Protein AF-0000000074727028 (afdb_homodimer)

Nearest PDB structures (foldseek):
  4xsu-assembly1_A  TM=8.018E-01  e=2.082E-17  Nostoc sp. PCC 7120 = FACHB-418
  4xsp-assembly1_B  TM=7.516E-01  e=6.976E-18  Nostoc sp. PCC 7120 = FACHB-418
  4xsu-assembly1_B  TM=7.691E-01  e=1.420E-17  Nostoc sp. PCC 7120 = FACHB-418
  4xsr-assembly1_B  TM=7.686E-01  e=2.070E-16  Nostoc sp. PCC 7120 = FACHB-418
  7mi0-assembly1_A  TM=7.156E-01  e=3.941E-14  Rickettsia africae ESF-5

InterPro domains:
  IPR001296 Glycosyl transferase, family 1 [PF00534] (333-490)
  IPR007197 Radical SAM [PF04055] (553-712)
  IPR007197 Radical SAM [SFLDS00029] (539-887)
  IPR013785 Aldolase-type TIM barrel [G3DSA:3.20.20.70] (544-890)
  IPR023885 4Fe4S-binding SPASM domain [PF13186] (820-885)
  IPR028098 Glycosyltransferase subfamily 4-like, N-terminal domain [PF13439] (111-325)
  IPR034391 AdoMet-like SPASM domain containing protein [SFLDG01387] (539-887)
  IPR050194 Glycosyltransferase group 1 [PTHR45947] (92-530)
  IPR058240 Radical SAM superfamily [SSF102114] (552-887)

Structure (mmCIF, N/CA/C/O backbone):
data_AF-0000000074727028-model_v1
#
loop_
_entity.id
_entity.type
_entity.pdbx_description
1 polymer Glycosyltransferase
#
loop_
_atom_site.group_PDB
_atom_site.id
_atom_site.type_symbol
_atom_site.label_atom_id
_atom_site.label_alt_id
_atom_site.label_comp_id
_atom_site.label_asym_id
_atom_site.label_entity_id
_atom_site.label_seq_id
_atom_site.pdbx_PDB_ins_code
_atom_site.Cartn_x
_atom_site.Cartn_y
_atom_site.Cartn_z
_atom_site.occupancy
_atom_site.B_iso_or_equiv
_atom_site.auth_seq_id
_atom_site.auth_comp_id
_atom_site.auth_asym_id
_atom_site.auth_atom_id
_atom_site.pdbx_PDB_model_num
ATOM 1 N N . MET A 1 1 ? -62.912 -13.661 -15.812 1 15.82 1 MET A N 1
ATOM 2 C CA . MET A 1 1 ? -63.123 -13.829 -14.377 1 15.82 1 MET A CA 1
ATOM 3 C C . MET A 1 1 ? -61.821 -13.633 -13.608 1 15.82 1 MET A C 1
ATOM 5 O O . MET A 1 1 ? -61.766 -13.87 -12.4 1 15.82 1 MET A O 1
ATOM 9 N N . TRP A 1 2 ? -60.757 -13.494 -14.139 1 19.52 2 TRP A N 1
ATOM 10 C CA . TRP A 1 2 ? -59.613 -13.597 -13.239 1 19.52 2 TRP A CA 1
ATOM 11 C C . TRP A 1 2 ? -59.599 -12.444 -12.242 1 19.52 2 TRP A C 1
ATOM 13 O O . TRP A 1 2 ? -59.597 -11.275 -12.635 1 19.52 2 TRP A O 1
ATOM 23 N N . GLU A 1 3 ? -60.095 -12.54 -11.059 1 18.56 3 GLU A N 1
ATOM 24 C CA . GLU A 1 3 ? -60.388 -11.83 -9.818 1 18.56 3 GLU A CA 1
ATOM 25 C C . GLU A 1 3 ? -59.11 -11.31 -9.165 1 18.56 3 GLU A C 1
ATOM 27 O O . GLU A 1 3 ? -58.066 -11.963 -9.225 1 18.56 3 GLU A O 1
ATOM 32 N N . ILE A 1 4 ? -58.964 -10.017 -8.845 1 20.36 4 ILE A N 1
ATOM 33 C CA . ILE A 1 4 ? -58.274 -8.873 -8.257 1 20.36 4 ILE A CA 1
ATOM 34 C C . ILE A 1 4 ? -58.058 -9.112 -6.765 1 20.36 4 ILE A C 1
ATOM 36 O O . ILE A 1 4 ? -57.828 -8.168 -6.005 1 20.36 4 ILE A O 1
ATOM 40 N N . ARG A 1 5 ? -57.936 -10.388 -6.387 1 16.67 5 ARG A N 1
ATOM 41 C CA . ARG A 1 5 ? -58.237 -10.595 -4.974 1 16.67 5 ARG A CA 1
ATOM 42 C C . ARG A 1 5 ? -57.328 -9.747 -4.091 1 16.67 5 ARG A C 1
ATOM 44 O O . ARG A 1 5 ? -56.245 -9.34 -4.516 1 16.67 5 ARG A O 1
ATOM 51 N N . ASN A 1 6 ? -57.709 -9.53 -2.784 1 17.81 6 ASN A N 1
ATOM 52 C CA . ASN A 1 6 ? -57.915 -8.859 -1.505 1 17.81 6 ASN A CA 1
ATOM 53 C C . ASN A 1 6 ? -56.723 -9.055 -0.571 1 17.81 6 ASN A C 1
ATOM 55 O O . ASN A 1 6 ? -56.825 -8.806 0.632 1 17.81 6 ASN A O 1
ATOM 59 N N . PHE A 1 7 ? -55.547 -9.366 -1.101 1 18.5 7 PHE A N 1
ATOM 60 C CA . PHE A 1 7 ? -54.692 -10.012 -0.113 1 18.5 7 PHE A CA 1
ATOM 61 C C . PHE A 1 7 ? -54.382 -9.062 1.038 1 18.5 7 PHE A C 1
ATOM 63 O O . PHE A 1 7 ? -53.968 -7.922 0.815 1 18.5 7 PHE A O 1
ATOM 70 N N . SER A 1 8 ? -54.956 -9.279 2.214 1 17.26 8 SER A N 1
ATOM 71 C CA . SER A 1 8 ? -55.139 -8.782 3.574 1 17.26 8 SER A CA 1
ATOM 72 C C . SER A 1 8 ? -53.813 -8.726 4.325 1 17.26 8 SER A C 1
ATOM 74 O O . SER A 1 8 ? -53.202 -9.762 4.595 1 17.26 8 SER A O 1
ATOM 76 N N . CYS A 1 9 ? -52.891 -8.035 3.96 1 16.97 9 CYS A N 1
ATOM 77 C CA . CYS A 1 9 ? -51.609 -7.997 4.654 1 16.97 9 CYS A CA 1
ATOM 78 C C . CYS A 1 9 ? -51.782 -7.52 6.092 1 16.97 9 CYS A C 1
ATOM 80 O O . CYS A 1 9 ? -52.1 -6.354 6.33 1 16.97 9 CYS A O 1
ATOM 82 N N . SER A 1 10 ? -52.307 -8.239 7.031 1 15.77 10 SER A N 1
ATOM 83 C CA . SER A 1 10 ? -52.697 -7.993 8.416 1 15.77 10 SER A CA 1
ATOM 84 C C . SER A 1 10 ? -51.499 -7.579 9.263 1 15.77 10 SER A C 1
ATOM 86 O O . SER A 1 10 ? -51.612 -6.7 10.12 1 15.77 10 SER A O 1
ATOM 88 N N . THR A 1 11 ? -50.38 -8.282 9.294 1 16.68 11 THR A N 1
ATOM 89 C CA . THR A 1 11 ? -50.094 -8.605 10.687 1 16.68 11 THR A CA 1
ATOM 90 C C . THR A 1 11 ? -49.73 -7.346 11.47 1 16.68 11 THR A C 1
ATOM 92 O O . THR A 1 11 ? -49.366 -6.326 10.881 1 16.68 11 THR A O 1
ATOM 95 N N . LYS A 1 12 ? -49.388 -7.438 12.832 1 15.83 12 LYS A N 1
ATOM 96 C CA . LYS A 1 12 ? -49.583 -7.054 14.227 1 15.83 12 LYS A CA 1
ATOM 97 C C . LYS A 1 12 ? -48.4 -6.24 14.744 1 15.83 12 LYS A C 1
ATOM 99 O O . LYS A 1 12 ? -47.282 -6.751 14.838 1 15.83 12 LYS A O 1
ATOM 104 N N . CYS A 1 13 ? -48.152 -5.095 14.319 1 16.68 13 CYS A N 1
ATOM 105 C CA . CYS A 1 13 ? -47.064 -4.345 14.938 1 16.68 13 CYS A CA 1
ATOM 106 C C . CYS A 1 13 ? -47.333 -4.118 16.421 1 16.68 13 CYS A C 1
ATOM 108 O O . CYS A 1 13 ? -48.247 -3.376 16.784 1 16.68 13 CYS A O 1
ATOM 110 N N . PRO A 1 14 ? -47.126 -5.123 17.25 1 15.5 14 PRO A N 1
ATOM 111 C CA . PRO A 1 14 ? -47.49 -4.935 18.656 1 15.5 14 PRO A CA 1
ATOM 112 C C . PRO A 1 14 ? -46.758 -3.76 19.302 1 15.5 14 PRO A C 1
ATOM 114 O O . PRO A 1 14 ? -45.755 -3.282 18.766 1 15.5 14 PRO A O 1
ATOM 117 N N . SER A 1 15 ? -47.139 -3.422 20.598 1 15.56 15 SER A N 1
ATOM 118 C CA . SER A 1 15 ? -47.377 -2.469 21.677 1 15.56 15 SER A CA 1
ATOM 119 C C . SER A 1 15 ? -46.127 -2.273 22.527 1 15.56 15 SER A C 1
ATOM 121 O O . SER A 1 15 ? -46.086 -1.389 23.386 1 15.56 15 SER A O 1
ATOM 123 N N . LEU A 1 16 ? -44.981 -3.005 22.398 1 15.47 16 LEU A N 1
ATOM 124 C CA . LEU A 1 16 ? -44.577 -3.176 23.789 1 15.47 16 LEU A CA 1
ATOM 125 C C . LEU A 1 16 ? -44.193 -1.839 24.413 1 15.47 16 LEU A C 1
ATOM 127 O O . LEU A 1 16 ? -43.618 -0.979 23.742 1 15.47 16 LEU A O 1
ATOM 131 N N . ALA A 1 17 ? -44.461 -1.626 25.796 1 15.49 17 ALA A N 1
ATOM 132 C CA . ALA A 1 17 ? -44.608 -0.72 26.933 1 15.49 17 ALA A CA 1
ATOM 133 C C . ALA A 1 17 ? -43.253 -0.393 27.553 1 15.49 17 ALA A C 1
ATOM 135 O O . ALA A 1 17 ? -43.183 0.24 28.609 1 15.49 17 ALA A O 1
ATOM 136 N N . VAL A 1 18 ? -42.205 -0.385 26.902 1 15.31 18 VAL A N 1
ATOM 137 C CA . VAL A 1 18 ? -41.204 -0.455 27.962 1 15.31 18 VAL A CA 1
ATOM 138 C C . VAL A 1 18 ? -41.326 0.768 28.868 1 15.31 18 VAL A C 1
ATOM 140 O O . VAL A 1 18 ? -41.299 1.906 28.394 1 15.31 18 VAL A O 1
ATOM 143 N N . SER A 1 19 ? -41.373 0.529 30.233 1 14.59 19 SER A N 1
ATOM 144 C CA . SER A 1 19 ? -41.636 1.17 31.518 1 14.59 19 SER A CA 1
ATOM 145 C C . SER A 1 19 ? -40.499 2.109 31.909 1 14.59 19 SER A C 1
ATOM 147 O O . SER A 1 19 ? -39.694 2.504 31.063 1 14.59 19 SER A O 1
ATOM 149 N N . MET A 1 20 ? -39.75 1.765 33.083 1 15.05 20 MET A N 1
ATOM 150 C CA . MET A 1 20 ? -39.908 2.44 34.368 1 15.05 20 MET A CA 1
ATOM 151 C C . MET A 1 20 ? -38.855 3.529 34.545 1 15.05 20 MET A C 1
ATOM 153 O O . MET A 1 20 ? -37.914 3.623 33.755 1 15.05 20 MET A O 1
ATOM 157 N N . MET A 1 21 ? -38.065 3.445 35.852 1 14.9 21 MET A N 1
ATOM 158 C CA . MET A 1 21 ? -38.084 4.269 37.058 1 14.9 21 MET A CA 1
ATOM 159 C C . MET A 1 21 ? -36.833 5.137 37.144 1 14.9 21 MET A C 1
ATOM 161 O O . MET A 1 21 ? -36.917 6.364 37.072 1 14.9 21 MET A O 1
ATOM 165 N N . LEU A 1 22 ? -35.787 4.759 38.197 1 15.04 22 LEU A N 1
ATOM 166 C CA . LEU A 1 22 ? -35.64 5.503 39.444 1 15.04 22 LEU A CA 1
ATOM 167 C C . LEU A 1 22 ? -34.506 6.517 39.341 1 15.04 22 LEU A C 1
ATOM 169 O O . LEU A 1 22 ? -33.708 6.469 38.403 1 15.04 22 LEU A O 1
ATOM 173 N N . SER A 1 23 ? -33.388 6.352 40.424 1 14.54 23 SER A N 1
ATOM 174 C CA . SER A 1 23 ? -33.11 7.219 41.564 1 14.54 23 SER A CA 1
ATOM 175 C C . SER A 1 23 ? -31.876 8.081 41.314 1 14.54 23 SER A C 1
ATOM 177 O O . SER A 1 23 ? -31.08 7.789 40.42 1 14.54 23 SER A O 1
ATOM 179 N N . PRO A 1 24 ? -30.948 8.211 42.52 1 15.12 24 PRO A N 1
ATOM 180 C CA . PRO A 1 24 ? -30.57 9.413 43.265 1 15.12 24 PRO A CA 1
ATOM 181 C C . PRO A 1 24 ? -29.175 9.919 42.901 1 15.12 24 PRO A C 1
ATOM 183 O O . PRO A 1 24 ? -29.014 11.085 42.532 1 15.12 24 PRO A O 1
ATOM 186 N N . HIS A 1 25 ? -28.069 9.425 43.729 1 14.76 25 HIS A N 1
ATOM 187 C CA . HIS A 1 25 ? -27.462 10.27 44.751 1 14.76 25 HIS A CA 1
ATOM 188 C C . HIS A 1 25 ? -26.173 10.908 44.245 1 14.76 25 HIS A C 1
ATOM 190 O O . HIS A 1 25 ? -25.643 10.506 43.206 1 14.76 25 HIS A O 1
ATOM 196 N N . LEU A 1 26 ? -24.977 10.8 45.199 1 14.4 26 LEU A N 1
ATOM 197 C CA . LEU A 1 26 ? -24.322 11.756 46.085 1 14.4 26 LEU A CA 1
ATOM 198 C C . LEU A 1 26 ? -22.951 12.148 45.543 1 14.4 26 LEU A C 1
ATOM 200 O O . LEU A 1 26 ? -22.415 11.48 44.656 1 14.4 26 LEU A O 1
ATOM 204 N N . LEU A 1 27 ? -21.859 11.941 46.455 1 14.38 27 LEU A N 1
ATOM 205 C CA . LEU A 1 27 ? -21.082 12.917 47.211 1 14.38 27 LEU A CA 1
ATOM 206 C C . LEU A 1 27 ? -19.688 13.082 46.615 1 14.38 27 LEU A C 1
ATOM 208 O O . LEU A 1 27 ? -19.334 12.394 45.655 1 14.38 27 LEU A O 1
ATOM 212 N N . THR A 1 28 ? -18.568 12.699 47.43 1 14.31 28 THR A N 1
ATOM 213 C CA . THR A 1 28 ? -17.699 13.576 48.207 1 14.31 28 THR A CA 1
ATOM 214 C C . THR A 1 28 ? -16.312 13.661 47.576 1 14.31 28 THR A C 1
ATOM 216 O O . THR A 1 28 ? -15.82 14.756 47.293 1 14.31 28 THR A O 1
ATOM 219 N N . SER A 1 29 ? -15.199 13.092 48.256 1 14.27 29 SER A N 1
ATOM 220 C CA . SER A 1 29 ? -14.173 13.769 49.042 1 14.27 29 SER A CA 1
ATOM 221 C C . SER A 1 29 ? -12.857 13.854 48.278 1 14.27 29 SER A C 1
ATOM 223 O O . SER A 1 29 ? -12.676 13.175 47.265 1 14.27 29 SER A O 1
ATOM 225 N N . SER A 1 30 ? -11.66 13.488 48.962 1 14.64 30 SER A N 1
ATOM 226 C CA . SER A 1 30 ? -10.558 14.204 49.596 1 14.64 30 SER A CA 1
ATOM 227 C C . SER A 1 30 ? -9.271 14.063 48.791 1 14.64 30 SER A C 1
ATOM 229 O O . SER A 1 30 ? -8.65 15.062 48.423 1 14.64 30 SER A O 1
ATOM 231 N N . ARG A 1 31 ? -8.168 13.454 49.409 1 15.06 31 ARG A N 1
ATOM 232 C CA . ARG A 1 31 ? -6.918 13.927 49.995 1 15.06 31 ARG A CA 1
ATOM 233 C C . ARG A 1 31 ? -5.74 13.652 49.067 1 15.06 31 ARG A C 1
ATOM 235 O O . ARG A 1 31 ? -5.813 12.773 48.206 1 15.06 31 ARG A O 1
ATOM 242 N N . ILE A 1 32 ? -4.578 14.142 49.404 1 15.51 32 ILE A N 1
ATOM 243 C CA . ILE A 1 32 ? -3.37 14.906 49.114 1 15.51 32 ILE A CA 1
ATOM 244 C C . ILE A 1 32 ? -2.238 13.956 48.73 1 15.51 32 ILE A C 1
ATOM 246 O O . ILE A 1 32 ? -1.588 14.139 47.698 1 15.51 32 ILE A O 1
ATOM 250 N N . TRP A 1 33 ? -1.443 13.366 49.63 1 13.97 33 TRP A N 1
ATOM 251 C CA . TRP A 1 33 ? -0.083 13.804 49.922 1 13.97 33 TRP A CA 1
ATOM 252 C C . TRP A 1 33 ? 0.939 12.884 49.263 1 13.97 33 TRP A C 1
ATOM 254 O O . TRP A 1 33 ? 1.983 13.341 48.792 1 13.97 33 TRP A O 1
ATOM 264 N N . PRO A 1 34 ? 0.952 11.424 49.299 1 14 34 PRO A N 1
ATOM 265 C CA . PRO A 1 34 ? 2.158 10.958 49.989 1 14 34 PRO A CA 1
ATOM 266 C C . PRO A 1 34 ? 3.347 10.786 49.047 1 14 34 PRO A C 1
ATOM 268 O O . PRO A 1 34 ? 4.481 11.102 49.414 1 14 34 PRO A O 1
ATOM 271 N N . TRP A 1 35 ? 3.356 10.24 47.762 1 12.56 35 TRP A N 1
ATOM 272 C CA . TRP A 1 35 ? 4.188 9.042 47.739 1 12.56 35 TRP A CA 1
ATOM 273 C C . TRP A 1 35 ? 5.662 9.406 47.594 1 12.56 35 TRP A C 1
ATOM 275 O O . TRP A 1 35 ? 5.995 10.514 47.168 1 12.56 35 TRP A O 1
ATOM 285 N N . CYS A 1 36 ? 6.38 8.382 46.779 1 13.27 36 CYS A N 1
ATOM 286 C CA . CYS A 1 36 ? 7.344 7.341 47.12 1 13.27 36 CYS A CA 1
ATOM 287 C C . CYS A 1 36 ? 8.757 7.759 46.732 1 13.27 36 CYS A C 1
ATOM 289 O O . CYS A 1 36 ? 8.94 8.705 45.964 1 13.27 36 CYS A O 1
ATOM 291 N N . GLY A 1 37 ? 9.476 6.809 46.237 1 13.84 37 GLY A N 1
ATOM 292 C CA . GLY A 1 37 ? 10.567 6.003 46.762 1 13.84 37 GLY A CA 1
ATOM 293 C C . GLY A 1 37 ? 11.9 6.305 46.105 1 13.84 37 GLY A C 1
ATOM 294 O O . GLY A 1 37 ? 12.905 6.506 46.791 1 13.84 37 GLY A O 1
ATOM 295 N N . VAL A 1 38 ? 12.226 6.146 44.76 1 13.75 38 VAL A N 1
ATOM 296 C CA . VAL A 1 38 ? 13.179 5.063 44.542 1 13.75 38 VAL A CA 1
ATOM 297 C C . VAL A 1 38 ? 14.591 5.633 44.426 1 13.75 38 VAL A C 1
ATOM 299 O O . VAL A 1 38 ? 14.842 6.524 43.611 1 13.75 38 VAL A O 1
ATOM 302 N N . ARG A 1 39 ? 15.478 5.201 45.31 1 14.21 39 ARG A N 1
ATOM 303 C CA . ARG A 1 39 ? 16.831 5.591 45.694 1 14.21 39 ARG A CA 1
ATOM 304 C C . ARG A 1 39 ? 17.862 4.995 44.742 1 14.21 39 ARG A C 1
ATOM 306 O O . ARG A 1 39 ? 18.878 5.627 44.445 1 14.21 39 ARG A O 1
ATOM 313 N N . GLY A 1 40 ? 17.704 3.827 44.165 1 13.45 40 GLY A N 1
ATOM 314 C CA . GLY A 1 40 ? 18.855 3.026 44.549 1 13.45 40 GLY A CA 1
ATOM 315 C C . GLY A 1 40 ? 20.132 3.438 43.842 1 13.45 40 GLY A C 1
ATOM 316 O O . GLY A 1 40 ? 20.086 4.073 42.786 1 13.45 40 GLY A O 1
ATOM 317 N N . ALA A 1 41 ? 21.345 2.996 44.449 1 14.12 41 ALA A N 1
ATOM 318 C CA . ALA A 1 41 ? 22.738 3.406 44.611 1 14.12 41 ALA A CA 1
ATOM 319 C C . ALA A 1 41 ? 23.629 2.742 43.565 1 14.12 41 ALA A C 1
ATOM 321 O O . ALA A 1 41 ? 24.41 3.416 42.888 1 14.12 41 ALA A O 1
ATOM 322 N N . PRO A 1 42 ? 23.699 1.324 43.522 1 13.52 42 PRO A N 1
ATOM 323 C CA . PRO A 1 42 ? 24.998 0.87 44.025 1 13.52 42 PRO A CA 1
ATOM 324 C C . PRO A 1 42 ? 26.103 0.964 42.975 1 13.52 42 PRO A C 1
ATOM 326 O O . PRO A 1 42 ? 25.819 1.148 41.789 1 13.52 42 PRO A O 1
ATOM 329 N N . ASP A 1 43 ? 27.141 -0.052 43.128 1 13.59 43 ASP A N 1
ATOM 330 C CA . ASP A 1 43 ? 28.547 -0.203 43.489 1 13.59 43 ASP A CA 1
ATOM 331 C C . ASP A 1 43 ? 29.393 -0.554 42.268 1 13.59 43 ASP A C 1
ATOM 333 O O . ASP A 1 43 ? 28.858 -0.928 41.222 1 13.59 43 ASP A O 1
ATOM 337 N N . ARG A 1 44 ? 30.534 -1.524 42.475 1 13.83 44 ARG A N 1
ATOM 338 C CA . ARG A 1 44 ? 31.988 -1.441 42.563 1 13.83 44 ARG A CA 1
ATOM 339 C C . ARG A 1 44 ? 32.651 -2.241 41.447 1 13.83 44 ARG A C 1
ATOM 341 O O . ARG A 1 44 ? 33.52 -1.728 40.739 1 13.83 44 ARG A O 1
ATOM 348 N N . PRO A 1 45 ? 32.725 -3.672 41.551 1 13.53 45 PRO A N 1
ATOM 349 C CA . PRO A 1 45 ? 34.019 -4.218 41.966 1 13.53 45 PRO A CA 1
ATOM 350 C C . PRO A 1 45 ? 34.964 -4.455 40.79 1 13.53 45 PRO A C 1
ATOM 352 O O . PRO A 1 45 ? 34.535 -4.428 39.633 1 13.53 45 PRO A O 1
ATOM 355 N N . ASN A 1 46 ? 36.066 -5.536 40.97 1 13.26 46 ASN A N 1
ATOM 356 C CA . ASN A 1 46 ? 37.481 -5.826 41.174 1 13.26 46 ASN A CA 1
ATOM 357 C C . ASN A 1 46 ? 38.082 -6.558 39.977 1 13.26 46 ASN A C 1
ATOM 359 O O . ASN A 1 46 ? 37.356 -6.994 39.083 1 13.26 46 ASN A O 1
ATOM 363 N N . ALA A 1 47 ? 38.906 -7.937 40.2 1 13.23 47 ALA A N 1
ATOM 364 C CA . ALA A 1 47 ? 40.3 -8.342 40.352 1 13.23 47 ALA A CA 1
ATOM 365 C C . ALA A 1 47 ? 40.762 -9.176 39.16 1 13.23 47 ALA A C 1
ATOM 367 O O . ALA A 1 47 ? 40.005 -9.384 38.209 1 13.23 47 ALA A O 1
ATOM 368 N N . SER A 1 48 ? 41.223 -10.552 39.365 1 13.3 48 SER A N 1
ATOM 369 C CA . SER A 1 48 ? 42.531 -11.173 39.549 1 13.3 48 SER A CA 1
ATOM 370 C C . SER A 1 48 ? 42.948 -11.96 38.312 1 13.3 48 SER A C 1
ATOM 372 O O . SER A 1 48 ? 42.12 -12.249 37.445 1 13.3 48 SER A O 1
ATOM 374 N N . ALA A 1 49 ? 43.918 -13.195 38.466 1 13.51 49 ALA A N 1
ATOM 375 C CA . ALA A 1 49 ? 45.305 -13.626 38.307 1 13.51 49 ALA A CA 1
ATOM 376 C C . ALA A 1 49 ? 45.418 -14.74 37.271 1 13.51 49 ALA A C 1
ATOM 378 O O . ALA A 1 49 ? 46.205 -14.641 36.326 1 13.51 49 ALA A O 1
ATOM 379 N N . CYS A 1 50 ? 45.479 -16.214 37.578 1 13.05 50 CYS A N 1
ATOM 380 C CA . CYS A 1 50 ? 46.647 -17.08 37.691 1 13.05 50 CYS A CA 1
ATOM 381 C C . CYS A 1 50 ? 46.836 -17.907 36.424 1 13.05 50 CYS A C 1
ATOM 383 O O . CYS A 1 50 ? 45.904 -18.062 35.634 1 13.05 50 CYS A O 1
ATOM 385 N N . PRO A 1 51 ? 47.567 -19.266 36.516 1 14.47 51 PRO A N 1
ATOM 386 C CA . PRO A 1 51 ? 48.871 -19.848 36.189 1 14.47 51 PRO A CA 1
ATOM 387 C C . PRO A 1 51 ? 48.794 -20.864 35.051 1 14.47 51 PRO A C 1
ATOM 389 O O . PRO A 1 51 ? 47.699 -21.22 34.609 1 14.47 51 PRO A O 1
ATOM 392 N N . PRO A 1 52 ? 49.435 -22.257 35.235 1 14.22 52 PRO A N 1
ATOM 393 C CA . PRO A 1 52 ? 50.605 -22.995 34.756 1 14.22 52 PRO A CA 1
ATOM 394 C C . PRO A 1 52 ? 50.242 -24.103 33.77 1 14.22 52 PRO A C 1
ATOM 396 O O . PRO A 1 52 ? 50.754 -24.129 32.649 1 14.22 52 PRO A O 1
ATOM 399 N N . VAL A 1 53 ? 50.134 -25.508 34.167 1 13.42 53 VAL A N 1
ATOM 400 C CA . VAL A 1 53 ? 51.111 -26.591 34.13 1 13.42 53 VAL A CA 1
ATOM 401 C C . VAL A 1 53 ? 50.764 -27.563 33.005 1 13.42 53 VAL A C 1
ATOM 403 O O . VAL A 1 53 ? 49.638 -27.562 32.5 1 13.42 53 VAL A O 1
ATOM 406 N N . ARG A 1 54 ? 51.117 -29.058 33.144 1 13.58 54 ARG A N 1
ATOM 407 C CA . ARG A 1 54 ? 52.086 -30.063 32.718 1 13.58 54 ARG A CA 1
ATOM 408 C C . ARG A 1 54 ? 51.42 -31.144 31.874 1 13.58 54 ARG A C 1
ATOM 410 O O . ARG A 1 54 ? 51.874 -31.443 30.767 1 13.58 54 ARG A O 1
ATOM 417 N N . PHE A 1 55 ? 50.941 -32.35 32.387 1 13.02 55 PHE A N 1
ATOM 418 C CA . PHE A 1 55 ? 51.626 -33.638 32.379 1 13.02 55 PHE A CA 1
ATOM 419 C C . PHE A 1 55 ? 51.112 -34.518 31.246 1 13.02 55 PHE A C 1
ATOM 421 O O . PHE A 1 55 ? 50.042 -34.261 30.69 1 13.02 55 PHE A O 1
ATOM 428 N N . ARG A 1 56 ? 51.156 -36.031 31.384 1 13.61 56 ARG A N 1
ATOM 429 C CA . ARG A 1 56 ? 51.913 -37.245 31.094 1 13.61 56 ARG A CA 1
ATOM 430 C C . ARG A 1 56 ? 51.116 -38.186 30.197 1 13.61 56 ARG A C 1
ATOM 432 O O . ARG A 1 56 ? 51.535 -38.488 29.077 1 13.61 56 ARG A O 1
ATOM 439 N N . GLY A 1 57 ? 50.722 -39.38 30.685 1 13.22 57 GLY A N 1
ATOM 440 C CA . GLY A 1 57 ? 51.247 -40.728 30.531 1 13.22 57 GLY A CA 1
ATOM 441 C C . GLY A 1 57 ? 50.476 -41.557 29.521 1 13.22 57 GLY A C 1
ATOM 442 O O . GLY A 1 57 ? 49.447 -41.117 29.005 1 13.22 57 GLY A O 1
ATOM 443 N N . CYS A 1 58 ? 50.008 -42.803 29.88 1 13.41 58 CYS A N 1
ATOM 444 C CA . CYS A 1 58 ? 50.423 -44.189 29.695 1 13.41 58 CYS A CA 1
ATOM 445 C C . CYS A 1 58 ? 49.49 -44.914 28.733 1 13.41 58 CYS A C 1
ATOM 447 O O . CYS A 1 58 ? 49.923 -45.391 27.682 1 13.41 58 CYS A O 1
ATOM 449 N N . LEU A 1 59 ? 48.75 -45.94 29.201 1 13.59 59 LEU A N 1
ATOM 450 C CA . LEU A 1 59 ? 49.007 -47.373 29.109 1 13.59 59 LEU A CA 1
ATOM 451 C C . LEU A 1 59 ? 48.158 -48.008 28.013 1 13.59 59 LEU A C 1
ATOM 453 O O . LEU A 1 59 ? 47.195 -47.401 27.538 1 13.59 59 LEU A O 1
ATOM 457 N N . LEU A 1 60 ? 47.458 -49.114 28.328 1 13.43 60 LEU A N 1
ATOM 458 C CA . LEU A 1 60 ? 47.657 -50.546 28.135 1 13.43 60 LEU A CA 1
ATOM 459 C C . LEU A 1 60 ? 46.701 -51.09 27.078 1 13.43 60 LEU A C 1
ATOM 461 O O . LEU A 1 60 ? 47.13 -51.738 26.121 1 13.43 60 LEU A O 1
ATOM 465 N N . LEU A 1 61 ? 45.725 -51.919 27.456 1 13.58 61 LEU A N 1
ATOM 466 C CA . LEU A 1 61 ? 45.726 -53.371 27.315 1 13.58 61 LEU A CA 1
ATOM 467 C C . LEU A 1 61 ? 44.898 -53.8 26.108 1 13.58 61 LEU A C 1
ATOM 469 O O . LEU A 1 61 ? 44.136 -53.002 25.557 1 13.58 61 LEU A O 1
ATOM 473 N N . GLY A 1 62 ? 43.912 -54.697 26.277 1 13.19 62 GLY A N 1
ATOM 474 C CA . GLY A 1 62 ? 43.849 -56.128 26.027 1 13.19 62 GLY A CA 1
ATOM 475 C C . GLY A 1 62 ? 43.083 -56.481 24.766 1 13.19 62 GLY A C 1
ATOM 476 O O . GLY A 1 62 ? 42.406 -55.629 24.186 1 13.19 62 GLY A O 1
ATOM 477 N N . ALA A 1 63 ? 42.267 -57.563 24.78 1 13.99 63 ALA A N 1
ATOM 478 C CA . ALA A 1 63 ? 42.339 -58.938 24.292 1 13.99 63 ALA A CA 1
ATOM 479 C C . ALA A 1 63 ? 41.458 -59.129 23.061 1 13.99 63 ALA A C 1
ATOM 481 O O . ALA A 1 63 ? 40.641 -58.265 22.734 1 13.99 63 ALA A O 1
ATOM 482 N N . LEU A 1 64 ? 40.507 -60.08 23.03 1 13.97 64 LEU A N 1
ATOM 483 C CA . LEU A 1 64 ? 40.579 -61.41 22.435 1 13.97 64 LEU A CA 1
ATOM 484 C C . LEU A 1 64 ? 39.725 -61.488 21.174 1 13.97 64 LEU A C 1
ATOM 486 O O . LEU A 1 64 ? 40.206 -61.909 20.119 1 13.97 64 LEU A O 1
ATOM 490 N N . TRP A 1 65 ? 38.419 -61.942 21.182 1 14.1 65 TRP A N 1
ATOM 491 C CA . TRP A 1 65 ? 38.169 -63.281 20.659 1 14.1 65 TRP A CA 1
ATOM 492 C C . TRP A 1 65 ? 37.737 -63.223 19.198 1 14.1 65 TRP A C 1
ATOM 494 O O . TRP A 1 65 ? 37.318 -62.171 18.709 1 14.1 65 TRP A O 1
ATOM 504 N N . SER A 1 66 ? 36.95 -64.216 18.645 1 14.1 66 SER A N 1
ATOM 505 C CA . SER A 1 66 ? 37.103 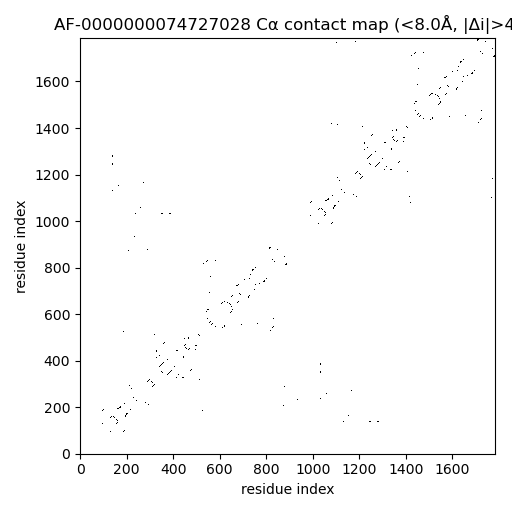-65.39 17.792 1 14.1 66 SER A CA 1
ATOM 506 C C . SER A 1 66 ? 36.49 -65.158 16.416 1 14.1 66 SER A C 1
ATOM 508 O O . SER A 1 66 ? 35.779 -64.173 16.205 1 14.1 66 SER A O 1
ATOM 510 N N . SER A 1 67 ? 35.599 -66.036 15.899 1 14.5 67 SER A N 1
ATOM 511 C CA . SER A 1 67 ? 35.797 -67.069 14.888 1 14.5 67 SER A CA 1
ATOM 512 C C . SER A 1 67 ? 35.209 -66.648 13.545 1 14.5 67 SER A C 1
ATOM 514 O O . SER A 1 67 ? 34.513 -65.634 13.457 1 14.5 67 SER A O 1
ATOM 516 N N . SER A 1 68 ? 34.43 -67.48 12.84 1 14.67 68 SER A N 1
ATOM 517 C CA . SER A 1 68 ? 34.744 -68.334 11.699 1 14.67 68 SER A CA 1
ATOM 518 C C . SER A 1 68 ? 34.109 -67.803 10.419 1 14.67 68 SER A C 1
ATOM 520 O O . SER A 1 68 ? 34.798 -67.592 9.418 1 14.67 68 SER A O 1
ATOM 522 N N . LEU A 1 69 ? 32.901 -68.318 9.89 1 14.81 69 LEU A N 1
ATOM 523 C CA . LEU A 1 69 ? 32.922 -69.203 8.731 1 14.81 69 LEU A CA 1
ATOM 524 C C . LEU A 1 69 ? 32.522 -68.452 7.466 1 14.81 69 LEU A C 1
ATOM 526 O O . LEU A 1 69 ? 33.201 -68.546 6.441 1 14.81 69 LEU A O 1
ATOM 530 N N . ARG A 1 70 ? 31.208 -67.935 7.197 1 17.79 70 ARG A N 1
ATOM 531 C CA . ARG A 1 70 ? 30.601 -68.782 6.176 1 17.79 70 ARG A CA 1
ATOM 532 C C . ARG A 1 70 ? 30.983 -68.313 4.777 1 17.79 70 ARG A C 1
ATOM 534 O O . ARG A 1 70 ? 31.372 -67.159 4.588 1 17.79 70 ARG A O 1
ATOM 541 N N . PRO A 1 71 ? 30.259 -68.729 3.707 1 17.37 71 PRO A N 1
ATOM 542 C CA . PRO A 1 71 ? 30.571 -69.407 2.447 1 17.37 71 PRO A CA 1
ATOM 543 C C . PRO A 1 71 ? 30.813 -68.433 1.297 1 17.37 71 PRO A C 1
ATOM 545 O O . PRO A 1 71 ? 30.431 -67.263 1.383 1 17.37 71 PRO A O 1
ATOM 548 N N . ARG A 1 72 ? 31.186 -68.942 0.165 1 16.53 72 ARG A N 1
ATOM 549 C CA . ARG A 1 72 ? 32.071 -68.908 -0.995 1 16.53 72 ARG A CA 1
ATOM 550 C C . ARG A 1 72 ? 31.528 -67.972 -2.07 1 16.53 72 ARG A C 1
ATOM 552 O O . ARG A 1 72 ? 32.251 -67.106 -2.569 1 16.53 72 ARG A O 1
ATOM 559 N N . GLY A 1 73 ? 30.467 -68.34 -2.841 1 17.24 73 GLY A N 1
ATOM 560 C CA . GLY A 1 73 ? 30.764 -68.587 -4.243 1 17.24 73 GLY A CA 1
ATOM 561 C C . GLY A 1 73 ? 30.583 -67.361 -5.117 1 17.24 73 GLY A C 1
ATOM 562 O O . GLY A 1 73 ? 29.563 -66.675 -5.03 1 17.24 73 GLY A O 1
ATOM 563 N N . ARG A 1 74 ? 31.604 -66.689 -5.566 1 18.93 74 ARG A N 1
ATOM 564 C CA . ARG A 1 74 ? 31.741 -65.437 -6.304 1 18.93 74 ARG A CA 1
ATOM 565 C C . ARG A 1 74 ? 31.432 -65.636 -7.784 1 18.93 74 ARG A C 1
ATOM 567 O O . ARG A 1 74 ? 32.274 -66.127 -8.538 1 18.93 74 ARG A O 1
ATOM 574 N N . SER A 1 75 ? 30.225 -66.145 -8.015 1 19.6 75 SER A N 1
ATOM 575 C CA . SER A 1 75 ? 30.23 -66.457 -9.441 1 19.6 75 SER A CA 1
ATOM 576 C C . SER A 1 75 ? 30.59 -65.231 -10.273 1 19.6 75 SER A C 1
ATOM 578 O O . SER A 1 75 ? 30.263 -64.103 -9.9 1 19.6 75 SER A O 1
ATOM 580 N N . ARG A 1 76 ? 31.547 -65.347 -11.218 1 20.04 76 ARG A N 1
ATOM 581 C CA . ARG A 1 76 ? 32.394 -64.535 -12.086 1 20.04 76 ARG A CA 1
ATOM 582 C C . ARG A 1 76 ? 31.56 -63.788 -13.122 1 20.04 76 ARG A C 1
ATOM 584 O O . ARG A 1 76 ? 31.174 -64.36 -14.144 1 20.04 76 ARG A O 1
ATOM 591 N N . CYS A 1 77 ? 30.512 -63.058 -12.756 1 20.21 77 CYS A N 1
ATOM 592 C CA . CYS A 1 77 ? 29.805 -62.588 -13.942 1 20.21 77 CYS A CA 1
ATOM 593 C C . CYS A 1 77 ? 30.707 -61.712 -14.803 1 20.21 77 CYS A C 1
ATOM 595 O O . CYS A 1 77 ? 31.344 -60.785 -14.299 1 20.21 77 CYS A O 1
ATOM 597 N N . ALA A 1 78 ? 31.233 -62.196 -15.98 1 17.79 78 ALA A N 1
ATOM 598 C CA . ALA A 1 78 ? 32.137 -61.72 -17.023 1 17.79 78 ALA A CA 1
ATOM 599 C C . ALA A 1 78 ? 31.751 -60.318 -17.486 1 17.79 78 ALA A C 1
ATOM 601 O O . ALA A 1 78 ? 30.57 -60.031 -17.699 1 17.79 78 ALA A O 1
ATOM 602 N N . LYS A 1 79 ? 32.744 -59.423 -17.41 1 23.42 79 LYS A N 1
ATOM 603 C CA . LYS A 1 79 ? 32.877 -57.994 -17.676 1 23.42 79 LYS A CA 1
ATOM 604 C C . LYS A 1 79 ? 32.807 -57.704 -19.172 1 23.42 79 LYS A C 1
ATOM 606 O O . LYS A 1 79 ? 33.819 -57.779 -19.872 1 23.42 79 LYS A O 1
ATOM 611 N N . SER A 1 80 ? 31.901 -58.466 -19.943 1 20.23 80 SER A N 1
ATOM 612 C CA . SER A 1 80 ? 32.163 -58.191 -21.352 1 20.23 80 SER A CA 1
ATOM 613 C C . SER A 1 80 ? 32.238 -56.691 -21.618 1 20.23 80 SER A C 1
ATOM 615 O O . SER A 1 80 ? 31.518 -55.908 -20.995 1 20.23 80 SER A O 1
ATOM 617 N N . SER A 1 81 ? 33.389 -56.24 -22.107 1 23.75 81 SER A N 1
ATOM 618 C CA . SER A 1 81 ? 33.935 -54.934 -22.463 1 23.75 81 SER A CA 1
ATOM 619 C C . SER A 1 81 ? 33.089 -54.255 -23.534 1 23.75 81 SER A C 1
ATOM 621 O O . SER A 1 81 ? 33.476 -54.213 -24.704 1 23.75 81 SER A O 1
ATOM 623 N N . PHE A 1 82 ? 31.743 -54.269 -23.518 1 22.8 82 PHE A N 1
ATOM 624 C CA . PHE A 1 82 ? 31.054 -53.617 -24.625 1 22.8 82 PHE A CA 1
ATOM 625 C C . PHE A 1 82 ? 31.556 -52.19 -24.81 1 22.8 82 PHE A C 1
ATOM 627 O O . PHE A 1 82 ? 31.673 -51.437 -23.841 1 22.8 82 PHE A O 1
ATOM 634 N N . SER A 1 83 ? 32.501 -52.073 -25.748 1 26.25 83 SER A N 1
ATOM 635 C CA . SER A 1 83 ? 33.037 -50.833 -26.298 1 26.25 83 SER A CA 1
ATOM 636 C C . SER A 1 83 ? 31.939 -49.792 -26.488 1 26.25 83 SER A C 1
ATOM 638 O O . SER A 1 83 ? 30.954 -50.041 -27.187 1 26.25 83 SER A O 1
ATOM 640 N N . GLN A 1 84 ? 31.611 -49.169 -25.479 1 24.75 84 GLN A N 1
ATOM 641 C CA . GLN A 1 84 ? 30.551 -48.172 -25.37 1 24.75 84 GLN A CA 1
ATOM 642 C C . GLN A 1 84 ? 30.707 -47.086 -26.431 1 24.75 84 GLN A C 1
ATOM 644 O O . GLN A 1 84 ? 31.676 -46.324 -26.409 1 24.75 84 GLN A O 1
ATOM 649 N N . GLY A 1 85 ? 30.536 -47.503 -27.744 1 25.4 85 GLY A N 1
ATOM 650 C CA . GLY A 1 85 ? 30.452 -46.496 -28.789 1 25.4 85 GLY A CA 1
ATOM 651 C C . GLY A 1 85 ? 29.829 -45.196 -28.317 1 25.4 85 GLY A C 1
ATOM 652 O O . GLY A 1 85 ? 29.032 -45.189 -27.376 1 25.4 85 GLY A O 1
ATOM 653 N N . LYS A 1 86 ? 30.629 -44.171 -28.51 1 32.92 86 LYS A N 1
ATOM 654 C CA . LYS A 1 86 ? 30.226 -42.8 -28.21 1 32.92 86 LYS A CA 1
ATOM 655 C C . LYS A 1 86 ? 28.79 -42.538 -28.656 1 32.92 86 LYS A C 1
ATOM 657 O O . LYS A 1 86 ? 28.517 -42.423 -29.852 1 32.92 86 LYS A O 1
ATOM 662 N N . LEU A 1 87 ? 27.786 -43.233 -28.17 1 28.53 87 LEU A N 1
ATOM 663 C CA . LEU A 1 87 ? 26.39 -42.965 -28.498 1 28.53 87 LEU A CA 1
ATOM 664 C C . LEU A 1 87 ? 26.151 -41.468 -28.671 1 28.53 87 LEU A C 1
ATOM 666 O O . LEU A 1 87 ? 26.367 -40.689 -27.74 1 28.53 87 LEU A O 1
ATOM 670 N N . GLU A 1 88 ? 26.412 -40.981 -29.829 1 34.51 88 GLU A N 1
ATOM 671 C CA . GLU A 1 88 ? 25.98 -39.628 -30.165 1 34.51 88 GLU A CA 1
ATOM 672 C C . GLU A 1 88 ? 24.619 -39.315 -29.549 1 34.51 88 GLU A C 1
ATOM 674 O O . GLU A 1 88 ? 23.687 -40.116 -29.649 1 34.51 88 GLU A O 1
ATOM 679 N N . ARG A 1 89 ? 24.591 -38.706 -28.401 1 43.03 89 ARG A N 1
ATOM 680 C CA . ARG A 1 89 ? 23.358 -38.309 -27.731 1 43.03 89 ARG A CA 1
ATOM 681 C C . ARG A 1 89 ? 22.276 -37.947 -28.743 1 43.03 89 ARG A C 1
ATOM 683 O O . ARG A 1 89 ? 22.547 -37.261 -29.731 1 43.03 89 ARG A O 1
ATOM 690 N N . PRO A 1 90 ? 21.325 -38.792 -29.057 1 40.72 90 PRO A N 1
ATOM 691 C CA . PRO A 1 90 ? 20.261 -38.453 -30.006 1 40.72 90 PRO A CA 1
ATOM 692 C C . PRO A 1 90 ? 19.965 -36.956 -30.05 1 40.72 90 PRO A C 1
ATOM 694 O O . PRO A 1 90 ? 19.95 -36.295 -29.009 1 40.72 90 PRO A O 1
ATOM 697 N N . LYS A 1 91 ? 20.259 -36.205 -31.047 1 46.1 91 LYS A N 1
ATOM 698 C CA . LYS A 1 91 ? 20.076 -34.78 -31.31 1 46.1 91 LYS A CA 1
ATOM 699 C C . LYS A 1 91 ? 18.671 -34.326 -30.922 1 46.1 91 LYS A C 1
ATOM 701 O O . LYS A 1 91 ? 17.694 -34.683 -31.583 1 46.1 91 LYS A O 1
ATOM 706 N N . ALA A 1 92 ? 18.278 -34.189 -29.692 1 56.41 92 ALA A N 1
ATOM 707 C CA . ALA A 1 92 ? 16.991 -33.664 -29.242 1 56.41 92 ALA A CA 1
ATOM 708 C C . ALA A 1 92 ? 16.533 -32.505 -30.123 1 56.41 92 ALA A C 1
ATOM 710 O O . ALA A 1 92 ? 17.353 -31.715 -30.597 1 56.41 92 ALA A O 1
ATOM 711 N N . LYS A 1 93 ? 15.325 -32.659 -30.691 1 74.1 93 LYS A N 1
ATOM 712 C CA . LYS A 1 93 ? 14.717 -31.649 -31.552 1 74.1 93 LYS A CA 1
ATOM 713 C C . LYS A 1 93 ? 14.789 -30.266 -30.913 1 74.1 93 LYS A C 1
ATOM 715 O O . LYS A 1 93 ? 14.547 -30.117 -29.713 1 74.1 93 LYS A O 1
ATOM 720 N N . ALA A 1 94 ? 15.436 -29.334 -31.556 1 90.81 94 ALA A N 1
ATOM 721 C CA . ALA A 1 94 ? 15.564 -27.94 -31.14 1 90.81 94 ALA A CA 1
ATOM 722 C C . ALA A 1 94 ? 14.21 -27.36 -30.742 1 90.81 94 ALA A C 1
ATOM 724 O O . ALA A 1 94 ? 13.227 -27.504 -31.472 1 90.81 94 ALA A O 1
ATOM 725 N N . LEU A 1 95 ? 14.091 -26.954 -29.449 1 96.69 95 LEU A N 1
ATOM 726 C CA . LEU A 1 95 ? 12.862 -26.371 -28.922 1 96.69 95 LEU A CA 1
ATOM 727 C C . LEU A 1 95 ? 12.942 -24.848 -28.916 1 96.69 95 LEU A C 1
ATOM 729 O O . LEU A 1 95 ? 14.036 -24.279 -28.899 1 96.69 95 LEU A O 1
ATOM 733 N N . ARG A 1 96 ? 11.848 -24.193 -29.05 1 97.83 96 ARG A N 1
ATOM 734 C CA . ARG A 1 96 ? 11.705 -22.77 -28.759 1 97.83 96 ARG A CA 1
ATOM 735 C C . ARG A 1 96 ? 11.22 -22.549 -27.33 1 97.83 96 ARG A C 1
ATOM 737 O O . ARG A 1 96 ? 10.06 -22.818 -27.014 1 97.83 96 ARG A O 1
ATOM 744 N N . VAL A 1 97 ? 12.09 -21.995 -26.518 1 98.47 97 VAL A N 1
ATOM 745 C CA . VAL A 1 97 ? 11.815 -21.887 -25.089 1 98.47 97 VAL A CA 1
ATOM 746 C C . VAL A 1 97 ? 11.645 -20.419 -24.705 1 98.47 97 VAL A C 1
ATOM 748 O O . VAL A 1 97 ? 12.531 -19.598 -24.958 1 98.47 97 VAL A O 1
ATOM 751 N N . LEU A 1 98 ? 10.526 -20.077 -24.153 1 98.55 98 LEU A N 1
ATOM 752 C CA . LEU A 1 98 ? 10.304 -18.748 -23.595 1 98.55 98 LEU A CA 1
ATOM 753 C C . LEU A 1 98 ? 10.467 -18.761 -22.079 1 98.55 98 LEU A C 1
ATOM 755 O O . LEU A 1 98 ? 9.709 -19.431 -21.375 1 98.55 98 LEU A O 1
ATOM 759 N N . LEU A 1 99 ? 11.44 -18.06 -21.586 1 98.68 99 LEU A N 1
ATOM 760 C CA . LEU A 1 99 ? 11.661 -17.924 -20.151 1 98.68 99 LEU A CA 1
ATOM 761 C C . LEU A 1 99 ? 11.056 -16.625 -19.628 1 98.68 99 LEU A C 1
ATOM 763 O O . LEU A 1 99 ? 11.238 -15.564 -20.23 1 98.68 99 LEU A O 1
ATOM 767 N N . VAL A 1 100 ? 10.277 -16.693 -18.552 1 98.33 100 VAL A N 1
ATOM 768 C CA . VAL A 1 100 ? 9.662 -15.529 -17.922 1 98.33 100 VAL A CA 1
ATOM 769 C C . VAL A 1 100 ? 10.251 -15.324 -16.528 1 98.33 100 VAL A C 1
ATOM 771 O O . VAL A 1 100 ? 10.222 -16.234 -15.695 1 98.33 100 VAL A O 1
ATOM 774 N N . ILE A 1 101 ? 10.815 -14.166 -16.274 1 97.93 101 ILE A N 1
ATOM 775 C CA . ILE A 1 101 ? 11.424 -13.885 -14.979 1 97.93 101 ILE A CA 1
ATOM 776 C C . ILE A 1 101 ? 11.234 -12.411 -14.627 1 97.93 101 ILE A C 1
ATOM 778 O O . ILE A 1 101 ? 11.201 -11.555 -15.514 1 97.93 101 ILE A O 1
ATOM 782 N N . HIS A 1 102 ? 11.086 -12.086 -13.356 1 94.76 102 HIS A N 1
ATOM 783 C CA . HIS A 1 102 ? 10.776 -10.725 -12.933 1 94.76 102 HIS A CA 1
ATOM 784 C C . HIS A 1 102 ? 12.001 -9.822 -13.041 1 94.76 102 HIS A C 1
ATOM 786 O O . HIS A 1 102 ? 11.886 -8.599 -12.942 1 94.76 102 HIS A O 1
ATOM 792 N N . GLY A 1 103 ? 13.18 -10.398 -13.207 1 93.85 103 GLY A N 1
ATOM 793 C CA . GLY A 1 103 ? 14.426 -9.66 -13.339 1 93.85 103 GLY A CA 1
ATOM 794 C C . GLY A 1 103 ? 15.521 -10.455 -14.025 1 93.85 103 GLY A C 1
ATOM 795 O O . GLY A 1 103 ? 15.484 -11.687 -14.039 1 93.85 103 GLY A O 1
ATOM 796 N N . TYR A 1 104 ? 16.491 -9.727 -14.476 1 93.99 104 TYR A N 1
ATOM 797 C CA . TYR A 1 104 ? 17.582 -10.346 -15.221 1 93.99 104 TYR A CA 1
ATOM 798 C C . TYR A 1 104 ? 18.878 -9.565 -15.04 1 93.99 104 TYR A C 1
ATOM 800 O O . TYR A 1 104 ? 18.876 -8.332 -15.066 1 93.99 104 TYR A O 1
ATOM 808 N N . PRO A 1 105 ? 20.032 -10.276 -14.73 1 87.68 105 PRO A N 1
ATOM 809 C CA . PRO A 1 105 ? 21.31 -9.572 -14.594 1 87.68 105 PRO A CA 1
ATOM 810 C C . PRO A 1 105 ? 21.675 -8.767 -15.839 1 87.68 105 PRO A C 1
ATOM 812 O O . PRO A 1 105 ? 21.335 -9.163 -16.957 1 87.68 105 PRO A O 1
ATOM 815 N N . PRO A 1 106 ? 22.234 -7.696 -15.642 1 83.11 106 PRO A N 1
ATOM 816 C CA . PRO A 1 106 ? 22.833 -7.177 -14.411 1 83.11 106 PRO A CA 1
ATOM 817 C C . PRO A 1 106 ? 21.882 -6.278 -13.624 1 83.11 106 PRO A C 1
ATOM 819 O O . PRO A 1 106 ? 22.211 -5.842 -12.518 1 83.11 106 PRO A O 1
ATOM 822 N N . LEU A 1 107 ? 20.747 -6.024 -14.155 1 83.62 107 LEU A N 1
ATOM 823 C CA . LEU A 1 107 ? 19.815 -5.141 -13.462 1 83.62 107 LEU A CA 1
ATOM 824 C C . LEU A 1 107 ? 19.385 -5.742 -12.128 1 83.62 107 LEU A C 1
ATOM 826 O O . LEU A 1 107 ? 19.154 -5.014 -11.16 1 83.62 107 LEU A O 1
ATOM 830 N N . TYR A 1 108 ? 19.221 -7.031 -12.193 1 86.66 108 TYR A N 1
ATOM 831 C CA . TYR A 1 108 ? 18.893 -7.814 -11.007 1 86.66 108 TYR A CA 1
ATOM 832 C C . TYR A 1 108 ? 19.838 -9 -10.858 1 86.66 108 TYR A C 1
ATOM 834 O O . TYR A 1 108 ? 20.055 -9.753 -11.81 1 86.66 108 TYR A O 1
ATOM 842 N N . ASN A 1 109 ? 20.443 -9.147 -9.684 1 82.85 109 ASN A N 1
ATOM 843 C CA . ASN A 1 109 ? 21.497 -10.146 -9.546 1 82.85 109 ASN A CA 1
ATOM 844 C C . ASN A 1 109 ? 21.264 -11.044 -8.334 1 82.85 109 ASN A C 1
ATOM 846 O O . ASN A 1 109 ? 22.198 -11.34 -7.587 1 82.85 109 ASN A O 1
ATOM 850 N N . ALA A 1 110 ? 20.088 -11.497 -8.149 1 83.92 110 ALA A N 1
ATOM 851 C CA . ALA A 1 110 ? 19.782 -12.431 -7.069 1 83.92 110 ALA A CA 1
ATOM 852 C C . ALA A 1 110 ? 19.72 -13.866 -7.586 1 83.92 110 ALA A C 1
ATOM 854 O O . ALA A 1 110 ? 20.014 -14.124 -8.755 1 83.92 110 ALA A O 1
ATOM 855 N N . GLY A 1 111 ? 19.5 -14.791 -6.796 1 86.06 111 GLY A N 1
ATOM 856 C CA . GLY A 1 111 ? 19.589 -16.209 -7.102 1 86.06 111 GLY A CA 1
ATOM 857 C C . GLY A 1 111 ? 18.706 -16.626 -8.263 1 86.06 111 GLY A C 1
ATOM 858 O O . GLY A 1 111 ? 19.155 -17.329 -9.171 1 86.06 111 GLY A O 1
ATOM 859 N N . SER A 1 112 ? 17.393 -16.218 -8.275 1 90.46 112 SER A N 1
ATOM 860 C CA . SER A 1 112 ? 16.461 -16.628 -9.32 1 90.46 112 SER A CA 1
ATOM 861 C C . SER A 1 112 ? 16.86 -16.052 -10.674 1 90.46 112 SER A C 1
ATOM 863 O O . SER A 1 112 ? 16.731 -16.721 -11.701 1 90.46 112 SER A O 1
ATOM 865 N N . GLU A 1 113 ? 17.373 -14.815 -10.643 1 92.6 113 GLU A N 1
ATOM 866 C CA . GLU A 1 113 ? 17.786 -14.142 -11.87 1 92.6 113 GLU A CA 1
ATOM 867 C C . GLU A 1 113 ? 19.052 -14.77 -12.445 1 92.6 113 GLU A C 1
ATOM 869 O O . GLU A 1 113 ? 19.138 -15.014 -13.651 1 92.6 113 GLU A O 1
ATOM 874 N N . VAL A 1 114 ? 19.973 -15.073 -11.561 1 87.96 114 VAL A N 1
ATOM 875 C CA . VAL A 1 114 ? 21.226 -15.686 -11.989 1 87.96 114 VAL A CA 1
ATOM 876 C C . VAL A 1 114 ? 20.957 -17.088 -12.531 1 87.96 114 VAL A C 1
ATOM 878 O O . VAL A 1 114 ? 21.527 -17.487 -13.549 1 87.96 114 VAL A O 1
ATOM 881 N N . TYR A 1 115 ? 20.159 -17.816 -11.87 1 92.04 115 TYR A N 1
ATOM 882 C CA . TYR A 1 115 ? 19.778 -19.145 -12.335 1 92.04 115 TYR A CA 1
ATOM 883 C C . TYR A 1 115 ? 19.153 -19.079 -13.723 1 92.04 115 TYR A C 1
ATOM 885 O O . TYR A 1 115 ? 19.515 -19.855 -14.611 1 92.04 115 TYR A O 1
ATOM 893 N N . THR A 1 116 ? 18.199 -18.176 -13.909 1 95.24 116 THR A N 1
ATOM 894 C CA . THR A 1 116 ? 17.509 -18.049 -15.188 1 95.24 116 THR A CA 1
ATOM 895 C C . THR A 1 116 ? 18.491 -17.688 -16.299 1 95.24 116 THR A C 1
ATOM 897 O O . THR A 1 116 ? 18.386 -18.196 -17.417 1 95.24 116 THR A O 1
ATOM 900 N N . GLN A 1 117 ? 19.409 -16.807 -15.974 1 94.03 117 GLN A N 1
ATOM 901 C CA . GLN A 1 117 ? 20.423 -16.431 -16.954 1 94.03 117 GLN A CA 1
ATOM 902 C C . GLN A 1 117 ? 21.28 -17.631 -17.348 1 94.03 117 GLN A C 1
ATOM 904 O O . GLN A 1 117 ? 21.549 -17.847 -18.531 1 94.03 117 GLN A O 1
ATOM 909 N N . THR A 1 118 ? 21.654 -18.396 -16.363 1 92.33 118 THR A N 1
ATOM 910 C CA . THR A 1 118 ? 22.465 -19.583 -16.614 1 92.33 118 THR A CA 1
ATOM 911 C C . THR A 1 118 ? 21.697 -20.593 -17.461 1 92.33 118 THR A C 1
ATOM 913 O O . THR A 1 118 ? 22.243 -21.156 -18.412 1 92.33 118 THR A O 1
ATOM 916 N N . LEU A 1 119 ? 20.504 -20.828 -17.091 1 95.71 119 LEU A N 1
ATOM 917 C CA . LEU A 1 119 ? 19.651 -21.753 -17.83 1 95.71 119 LEU A CA 1
ATOM 918 C C . LEU A 1 119 ? 19.497 -21.309 -19.281 1 95.71 119 LEU A C 1
ATOM 920 O O . LEU A 1 119 ? 19.634 -22.118 -20.2 1 95.71 119 LEU A O 1
ATOM 924 N N . ALA A 1 120 ? 19.245 -20.03 -19.491 1 97.34 120 ALA A N 1
ATOM 925 C CA . ALA A 1 120 ? 19.053 -19.472 -20.827 1 97.34 120 ALA A CA 1
ATOM 926 C C . ALA A 1 120 ? 20.292 -19.68 -21.692 1 97.34 120 ALA A C 1
ATOM 928 O O . ALA A 1 120 ? 20.19 -20.128 -22.837 1 97.34 120 ALA A O 1
ATOM 929 N N . ARG A 1 121 ? 21.417 -19.435 -21.177 1 95.32 121 ARG A N 1
ATOM 930 C CA . ARG A 1 121 ? 22.674 -19.547 -21.91 1 95.32 121 ARG A CA 1
ATOM 931 C C . ARG A 1 121 ? 22.97 -20.999 -22.271 1 95.32 121 ARG A C 1
ATOM 933 O O . ARG A 1 121 ? 23.395 -21.291 -23.391 1 95.32 121 ARG A O 1
ATOM 940 N N . LYS A 1 122 ? 22.746 -21.869 -21.343 1 95.4 122 LYS A N 1
ATOM 941 C CA . LYS A 1 122 ? 23.041 -23.282 -21.564 1 95.4 122 LYS A CA 1
ATOM 942 C C . LYS A 1 122 ? 22.069 -23.894 -22.569 1 95.4 122 LYS A C 1
ATOM 944 O O . LYS A 1 122 ? 22.456 -24.74 -23.379 1 95.4 122 LYS A O 1
ATOM 949 N N . LEU A 1 123 ? 20.806 -23.511 -22.488 1 96.9 123 LEU A N 1
ATOM 950 C CA . LEU A 1 123 ? 19.827 -23.973 -23.466 1 96.9 123 LEU A CA 1
ATOM 951 C C . LEU A 1 123 ? 20.206 -23.515 -24.871 1 96.9 123 LEU A C 1
ATOM 953 O O . LEU A 1 123 ? 20.142 -24.298 -25.821 1 96.9 123 LEU A O 1
ATOM 957 N N . GLN A 1 124 ? 20.619 -22.257 -24.942 1 96.18 124 GLN A N 1
ATOM 958 C CA . GLN A 1 124 ? 21.022 -21.701 -26.229 1 96.18 124 GLN A CA 1
ATOM 959 C C . GLN A 1 124 ? 22.224 -22.449 -26.799 1 96.18 124 GLN A C 1
ATOM 961 O O . GLN A 1 124 ? 22.277 -22.727 -27.999 1 96.18 124 GLN A O 1
ATOM 966 N N . ARG A 1 125 ? 23.132 -22.776 -26.034 1 93.56 125 ARG A N 1
ATOM 967 C CA . ARG A 1 125 ? 24.343 -23.476 -26.451 1 93.56 125 ARG A CA 1
ATOM 968 C C . ARG A 1 125 ? 24.02 -24.88 -26.951 1 93.56 125 ARG A C 1
ATOM 970 O O . ARG A 1 125 ? 24.761 -25.442 -27.76 1 93.56 125 ARG A O 1
ATOM 977 N N . ARG A 1 126 ? 22.916 -25.398 -26.521 1 94.12 126 ARG A N 1
ATOM 978 C CA . ARG A 1 126 ? 22.507 -26.745 -26.908 1 94.12 126 ARG A CA 1
ATOM 979 C C . ARG A 1 126 ? 21.65 -26.715 -28.169 1 94.12 126 ARG A C 1
ATOM 981 O O . ARG A 1 126 ? 21.095 -27.74 -28.573 1 94.12 126 ARG A O 1
ATOM 988 N N . GLY A 1 127 ? 21.502 -25.558 -28.691 1 94.39 127 GLY A N 1
ATOM 989 C CA . GLY A 1 127 ? 20.85 -25.448 -29.986 1 94.39 127 GLY A CA 1
ATOM 990 C C . GLY A 1 127 ? 19.392 -25.04 -29.887 1 94.39 127 GLY A C 1
ATOM 991 O O . GLY A 1 127 ? 18.705 -24.921 -30.904 1 94.39 127 GLY A O 1
ATOM 992 N N . HIS A 1 128 ? 18.865 -24.811 -28.687 1 97.05 128 HIS A N 1
ATOM 993 C CA . HIS A 1 128 ? 17.497 -24.33 -28.533 1 97.05 128 HIS A CA 1
ATOM 994 C C . HIS A 1 128 ? 17.406 -22.832 -28.805 1 97.05 128 HIS A C 1
ATOM 996 O O . HIS A 1 128 ? 18.397 -22.111 -28.67 1 97.05 128 HIS A O 1
ATOM 1002 N N . GLU A 1 129 ? 16.306 -22.402 -29.327 1 97.07 129 GLU A N 1
ATOM 1003 C CA . GLU A 1 129 ? 16.048 -20.969 -29.429 1 97.07 129 GLU A CA 1
ATOM 1004 C C . GLU A 1 129 ? 15.418 -20.429 -28.149 1 97.07 129 GLU A C 1
ATOM 1006 O O . GLU A 1 129 ? 14.331 -20.858 -27.757 1 97.07 129 GLU A O 1
ATOM 1011 N N . VAL A 1 130 ? 16.127 -19.497 -27.523 1 98.14 130 VAL A N 1
ATOM 1012 C CA . VAL A 1 130 ? 15.676 -19.047 -26.21 1 98.14 130 VAL A CA 1
ATOM 1013 C C . VAL A 1 130 ? 15.33 -17.561 -26.264 1 98.14 130 VAL A C 1
ATOM 1015 O O . VAL A 1 130 ? 16.075 -16.764 -26.841 1 98.14 130 VAL A O 1
ATOM 1018 N N . LEU A 1 131 ? 14.216 -17.186 -25.775 1 98.3 131 LEU A N 1
ATOM 1019 C CA . LEU A 1 131 ? 13.794 -15.812 -25.53 1 98.3 131 LEU A CA 1
ATOM 1020 C C . LEU A 1 131 ? 13.452 -15.602 -24.058 1 98.3 131 LEU A C 1
ATOM 1022 O O . LEU A 1 131 ? 12.796 -16.445 -23.443 1 98.3 131 LEU A O 1
ATOM 1026 N N . VAL A 1 132 ? 13.974 -14.512 -23.486 1 98.61 132 VAL A N 1
ATOM 1027 C CA . VAL A 1 132 ? 13.69 -14.211 -22.086 1 98.61 132 VAL A CA 1
ATOM 1028 C C . VAL A 1 132 ? 12.803 -12.972 -21.993 1 98.61 132 VAL A C 1
ATOM 1030 O O . VAL A 1 132 ? 13.101 -11.941 -22.601 1 98.61 132 VAL A O 1
ATOM 1033 N N . PHE A 1 133 ? 11.708 -13.103 -21.324 1 98.15 133 PHE A N 1
ATOM 1034 C CA . PHE A 1 133 ? 10.838 -11.981 -20.995 1 98.15 133 PHE A CA 1
ATOM 1035 C C . PHE A 1 133 ? 11.05 -11.535 -19.553 1 98.15 133 PHE A C 1
ATOM 1037 O O . PHE A 1 133 ? 10.813 -12.304 -18.619 1 98.15 133 PHE A O 1
ATOM 1044 N N . CYS A 1 134 ? 11.488 -10.313 -19.338 1 97.57 134 CYS A N 1
ATOM 1045 C CA . CYS A 1 134 ? 11.791 -9.8 -18.007 1 97.57 134 CYS A CA 1
ATOM 1046 C C . CYS A 1 134 ? 11.397 -8.332 -17.886 1 97.57 134 CYS A C 1
ATOM 1048 O O . CYS A 1 134 ? 10.774 -7.776 -18.791 1 97.57 134 CYS A O 1
ATOM 1050 N N . ARG A 1 135 ? 11.659 -7.763 -16.672 1 95.94 135 ARG A N 1
ATOM 1051 C CA . ARG A 1 135 ? 11.189 -6.397 -16.466 1 95.94 135 ARG A CA 1
ATOM 1052 C C . ARG A 1 135 ? 12.341 -5.474 -16.083 1 95.94 135 ARG A C 1
ATOM 1054 O O . ARG A 1 135 ? 13.428 -5.94 -15.735 1 95.94 135 ARG A O 1
ATOM 1061 N N . GLU A 1 136 ? 12.12 -4.235 -16.221 1 94.64 136 GLU A N 1
ATOM 1062 C CA . GLU A 1 136 ? 12.937 -3.172 -15.641 1 94.64 136 GLU A CA 1
ATOM 1063 C C . GLU A 1 136 ? 12.067 -2.104 -14.983 1 94.64 136 GLU A C 1
ATOM 1065 O O . GLU A 1 136 ? 10.842 -2.124 -15.119 1 94.64 136 GLU A O 1
ATOM 1070 N N . GLU A 1 137 ? 12.689 -1.227 -14.211 1 92.44 137 GLU A N 1
ATOM 1071 C CA . GLU A 1 137 ? 12.032 -0.076 -13.6 1 92.44 137 GLU A CA 1
ATOM 1072 C C . GLU A 1 137 ? 12.687 1.231 -14.04 1 92.44 137 GLU A C 1
ATOM 1074 O O . GLU A 1 137 ? 13.402 1.865 -13.261 1 92.44 137 GLU A O 1
ATOM 1079 N N . ASP A 1 138 ? 12.4 1.542 -15.213 1 91.84 138 ASP A N 1
ATOM 1080 C CA . ASP A 1 138 ? 12.897 2.777 -15.813 1 91.84 138 ASP A CA 1
ATOM 1081 C C . ASP A 1 138 ? 11.886 3.91 -15.653 1 91.84 138 ASP A C 1
ATOM 1083 O O . ASP A 1 138 ? 10.892 3.97 -16.38 1 91.84 138 ASP A O 1
ATOM 1087 N N . THR A 1 139 ? 12.206 4.878 -14.818 1 89.05 139 THR A N 1
ATOM 1088 C CA . THR A 1 139 ? 11.243 5.918 -14.472 1 89.05 139 THR A CA 1
ATOM 1089 C C . THR A 1 139 ? 11.197 6.993 -15.554 1 89.05 139 THR A C 1
ATOM 1091 O O . THR A 1 139 ? 10.335 7.875 -15.523 1 89.05 139 THR A O 1
ATOM 1094 N N . ILE A 1 140 ? 12.072 6.98 -16.529 1 89.9 140 ILE A N 1
ATOM 1095 C CA . ILE A 1 140 ? 12.083 8.021 -17.551 1 89.9 140 ILE A CA 1
ATOM 1096 C C . ILE A 1 140 ? 11.617 7.441 -18.884 1 89.9 140 ILE A C 1
ATOM 1098 O O . ILE A 1 140 ? 11.849 8.033 -19.941 1 89.9 140 ILE A O 1
ATOM 1102 N N . ALA A 1 141 ? 11.078 6.244 -18.824 1 90.57 141 ALA A N 1
ATOM 1103 C CA . ALA A 1 141 ? 10.481 5.617 -20 1 90.57 141 ALA A CA 1
ATOM 1104 C C . ALA A 1 141 ? 9.01 5.29 -19.761 1 90.57 141 ALA A C 1
ATOM 1106 O O . ALA A 1 141 ? 8.579 5.142 -18.615 1 90.57 141 ALA A O 1
ATOM 1107 N N . PRO A 1 142 ? 8.217 5.158 -20.844 1 89.69 142 PRO A N 1
ATOM 1108 C CA . PRO A 1 142 ? 6.791 4.862 -20.682 1 89.69 142 PRO A CA 1
ATOM 1109 C C . PRO A 1 142 ? 6.541 3.505 -20.027 1 89.69 142 PRO A C 1
ATOM 1111 O O . PRO A 1 142 ? 7.296 2.557 -20.256 1 89.69 142 PRO A O 1
ATOM 1114 N N . TYR A 1 143 ? 5.446 3.463 -19.364 1 88.73 143 TYR A N 1
ATOM 1115 C CA . TYR A 1 143 ? 4.991 2.193 -18.81 1 88.73 143 TYR A CA 1
ATOM 1116 C C . TYR A 1 143 ? 4.734 1.176 -19.916 1 88.73 143 TYR A C 1
ATOM 1118 O O . TYR A 1 143 ? 4.219 1.525 -20.981 1 88.73 143 TYR A O 1
ATOM 1126 N N . PHE A 1 144 ? 5.191 -0.082 -19.717 1 91.78 144 PHE A N 1
ATOM 1127 C CA . PHE A 1 144 ? 4.866 -1.266 -20.503 1 91.78 144 PHE A CA 1
ATOM 1128 C C . PHE A 1 144 ? 5.583 -1.236 -21.848 1 91.78 144 PHE A C 1
ATOM 1130 O O . PHE A 1 144 ? 5.287 -2.04 -22.734 1 91.78 144 PHE A O 1
ATOM 1137 N N . ARG A 1 145 ? 6.462 -0.197 -22.02 1 92.66 145 ARG A N 1
ATOM 1138 C CA . ARG A 1 145 ? 7.326 -0.245 -23.195 1 92.66 145 ARG A CA 1
ATOM 1139 C C . ARG A 1 145 ? 8.192 -1.501 -23.186 1 92.66 145 ARG A C 1
ATOM 1141 O O . ARG A 1 145 ? 8.786 -1.844 -22.163 1 92.66 145 ARG A O 1
ATOM 1148 N N . VAL A 1 146 ? 8.201 -2.206 -24.305 1 96.17 146 VAL A N 1
ATOM 1149 C CA . VAL A 1 146 ? 9.042 -3.391 -24.432 1 96.17 146 VAL A CA 1
ATOM 1150 C C . VAL A 1 146 ? 10.263 -3.07 -25.29 1 96.17 146 VAL A C 1
ATOM 1152 O O . VAL A 1 146 ? 10.128 -2.583 -26.415 1 96.17 146 VAL A O 1
ATOM 1155 N N . ARG A 1 147 ? 11.389 -3.315 -24.802 1 94.48 147 ARG A N 1
ATOM 1156 C CA . ARG A 1 147 ? 12.585 -3.1 -25.611 1 94.48 147 ARG A CA 1
ATOM 1157 C C . ARG A 1 147 ? 13.342 -4.407 -25.826 1 94.48 147 ARG A C 1
ATOM 1159 O O . ARG A 1 147 ? 13.24 -5.33 -25.016 1 94.48 147 ARG A O 1
ATOM 1166 N N . ASP A 1 148 ? 14.118 -4.465 -26.895 1 95.73 148 ASP A N 1
ATOM 1167 C CA . ASP A 1 148 ? 14.952 -5.617 -27.226 1 95.73 148 ASP A CA 1
ATOM 1168 C C . ASP A 1 148 ? 16.354 -5.466 -26.638 1 95.73 148 ASP A C 1
ATOM 1170 O O . ASP A 1 148 ? 16.916 -4.37 -26.634 1 95.73 148 ASP A O 1
ATOM 1174 N N . GLU A 1 149 ? 16.743 -6.495 -26.054 1 94.33 149 GLU A N 1
ATOM 1175 C CA . GLU A 1 149 ? 18.109 -6.593 -25.549 1 94.33 149 GLU A CA 1
ATOM 1176 C C . GLU A 1 149 ? 18.703 -7.971 -25.824 1 94.33 149 GLU A C 1
ATOM 1178 O O . GLU A 1 149 ? 18.001 -8.875 -26.283 1 94.33 149 GLU A O 1
ATOM 1183 N N . VAL A 1 150 ? 19.999 -8.075 -25.624 1 94.56 150 VAL A N 1
ATOM 1184 C CA . VAL A 1 150 ? 20.641 -9.363 -25.866 1 94.56 150 VAL A CA 1
ATOM 1185 C C . VAL A 1 150 ? 21.668 -9.642 -24.771 1 94.56 150 VAL A C 1
ATOM 1187 O O . VAL A 1 150 ? 22.265 -8.715 -24.22 1 94.56 150 VAL A O 1
ATOM 1190 N N . ASP A 1 151 ? 21.758 -10.763 -24.382 1 93.93 151 ASP A N 1
ATOM 1191 C CA . ASP A 1 151 ? 22.814 -11.331 -23.551 1 93.93 151 ASP A CA 1
ATOM 1192 C C . ASP A 1 151 ? 23.547 -12.453 -24.284 1 93.93 151 ASP A C 1
ATOM 1194 O O . ASP A 1 151 ? 23.175 -13.623 -24.17 1 93.93 151 ASP A O 1
ATOM 1198 N N . GLY A 1 152 ? 24.635 -12.045 -24.952 1 91.06 152 GLY A N 1
ATOM 1199 C CA . GLY A 1 152 ? 25.233 -13.006 -25.865 1 91.06 152 GLY A CA 1
ATOM 1200 C C . GLY A 1 152 ? 24.311 -13.401 -27.003 1 91.06 152 GLY A C 1
ATOM 1201 O O . GLY A 1 152 ? 23.876 -12.55 -27.781 1 91.06 152 GLY A O 1
ATOM 1202 N N . ALA A 1 153 ? 24.006 -14.623 -27.003 1 92.05 153 ALA A N 1
ATOM 1203 C CA . ALA A 1 153 ? 23.132 -15.121 -28.062 1 92.05 153 ALA A CA 1
ATOM 1204 C C . ALA A 1 153 ? 21.682 -15.185 -27.592 1 92.05 153 ALA A C 1
ATOM 1206 O O . ALA A 1 153 ? 20.773 -15.422 -28.392 1 92.05 153 ALA A O 1
ATOM 1207 N N . VAL A 1 154 ? 21.469 -14.889 -26.326 1 95.9 154 VAL A N 1
ATOM 1208 C CA . VAL A 1 154 ? 20.129 -14.966 -25.753 1 95.9 154 VAL A CA 1
ATOM 1209 C C . VAL A 1 154 ? 19.383 -13.657 -26.004 1 95.9 154 VAL A C 1
ATOM 1211 O O . VAL A 1 154 ? 19.878 -12.579 -25.666 1 95.9 154 VAL A O 1
ATOM 1214 N N . LYS A 1 155 ? 18.236 -13.738 -26.601 1 97.15 155 LYS A N 1
ATOM 1215 C CA . LYS A 1 155 ? 17.396 -12.566 -26.834 1 97.15 155 LYS A CA 1
ATOM 1216 C C . LYS A 1 155 ? 16.544 -12.248 -25.609 1 97.15 155 LYS A C 1
ATOM 1218 O O . LYS A 1 155 ? 16.052 -13.155 -24.935 1 97.15 155 LYS A O 1
ATOM 1223 N N . LEU A 1 156 ? 16.45 -10.996 -25.327 1 97.88 156 LEU A N 1
ATOM 1224 C CA . LEU A 1 156 ? 15.65 -10.539 -24.197 1 97.88 156 LEU A CA 1
ATOM 1225 C C . LEU A 1 156 ? 14.571 -9.563 -24.654 1 97.88 156 LEU A C 1
ATOM 1227 O O . LEU A 1 156 ? 14.804 -8.747 -25.548 1 97.88 156 LEU A O 1
ATOM 1231 N N . LYS A 1 157 ? 13.401 -9.699 -24.16 1 98.31 157 LYS A N 1
ATOM 1232 C CA . LYS A 1 157 ? 12.338 -8.698 -24.186 1 98.31 157 LYS A CA 1
ATOM 1233 C C . LYS A 1 157 ? 12.112 -8.101 -22.8 1 98.31 157 LYS A C 1
ATOM 1235 O O . LYS A 1 157 ? 11.654 -8.792 -21.888 1 98.31 157 LYS A O 1
ATOM 1240 N N . VAL A 1 158 ? 12.427 -6.816 -22.63 1 97.16 158 VAL A N 1
ATOM 1241 C CA . VAL A 1 158 ? 12.385 -6.177 -21.319 1 97.16 158 VAL A CA 1
ATOM 1242 C C . VAL A 1 158 ? 11.204 -5.21 -21.254 1 97.16 158 VAL A C 1
ATOM 1244 O O . VAL A 1 158 ? 11.181 -4.2 -21.961 1 97.16 158 VAL A O 1
ATOM 1247 N N . ILE A 1 159 ? 10.264 -5.492 -20.408 1 96.75 159 ILE A N 1
ATOM 1248 C CA . ILE A 1 159 ? 9.106 -4.617 -20.257 1 96.75 159 ILE A CA 1
ATOM 1249 C C . ILE A 1 159 ? 9.345 -3.638 -19.109 1 96.75 159 ILE A C 1
ATOM 1251 O O . ILE A 1 159 ? 9.912 -4.008 -18.078 1 96.75 159 ILE A O 1
ATOM 1255 N N . ASN A 1 160 ? 8.891 -2.454 -19.24 1 94.04 160 ASN A N 1
ATOM 1256 C CA . ASN A 1 160 ? 9.121 -1.419 -18.237 1 94.04 160 ASN A CA 1
ATOM 1257 C C . ASN A 1 160 ? 7.953 -1.316 -17.26 1 94.04 160 ASN A C 1
ATOM 1259 O O . ASN A 1 160 ? 6.822 -1.042 -17.665 1 94.04 160 ASN A O 1
ATOM 1263 N N . LEU A 1 161 ? 8.189 -1.53 -15.979 1 91.95 161 LEU A N 1
ATOM 1264 C CA . LEU A 1 161 ? 7.192 -1.438 -14.918 1 91.95 161 LEU A CA 1
ATOM 1265 C C . LEU A 1 161 ? 7.719 -0.614 -13.747 1 91.95 161 LEU A C 1
ATOM 1267 O O . LEU A 1 161 ? 7.956 -1.151 -12.662 1 91.95 161 LEU A O 1
ATOM 1271 N N . PRO A 1 162 ? 7.767 0.686 -13.963 1 88.37 162 PRO A N 1
ATOM 1272 C CA . PRO A 1 162 ? 8.265 1.515 -12.863 1 88.37 162 PRO A CA 1
ATOM 1273 C C . PRO A 1 162 ? 7.228 1.717 -11.76 1 88.37 162 PRO A C 1
ATOM 1275 O O . PRO A 1 162 ? 6.027 1.766 -12.038 1 88.37 162 PRO A O 1
ATOM 1278 N N . ASN A 1 163 ? 7.566 1.734 -10.486 1 78.88 163 ASN A N 1
ATOM 1279 C CA . ASN A 1 163 ? 6.801 2.17 -9.323 1 78.88 163 ASN A CA 1
ATOM 1280 C C . ASN A 1 163 ? 5.72 1.159 -8.953 1 78.88 163 ASN A C 1
ATOM 1282 O O . ASN A 1 163 ? 4.735 1.508 -8.3 1 78.88 163 ASN A O 1
ATOM 1286 N N . PHE A 1 164 ? 5.77 -0.036 -9.535 1 83.2 164 PHE A N 1
ATOM 1287 C CA . PHE A 1 164 ? 4.826 -1.067 -9.121 1 83.2 164 PHE A CA 1
ATOM 1288 C C . PHE A 1 164 ? 5.203 -1.63 -7.756 1 83.2 164 PHE A C 1
ATOM 1290 O O . PHE A 1 164 ? 6.386 -1.809 -7.459 1 83.2 164 PHE A O 1
ATOM 1297 N N . ARG A 1 165 ? 4.232 -1.823 -6.956 1 79.1 165 ARG A N 1
ATOM 1298 C CA . ARG A 1 165 ? 4.528 -2.313 -5.613 1 79.1 165 ARG A CA 1
ATOM 1299 C C . ARG A 1 165 ? 3.878 -3.672 -5.371 1 79.1 165 ARG A C 1
ATOM 1301 O O . ARG A 1 165 ? 4.424 -4.705 -5.763 1 79.1 165 ARG A O 1
ATOM 1308 N N . ASP A 1 166 ? 2.556 -3.759 -4.943 1 81.05 166 ASP A N 1
ATOM 1309 C CA . ASP A 1 166 ? 1.929 -5.008 -4.523 1 81.05 166 ASP A CA 1
ATOM 1310 C C . ASP A 1 166 ? 0.861 -5.45 -5.522 1 81.05 166 ASP A C 1
ATOM 1312 O O . ASP A 1 166 ? 0.091 -6.373 -5.248 1 81.05 166 ASP A O 1
ATOM 1316 N N . ARG A 1 167 ? 0.941 -4.974 -6.77 1 87.69 167 ARG A N 1
ATOM 1317 C CA . ARG A 1 167 ? -0.011 -5.363 -7.806 1 87.69 167 ARG A CA 1
ATOM 1318 C C . ARG A 1 167 ? 0.352 -6.718 -8.403 1 87.69 167 ARG A C 1
ATOM 1320 O O . ARG A 1 167 ? 1.512 -6.962 -8.743 1 87.69 167 ARG A O 1
ATOM 1327 N N . TYR A 1 168 ? -0.663 -7.645 -8.476 1 92.81 168 TYR A N 1
ATOM 1328 C CA . TYR A 1 168 ? -0.303 -8.994 -8.897 1 92.81 168 TYR A CA 1
ATOM 1329 C C . TYR A 1 168 ? -0.992 -9.36 -10.206 1 92.81 168 TYR A C 1
ATOM 1331 O O . TYR A 1 168 ? -0.765 -10.442 -10.754 1 92.81 168 TYR A O 1
ATOM 1339 N N . ARG A 1 169 ? -1.882 -8.546 -10.823 1 93.42 169 ARG A N 1
ATOM 1340 C CA . ARG A 1 169 ? -2.468 -8.68 -12.152 1 93.42 169 ARG A CA 1
ATOM 1341 C C . ARG A 1 169 ? -2.227 -7.425 -12.985 1 93.42 169 ARG A C 1
ATOM 1343 O O . ARG A 1 169 ? -2.565 -6.318 -12.562 1 93.42 169 ARG A O 1
ATOM 1350 N N . VAL A 1 170 ? -1.648 -7.589 -14.052 1 92.9 170 VAL A N 1
ATOM 1351 C CA . VAL A 1 170 ? -1.34 -6.458 -14.919 1 92.9 170 VAL A CA 1
ATOM 1352 C C . VAL A 1 170 ? -1.691 -6.803 -16.365 1 92.9 170 VAL A C 1
ATOM 1354 O O . VAL A 1 170 ? -0.886 -7.405 -17.079 1 92.9 170 VAL A O 1
ATOM 1357 N N . ALA A 1 171 ? -2.815 -6.358 -16.85 1 91.83 171 ALA A N 1
ATOM 1358 C CA . ALA A 1 171 ? -3.357 -6.718 -18.158 1 91.83 171 ALA A CA 1
ATOM 1359 C C . ALA A 1 171 ? -2.391 -6.336 -19.275 1 91.83 171 ALA A C 1
ATOM 1361 O O . ALA A 1 171 ? -2.264 -7.056 -20.269 1 91.83 171 ALA A O 1
ATOM 1362 N N . GLU A 1 172 ? -1.731 -5.217 -19.095 1 91.66 172 GLU A N 1
ATOM 1363 C CA . GLU A 1 172 ? -0.822 -4.723 -20.125 1 91.66 172 GLU A CA 1
ATOM 1364 C C . GLU A 1 172 ? 0.381 -5.647 -20.289 1 91.66 172 GLU A C 1
ATOM 1366 O O . GLU A 1 172 ? 0.915 -5.79 -21.391 1 91.66 172 GLU A O 1
ATOM 1371 N N . VAL A 1 173 ? 0.805 -6.26 -19.186 1 95.16 173 VAL A N 1
ATOM 1372 C CA . VAL A 1 173 ? 1.903 -7.219 -19.239 1 95.16 173 VAL A CA 1
ATOM 1373 C C . VAL A 1 173 ? 1.459 -8.472 -19.989 1 95.16 173 VAL A C 1
ATOM 1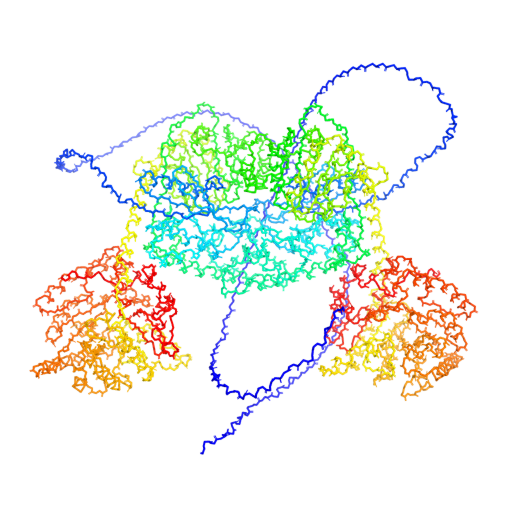375 O O . VAL A 1 173 ? 2.21 -9.014 -20.804 1 95.16 173 VAL A O 1
ATOM 1378 N N . ASP A 1 174 ? 0.216 -8.945 -19.743 1 95.33 174 ASP A N 1
ATOM 1379 C CA . ASP A 1 174 ? -0.347 -10.09 -20.451 1 95.33 174 ASP A CA 1
ATOM 1380 C C . ASP A 1 174 ? -0.402 -9.833 -21.956 1 95.33 174 ASP A C 1
ATOM 1382 O O . ASP A 1 174 ? -0.03 -10.697 -22.752 1 95.33 174 ASP A O 1
ATOM 1386 N N . GLU A 1 175 ? -0.811 -8.67 -22.277 1 95.09 175 GLU A N 1
ATOM 1387 C CA . GLU A 1 175 ? -0.936 -8.301 -23.684 1 95.09 175 GLU A CA 1
ATOM 1388 C C . GLU A 1 175 ? 0.427 -8.266 -24.369 1 95.09 175 GLU A C 1
ATOM 1390 O O . GLU A 1 175 ? 0.567 -8.717 -25.508 1 95.09 175 GLU A O 1
ATOM 1395 N N . ALA A 1 176 ? 1.351 -7.679 -23.706 1 96.59 176 ALA A N 1
ATOM 1396 C CA . ALA A 1 176 ? 2.698 -7.6 -24.266 1 96.59 176 ALA A CA 1
ATOM 1397 C C . ALA A 1 176 ? 3.266 -8.993 -24.525 1 96.59 176 ALA A C 1
ATOM 1399 O O . ALA A 1 176 ? 3.856 -9.243 -25.578 1 96.59 176 ALA A O 1
ATOM 1400 N N . LEU A 1 177 ? 3.085 -9.855 -23.577 1 97.11 177 LEU A N 1
ATOM 1401 C CA . LEU A 1 177 ? 3.598 -11.21 -23.746 1 97.11 177 LEU A CA 1
ATOM 1402 C C . LEU A 1 177 ? 2.84 -11.946 -24.846 1 97.11 177 LEU A C 1
ATOM 1404 O O . LEU A 1 177 ? 3.428 -12.728 -25.595 1 97.11 177 LEU A O 1
ATOM 1408 N N . ALA A 1 178 ? 1.536 -11.777 -24.92 1 95.9 178 ALA A N 1
ATOM 1409 C CA . ALA A 1 178 ? 0.739 -12.396 -25.975 1 95.9 178 ALA A CA 1
ATOM 1410 C C . ALA A 1 178 ? 1.27 -12.021 -27.356 1 95.9 178 ALA A C 1
ATOM 1412 O O . ALA A 1 178 ? 1.383 -12.876 -28.238 1 95.9 178 ALA A O 1
ATOM 1413 N N . LYS A 1 179 ? 1.619 -10.776 -27.515 1 96.63 179 LYS A N 1
ATOM 1414 C CA . LYS A 1 179 ? 2.164 -10.303 -28.785 1 96.63 179 LYS A CA 1
ATOM 1415 C C . LYS A 1 179 ? 3.512 -10.955 -29.081 1 96.63 179 LYS A C 1
ATOM 1417 O O . LYS A 1 179 ? 3.792 -11.32 -30.225 1 96.63 179 LYS A O 1
ATOM 1422 N N . ILE A 1 180 ? 4.29 -11.058 -28.111 1 97.35 180 ILE A N 1
ATOM 1423 C CA . ILE A 1 180 ? 5.603 -11.677 -28.251 1 97.35 180 ILE A CA 1
ATOM 1424 C C . ILE A 1 180 ? 5.443 -13.144 -28.645 1 97.35 180 ILE A C 1
ATOM 1426 O O . ILE A 1 180 ? 6.181 -13.649 -29.494 1 97.35 180 ILE A O 1
ATOM 1430 N N . MET A 1 181 ? 4.481 -13.827 -28.077 1 96.61 181 MET A N 1
ATOM 1431 C CA . MET A 1 181 ? 4.277 -15.252 -28.322 1 96.61 181 MET A CA 1
ATOM 1432 C C . MET A 1 181 ? 3.713 -15.489 -29.719 1 96.61 181 MET A C 1
ATOM 1434 O O . MET A 1 181 ? 3.893 -16.565 -30.292 1 96.61 181 MET A O 1
ATOM 1438 N N . GLU A 1 182 ? 3.037 -14.529 -30.264 1 95.09 182 GLU A N 1
ATOM 1439 C CA . GLU A 1 182 ? 2.546 -14.642 -31.634 1 95.09 182 GLU A CA 1
ATOM 1440 C C . GLU A 1 182 ? 3.7 -14.718 -32.63 1 95.09 182 GLU A C 1
ATOM 1442 O O . GLU A 1 182 ? 3.622 -15.443 -33.624 1 95.09 182 GLU A O 1
ATOM 1447 N N . THR A 1 183 ? 4.719 -14.055 -32.298 1 95.23 183 THR A N 1
ATOM 1448 C CA . THR A 1 183 ? 5.872 -14.01 -33.191 1 95.23 183 THR A CA 1
ATOM 1449 C C . THR A 1 183 ? 6.848 -15.139 -32.872 1 95.23 183 THR A C 1
ATOM 1451 O O . THR A 1 183 ? 7.335 -15.82 -33.777 1 95.23 183 THR A O 1
ATOM 1454 N N . PHE A 1 184 ? 7.083 -15.412 -31.678 1 96.4 184 PHE A N 1
ATOM 1455 C CA . PHE A 1 184 ? 8.094 -16.375 -31.258 1 96.4 184 PHE A CA 1
ATOM 1456 C C . PHE A 1 184 ? 7.55 -17.797 -31.326 1 96.4 184 PHE A C 1
ATOM 1458 O O . PHE A 1 184 ? 8.299 -18.741 -31.585 1 96.4 184 PHE A O 1
ATOM 1465 N N . GLU A 1 185 ? 6.242 -17.998 -30.949 1 96.08 185 GLU A N 1
ATOM 1466 C CA . GLU A 1 185 ? 5.567 -19.291 -30.973 1 96.08 185 GLU A CA 1
ATOM 1467 C C . GLU A 1 185 ? 6.337 -20.332 -30.165 1 96.08 185 GLU A C 1
ATOM 1469 O O . GLU A 1 185 ? 6.781 -21.344 -30.709 1 96.08 185 GLU A O 1
ATOM 1474 N N . PRO A 1 186 ? 6.423 -20.181 -28.924 1 97.85 186 PRO A N 1
ATOM 1475 C CA . PRO A 1 186 ? 7.198 -21.104 -28.092 1 97.85 186 PRO A CA 1
ATOM 1476 C C . PRO A 1 186 ? 6.574 -22.496 -28.017 1 97.85 186 PRO A C 1
ATOM 1478 O O . PRO A 1 186 ? 5.348 -22.63 -28.058 1 97.85 186 PRO A O 1
ATOM 1481 N N . ASP A 1 187 ? 7.462 -23.492 -27.872 1 96.8 187 ASP A N 1
ATOM 1482 C CA . ASP A 1 187 ? 7.013 -24.855 -27.605 1 96.8 187 ASP A CA 1
ATOM 1483 C C . ASP A 1 187 ? 6.688 -25.047 -26.126 1 96.8 187 ASP A C 1
ATOM 1485 O O . ASP A 1 187 ? 5.88 -25.906 -25.768 1 96.8 187 ASP A O 1
ATOM 1489 N N . VAL A 1 188 ? 7.345 -24.208 -25.327 1 97.56 188 VAL A N 1
ATOM 1490 C CA . VAL A 1 188 ? 7.192 -24.3 -23.879 1 97.56 188 VAL A CA 1
ATOM 1491 C C . VAL A 1 188 ? 7.48 -22.942 -23.241 1 97.56 188 VAL A C 1
ATOM 1493 O O . VAL A 1 188 ? 8.309 -22.179 -23.741 1 97.56 188 VAL A O 1
ATOM 1496 N N . VAL A 1 189 ? 6.742 -22.572 -22.232 1 98.23 189 VAL A N 1
ATOM 1497 C CA . VAL A 1 189 ? 6.991 -21.389 -21.414 1 98.23 189 VAL A CA 1
ATOM 1498 C C . VAL A 1 189 ? 7.446 -21.812 -20.019 1 98.23 189 VAL A C 1
ATOM 1500 O O . VAL A 1 189 ? 6.768 -22.594 -19.348 1 98.23 189 VAL A O 1
ATOM 1503 N N . HIS A 1 190 ? 8.57 -21.38 -19.633 1 98.66 190 HIS A N 1
ATOM 1504 C CA . HIS A 1 190 ? 9.131 -21.682 -18.322 1 98.66 190 HIS A CA 1
ATOM 1505 C C . HIS A 1 190 ? 9.273 -20.419 -17.479 1 98.66 190 HIS A C 1
ATOM 1507 O O . HIS A 1 190 ? 10.106 -19.559 -17.776 1 98.66 190 HIS A O 1
ATOM 1513 N N . CYS A 1 191 ? 8.53 -20.341 -16.418 1 97.88 191 CYS A N 1
ATOM 1514 C CA . CYS A 1 191 ? 8.487 -19.156 -15.568 1 97.88 191 CYS A CA 1
ATOM 1515 C C . CYS A 1 191 ? 9.382 -19.33 -14.346 1 97.88 191 CYS A C 1
ATOM 1517 O O . CYS A 1 191 ? 9.269 -20.323 -13.625 1 97.88 191 CYS A O 1
ATOM 1519 N N . GLY A 1 192 ? 10.203 -18.32 -14.158 1 96.78 192 GLY A N 1
ATOM 1520 C CA . GLY A 1 192 ? 11.023 -18.309 -12.957 1 96.78 192 GLY A CA 1
ATOM 1521 C C . GLY A 1 192 ? 10.364 -17.594 -11.792 1 96.78 192 GLY A C 1
ATOM 1522 O O . GLY A 1 192 ? 10.59 -17.946 -10.633 1 96.78 192 GLY A O 1
ATOM 1523 N N . HIS A 1 193 ? 9.679 -16.527 -12.088 1 96.03 193 HIS A N 1
ATOM 1524 C CA . HIS A 1 193 ? 9.022 -15.756 -11.039 1 96.03 193 HIS A CA 1
ATOM 1525 C C . HIS A 1 193 ? 8.05 -14.74 -11.629 1 96.03 193 HIS A C 1
ATOM 1527 O O . HIS A 1 193 ? 8.35 -14.101 -12.64 1 96.03 193 HIS A O 1
ATOM 1533 N N . LEU A 1 194 ? 6.918 -14.559 -10.955 1 95.63 194 LEU A N 1
ATOM 1534 C CA . LEU A 1 194 ? 5.897 -13.692 -11.531 1 95.63 194 LEU A CA 1
ATOM 1535 C C . LEU A 1 194 ? 5.716 -12.432 -10.691 1 95.63 194 LEU A C 1
ATOM 1537 O O . LEU A 1 194 ? 4.969 -11.528 -11.072 1 95.63 194 LEU A O 1
ATOM 1541 N N . ASN A 1 195 ? 6.422 -12.343 -9.508 1 92.88 195 ASN A N 1
ATOM 1542 C CA . ASN A 1 195 ? 6.333 -11.131 -8.7 1 92.88 195 ASN A CA 1
ATOM 1543 C C . ASN A 1 195 ? 6.714 -9.892 -9.504 1 92.88 195 ASN A C 1
ATOM 1545 O O . ASN A 1 195 ? 7.703 -9.903 -10.239 1 92.88 195 ASN A O 1
ATOM 1549 N N . HIS A 1 196 ? 5.953 -8.854 -9.515 1 91.27 196 HIS A N 1
ATOM 1550 C CA . HIS A 1 196 ? 6.14 -7.583 -10.204 1 91.27 196 HIS A CA 1
ATOM 1551 C C . HIS A 1 196 ? 5.795 -7.702 -11.684 1 91.27 196 HIS A C 1
ATOM 1553 O O . HIS A 1 196 ? 6.048 -6.779 -12.462 1 91.27 196 HIS A O 1
ATOM 1559 N N . LEU A 1 197 ? 5.352 -8.83 -12.057 1 94.89 197 LEU A N 1
ATOM 1560 C CA . LEU A 1 197 ? 4.776 -9.027 -13.383 1 94.89 197 LEU A CA 1
ATOM 1561 C C . LEU A 1 197 ? 3.268 -9.237 -13.294 1 94.89 197 LEU A C 1
ATOM 1563 O O . LEU A 1 197 ? 2.555 -8.416 -12.712 1 94.89 197 LEU A O 1
ATOM 1567 N N . SER A 1 198 ? 2.781 -10.272 -13.901 1 95.38 198 SER A N 1
ATOM 1568 C CA . SER A 1 198 ? 1.353 -10.56 -13.83 1 95.38 198 SER A CA 1
ATOM 1569 C C . SER A 1 198 ? 1.099 -12.047 -13.606 1 95.38 198 SER A C 1
ATOM 1571 O O . SER A 1 198 ? 1.57 -12.886 -14.377 1 95.38 198 SER A O 1
ATOM 1573 N N . THR A 1 199 ? 0.363 -12.317 -12.579 1 95.62 199 THR A N 1
ATOM 1574 C CA . THR A 1 199 ? 0.028 -13.71 -12.303 1 95.62 199 THR A CA 1
ATOM 1575 C C . THR A 1 199 ? -0.952 -14.247 -13.343 1 95.62 199 THR A C 1
ATOM 1577 O O . THR A 1 199 ? -0.997 -15.452 -13.597 1 95.62 199 THR A O 1
ATOM 1580 N N . SER A 1 200 ? -1.68 -13.395 -14.013 1 93.82 200 SER A N 1
ATOM 1581 C CA . SER A 1 200 ? -2.676 -13.788 -15.005 1 93.82 200 SER A CA 1
ATOM 1582 C C . SER A 1 200 ? -2.014 -14.271 -16.291 1 93.82 200 SER A C 1
ATOM 1584 O O . SER A 1 200 ? -2.685 -14.793 -17.183 1 93.82 200 SER A O 1
ATOM 1586 N N . LEU A 1 201 ? -0.689 -14.176 -16.324 1 95.13 201 LEU A N 1
ATOM 1587 C CA . LEU A 1 201 ? 0.062 -14.676 -17.471 1 95.13 201 LEU A CA 1
ATOM 1588 C C . LEU A 1 201 ? -0.16 -16.173 -17.655 1 95.13 201 LEU A C 1
ATOM 1590 O O . LEU A 1 201 ? -0.147 -16.673 -18.783 1 95.13 201 LEU A O 1
ATOM 1594 N N . VAL A 1 202 ? -0.346 -16.822 -16.602 1 94.65 202 VAL A N 1
ATOM 1595 C CA . VAL A 1 202 ? -0.51 -18.272 -16.631 1 94.65 202 VAL A CA 1
ATOM 1596 C C . VAL A 1 202 ? -1.736 -18.636 -17.465 1 94.65 202 VAL A C 1
ATOM 1598 O O . VAL A 1 202 ? -1.657 -19.484 -18.357 1 94.65 202 VAL A O 1
ATOM 1601 N N . ALA A 1 203 ? -2.837 -17.968 -17.163 1 90.09 203 ALA A N 1
ATOM 1602 C CA . ALA A 1 203 ? -4.075 -18.233 -17.892 1 90.09 203 ALA A CA 1
ATOM 1603 C C . ALA A 1 203 ? -3.932 -17.87 -19.367 1 90.09 203 ALA A C 1
ATOM 1605 O O . ALA A 1 203 ? -4.429 -18.586 -20.24 1 90.09 203 ALA A O 1
ATOM 1606 N N . MET A 1 204 ? -3.308 -16.795 -19.612 1 89.87 204 MET A N 1
ATOM 1607 C CA . MET A 1 204 ? -3.13 -16.325 -20.982 1 89.87 204 MET A CA 1
ATOM 1608 C C . MET A 1 204 ? -2.319 -17.324 -21.8 1 89.87 204 MET A C 1
ATOM 1610 O O . MET A 1 204 ? -2.681 -17.645 -22.933 1 89.87 204 MET A O 1
ATOM 1614 N N . VAL A 1 205 ? -1.268 -17.897 -21.267 1 93.37 205 VAL A N 1
ATOM 1615 C CA . VAL A 1 205 ? -0.409 -18.853 -21.958 1 93.37 205 VAL A CA 1
ATOM 1616 C C . VAL A 1 205 ? -1.158 -20.168 -22.161 1 93.37 205 VAL A C 1
ATOM 1618 O O . VAL A 1 205 ? -1.1 -20.762 -23.24 1 93.37 205 VAL A O 1
ATOM 1621 N N . CYS A 1 206 ? -1.804 -20.619 -21.175 1 86.64 206 CYS A N 1
ATOM 1622 C CA . CYS A 1 206 ? -2.489 -21.907 -21.206 1 86.64 206 CYS A CA 1
ATOM 1623 C C . CYS A 1 206 ? -3.59 -21.914 -22.259 1 86.64 206 CYS A C 1
ATOM 1625 O O . CYS A 1 206 ? -3.884 -22.955 -22.849 1 86.64 206 CYS A O 1
ATOM 1627 N N . ARG A 1 207 ? -4.154 -20.779 -22.483 1 83.26 207 ARG A N 1
ATOM 1628 C CA . ARG A 1 207 ? -5.198 -20.671 -23.497 1 83.26 207 ARG A CA 1
ATOM 1629 C C . ARG A 1 207 ? -4.648 -20.99 -24.884 1 83.26 207 ARG A C 1
ATOM 1631 O O . ARG A 1 207 ? -5.398 -21.391 -25.777 1 83.26 207 ARG A O 1
ATOM 1638 N N . LYS A 1 208 ? -3.404 -20.939 -24.99 1 85.52 208 LYS A N 1
ATOM 1639 C CA . LYS A 1 208 ? -2.775 -21.215 -26.278 1 85.52 208 LYS A CA 1
ATOM 1640 C C . LYS A 1 208 ? -2.286 -22.659 -26.354 1 85.52 208 LYS A C 1
ATOM 1642 O O . LYS A 1 208 ? -1.575 -23.031 -27.29 1 85.52 208 LYS A O 1
ATOM 1647 N N . ASN A 1 209 ? -2.616 -23.471 -25.381 1 84.22 209 ASN A N 1
ATOM 1648 C CA . ASN A 1 209 ? -2.268 -24.886 -25.302 1 84.22 209 ASN A CA 1
ATOM 1649 C C . ASN A 1 209 ? -0.756 -25.092 -25.285 1 84.22 209 ASN A C 1
ATOM 1651 O O . ASN A 1 209 ? -0.242 -26.002 -25.937 1 84.22 209 ASN A O 1
ATOM 1655 N N . ILE A 1 210 ? -0.075 -24.189 -24.735 1 92.08 210 ILE A N 1
ATOM 1656 C CA . ILE A 1 210 ? 1.368 -24.279 -24.538 1 92.08 210 ILE A CA 1
ATOM 1657 C C . ILE A 1 210 ? 1.667 -24.688 -23.097 1 92.08 210 ILE A C 1
ATOM 1659 O O . ILE A 1 210 ? 1.102 -24.127 -22.156 1 92.08 210 ILE A O 1
ATOM 1663 N N . PRO A 1 211 ? 2.516 -25.694 -22.919 1 94.07 211 PRO A N 1
ATOM 1664 C CA . PRO A 1 211 ? 2.846 -26.084 -21.546 1 94.07 211 PRO A CA 1
ATOM 1665 C C . PRO A 1 211 ? 3.49 -24.951 -20.75 1 94.07 211 PRO A C 1
ATOM 1667 O O . PRO A 1 211 ? 4.335 -24.223 -21.278 1 94.07 211 PRO A O 1
ATOM 1670 N N . PHE A 1 212 ? 3.044 -24.806 -19.564 1 96.11 212 PHE A N 1
ATOM 1671 C CA . PHE A 1 212 ? 3.568 -23.806 -18.641 1 96.11 212 PHE A CA 1
ATOM 1672 C C . PHE A 1 212 ? 4.277 -24.471 -17.467 1 96.11 212 PHE A C 1
ATOM 1674 O O . PHE A 1 212 ? 3.644 -25.153 -16.658 1 96.11 212 PHE A O 1
ATOM 1681 N N . ILE A 1 213 ? 5.566 -24.237 -17.395 1 97.6 213 ILE A N 1
ATOM 1682 C CA . ILE A 1 213 ? 6.384 -24.783 -16.318 1 97.6 213 ILE A CA 1
ATOM 1683 C C . ILE A 1 213 ? 6.821 -23.66 -15.381 1 97.6 213 ILE A C 1
ATOM 1685 O O . ILE A 1 213 ? 7.127 -22.552 -15.83 1 97.6 213 ILE A O 1
ATOM 1689 N N . TYR A 1 214 ? 6.843 -23.894 -14.057 1 97.64 214 TYR A N 1
ATOM 1690 C CA . TYR A 1 214 ? 7.186 -22.889 -13.057 1 97.64 214 TYR A CA 1
ATOM 1691 C C . TYR A 1 214 ? 8.269 -23.404 -12.116 1 97.64 214 TYR A C 1
ATOM 1693 O O . TYR A 1 214 ? 8.076 -24.41 -11.429 1 97.64 214 TYR A O 1
ATOM 1701 N N . THR A 1 215 ? 9.403 -22.753 -12.099 1 97.73 215 THR A N 1
ATOM 1702 C CA . THR A 1 215 ? 10.388 -23.061 -11.067 1 97.73 215 THR A CA 1
ATOM 1703 C C . THR A 1 215 ? 10.111 -22.259 -9.799 1 97.73 215 THR A C 1
ATOM 1705 O O . THR A 1 215 ? 10.057 -21.028 -9.836 1 97.73 215 THR A O 1
ATOM 1708 N N . LEU A 1 216 ? 10.01 -22.95 -8.723 1 95.68 216 LEU A N 1
ATOM 1709 C CA . LEU A 1 216 ? 9.753 -22.316 -7.434 1 95.68 216 LEU A CA 1
ATOM 1710 C C . LEU A 1 216 ? 11.05 -21.815 -6.807 1 95.68 216 LEU A C 1
ATOM 1712 O O . LEU A 1 216 ? 11.947 -22.607 -6.509 1 95.68 216 LEU A O 1
ATOM 1716 N N . HIS A 1 217 ? 11.128 -20.494 -6.641 1 94.19 217 HIS A N 1
ATOM 1717 C CA . HIS A 1 217 ? 12.341 -19.937 -6.053 1 94.19 217 HIS A CA 1
ATOM 1718 C C . HIS A 1 217 ? 12.092 -19.46 -4.626 1 94.19 217 HIS A C 1
ATOM 1720 O O . HIS A 1 217 ? 13.039 -19.213 -3.876 1 94.19 217 HIS A O 1
ATOM 1726 N N . ASP A 1 218 ? 10.9 -19.272 -4.278 1 93.59 218 ASP A N 1
ATOM 1727 C CA . ASP A 1 218 ? 10.504 -18.848 -2.939 1 93.59 218 ASP A CA 1
ATOM 1728 C C . ASP A 1 218 ? 9.052 -19.221 -2.652 1 93.59 218 ASP A C 1
ATOM 1730 O O . ASP A 1 218 ? 8.505 -20.133 -3.275 1 93.59 218 ASP A O 1
ATOM 1734 N N . PHE A 1 219 ? 8.436 -18.507 -1.654 1 94.72 219 PHE A N 1
ATOM 1735 C CA . PHE A 1 219 ? 7.103 -18.899 -1.212 1 94.72 219 PHE A CA 1
ATOM 1736 C C . PHE A 1 219 ? 6.061 -17.886 -1.672 1 94.72 219 PHE A C 1
ATOM 1738 O O . PHE A 1 219 ? 4.967 -17.812 -1.107 1 94.72 219 PHE A O 1
ATOM 1745 N N . TRP A 1 220 ? 6.366 -17.08 -2.664 1 94.75 220 TRP A N 1
ATOM 1746 C CA . TRP A 1 220 ? 5.531 -15.941 -3.031 1 94.75 220 TRP A CA 1
ATOM 1747 C C . TRP A 1 220 ? 4.135 -16.398 -3.439 1 94.75 220 TRP A C 1
ATOM 1749 O O . TRP A 1 220 ? 3.15 -15.694 -3.2 1 94.75 220 TRP A O 1
ATOM 1759 N N . LEU A 1 221 ? 3.991 -17.574 -3.997 1 95.28 221 LEU A N 1
ATOM 1760 C CA . LEU A 1 221 ? 2.693 -18.083 -4.424 1 95.28 221 LEU A CA 1
ATOM 1761 C C . LEU A 1 221 ? 1.835 -18.462 -3.221 1 95.28 221 LEU A C 1
ATOM 1763 O O . LEU A 1 221 ? 0.608 -18.353 -3.269 1 95.28 221 LEU A O 1
ATOM 1767 N N . ASN A 1 222 ? 2.485 -18.872 -2.079 1 93.48 222 ASN A N 1
ATOM 1768 C CA . ASN A 1 222 ? 1.765 -19.283 -0.879 1 93.48 222 ASN A CA 1
ATOM 1769 C C . ASN A 1 222 ? 1.732 -18.169 0.164 1 93.48 222 ASN A C 1
ATOM 1771 O O . ASN A 1 222 ? 0.948 -18.225 1.113 1 93.48 222 ASN A O 1
ATOM 1775 N N . CYS A 1 223 ? 2.585 -17.232 0.015 1 94.47 223 CYS A N 1
ATOM 1776 C CA . CYS A 1 223 ? 2.743 -16.113 0.937 1 94.47 223 CYS A CA 1
ATOM 1777 C C . CYS A 1 223 ? 2.899 -14.8 0.179 1 94.47 223 CYS A C 1
ATOM 1779 O O . CYS A 1 223 ? 3.875 -14.611 -0.549 1 94.47 223 CYS A O 1
ATOM 1781 N N . PRO A 1 224 ? 2.008 -13.846 0.425 1 91.33 224 PRO A N 1
ATOM 1782 C CA . PRO A 1 224 ? 2.131 -12.59 -0.32 1 91.33 224 PRO A CA 1
ATOM 1783 C C . PRO A 1 224 ? 3.467 -11.89 -0.08 1 91.33 224 PRO A C 1
ATOM 1785 O O . PRO A 1 224 ? 3.939 -11.142 -0.94 1 91.33 224 PRO A O 1
ATOM 1788 N N . ARG A 1 225 ? 4.122 -12.158 1.025 1 90.5 225 ARG A N 1
ATOM 1789 C CA . ARG A 1 225 ? 5.436 -11.589 1.304 1 90.5 225 ARG A CA 1
ATOM 1790 C C . ARG A 1 225 ? 6.544 -12.447 0.701 1 90.5 225 ARG A C 1
ATOM 1792 O O . ARG A 1 225 ? 7.676 -11.985 0.541 1 90.5 225 ARG A O 1
ATOM 1799 N N . GLY A 1 226 ? 6.297 -13.724 0.528 1 92.64 226 GLY A N 1
ATOM 1800 C CA . GLY A 1 226 ? 7.194 -14.623 -0.18 1 92.64 226 GLY A CA 1
ATOM 1801 C C . GLY A 1 226 ? 8.232 -15.263 0.723 1 92.64 226 GLY A C 1
ATOM 1802 O O . GLY A 1 226 ? 9.057 -16.055 0.264 1 92.64 226 GLY A O 1
ATOM 1803 N N . GLN A 1 227 ? 8.243 -15.013 2.151 1 93.07 227 GLN A N 1
ATOM 1804 C CA . GLN A 1 227 ? 9.365 -15.475 2.961 1 93.07 227 GLN A CA 1
ATOM 1805 C C . GLN A 1 227 ? 8.88 -16.122 4.256 1 93.07 227 GLN A C 1
ATOM 1807 O O . GLN A 1 227 ? 9.685 -16.599 5.058 1 93.07 227 GLN A O 1
ATOM 1812 N N . TYR A 1 228 ? 7.544 -16.141 4.574 1 93.5 228 TYR A N 1
ATOM 1813 C CA . TYR A 1 228 ? 6.939 -16.681 5.786 1 93.5 228 TYR A CA 1
ATOM 1814 C C . TYR A 1 228 ? 7.581 -16.079 7.03 1 93.5 228 TYR A C 1
ATOM 1816 O O . TYR A 1 228 ? 7.912 -16.798 7.976 1 93.5 228 TYR A O 1
ATOM 1824 N N . ILE A 1 229 ? 7.934 -14.81 6.941 1 93.43 229 ILE A N 1
ATOM 1825 C CA . ILE A 1 229 ? 8.275 -13.991 8.1 1 93.43 229 ILE A CA 1
ATOM 1826 C C . ILE A 1 229 ? 7.398 -12.742 8.125 1 93.43 229 ILE A C 1
ATOM 1828 O O . ILE A 1 229 ? 7.099 -12.164 7.077 1 93.43 229 ILE A O 1
ATOM 1832 N N . GLN A 1 230 ? 6.989 -12.415 9.275 1 91.54 230 GLN A N 1
ATOM 1833 C CA . GLN A 1 230 ? 6.077 -11.287 9.429 1 91.54 230 GLN A CA 1
ATOM 1834 C C . GLN A 1 230 ? 6.841 -9.97 9.526 1 91.54 230 GLN A C 1
ATOM 1836 O O . GLN A 1 230 ? 8.01 -9.953 9.919 1 91.54 230 GLN A O 1
ATOM 1841 N N . PHE A 1 231 ? 6.234 -8.879 9.189 1 87.23 231 PHE A N 1
ATOM 1842 C CA . PHE A 1 231 ? 6.864 -7.569 9.303 1 87.23 231 PHE A CA 1
ATOM 1843 C C . PHE A 1 231 ? 6.817 -7.069 10.742 1 87.23 231 PHE A C 1
ATOM 1845 O O . PHE A 1 231 ? 7.693 -6.315 11.172 1 87.23 231 PHE A O 1
ATOM 1852 N N . THR A 1 232 ? 5.709 -7.402 11.378 1 82.34 232 THR A N 1
ATOM 1853 C CA . THR A 1 232 ? 5.562 -6.934 12.752 1 82.34 232 THR A CA 1
ATOM 1854 C C . THR A 1 232 ? 5.27 -8.1 13.692 1 82.34 232 THR A C 1
ATOM 1856 O O . THR A 1 232 ? 4.647 -9.085 13.292 1 82.34 232 THR A O 1
ATOM 1859 N N . GLY A 1 233 ? 5.878 -8.04 14.847 1 77.14 233 GLY A N 1
ATOM 1860 C CA . GLY A 1 233 ? 5.642 -9.049 15.867 1 77.14 233 GLY A CA 1
ATOM 1861 C C . GLY A 1 233 ? 5.048 -8.48 17.142 1 77.14 233 GLY A C 1
ATOM 1862 O O . GLY A 1 233 ? 4.88 -7.265 17.267 1 77.14 233 GLY A O 1
ATOM 1863 N N . ASP A 1 234 ? 4.572 -9.319 17.964 1 73.79 234 ASP A N 1
ATOM 1864 C CA . ASP A 1 234 ? 3.936 -8.937 19.221 1 73.79 234 ASP A CA 1
ATOM 1865 C C . ASP A 1 234 ? 4.976 -8.521 20.258 1 73.79 234 ASP A C 1
ATOM 1867 O O . ASP A 1 234 ? 4.653 -7.825 21.223 1 73.79 234 ASP A O 1
ATOM 1871 N N . ASN A 1 235 ? 6.205 -9.004 19.961 1 74.43 235 ASN A N 1
ATOM 1872 C CA . ASN A 1 235 ? 7.294 -8.744 20.897 1 74.43 235 ASN A CA 1
ATOM 1873 C C . ASN A 1 235 ? 8.367 -7.855 20.275 1 74.43 235 ASN A C 1
ATOM 1875 O O . ASN A 1 235 ? 8.698 -8.006 19.097 1 74.43 235 ASN A O 1
ATOM 1879 N N . ALA A 1 236 ? 8.803 -6.862 21.075 1 71.46 236 ALA A N 1
ATOM 1880 C CA . ALA A 1 236 ? 9.821 -5.924 20.609 1 71.46 236 ALA A CA 1
ATOM 1881 C C . ALA A 1 236 ? 11.136 -6.641 20.317 1 71.46 236 ALA A C 1
ATOM 1883 O O . ALA A 1 236 ? 11.95 -6.161 19.525 1 71.46 236 ALA A O 1
ATOM 1884 N N . GLU A 1 237 ? 11.271 -7.803 20.885 1 74.19 237 GLU A N 1
ATOM 1885 C CA . GLU A 1 237 ? 12.537 -8.512 20.728 1 74.19 237 GLU A CA 1
ATOM 1886 C C . GLU A 1 237 ? 12.527 -9.39 19.48 1 74.19 237 GLU A C 1
ATOM 1888 O O . GLU A 1 237 ? 13.584 -9.779 18.979 1 74.19 237 GLU A O 1
ATOM 1893 N N . ASP A 1 238 ? 11.372 -9.722 19.047 1 81.02 238 ASP A N 1
ATOM 1894 C CA . ASP A 1 238 ? 11.277 -10.536 17.839 1 81.02 238 ASP A CA 1
ATOM 1895 C C . ASP A 1 238 ? 10.867 -9.689 16.637 1 81.02 238 ASP A C 1
ATOM 1897 O O . ASP A 1 238 ? 9.69 -9.643 16.275 1 81.02 238 ASP A O 1
ATOM 1901 N N . LEU A 1 239 ? 11.839 -9.13 16.006 1 83.04 239 LEU A N 1
ATOM 1902 C CA . LEU A 1 239 ? 11.611 -8.136 14.962 1 83.04 239 LEU A CA 1
ATOM 1903 C C . LEU A 1 239 ? 10.967 -8.773 13.736 1 83.04 239 LEU A C 1
ATOM 1905 O O . LEU A 1 239 ? 10.167 -8.136 13.048 1 83.04 239 LEU A O 1
ATOM 1909 N N . TRP A 1 240 ? 11.32 -10.126 13.447 1 88.85 240 TRP A N 1
ATOM 1910 C CA . TRP A 1 240 ? 10.891 -10.82 12.237 1 88.85 240 TRP A CA 1
ATOM 1911 C C . TRP A 1 240 ? 10.372 -12.216 12.565 1 88.85 240 TRP A C 1
ATOM 1913 O O . TRP A 1 240 ? 10.962 -13.217 12.151 1 88.85 240 TRP A O 1
ATOM 1923 N N . PRO A 1 241 ? 9.164 -12.176 13.147 1 91.87 241 PRO A N 1
ATOM 1924 C CA . PRO A 1 241 ? 8.673 -13.489 13.572 1 91.87 241 PRO A CA 1
ATOM 1925 C C . PRO A 1 241 ? 8.413 -14.429 12.397 1 91.87 241 PRO A C 1
ATOM 1927 O O . PRO A 1 241 ? 7.919 -13.997 11.353 1 91.87 241 PRO A O 1
ATOM 1930 N N . LEU A 1 242 ? 8.773 -15.681 12.605 1 92.8 242 LEU A N 1
ATOM 1931 C CA . LEU A 1 242 ? 8.436 -16.697 11.614 1 92.8 242 LEU A CA 1
ATOM 1932 C C . LEU A 1 242 ? 6.925 -16.885 11.52 1 92.8 242 LEU A C 1
ATOM 1934 O O . LEU A 1 242 ? 6.222 -16.808 12.53 1 92.8 242 LEU A O 1
ATOM 1938 N N . CYS A 1 243 ? 6.482 -17.121 10.342 1 92.96 243 CYS A N 1
ATOM 1939 C CA . CYS A 1 243 ? 5.058 -17.301 10.084 1 92.96 243 CYS A CA 1
ATOM 1940 C C . CYS A 1 243 ? 4.722 -18.773 9.879 1 92.96 243 CYS A C 1
ATOM 1942 O O . CYS A 1 243 ? 5.427 -19.48 9.157 1 92.96 243 CYS A O 1
ATOM 1944 N N . ASP A 1 244 ? 3.69 -19.249 10.413 1 89.47 244 ASP A N 1
ATOM 1945 C CA . ASP A 1 244 ? 3.322 -20.661 10.372 1 89.47 244 ASP A CA 1
ATOM 1946 C C . ASP A 1 244 ? 2.458 -20.967 9.15 1 89.47 244 ASP A C 1
ATOM 1948 O O . ASP A 1 244 ? 2.142 -22.129 8.883 1 89.47 244 ASP A O 1
ATOM 1952 N N . GLY A 1 245 ? 2.04 -19.953 8.478 1 91.63 245 GLY A N 1
ATOM 1953 C CA . GLY A 1 245 ? 1.214 -20.17 7.3 1 91.63 245 GLY A CA 1
ATOM 1954 C C . GLY A 1 245 ? 0.391 -18.956 6.916 1 91.63 245 GLY A C 1
ATOM 1955 O O . GLY A 1 245 ? 0.303 -17.992 7.68 1 91.63 245 GLY A O 1
ATOM 1956 N N . GLN A 1 246 ? -0.243 -19.065 5.858 1 92.68 246 GLN A N 1
ATOM 1957 C CA . GLN A 1 246 ? -1.017 -17.957 5.307 1 92.68 246 GLN A CA 1
ATOM 1958 C C . GLN A 1 246 ? -2.43 -17.933 5.883 1 92.68 246 GLN A C 1
ATOM 1960 O O . GLN A 1 246 ? -3.129 -18.947 5.868 1 92.68 246 GLN A O 1
ATOM 1965 N N . GLU A 1 247 ? -2.853 -16.888 6.458 1 95.15 247 GLU A N 1
ATOM 1966 C CA . GLU A 1 247 ? -4.193 -16.551 6.932 1 95.15 247 GLU A CA 1
ATOM 1967 C C . GLU A 1 247 ? -4.531 -15.092 6.641 1 95.15 247 GLU A C 1
ATOM 1969 O O . GLU A 1 247 ? -3.791 -14.187 7.034 1 95.15 247 GLU A O 1
ATOM 1974 N N . HIS A 1 248 ? -5.711 -14.885 6.046 1 95.64 248 HIS A N 1
ATOM 1975 C CA . HIS A 1 248 ? -5.999 -13.585 5.452 1 95.64 248 HIS A CA 1
ATOM 1976 C C . HIS A 1 248 ? -5.952 -12.478 6.499 1 95.64 248 HIS A C 1
ATOM 1978 O O . HIS A 1 248 ? -5.306 -11.448 6.292 1 95.64 248 HIS A O 1
ATOM 1984 N N . GLN A 1 249 ? -6.582 -12.689 7.651 1 94.83 249 GLN A N 1
ATOM 1985 C CA . GLN A 1 249 ? -6.652 -11.672 8.694 1 94.83 249 GLN A CA 1
ATOM 1986 C C . GLN A 1 249 ? -5.285 -11.442 9.332 1 94.83 249 GLN A C 1
ATOM 1988 O O . GLN A 1 249 ? -4.923 -10.306 9.643 1 94.83 249 GLN A O 1
ATOM 1993 N N . LYS A 1 250 ? -4.584 -12.479 9.481 1 94.65 250 LYS A N 1
ATOM 1994 C CA . LYS A 1 250 ? -3.243 -12.382 10.049 1 94.65 250 LYS A CA 1
ATOM 1995 C C . LYS A 1 250 ? -2.31 -11.604 9.125 1 94.65 250 LYS A C 1
ATOM 1997 O O . LYS A 1 250 ? -1.57 -10.727 9.577 1 94.65 250 LYS A O 1
ATOM 2002 N N . CYS A 1 251 ? -2.342 -11.932 7.85 1 96.17 251 CYS A N 1
ATOM 2003 C CA . CYS A 1 251 ? -1.514 -11.233 6.873 1 96.17 251 CYS A CA 1
ATOM 2004 C C . CYS A 1 251 ? -1.848 -9.746 6.839 1 96.17 251 CYS A C 1
ATOM 2006 O O . CYS A 1 251 ? -0.952 -8.906 6.747 1 96.17 251 CYS A O 1
ATOM 2008 N N . ALA A 1 252 ? -3.144 -9.42 6.921 1 94.69 252 ALA A N 1
ATOM 2009 C CA . ALA A 1 252 ? -3.598 -8.032 6.924 1 94.69 252 ALA A CA 1
ATOM 2010 C C . ALA A 1 252 ? -3.066 -7.284 8.143 1 94.69 252 ALA A C 1
ATOM 2012 O O . ALA A 1 252 ? -2.537 -6.177 8.018 1 94.69 252 ALA A O 1
ATOM 2013 N N . ALA A 1 253 ? -3.132 -7.89 9.306 1 92.44 253 ALA A N 1
ATOM 2014 C CA . ALA A 1 253 ? -2.83 -7.235 10.576 1 92.44 253 ALA A CA 1
ATOM 2015 C C . ALA A 1 253 ? -1.323 -7.151 10.805 1 92.44 253 ALA A C 1
ATOM 2017 O O . ALA A 1 253 ? -0.835 -6.201 11.422 1 92.44 253 ALA A O 1
ATOM 2018 N N . LYS A 1 254 ? -0.554 -8.129 10.288 1 92.22 254 LYS A N 1
ATOM 2019 C CA . LYS A 1 254 ? 0.85 -8.244 10.673 1 92.22 254 LYS A CA 1
ATOM 2020 C C . LYS A 1 254 ? 1.769 -7.81 9.535 1 92.22 254 LYS A C 1
ATOM 2022 O O . LYS A 1 254 ? 2.93 -7.465 9.765 1 92.22 254 LYS A O 1
ATOM 2027 N N . CYS A 1 255 ? 1.281 -7.762 8.326 1 92.43 255 CYS A N 1
ATOM 2028 C CA . CYS A 1 255 ? 2.21 -7.553 7.221 1 92.43 255 CYS A CA 1
ATOM 2029 C C . CYS A 1 255 ? 1.776 -6.374 6.359 1 92.43 255 CYS A C 1
ATOM 2031 O O . CYS A 1 255 ? 2.613 -5.7 5.755 1 92.43 255 CYS A O 1
ATOM 2033 N N . TYR A 1 256 ? 0.468 -5.988 6.289 1 91.13 256 TYR A N 1
ATOM 2034 C CA . TYR A 1 256 ? 0.072 -5 5.291 1 91.13 256 TYR A CA 1
ATOM 2035 C C . TYR A 1 256 ? -0.476 -3.743 5.955 1 91.13 256 TYR A C 1
ATOM 2037 O O . TYR A 1 256 ? 0.076 -2.653 5.787 1 91.13 256 TYR A O 1
ATOM 2045 N N . ALA A 1 257 ? -1.513 -3.828 6.814 1 89.22 257 ALA A N 1
ATOM 2046 C CA . ALA A 1 257 ? -2.207 -2.674 7.378 1 89.22 257 ALA A CA 1
ATOM 2047 C C . ALA A 1 257 ? -1.25 -1.795 8.178 1 89.22 257 ALA A C 1
ATOM 2049 O O . ALA A 1 257 ? -1.321 -0.566 8.11 1 89.22 257 ALA A O 1
ATOM 2050 N N . PRO A 1 258 ? -0.359 -2.377 8.931 1 85.83 258 PRO A N 1
ATOM 2051 C CA . PRO A 1 258 ? 0.529 -1.53 9.73 1 85.83 258 PRO A CA 1
ATOM 2052 C C . PRO A 1 258 ? 1.464 -0.68 8.872 1 85.83 258 PRO A C 1
ATOM 2054 O O . PRO A 1 258 ? 1.986 0.335 9.34 1 85.83 258 PRO A O 1
ATOM 2057 N N . ARG A 1 259 ? 1.68 -1.047 7.656 1 84.52 259 ARG A N 1
ATOM 2058 C CA . ARG A 1 259 ? 2.638 -0.359 6.797 1 84.52 259 ARG A CA 1
ATOM 2059 C C . ARG A 1 259 ? 1.929 0.596 5.842 1 84.52 259 ARG A C 1
ATOM 2061 O O . ARG A 1 259 ? 2.495 1.616 5.442 1 84.52 259 ARG A O 1
ATOM 2068 N N . MET A 1 260 ? 0.73 0.246 5.428 1 83.31 260 MET A N 1
ATOM 2069 C CA . MET A 1 260 ? 0.088 0.957 4.327 1 83.31 260 MET A CA 1
ATOM 2070 C C . MET A 1 260 ? -1.24 1.561 4.771 1 83.31 260 MET A C 1
ATOM 2072 O O . MET A 1 260 ? -1.904 2.25 3.994 1 83.31 260 MET A O 1
ATOM 2076 N N . GLY A 1 261 ? -1.713 1.387 5.918 1 84.21 261 GLY A N 1
ATOM 2077 C CA . GLY A 1 261 ? -2.982 1.908 6.398 1 84.21 261 GLY A CA 1
ATOM 2078 C C . GLY A 1 261 ? -2.879 3.32 6.944 1 84.21 261 GLY A C 1
ATOM 2079 O O . GLY A 1 261 ? -1.822 3.949 6.858 1 84.21 261 GLY A O 1
ATOM 2080 N N . SER A 1 262 ? -3.957 3.877 7.362 1 86.89 262 SER A N 1
ATOM 2081 C CA . SER A 1 262 ? -4.046 5.24 7.878 1 86.89 262 SER A CA 1
ATOM 2082 C C . SER A 1 262 ? -3.467 5.337 9.285 1 86.89 262 SER A C 1
ATOM 2084 O O . SER A 1 262 ? -3.029 6.408 9.709 1 86.89 262 SER A O 1
ATOM 2086 N N . GLY A 1 263 ? -3.54 4.267 10.069 1 83.48 263 GLY A N 1
ATOM 2087 C CA . GLY A 1 263 ? -3.184 4.266 11.479 1 83.48 263 GLY A CA 1
ATOM 2088 C C . GLY A 1 263 ? -4.284 4.809 12.372 1 83.48 263 GLY A C 1
ATOM 2089 O O . GLY A 1 263 ? -4.07 5.024 13.567 1 83.48 263 GLY A O 1
ATOM 2090 N N . ASP A 1 264 ? -5.454 5.053 11.762 1 82.84 264 ASP A N 1
ATOM 2091 C CA . ASP A 1 264 ? -6.6 5.511 12.542 1 82.84 264 ASP A CA 1
ATOM 2092 C C . ASP A 1 264 ? -7.039 4.449 13.548 1 82.84 264 ASP A C 1
ATOM 2094 O O . ASP A 1 264 ? -7.541 3.391 13.162 1 82.84 264 ASP A O 1
ATOM 2098 N N . PRO A 1 265 ? -6.788 4.725 14.71 1 77.71 265 PRO A N 1
ATOM 2099 C CA . PRO A 1 265 ? -7.134 3.709 15.707 1 77.71 265 PRO A CA 1
ATOM 2100 C C . PRO A 1 265 ? -8.635 3.431 15.769 1 77.71 265 PRO A C 1
ATOM 2102 O O . PRO A 1 265 ? -9.052 2.393 16.29 1 77.71 265 PRO A O 1
ATOM 2105 N N . ASN A 1 266 ? -9.45 4.393 15.251 1 74.93 266 ASN A N 1
ATOM 2106 C CA . ASN A 1 266 ? -10.899 4.271 15.364 1 74.93 266 ASN A CA 1
ATOM 2107 C C . ASN A 1 266 ? -11.507 3.633 14.118 1 74.93 266 ASN A C 1
ATOM 2109 O O . ASN A 1 266 ? -12.728 3.631 13.95 1 74.93 266 ASN A O 1
ATOM 2113 N N . SER A 1 267 ? -10.604 3.16 13.294 1 78.55 267 SER A N 1
ATOM 2114 C CA . SER A 1 267 ? -11.147 2.638 12.045 1 78.55 267 SER A CA 1
ATOM 2115 C C . SER A 1 267 ? -10.582 1.256 11.732 1 78.55 267 SER A C 1
ATOM 2117 O O . SER A 1 267 ? -9.378 1.027 11.865 1 78.55 267 SER A O 1
ATOM 2119 N N . ALA A 1 268 ? -11.432 0.336 11.406 1 83.82 268 ALA A N 1
ATOM 2120 C CA . ALA A 1 268 ? -11.045 -1.016 11.01 1 83.82 268 ALA A CA 1
ATOM 2121 C C . ALA A 1 268 ? -10.955 -1.138 9.492 1 83.82 268 ALA A C 1
ATOM 2123 O O . ALA A 1 268 ? -10.654 -2.213 8.966 1 83.82 268 ALA A O 1
ATOM 2124 N N . ILE A 1 269 ? -11.139 -0.125 8.836 1 86.46 269 ILE A N 1
ATOM 2125 C CA . ILE A 1 269 ? -11.298 -0.142 7.386 1 86.46 269 ILE A CA 1
ATOM 2126 C C . ILE A 1 269 ? -10.008 -0.631 6.73 1 86.46 269 ILE A C 1
ATOM 2128 O O . ILE A 1 269 ? -10.048 -1.346 5.726 1 86.46 269 ILE A O 1
ATOM 2132 N N . ASP A 1 270 ? -8.883 -0.251 7.281 1 90.35 270 ASP A N 1
ATOM 2133 C CA . ASP A 1 270 ? -7.61 -0.646 6.685 1 90.35 270 ASP A CA 1
ATOM 2134 C C . ASP A 1 270 ? -7.417 -2.159 6.757 1 90.35 270 ASP A C 1
ATOM 2136 O O . ASP A 1 270 ? -7.098 -2.798 5.751 1 90.35 270 ASP A O 1
ATOM 2140 N N . GLU A 1 271 ? -7.637 -2.729 7.912 1 90.96 271 GLU A N 1
ATOM 2141 C CA . GLU A 1 271 ? -7.462 -4.168 8.084 1 90.96 271 GLU A CA 1
ATOM 2142 C C . GLU A 1 271 ? -8.472 -4.95 7.249 1 90.96 271 GLU A C 1
ATOM 2144 O O . GLU A 1 271 ? -8.143 -5.999 6.69 1 90.96 271 GLU A O 1
ATOM 2149 N N . GLU A 1 272 ? -9.647 -4.427 7.16 1 92.02 272 GLU A N 1
ATOM 2150 C CA . GLU A 1 272 ? -10.682 -5.083 6.367 1 92.02 272 GLU A CA 1
ATOM 2151 C C . GLU A 1 272 ? -10.319 -5.092 4.885 1 92.02 272 GLU A C 1
ATOM 2153 O O . GLU A 1 272 ? -10.485 -6.107 4.206 1 92.02 272 GLU A O 1
ATOM 2158 N N . TYR A 1 273 ? -9.932 -4.067 4.43 1 91.4 273 TYR A N 1
ATOM 2159 C CA . TYR A 1 273 ? -9.54 -3.977 3.028 1 91.4 273 TYR A CA 1
ATOM 2160 C C . TYR A 1 273 ? -8.403 -4.942 2.717 1 91.4 273 TYR A C 1
ATOM 2162 O O . TYR A 1 273 ? -8.469 -5.697 1.744 1 91.4 273 TYR A O 1
ATOM 2170 N N . TRP A 1 274 ? -7.366 -4.905 3.525 1 92.36 274 TRP A N 1
ATOM 2171 C CA . TRP A 1 274 ? -6.197 -5.728 3.229 1 92.36 274 TRP A CA 1
ATOM 2172 C C . TRP A 1 274 ? -6.514 -7.209 3.408 1 92.36 274 TRP A C 1
ATOM 2174 O O . TRP A 1 274 ? -5.965 -8.057 2.702 1 92.36 274 TRP A O 1
ATOM 2184 N N . ALA A 1 275 ? -7.353 -7.522 4.382 1 94.9 275 ALA A N 1
ATOM 2185 C CA . ALA A 1 275 ? -7.799 -8.908 4.496 1 94.9 275 ALA A CA 1
ATOM 2186 C C . ALA A 1 275 ? -8.493 -9.368 3.217 1 94.9 275 ALA A C 1
ATOM 2188 O O . ALA A 1 275 ? -8.249 -10.476 2.734 1 94.9 275 ALA A O 1
ATOM 2189 N N . SER A 1 276 ? -9.32 -8.517 2.674 1 92.58 276 SER A N 1
ATOM 2190 C CA . SER A 1 276 ? -10.008 -8.818 1.423 1 92.58 276 SER A CA 1
ATOM 2191 C C . SER A 1 276 ? -9.026 -8.914 0.261 1 92.58 276 SER A C 1
ATOM 2193 O O . SER A 1 276 ? -9.16 -9.784 -0.602 1 92.58 276 SER A O 1
ATOM 2195 N N . TRP A 1 277 ? -8.139 -8.011 0.253 1 92.42 277 TRP A N 1
ATOM 2196 C CA . TRP A 1 277 ? -7.117 -8.006 -0.788 1 92.42 277 TRP A CA 1
ATOM 2197 C C . TRP A 1 277 ? -6.325 -9.308 -0.78 1 92.42 277 TRP A C 1
ATOM 2199 O O . TRP A 1 277 ? -6.139 -9.936 -1.825 1 92.42 277 TRP A O 1
ATOM 2209 N N . VAL A 1 278 ? -5.904 -9.81 0.396 1 94.76 278 VAL A N 1
ATOM 2210 C CA . VAL A 1 278 ? -5.135 -11.045 0.519 1 94.76 278 VAL A CA 1
ATOM 2211 C C . VAL A 1 278 ? -5.995 -12.233 0.095 1 94.76 278 VAL A C 1
ATOM 2213 O O . VAL A 1 278 ? -5.531 -13.115 -0.632 1 94.76 278 VAL A O 1
ATOM 2216 N N . ALA A 1 279 ? -7.221 -12.21 0.522 1 94.55 279 ALA A N 1
ATOM 2217 C CA . ALA A 1 279 ? -8.132 -13.299 0.179 1 94.55 279 ALA A CA 1
ATOM 2218 C C . ALA A 1 279 ? -8.293 -13.424 -1.333 1 94.55 279 ALA A C 1
ATOM 2220 O O . ALA A 1 279 ? -8.206 -14.523 -1.884 1 94.55 279 ALA A O 1
ATOM 2221 N N . LYS A 1 280 ? -8.529 -12.384 -1.978 1 92.17 280 LYS A N 1
ATOM 2222 C CA . LYS A 1 280 ? -8.712 -12.373 -3.426 1 92.17 280 LYS A CA 1
ATOM 2223 C C . LYS A 1 280 ? -7.431 -12.787 -4.146 1 92.17 280 LYS A C 1
ATOM 2225 O O . LYS A 1 280 ? -7.477 -13.535 -5.125 1 92.17 280 LYS A O 1
ATOM 2230 N N . ARG A 1 281 ? -6.325 -12.275 -3.658 1 94.44 281 ARG A N 1
ATOM 2231 C CA . ARG A 1 281 ? -5.045 -12.641 -4.256 1 94.44 281 ARG A CA 1
ATOM 2232 C C . ARG A 1 281 ? -4.81 -14.145 -4.17 1 94.44 281 ARG A C 1
ATOM 2234 O O . ARG A 1 281 ? -4.442 -14.779 -5.162 1 94.44 281 ARG A O 1
ATOM 2241 N N . MET A 1 282 ? -5.021 -14.678 -2.985 1 94.97 282 MET A N 1
ATOM 2242 C CA . MET A 1 282 ? -4.731 -16.092 -2.769 1 94.97 282 MET A CA 1
ATOM 2243 C C . MET A 1 282 ? -5.673 -16.972 -3.583 1 94.97 282 MET A C 1
ATOM 2245 O O . MET A 1 282 ? -5.254 -17.988 -4.141 1 94.97 282 MET A O 1
ATOM 2249 N N . ALA A 1 283 ? -6.922 -16.579 -3.666 1 92.32 283 ALA A N 1
ATOM 2250 C CA . ALA A 1 283 ? -7.873 -17.318 -4.492 1 92.32 283 ALA A CA 1
ATOM 2251 C C . ALA A 1 283 ? -7.454 -17.303 -5.959 1 92.32 283 ALA A C 1
ATOM 2253 O O . ALA A 1 283 ? -7.51 -18.331 -6.637 1 92.32 283 ALA A O 1
ATOM 2254 N N . PHE A 1 284 ? -7.072 -16.231 -6.404 1 92.85 284 PHE A N 1
ATOM 2255 C CA . PHE A 1 284 ? -6.656 -16.069 -7.792 1 92.85 284 PHE A CA 1
ATOM 2256 C C . PHE A 1 284 ? -5.389 -16.868 -8.075 1 92.85 284 PHE A C 1
ATOM 2258 O O . PHE A 1 284 ? -5.299 -17.559 -9.092 1 92.85 284 PHE A O 1
ATOM 2265 N N . VAL A 1 285 ? -4.387 -16.773 -7.189 1 94.55 285 VAL A N 1
ATOM 2266 C CA . VAL A 1 285 ? -3.119 -17.475 -7.358 1 94.55 285 VAL A CA 1
ATOM 2267 C C . VAL A 1 285 ? -3.362 -18.983 -7.382 1 94.55 285 VAL A C 1
ATOM 2269 O O . VAL A 1 285 ? -2.758 -19.703 -8.18 1 94.55 285 VAL A O 1
ATOM 2272 N N . ARG A 1 286 ? -4.232 -19.464 -6.562 1 91.9 286 ARG A N 1
ATOM 2273 C CA . ARG A 1 286 ? -4.566 -20.885 -6.553 1 91.9 286 ARG A CA 1
ATOM 2274 C C . ARG A 1 286 ? -5.197 -21.307 -7.876 1 91.9 286 ARG A C 1
ATOM 2276 O O . ARG A 1 286 ? -4.892 -22.381 -8.4 1 91.9 286 ARG A O 1
ATOM 2283 N N . ALA A 1 287 ? -6.062 -20.451 -8.379 1 89.73 287 ALA A N 1
ATOM 2284 C CA . ALA A 1 287 ? -6.68 -20.732 -9.673 1 89.73 287 ALA A CA 1
ATOM 2285 C C . ALA A 1 287 ? -5.631 -20.789 -10.78 1 89.73 287 ALA A C 1
ATOM 2287 O O . ALA A 1 287 ? -5.74 -21.595 -11.706 1 89.73 287 ALA A O 1
ATOM 2288 N N . MET A 1 288 ? -4.654 -19.961 -10.706 1 92.44 288 MET A N 1
ATOM 2289 C CA . MET A 1 288 ? -3.581 -19.951 -11.697 1 92.44 288 MET A CA 1
ATOM 2290 C C . MET A 1 288 ? -2.672 -21.163 -11.527 1 92.44 288 MET A C 1
ATOM 2292 O O . MET A 1 288 ? -2.236 -21.76 -12.512 1 92.44 288 MET A O 1
ATOM 2296 N N . ALA A 1 289 ? -2.373 -21.504 -10.283 1 92.6 289 ALA A N 1
ATOM 2297 C CA . ALA A 1 289 ? -1.525 -22.659 -9.996 1 92.6 289 ALA A CA 1
ATOM 2298 C C . ALA A 1 289 ? -2.122 -23.936 -10.581 1 92.6 289 ALA A C 1
ATOM 2300 O O . ALA A 1 289 ? -1.391 -24.823 -11.026 1 92.6 289 ALA A O 1
ATOM 2301 N N . GLU A 1 290 ? -3.435 -24.018 -10.661 1 88.72 290 GLU A N 1
ATOM 2302 C CA . GLU A 1 290 ? -4.129 -25.166 -11.238 1 88.72 290 GLU A CA 1
ATOM 2303 C C . GLU A 1 290 ? -3.833 -25.298 -12.729 1 88.72 290 GLU A C 1
ATOM 2305 O O . GLU A 1 290 ? -3.854 -26.402 -13.277 1 88.72 290 GLU A O 1
ATOM 2310 N N . LYS A 1 291 ? -3.485 -24.244 -13.292 1 90.85 291 LYS A N 1
ATOM 2311 C CA . LYS A 1 291 ? -3.282 -24.233 -14.738 1 90.85 291 LYS A CA 1
ATOM 2312 C C . LYS A 1 291 ? -1.828 -24.531 -15.092 1 90.85 291 LYS A C 1
ATOM 2314 O O . LYS A 1 291 ? -1.516 -24.849 -16.242 1 90.85 291 LYS A O 1
ATOM 2319 N N . VAL A 1 292 ? -0.948 -24.509 -14.132 1 94 292 VAL A N 1
ATOM 2320 C CA . VAL A 1 292 ? 0.463 -24.811 -14.349 1 94 292 VAL A CA 1
ATOM 2321 C C . VAL A 1 292 ? 0.638 -26.307 -14.604 1 94 292 VAL A C 1
ATOM 2323 O O . VAL A 1 292 ? 0.034 -27.135 -13.918 1 94 292 VAL A O 1
ATOM 2326 N N . ASP A 1 293 ? 1.47 -26.648 -15.591 1 92.33 293 ASP A N 1
ATOM 2327 C CA . ASP A 1 293 ? 1.668 -28.05 -15.947 1 92.33 293 ASP A CA 1
ATOM 2328 C C . ASP A 1 293 ? 2.597 -28.743 -14.953 1 92.33 293 ASP A C 1
ATOM 2330 O O . ASP A 1 293 ? 2.382 -29.905 -14.601 1 92.33 293 ASP A O 1
ATOM 2334 N N . LEU A 1 294 ? 3.57 -28.009 -14.573 1 93.81 294 LEU A N 1
ATOM 2335 C CA . LEU A 1 294 ? 4.583 -28.625 -13.723 1 93.81 294 LEU A CA 1
ATOM 2336 C C . LEU A 1 294 ? 5.318 -27.571 -12.902 1 93.81 294 LEU A C 1
ATOM 2338 O O . LEU A 1 294 ? 5.677 -26.512 -13.423 1 93.81 294 LEU A O 1
ATOM 2342 N N . PHE A 1 295 ? 5.481 -27.901 -11.61 1 96.47 295 PHE A N 1
ATOM 2343 C CA . PHE A 1 295 ? 6.334 -27.102 -10.738 1 96.47 295 PHE A CA 1
ATOM 2344 C C . PHE A 1 295 ? 7.668 -27.798 -10.499 1 96.47 295 PHE A C 1
ATOM 2346 O O . PHE A 1 295 ? 7.705 -28.987 -10.176 1 96.47 295 PHE A O 1
ATOM 2353 N N . ILE A 1 296 ? 8.747 -27.049 -10.7 1 97.51 296 ILE A N 1
ATOM 2354 C CA . ILE A 1 296 ? 10.076 -27.546 -10.362 1 97.51 296 ILE A CA 1
ATOM 2355 C C . ILE A 1 296 ? 10.547 -26.914 -9.055 1 97.51 296 ILE A C 1
ATOM 2357 O O . ILE A 1 296 ? 10.629 -25.688 -8.945 1 97.51 296 ILE A O 1
ATOM 2361 N N . SER A 1 297 ? 10.831 -27.693 -8.051 1 96.42 297 SER A N 1
ATOM 2362 C CA . SER A 1 297 ? 11.32 -27.211 -6.763 1 96.42 297 SER A CA 1
ATOM 2363 C C . SER A 1 297 ? 12.804 -27.516 -6.587 1 96.42 297 SER A C 1
ATOM 2365 O O . SER A 1 297 ? 13.213 -28.678 -6.627 1 96.42 297 SER A O 1
ATOM 2367 N N . PRO A 1 298 ? 13.593 -26.541 -6.3 1 95.2 298 PRO A N 1
ATOM 2368 C CA . PRO A 1 298 ? 15.031 -26.766 -6.139 1 95.2 298 PRO A CA 1
ATOM 2369 C C . PRO A 1 298 ? 15.39 -27.335 -4.768 1 95.2 298 PRO A C 1
ATOM 2371 O O . PRO A 1 298 ? 16.552 -27.665 -4.518 1 95.2 298 PRO A O 1
ATOM 2374 N N . ALA A 1 299 ? 14.431 -27.463 -3.895 1 94.24 299 ALA A N 1
ATOM 2375 C CA . ALA A 1 299 ? 14.635 -28.026 -2.563 1 94.24 299 ALA A CA 1
ATOM 2376 C C . ALA A 1 299 ? 13.451 -28.894 -2.147 1 94.24 299 ALA A C 1
ATOM 2378 O O . ALA A 1 299 ? 12.306 -28.602 -2.498 1 94.24 299 ALA A O 1
ATOM 2379 N N . LYS A 1 300 ? 13.713 -29.91 -1.412 1 93.1 300 LYS A N 1
ATOM 2380 C CA . LYS A 1 300 ? 12.656 -30.79 -0.922 1 93.1 300 LYS A CA 1
ATOM 2381 C C . LYS A 1 300 ? 11.761 -30.068 0.081 1 93.1 300 LYS A C 1
ATOM 2383 O O . LYS A 1 300 ? 10.543 -30.258 0.083 1 93.1 300 LYS A O 1
ATOM 2388 N N . HIS A 1 301 ? 12.414 -29.298 0.851 1 92.13 301 HIS A N 1
ATOM 2389 C CA . HIS A 1 301 ? 11.666 -28.511 1.826 1 92.13 301 HIS A CA 1
ATOM 2390 C C . HIS A 1 301 ? 10.61 -27.648 1.143 1 92.13 301 HIS A C 1
ATOM 2392 O O . HIS A 1 301 ? 9.482 -27.539 1.628 1 92.13 301 HIS A O 1
ATOM 2398 N N . LEU A 1 302 ? 10.973 -27.04 0.14 1 93.36 302 LEU A N 1
ATOM 2399 C CA . LEU A 1 302 ? 10.071 -26.185 -0.624 1 93.36 302 LEU A CA 1
ATOM 2400 C C . LEU A 1 302 ? 8.939 -27.001 -1.239 1 93.36 302 LEU A C 1
ATOM 2402 O O . LEU A 1 302 ? 7.772 -26.614 -1.154 1 93.36 302 LEU A O 1
ATOM 2406 N N . LYS A 1 303 ? 9.27 -28.107 -1.86 1 94.59 303 LYS A N 1
ATOM 2407 C CA . LYS A 1 303 ? 8.279 -29.02 -2.424 1 94.59 303 LYS A CA 1
ATOM 2408 C C . LYS A 1 303 ? 7.248 -29.429 -1.376 1 94.59 303 LYS A C 1
ATOM 2410 O O . LYS A 1 303 ? 6.043 -29.308 -1.603 1 94.59 303 LYS A O 1
ATOM 2415 N N . ASP A 1 304 ? 7.717 -29.82 -0.263 1 92.34 304 ASP A N 1
ATOM 2416 C CA . ASP A 1 304 ? 6.848 -30.307 0.803 1 92.34 304 ASP A CA 1
ATOM 2417 C C . ASP A 1 304 ? 5.901 -29.209 1.284 1 92.34 304 ASP A C 1
ATOM 2419 O O . ASP A 1 304 ? 4.728 -29.47 1.556 1 92.34 304 ASP A O 1
ATOM 2423 N N . ARG A 1 305 ? 6.444 -28.09 1.353 1 91.88 305 ARG A N 1
ATOM 2424 C CA . ARG A 1 305 ? 5.63 -26.981 1.839 1 91.88 305 ARG A CA 1
ATOM 2425 C C . ARG A 1 305 ? 4.516 -26.645 0.853 1 91.88 305 ARG A C 1
ATOM 2427 O O . ARG A 1 305 ? 3.383 -26.375 1.256 1 91.88 305 ARG A O 1
ATOM 2434 N N . PHE A 1 306 ? 4.764 -26.615 -0.4 1 93.12 306 PHE A N 1
ATOM 2435 C CA . PHE A 1 306 ? 3.779 -26.286 -1.423 1 93.12 306 PHE A CA 1
ATOM 2436 C C . PHE A 1 306 ? 2.678 -27.339 -1.473 1 93.12 306 PHE A C 1
ATOM 2438 O O . PHE A 1 306 ? 1.505 -27.01 -1.661 1 93.12 306 PHE A O 1
ATOM 2445 N N . ILE A 1 307 ? 3.05 -28.564 -1.273 1 90.14 307 ILE A N 1
ATOM 2446 C CA . ILE A 1 307 ? 2.085 -29.658 -1.264 1 90.14 307 ILE A CA 1
ATOM 2447 C C . ILE A 1 307 ? 1.229 -29.581 -0.002 1 90.14 307 ILE A C 1
ATOM 2449 O O . ILE A 1 307 ? -0.002 -29.62 -0.076 1 90.14 307 ILE A O 1
ATOM 2453 N N . ARG A 1 308 ? 1.891 -29.355 1.072 1 89.09 308 ARG A N 1
ATOM 2454 C CA . ARG A 1 308 ? 1.212 -29.32 2.364 1 89.09 308 ARG A CA 1
ATOM 2455 C C . ARG A 1 308 ? 0.233 -28.153 2.436 1 89.09 308 ARG A C 1
ATOM 2457 O O . ARG A 1 308 ? -0.862 -28.287 2.987 1 89.09 308 ARG A O 1
ATOM 2464 N N . ASP A 1 309 ? 0.629 -27.073 1.843 1 88.3 309 ASP A N 1
ATOM 2465 C CA . ASP A 1 309 ? -0.2 -25.874 1.923 1 88.3 309 ASP A CA 1
ATOM 2466 C C . ASP A 1 309 ? -1.299 -25.894 0.863 1 88.3 309 ASP A C 1
ATOM 2468 O O . ASP A 1 309 ? -2.128 -24.984 0.804 1 88.3 309 ASP A O 1
ATOM 2472 N N . GLY A 1 310 ? -1.316 -26.829 0.023 1 81.8 310 GLY A N 1
ATOM 2473 C CA . GLY A 1 310 ? -2.435 -27.07 -0.875 1 81.8 310 GLY A CA 1
ATOM 2474 C C . GLY A 1 310 ? -2.356 -26.262 -2.156 1 81.8 310 GLY A C 1
ATOM 2475 O O . GLY A 1 310 ? -3.373 -26.025 -2.81 1 81.8 310 GLY A O 1
ATOM 2476 N N . LEU A 1 311 ? -1.223 -25.765 -2.457 1 85.75 311 LEU A N 1
ATOM 2477 C CA . LEU A 1 311 ? -1.128 -24.988 -3.689 1 85.75 311 LEU A CA 1
ATOM 2478 C C . LEU A 1 311 ? -1.071 -25.905 -4.906 1 85.75 311 LEU A C 1
ATOM 2480 O O . LEU A 1 311 ? -1.632 -25.584 -5.956 1 85.75 311 LEU A O 1
ATOM 2484 N N . ALA A 1 312 ? -0.364 -27.002 -4.752 1 85.15 312 ALA A N 1
ATOM 2485 C CA . ALA A 1 312 ? -0.219 -27.948 -5.856 1 85.15 312 ALA A CA 1
ATOM 2486 C C . ALA A 1 312 ? -0.244 -29.388 -5.351 1 85.15 312 ALA A C 1
ATOM 2488 O O . ALA A 1 312 ? 0.301 -29.689 -4.287 1 85.15 312 ALA A O 1
ATOM 2489 N N . PRO A 1 313 ? -0.831 -30.249 -6.086 1 83.23 313 PRO A N 1
ATOM 2490 C CA . PRO A 1 313 ? -0.747 -31.665 -5.72 1 83.23 313 PRO A CA 1
ATOM 2491 C C . PRO A 1 313 ? 0.64 -32.255 -5.964 1 83.23 313 PRO A C 1
ATOM 2493 O O . PRO A 1 313 ? 1.441 -31.675 -6.702 1 83.23 313 PRO A O 1
ATOM 2496 N N . GLU A 1 314 ? 0.935 -33.263 -5.377 1 83.8 314 GLU A N 1
ATOM 2497 C CA . GLU A 1 314 ? 2.247 -33.898 -5.457 1 83.8 314 GLU A CA 1
ATOM 2498 C C . GLU A 1 314 ? 2.587 -34.284 -6.894 1 83.8 314 GLU A C 1
ATOM 2500 O O . GLU A 1 314 ? 3.749 -34.224 -7.299 1 83.8 314 GLU A O 1
ATOM 2505 N N . SER A 1 315 ? 1.647 -34.63 -7.677 1 80.33 315 SER A N 1
ATOM 2506 C CA . SER A 1 315 ? 1.857 -35.087 -9.047 1 80.33 315 SER A CA 1
ATOM 2507 C C . SER A 1 315 ? 2.351 -33.953 -9.939 1 80.33 315 SER A C 1
ATOM 2509 O O . SER A 1 315 ? 2.891 -34.196 -11.02 1 80.33 315 SER A O 1
ATOM 2511 N N . LYS A 1 316 ? 2.265 -32.735 -9.45 1 88.38 316 LYS A N 1
ATOM 2512 C CA . LYS A 1 316 ? 2.615 -31.585 -10.279 1 88.38 316 LYS A CA 1
ATOM 2513 C C . LYS A 1 316 ? 3.923 -30.95 -9.815 1 88.38 316 LYS A C 1
ATOM 2515 O O . LYS A 1 316 ? 4.329 -29.906 -10.329 1 88.38 316 LYS A O 1
ATOM 2520 N N . VAL A 1 317 ? 4.547 -31.522 -8.82 1 92.82 317 VAL A N 1
ATOM 2521 C CA . VAL A 1 317 ? 5.769 -30.923 -8.293 1 92.82 317 VAL A CA 1
ATOM 2522 C C . VAL A 1 317 ? 6.912 -31.933 -8.364 1 92.82 317 VAL A C 1
ATOM 2524 O O . VAL A 1 317 ? 6.783 -33.06 -7.88 1 92.82 317 VAL A O 1
ATOM 2527 N N . VAL A 1 318 ? 7.944 -31.53 -8.972 1 94.66 318 VAL A N 1
ATOM 2528 C CA . VAL A 1 318 ? 9.124 -32.386 -9.043 1 94.66 318 VAL A CA 1
ATOM 2529 C C . VAL A 1 318 ? 10.304 -31.698 -8.359 1 94.66 318 VAL A C 1
ATOM 2531 O O . VAL A 1 318 ? 10.445 -30.475 -8.433 1 94.66 318 VAL A O 1
ATOM 2534 N N . TYR A 1 319 ? 11.051 -32.442 -7.654 1 94.84 319 TYR A N 1
ATOM 2535 C CA . TYR A 1 319 ? 12.292 -31.932 -7.083 1 94.84 319 TYR A CA 1
ATOM 2536 C C . TYR A 1 319 ? 13.427 -31.998 -8.098 1 94.84 319 TYR A C 1
ATOM 2538 O O . TYR A 1 319 ? 13.658 -33.042 -8.713 1 94.84 319 TYR A O 1
ATOM 2546 N N . LEU A 1 320 ? 14.07 -30.947 -8.381 1 95.58 320 LEU A N 1
ATOM 2547 C CA . LEU A 1 320 ? 15.272 -30.859 -9.203 1 95.58 320 LEU A CA 1
ATOM 2548 C C . LEU A 1 320 ? 16.233 -29.812 -8.65 1 95.58 320 LEU A C 1
ATOM 2550 O O . LEU A 1 320 ? 15.991 -28.61 -8.783 1 95.58 320 LEU A O 1
ATOM 2554 N N . ASP A 1 321 ? 17.252 -30.245 -8.104 1 93.37 321 ASP A N 1
ATOM 2555 C CA . ASP A 1 321 ? 18.239 -29.338 -7.525 1 93.37 321 ASP A CA 1
ATOM 2556 C C . ASP A 1 321 ? 18.852 -28.437 -8.595 1 93.37 321 ASP A C 1
ATOM 2558 O O . ASP A 1 321 ? 18.868 -28.79 -9.776 1 93.37 321 ASP A O 1
ATOM 2562 N N . TYR A 1 322 ? 19.409 -27.289 -8.151 1 93.14 322 TYR A N 1
ATOM 2563 C CA . TYR A 1 322 ? 20.06 -26.398 -9.105 1 93.14 322 TYR A CA 1
ATOM 2564 C C . TYR A 1 322 ? 21.314 -27.041 -9.685 1 93.14 322 TYR A C 1
ATOM 2566 O O . TYR A 1 322 ? 21.973 -27.843 -9.018 1 93.14 322 TYR A O 1
ATOM 2574 N N . GLY A 1 323 ? 21.557 -26.692 -10.909 1 92.71 323 GLY A N 1
ATOM 2575 C CA . GLY A 1 323 ? 22.825 -27.065 -11.514 1 92.71 323 GLY A CA 1
ATOM 2576 C C . GLY A 1 323 ? 23.866 -25.963 -11.446 1 92.71 323 GLY A C 1
ATOM 2577 O O . GLY A 1 323 ? 23.526 -24.778 -11.479 1 92.71 323 GLY A O 1
ATOM 2578 N N . PHE A 1 324 ? 25.079 -26.369 -11.335 1 91.49 324 PHE A N 1
ATOM 2579 C CA . PHE A 1 324 ? 26.166 -25.407 -11.194 1 91.49 324 PHE A CA 1
ATOM 2580 C C . PHE A 1 324 ? 27.287 -25.708 -12.181 1 91.49 324 PHE A C 1
ATOM 2582 O O . PHE A 1 324 ? 27.455 -26.852 -12.608 1 91.49 324 PHE A O 1
ATOM 2589 N N . ASP A 1 325 ? 27.921 -24.605 -12.551 1 88.66 325 ASP A N 1
ATOM 2590 C CA . ASP A 1 325 ? 29.185 -24.796 -13.257 1 88.66 325 ASP A CA 1
ATOM 2591 C C . ASP A 1 325 ? 30.294 -25.214 -12.294 1 88.66 325 ASP A C 1
ATOM 2593 O O . ASP A 1 325 ? 30.924 -24.366 -11.659 1 88.66 325 ASP A O 1
ATOM 2597 N N . ARG A 1 326 ? 30.637 -26.438 -12.322 1 89.97 326 ARG A N 1
ATOM 2598 C CA . ARG A 1 326 ? 31.577 -26.999 -11.357 1 89.97 326 ARG A CA 1
ATOM 2599 C C . ARG A 1 326 ? 32.977 -26.429 -11.562 1 89.97 326 ARG A C 1
ATOM 2601 O O . ARG A 1 326 ? 33.719 -26.23 -10.598 1 89.97 326 ARG A O 1
ATOM 2608 N N . GLN A 1 327 ? 33.305 -26.129 -12.765 1 86.85 327 GLN A N 1
ATOM 2609 C CA . GLN A 1 327 ? 34.646 -25.66 -13.097 1 86.85 327 GLN A CA 1
ATOM 2610 C C . GLN A 1 327 ? 34.912 -24.285 -12.492 1 86.85 327 GLN A C 1
ATOM 2612 O O . GLN A 1 327 ? 36.049 -23.967 -12.134 1 86.85 327 GLN A O 1
ATOM 2617 N N . ARG A 1 328 ? 33.877 -23.591 -12.332 1 86.48 328 ARG A N 1
ATOM 2618 C CA . ARG A 1 328 ? 33.991 -22.243 -11.785 1 86.48 328 ARG A CA 1
ATOM 2619 C C . ARG A 1 328 ? 34.419 -22.28 -10.322 1 86.48 328 ARG A C 1
ATOM 2621 O O . ARG A 1 328 ? 34.998 -21.318 -9.815 1 86.48 328 ARG A O 1
ATOM 2628 N N . CYS A 1 329 ? 34.148 -23.404 -9.702 1 87.93 329 CYS A N 1
ATOM 2629 C CA . CYS A 1 329 ? 34.388 -23.478 -8.265 1 87.93 329 CYS A CA 1
ATOM 2630 C C . CYS A 1 329 ? 35.623 -24.317 -7.96 1 87.93 329 CYS A C 1
ATOM 2632 O O . CYS A 1 329 ? 35.903 -24.618 -6.798 1 87.93 329 CYS A O 1
ATOM 2634 N N . GLU A 1 330 ? 36.385 -24.676 -8.936 1 86.29 330 GLU A N 1
ATOM 2635 C CA . GLU A 1 330 ? 37.564 -25.515 -8.749 1 86.29 330 GLU A CA 1
ATOM 2636 C C . GLU A 1 330 ? 38.824 -24.669 -8.587 1 86.29 330 GLU A C 1
ATOM 2638 O O . GLU A 1 330 ? 38.829 -23.483 -8.923 1 86.29 330 GLU A O 1
ATOM 2643 N N . GLY A 1 331 ? 39.828 -25.272 -8.019 1 86.48 331 GLY A N 1
ATOM 2644 C CA . GLY A 1 331 ? 41.154 -24.675 -7.973 1 86.48 331 GLY A CA 1
ATOM 2645 C C . GLY A 1 331 ? 41.355 -23.76 -6.78 1 86.48 331 GLY A C 1
ATOM 2646 O O . GLY A 1 331 ? 42.08 -22.766 -6.868 1 86.48 331 GLY A O 1
ATOM 2647 N N . ARG A 1 332 ? 40.688 -24.049 -5.711 1 92.69 332 ARG A N 1
ATOM 2648 C CA . ARG A 1 332 ? 40.848 -23.232 -4.513 1 92.69 332 ARG A CA 1
ATOM 2649 C C . ARG A 1 332 ? 42.244 -23.397 -3.92 1 92.69 332 ARG A C 1
ATOM 2651 O O . ARG A 1 332 ? 42.73 -24.519 -3.767 1 92.69 332 ARG A O 1
ATOM 2658 N N . ILE A 1 333 ? 42.883 -22.186 -3.681 1 91.45 333 ILE A N 1
ATOM 2659 C CA . ILE A 1 333 ? 44.183 -22.171 -3.02 1 91.45 333 ILE A CA 1
ATOM 2660 C C . ILE A 1 333 ? 44.135 -21.243 -1.808 1 91.45 333 ILE A C 1
ATOM 2662 O O . ILE A 1 333 ? 43.938 -20.034 -1.951 1 91.45 333 ILE A O 1
ATOM 2666 N N . ARG A 1 334 ? 44.241 -21.879 -0.652 1 91.17 334 ARG A N 1
ATOM 2667 C CA . ARG A 1 334 ? 44.264 -21.085 0.572 1 91.17 334 ARG A CA 1
ATOM 2668 C C . ARG A 1 334 ? 45.687 -20.933 1.1 1 91.17 334 ARG A C 1
ATOM 2670 O O . ARG A 1 334 ? 46.402 -21.923 1.265 1 91.17 334 ARG A O 1
ATOM 2677 N N . SER A 1 335 ? 46.163 -19.646 1.339 1 86.3 335 SER A N 1
ATOM 2678 C CA . SER A 1 335 ? 47.514 -19.392 1.829 1 86.3 335 SER A CA 1
ATOM 2679 C C . SER A 1 335 ? 47.684 -19.883 3.263 1 86.3 335 SER A C 1
ATOM 2681 O O . SER A 1 335 ? 46.86 -19.582 4.129 1 86.3 335 SER A O 1
ATOM 2683 N N . PRO A 1 336 ? 48.779 -20.58 3.441 1 81.93 336 PRO A N 1
ATOM 2684 C CA . PRO A 1 336 ? 49.04 -21.039 4.807 1 81.93 336 PRO A CA 1
ATOM 2685 C C . PRO A 1 336 ? 49.399 -19.897 5.755 1 81.93 336 PRO A C 1
ATOM 2687 O O . PRO A 1 336 ? 49.954 -18.883 5.323 1 81.93 336 PRO A O 1
ATOM 2690 N N . GLY A 1 337 ? 49.127 -19.881 6.973 1 81.25 337 GLY A N 1
ATOM 2691 C CA . GLY A 1 337 ? 49.556 -18.932 7.988 1 81.25 337 GLY A CA 1
ATOM 2692 C C . GLY A 1 337 ? 48.573 -17.796 8.196 1 81.25 337 GLY A C 1
ATOM 2693 O O . GLY A 1 337 ? 48.7 -17.026 9.15 1 81.25 337 GLY A O 1
ATOM 2694 N N . GLU A 1 338 ? 47.624 -17.589 7.315 1 88.01 338 GLU A N 1
ATOM 2695 C CA . GLU A 1 338 ? 46.605 -16.561 7.509 1 88.01 338 GLU A CA 1
ATOM 2696 C C . GLU A 1 338 ? 45.625 -16.957 8.61 1 88.01 338 GLU A C 1
ATOM 2698 O O . GLU A 1 338 ? 45.363 -18.143 8.818 1 88.01 338 GLU A O 1
ATOM 2703 N N . PRO A 1 339 ? 45.183 -15.939 9.29 1 92.07 339 PRO A N 1
ATOM 2704 C CA . PRO A 1 339 ? 44.19 -16.254 10.319 1 92.07 339 PRO A CA 1
ATOM 2705 C C . PRO A 1 339 ? 42.946 -16.932 9.75 1 92.07 339 PRO A C 1
ATOM 2707 O O . PRO A 1 339 ? 42.562 -16.667 8.608 1 92.07 339 PRO A O 1
ATOM 2710 N N . PHE A 1 340 ? 42.411 -17.846 10.59 1 94.05 340 PHE A N 1
ATOM 2711 C CA . PHE A 1 340 ? 41.153 -18.472 10.2 1 94.05 340 PHE A CA 1
ATOM 2712 C C . PHE A 1 340 ? 40.095 -17.418 9.896 1 94.05 340 PHE A C 1
ATOM 2714 O O . PHE A 1 340 ? 39.821 -16.549 10.726 1 94.05 340 PHE A O 1
ATOM 2721 N N . THR A 1 341 ? 39.526 -17.411 8.731 1 96.51 341 THR A N 1
ATOM 2722 C CA . THR A 1 341 ? 38.649 -16.34 8.27 1 96.51 341 THR A CA 1
ATOM 2723 C C . THR A 1 341 ? 37.252 -16.875 7.971 1 96.51 341 THR A C 1
ATOM 2725 O O . THR A 1 341 ? 37.09 -17.782 7.152 1 96.51 341 THR A O 1
ATOM 2728 N N . PHE A 1 342 ? 36.286 -16.352 8.683 1 97.79 342 PHE A N 1
ATOM 2729 C CA . PHE A 1 342 ? 34.88 -16.583 8.372 1 97.79 342 PHE A CA 1
ATOM 2730 C C . PHE A 1 342 ? 34.381 -15.577 7.342 1 97.79 342 PHE A C 1
ATOM 2732 O O . PHE A 1 342 ? 34.884 -14.454 7.269 1 97.79 342 PHE A O 1
ATOM 2739 N N . ALA A 1 343 ? 33.34 -16.022 6.573 1 98.03 343 ALA A N 1
ATOM 2740 C CA . ALA A 1 343 ? 32.827 -15.07 5.592 1 98.03 343 ALA A CA 1
ATOM 2741 C C . ALA A 1 343 ? 31.332 -15.272 5.361 1 98.03 343 ALA A C 1
ATOM 2743 O O . ALA A 1 343 ? 30.819 -16.383 5.514 1 98.03 343 ALA A O 1
ATOM 2744 N N . TYR A 1 344 ? 30.694 -14.208 5.035 1 97.06 344 TYR A N 1
ATOM 2745 C CA . TYR A 1 344 ? 29.312 -14.15 4.573 1 97.06 344 TYR A CA 1
ATOM 2746 C C . TYR A 1 344 ? 29.239 -13.665 3.13 1 97.06 344 TYR A C 1
ATOM 2748 O O . TYR A 1 344 ? 29.982 -12.765 2.733 1 97.06 344 TYR A O 1
ATOM 2756 N N . ILE A 1 345 ? 28.294 -14.232 2.383 1 94.92 345 ILE A N 1
ATOM 2757 C CA . ILE A 1 345 ? 28.022 -13.802 1.015 1 94.92 345 ILE A CA 1
ATOM 2758 C C . ILE A 1 345 ? 26.521 -13.583 0.833 1 94.92 345 ILE A C 1
ATOM 2760 O O . ILE A 1 345 ? 25.729 -14.518 0.976 1 94.92 345 ILE A O 1
ATOM 2764 N N . GLY A 1 346 ? 26.154 -12.373 0.458 1 92.06 346 GLY A N 1
ATOM 2765 C CA . GLY A 1 346 ? 24.756 -12.102 0.16 1 92.06 346 GLY A CA 1
ATOM 2766 C C . GLY A 1 346 ? 24.38 -10.643 0.338 1 92.06 346 GLY A C 1
ATOM 2767 O O . GLY A 1 346 ? 25.234 -9.81 0.648 1 92.06 346 GLY A O 1
ATOM 2768 N N . THR A 1 347 ? 23.189 -10.329 0.105 1 90.92 347 THR A N 1
ATOM 2769 C CA . THR A 1 347 ? 22.671 -8.978 0.288 1 90.92 347 THR A CA 1
ATOM 2770 C C . THR A 1 347 ? 22.569 -8.634 1.771 1 90.92 347 THR A C 1
ATOM 2772 O O . THR A 1 347 ? 22.327 -9.513 2.602 1 90.92 347 THR A O 1
ATOM 2775 N N . HIS A 1 348 ? 22.745 -7.371 2.075 1 93.51 348 HIS A N 1
ATOM 2776 C CA . HIS A 1 348 ? 22.695 -6.92 3.461 1 93.51 348 HIS A CA 1
ATOM 2777 C C . HIS A 1 348 ? 21.255 -6.735 3.928 1 93.51 348 HIS A C 1
ATOM 2779 O O . HIS A 1 348 ? 20.917 -5.705 4.516 1 93.51 348 HIS A O 1
ATOM 2785 N N . LYS A 1 349 ? 20.445 -7.699 3.661 1 91.04 349 LYS A N 1
ATOM 2786 C CA . LYS A 1 349 ? 19.049 -7.679 4.089 1 91.04 349 LYS A CA 1
ATOM 2787 C C . LYS A 1 349 ? 18.877 -8.377 5.435 1 91.04 349 LYS A C 1
ATOM 2789 O O . LYS A 1 349 ? 19.598 -9.328 5.744 1 91.04 349 LYS A O 1
ATOM 2794 N N . GLU A 1 350 ? 17.937 -7.979 6.193 1 90.43 350 GLU A N 1
ATOM 2795 C CA . GLU A 1 350 ? 17.68 -8.538 7.517 1 90.43 350 GLU A CA 1
ATOM 2796 C C . GLU A 1 350 ? 17.42 -10.039 7.441 1 90.43 350 GLU A C 1
ATOM 2798 O O . GLU A 1 350 ? 17.863 -10.796 8.308 1 90.43 350 GLU A O 1
ATOM 2803 N N . ALA A 1 351 ? 16.731 -10.404 6.418 1 92.79 351 ALA A N 1
ATOM 2804 C CA . ALA A 1 351 ? 16.34 -11.805 6.278 1 92.79 351 ALA A CA 1
ATOM 2805 C C . ALA A 1 351 ? 17.564 -12.704 6.134 1 92.79 351 ALA A C 1
ATOM 2807 O O . ALA A 1 351 ? 17.504 -13.897 6.441 1 92.79 351 ALA A O 1
ATOM 2808 N N . LYS A 1 352 ? 18.689 -12.116 5.738 1 95.02 352 LYS A N 1
ATOM 2809 C CA . LYS A 1 352 ? 19.895 -12.902 5.495 1 95.02 352 LYS A CA 1
ATOM 2810 C C . LYS A 1 352 ? 20.7 -13.084 6.778 1 95.02 352 LYS A C 1
ATOM 2812 O O . LYS A 1 352 ? 21.667 -13.849 6.807 1 95.02 352 LYS A O 1
ATOM 2817 N N . GLY A 1 353 ? 20.424 -12.43 7.847 1 95.95 353 GLY A N 1
ATOM 2818 C CA . GLY A 1 353 ? 20.884 -12.726 9.194 1 95.95 353 GLY A CA 1
ATOM 2819 C C . GLY A 1 353 ? 22.294 -12.237 9.465 1 95.95 353 GLY A C 1
ATOM 2820 O O . GLY A 1 353 ? 22.983 -12.765 10.34 1 95.95 353 GLY A O 1
ATOM 2821 N N . VAL A 1 354 ? 22.734 -11.227 8.757 1 96.91 354 VAL A N 1
ATOM 2822 C CA . VAL A 1 354 ? 24.082 -10.695 8.927 1 96.91 354 VAL A CA 1
ATOM 2823 C C . VAL A 1 354 ? 24.254 -10.169 10.35 1 96.91 354 VAL A C 1
ATOM 2825 O O . VAL A 1 354 ? 25.337 -10.276 10.931 1 96.91 354 VAL A O 1
ATOM 2828 N N . HIS A 1 355 ? 23.201 -9.597 10.919 1 95.81 355 HIS A N 1
ATOM 2829 C CA . HIS A 1 355 ? 23.27 -9.067 12.276 1 95.81 355 HIS A CA 1
ATOM 2830 C C . HIS A 1 355 ? 23.507 -10.179 13.291 1 95.81 355 HIS A C 1
ATOM 2832 O O . HIS A 1 355 ? 24.211 -9.98 14.284 1 95.81 355 HIS A O 1
ATOM 2838 N N . HIS A 1 356 ? 22.988 -11.358 13.071 1 96.19 356 HIS A N 1
ATOM 2839 C CA . HIS A 1 356 ? 23.263 -12.509 13.924 1 96.19 356 HIS A CA 1
ATOM 2840 C C . HIS A 1 356 ? 24.717 -12.951 13.8 1 96.19 356 HIS A C 1
ATOM 2842 O O . HIS A 1 356 ? 25.344 -13.325 14.794 1 96.19 356 HIS A O 1
ATOM 2848 N N . LEU A 1 357 ? 25.206 -12.919 12.61 1 98.07 357 LEU A N 1
ATOM 2849 C CA . LEU A 1 357 ? 26.593 -13.298 12.366 1 98.07 357 LEU A CA 1
ATOM 2850 C C . LEU A 1 357 ? 27.55 -12.349 13.081 1 98.07 357 LEU A C 1
ATOM 2852 O O . LEU A 1 357 ? 28.526 -12.789 13.692 1 98.07 357 LEU A O 1
ATOM 2856 N N . ILE A 1 358 ? 27.263 -11.07 12.944 1 97.32 358 ILE A N 1
ATOM 2857 C CA . ILE A 1 358 ? 28.103 -10.069 13.593 1 97.32 358 ILE A CA 1
ATOM 2858 C C . ILE A 1 358 ? 28.082 -10.279 15.105 1 97.32 358 ILE A C 1
ATOM 2860 O O . ILE A 1 358 ? 29.127 -10.241 15.758 1 97.32 358 ILE A O 1
ATOM 2864 N N . SER A 1 359 ? 26.931 -10.521 15.647 1 96.65 359 SER A N 1
ATOM 2865 C CA . SER A 1 359 ? 26.794 -10.774 17.078 1 96.65 359 SER A CA 1
ATOM 2866 C C . SER A 1 359 ? 27.562 -12.025 17.494 1 96.65 359 SER A C 1
ATOM 2868 O O . SER A 1 359 ? 28.246 -12.027 18.519 1 96.65 359 SER A O 1
ATOM 2870 N N . ALA A 1 360 ? 27.454 -13.05 16.762 1 97.88 360 ALA A N 1
ATOM 2871 C CA . ALA A 1 360 ? 28.158 -14.298 17.045 1 97.88 360 ALA A CA 1
ATOM 2872 C C . ALA A 1 360 ? 29.67 -14.101 16.977 1 97.88 360 ALA A C 1
ATOM 2874 O O . ALA A 1 360 ? 30.404 -14.58 17.844 1 97.88 360 ALA A O 1
ATOM 2875 N N . PHE A 1 361 ? 30.132 -13.447 15.993 1 97.68 361 PHE A N 1
ATOM 2876 C CA . PHE A 1 361 ? 31.56 -13.217 15.807 1 97.68 361 PHE A CA 1
ATOM 2877 C C . PHE A 1 361 ? 32.127 -12.381 16.949 1 97.68 361 PHE A C 1
ATOM 2879 O O . PHE A 1 361 ? 33.268 -12.587 17.368 1 97.68 361 PHE A O 1
ATOM 2886 N N . ALA A 1 362 ? 31.328 -11.407 17.313 1 96.34 362 ALA A N 1
ATOM 2887 C CA . ALA A 1 362 ? 31.752 -10.589 18.446 1 96.34 362 ALA A CA 1
ATOM 2888 C C . ALA A 1 362 ? 32.002 -11.45 19.681 1 96.34 362 ALA A C 1
ATOM 2890 O O . ALA A 1 362 ? 32.963 -11.223 20.42 1 96.34 362 ALA A O 1
ATOM 2891 N N . GLU A 1 363 ? 31.101 -12.353 19.904 1 94.89 363 GLU A N 1
ATOM 2892 C CA . GLU A 1 363 ? 31.268 -13.283 21.017 1 94.89 363 GLU A CA 1
ATOM 2893 C C . GLU A 1 363 ? 32.544 -14.105 20.862 1 94.89 363 GLU A C 1
ATOM 2895 O O . GLU A 1 363 ? 33.274 -14.315 21.833 1 94.89 363 GLU A O 1
ATOM 2900 N N . VAL A 1 364 ? 32.87 -14.527 19.739 1 95.42 364 VAL A N 1
ATOM 2901 C CA . VAL A 1 364 ? 34.036 -15.348 19.43 1 95.42 364 VAL A CA 1
ATOM 2902 C C . VAL A 1 364 ? 35.308 -14.514 19.572 1 95.42 364 VAL A C 1
ATOM 2904 O O . VAL A 1 364 ? 36.281 -14.953 20.189 1 95.42 364 VAL A O 1
ATOM 2907 N N . ALA A 1 365 ? 35.264 -13.345 18.96 1 91.99 365 ALA A N 1
ATOM 2908 C CA . ALA A 1 365 ? 36.426 -12.459 18.976 1 91.99 365 ALA A CA 1
ATOM 2909 C C . ALA A 1 365 ? 36.776 -12.039 20.401 1 91.99 365 ALA A C 1
ATOM 2911 O O . ALA A 1 365 ? 37.937 -11.759 20.705 1 91.99 365 ALA A O 1
ATOM 2912 N N . GLY A 1 366 ? 35.792 -11.95 21.199 1 87.99 366 GLY A N 1
ATOM 2913 C CA . GLY A 1 366 ? 36.005 -11.551 22.581 1 87.99 366 GLY A CA 1
ATOM 2914 C C . GLY A 1 366 ? 36.402 -12.706 23.481 1 87.99 366 GLY A C 1
ATOM 2915 O O . GLY A 1 366 ? 36.769 -12.499 24.639 1 87.99 366 GLY A O 1
ATOM 2916 N N . SER A 1 367 ? 36.353 -13.856 22.922 1 89.68 367 SER A N 1
ATOM 2917 C CA . SER A 1 367 ? 36.68 -15.033 23.72 1 89.68 367 SER A CA 1
ATOM 2918 C C . SER A 1 367 ? 38.188 -15.188 23.885 1 89.68 367 SER A C 1
ATOM 2920 O O . SER A 1 367 ? 38.938 -15.084 22.912 1 89.68 367 SER A O 1
ATOM 2922 N N . PRO A 1 368 ? 38.653 -15.509 25.078 1 85.74 368 PRO A N 1
ATOM 2923 C CA . PRO A 1 368 ? 40.084 -15.722 25.303 1 85.74 368 PRO A CA 1
ATOM 2924 C C . PRO A 1 368 ? 40.607 -16.984 24.621 1 85.74 368 PRO A C 1
ATOM 2926 O O . PRO A 1 368 ? 41.806 -17.095 24.354 1 85.74 368 PRO A O 1
ATOM 2929 N N . ALA A 1 369 ? 39.736 -17.819 24.39 1 80.82 369 ALA A N 1
ATOM 2930 C CA . ALA A 1 369 ? 40.113 -19.103 23.805 1 80.82 369 ALA A CA 1
ATOM 2931 C C . ALA A 1 369 ? 40.264 -18.993 22.291 1 80.82 369 ALA A C 1
ATOM 2933 O O . ALA A 1 369 ? 40.723 -19.932 21.636 1 80.82 369 ALA A O 1
ATOM 2934 N N . ALA A 1 370 ? 39.981 -17.814 21.761 1 81.56 370 ALA A N 1
ATOM 2935 C CA . ALA A 1 370 ? 39.921 -17.728 20.305 1 81.56 370 ALA A CA 1
ATOM 2936 C C . ALA A 1 370 ? 41.248 -17.24 19.729 1 81.56 370 ALA A C 1
ATOM 2938 O O . ALA A 1 370 ? 41.777 -16.212 20.158 1 81.56 370 ALA A O 1
ATOM 2939 N N . PRO A 1 371 ? 41.827 -18.018 18.916 1 88.5 371 PRO A N 1
ATOM 2940 C CA . PRO A 1 371 ? 42.981 -17.509 18.172 1 88.5 371 PRO A CA 1
ATOM 2941 C C . PRO A 1 371 ? 42.626 -16.335 17.263 1 88.5 371 PRO A C 1
ATOM 2943 O O . PRO A 1 371 ? 41.451 -15.976 17.142 1 88.5 371 PRO A O 1
ATOM 2946 N N . PRO A 1 372 ? 43.657 -15.743 16.713 1 88.19 372 PRO A N 1
ATOM 2947 C CA . PRO A 1 372 ? 43.374 -14.662 15.767 1 88.19 372 PRO A CA 1
ATOM 2948 C C . PRO A 1 372 ? 42.438 -15.094 14.64 1 88.19 372 PRO A C 1
ATOM 2950 O O . PRO A 1 372 ? 42.631 -16.158 14.046 1 88.19 372 PRO A O 1
ATOM 2953 N N . THR A 1 373 ? 41.421 -14.367 14.42 1 93.51 373 THR A N 1
ATOM 2954 C CA . THR A 1 373 ? 40.399 -14.69 13.43 1 93.51 373 THR A CA 1
ATOM 2955 C C . THR A 1 373 ? 39.895 -13.425 12.741 1 93.51 373 THR A C 1
ATOM 2957 O O . THR A 1 373 ? 40.224 -12.312 13.157 1 93.51 373 THR A O 1
ATOM 2960 N N . ARG A 1 374 ? 39.232 -13.557 11.613 1 95.64 374 ARG A N 1
ATOM 2961 C CA . ARG A 1 374 ? 38.674 -12.45 10.844 1 95.64 374 ARG A CA 1
ATOM 2962 C C . ARG A 1 374 ? 37.295 -12.804 10.296 1 95.64 374 ARG A C 1
ATOM 2964 O O . ARG A 1 374 ? 36.962 -13.982 10.153 1 95.64 374 ARG A O 1
ATOM 2971 N N . LEU A 1 375 ? 36.51 -11.78 10.079 1 97.61 375 LEU A N 1
ATOM 2972 C CA . LEU A 1 375 ? 35.214 -11.897 9.419 1 97.61 375 LEU A CA 1
ATOM 2973 C C . LEU A 1 375 ? 35.158 -11.018 8.174 1 97.61 375 LEU A C 1
ATOM 2975 O O . LEU A 1 375 ? 35.508 -9.837 8.226 1 97.61 375 LEU A O 1
ATOM 2979 N N . LYS A 1 376 ? 34.809 -11.592 7.06 1 97.86 376 LYS A N 1
ATOM 2980 C CA . LYS A 1 376 ? 34.62 -10.851 5.816 1 97.86 376 LYS A CA 1
ATOM 2981 C C . LYS A 1 376 ? 33.159 -10.874 5.378 1 97.86 376 LYS A C 1
ATOM 2983 O O . LYS A 1 376 ? 32.518 -11.927 5.392 1 97.86 376 LYS A O 1
ATOM 2988 N N . ILE A 1 377 ? 32.599 -9.743 5.027 1 97.25 377 ILE A N 1
ATOM 2989 C CA . ILE A 1 377 ? 31.217 -9.641 4.57 1 97.25 377 ILE A CA 1
ATOM 2990 C C . ILE A 1 377 ? 31.188 -9.196 3.109 1 97.25 377 ILE A C 1
ATOM 2992 O O . ILE A 1 377 ? 31.549 -8.06 2.793 1 97.25 377 ILE A O 1
ATOM 2996 N N . TYR A 1 378 ? 30.733 -10.089 2.26 1 95 378 TYR A N 1
ATOM 2997 C CA . TYR A 1 378 ? 30.59 -9.815 0.835 1 95 378 TYR A CA 1
ATOM 2998 C C . TYR A 1 378 ? 29.131 -9.561 0.472 1 95 378 TYR A C 1
ATOM 3000 O O . TYR A 1 378 ? 28.225 -10.133 1.082 1 95 378 TYR A O 1
ATOM 3008 N N . GLY A 1 379 ? 28.973 -8.775 -0.566 1 89.84 379 GLY A N 1
ATOM 3009 C CA . GLY A 1 379 ? 27.631 -8.708 -1.122 1 89.84 379 GLY A CA 1
ATOM 3010 C C . GLY A 1 379 ? 27.116 -7.288 -1.267 1 89.84 379 GLY A C 1
ATOM 3011 O O . GLY A 1 379 ? 27.841 -6.328 -0.998 1 89.84 379 GLY A O 1
ATOM 3012 N N . ARG A 1 380 ? 25.875 -7.167 -1.698 1 86.51 380 ARG A N 1
ATOM 3013 C CA . ARG A 1 380 ? 25.27 -5.894 -2.073 1 86.51 380 ARG A CA 1
ATOM 3014 C C . ARG A 1 380 ? 24.832 -5.111 -0.84 1 86.51 380 ARG A C 1
ATOM 3016 O O . ARG A 1 380 ? 24.182 -5.66 0.052 1 86.51 380 ARG A O 1
ATOM 3023 N N . THR A 1 381 ? 25.184 -3.847 -0.853 1 87.49 381 THR A N 1
ATOM 3024 C CA . THR A 1 381 ? 24.786 -2.944 0.221 1 87.49 381 THR A CA 1
ATOM 3025 C C . THR A 1 381 ? 23.336 -2.502 0.047 1 87.49 381 THR A C 1
ATOM 3027 O O . THR A 1 381 ? 22.812 -2.498 -1.069 1 87.49 381 THR A O 1
ATOM 3030 N N . LEU A 1 382 ? 22.706 -2.247 1.132 1 85.54 382 LEU A N 1
ATOM 3031 C CA . LEU A 1 382 ? 21.324 -1.782 1.125 1 85.54 382 LEU A CA 1
ATOM 3032 C C . LEU A 1 382 ? 21.152 -0.574 2.04 1 85.54 382 LEU A C 1
ATOM 3034 O O . LEU A 1 382 ? 20.586 -0.692 3.13 1 85.54 382 LEU A O 1
ATOM 3038 N N . GLY A 1 383 ? 21.504 0.521 1.681 1 80.83 383 GLY A N 1
ATOM 3039 C CA . GLY A 1 383 ? 21.291 1.821 2.296 1 80.83 383 GLY A CA 1
ATOM 3040 C C . GLY A 1 383 ? 21.411 1.792 3.808 1 80.83 383 GLY A C 1
ATOM 3041 O O . GLY A 1 383 ? 22.484 1.509 4.346 1 80.83 383 GLY A O 1
ATOM 3042 N N . GLN A 1 384 ? 20.274 1.99 4.467 1 85.23 384 GLN A N 1
ATOM 3043 C CA . GLN A 1 384 ? 20.257 2.154 5.917 1 85.23 384 GLN A CA 1
ATOM 3044 C C . GLN A 1 384 ? 20.452 0.815 6.624 1 85.23 384 GLN A C 1
ATOM 3046 O O . GLN A 1 384 ? 20.901 0.773 7.771 1 85.23 384 GLN A O 1
ATOM 3051 N N . SER A 1 385 ? 20.127 -0.281 5.896 1 89.77 385 SER A N 1
ATOM 3052 C CA . SER A 1 385 ? 20.385 -1.592 6.483 1 89.77 385 SER A CA 1
ATOM 3053 C C . SER A 1 385 ? 21.879 -1.829 6.671 1 89.77 385 SER A C 1
ATOM 3055 O O . SER A 1 385 ? 22.311 -2.304 7.723 1 89.77 385 SER A O 1
ATOM 3057 N N . THR A 1 386 ? 22.652 -1.456 5.665 1 93.25 386 THR A N 1
ATOM 3058 C CA . THR A 1 386 ? 24.1 -1.608 5.753 1 93.25 386 THR A CA 1
ATOM 3059 C C . THR A 1 386 ? 24.676 -0.691 6.828 1 93.25 386 THR A C 1
ATOM 3061 O O . THR A 1 386 ? 25.56 -1.094 7.588 1 93.25 386 THR A O 1
ATOM 3064 N N . ALA A 1 387 ? 24.159 0.46 6.874 1 89.66 387 ALA A N 1
ATOM 3065 C CA . ALA A 1 387 ? 24.62 1.409 7.883 1 89.66 387 ALA A CA 1
ATOM 3066 C C . ALA A 1 387 ? 24.357 0.883 9.292 1 89.66 387 ALA A C 1
ATOM 3068 O O . ALA A 1 387 ? 25.189 1.045 10.187 1 89.66 387 ALA A O 1
ATOM 3069 N N . ALA A 1 388 ? 23.232 0.326 9.429 1 92.1 388 ALA A N 1
ATOM 3070 C CA . ALA A 1 388 ? 22.872 -0.239 10.727 1 92.1 388 ALA A CA 1
ATOM 3071 C C . ALA A 1 388 ? 23.803 -1.388 11.102 1 92.1 388 ALA A C 1
ATOM 3073 O O . ALA A 1 388 ? 24.194 -1.524 12.264 1 92.1 388 ALA A O 1
ATOM 3074 N N . LEU A 1 389 ? 24.103 -2.186 10.171 1 95.41 389 LEU A N 1
ATOM 3075 C CA . LEU A 1 389 ? 25.01 -3.305 10.4 1 95.41 389 LEU A CA 1
ATOM 3076 C C . LEU A 1 389 ? 26.401 -2.808 10.781 1 95.41 389 LEU A C 1
ATOM 3078 O O . LEU A 1 389 ? 27.046 -3.373 11.667 1 95.41 389 LEU A O 1
ATOM 3082 N N . LYS A 1 390 ? 26.841 -1.814 10.117 1 94.27 390 LYS A N 1
ATOM 3083 C CA . LYS A 1 390 ? 28.146 -1.238 10.428 1 94.27 390 LYS A CA 1
ATOM 3084 C C . LYS A 1 390 ? 28.172 -0.67 11.844 1 94.27 390 LYS A C 1
ATOM 3086 O O . LYS A 1 390 ? 29.146 -0.858 12.576 1 94.27 390 LYS A O 1
ATOM 3091 N N . ARG A 1 391 ? 27.147 -0.021 12.202 1 91.34 391 ARG A N 1
ATOM 3092 C CA . ARG A 1 391 ? 27.048 0.505 13.56 1 91.34 391 ARG A CA 1
ATOM 3093 C C . ARG A 1 391 ? 27.064 -0.622 14.587 1 91.34 391 ARG A C 1
ATOM 3095 O O . ARG A 1 391 ? 27.674 -0.492 15.65 1 91.34 391 ARG A O 1
ATOM 3102 N N . LEU A 1 392 ? 26.338 -1.645 14.272 1 93.76 392 LEU A N 1
ATOM 3103 C CA . LEU A 1 392 ? 26.301 -2.801 15.161 1 93.76 392 LEU A CA 1
ATOM 3104 C C . LEU A 1 392 ? 27.698 -3.383 15.353 1 93.76 392 LEU A C 1
ATOM 3106 O O . LEU A 1 392 ? 28.091 -3.706 16.476 1 93.76 392 LEU A O 1
ATOM 3110 N N . ALA A 1 393 ? 28.423 -3.55 14.289 1 95.81 393 ALA A N 1
ATOM 3111 C CA . ALA A 1 393 ? 29.783 -4.079 14.345 1 95.81 393 ALA A CA 1
ATOM 3112 C C . ALA A 1 393 ? 30.684 -3.188 15.194 1 95.81 393 ALA A C 1
ATOM 3114 O O . ALA A 1 393 ? 31.473 -3.684 16.003 1 95.81 393 ALA A O 1
ATOM 3115 N N . GLU A 1 394 ? 30.576 -1.927 14.986 1 93.47 394 GLU A N 1
ATOM 3116 C CA . GLU A 1 394 ? 31.383 -0.972 15.74 1 93.47 394 GLU A CA 1
ATOM 3117 C C . GLU A 1 394 ? 31.081 -1.053 17.234 1 93.47 394 GLU A C 1
ATOM 3119 O O . GLU A 1 394 ? 31.976 -0.88 18.064 1 93.47 394 GLU A O 1
ATOM 3124 N N . GLN A 1 395 ? 29.906 -1.304 17.526 1 92.1 395 GLN A N 1
ATOM 3125 C CA . GLN A 1 395 ? 29.473 -1.348 18.919 1 92.1 395 GLN A CA 1
ATOM 3126 C C . GLN A 1 395 ? 29.934 -2.636 19.597 1 92.1 395 GLN A C 1
ATOM 3128 O O . GLN A 1 395 ? 30.294 -2.628 20.776 1 92.1 395 GLN A O 1
ATOM 3133 N N . LEU A 1 396 ? 29.872 -3.704 18.865 1 94.51 396 LEU A N 1
ATOM 3134 C CA . LEU A 1 396 ? 30.022 -5.005 19.509 1 94.51 396 LEU A CA 1
ATOM 3135 C C . LEU A 1 396 ? 31.471 -5.478 19.446 1 94.51 396 LEU A C 1
ATOM 3137 O O . LEU A 1 396 ? 31.926 -6.216 20.323 1 94.51 396 LEU A O 1
ATOM 3141 N N . LEU A 1 397 ? 32.185 -5.158 18.401 1 94.41 397 LEU A N 1
ATOM 3142 C CA . LEU A 1 397 ? 33.519 -5.716 18.206 1 94.41 397 LEU A CA 1
ATOM 3143 C C . LEU A 1 397 ? 34.56 -4.919 18.983 1 94.41 397 LEU A C 1
ATOM 3145 O O . LEU A 1 397 ? 34.515 -3.687 19.006 1 94.41 397 LEU A O 1
ATOM 3149 N N . PRO A 1 398 ? 35.522 -5.594 19.656 1 85.86 398 PRO A N 1
ATOM 3150 C CA . PRO A 1 398 ? 36.613 -4.919 20.363 1 85.86 398 PRO A CA 1
ATOM 3151 C C . PRO A 1 398 ? 37.548 -4.162 19.423 1 85.86 398 PRO A C 1
ATOM 3153 O O . PRO A 1 398 ? 38.174 -3.18 19.828 1 85.86 398 PRO A O 1
ATOM 3156 N N . ASP A 1 399 ? 37.683 -4.653 18.139 1 88.36 399 ASP A N 1
ATOM 3157 C CA . ASP A 1 399 ? 38.528 -4.084 17.093 1 88.36 399 ASP A CA 1
ATOM 3158 C C . ASP A 1 399 ? 37.848 -4.171 15.729 1 88.36 399 ASP A C 1
ATOM 3160 O O . ASP A 1 399 ? 37.623 -5.267 15.211 1 88.36 399 ASP A O 1
ATOM 3164 N N . SER A 1 400 ? 37.593 -3.047 15.147 1 84.97 400 SER A N 1
ATOM 3165 C CA . SER A 1 400 ? 36.874 -2.977 13.88 1 84.97 400 SER A CA 1
ATOM 3166 C C . SER A 1 400 ? 37.68 -3.609 12.751 1 84.97 400 SER A C 1
ATOM 3168 O O . SER A 1 400 ? 37.128 -3.955 11.704 1 84.97 400 SER A O 1
ATOM 3170 N N . SER A 1 401 ? 38.972 -3.735 12.943 1 88.74 401 SER A N 1
ATOM 3171 C CA . SER A 1 401 ? 39.828 -4.302 11.906 1 88.74 401 SER A CA 1
ATOM 3172 C C . SER A 1 401 ? 39.571 -5.795 11.733 1 88.74 401 SER A C 1
ATOM 3174 O O . SER A 1 401 ? 39.982 -6.39 10.735 1 88.74 401 SER A O 1
ATOM 3176 N N . LEU A 1 402 ? 38.9 -6.385 12.662 1 94.08 402 LEU A N 1
ATOM 3177 C CA . LEU A 1 402 ? 38.598 -7.812 12.616 1 94.08 402 LEU A CA 1
ATOM 3178 C C . LEU A 1 402 ? 37.53 -8.108 11.569 1 94.08 402 LEU A C 1
ATOM 3180 O O . LEU A 1 402 ? 37.347 -9.261 11.171 1 94.08 402 LEU A O 1
ATOM 3184 N N . LEU A 1 403 ? 36.751 -7.103 11.187 1 96.16 403 LEU A N 1
ATOM 3185 C CA . LEU A 1 403 ? 35.683 -7.243 10.204 1 96.16 403 LEU A CA 1
ATOM 3186 C C . LEU A 1 403 ? 35.971 -6.404 8.963 1 96.16 403 LEU A C 1
ATOM 3188 O O . LEU A 1 403 ? 36.298 -5.22 9.072 1 96.16 403 LEU A O 1
ATOM 3192 N N . GLU A 1 404 ? 35.922 -6.966 7.819 1 96.46 404 GLU A N 1
ATOM 3193 C CA . GLU A 1 404 ? 36.147 -6.282 6.549 1 96.46 404 GLU A CA 1
ATOM 3194 C C . GLU A 1 404 ? 34.893 -6.306 5.679 1 96.46 404 GLU A C 1
ATOM 3196 O O . GLU A 1 404 ? 34.329 -7.371 5.423 1 96.46 404 GLU A O 1
ATOM 3201 N N . TRP A 1 405 ? 34.517 -5.197 5.214 1 95.74 405 TRP A N 1
ATOM 3202 C CA . TRP A 1 405 ? 33.424 -5.08 4.254 1 95.74 405 TRP A CA 1
ATOM 3203 C C . TRP A 1 405 ? 33.945 -5.155 2.823 1 95.74 405 TRP A C 1
ATOM 3205 O O . TRP A 1 405 ? 34.571 -4.211 2.334 1 95.74 405 TRP A O 1
ATOM 3215 N N . CYS A 1 406 ? 33.742 -6.15 2.045 1 93.2 406 CYS A N 1
ATOM 3216 C CA . CYS A 1 406 ? 34.386 -6.443 0.769 1 93.2 406 CYS A CA 1
ATOM 3217 C C . CYS A 1 406 ? 33.498 -6.026 -0.397 1 93.2 406 CYS A C 1
ATOM 3219 O O . CYS A 1 406 ? 33.963 -5.937 -1.535 1 93.2 406 CYS A O 1
ATOM 3221 N N . GLY A 1 407 ? 32.181 -5.757 -0.302 1 87.87 407 GLY A N 1
ATOM 3222 C CA . GLY A 1 407 ? 31.282 -5.384 -1.382 1 87.87 407 GLY A CA 1
ATOM 3223 C C . GLY A 1 407 ? 30.882 -6.557 -2.257 1 87.87 407 GLY A C 1
ATOM 3224 O O . GLY A 1 407 ? 30.975 -7.712 -1.837 1 87.87 407 GLY A O 1
ATOM 3225 N N . GLU A 1 408 ? 30.502 -6.301 -3.586 1 85.69 408 GLU A N 1
ATOM 3226 C CA . GLU A 1 408 ? 30.076 -7.316 -4.545 1 85.69 408 GLU A CA 1
ATOM 3227 C C . GLU A 1 408 ? 31.258 -7.84 -5.356 1 85.69 408 GLU A C 1
ATOM 3229 O O . GLU A 1 408 ? 32.302 -7.189 -5.433 1 85.69 408 GLU A O 1
ATOM 3234 N N . TYR A 1 409 ? 31.148 -9.025 -5.89 1 83.97 409 TYR A N 1
ATOM 3235 C CA . TYR A 1 409 ? 32.146 -9.666 -6.739 1 83.97 409 TYR A CA 1
ATOM 3236 C C . TYR A 1 409 ? 31.507 -10.23 -8.002 1 83.97 409 TYR A C 1
ATOM 3238 O O . TYR A 1 409 ? 30.284 -10.374 -8.075 1 83.97 409 TYR A O 1
ATOM 3246 N N . ASP A 1 410 ? 32.3 -10.456 -8.931 1 80.59 410 ASP A N 1
ATOM 3247 C CA . ASP A 1 410 ? 31.827 -11.152 -10.124 1 80.59 410 ASP A CA 1
ATOM 3248 C C . ASP A 1 410 ? 31.706 -12.653 -9.872 1 80.59 410 ASP A C 1
ATOM 3250 O O . ASP A 1 410 ? 32.662 -13.292 -9.428 1 80.59 410 ASP A O 1
ATOM 3254 N N . ASN A 1 411 ? 30.603 -13.198 -10.187 1 78.4 411 ASN A N 1
ATOM 3255 C CA . ASN A 1 411 ? 30.325 -14.606 -9.92 1 78.4 411 ASN A CA 1
ATOM 3256 C C . ASN A 1 411 ? 31.359 -15.516 -10.576 1 78.4 411 ASN A C 1
ATOM 3258 O O . ASN A 1 411 ? 31.683 -16.579 -10.044 1 78.4 411 ASN A O 1
ATOM 3262 N N . GLU A 1 412 ? 31.872 -15.108 -11.659 1 79.23 412 GLU A N 1
ATOM 3263 C CA . GLU A 1 412 ? 32.867 -15.896 -12.381 1 79.23 412 GLU A CA 1
ATOM 3264 C C . GLU A 1 412 ? 34.18 -15.971 -11.607 1 79.23 412 GLU A C 1
ATOM 3266 O O . GLU A 1 412 ? 34.954 -16.915 -11.777 1 79.23 412 GLU A O 1
ATOM 3271 N N . ASP A 1 413 ? 34.369 -15.052 -10.693 1 88.1 413 ASP A N 1
ATOM 3272 C CA . ASP A 1 413 ? 35.637 -14.972 -9.975 1 88.1 413 ASP A CA 1
ATOM 3273 C C . ASP A 1 413 ? 35.461 -15.345 -8.505 1 88.1 413 ASP A C 1
ATOM 3275 O O . ASP A 1 413 ? 36.238 -14.912 -7.651 1 88.1 413 ASP A O 1
ATOM 3279 N N . ILE A 1 414 ? 34.468 -16.107 -8.224 1 89.99 414 ILE A N 1
ATOM 3280 C CA . ILE A 1 414 ? 34.114 -16.349 -6.829 1 89.99 414 ILE A CA 1
ATOM 3281 C C . ILE A 1 414 ? 35.269 -17.051 -6.118 1 89.99 414 ILE A C 1
ATOM 3283 O O . ILE A 1 414 ? 35.519 -16.805 -4.936 1 89.99 414 ILE A O 1
ATOM 3287 N N . VAL A 1 415 ? 36.023 -17.954 -6.746 1 93.62 415 VAL A N 1
ATOM 3288 C CA . VAL A 1 415 ? 37.117 -18.684 -6.114 1 93.62 415 VAL A CA 1
ATOM 3289 C C . VAL A 1 415 ? 38.262 -17.725 -5.796 1 93.62 415 VAL A C 1
ATOM 3291 O O . VAL A 1 415 ? 38.694 -17.625 -4.645 1 93.62 415 VAL A O 1
ATOM 3294 N N . SER A 1 416 ? 38.653 -16.933 -6.79 1 92.47 416 SER A N 1
ATOM 3295 C CA . SER A 1 416 ? 39.772 -16.016 -6.6 1 92.47 416 SER A CA 1
ATOM 3296 C C . SER A 1 416 ? 39.387 -14.855 -5.689 1 92.47 416 SER A C 1
ATOM 3298 O O . SER A 1 416 ? 40.187 -14.419 -4.859 1 92.47 416 SER A O 1
ATOM 3300 N N . SER A 1 417 ? 38.199 -14.397 -5.829 1 93.25 417 SER A N 1
ATOM 3301 C CA . SER A 1 417 ? 37.769 -13.188 -5.135 1 93.25 417 SER A CA 1
ATOM 3302 C C . SER A 1 417 ? 37.323 -13.497 -3.71 1 93.25 417 SER A C 1
ATOM 3304 O O . SER A 1 417 ? 37.39 -12.634 -2.832 1 93.25 417 SER A O 1
ATOM 3306 N N . VAL A 1 418 ? 36.882 -14.741 -3.466 1 95.32 418 VAL A N 1
ATOM 3307 C CA . VAL A 1 418 ? 36.275 -15.012 -2.167 1 95.32 418 VAL A CA 1
ATOM 3308 C C . VAL A 1 418 ? 36.902 -16.263 -1.555 1 95.32 418 VAL A C 1
ATOM 3310 O O . VAL A 1 418 ? 37.654 -16.175 -0.581 1 95.32 418 VAL A O 1
ATOM 3313 N N . PHE A 1 419 ? 36.823 -17.461 -2.182 1 95.78 419 PHE A N 1
ATOM 3314 C CA . PHE A 1 419 ? 37.09 -18.747 -1.549 1 95.78 419 PHE A CA 1
ATOM 3315 C C . PHE A 1 419 ? 38.576 -18.904 -1.249 1 95.78 419 PHE A C 1
ATOM 3317 O O . PHE A 1 419 ? 38.954 -19.604 -0.307 1 95.78 419 PHE A O 1
ATOM 3324 N N . ASN A 1 420 ? 39.437 -18.236 -1.989 1 95.72 420 ASN A N 1
ATOM 3325 C CA . ASN A 1 420 ? 40.867 -18.253 -1.698 1 95.72 420 ASN A CA 1
ATOM 3326 C C . ASN A 1 420 ? 41.19 -17.472 -0.427 1 95.72 420 ASN A C 1
ATOM 3328 O O . ASN A 1 420 ? 42.283 -17.602 0.125 1 95.72 420 ASN A O 1
ATOM 3332 N N . GLN A 1 421 ? 40.244 -16.721 0.037 1 94.95 421 GLN A N 1
ATOM 3333 C CA . GLN A 1 421 ? 40.535 -15.807 1.137 1 94.95 421 GLN A CA 1
ATOM 3334 C C . GLN A 1 421 ? 39.831 -16.247 2.417 1 94.95 421 GLN A C 1
ATOM 3336 O O . GLN A 1 421 ? 39.988 -15.617 3.466 1 94.95 421 GLN A O 1
ATOM 3341 N N . VAL A 1 422 ? 39.109 -17.34 2.352 1 95.97 422 VAL A N 1
ATOM 3342 C CA . VAL A 1 422 ? 38.27 -17.665 3.501 1 95.97 422 VAL A CA 1
ATOM 3343 C C . VAL A 1 422 ? 38.426 -19.143 3.854 1 95.97 422 VAL A C 1
ATOM 3345 O O . VAL A 1 422 ? 38.868 -19.942 3.025 1 95.97 422 VAL A O 1
ATOM 3348 N N . ASP A 1 423 ? 38.132 -19.483 5.072 1 96.12 423 ASP A N 1
ATOM 3349 C CA . ASP A 1 423 ? 38.18 -20.863 5.545 1 96.12 423 ASP A CA 1
ATOM 3350 C C . ASP A 1 423 ? 36.774 -21.423 5.75 1 96.12 423 ASP A C 1
ATOM 3352 O O . ASP A 1 423 ? 36.578 -22.64 5.745 1 96.12 423 ASP A O 1
ATOM 3356 N N . CYS A 1 424 ? 35.831 -20.507 5.927 1 97.38 424 CYS A N 1
ATOM 3357 C CA . CYS A 1 424 ? 34.48 -20.936 6.269 1 97.38 424 CYS A CA 1
ATOM 3358 C C . CYS A 1 424 ? 33.446 -19.94 5.758 1 97.38 424 CYS A C 1
ATOM 3360 O O . CYS A 1 424 ? 33.606 -18.73 5.928 1 97.38 424 CYS A O 1
ATOM 3362 N N . ILE A 1 425 ? 32.461 -20.46 5.138 1 97.9 425 ILE A N 1
ATOM 3363 C CA . ILE A 1 425 ? 31.307 -19.66 4.741 1 97.9 425 ILE A CA 1
ATOM 3364 C C . ILE A 1 425 ? 30.172 -19.859 5.744 1 97.9 425 ILE A C 1
ATOM 3366 O O . ILE A 1 425 ? 29.821 -20.994 6.076 1 97.9 425 ILE A O 1
ATOM 3370 N N . VAL A 1 426 ? 29.62 -18.735 6.172 1 98.52 426 VAL A N 1
ATOM 3371 C CA . VAL A 1 426 ? 28.508 -18.784 7.114 1 98.52 426 VAL A CA 1
ATOM 3372 C C . VAL A 1 426 ? 27.23 -18.303 6.431 1 98.52 426 VAL A C 1
ATOM 3374 O O . VAL A 1 426 ? 27.206 -17.223 5.836 1 98.52 426 VAL A O 1
ATOM 3377 N N . VAL A 1 427 ? 26.166 -19.101 6.473 1 97.93 427 VAL A N 1
ATOM 3378 C CA . VAL A 1 427 ? 24.851 -18.75 5.947 1 97.93 427 VAL A CA 1
ATOM 3379 C C . VAL A 1 427 ? 23.849 -18.636 7.094 1 97.93 427 VAL A C 1
ATOM 3381 O O . VAL A 1 427 ? 23.134 -19.593 7.399 1 97.93 427 VAL A O 1
ATOM 3384 N N . PRO A 1 428 ? 23.676 -17.476 7.629 1 97.3 428 PRO A N 1
ATOM 3385 C CA . PRO A 1 428 ? 22.926 -17.293 8.874 1 97.3 428 PRO A CA 1
ATOM 3386 C C . PRO A 1 428 ? 21.507 -16.781 8.637 1 97.3 428 PRO A C 1
ATOM 3388 O O . PRO A 1 428 ? 20.974 -16.027 9.456 1 97.3 428 PRO A O 1
ATOM 3391 N N . SER A 1 429 ? 20.875 -17.093 7.525 1 96.63 429 SER A N 1
ATOM 3392 C CA . SER A 1 429 ? 19.557 -16.569 7.179 1 96.63 429 SER A CA 1
ATOM 3393 C C . SER A 1 429 ? 18.551 -16.825 8.296 1 96.63 429 SER A C 1
ATOM 3395 O O . SER A 1 429 ? 18.559 -17.891 8.914 1 96.63 429 SER A O 1
ATOM 3397 N N . ILE A 1 430 ? 17.681 -15.85 8.515 1 94.77 430 ILE A N 1
ATOM 3398 C CA . ILE A 1 430 ? 16.722 -15.984 9.606 1 94.77 430 ILE A CA 1
ATOM 3399 C C . ILE A 1 430 ? 15.374 -16.444 9.056 1 94.77 430 ILE A C 1
ATOM 3401 O O . ILE A 1 430 ? 14.464 -16.773 9.82 1 94.77 430 ILE A O 1
ATOM 3405 N N . TRP A 1 431 ? 15.154 -16.39 7.779 1 93.77 431 TRP A N 1
ATOM 3406 C CA . TRP A 1 431 ? 13.987 -17.024 7.175 1 93.77 431 TRP A CA 1
ATOM 3407 C C . TRP A 1 431 ? 14.328 -18.422 6.669 1 93.77 431 TRP A C 1
ATOM 3409 O O . TRP A 1 431 ? 15.484 -18.846 6.729 1 93.77 431 TRP A O 1
ATOM 3419 N N . LEU A 1 432 ? 13.425 -19.104 6.19 1 91.53 432 LEU A N 1
ATOM 3420 C CA . LEU A 1 432 ? 13.642 -20.48 5.757 1 91.53 432 LEU A CA 1
ATOM 3421 C C . LEU A 1 432 ? 14.052 -20.53 4.289 1 91.53 432 LEU A C 1
ATOM 3423 O O . LEU A 1 432 ? 13.226 -20.818 3.42 1 91.53 432 LEU A O 1
ATOM 3427 N N . GLU A 1 433 ? 15.323 -20.402 4.134 1 92.04 433 GLU A N 1
ATOM 3428 C CA . GLU A 1 433 ? 15.833 -20.414 2.766 1 92.04 433 GLU A CA 1
ATOM 3429 C C . GLU A 1 433 ? 15.468 -21.712 2.052 1 92.04 433 GLU A C 1
ATOM 3431 O O . GLU A 1 433 ? 15.243 -22.739 2.696 1 92.04 433 GLU A O 1
ATOM 3436 N N . ASN A 1 434 ? 15.401 -21.642 0.786 1 88.96 434 ASN A N 1
ATOM 3437 C CA . ASN A 1 434 ? 15.119 -22.834 -0.006 1 88.96 434 ASN A CA 1
ATOM 3438 C C . ASN A 1 434 ? 16.403 -23.531 -0.448 1 88.96 434 ASN A C 1
ATOM 3440 O O . ASN A 1 434 ? 16.799 -24.541 0.137 1 88.96 434 ASN A O 1
ATOM 3444 N N . SER A 1 435 ? 17.157 -22.995 -1.375 1 91.42 435 SER A N 1
ATOM 3445 C CA . SER A 1 435 ? 18.394 -23.566 -1.899 1 91.42 435 SER A CA 1
ATOM 3446 C C . SER A 1 435 ? 19.444 -22.486 -2.137 1 91.42 435 SER A C 1
ATOM 3448 O O . SER A 1 435 ? 19.721 -22.124 -3.282 1 91.42 435 SER A O 1
ATOM 3450 N N . PRO A 1 436 ? 20.039 -22.064 -1.077 1 91.41 436 PRO A N 1
ATOM 3451 C CA . PRO A 1 436 ? 21.045 -21.016 -1.27 1 91.41 436 PRO A CA 1
ATOM 3452 C C . PRO A 1 436 ? 22.205 -21.467 -2.154 1 91.41 436 PRO A C 1
ATOM 3454 O O . PRO A 1 436 ? 22.927 -22.404 -1.802 1 91.41 436 PRO A O 1
ATOM 3457 N N . LEU A 1 437 ? 22.51 -20.776 -3.129 1 90.6 437 LEU A N 1
ATOM 3458 C CA . LEU A 1 437 ? 23.515 -21.146 -4.119 1 90.6 437 LEU A CA 1
ATOM 3459 C C . LEU A 1 437 ? 24.906 -21.18 -3.495 1 90.6 437 LEU A C 1
ATOM 3461 O O . LEU A 1 437 ? 25.744 -21.998 -3.881 1 90.6 437 LEU A O 1
ATOM 3465 N N . VAL A 1 438 ? 25.099 -20.399 -2.498 1 92.22 438 VAL A N 1
ATOM 3466 C CA . VAL A 1 438 ? 26.421 -20.225 -1.904 1 92.22 438 VAL A CA 1
ATOM 3467 C C . VAL A 1 438 ? 26.836 -21.505 -1.183 1 92.22 438 VAL A C 1
ATOM 3469 O O . VAL A 1 438 ? 28.02 -21.847 -1.145 1 92.22 438 VAL A O 1
ATOM 3472 N N . ILE A 1 439 ? 25.937 -22.236 -0.651 1 94.8 439 ILE A N 1
ATOM 3473 C CA . ILE A 1 439 ? 26.256 -23.484 0.033 1 94.8 439 ILE A CA 1
ATOM 3474 C C . ILE A 1 439 ? 26.817 -24.492 -0.968 1 94.8 439 ILE A C 1
ATOM 3476 O O . ILE A 1 439 ? 27.838 -25.132 -0.708 1 94.8 439 ILE A O 1
ATOM 3480 N N . HIS A 1 440 ? 26.176 -24.611 -2.127 1 93.71 440 HIS A N 1
ATOM 3481 C CA . HIS A 1 440 ? 26.644 -25.508 -3.177 1 93.71 440 HIS A CA 1
ATOM 3482 C C . HIS A 1 440 ? 28.033 -25.109 -3.664 1 93.71 440 HIS A C 1
ATOM 3484 O O . HIS A 1 440 ? 28.913 -25.96 -3.808 1 93.71 440 HIS A O 1
ATOM 3490 N N . GLU A 1 441 ? 28.192 -23.854 -3.82 1 93.2 441 GLU A N 1
ATOM 3491 C CA . GLU A 1 441 ? 29.465 -23.349 -4.325 1 93.2 441 GLU A CA 1
ATOM 3492 C C . GLU A 1 441 ? 30.591 -23.594 -3.325 1 93.2 441 GLU A C 1
ATOM 3494 O O . GLU A 1 441 ? 31.692 -23.996 -3.708 1 93.2 441 GLU A O 1
ATOM 3499 N N . ALA A 1 442 ? 30.355 -23.376 -2.153 1 95.01 442 ALA A N 1
ATOM 3500 C CA . ALA A 1 442 ? 31.34 -23.587 -1.096 1 95.01 442 ALA A CA 1
ATOM 3501 C C . ALA A 1 442 ? 31.714 -25.062 -0.981 1 95.01 442 ALA A C 1
ATOM 3503 O O . ALA A 1 442 ? 32.895 -25.404 -0.881 1 95.01 442 ALA A O 1
ATOM 3504 N N . LEU A 1 443 ? 30.724 -25.924 -0.99 1 94.33 443 LEU A N 1
ATOM 3505 C CA . LEU A 1 443 ? 30.959 -27.361 -0.902 1 94.33 443 LEU A CA 1
ATOM 3506 C C . LEU A 1 443 ? 31.808 -27.845 -2.073 1 94.33 443 LEU A C 1
ATOM 3508 O O . LEU A 1 443 ? 32.719 -28.656 -1.891 1 94.33 443 LEU A O 1
ATOM 3512 N N . GLN A 1 444 ? 31.491 -27.327 -3.223 1 93.6 444 GLN A N 1
ATOM 3513 C CA . GLN A 1 444 ? 32.247 -27.703 -4.413 1 93.6 444 GLN A CA 1
ATOM 3514 C C . GLN A 1 444 ? 33.701 -27.254 -4.307 1 93.6 444 GLN A C 1
ATOM 3516 O O . GLN A 1 444 ? 34.606 -27.947 -4.776 1 93.6 444 GLN A O 1
ATOM 3521 N N . ALA A 1 445 ? 33.889 -26.138 -3.701 1 93.72 445 ALA A N 1
ATOM 3522 C CA . ALA A 1 445 ? 35.223 -25.552 -3.597 1 93.72 445 ALA A CA 1
ATOM 3523 C C . ALA A 1 445 ? 35.979 -26.121 -2.4 1 93.72 445 ALA A C 1
ATOM 3525 O O . ALA A 1 445 ? 37.149 -25.792 -2.184 1 93.72 445 ALA A O 1
ATOM 3526 N N . GLY A 1 446 ? 35.346 -26.877 -1.606 1 93.4 446 GLY A N 1
ATOM 3527 C CA . GLY A 1 446 ? 35.979 -27.449 -0.428 1 93.4 446 GLY A CA 1
ATOM 3528 C C . GLY A 1 446 ? 36.097 -26.466 0.722 1 93.4 446 GLY A C 1
ATOM 3529 O O . GLY A 1 446 ? 37.069 -26.502 1.478 1 93.4 446 GLY A O 1
ATOM 3530 N N . VAL A 1 447 ? 35.234 -25.559 0.816 1 95.85 447 VAL A N 1
ATOM 3531 C CA . VAL A 1 447 ? 35.185 -24.594 1.909 1 95.85 447 VAL A CA 1
ATOM 3532 C C . VAL A 1 447 ? 34.154 -25.037 2.944 1 95.85 447 VAL A C 1
ATOM 3534 O O . VAL A 1 447 ? 33.068 -25.502 2.588 1 95.85 447 VAL A O 1
ATOM 3537 N N . LEU A 1 448 ? 34.474 -24.911 4.174 1 96.9 448 LEU A N 1
ATOM 3538 C CA . LEU A 1 448 ? 33.569 -25.294 5.252 1 96.9 448 LEU A CA 1
ATOM 3539 C C . LEU A 1 448 ? 32.328 -24.409 5.261 1 96.9 448 LEU A C 1
ATOM 3541 O O . LEU A 1 448 ? 32.418 -23.203 5.017 1 96.9 448 LEU A O 1
ATOM 3545 N N . VAL A 1 449 ? 31.169 -25.043 5.616 1 98 449 VAL A N 1
ATOM 3546 C CA . VAL A 1 449 ? 29.923 -24.289 5.704 1 98 449 VAL A CA 1
ATOM 3547 C C . VAL A 1 449 ? 29.327 -24.437 7.102 1 98 449 VAL A C 1
ATOM 3549 O O . VAL A 1 449 ? 29.228 -25.548 7.628 1 98 449 VAL A O 1
ATOM 3552 N N . ILE A 1 450 ? 29.027 -23.344 7.697 1 98.42 450 ILE A N 1
ATOM 3553 C CA . ILE A 1 450 ? 28.183 -23.31 8.887 1 98.42 450 ILE A CA 1
ATOM 3554 C C . ILE A 1 450 ? 26.827 -22.7 8.54 1 98.42 450 ILE A C 1
ATOM 3556 O O . ILE A 1 450 ? 26.756 -21.591 8.005 1 98.42 450 ILE A O 1
ATOM 3560 N N . THR A 1 451 ? 25.745 -23.383 8.78 1 98.14 451 THR A N 1
ATOM 3561 C CA . THR A 1 451 ? 24.422 -22.839 8.494 1 98.14 451 THR A CA 1
ATOM 3562 C C . THR A 1 451 ? 23.408 -23.311 9.532 1 98.14 451 THR A C 1
ATOM 3564 O O . THR A 1 451 ? 23.753 -24.055 10.452 1 98.14 451 THR A O 1
ATOM 3567 N N . ALA A 1 452 ? 22.221 -22.78 9.442 1 97.27 452 ALA A N 1
ATOM 3568 C CA . ALA A 1 452 ? 21.178 -23.062 10.424 1 97.27 452 ALA A CA 1
ATOM 3569 C C . ALA A 1 452 ? 20.556 -24.435 10.186 1 97.27 452 ALA A C 1
ATOM 3571 O O . ALA A 1 452 ? 20.558 -24.937 9.059 1 97.27 452 ALA A O 1
ATOM 3572 N N . ASP A 1 453 ? 19.97 -25.024 11.224 1 97.33 453 ASP A N 1
ATOM 3573 C CA . ASP A 1 453 ? 19.337 -26.338 11.152 1 97.33 453 ASP A CA 1
ATOM 3574 C C . ASP A 1 453 ? 17.866 -26.219 10.763 1 97.33 453 ASP A C 1
ATOM 3576 O O . ASP A 1 453 ? 17.002 -26.843 11.383 1 97.33 453 ASP A O 1
ATOM 3580 N N . ALA A 1 454 ? 17.613 -25.441 9.771 1 94.18 454 ALA A N 1
ATOM 3581 C CA . ALA A 1 454 ? 16.226 -25.189 9.388 1 94.18 454 ALA A CA 1
ATOM 3582 C C . ALA A 1 454 ? 16.109 -24.935 7.888 1 94.18 454 ALA A C 1
ATOM 3584 O O . ALA A 1 454 ? 17.03 -24.394 7.27 1 94.18 454 ALA A O 1
ATOM 3585 N N . GLY A 1 455 ? 14.914 -25.288 7.339 1 91.13 455 GLY A N 1
ATOM 3586 C CA . GLY A 1 455 ? 14.61 -24.978 5.951 1 91.13 455 GLY A CA 1
ATOM 3587 C C . GLY A 1 455 ? 15.498 -25.716 4.967 1 91.13 455 GLY A C 1
ATOM 3588 O O . GLY A 1 455 ? 15.946 -26.831 5.243 1 91.13 455 GLY A O 1
ATOM 3589 N N . GLY A 1 456 ? 15.656 -25.114 3.785 1 90.45 456 GLY A N 1
ATOM 3590 C CA . GLY A 1 456 ? 16.47 -25.715 2.741 1 90.45 456 GLY A CA 1
ATOM 3591 C C . GLY A 1 456 ? 17.953 -25.709 3.062 1 90.45 456 GLY A C 1
ATOM 3592 O O . GLY A 1 456 ? 18.714 -26.513 2.519 1 90.45 456 GLY A O 1
ATOM 3593 N N . MET A 1 457 ? 18.347 -24.873 4.004 1 92.73 457 MET A N 1
ATOM 3594 C CA . MET A 1 457 ? 19.743 -24.823 4.428 1 92.73 457 MET A CA 1
ATOM 3595 C C . MET A 1 457 ? 20.165 -26.142 5.066 1 92.73 457 MET A C 1
ATOM 3597 O O . MET A 1 457 ? 21.249 -26.655 4.782 1 92.73 457 MET A O 1
ATOM 3601 N N . ALA A 1 458 ? 19.296 -26.713 5.824 1 93.79 458 ALA A N 1
ATOM 3602 C CA . ALA A 1 458 ? 19.589 -27.937 6.564 1 93.79 458 ALA A CA 1
ATOM 3603 C C . ALA A 1 458 ? 19.549 -29.156 5.647 1 93.79 458 ALA A C 1
ATOM 3605 O O . ALA A 1 458 ? 20.013 -30.237 6.019 1 93.79 458 ALA A O 1
ATOM 3606 N N . GLU A 1 459 ? 19.074 -28.982 4.499 1 92.61 459 GLU A N 1
ATOM 3607 C CA . GLU A 1 459 ? 18.971 -30.079 3.542 1 92.61 459 GLU A CA 1
ATOM 3608 C C . GLU A 1 459 ? 20.343 -30.465 2.995 1 92.61 459 GLU A C 1
ATOM 3610 O O . GLU A 1 459 ? 20.574 -31.625 2.646 1 92.61 459 GLU A O 1
ATOM 3615 N N . TYR A 1 460 ? 21.307 -29.541 3.027 1 92.99 460 TYR A N 1
ATOM 3616 C CA . TYR A 1 460 ? 22.553 -29.752 2.298 1 92.99 460 TYR A CA 1
ATOM 3617 C C . TYR A 1 460 ? 23.702 -30.047 3.254 1 92.99 460 TYR A C 1
ATOM 3619 O O . TYR A 1 460 ? 24.779 -30.47 2.829 1 92.99 460 TYR A O 1
ATOM 3627 N N . ILE A 1 461 ? 23.411 -29.791 4.514 1 95.81 461 ILE A N 1
ATOM 3628 C CA . ILE A 1 461 ? 24.463 -29.973 5.508 1 95.81 461 ILE A CA 1
ATOM 3629 C C . ILE A 1 461 ? 24.022 -31.005 6.544 1 95.81 461 ILE A C 1
ATOM 3631 O O . ILE A 1 461 ? 22.934 -30.895 7.115 1 95.81 461 ILE A O 1
ATOM 3635 N N . LYS A 1 462 ? 24.773 -32.01 6.672 1 95.48 462 LYS A N 1
ATOM 3636 C CA . LYS A 1 462 ? 24.657 -32.908 7.818 1 95.48 462 LYS A CA 1
ATOM 3637 C C . LYS A 1 462 ? 25.678 -32.558 8.896 1 95.48 462 LYS A C 1
ATOM 3639 O O . LYS A 1 462 ? 26.883 -32.543 8.636 1 95.48 462 LYS A O 1
ATOM 3644 N N . HIS A 1 463 ? 25.207 -32.342 10.009 1 97.19 463 HIS A N 1
ATOM 3645 C CA . HIS A 1 463 ? 26.03 -31.828 11.099 1 97.19 463 HIS A CA 1
ATOM 3646 C C . HIS A 1 463 ? 27.228 -32.736 11.36 1 97.19 463 HIS A C 1
ATOM 3648 O O . HIS A 1 463 ? 27.066 -33.941 11.565 1 97.19 463 HIS A O 1
ATOM 3654 N N . GLU A 1 464 ? 28.461 -32.196 11.244 1 96.86 464 GLU A N 1
ATOM 3655 C CA . GLU A 1 464 ? 29.749 -32.813 11.545 1 96.86 464 GLU A CA 1
ATOM 3656 C C . GLU A 1 464 ? 30.1 -33.888 10.521 1 96.86 464 GLU A C 1
ATOM 3658 O O . GLU A 1 464 ? 30.929 -34.76 10.788 1 96.86 464 GLU A O 1
ATOM 3663 N N . VAL A 1 465 ? 29.458 -33.854 9.462 1 95.95 465 VAL A N 1
ATOM 3664 C CA . VAL A 1 465 ? 29.783 -34.763 8.368 1 95.95 465 VAL A CA 1
ATOM 3665 C C . VAL A 1 465 ? 30.369 -33.975 7.199 1 95.95 465 VAL A C 1
ATOM 3667 O O . VAL A 1 465 ? 31.502 -34.225 6.78 1 95.95 465 VAL A O 1
ATOM 3670 N N . ASN A 1 466 ? 29.7 -33.008 6.728 1 96.39 466 ASN A N 1
ATOM 3671 C CA . ASN A 1 466 ? 30.221 -32.19 5.638 1 96.39 466 ASN A CA 1
ATOM 3672 C C . ASN A 1 466 ? 30.124 -30.701 5.959 1 96.39 466 ASN A C 1
ATOM 3674 O O . ASN A 1 466 ? 30.31 -29.859 5.08 1 96.39 466 ASN A O 1
ATOM 3678 N N . GLY A 1 467 ? 29.755 -30.376 7.169 1 97.24 467 GLY A N 1
ATOM 3679 C CA . GLY A 1 467 ? 29.612 -29.018 7.67 1 97.24 467 GLY A CA 1
ATOM 3680 C C . GLY A 1 467 ? 29.056 -28.958 9.08 1 97.24 467 GLY A C 1
ATOM 3681 O O . GLY A 1 467 ? 29.076 -29.955 9.804 1 97.24 467 GLY A O 1
ATOM 3682 N N . LEU A 1 468 ? 28.651 -27.771 9.459 1 98.26 468 LEU A N 1
ATOM 3683 C CA . LEU A 1 468 ? 28.143 -27.6 10.816 1 98.26 468 LEU A CA 1
ATOM 3684 C C . LEU A 1 468 ? 26.771 -26.935 10.803 1 98.26 468 LEU A C 1
ATOM 3686 O O . LEU A 1 468 ? 26.528 -26.017 10.016 1 98.26 468 LEU A O 1
ATOM 3690 N N . LEU A 1 469 ? 25.881 -27.451 11.606 1 98.22 469 LEU A N 1
ATOM 3691 C CA . LEU A 1 469 ? 24.571 -26.852 11.838 1 98.22 469 LEU A CA 1
ATOM 3692 C C . LEU A 1 469 ? 24.51 -26.191 13.211 1 98.22 469 LEU A C 1
ATOM 3694 O O . LEU A 1 469 ? 25.142 -26.661 14.159 1 98.22 469 LEU A O 1
ATOM 3698 N N . TYR A 1 470 ? 23.891 -25.101 13.291 1 98.35 470 TYR A N 1
ATOM 3699 C CA . TYR A 1 470 ? 23.589 -24.464 14.567 1 98.35 470 TYR A CA 1
ATOM 3700 C C . TYR A 1 470 ? 22.089 -24.24 14.723 1 98.35 470 TYR A C 1
ATOM 3702 O O . TYR A 1 470 ? 21.337 -24.329 13.75 1 98.35 470 TYR A O 1
ATOM 3710 N N . THR A 1 471 ? 21.65 -23.978 15.96 1 97.96 471 THR A N 1
ATOM 3711 C CA . THR A 1 471 ? 20.238 -23.718 16.215 1 97.96 471 THR A CA 1
ATOM 3712 C C . THR A 1 471 ? 19.78 -22.458 15.485 1 97.96 471 THR A C 1
ATOM 3714 O O . THR A 1 471 ? 20.346 -21.381 15.681 1 97.96 471 THR A O 1
ATOM 3717 N N . HIS A 1 472 ? 18.736 -22.611 14.678 1 96.61 472 HIS A N 1
ATOM 3718 C CA . HIS A 1 472 ? 18.219 -21.527 13.85 1 96.61 472 HIS A CA 1
ATOM 3719 C C . HIS A 1 472 ? 17.863 -20.309 14.697 1 96.61 472 HIS A C 1
ATOM 3721 O O . HIS A 1 472 ? 17.173 -20.433 15.711 1 96.61 472 HIS A O 1
ATOM 3727 N N . ARG A 1 473 ? 18.454 -19.11 14.269 1 95.08 473 ARG A N 1
ATOM 3728 C CA . ARG A 1 473 ? 18.169 -17.803 14.852 1 95.08 473 ARG A CA 1
ATOM 3729 C C . ARG A 1 473 ? 18.785 -17.677 16.242 1 95.08 473 ARG A C 1
ATOM 3731 O O . ARG A 1 473 ? 18.236 -16.997 17.111 1 95.08 473 ARG A O 1
ATOM 3738 N N . SER A 1 474 ? 19.86 -18.388 16.508 1 96.63 474 SER A N 1
ATOM 3739 C CA . SER A 1 474 ? 20.598 -18.298 17.764 1 96.63 474 SER A CA 1
ATOM 3740 C C . SER A 1 474 ? 22.034 -17.842 17.53 1 96.63 474 SER A C 1
ATOM 3742 O O . SER A 1 474 ? 22.911 -18.659 17.242 1 96.63 474 SER A O 1
ATOM 3744 N N . PRO A 1 475 ? 22.28 -16.6 17.754 1 96.72 475 PRO A N 1
ATOM 3745 C CA . PRO A 1 475 ? 23.657 -16.127 17.598 1 96.72 475 PRO A CA 1
ATOM 3746 C C . PRO A 1 475 ? 24.64 -16.861 18.508 1 96.72 475 PRO A C 1
ATOM 3748 O O . PRO A 1 475 ? 25.774 -17.132 18.106 1 96.72 475 PRO A O 1
ATOM 3751 N N . SER A 1 476 ? 24.198 -17.239 19.663 1 97.21 476 SER A N 1
ATOM 3752 C CA . SER A 1 476 ? 25.07 -17.937 20.602 1 97.21 476 SER A CA 1
ATOM 3753 C C . SER A 1 476 ? 25.42 -19.334 20.098 1 97.21 476 SER A C 1
ATOM 3755 O O . SER A 1 476 ? 26.56 -19.782 20.239 1 97.21 476 SER A O 1
ATOM 3757 N N . ALA A 1 477 ? 24.427 -19.993 19.56 1 98.37 477 ALA A N 1
ATOM 3758 C CA . ALA A 1 477 ? 24.694 -21.306 18.98 1 98.37 477 ALA A CA 1
ATOM 3759 C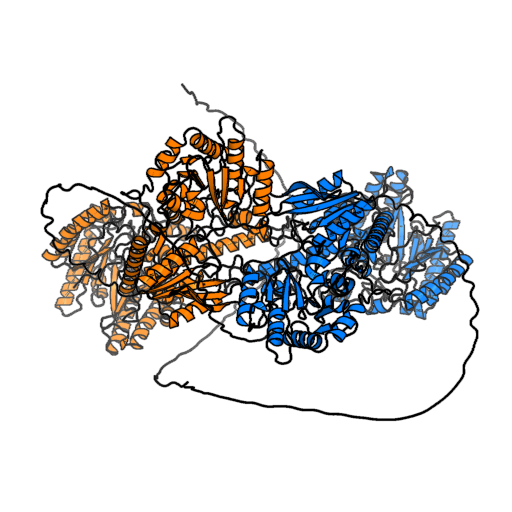 C . ALA A 1 477 ? 25.652 -21.2 17.797 1 98.37 477 ALA A C 1
ATOM 3761 O O . ALA A 1 477 ? 26.511 -22.064 17.605 1 98.37 477 ALA A O 1
ATOM 3762 N N . LEU A 1 478 ? 25.488 -20.181 16.997 1 98.47 478 LEU A N 1
ATOM 3763 C CA . LEU A 1 478 ? 26.398 -19.932 15.884 1 98.47 478 LEU A CA 1
ATOM 3764 C C . LEU A 1 478 ? 27.816 -19.684 16.387 1 98.47 478 LEU A C 1
ATOM 3766 O O . LEU A 1 478 ? 28.778 -20.226 15.838 1 98.47 478 LEU A O 1
ATOM 3770 N N . ALA A 1 479 ? 27.947 -18.908 17.429 1 97.91 479 ALA A N 1
ATOM 3771 C CA . ALA A 1 479 ? 29.245 -18.623 18.035 1 97.91 479 ALA A CA 1
ATOM 3772 C C . ALA A 1 479 ? 29.917 -19.905 18.518 1 97.91 479 ALA A C 1
ATOM 3774 O O . ALA A 1 479 ? 31.134 -20.062 18.389 1 97.91 479 ALA A O 1
ATOM 3775 N N . GLY A 1 480 ? 29.131 -20.711 19.106 1 97.2 480 GLY A N 1
ATOM 3776 C CA . GLY A 1 480 ? 29.662 -21.986 19.561 1 97.2 480 GLY A CA 1
ATOM 3777 C C . GLY A 1 480 ? 30.307 -22.794 18.451 1 97.2 480 GLY A C 1
ATOM 3778 O O . GLY A 1 480 ? 31.388 -23.358 18.633 1 97.2 480 GLY A O 1
ATOM 3779 N N . GLN A 1 481 ? 29.667 -22.87 17.329 1 97.98 481 GLN A N 1
ATOM 3780 C CA . GLN A 1 481 ? 30.214 -23.616 16.201 1 97.98 481 GLN A CA 1
ATO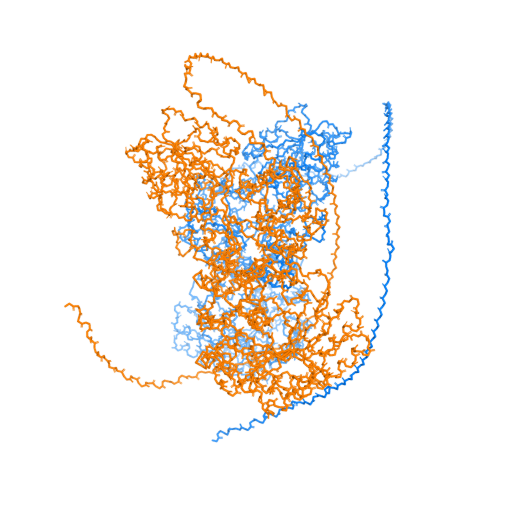M 3781 C C . GLN A 1 481 ? 31.46 -22.934 15.644 1 97.98 481 GLN A C 1
ATOM 3783 O O . GLN A 1 481 ? 32.411 -23.604 15.236 1 97.98 481 GLN A O 1
ATOM 3788 N N . MET A 1 482 ? 31.42 -21.626 15.57 1 97.85 482 MET A N 1
ATOM 3789 C CA . MET A 1 482 ? 32.583 -20.879 15.099 1 97.85 482 MET A CA 1
ATOM 3790 C C . MET A 1 482 ? 33.789 -21.126 15.998 1 97.85 482 MET A C 1
ATOM 3792 O O . MET A 1 482 ? 34.901 -21.335 15.509 1 97.85 482 MET A O 1
ATOM 3796 N N . LEU A 1 483 ? 33.584 -21.115 17.252 1 96.37 483 LEU A N 1
ATOM 3797 C CA . LEU A 1 483 ? 34.658 -21.345 18.212 1 96.37 483 LEU A CA 1
ATOM 3798 C C . LEU A 1 483 ? 35.243 -22.744 18.048 1 96.37 483 LEU A C 1
ATOM 3800 O O . LEU A 1 483 ? 36.457 -22.93 18.155 1 96.37 483 LEU A O 1
ATOM 3804 N N . ARG A 1 484 ? 34.366 -23.678 17.813 1 95.38 484 ARG A N 1
ATOM 3805 C CA . ARG A 1 484 ? 34.833 -25.044 17.598 1 95.38 484 ARG A CA 1
ATOM 3806 C C . ARG A 1 484 ? 35.781 -25.117 16.406 1 95.38 484 ARG A C 1
ATOM 3808 O O . ARG A 1 484 ? 36.79 -25.825 16.451 1 95.38 484 ARG A O 1
ATOM 3815 N N . CYS A 1 485 ? 35.465 -24.447 15.34 1 95.8 485 CYS A N 1
ATOM 3816 C CA . CYS A 1 485 ? 36.309 -24.414 14.151 1 95.8 485 CYS A CA 1
ATOM 3817 C C . CYS A 1 485 ? 37.682 -23.835 14.472 1 95.8 485 CYS A C 1
ATOM 3819 O O . CYS A 1 485 ? 38.697 -24.319 13.968 1 95.8 485 CYS A O 1
ATOM 3821 N N . LEU A 1 486 ? 37.682 -22.849 15.313 1 94.79 486 LEU A N 1
ATOM 3822 C CA . LEU A 1 486 ? 38.923 -22.16 15.651 1 94.79 486 LEU A CA 1
ATOM 3823 C C . LEU A 1 486 ? 39.797 -23.024 16.554 1 94.79 486 LEU A C 1
ATOM 3825 O O . LEU A 1 486 ? 41.026 -22.942 16.499 1 94.79 486 LEU A O 1
ATOM 3829 N N . GLN A 1 487 ? 39.19 -23.795 17.335 1 92.54 487 GLN A N 1
ATOM 3830 C CA . GLN A 1 487 ? 39.914 -24.642 18.277 1 92.54 487 GLN A CA 1
ATOM 3831 C C . GLN A 1 487 ? 40.574 -25.818 17.564 1 92.54 487 GLN A C 1
ATOM 3833 O O . GLN A 1 487 ? 41.602 -26.327 18.015 1 92.54 487 GLN A O 1
ATOM 3838 N N . ASP A 1 488 ? 39.968 -26.258 16.449 1 92.59 488 ASP A N 1
ATOM 3839 C CA . ASP A 1 488 ? 40.539 -27.335 15.647 1 92.59 488 ASP A CA 1
ATOM 3840 C C . ASP A 1 488 ? 40.327 -27.081 14.156 1 92.59 488 ASP A C 1
ATOM 3842 O O . ASP A 1 488 ? 39.486 -27.723 13.524 1 92.59 488 ASP A O 1
ATOM 3846 N N . PRO A 1 489 ? 41.147 -26.257 13.6 1 91.8 489 PRO A N 1
ATOM 3847 C CA . PRO A 1 489 ? 40.988 -25.909 12.186 1 91.8 489 PRO A CA 1
ATOM 3848 C C . PRO A 1 489 ? 41.174 -27.108 11.259 1 91.8 489 PRO A C 1
ATOM 3850 O O . PRO A 1 489 ? 40.56 -27.168 10.191 1 91.8 489 PRO A O 1
ATOM 3853 N N . HIS A 1 490 ? 41.991 -28.262 11.556 1 90.75 490 HIS A N 1
ATOM 3854 C CA . HIS A 1 490 ? 42.201 -29.447 10.732 1 90.75 490 HIS A CA 1
ATOM 3855 C C . HIS A 1 490 ? 40.94 -30.302 10.663 1 90.75 490 HIS A C 1
ATOM 3857 O O . HIS A 1 490 ? 40.564 -30.775 9.588 1 90.75 490 HIS A O 1
ATOM 3863 N N . TRP A 1 491 ? 40.378 -30.262 11.902 1 93.68 491 TRP A N 1
ATOM 3864 C CA . TRP A 1 491 ? 39.097 -30.959 11.95 1 93.68 491 TRP A CA 1
ATOM 3865 C C . TRP A 1 491 ? 38.054 -30.243 11.098 1 93.68 491 TRP A C 1
ATOM 3867 O O . TRP A 1 491 ? 37.347 -30.874 10.309 1 93.68 491 TRP A O 1
ATOM 3877 N N . ALA A 1 492 ? 38.007 -28.977 11.252 1 92.72 492 ALA A N 1
ATOM 3878 C CA . ALA A 1 492 ? 37.032 -28.162 10.53 1 92.72 492 ALA A CA 1
ATOM 3879 C C . ALA A 1 492 ? 37.237 -28.27 9.022 1 92.72 492 ALA A C 1
ATOM 3881 O O . ALA A 1 492 ? 36.274 -28.434 8.268 1 92.72 492 ALA A O 1
ATOM 3882 N N . ASN A 1 493 ? 38.418 -28.195 8.632 1 87.89 493 ASN A N 1
ATOM 3883 C CA . ASN A 1 493 ? 38.739 -28.289 7.212 1 87.89 493 ASN A CA 1
ATOM 3884 C C . ASN A 1 493 ? 38.445 -29.682 6.662 1 87.89 493 ASN A C 1
ATOM 3886 O O . ASN A 1 493 ? 38.12 -29.832 5.483 1 87.89 493 ASN A O 1
ATOM 3890 N N . GLY A 1 494 ? 38.603 -30.684 7.496 1 91.08 494 GLY A N 1
ATOM 3891 C CA . GLY A 1 494 ? 38.292 -32.049 7.102 1 91.08 494 GLY A CA 1
ATOM 3892 C C . GLY A 1 494 ? 36.825 -32.256 6.776 1 91.08 494 GLY A C 1
ATOM 3893 O O . GLY A 1 494 ? 36.485 -33.058 5.904 1 91.08 494 GLY A O 1
ATOM 3894 N N . LEU A 1 495 ? 35.966 -31.581 7.436 1 93.79 495 LEU A N 1
ATOM 3895 C CA . LEU A 1 495 ? 34.535 -31.68 7.169 1 93.79 495 LEU A CA 1
ATOM 3896 C C . LEU A 1 495 ? 34.214 -31.219 5.751 1 93.79 495 LEU A C 1
ATOM 3898 O O . LEU A 1 495 ? 33.353 -31.799 5.085 1 93.79 495 LEU A O 1
ATOM 3902 N N . ALA A 1 496 ? 34.946 -30.258 5.262 1 88.07 496 ALA A N 1
ATOM 3903 C CA . ALA A 1 496 ? 34.695 -29.63 3.968 1 88.07 496 ALA A CA 1
ATOM 3904 C C . ALA A 1 496 ? 35.042 -30.575 2.822 1 88.07 496 ALA A C 1
ATOM 3906 O O . ALA A 1 496 ? 34.495 -30.456 1.723 1 88.07 496 ALA A O 1
ATOM 3907 N N . SER A 1 497 ? 35.851 -31.485 3.074 1 87.64 497 SER A N 1
ATOM 3908 C CA . SER A 1 497 ? 36.352 -32.385 2.039 1 87.64 497 SER A CA 1
ATOM 3909 C C . SER A 1 497 ? 35.295 -33.408 1.638 1 87.64 497 SER A C 1
ATOM 3911 O O . SER A 1 497 ? 35.365 -33.988 0.552 1 87.64 497 SER A O 1
ATOM 3913 N N . THR A 1 498 ? 34.283 -33.607 2.488 1 89.39 498 THR A N 1
ATOM 3914 C CA . THR A 1 498 ? 33.215 -34.552 2.183 1 89.39 498 THR A CA 1
ATOM 3915 C C . THR A 1 498 ? 32.384 -34.065 1 1 89.39 498 THR A C 1
ATOM 3917 O O . THR A 1 498 ? 31.858 -34.871 0.229 1 89.39 498 THR A O 1
ATOM 3920 N N . GLY A 1 499 ? 32.282 -32.736 0.907 1 90.69 499 GLY A N 1
ATOM 3921 C CA . GLY A 1 499 ? 31.588 -32.153 -0.23 1 90.69 499 GLY A CA 1
ATOM 3922 C C . GLY A 1 499 ? 30.082 -32.324 -0.162 1 90.69 499 GLY A C 1
ATOM 3923 O O . GLY A 1 499 ? 29.496 -32.283 0.921 1 90.69 499 GLY A O 1
ATOM 3924 N N . TYR A 1 500 ? 29.44 -32.506 -1.277 1 92.64 500 TYR A N 1
ATOM 3925 C CA . TYR A 1 500 ? 27.993 -32.573 -1.451 1 92.64 500 TYR A CA 1
ATOM 3926 C C . TYR A 1 500 ? 27.472 -33.972 -1.148 1 92.64 500 TYR A C 1
ATOM 3928 O O . TYR A 1 500 ? 27.946 -34.956 -1.722 1 92.64 500 TYR A O 1
ATOM 3936 N N . LEU A 1 501 ? 26.454 -34.143 -0.329 1 89.65 501 LEU A N 1
ATOM 3937 C CA . LEU A 1 501 ? 26.053 -35.441 0.201 1 89.65 501 LEU A CA 1
ATOM 3938 C C . LEU A 1 501 ? 24.985 -36.082 -0.679 1 89.65 501 LEU A C 1
ATOM 3940 O O . LEU A 1 501 ? 24.753 -37.29 -0.6 1 89.65 501 LEU A O 1
ATOM 3944 N N . LEU A 1 502 ? 24.288 -35.373 -1.46 1 85.89 502 LEU A N 1
ATOM 3945 C CA . LEU A 1 502 ? 23.142 -35.897 -2.195 1 85.89 502 LEU A CA 1
ATOM 3946 C C . LEU A 1 502 ? 23.584 -36.537 -3.507 1 85.89 502 LEU A C 1
ATOM 3948 O O . LEU A 1 502 ? 22.752 -37.019 -4.278 1 85.89 502 LEU A O 1
ATOM 3952 N N . SER A 1 503 ? 24.899 -36.452 -3.672 1 85.69 503 SER A N 1
ATOM 3953 C CA . SER A 1 503 ? 25.452 -37.169 -4.817 1 85.69 503 SER A CA 1
ATOM 3954 C C . SER A 1 503 ? 26.417 -38.262 -4.37 1 85.69 503 SER A C 1
ATOM 3956 O O . SER A 1 503 ? 26.997 -38.181 -3.285 1 85.69 503 SER A O 1
ATOM 3958 N N . GLY A 1 504 ? 26.6 -39.293 -5.099 1 81.63 504 GLY A N 1
ATOM 3959 C CA . GLY A 1 504 ? 27.495 -40.391 -4.771 1 81.63 504 GLY A CA 1
ATOM 3960 C C . GLY A 1 504 ? 28.961 -40.011 -4.853 1 81.63 504 GLY A C 1
ATOM 3961 O O . GLY A 1 504 ? 29.796 -40.578 -4.145 1 81.63 504 GLY A O 1
ATOM 3962 N N . ASP A 1 505 ? 29.322 -39.009 -5.65 1 84.82 505 ASP A N 1
ATOM 3963 C CA . ASP A 1 505 ? 30.723 -38.669 -5.875 1 84.82 505 ASP A CA 1
ATOM 3964 C C . ASP A 1 505 ? 31.116 -37.416 -5.096 1 84.82 505 ASP A C 1
ATOM 3966 O O . ASP A 1 505 ? 32.215 -36.885 -5.276 1 84.82 505 ASP A O 1
ATOM 3970 N N . GLY A 1 506 ? 30.237 -36.909 -4.324 1 88.32 506 GLY A N 1
ATOM 3971 C CA . GLY A 1 506 ? 30.531 -35.746 -3.501 1 88.32 506 GLY A CA 1
ATOM 3972 C C . GLY A 1 506 ? 30.48 -34.441 -4.272 1 88.32 506 GLY A C 1
ATOM 3973 O O . GLY A 1 506 ? 30.748 -33.374 -3.715 1 88.32 506 GLY A O 1
ATOM 3974 N N . GLN A 1 507 ? 30.101 -34.537 -5.53 1 91.87 507 GLN A N 1
ATOM 3975 C CA . GLN A 1 507 ? 30.037 -33.348 -6.373 1 91.87 507 GLN A CA 1
ATOM 3976 C C . GLN A 1 507 ? 28.625 -32.77 -6.403 1 91.87 507 GLN A C 1
ATOM 3978 O O . GLN A 1 507 ? 27.644 -33.508 -6.297 1 91.87 507 GLN A O 1
ATOM 3983 N N . ILE A 1 508 ? 28.565 -31.463 -6.535 1 93.24 508 ILE A N 1
ATOM 3984 C CA . ILE A 1 508 ? 27.262 -30.822 -6.677 1 93.24 508 ILE A CA 1
ATOM 3985 C C . ILE A 1 508 ? 26.7 -31.098 -8.069 1 93.24 508 ILE A C 1
ATOM 3987 O O . ILE A 1 508 ? 27.431 -31.522 -8.968 1 93.24 508 ILE A O 1
ATOM 3991 N N . PRO A 1 509 ? 25.411 -30.898 -8.234 1 92.77 509 PRO A N 1
ATOM 3992 C CA . PRO A 1 509 ? 24.824 -31.133 -9.555 1 92.77 509 PRO A CA 1
ATOM 3993 C C . PRO A 1 509 ? 25.446 -30.258 -10.641 1 92.77 509 PRO A C 1
ATOM 3995 O O . PRO A 1 509 ? 25.705 -29.074 -10.412 1 92.77 509 PRO A O 1
ATOM 3998 N N . SER A 1 510 ? 25.737 -30.903 -11.729 1 94.06 510 SER A N 1
ATOM 3999 C CA . SER A 1 510 ? 26.306 -30.165 -12.852 1 94.06 510 SER A CA 1
ATOM 4000 C C . SER A 1 510 ? 25.229 -29.393 -13.608 1 94.06 510 SER A C 1
ATOM 4002 O O . SER A 1 510 ? 24.114 -29.887 -13.787 1 94.06 510 SER A O 1
ATOM 4004 N N . ILE A 1 511 ? 25.584 -28.231 -14.082 1 94.48 511 ILE A N 1
ATOM 4005 C CA . ILE A 1 511 ? 24.643 -27.406 -14.833 1 94.48 511 ILE A CA 1
ATOM 4006 C C . ILE A 1 511 ? 24.243 -28.122 -16.121 1 94.48 511 ILE A C 1
ATOM 4008 O O . ILE A 1 511 ? 23.104 -28.003 -16.577 1 94.48 511 ILE A O 1
ATOM 4012 N N . ASP A 1 512 ? 25.097 -28.87 -16.676 1 94.23 512 ASP A N 1
ATOM 4013 C CA . ASP A 1 512 ? 24.803 -29.58 -17.917 1 94.23 512 ASP A CA 1
ATOM 4014 C C . ASP A 1 512 ? 23.775 -30.686 -17.687 1 94.23 512 ASP A C 1
ATOM 4016 O O . ASP A 1 512 ? 22.81 -30.811 -18.443 1 94.23 512 ASP A O 1
ATOM 4020 N N . ASP A 1 513 ? 23.993 -31.461 -16.643 1 93.59 513 ASP A N 1
ATOM 4021 C CA . ASP A 1 513 ? 23.025 -32.497 -16.293 1 93.59 513 ASP A CA 1
ATOM 4022 C C . ASP A 1 513 ? 21.675 -31.885 -15.927 1 93.59 513 ASP A C 1
ATOM 4024 O O . ASP A 1 513 ? 20.626 -32.431 -16.273 1 93.59 513 ASP A O 1
ATOM 4028 N N . HIS A 1 514 ? 21.793 -30.851 -15.24 1 95.83 514 HIS A N 1
ATOM 4029 C CA . HIS A 1 514 ? 20.581 -30.148 -14.833 1 95.83 514 HIS A CA 1
ATOM 4030 C C . HIS A 1 514 ? 19.765 -29.711 -16.044 1 95.83 514 HIS A C 1
ATOM 4032 O O . HIS A 1 514 ? 18.55 -29.92 -16.088 1 95.83 514 HIS A O 1
ATOM 4038 N N . VAL A 1 515 ? 20.39 -29.13 -16.977 1 96.71 515 VAL A N 1
ATOM 4039 C CA . VAL A 1 515 ? 19.709 -28.621 -18.163 1 96.71 515 VAL A CA 1
ATOM 4040 C C . VAL A 1 515 ? 19.122 -29.783 -18.961 1 96.71 515 VAL A C 1
ATOM 4042 O O . VAL A 1 515 ? 18.03 -29.67 -19.522 1 96.71 515 VAL A O 1
ATOM 4045 N N . ASP A 1 516 ? 19.823 -30.874 -19.014 1 95.96 516 ASP A N 1
ATOM 4046 C CA . ASP A 1 516 ? 19.297 -32.059 -19.683 1 95.96 516 ASP A CA 1
ATOM 4047 C C . ASP A 1 516 ? 18 -32.53 -19.028 1 95.96 516 ASP A C 1
ATOM 4049 O O . ASP A 1 516 ? 17.05 -32.904 -19.719 1 95.96 516 ASP A O 1
ATOM 4053 N N . GLU A 1 517 ? 18.045 -32.504 -17.755 1 96.62 517 GLU A N 1
ATOM 4054 C CA . GLU A 1 517 ? 16.843 -32.904 -17.028 1 96.62 517 GLU A CA 1
ATOM 4055 C C . GLU A 1 517 ? 15.694 -31.933 -17.285 1 96.62 517 GLU A C 1
ATOM 4057 O O . GLU A 1 517 ? 14.54 -32.348 -17.411 1 96.62 517 GLU A O 1
ATOM 4062 N N . VAL A 1 518 ? 15.972 -30.693 -17.328 1 97.71 518 VAL A N 1
ATOM 4063 C CA . VAL A 1 518 ? 14.952 -29.683 -17.591 1 97.71 518 VAL A CA 1
ATOM 4064 C C . VAL A 1 518 ? 14.367 -29.889 -18.986 1 97.71 518 VAL A C 1
ATOM 4066 O O . VAL A 1 518 ? 13.151 -29.809 -19.175 1 97.71 518 VAL A O 1
ATOM 4069 N N . VAL A 1 519 ? 15.214 -30.162 -19.935 1 97.62 519 VAL A N 1
ATOM 4070 C CA . VAL A 1 519 ? 14.765 -30.376 -21.307 1 97.62 519 VAL A CA 1
ATOM 4071 C C . VAL A 1 519 ? 13.873 -31.613 -21.372 1 97.62 519 VAL A C 1
ATOM 4073 O O . VAL A 1 519 ? 12.872 -31.627 -22.092 1 97.62 519 VAL A O 1
ATOM 4076 N N . LYS A 1 520 ? 14.263 -32.648 -20.625 1 96.33 520 LYS A N 1
ATOM 4077 C CA . LYS A 1 520 ? 13.419 -33.837 -20.548 1 96.33 520 LYS A CA 1
ATOM 4078 C C . LYS A 1 520 ? 12.029 -33.492 -20.021 1 96.33 520 LYS A C 1
ATOM 4080 O O . LYS A 1 520 ? 11.024 -33.989 -20.533 1 96.33 520 LYS A O 1
ATOM 4085 N N . LEU A 1 521 ? 11.975 -32.698 -19.047 1 96.36 521 LEU A N 1
ATOM 4086 C CA . LEU A 1 521 ? 10.701 -32.274 -18.476 1 96.36 521 LEU A CA 1
ATOM 4087 C C . LEU A 1 521 ? 9.895 -31.465 -19.486 1 96.36 521 LEU A C 1
ATOM 4089 O O . LEU A 1 521 ? 8.669 -31.587 -19.549 1 96.36 521 LEU A O 1
ATOM 4093 N N . TYR A 1 522 ? 10.62 -30.626 -20.279 1 97.38 522 TYR A N 1
ATOM 4094 C CA . TYR A 1 522 ? 9.95 -29.899 -21.35 1 97.38 522 TYR A CA 1
ATOM 4095 C C . TYR A 1 522 ? 9.281 -30.859 -22.326 1 97.38 522 TYR A C 1
ATOM 4097 O O . TYR A 1 522 ? 8.088 -30.732 -22.614 1 97.38 522 TYR A O 1
ATOM 4105 N N . GLN A 1 523 ? 9.974 -31.817 -22.735 1 95.45 523 GLN A N 1
ATOM 4106 C CA . GLN A 1 523 ? 9.498 -32.762 -23.74 1 95.45 523 GLN A CA 1
ATOM 4107 C C . GLN A 1 523 ? 8.322 -33.581 -23.213 1 95.45 523 GLN A C 1
ATOM 4109 O O . GLN A 1 523 ? 7.347 -33.811 -23.931 1 95.45 523 GLN A O 1
ATOM 4114 N N . GLN A 1 524 ? 8.463 -33.94 -21.99 1 91.9 524 GLN A N 1
ATOM 4115 C CA . GLN A 1 524 ? 7.38 -34.691 -21.364 1 91.9 524 GLN A CA 1
ATOM 4116 C C . GLN A 1 524 ? 6.106 -33.854 -21.282 1 91.9 524 GLN A C 1
ATOM 4118 O O . GLN A 1 524 ? 5.011 -34.355 -21.545 1 91.9 524 GLN A O 1
ATOM 4123 N N . SER A 1 525 ? 6.244 -32.654 -20.915 1 92.87 525 SER A N 1
ATOM 4124 C CA . SER A 1 525 ? 5.09 -31.772 -20.786 1 92.87 525 SER A CA 1
ATOM 4125 C C . SER A 1 525 ? 4.465 -31.476 -22.146 1 92.87 525 SER A C 1
ATOM 4127 O O . SER A 1 525 ? 3.241 -31.387 -22.266 1 92.87 525 SER A O 1
ATOM 4129 N N . ILE A 1 526 ? 5.287 -31.263 -23.127 1 92.91 526 ILE A N 1
ATOM 4130 C CA . ILE A 1 526 ? 4.812 -31.029 -24.486 1 92.91 526 ILE A CA 1
ATOM 4131 C C . ILE A 1 526 ? 4.036 -32.248 -24.979 1 92.91 526 ILE A C 1
ATOM 4133 O O . ILE A 1 526 ? 2.945 -32.112 -25.538 1 92.91 526 ILE A O 1
ATOM 4137 N N . GLN A 1 527 ? 4.574 -33.373 -24.696 1 89.27 527 GLN A N 1
ATOM 4138 C CA . GLN A 1 527 ? 3.922 -34.606 -25.122 1 89.27 527 GLN A CA 1
ATOM 4139 C C . GLN A 1 527 ? 2.587 -34.798 -24.407 1 89.27 527 GLN A C 1
ATOM 4141 O O . GLN A 1 527 ? 1.601 -35.211 -25.022 1 89.27 527 GLN A O 1
ATOM 4146 N N . ARG A 1 528 ? 2.582 -34.488 -23.203 1 85.54 528 ARG A N 1
ATOM 4147 C CA . ARG A 1 528 ? 1.354 -34.622 -22.426 1 85.54 528 ARG A CA 1
ATOM 4148 C C . ARG A 1 528 ? 0.266 -33.695 -22.957 1 85.54 528 ARG A C 1
ATOM 4150 O O . ARG A 1 528 ? -0.906 -34.074 -23.015 1 85.54 528 ARG A O 1
ATOM 4157 N N . ARG A 1 529 ? 0.595 -32.519 -23.251 1 86.38 529 ARG A N 1
ATOM 4158 C CA . ARG A 1 529 ? -0.371 -31.571 -23.796 1 86.38 529 ARG A CA 1
ATOM 4159 C C . ARG A 1 529 ? -0.894 -32.038 -25.151 1 86.38 529 ARG A C 1
ATOM 4161 O O . ARG A 1 529 ? -2.072 -31.857 -25.464 1 86.38 529 ARG A O 1
ATOM 4168 N N . LYS A 1 530 ? -0.026 -32.571 -25.857 1 85.27 530 LYS A N 1
ATOM 4169 C CA . LYS A 1 530 ? -0.423 -33.044 -27.18 1 85.27 530 LYS A CA 1
ATOM 4170 C C . LYS A 1 530 ? -1.398 -34.213 -27.077 1 85.27 530 LYS A C 1
ATOM 4172 O O . LYS A 1 530 ? -2.405 -34.254 -27.786 1 85.27 530 LYS A O 1
ATOM 4177 N N . THR A 1 531 ? -1.128 -35.041 -26.192 1 84.96 531 THR A N 1
ATOM 4178 C CA . THR A 1 531 ? -1.945 -36.245 -26.09 1 84.96 531 THR A CA 1
ATOM 4179 C C . THR A 1 531 ? -3.268 -35.942 -25.392 1 84.96 531 THR A C 1
ATOM 4181 O O . THR A 1 531 ? -4.263 -36.637 -25.608 1 84.96 531 THR A O 1
ATOM 4184 N N . SER A 1 532 ? -3.269 -34.939 -24.625 1 84.62 532 SER A N 1
ATOM 4185 C CA . SER A 1 532 ? -4.48 -34.611 -23.879 1 84.62 532 SER A CA 1
ATOM 4186 C C . SER A 1 532 ? -5.34 -33.605 -24.637 1 84.62 532 SER A C 1
ATOM 4188 O O . SER A 1 532 ? -6.416 -33.225 -24.171 1 84.62 532 SER A O 1
ATOM 4190 N N . ASP A 1 533 ? -4.917 -33.159 -25.721 1 84.26 533 ASP A N 1
ATOM 4191 C CA . ASP A 1 533 ? -5.622 -32.12 -26.465 1 84.26 533 ASP A CA 1
ATOM 4192 C C . ASP A 1 533 ? -6.952 -32.64 -27.006 1 84.26 533 ASP A C 1
ATOM 4194 O O . ASP A 1 533 ? -6.99 -33.652 -27.708 1 84.26 533 ASP A O 1
ATOM 4198 N N . VAL A 1 534 ? -7.999 -31.981 -26.596 1 81.16 534 VAL A N 1
ATOM 4199 C CA . VAL A 1 534 ? -9.325 -32.392 -27.045 1 81.16 534 VAL A CA 1
ATOM 4200 C C . VAL A 1 534 ? -9.848 -31.404 -28.086 1 81.16 534 VAL A C 1
ATOM 4202 O O . VAL A 1 534 ? -10.974 -31.54 -28.57 1 81.16 534 VAL A O 1
ATOM 4205 N N . THR A 1 535 ? -9.032 -30.4 -28.369 1 75.22 535 THR A N 1
ATOM 4206 C CA . THR A 1 535 ? -9.532 -29.31 -29.2 1 75.22 535 THR A CA 1
ATOM 4207 C C . THR A 1 535 ? -9.473 -29.685 -30.678 1 75.22 535 THR A C 1
ATOM 4209 O O . THR A 1 535 ? -10.098 -29.031 -31.515 1 75.22 535 THR A O 1
ATOM 4212 N N . HIS A 1 536 ? -8.606 -30.647 -31.034 1 65.32 536 HIS A N 1
ATOM 4213 C CA . HIS A 1 536 ? -8.493 -31.012 -32.441 1 65.32 536 HIS A CA 1
ATOM 4214 C C . HIS A 1 536 ? -9.688 -31.847 -32.891 1 65.32 536 HIS A C 1
ATOM 4216 O O . HIS A 1 536 ? -10.163 -32.71 -32.149 1 65.32 536 HIS A O 1
ATOM 4222 N N . GLY A 1 537 ? -10.33 -31.459 -34.065 1 55.72 537 GLY A N 1
ATOM 4223 C CA . GLY A 1 537 ? -11.388 -32.206 -34.726 1 55.72 537 GLY A CA 1
ATOM 4224 C C . GLY A 1 537 ? -12.739 -31.521 -34.651 1 55.72 537 GLY A C 1
ATOM 4225 O O . GLY A 1 537 ? -12.846 -30.402 -34.145 1 55.72 537 GLY A O 1
ATOM 4226 N N . ASN A 1 538 ? -13.815 -31.687 -35.334 1 54.2 538 ASN A N 1
ATOM 4227 C CA . ASN A 1 538 ? -15.177 -31.218 -35.564 1 54.2 538 ASN A CA 1
ATOM 4228 C C . ASN A 1 538 ? -16.017 -31.287 -34.292 1 54.2 538 ASN A C 1
ATOM 4230 O O . ASN A 1 538 ? -17.094 -30.694 -34.221 1 54.2 538 ASN A O 1
ATOM 4234 N N . LEU A 1 539 ? -16.048 -31.604 -33.023 1 65.22 539 LEU A N 1
ATOM 4235 C CA . LEU A 1 539 ? -17.087 -32.552 -32.638 1 65.22 539 LEU A CA 1
ATOM 4236 C C . LEU A 1 539 ? -18.012 -31.947 -31.587 1 65.22 539 LEU A C 1
ATOM 4238 O O . LEU A 1 539 ? -17.551 -31.284 -30.655 1 65.22 539 LEU A O 1
ATOM 4242 N N . LEU A 1 540 ? -19.129 -31.414 -31.871 1 84.92 540 LEU A N 1
ATOM 4243 C CA . LEU A 1 540 ? -20.287 -31.255 -30.998 1 84.92 540 LEU A CA 1
ATOM 4244 C C . LEU A 1 540 ? -20.445 -32.461 -30.079 1 84.92 540 LEU A C 1
ATOM 4246 O O . LEU A 1 540 ? -20.132 -33.589 -30.468 1 84.92 540 LEU A O 1
ATOM 4250 N N . PRO A 1 541 ? -20.754 -32.175 -28.904 1 91.89 541 PRO A N 1
ATOM 4251 C CA . PRO A 1 541 ? -21.048 -33.325 -28.045 1 91.89 541 PRO A CA 1
ATOM 4252 C C . PRO A 1 541 ? -22.092 -34.261 -28.65 1 91.89 541 PRO A C 1
ATOM 4254 O O . PRO A 1 541 ? -23.039 -33.801 -29.293 1 91.89 541 PRO A O 1
ATOM 4257 N N . TRP A 1 542 ? -21.833 -35.509 -28.598 1 92.82 542 TRP A N 1
ATOM 4258 C CA . TRP A 1 542 ? -22.772 -36.45 -29.2 1 92.82 542 TRP A CA 1
ATOM 4259 C C . TRP A 1 542 ? -23.657 -37.092 -28.137 1 92.82 542 TRP A C 1
ATOM 4261 O O . TRP A 1 542 ? -24.557 -37.872 -28.457 1 92.82 542 TRP A O 1
ATOM 4271 N N . ARG A 1 543 ? -23.421 -36.662 -26.875 1 95.1 543 ARG A N 1
ATOM 4272 C CA . ARG A 1 543 ? -24.187 -37.23 -25.771 1 95.1 543 ARG A CA 1
ATOM 4273 C C . ARG A 1 543 ? -24.621 -36.145 -24.791 1 95.1 543 ARG A C 1
ATOM 4275 O O . ARG A 1 543 ? -23.852 -35.231 -24.488 1 95.1 543 ARG A O 1
ATOM 4282 N N . VAL A 1 544 ? -25.864 -36.259 -24.295 1 96.08 544 VAL A N 1
ATOM 4283 C CA . VAL A 1 544 ? -26.374 -35.368 -23.259 1 96.08 544 VAL A CA 1
ATOM 4284 C C . VAL A 1 544 ? -26.889 -36.189 -22.079 1 96.08 544 VAL A C 1
ATOM 4286 O O . VAL A 1 544 ? -27.601 -37.178 -22.266 1 96.08 544 VAL A O 1
ATOM 4289 N N . THR A 1 545 ? -26.442 -35.809 -20.96 1 95.95 545 THR A N 1
ATOM 4290 C CA . THR A 1 545 ? -26.896 -36.464 -19.738 1 95.95 545 THR A CA 1
ATOM 4291 C C . THR A 1 545 ? -27.73 -35.508 -18.89 1 95.95 545 THR A C 1
ATOM 4293 O O . THR A 1 545 ? -27.298 -34.392 -18.597 1 95.95 545 THR A O 1
ATOM 4296 N N . PHE A 1 546 ? -28.925 -35.967 -18.457 1 95.78 546 PHE A N 1
ATOM 4297 C CA . PHE A 1 546 ? -29.814 -35.172 -17.617 1 95.78 546 PHE A CA 1
ATOM 4298 C C . PHE A 1 546 ? -29.841 -35.714 -16.193 1 95.78 546 PHE A C 1
ATOM 4300 O O . PHE A 1 546 ? -30.13 -36.894 -15.978 1 95.78 546 PHE A O 1
ATOM 4307 N N . ASP A 1 547 ? -29.516 -34.869 -15.305 1 93.47 547 ASP A N 1
ATOM 4308 C CA . ASP A 1 547 ? -29.784 -35.206 -13.91 1 93.47 547 ASP A CA 1
ATOM 4309 C C . ASP A 1 547 ? -31.242 -34.93 -13.549 1 93.47 547 ASP A C 1
ATOM 4311 O O . ASP A 1 547 ? -31.534 -34.003 -12.791 1 93.47 547 ASP A O 1
ATOM 4315 N N . THR A 1 548 ? -32.104 -35.794 -13.94 1 93.97 548 THR A N 1
ATOM 4316 C CA . THR A 1 548 ? -33.538 -35.524 -13.946 1 93.97 548 THR A CA 1
ATOM 4317 C C . THR A 1 548 ? -34.092 -35.513 -12.525 1 93.97 548 THR A C 1
ATOM 4319 O O . THR A 1 548 ? -34.922 -34.668 -12.182 1 93.97 548 THR A O 1
ATOM 4322 N N . ASN A 1 549 ? -33.636 -36.491 -11.701 1 92.64 549 ASN A N 1
ATOM 4323 C CA . ASN A 1 549 ? -34.21 -36.648 -10.369 1 92.64 549 ASN A CA 1
ATOM 4324 C C . ASN A 1 549 ? -33.179 -37.168 -9.371 1 92.64 549 ASN A C 1
ATOM 4326 O O . ASN A 1 549 ? -33.379 -38.215 -8.753 1 92.64 549 ASN A O 1
ATOM 4330 N N . PRO A 1 550 ? -32.186 -36.368 -9.11 1 90.71 550 PRO A N 1
ATOM 4331 C CA . PRO A 1 550 ? -31.103 -36.841 -8.245 1 90.71 550 PRO A CA 1
ATOM 4332 C C . PRO A 1 550 ? -31.566 -37.115 -6.815 1 90.71 550 PRO A C 1
ATOM 4334 O O . PRO A 1 550 ? -30.864 -37.784 -6.053 1 90.71 550 PRO A O 1
ATOM 4337 N N . ASP A 1 551 ? -32.786 -36.732 -6.458 1 91.39 551 ASP A N 1
ATOM 4338 C CA . ASP A 1 551 ? -33.248 -36.907 -5.084 1 91.39 551 ASP A CA 1
ATOM 4339 C C . ASP A 1 551 ? -34.244 -38.06 -4.983 1 91.39 551 ASP A C 1
ATOM 4341 O O . ASP A 1 551 ? -34.888 -38.242 -3.948 1 91.39 551 ASP A O 1
ATOM 4345 N N . ASP A 1 552 ? -34.364 -38.858 -6.11 1 92.02 552 ASP A N 1
ATOM 4346 C CA . ASP A 1 552 ? -35.279 -39.995 -6.106 1 92.02 552 ASP A CA 1
ATOM 4347 C C . ASP A 1 552 ? -34.533 -41.302 -6.36 1 92.02 552 ASP A C 1
ATOM 4349 O O . ASP A 1 552 ? -34.047 -41.541 -7.468 1 92.02 552 ASP A O 1
ATOM 4353 N N . CYS A 1 553 ? -34.443 -42.11 -5.374 1 92.71 553 CYS A N 1
ATOM 4354 C CA . CYS A 1 553 ? -33.873 -43.445 -5.52 1 92.71 553 CYS A CA 1
ATOM 4355 C C . CYS A 1 553 ? -34.454 -44.402 -4.485 1 92.71 553 CYS A C 1
ATOM 4357 O O . CYS A 1 553 ? -34.826 -43.984 -3.387 1 92.71 553 CYS A O 1
ATOM 4359 N N . ASN A 1 554 ? -34.553 -45.614 -4.849 1 93.33 554 ASN A N 1
ATOM 4360 C CA . ASN A 1 554 ? -35.114 -46.602 -3.933 1 93.33 554 ASN A CA 1
ATOM 4361 C C . ASN A 1 554 ? -34.023 -47.457 -3.295 1 93.33 554 ASN A C 1
ATOM 4363 O O . ASN A 1 554 ? -34.319 -48.43 -2.599 1 93.33 554 ASN A O 1
ATOM 4367 N N . LEU A 1 555 ? -32.753 -47.086 -3.637 1 94.48 555 LEU A N 1
ATOM 4368 C CA . LEU A 1 555 ? -31.63 -47.791 -3.029 1 94.48 555 LEU A CA 1
ATOM 4369 C C . LEU A 1 555 ? -30.761 -46.834 -2.219 1 94.48 555 LEU A C 1
ATOM 4371 O O . LEU A 1 555 ? -30.919 -45.615 -2.314 1 94.48 555 LEU A O 1
ATOM 4375 N N . HIS A 1 556 ? -29.914 -47.364 -1.36 1 93.55 556 HIS A N 1
ATOM 4376 C CA . HIS A 1 556 ? -28.987 -46.609 -0.525 1 93.55 556 HIS A CA 1
ATOM 4377 C C . HIS A 1 556 ? -27.565 -47.146 -0.655 1 93.55 556 HIS A C 1
ATOM 4379 O O . HIS A 1 556 ? -26.951 -47.536 0.341 1 93.55 556 HIS A O 1
ATOM 4385 N N . CYS A 1 557 ? -27.101 -47.039 -1.871 1 93.04 557 CYS A N 1
ATOM 4386 C CA . CYS A 1 557 ? -25.798 -47.614 -2.187 1 93.04 557 CYS A CA 1
ATOM 4387 C C . CYS A 1 557 ? -24.687 -46.897 -1.429 1 93.04 557 CYS A C 1
ATOM 4389 O O . CYS A 1 557 ? -24.739 -45.679 -1.25 1 93.04 557 CYS A O 1
ATOM 4391 N N . ASP A 1 558 ? -23.586 -47.477 -1.124 1 91.22 558 ASP A N 1
ATOM 4392 C CA . ASP A 1 558 ? -22.49 -46.956 -0.313 1 91.22 558 ASP A CA 1
ATOM 4393 C C . ASP A 1 558 ? -21.784 -45.801 -1.021 1 91.22 558 ASP A C 1
ATOM 4395 O O . ASP A 1 558 ? -21.398 -44.819 -0.385 1 91.22 558 ASP A O 1
ATOM 4399 N N . MET A 1 559 ? -21.612 -45.954 -2.299 1 89.11 559 MET A N 1
ATOM 4400 C CA . MET A 1 559 ? -20.772 -45.003 -3.02 1 89.11 559 MET A CA 1
ATOM 4401 C C . MET A 1 559 ? -21.595 -43.823 -3.526 1 89.11 559 MET A C 1
ATOM 4403 O O . MET A 1 559 ? -21.053 -42.896 -4.131 1 89.11 559 MET A O 1
ATOM 4407 N N . CYS A 1 560 ? -22.894 -43.841 -3.305 1 89.49 560 CYS A N 1
ATOM 4408 C CA . CYS A 1 560 ? -23.783 -42.841 -3.885 1 89.49 560 CYS A CA 1
ATOM 4409 C C . CYS A 1 560 ? -23.678 -41.517 -3.136 1 89.49 560 CYS A C 1
ATOM 4411 O O . CYS A 1 560 ? -23.737 -41.489 -1.905 1 89.49 560 CYS A O 1
ATOM 4413 N N . GLU A 1 561 ? -23.594 -40.447 -3.832 1 85.71 561 GLU A N 1
ATOM 4414 C CA . GLU A 1 561 ? -23.441 -39.111 -3.262 1 85.71 561 GLU A CA 1
ATOM 4415 C C . GLU A 1 561 ? -24.698 -38.686 -2.508 1 85.71 561 GLU A C 1
ATOM 4417 O O . GLU A 1 561 ? -24.613 -38.005 -1.484 1 85.71 561 GLU A O 1
ATOM 4422 N N . GLY A 1 562 ? -25.832 -39.113 -2.913 1 85.4 562 GLY A N 1
ATOM 4423 C CA . GLY A 1 562 ? -27.09 -38.613 -2.38 1 85.4 562 GLY A CA 1
ATOM 4424 C C . GLY A 1 562 ? -27.686 -39.513 -1.315 1 85.4 562 GLY A C 1
ATOM 4425 O O . GLY A 1 562 ? -28.257 -39.03 -0.335 1 85.4 562 GLY A O 1
ATOM 4426 N N . PHE A 1 563 ? -27.43 -40.845 -1.415 1 89.1 563 PHE A N 1
ATOM 4427 C CA . PHE A 1 563 ? -28.258 -41.733 -0.606 1 89.1 563 PHE A CA 1
ATOM 4428 C C . PHE A 1 563 ? -27.392 -42.652 0.247 1 89.1 563 PHE A C 1
ATOM 4430 O O . PHE A 1 563 ? -27.91 -43.506 0.969 1 89.1 563 PHE A O 1
ATOM 4437 N N . SER A 1 564 ? -26.11 -42.467 0.088 1 89.92 564 SER A N 1
ATOM 4438 C CA . SER A 1 564 ? -25.203 -43.26 0.911 1 89.92 564 SER A CA 1
ATOM 4439 C C . SER A 1 564 ? -25.417 -42.982 2.395 1 89.92 564 SER A C 1
ATOM 4441 O O . SER A 1 564 ? -25.804 -41.875 2.775 1 89.92 564 SER A O 1
ATOM 4443 N N . GLN A 1 565 ? -25.112 -43.966 3.146 1 88.92 565 GLN A N 1
ATOM 4444 C CA . GLN A 1 565 ? -25.195 -43.804 4.594 1 88.92 565 GLN A CA 1
ATOM 4445 C C . GLN A 1 565 ? -24.177 -42.783 5.093 1 88.92 565 GLN A C 1
ATOM 4447 O O . GLN A 1 565 ? -24.333 -42.224 6.181 1 88.92 565 GLN A O 1
ATOM 4452 N N . TYR A 1 566 ? -23.195 -42.505 4.292 1 89.14 566 TYR A N 1
ATOM 4453 C CA . TYR A 1 566 ? -22.133 -41.581 4.674 1 89.14 566 TYR A CA 1
ATOM 4454 C C . TYR A 1 566 ? -22.442 -40.167 4.196 1 89.14 566 TYR A C 1
ATOM 4456 O O . TYR A 1 566 ? -21.75 -39.216 4.564 1 89.14 566 TYR A O 1
ATOM 4464 N N . SER A 1 567 ? -23.479 -40.016 3.374 1 87.98 567 SER A N 1
ATOM 4465 C CA . SER A 1 567 ? -23.802 -38.724 2.778 1 87.98 567 SER A CA 1
ATOM 4466 C C . SER A 1 567 ? -24.717 -37.909 3.686 1 87.98 567 SER A C 1
ATOM 4468 O O . SER A 1 567 ? -25.643 -38.452 4.292 1 87.98 567 SER A O 1
ATOM 4470 N N . SER A 1 568 ? -24.416 -36.618 3.816 1 86.69 568 SER A N 1
ATOM 4471 C CA . SER A 1 568 ? -25.281 -35.716 4.568 1 86.69 568 SER A CA 1
ATOM 4472 C C . SER A 1 568 ? -26.132 -34.86 3.636 1 86.69 568 SER A C 1
ATOM 4474 O O . SER A 1 568 ? -26.847 -33.963 4.088 1 86.69 568 SER A O 1
ATOM 4476 N N . VAL A 1 569 ? -26.023 -35.086 2.333 1 85.09 569 VAL A N 1
ATOM 4477 C CA . VAL A 1 569 ? -26.618 -34.216 1.324 1 85.09 569 VAL A CA 1
ATOM 4478 C C . VAL A 1 569 ? -28.129 -34.142 1.531 1 85.09 569 VAL A C 1
ATOM 4480 O O . VAL A 1 569 ? -28.699 -33.051 1.606 1 85.09 569 VAL A O 1
ATOM 4483 N N . GLN A 1 570 ? -28.847 -35.282 1.631 1 84.15 570 GLN A N 1
ATOM 4484 C CA . GLN A 1 570 ? -30.3 -35.304 1.769 1 84.15 570 GLN A CA 1
ATOM 4485 C C . GLN A 1 570 ? -30.736 -34.681 3.092 1 84.15 570 GLN A C 1
ATOM 4487 O O . GLN A 1 570 ? -31.721 -33.942 3.141 1 84.15 570 GLN A O 1
ATOM 4492 N N . LYS A 1 571 ? -29.938 -34.975 4.123 1 85.89 571 LYS A N 1
ATOM 4493 C CA . LYS A 1 571 ? -30.239 -34.413 5.436 1 85.89 571 LYS A CA 1
ATOM 4494 C C . LYS A 1 571 ? -30.107 -32.893 5.428 1 85.89 571 LYS A C 1
ATOM 4496 O O . LYS A 1 571 ? -30.97 -32.186 5.952 1 85.89 571 LYS A O 1
ATOM 4501 N N . GLU A 1 572 ? -29.035 -32.468 4.874 1 88.03 572 GLU A N 1
ATOM 4502 C CA . GLU A 1 572 ? -28.767 -31.034 4.822 1 88.03 572 GLU A CA 1
ATOM 4503 C C . GLU A 1 572 ? -29.827 -30.304 4.002 1 88.03 572 GLU A C 1
ATOM 4505 O O . GLU A 1 572 ? -30.265 -29.214 4.374 1 88.03 572 GLU A O 1
ATOM 4510 N N . ARG A 1 573 ? -30.186 -30.786 2.907 1 85.49 573 ARG A N 1
ATOM 4511 C CA . ARG A 1 573 ? -31.2 -30.172 2.056 1 85.49 573 ARG A CA 1
ATOM 4512 C C . ARG A 1 573 ? -32.547 -30.107 2.768 1 85.49 573 ARG A C 1
ATOM 4514 O O . ARG A 1 573 ? -33.261 -29.107 2.667 1 85.49 573 ARG A O 1
ATOM 4521 N N . LYS A 1 574 ? -32.846 -31.121 3.431 1 83.56 574 LYS A N 1
ATOM 4522 C CA . LYS A 1 574 ? -34.088 -31.141 4.198 1 83.56 574 LYS A CA 1
ATOM 4523 C C . LYS A 1 574 ? -34.074 -30.081 5.296 1 83.56 574 LYS A C 1
ATOM 4525 O O . LYS A 1 574 ? -35.073 -29.393 5.516 1 83.56 574 LYS A O 1
ATOM 4530 N N . GLU A 1 575 ? -32.973 -30.005 5.943 1 86.52 575 GLU A N 1
ATOM 4531 C CA . GLU A 1 575 ? -32.83 -29.019 7.01 1 86.52 575 GLU A CA 1
ATOM 4532 C C . GLU A 1 575 ? -32.971 -27.598 6.471 1 86.52 575 GLU A C 1
ATOM 4534 O O . GLU A 1 575 ? -33.466 -26.71 7.168 1 86.52 575 GLU A O 1
ATOM 4539 N N . GLN A 1 576 ? -32.601 -27.457 5.259 1 87.28 576 GLN A N 1
ATOM 4540 C CA . GLN A 1 576 ? -32.671 -26.135 4.647 1 87.28 576 GLN A CA 1
ATOM 4541 C C . GLN A 1 576 ? -33.998 -25.934 3.921 1 87.28 576 GLN A C 1
ATOM 4543 O O . GLN A 1 576 ? -34.219 -24.894 3.298 1 87.28 576 GLN A O 1
ATOM 4548 N N . ASN A 1 577 ? -34.855 -26.856 4.044 1 84.24 577 ASN A N 1
ATOM 4549 C CA . ASN A 1 577 ? -36.18 -26.841 3.433 1 84.24 577 ASN A CA 1
ATOM 4550 C C . ASN A 1 577 ? -36.103 -26.572 1.933 1 84.24 577 ASN A C 1
ATOM 4552 O O . ASN A 1 577 ? -36.865 -25.76 1.404 1 84.24 577 ASN A O 1
ATOM 4556 N N . LEU A 1 578 ? -35.119 -27.193 1.322 1 86.67 578 LEU A N 1
ATOM 4557 C CA . LEU A 1 578 ? -34.981 -27.061 -0.125 1 86.67 578 LEU A CA 1
ATOM 4558 C C . LEU A 1 578 ? -35.883 -28.054 -0.85 1 86.67 578 LEU A C 1
ATOM 4560 O O . LEU A 1 578 ? -36.042 -29.193 -0.407 1 86.67 578 LEU A O 1
ATOM 4564 N N . ALA A 1 579 ? -36.515 -27.572 -1.887 1 88.06 579 ALA A N 1
ATOM 4565 C CA . ALA A 1 579 ? -37.353 -28.446 -2.703 1 88.06 579 ALA A CA 1
ATOM 4566 C C . ALA A 1 579 ? -36.525 -29.552 -3.351 1 88.06 579 ALA A C 1
ATOM 4568 O O . ALA A 1 579 ? -35.351 -29.352 -3.669 1 88.06 579 ALA A O 1
ATOM 4569 N N . PRO A 1 580 ? -37.145 -30.834 -3.534 1 89.12 580 PRO A N 1
ATOM 4570 C CA . PRO A 1 580 ? -36.41 -31.882 -4.247 1 89.12 580 PRO A CA 1
ATOM 4571 C C . PRO A 1 580 ? -36.013 -31.466 -5.661 1 89.12 580 PRO A C 1
ATOM 4573 O O . PRO A 1 580 ? -36.788 -30.802 -6.354 1 89.12 580 PRO A O 1
ATOM 4576 N N . ARG A 1 581 ? -34.895 -31.812 -6.023 1 89.29 581 ARG A N 1
ATOM 4577 C CA . ARG A 1 581 ? -34.372 -31.495 -7.348 1 89.29 581 ARG A CA 1
ATOM 4578 C C . ARG A 1 581 ? -34.985 -32.401 -8.41 1 89.29 581 ARG A C 1
ATOM 4580 O O . ARG A 1 581 ? -34.576 -33.554 -8.562 1 89.29 581 ARG A O 1
ATOM 4587 N N . ARG A 1 582 ? -35.823 -31.872 -9.183 1 93.75 582 ARG A N 1
ATOM 4588 C CA . ARG A 1 582 ? -36.514 -32.545 -10.278 1 93.75 582 ARG A CA 1
ATOM 4589 C C . ARG A 1 582 ? -36.59 -31.649 -11.51 1 93.75 582 ARG A C 1
ATOM 4591 O O . ARG A 1 582 ? -37.115 -30.536 -11.442 1 93.75 582 ARG A O 1
ATOM 4598 N N . MET A 1 583 ? -36.089 -32.153 -12.477 1 94.49 583 MET A N 1
ATOM 4599 C CA . MET A 1 583 ? -36.028 -31.373 -13.71 1 94.49 583 MET A CA 1
ATOM 4600 C C . MET A 1 583 ? -37.408 -31.258 -14.349 1 94.49 583 MET A C 1
ATOM 4602 O O . MET A 1 583 ? -38.157 -32.236 -14.4 1 94.49 583 MET A O 1
ATOM 4606 N N . SER A 1 584 ? -37.737 -30.03 -14.776 1 94.93 584 SER A N 1
ATOM 4607 C CA . SER A 1 584 ? -38.995 -29.856 -15.495 1 94.93 584 SER A CA 1
ATOM 4608 C C . SER A 1 584 ? -38.928 -30.478 -16.885 1 94.93 584 SER A C 1
ATOM 4610 O O . SER A 1 584 ? -37.866 -30.5 -17.511 1 94.93 584 SER A O 1
ATOM 4612 N N . PHE A 1 585 ? -40.049 -31.02 -17.323 1 95.34 585 PHE A N 1
ATOM 4613 C CA . PHE A 1 585 ? -40.091 -31.601 -18.659 1 95.34 585 PHE A CA 1
ATOM 4614 C C . PHE A 1 585 ? -39.819 -30.54 -19.719 1 95.34 585 PHE A C 1
ATOM 4616 O O . PHE A 1 585 ? -39.199 -30.826 -20.746 1 95.34 585 PHE A O 1
ATOM 4623 N N . GLN A 1 586 ? -40.16 -29.309 -19.385 1 96.05 586 GLN A N 1
ATOM 4624 C CA . GLN A 1 586 ? -39.925 -28.212 -20.318 1 96.05 586 GLN A CA 1
ATOM 4625 C C . GLN A 1 586 ? -38.433 -28.007 -20.562 1 96.05 586 GLN A C 1
ATOM 4627 O O . GLN A 1 586 ? -38.017 -27.707 -21.683 1 96.05 586 GLN A O 1
ATOM 4632 N N . LEU A 1 587 ? -37.729 -28.121 -19.547 1 96.07 587 LEU A N 1
ATOM 4633 C CA . LEU A 1 587 ? -36.285 -27.956 -19.677 1 96.07 587 LEU A CA 1
ATOM 4634 C C . LEU A 1 587 ? -35.683 -29.077 -20.518 1 96.07 587 LEU A C 1
ATOM 4636 O O . LEU A 1 587 ? -34.814 -28.831 -21.357 1 96.07 587 LEU A O 1
ATOM 4640 N N . VAL A 1 588 ? -36.111 -30.317 -20.331 1 96.23 588 VAL A N 1
ATOM 4641 C CA . VAL A 1 588 ? -35.638 -31.45 -21.118 1 96.23 588 VAL A CA 1
ATOM 4642 C C . VAL A 1 588 ? -35.955 -31.223 -22.595 1 96.23 588 VAL A C 1
ATOM 4644 O O . VAL A 1 588 ? -35.101 -31.435 -23.459 1 96.23 588 VAL A O 1
ATOM 4647 N N . GLU A 1 589 ? -37.151 -30.812 -22.8 1 96.8 589 GLU A N 1
ATOM 4648 C CA . GLU A 1 589 ? -37.596 -30.574 -24.17 1 96.8 589 GLU A CA 1
ATOM 4649 C C . GLU A 1 589 ? -36.75 -29.5 -24.847 1 96.8 589 GLU A C 1
ATOM 4651 O O . GLU A 1 589 ? -36.3 -29.679 -25.981 1 96.8 589 GLU A O 1
ATOM 4656 N N . LYS A 1 590 ? -36.553 -28.479 -24.099 1 97.17 590 LYS A N 1
ATOM 4657 C CA . LYS A 1 590 ? -35.768 -27.381 -24.655 1 97.17 590 LYS A CA 1
ATOM 4658 C C . LYS A 1 590 ? -34.351 -27.834 -24.994 1 97.17 590 LYS A C 1
ATOM 4660 O O . LYS A 1 590 ? -33.874 -27.615 -26.11 1 97.17 590 LYS A O 1
ATOM 4665 N N . VAL A 1 591 ? -33.734 -28.456 -24.078 1 97.09 591 VAL A N 1
ATOM 4666 C CA . VAL A 1 591 ? -32.326 -28.812 -24.223 1 97.09 591 VAL A CA 1
ATOM 4667 C C . VAL A 1 591 ? -32.167 -29.857 -25.324 1 97.09 591 VAL A C 1
ATOM 4669 O O . VAL A 1 591 ? -31.247 -29.772 -26.141 1 97.09 591 VAL A O 1
ATOM 4672 N N . LEU A 1 592 ? -33.01 -30.823 -25.352 1 96.5 592 LEU A N 1
ATOM 4673 C CA . LEU A 1 592 ? -32.922 -31.868 -26.367 1 96.5 592 LEU A CA 1
ATOM 4674 C C . LEU A 1 592 ? -33.152 -31.292 -27.761 1 96.5 592 LEU A C 1
ATOM 4676 O O . LEU A 1 592 ? -32.497 -31.702 -28.722 1 96.5 592 LEU A O 1
ATOM 4680 N N . SER A 1 593 ? -34.094 -30.356 -27.788 1 96.28 593 SER A N 1
ATOM 4681 C CA . SER A 1 593 ? -34.341 -29.704 -29.069 1 96.28 593 SER A CA 1
ATOM 4682 C C . SER A 1 593 ? -33.113 -28.935 -29.545 1 96.28 593 SER A C 1
ATOM 4684 O O . SER A 1 593 ? -32.74 -29.014 -30.717 1 96.28 593 SER A O 1
ATOM 4686 N N . GLU A 1 594 ? -32.573 -28.246 -28.666 1 96.35 594 GLU A N 1
ATOM 4687 C CA . GLU A 1 594 ? -31.377 -27.482 -29.008 1 96.35 594 GLU A CA 1
ATOM 4688 C C . GLU A 1 594 ? -30.224 -28.404 -29.392 1 96.35 594 GLU A C 1
ATOM 4690 O O . GLU A 1 594 ? -29.441 -28.087 -30.29 1 96.35 594 GLU A O 1
ATOM 4695 N N . PHE A 1 595 ? -30.14 -29.474 -28.717 1 95.91 595 PHE A N 1
ATOM 4696 C CA . PHE A 1 595 ? -29.117 -30.481 -28.972 1 95.91 595 PHE A CA 1
ATOM 4697 C C . PHE A 1 595 ? -29.253 -31.046 -30.381 1 95.91 595 PHE A C 1
ATOM 4699 O O . PHE A 1 595 ? -28.274 -31.109 -31.128 1 95.91 595 PHE A O 1
ATOM 4706 N N . VAL A 1 596 ? -30.397 -31.334 -30.7 1 95.63 596 VAL A N 1
ATOM 4707 C CA . VAL A 1 596 ? -30.672 -31.892 -32.02 1 95.63 596 VAL A CA 1
ATOM 4708 C C . VAL A 1 596 ? -30.477 -30.817 -33.087 1 95.63 596 VAL A C 1
ATOM 4710 O O . VAL A 1 596 ? -29.877 -31.074 -34.134 1 95.63 596 VAL A O 1
ATOM 4713 N N . ASP A 1 597 ? -30.944 -29.622 -32.791 1 95.26 597 ASP A N 1
ATOM 4714 C CA . ASP A 1 597 ? -30.819 -28.514 -33.733 1 95.26 597 ASP A CA 1
ATOM 4715 C C . ASP A 1 597 ? -29.353 -28.222 -34.046 1 95.26 597 ASP A C 1
ATOM 4717 O O . ASP A 1 597 ? -29.006 -27.914 -35.188 1 95.26 597 ASP A O 1
ATOM 4721 N N . LEU A 1 598 ? -28.612 -28.272 -33.04 1 92.65 598 LEU A N 1
ATOM 4722 C CA . LEU A 1 598 ? -27.19 -27.995 -33.21 1 92.65 598 LEU A CA 1
ATOM 4723 C C . LEU A 1 598 ? -26.566 -28.953 -34.219 1 92.65 598 LEU A C 1
ATOM 4725 O O . LEU A 1 598 ? -25.728 -28.548 -35.029 1 92.65 598 LEU A O 1
ATOM 4729 N N . HIS A 1 599 ? -26.942 -30.235 -34.173 1 92.26 599 HIS A N 1
ATOM 4730 C CA . HIS A 1 599 ? -26.393 -31.249 -35.066 1 92.26 599 HIS A CA 1
ATOM 4731 C C . HIS A 1 599 ? -26.981 -31.125 -36.468 1 92.26 599 HIS A C 1
ATOM 4733 O O . HIS A 1 599 ? -26.311 -31.432 -37.456 1 92.26 599 HIS A O 1
ATOM 4739 N N . LEU A 1 600 ? -28.207 -30.679 -36.527 1 93.15 600 LEU A N 1
ATOM 4740 C CA . LEU A 1 600 ? -28.846 -30.494 -37.825 1 93.15 600 LEU A CA 1
ATOM 4741 C C . LEU A 1 600 ? -28.302 -29.255 -38.527 1 93.15 600 LEU A C 1
ATOM 4743 O O . LEU A 1 600 ? -28.235 -29.213 -39.758 1 93.15 600 LEU A O 1
ATOM 4747 N N . GLN A 1 601 ? -27.914 -28.324 -37.767 1 90.69 601 GLN A N 1
ATOM 4748 C CA . GLN A 1 601 ? -27.421 -27.071 -38.329 1 90.69 601 GLN A CA 1
ATOM 4749 C C . GLN A 1 601 ? -25.952 -27.187 -38.727 1 90.69 601 GLN A C 1
ATOM 4751 O O . GLN A 1 601 ? -25.474 -26.436 -39.58 1 90.69 601 GLN A O 1
ATOM 4756 N N . THR A 1 602 ? -25.266 -28.165 -38.109 1 86.35 602 THR A N 1
ATOM 4757 C CA . THR A 1 602 ? -23.844 -28.318 -38.395 1 86.35 602 THR A CA 1
ATOM 4758 C C . THR A 1 602 ? -23.498 -29.783 -38.649 1 86.35 602 THR A C 1
ATOM 4760 O O . THR A 1 602 ? -22.689 -30.369 -37.928 1 86.35 602 THR A O 1
ATOM 4763 N N . PRO A 1 603 ? -23.81 -30.392 -39.757 1 81.28 603 PRO A N 1
ATOM 4764 C CA . PRO A 1 603 ? -23.642 -31.828 -39.994 1 81.28 603 PRO A CA 1
ATOM 4765 C C . PRO A 1 603 ? -22.177 -32.239 -40.113 1 81.28 603 PRO A C 1
ATOM 4767 O O . PRO A 1 603 ? -21.813 -33.358 -39.743 1 81.28 603 PRO A O 1
ATOM 4770 N N . SER A 1 604 ? -21.198 -31.813 -41.11 1 79.34 604 SER A N 1
ATOM 4771 C CA . SER A 1 604 ? -19.779 -32.11 -41.27 1 79.34 604 SER A CA 1
ATOM 4772 C C . SER A 1 604 ? -19.092 -32.27 -39.918 1 79.34 604 SER A C 1
ATOM 4774 O O . SER A 1 604 ? -18.048 -32.919 -39.819 1 79.34 604 SER A O 1
ATOM 4776 N N . MET A 1 605 ? -19.914 -31.374 -38.377 1 80.83 605 MET A N 1
ATOM 4777 C CA . MET A 1 605 ? -19.348 -31.446 -37.033 1 80.83 605 MET A CA 1
ATOM 4778 C C . MET A 1 605 ? -20.025 -32.54 -36.215 1 80.83 605 MET A C 1
ATOM 4780 O O . MET A 1 605 ? -19.685 -32.75 -35.049 1 80.83 605 MET A O 1
ATOM 4784 N N . SER A 1 606 ? -21.012 -33.108 -36.737 1 80.25 606 SER A N 1
ATOM 4785 C CA . SER A 1 606 ? -21.758 -34.151 -36.04 1 80.25 606 SER A CA 1
ATOM 4786 C C . SER A 1 606 ? -21.128 -35.522 -36.261 1 80.25 606 SER A C 1
ATOM 4788 O O . SER A 1 606 ? -20.672 -35.831 -37.363 1 80.25 606 SER A O 1
ATOM 4790 N N . PRO A 1 607 ? -21.137 -36.281 -35.268 1 81.54 607 PRO A N 1
ATOM 4791 C CA . PRO A 1 607 ? -20.576 -37.623 -35.443 1 81.54 607 PRO A CA 1
ATOM 4792 C C . PRO A 1 607 ? -21.421 -38.501 -36.363 1 81.54 607 PRO A C 1
ATOM 4794 O O . PRO A 1 607 ? -22.624 -38.268 -36.511 1 81.54 607 PRO A O 1
ATOM 4797 N N . GLN A 1 608 ? -20.776 -39.515 -36.91 1 80.19 608 GLN A N 1
ATOM 4798 C CA . GLN A 1 608 ? -21.449 -40.422 -37.834 1 80.19 608 GLN A CA 1
ATOM 4799 C C . GLN A 1 608 ? -22.226 -41.497 -37.08 1 80.19 608 GLN A C 1
ATOM 4801 O O . GLN A 1 608 ? -22.993 -42.252 -37.681 1 80.19 608 GLN A O 1
ATOM 4806 N N . LYS A 1 609 ? -22.224 -41.378 -35.783 1 85.73 609 LYS A N 1
ATOM 4807 C CA . LYS A 1 609 ? -22.96 -42.345 -34.974 1 85.73 609 LYS A CA 1
ATOM 4808 C C . LYS A 1 609 ? -24.217 -41.72 -34.378 1 85.73 609 LYS A C 1
ATOM 4810 O O . LYS A 1 609 ? -24.405 -40.503 -34.448 1 85.73 609 LYS A O 1
ATOM 4815 N N . ALA A 1 610 ? -25.002 -42.631 -33.916 1 92.33 610 ALA A N 1
ATOM 4816 C CA . ALA A 1 610 ? -26.233 -42.15 -33.293 1 92.33 610 ALA A CA 1
ATOM 4817 C C . ALA A 1 610 ? -25.93 -41.321 -32.049 1 92.33 610 ALA A C 1
ATOM 4819 O O . ALA A 1 610 ? -25.02 -41.648 -31.283 1 92.33 610 ALA A O 1
ATOM 4820 N N . LEU A 1 611 ? -26.641 -40.255 -31.865 1 94.54 611 LEU A N 1
ATOM 4821 C CA . LEU A 1 611 ? -26.568 -39.468 -30.639 1 94.54 611 LEU A CA 1
ATOM 4822 C C . LEU A 1 611 ? -27.202 -40.219 -29.473 1 94.54 611 LEU A C 1
ATOM 4824 O O . LEU A 1 611 ? -27.971 -41.16 -29.679 1 94.54 611 LEU A O 1
ATOM 4828 N N . GLU A 1 612 ? -26.79 -39.729 -28.291 1 95.85 612 GLU A N 1
ATOM 4829 C CA . GLU A 1 612 ? -27.332 -40.438 -27.135 1 95.85 612 GLU A CA 1
ATOM 4830 C C . GLU A 1 612 ? -27.856 -39.462 -26.085 1 95.85 612 GLU A C 1
ATOM 4832 O O . GLU A 1 612 ? -27.316 -38.366 -25.923 1 95.85 612 GLU A O 1
ATOM 4837 N N . VAL A 1 613 ? -28.892 -39.918 -25.43 1 96.47 613 VAL A N 1
ATOM 4838 C CA . VAL A 1 613 ? -29.478 -39.212 -24.296 1 96.47 613 VAL A CA 1
ATOM 4839 C C . VAL A 1 613 ? -29.454 -40.108 -23.06 1 96.47 613 VAL A C 1
ATOM 4841 O O . VAL A 1 613 ? -29.888 -41.261 -23.114 1 96.47 613 VAL A O 1
ATOM 4844 N N . ILE A 1 614 ? -28.966 -39.469 -22.014 1 95.18 614 ILE A N 1
ATOM 4845 C CA . ILE A 1 614 ? -28.907 -40.207 -20.757 1 95.18 614 ILE A CA 1
ATOM 4846 C C . ILE A 1 614 ? -29.727 -39.479 -19.694 1 95.18 614 ILE A C 1
ATOM 4848 O O . ILE A 1 614 ? -29.325 -38.419 -19.208 1 95.18 614 ILE A O 1
ATOM 4852 N N . PRO A 1 615 ? -30.898 -39.759 -19.206 1 87.81 615 PRO A N 1
ATOM 4853 C CA . PRO A 1 615 ? -31.711 -39.03 -18.23 1 87.81 615 PRO A CA 1
ATOM 4854 C C . PRO A 1 615 ? -31.104 -39.041 -16.829 1 87.81 615 PRO A C 1
ATOM 4856 O O . PRO A 1 615 ? -31.192 -38.045 -16.107 1 87.81 615 PRO A O 1
ATOM 4859 N N . SER A 1 616 ? -30.684 -39.901 -16.157 1 73.15 616 SER A N 1
ATOM 4860 C CA . SER A 1 616 ? -30.135 -39.758 -14.813 1 73.15 616 SER A CA 1
ATOM 4861 C C . SER A 1 616 ? -28.959 -40.705 -14.593 1 73.15 616 SER A C 1
ATOM 4863 O O . SER A 1 616 ? -29.048 -41.895 -14.899 1 73.15 616 SER A O 1
ATOM 4865 N N . THR A 1 617 ? -27.884 -39.979 -13.933 1 64.07 617 THR A N 1
ATOM 4866 C CA . THR A 1 617 ? -26.84 -40.886 -13.466 1 64.07 617 THR A CA 1
ATOM 4867 C C . THR A 1 617 ? -26.744 -40.862 -11.944 1 64.07 617 THR A C 1
ATOM 4869 O O . THR A 1 617 ? -26.059 -41.695 -11.347 1 64.07 617 THR A O 1
ATOM 4872 N N . MET A 1 618 ? -27.529 -40.032 -11.114 1 73.26 618 MET A N 1
ATOM 4873 C CA . MET A 1 618 ? -27.371 -39.878 -9.671 1 73.26 618 MET A CA 1
ATOM 4874 C C . MET A 1 618 ? -28.651 -40.267 -8.939 1 73.26 618 MET A C 1
ATOM 4876 O O . MET A 1 618 ? -28.617 -40.593 -7.751 1 73.26 618 MET A O 1
ATOM 4880 N N . GLY A 1 619 ? -29.551 -40.982 -9.449 1 83.94 619 GLY A N 1
ATOM 4881 C CA . GLY A 1 619 ? -30.833 -41.514 -9.014 1 83.94 619 GLY A CA 1
ATOM 4882 C C . GLY A 1 619 ? -31.328 -42.658 -9.879 1 83.94 619 GLY A C 1
ATOM 4883 O O . GLY A 1 619 ? -30.557 -43.249 -10.637 1 83.94 619 GLY A O 1
ATOM 4884 N N . GLU A 1 620 ? -32.61 -43.052 -9.476 1 93.4 620 GLU A N 1
ATOM 4885 C CA . GLU A 1 620 ? -33.239 -44.036 -10.352 1 93.4 620 GLU A CA 1
ATOM 4886 C C . GLU A 1 620 ? -34.14 -43.361 -11.382 1 93.4 620 GLU A C 1
ATOM 4888 O O . GLU A 1 620 ? -35.238 -42.907 -11.051 1 93.4 620 GLU A O 1
ATOM 4893 N N . PRO A 1 621 ? -33.561 -43.248 -12.595 1 94.59 621 PRO A N 1
ATOM 4894 C CA . PRO A 1 621 ? -34.276 -42.483 -13.62 1 94.59 621 PRO A CA 1
ATOM 4895 C C . PRO A 1 621 ? -35.707 -42.971 -13.83 1 94.59 621 PRO A C 1
ATOM 4897 O O . PRO A 1 621 ? -36.593 -42.176 -14.153 1 94.59 621 PRO A O 1
ATOM 4900 N N . LEU A 1 622 ? -35.983 -44.229 -13.612 1 95.34 622 LEU A N 1
ATOM 4901 C CA . LEU A 1 622 ? -37.289 -44.813 -13.897 1 95.34 622 LEU A CA 1
ATOM 4902 C C . LEU A 1 622 ? -38.319 -44.372 -12.861 1 95.34 622 LEU A C 1
ATOM 4904 O O . LEU A 1 622 ? -39.513 -44.641 -13.014 1 95.34 622 LEU A O 1
ATOM 4908 N N . LEU A 1 623 ? -37.826 -43.626 -11.85 1 94.89 623 LEU A N 1
ATOM 4909 C CA . LEU A 1 623 ? -38.726 -43.04 -10.862 1 94.89 623 LEU A CA 1
ATOM 4910 C C . LEU A 1 623 ? -39.098 -41.612 -11.245 1 94.89 623 LEU A C 1
ATOM 4912 O O . LEU A 1 623 ? -39.953 -40.995 -10.605 1 94.89 623 LEU A O 1
ATOM 4916 N N . TYR A 1 624 ? -38.492 -41.074 -12.253 1 94.7 624 TYR A N 1
ATOM 4917 C CA . TYR A 1 624 ? -38.809 -39.737 -12.744 1 94.7 624 TYR A CA 1
ATOM 4918 C C . TYR A 1 624 ? -40.218 -39.688 -13.322 1 94.7 624 TYR A C 1
ATOM 4920 O O . TYR A 1 624 ? -40.567 -40.488 -14.193 1 94.7 624 TYR A O 1
ATOM 4928 N N . GLN A 1 625 ? -40.936 -38.784 -12.859 1 91.78 625 GLN A N 1
ATOM 4929 C CA . GLN A 1 625 ? -42.364 -38.744 -13.157 1 91.78 625 GLN A CA 1
ATOM 4930 C C . GLN A 1 625 ? -42.609 -38.551 -14.651 1 91.78 625 GLN A C 1
ATOM 4932 O O . GLN A 1 625 ? -43.622 -39.009 -15.184 1 91.78 625 GLN A O 1
ATOM 4937 N N . HIS A 1 626 ? -41.739 -37.914 -15.365 1 93.76 626 HIS A N 1
ATOM 4938 C CA . HIS A 1 626 ? -41.953 -37.597 -16.773 1 93.76 626 HIS A CA 1
ATOM 4939 C C . HIS A 1 626 ? -41.13 -38.51 -17.674 1 93.76 626 HIS A C 1
ATOM 4941 O O . HIS A 1 626 ? -40.847 -38.164 -18.824 1 93.76 626 HIS A O 1
ATOM 4947 N N . PHE A 1 627 ? -40.745 -39.664 -17.183 1 95.25 627 PHE A N 1
ATOM 4948 C CA . PHE A 1 627 ? -39.824 -40.518 -17.923 1 95.25 627 PHE A CA 1
ATOM 4949 C C . PHE A 1 627 ? -40.457 -40.997 -19.224 1 95.25 627 PHE A C 1
ATOM 4951 O O . PHE A 1 627 ? -39.801 -41.023 -20.268 1 95.25 627 PHE A O 1
ATOM 4958 N N . GLU A 1 628 ? -41.694 -41.365 -19.196 1 94.63 628 GLU A N 1
ATOM 4959 C CA . GLU A 1 628 ? -42.372 -41.838 -20.4 1 94.63 628 GLU A CA 1
ATOM 4960 C C . GLU A 1 628 ? -42.497 -40.725 -21.436 1 94.63 628 GLU A C 1
ATOM 4962 O O . GLU A 1 628 ? -42.385 -40.973 -22.638 1 94.63 628 GLU A O 1
ATOM 4967 N N . GLU A 1 629 ? -42.718 -39.53 -20.883 1 95.31 629 GLU A N 1
ATOM 4968 C CA . GLU A 1 629 ? -42.757 -38.384 -21.787 1 95.31 629 GLU A CA 1
ATOM 4969 C C . GLU A 1 629 ? -41.404 -38.163 -22.457 1 95.31 629 GLU A C 1
ATOM 4971 O O . GLU A 1 629 ? -41.34 -37.778 -23.626 1 95.31 629 GLU A O 1
ATOM 4976 N N . VAL A 1 630 ? -40.413 -38.405 -21.725 1 95.26 630 VAL A N 1
ATOM 4977 C CA . VAL A 1 630 ? -39.061 -38.26 -22.255 1 95.26 630 VAL A CA 1
ATOM 4978 C C . VAL A 1 630 ? -38.83 -39.282 -23.367 1 95.26 630 VAL A C 1
ATOM 4980 O O . VAL A 1 630 ? -38.221 -38.966 -24.392 1 95.26 630 VAL A O 1
ATOM 4983 N N . LEU A 1 631 ? -39.327 -40.533 -23.181 1 96.13 631 LEU A N 1
ATOM 4984 C CA . LEU A 1 631 ? -39.208 -41.557 -24.212 1 96.13 631 LEU A CA 1
ATOM 4985 C C . LEU A 1 631 ? -39.889 -41.113 -25.502 1 96.13 631 LEU A C 1
ATOM 4987 O O . LEU A 1 631 ? -39.343 -41.294 -26.593 1 96.13 631 LEU A O 1
ATOM 4991 N N . GLY A 1 632 ? -41.063 -40.526 -25.286 1 96.02 632 GLY A N 1
ATOM 4992 C CA . GLY A 1 632 ? -41.769 -39.994 -26.44 1 96.02 632 GLY A CA 1
ATOM 4993 C C . GLY A 1 632 ? -40.995 -38.909 -27.164 1 96.02 632 GLY A C 1
ATOM 4994 O O . GLY A 1 632 ? -40.977 -38.869 -28.396 1 96.02 632 GLY A O 1
ATOM 4995 N N . LEU A 1 633 ? -40.456 -38.078 -26.402 1 96.15 633 LEU A N 1
ATOM 4996 C CA . LEU A 1 633 ? -39.666 -36.992 -26.971 1 96.15 633 LEU A CA 1
ATOM 4997 C C . LEU A 1 633 ? -38.461 -37.537 -27.73 1 96.15 633 LEU A C 1
ATOM 4999 O O . LEU A 1 633 ? -38.112 -37.028 -28.797 1 96.15 633 LEU A O 1
ATOM 5003 N N . ILE A 1 634 ? -37.747 -38.577 -27.213 1 96.45 634 ILE A N 1
ATOM 5004 C CA . ILE A 1 634 ? -36.586 -39.189 -27.85 1 96.45 634 ILE A CA 1
ATOM 5005 C C . ILE A 1 634 ? -36.996 -39.806 -29.186 1 96.45 634 ILE A C 1
ATOM 5007 O O . ILE A 1 634 ? -36.297 -39.65 -30.19 1 96.45 634 ILE A O 1
ATOM 5011 N N . GLN A 1 635 ? -38.139 -40.439 -29.173 1 95.84 635 GLN A N 1
ATOM 5012 C CA . GLN A 1 635 ? -38.648 -41.04 -30.401 1 95.84 635 GLN A CA 1
ATOM 5013 C C . GLN A 1 635 ? -38.917 -39.978 -31.464 1 95.84 635 GLN A C 1
ATOM 5015 O O . GLN A 1 635 ? -38.588 -40.168 -32.636 1 95.84 635 GLN A O 1
ATOM 5020 N N . GLN A 1 636 ? -39.488 -38.936 -30.956 1 96.37 636 GLN A N 1
ATOM 5021 C CA . GLN A 1 636 ? -39.794 -37.834 -31.862 1 96.37 636 GLN A CA 1
ATOM 5022 C C . GLN A 1 636 ? -38.519 -37.241 -32.456 1 96.37 636 GLN A C 1
ATOM 5024 O O . GLN A 1 636 ? -38.434 -37.028 -33.667 1 96.37 636 GLN A O 1
ATOM 5029 N N . GLN A 1 637 ? -37.614 -36.987 -31.648 1 96.08 637 GLN A N 1
ATOM 5030 C CA . GLN A 1 637 ? -36.369 -36.368 -32.092 1 96.08 637 GLN A CA 1
ATOM 5031 C C . GLN A 1 637 ? -35.544 -37.335 -32.936 1 96.08 637 GLN A C 1
ATOM 5033 O O . GLN A 1 637 ? -34.816 -36.915 -33.838 1 96.08 637 GLN A O 1
ATOM 5038 N N . ASP A 1 638 ? -35.613 -38.651 -32.614 1 95.53 638 ASP A N 1
ATOM 5039 C CA . ASP A 1 638 ? -34.97 -39.674 -33.434 1 95.53 638 ASP A CA 1
ATOM 5040 C C . ASP A 1 638 ? -35.499 -39.642 -34.866 1 95.53 638 ASP A C 1
ATOM 5042 O O . ASP A 1 638 ? -34.721 -39.678 -35.822 1 95.53 638 ASP A O 1
ATOM 5046 N N . ARG A 1 639 ? -36.782 -39.515 -35.013 1 95.03 639 ARG A N 1
ATOM 5047 C CA . ARG A 1 639 ? -37.404 -39.433 -36.331 1 95.03 639 ARG A CA 1
ATOM 5048 C C . ARG A 1 639 ? -36.94 -38.187 -37.078 1 95.03 639 ARG A C 1
ATOM 5050 O O . ARG A 1 639 ? -36.626 -38.252 -38.269 1 95.03 639 ARG A O 1
ATOM 5057 N N . ARG A 1 640 ? -36.899 -37.154 -36.31 1 95.24 640 ARG A N 1
ATOM 5058 C CA . ARG A 1 640 ? -36.479 -35.889 -36.905 1 95.24 640 ARG A CA 1
ATOM 5059 C C . ARG A 1 640 ? -35.048 -35.977 -37.426 1 95.24 640 ARG A C 1
ATOM 5061 O O . ARG A 1 640 ? -34.76 -35.538 -38.541 1 95.24 640 ARG A O 1
ATOM 5068 N N . LEU A 1 641 ? -34.153 -36.536 -36.739 1 95.1 641 LEU A N 1
ATOM 5069 C CA . LEU A 1 641 ? -32.756 -36.69 -37.128 1 95.1 641 LEU A CA 1
ATOM 5070 C C . LEU A 1 641 ? -32.628 -37.596 -38.348 1 95.1 641 LEU A C 1
ATOM 5072 O O . LEU A 1 641 ? -31.923 -37.263 -39.303 1 95.1 641 LEU A O 1
ATOM 5076 N N . LYS A 1 642 ? -33.341 -38.711 -38.306 1 93.85 642 LYS A N 1
ATOM 5077 C CA . LYS A 1 642 ? -33.255 -39.688 -39.388 1 93.85 642 LYS A CA 1
ATOM 5078 C C . LYS A 1 642 ? -33.84 -39.129 -40.682 1 93.85 642 LYS A C 1
ATOM 5080 O O . LYS A 1 642 ? -33.351 -39.432 -41.772 1 93.85 642 LYS A O 1
ATOM 5085 N N . GLU A 1 643 ? -34.794 -38.323 -40.521 1 94.49 643 GLU A N 1
ATOM 5086 C CA . GLU A 1 643 ? -35.383 -37.661 -41.681 1 94.49 643 GLU A CA 1
ATOM 5087 C C . GLU A 1 643 ? -34.37 -36.752 -42.372 1 94.49 643 GLU A C 1
ATOM 5089 O O . GLU A 1 643 ? -34.473 -36.501 -43.574 1 94.49 643 GLU A O 1
ATOM 5094 N N . HIS A 1 644 ? -33.451 -36.338 -41.686 1 92.88 644 HIS A N 1
ATOM 5095 C CA . HIS A 1 644 ? -32.44 -35.445 -42.241 1 92.88 644 HIS A CA 1
ATOM 5096 C C . HIS A 1 644 ? -31.141 -36.191 -42.523 1 92.88 644 HIS A C 1
ATOM 5098 O O . HIS A 1 644 ? -30.071 -35.581 -42.59 1 92.88 644 HIS A O 1
ATOM 5104 N N . GLY A 1 645 ? -31.169 -37.476 -42.465 1 89.44 645 GLY A N 1
ATOM 5105 C CA . GLY A 1 645 ? -30.037 -38.287 -42.886 1 89.44 645 GLY A CA 1
ATOM 5106 C C . GLY A 1 645 ? -29.063 -38.582 -41.761 1 89.44 645 GLY A C 1
ATOM 5107 O O . GLY A 1 645 ? -27.956 -39.067 -42.003 1 89.44 645 GLY A O 1
ATOM 5108 N N . HIS A 1 646 ? -29.437 -38.263 -40.511 1 91.08 646 HIS A N 1
ATOM 5109 C CA . HIS A 1 646 ? -28.585 -38.553 -39.363 1 91.08 646 HIS A CA 1
ATOM 5110 C C . HIS A 1 646 ? -28.811 -39.973 -38.855 1 91.08 646 HIS A C 1
ATOM 5112 O O . HIS A 1 646 ? -29.819 -40.602 -39.184 1 91.08 646 HIS A O 1
ATOM 5118 N N . ALA A 1 647 ? -27.853 -40.471 -38.067 1 91.56 647 ALA A N 1
ATOM 5119 C CA . ALA A 1 647 ? -27.902 -41.838 -37.555 1 91.56 647 ALA A CA 1
ATOM 5120 C C . ALA A 1 647 ? -28.979 -41.984 -36.483 1 91.56 647 ALA A C 1
ATOM 5122 O O . ALA A 1 647 ? -29.388 -43.1 -36.154 1 91.56 647 ALA A O 1
ATOM 5123 N N . GLY A 1 648 ? -29.452 -40.884 -36.003 1 94.16 648 GLY A N 1
ATOM 5124 C CA . GLY A 1 648 ? -30.593 -40.936 -35.102 1 94.16 648 GLY A CA 1
ATOM 5125 C C . GLY A 1 648 ? -30.235 -40.603 -33.666 1 94.16 648 GLY A C 1
ATOM 5126 O O . GLY A 1 648 ? -29.187 -40.009 -33.404 1 94.16 648 GLY A O 1
ATOM 5127 N N . LEU A 1 649 ? -31.201 -40.812 -32.796 1 95.54 649 LEU A N 1
ATOM 5128 C CA . LEU A 1 649 ? -31.094 -40.563 -31.362 1 95.54 649 LEU A CA 1
ATOM 5129 C C . LEU A 1 649 ? -31.529 -41.787 -30.564 1 95.54 649 LEU A C 1
ATOM 5131 O O . LEU A 1 649 ? -32.586 -42.364 -30.831 1 95.54 649 LEU A O 1
ATOM 5135 N N . GLN A 1 650 ? -30.674 -42.184 -29.639 1 96.35 650 GLN A N 1
ATOM 5136 C CA . GLN A 1 650 ? -30.979 -43.359 -28.83 1 96.35 650 GLN A CA 1
ATOM 5137 C C . GLN A 1 650 ? -30.885 -43.041 -27.341 1 96.35 650 GLN A C 1
ATOM 5139 O O . GLN A 1 650 ? -30.196 -42.098 -26.944 1 96.35 650 GLN A O 1
ATOM 5144 N N . LEU A 1 651 ? -31.592 -43.818 -26.613 1 96.29 651 LEU A N 1
ATOM 5145 C CA . LEU A 1 651 ? -31.522 -43.774 -25.156 1 96.29 651 LEU A CA 1
ATOM 5146 C C . LEU A 1 651 ? -30.364 -44.622 -24.642 1 96.29 651 LEU A C 1
ATOM 5148 O O . LEU A 1 651 ? -30.09 -45.698 -25.178 1 96.29 651 LEU A O 1
ATOM 5152 N N . ASN A 1 652 ? -29.606 -44.095 -23.782 1 95.94 652 ASN A N 1
ATOM 5153 C CA . ASN A 1 652 ? -28.648 -44.819 -22.954 1 95.94 652 ASN A CA 1
ATOM 5154 C C . ASN A 1 652 ? -29.025 -44.759 -21.476 1 95.94 652 ASN A C 1
ATOM 5156 O O . ASN A 1 652 ? -28.936 -43.702 -20.851 1 95.94 652 ASN A O 1
ATOM 5160 N N . LEU A 1 653 ? -29.404 -45.874 -20.926 1 95.75 653 LEU A N 1
ATOM 5161 C CA . LEU A 1 653 ? -30.026 -45.865 -19.607 1 95.75 653 LEU A CA 1
ATOM 5162 C C . LEU A 1 653 ? -29.105 -46.495 -18.567 1 95.75 653 LEU A C 1
ATOM 5164 O O . LEU A 1 653 ? -28.533 -47.562 -18.803 1 95.75 653 LEU A O 1
ATOM 5168 N N . THR A 1 654 ? -28.938 -45.796 -17.534 1 94.05 654 THR A N 1
ATOM 5169 C CA . THR A 1 654 ? -28.346 -46.378 -16.334 1 94.05 654 THR A CA 1
ATOM 5170 C C . THR A 1 654 ? -29.401 -46.571 -15.25 1 94.05 654 THR A C 1
ATOM 5172 O O . THR A 1 654 ? -30.068 -45.615 -14.847 1 94.05 654 THR A O 1
ATOM 5175 N N . THR A 1 655 ? -29.61 -47.806 -14.799 1 95.04 655 THR A N 1
ATOM 5176 C CA . THR A 1 655 ? -30.64 -48.125 -13.816 1 95.04 655 THR A CA 1
ATOM 5177 C C . THR A 1 655 ? -30.089 -49.056 -12.739 1 95.04 655 THR A C 1
ATOM 5179 O O . THR A 1 655 ? -29.025 -49.653 -12.912 1 95.04 655 THR A O 1
ATOM 5182 N N . ASN A 1 656 ? -30.751 -49.089 -11.629 1 94.49 656 ASN A N 1
ATOM 5183 C CA . ASN A 1 656 ? -30.291 -49.944 -10.541 1 94.49 656 ASN A CA 1
ATOM 5184 C C . ASN A 1 656 ? -30.848 -51.36 -10.667 1 94.49 656 ASN A C 1
ATOM 5186 O O . ASN A 1 656 ? -30.61 -52.204 -9.802 1 94.49 656 ASN A O 1
ATOM 5190 N N . GLY A 1 657 ? -31.648 -51.616 -11.714 1 94.57 657 GLY A N 1
ATOM 5191 C CA . GLY A 1 657 ? -32.074 -52.965 -12.05 1 94.57 657 GLY A CA 1
ATOM 5192 C C . GLY A 1 657 ? -33.369 -53.368 -11.371 1 94.57 657 GLY A C 1
ATOM 5193 O O . GLY A 1 657 ? -33.883 -54.464 -11.604 1 94.57 657 GLY A O 1
ATOM 5194 N N . THR A 1 658 ? -33.964 -52.477 -10.572 1 95.74 658 THR A N 1
ATOM 5195 C CA . THR A 1 658 ? -35.191 -52.808 -9.856 1 95.74 658 THR A CA 1
ATOM 5196 C C . THR A 1 658 ? -36.413 -52.58 -10.742 1 95.74 658 THR A C 1
ATOM 5198 O O . THR A 1 658 ? -37.5 -53.084 -10.451 1 95.74 658 THR A O 1
ATOM 5201 N N . PHE A 1 659 ? -36.33 -51.812 -11.728 1 96.17 659 PHE A N 1
ATOM 5202 C CA . PHE A 1 659 ? -37.395 -51.466 -12.661 1 96.17 659 PHE A CA 1
ATOM 5203 C C . PHE A 1 659 ? -38.677 -51.116 -11.915 1 96.17 659 PHE A C 1
ATOM 5205 O O . PHE A 1 659 ? -39.707 -51.767 -12.102 1 96.17 659 PHE A O 1
ATOM 5212 N N . PRO A 1 660 ? -38.611 -50.051 -11.218 1 94.86 660 PRO A N 1
ATOM 5213 C CA . PRO A 1 660 ? -39.742 -49.68 -10.363 1 94.86 660 PRO A CA 1
ATOM 5214 C C . PRO A 1 660 ? -40.954 -49.205 -11.161 1 94.86 660 PRO A C 1
ATOM 5216 O O . PRO A 1 660 ? -40.837 -48.917 -12.355 1 94.86 660 PRO A O 1
ATOM 5219 N N . ARG A 1 661 ? -42.117 -49.198 -10.633 1 92.17 661 ARG A N 1
ATOM 5220 C CA . ARG A 1 661 ? -43.383 -48.638 -11.095 1 92.17 661 ARG A CA 1
ATOM 5221 C C . ARG A 1 661 ? -44.076 -49.581 -12.072 1 92.17 661 ARG A C 1
ATOM 5223 O O . ARG A 1 661 ? -45.215 -49.992 -11.844 1 92.17 661 ARG A O 1
ATOM 5230 N N . LEU A 1 662 ? -43.304 -50.087 -13.169 1 94.65 662 LEU A N 1
ATOM 5231 C CA . LEU A 1 662 ? -43.99 -50.813 -14.232 1 94.65 662 LEU A CA 1
ATOM 5232 C C . LEU A 1 662 ? -43.548 -52.272 -14.268 1 94.65 662 LEU A C 1
ATOM 5234 O O . LEU A 1 662 ? -44.193 -53.105 -14.909 1 94.65 662 LEU A O 1
ATOM 5238 N N . GLY A 1 663 ? -42.449 -52.55 -13.595 1 94.73 663 GLY A N 1
ATOM 5239 C CA . GLY A 1 663 ? -41.885 -53.888 -13.672 1 94.73 663 GLY A CA 1
ATOM 5240 C C . GLY A 1 663 ? -41.005 -54.097 -14.89 1 94.73 663 GLY A C 1
ATOM 5241 O O . GLY A 1 663 ? -41.09 -53.34 -15.86 1 94.73 663 GLY A O 1
ATOM 5242 N N . VAL A 1 664 ? -40.252 -55.122 -14.956 1 96.79 664 VAL A N 1
ATOM 5243 C CA . VAL A 1 664 ? -39.192 -55.301 -15.943 1 96.79 664 VAL A CA 1
ATOM 5244 C C . VAL A 1 664 ? -39.803 -55.59 -17.312 1 96.79 664 VAL A C 1
ATOM 5246 O O . VAL A 1 664 ? -39.295 -55.126 -18.336 1 96.79 664 VAL A O 1
ATOM 5249 N N . LYS A 1 665 ? -40.891 -56.318 -17.464 1 96.23 665 LYS A N 1
ATOM 5250 C CA . LYS A 1 665 ? -41.478 -56.69 -18.748 1 96.23 665 LYS A CA 1
ATOM 5251 C C . LYS A 1 665 ? -42.023 -55.465 -19.478 1 96.23 665 LYS A C 1
ATOM 5253 O O . LYS A 1 665 ? -41.734 -55.26 -20.658 1 96.23 665 LYS A O 1
ATOM 5258 N N . ARG A 1 666 ? -42.795 -54.721 -18.667 1 96.41 666 ARG A N 1
ATOM 5259 C CA . ARG A 1 666 ? -43.379 -53.529 -19.274 1 96.41 666 ARG A CA 1
ATOM 5260 C C . ARG A 1 666 ? -42.299 -52.514 -19.634 1 96.41 666 ARG A C 1
ATOM 5262 O O . ARG A 1 666 ? -42.363 -51.879 -20.689 1 96.41 666 ARG A O 1
ATOM 5269 N N . TRP A 1 667 ? -41.411 -52.324 -18.778 1 96.74 667 TRP A N 1
ATOM 5270 C CA . TRP A 1 667 ? -40.31 -51.416 -19.083 1 96.74 667 TRP A CA 1
ATOM 5271 C C . TRP A 1 667 ? -39.522 -51.904 -20.294 1 96.74 667 TRP A C 1
ATOM 5273 O O . TRP A 1 667 ? -39.099 -51.103 -21.131 1 96.74 667 TRP A O 1
ATOM 5283 N N . ALA A 1 668 ? -39.245 -53.228 -20.367 1 96.68 668 ALA A N 1
ATOM 5284 C CA . ALA A 1 668 ? -38.524 -53.785 -21.509 1 96.68 668 ALA A CA 1
ATOM 5285 C C . ALA A 1 668 ? -39.212 -53.423 -22.822 1 96.68 668 ALA A C 1
ATOM 5287 O O . ALA A 1 668 ? -38.549 -53.075 -23.802 1 96.68 668 ALA A O 1
ATOM 5288 N N . GLU A 1 669 ? -40.478 -53.474 -22.843 1 95.63 669 GLU A N 1
ATOM 5289 C CA . GLU A 1 669 ? -41.263 -53.148 -24.03 1 95.63 669 GLU A CA 1
ATOM 5290 C C . GLU A 1 669 ? -41.075 -51.687 -24.431 1 95.63 669 GLU A C 1
ATOM 5292 O O . GLU A 1 669 ? -41.045 -51.364 -25.62 1 95.63 669 GLU A O 1
ATOM 5297 N N . LEU A 1 670 ? -40.952 -50.903 -23.461 1 95.27 670 LEU A N 1
ATOM 5298 C CA . LEU A 1 670 ? -40.88 -49.467 -23.711 1 95.27 670 LEU A CA 1
ATOM 5299 C C . LEU A 1 670 ? -39.45 -49.042 -24.026 1 95.27 670 LEU A C 1
ATOM 5301 O O . LEU A 1 670 ? -39.229 -48.156 -24.854 1 95.27 670 LEU A O 1
ATOM 5305 N N . LEU A 1 671 ? -38.443 -49.616 -23.396 1 96.07 671 LEU A N 1
ATOM 5306 C CA . LEU A 1 671 ? -37.063 -49.143 -23.418 1 96.07 671 LEU A CA 1
ATOM 5307 C C . LEU A 1 671 ? -36.291 -49.774 -24.573 1 96.07 671 LEU A C 1
ATOM 5309 O O . LEU A 1 671 ? -35.599 -49.076 -25.317 1 96.07 671 LEU A O 1
ATOM 5313 N N . LEU A 1 672 ? -36.374 -51.073 -24.772 1 96.13 672 LEU A N 1
ATOM 5314 C CA . LEU A 1 672 ? -35.465 -51.856 -25.602 1 96.13 672 LEU A CA 1
ATOM 5315 C C . LEU A 1 672 ? -35.519 -51.392 -27.053 1 96.13 672 LEU A C 1
ATOM 5317 O O . LEU A 1 672 ? -34.491 -51.344 -27.733 1 96.13 672 LEU A O 1
ATOM 5321 N N . PRO A 1 673 ? -36.665 -50.981 -27.532 1 94.03 673 PRO A N 1
ATOM 5322 C CA . PRO A 1 673 ? -36.699 -50.54 -28.929 1 94.03 673 PRO A CA 1
ATOM 5323 C C . PRO A 1 673 ? -35.921 -49.246 -29.159 1 94.03 673 PRO A C 1
ATOM 5325 O O . PRO A 1 673 ? -35.523 -48.953 -30.289 1 94.03 673 PRO A O 1
ATOM 5328 N N . LEU A 1 674 ? -35.662 -48.471 -28.104 1 94.48 674 LEU A N 1
ATOM 5329 C CA . LEU A 1 674 ? -35.111 -47.128 -28.257 1 94.48 674 LEU A CA 1
ATOM 5330 C C . LEU A 1 674 ? -33.724 -47.035 -27.631 1 94.48 674 LEU A C 1
ATOM 5332 O O . LEU A 1 674 ? -33.071 -45.992 -27.711 1 94.48 674 LEU A O 1
ATOM 5336 N N . THR A 1 675 ? -33.287 -48.047 -27.032 1 95.28 675 THR A N 1
ATOM 5337 C CA . THR A 1 675 ? -32.133 -47.93 -26.147 1 95.28 675 THR A CA 1
ATOM 5338 C C . THR A 1 675 ? -30.906 -48.592 -26.768 1 95.28 675 THR A C 1
ATOM 5340 O O . THR A 1 675 ? -30.999 -49.692 -27.318 1 95.28 675 THR A O 1
ATOM 5343 N N . SER A 1 676 ? -29.833 -47.904 -26.748 1 95.17 676 SER A N 1
ATOM 5344 C CA . SER A 1 676 ? -28.564 -48.436 -27.233 1 95.17 676 SER A CA 1
ATOM 5345 C C . SER A 1 676 ? -27.904 -49.33 -26.189 1 95.17 676 SER A C 1
ATOM 5347 O O . SER A 1 676 ? -27.345 -50.376 -26.523 1 95.17 676 SER A O 1
ATOM 5349 N N . ASP A 1 677 ? -28.058 -48.867 -24.987 1 95.19 677 ASP A N 1
ATOM 5350 C CA . ASP A 1 677 ? -27.381 -49.542 -23.884 1 95.19 677 ASP A CA 1
ATOM 5351 C C . ASP A 1 677 ? -28.174 -49.402 -22.586 1 95.19 677 ASP A C 1
ATOM 5353 O O . ASP A 1 677 ? -28.617 -48.306 -22.238 1 95.19 677 ASP A O 1
ATOM 5357 N N . VAL A 1 678 ? -28.398 -50.502 -21.949 1 96.58 678 VAL A N 1
ATOM 5358 C CA . VAL A 1 678 ? -28.925 -50.471 -20.589 1 96.58 678 VAL A CA 1
ATOM 5359 C C . VAL A 1 678 ? -27.841 -50.902 -19.604 1 96.58 678 VAL A C 1
ATOM 5361 O O . VAL A 1 678 ? -27.456 -52.073 -19.569 1 96.58 678 VAL A O 1
ATOM 5364 N N . LYS A 1 679 ? -27.43 -49.961 -18.903 1 96.93 679 LYS A N 1
ATOM 5365 C CA . LYS A 1 679 ? -26.427 -50.218 -17.874 1 96.93 679 LYS A CA 1
ATOM 5366 C C . LYS A 1 679 ? -27.082 -50.47 -16.519 1 96.93 679 LYS A C 1
ATOM 5368 O O . LYS A 1 679 ? -27.744 -49.588 -15.969 1 96.93 679 LYS A O 1
ATOM 5373 N N . ILE A 1 680 ? -26.815 -51.599 -16.047 1 96.04 680 ILE A N 1
ATOM 5374 C CA . ILE A 1 680 ? -27.37 -51.985 -14.754 1 96.04 680 ILE A CA 1
ATOM 5375 C C . ILE A 1 680 ? -26.279 -51.933 -13.688 1 96.04 680 ILE A C 1
ATOM 5377 O O . ILE A 1 680 ? -25.236 -52.576 -13.826 1 96.04 680 ILE A O 1
ATOM 5381 N N . SER A 1 681 ? -26.523 -51.195 -12.689 1 95.29 681 SER A N 1
ATOM 5382 C CA . SER A 1 681 ? -25.57 -51.12 -11.586 1 95.29 681 SER A CA 1
ATOM 5383 C C . SER A 1 681 ? -25.423 -52.468 -10.889 1 95.29 681 SER A C 1
ATOM 5385 O O . SER A 1 681 ? -26.393 -53.003 -10.349 1 95.29 681 SER A O 1
ATOM 5387 N N . TRP A 1 682 ? -24.298 -53.011 -10.934 1 96.06 682 TRP A N 1
ATOM 5388 C CA . TRP A 1 682 ? -24.028 -54.341 -10.398 1 96.06 682 TRP A CA 1
ATOM 5389 C C . TRP A 1 682 ? -22.639 -54.404 -9.772 1 96.06 682 TRP A C 1
ATOM 5391 O O . TRP A 1 682 ? -21.635 -54.175 -10.449 1 96.06 682 TRP A O 1
ATOM 5401 N N . ASN A 1 683 ? -22.573 -54.766 -8.487 1 96.37 683 ASN A N 1
ATOM 5402 C CA . ASN A 1 683 ? -21.291 -54.607 -7.808 1 96.37 683 ASN A CA 1
ATOM 5403 C C . ASN A 1 683 ? -20.868 -55.892 -7.101 1 96.37 683 ASN A C 1
ATOM 5405 O O . ASN A 1 683 ? -19.881 -55.904 -6.363 1 96.37 683 ASN A O 1
ATOM 5409 N N . GLY A 1 684 ? -21.581 -57 -7.265 1 96.57 684 GLY A N 1
ATOM 5410 C CA . GLY A 1 684 ? -21.21 -58.247 -6.615 1 96.57 684 GLY A CA 1
ATOM 5411 C C . GLY A 1 684 ? -21.624 -59.476 -7.401 1 96.57 684 GLY A C 1
ATOM 5412 O O . GLY A 1 684 ? -22.688 -59.491 -8.024 1 96.57 684 GLY A O 1
ATOM 5413 N N . ALA A 1 685 ? -20.752 -60.439 -7.361 1 96.49 685 ALA A N 1
ATOM 5414 C CA . ALA A 1 685 ? -21.126 -61.72 -7.954 1 96.49 685 ALA A CA 1
ATOM 5415 C C . ALA A 1 685 ? -21.978 -62.542 -6.992 1 96.49 685 ALA A C 1
ATOM 5417 O O . ALA A 1 685 ? -22.702 -63.448 -7.413 1 96.49 685 ALA A O 1
ATOM 5418 N N . SER A 1 686 ? -21.861 -62.16 -5.739 1 95.99 686 SER A N 1
ATOM 5419 C CA . SER A 1 686 ? -22.612 -62.848 -4.694 1 95.99 686 SER A CA 1
ATOM 5420 C C . SER A 1 686 ? -23.653 -61.928 -4.064 1 95.99 686 SER A C 1
ATOM 5422 O O . SER A 1 686 ? -23.518 -60.704 -4.115 1 95.99 686 SER A O 1
ATOM 5424 N N . LYS A 1 687 ? -24.674 -62.591 -3.502 1 96.2 687 LYS A N 1
ATOM 5425 C CA . LYS A 1 687 ? -25.716 -61.868 -2.779 1 96.2 687 LYS A CA 1
ATOM 5426 C C . LYS A 1 687 ? -25.121 -61.028 -1.652 1 96.2 687 LYS A C 1
ATOM 5428 O O . LYS A 1 687 ? -25.503 -59.871 -1.464 1 96.2 687 LYS A O 1
ATOM 5433 N N . GLU A 1 688 ? -24.189 -61.552 -0.937 1 96.04 688 GLU A N 1
ATOM 5434 C CA . GLU A 1 688 ? -23.577 -60.886 0.209 1 96.04 688 GLU A CA 1
ATOM 5435 C C . GLU A 1 688 ? -22.891 -59.588 -0.21 1 96.04 688 GLU A C 1
ATOM 5437 O O . GLU A 1 688 ? -23.124 -58.536 0.39 1 96.04 688 GLU A O 1
ATOM 5442 N N . THR A 1 689 ? -22.1 -59.643 -1.257 1 96.62 689 THR A N 1
ATOM 5443 C CA . THR A 1 689 ? -21.338 -58.48 -1.697 1 96.62 689 THR A CA 1
ATOM 5444 C C . THR A 1 689 ? -22.254 -57.445 -2.342 1 96.62 689 THR A C 1
ATOM 5446 O O . THR A 1 689 ? -22.152 -56.251 -2.053 1 96.62 689 THR A O 1
ATOM 5449 N N . GLN A 1 690 ? -23.157 -57.889 -3.17 1 96.55 690 GLN A N 1
ATOM 5450 C CA . GLN A 1 690 ? -24.053 -56.998 -3.899 1 96.55 690 GLN A CA 1
ATOM 5451 C C . GLN A 1 690 ? -24.957 -56.224 -2.944 1 96.55 690 GLN A C 1
ATOM 5453 O O . GLN A 1 690 ? -25.067 -55 -3.041 1 96.55 690 GLN A O 1
ATOM 5458 N N . GLU A 1 691 ? -25.547 -56.879 -2.026 1 96.12 691 GLU A N 1
ATOM 5459 C CA . GLU A 1 691 ? -26.502 -56.241 -1.125 1 96.12 691 GLU A CA 1
ATOM 5460 C C . GLU A 1 691 ? -25.788 -55.412 -0.061 1 96.12 691 GLU A C 1
ATOM 5462 O O . GLU A 1 691 ? -26.377 -54.501 0.523 1 96.12 691 GLU A O 1
ATOM 5467 N N . MET A 1 692 ? -24.566 -55.787 0.176 1 95.47 692 MET A N 1
ATOM 5468 C CA . MET A 1 692 ? -23.772 -54.972 1.091 1 95.47 692 MET A CA 1
ATOM 5469 C C . MET A 1 692 ? -23.466 -53.608 0.479 1 95.47 692 MET A C 1
ATOM 5471 O O . MET A 1 692 ? -23.535 -52.587 1.165 1 95.47 692 MET A O 1
ATOM 5475 N N . ILE A 1 693 ? -23.151 -53.585 -0.812 1 95.04 693 ILE A N 1
ATOM 5476 C CA . ILE A 1 693 ? -22.754 -52.358 -1.494 1 95.04 693 ILE A CA 1
ATOM 5477 C C . ILE A 1 693 ? -23.997 -51.583 -1.927 1 95.04 693 ILE A C 1
ATOM 5479 O O . ILE A 1 693 ? -24.07 -50.365 -1.747 1 95.04 693 ILE A O 1
ATOM 5483 N N . MET A 1 694 ? -24.923 -52.27 -2.519 1 95.29 694 MET A N 1
ATOM 5484 C CA . MET A 1 694 ? -26.164 -51.666 -2.993 1 95.29 694 MET A CA 1
ATOM 5485 C C . MET A 1 694 ? -27.31 -51.947 -2.027 1 95.29 694 MET A C 1
ATOM 5487 O O . MET A 1 694 ? -28.226 -52.707 -2.347 1 95.29 694 MET A O 1
ATOM 5491 N N . LYS A 1 695 ? -27.313 -51.219 -0.98 1 94.63 695 LYS A N 1
ATOM 5492 C CA . LYS A 1 695 ? -28.253 -51.446 0.113 1 94.63 695 LYS A CA 1
ATOM 5493 C C . LYS A 1 695 ? -29.689 -51.186 -0.334 1 94.63 695 LYS A C 1
ATOM 5495 O O . LYS A 1 695 ? -29.982 -50.142 -0.921 1 94.63 695 LYS A O 1
ATOM 5500 N N . GLY A 1 696 ? -30.531 -52.121 -0.07 1 93.26 696 GLY A N 1
ATOM 5501 C CA . GLY A 1 696 ? -31.928 -52.039 -0.464 1 93.26 696 GLY A CA 1
ATOM 5502 C C . GLY A 1 696 ? -32.259 -52.895 -1.672 1 93.26 696 GLY A C 1
ATOM 5503 O O . GLY A 1 696 ? -33.432 -53.103 -1.99 1 93.26 696 GLY A O 1
ATOM 5504 N N . GLN A 1 697 ? -31.235 -53.403 -2.212 1 94.15 697 GLN A N 1
ATOM 5505 C CA . GLN A 1 697 ? -31.447 -54.23 -3.396 1 94.15 697 GLN A CA 1
ATOM 5506 C C . GLN A 1 697 ? -31.64 -55.696 -3.015 1 94.15 697 GLN A C 1
ATOM 5508 O O . GLN A 1 697 ? -31.015 -56.185 -2.072 1 94.15 697 GLN A O 1
ATOM 5513 N N . ASN A 1 698 ? -32.536 -56.378 -3.702 1 95.69 698 ASN A N 1
ATOM 5514 C CA . ASN A 1 698 ? -32.694 -57.825 -3.611 1 95.69 698 ASN A CA 1
ATOM 5515 C C . ASN A 1 698 ? -31.985 -58.541 -4.757 1 95.69 698 ASN A C 1
ATOM 5517 O O . ASN A 1 698 ? -32.456 -58.518 -5.895 1 95.69 698 ASN A O 1
ATOM 5521 N N . PHE A 1 699 ? -30.982 -59.298 -4.465 1 96 699 PHE A N 1
ATOM 5522 C CA . PHE A 1 699 ? -30.087 -59.88 -5.458 1 96 699 PHE A CA 1
ATOM 5523 C C . PHE A 1 699 ? -30.847 -60.815 -6.391 1 96 699 PHE A C 1
ATOM 5525 O O . PHE A 1 699 ? -30.729 -60.711 -7.613 1 96 699 PHE A O 1
ATOM 5532 N N . GLU A 1 700 ? -31.673 -61.691 -5.868 1 96.49 700 GLU A N 1
ATOM 5533 C CA . GLU A 1 700 ? -32.389 -62.684 -6.663 1 96.49 700 GLU A CA 1
ATOM 5534 C C . GLU A 1 700 ? -33.416 -62.023 -7.578 1 96.49 700 GLU A C 1
ATOM 5536 O O . GLU A 1 700 ? -33.537 -62.388 -8.749 1 96.49 700 GLU A O 1
ATOM 5541 N N . GLN A 1 701 ? -34.03 -61.066 -6.985 1 95.97 701 GLN A N 1
ATOM 5542 C CA . GLN A 1 701 ? -35.054 -60.371 -7.757 1 95.97 701 GLN A CA 1
ATOM 5543 C C . GLN A 1 701 ? -34.437 -59.603 -8.923 1 95.97 701 GLN A C 1
ATOM 5545 O O . GLN A 1 701 ? -34.966 -59.625 -10.036 1 95.97 701 GLN A O 1
ATOM 5550 N N . VAL A 1 702 ? -33.403 -58.922 -8.651 1 96.88 702 VAL A N 1
ATOM 5551 C CA . VAL A 1 702 ? -32.78 -58.113 -9.694 1 96.88 702 VAL A CA 1
ATOM 5552 C C . VAL A 1 702 ? -32.149 -59.023 -10.746 1 96.88 702 VAL A C 1
ATOM 5554 O O . VAL A 1 702 ? -32.169 -58.71 -11.939 1 96.88 702 VAL A O 1
ATOM 5557 N N . LEU A 1 703 ? -31.592 -60.148 -10.298 1 96.74 703 LEU A N 1
ATOM 5558 C CA . LEU A 1 703 ? -31.041 -61.108 -11.249 1 96.74 703 LEU A CA 1
ATOM 5559 C C . LEU A 1 703 ? -32.126 -61.631 -12.184 1 96.74 703 LEU A C 1
ATOM 5561 O O . LEU A 1 703 ? -31.896 -61.781 -13.386 1 96.74 703 LEU A O 1
ATOM 5565 N N . GLU A 1 704 ? -33.275 -61.902 -11.623 1 96.92 704 GLU A N 1
ATOM 5566 C CA . GLU A 1 704 ? -34.407 -62.338 -12.436 1 96.92 704 GLU A CA 1
ATOM 5567 C C . GLU A 1 704 ? -34.847 -61.242 -13.402 1 96.92 704 GLU A C 1
ATOM 5569 O O . GLU A 1 704 ? -35.247 -61.527 -14.533 1 96.92 704 GLU A O 1
ATOM 5574 N N . ASN A 1 705 ? -34.839 -60.048 -12.917 1 97.63 705 ASN A N 1
ATOM 5575 C CA . ASN A 1 705 ? -35.154 -58.919 -13.786 1 97.63 705 ASN A CA 1
ATOM 5576 C C . ASN A 1 705 ? -34.21 -58.854 -14.983 1 97.63 705 ASN A C 1
ATOM 5578 O O . ASN A 1 705 ? -34.647 -58.625 -16.112 1 97.63 705 ASN A O 1
ATOM 5582 N N . VAL A 1 706 ? -32.907 -59.128 -14.756 1 97.71 706 VAL A N 1
ATOM 5583 C CA . VAL A 1 706 ? -31.903 -59.054 -15.812 1 97.71 706 VAL A CA 1
ATOM 5584 C C . VAL A 1 706 ? -32.139 -60.169 -16.829 1 97.71 706 VAL A C 1
ATOM 5586 O O . VAL A 1 706 ? -32.082 -59.936 -18.038 1 97.71 706 VAL A O 1
ATOM 5589 N N . LYS A 1 707 ? -32.479 -61.357 -16.356 1 97.49 707 LYS A N 1
ATOM 5590 C CA . LYS A 1 707 ? -32.767 -62.481 -17.243 1 97.49 707 LYS A CA 1
ATOM 5591 C C . LYS A 1 707 ? -33.969 -62.184 -18.135 1 97.49 707 LYS A C 1
ATOM 5593 O O . LYS A 1 707 ? -33.941 -62.461 -19.336 1 97.49 707 LYS A O 1
ATOM 5598 N N . THR A 1 708 ? -34.927 -61.619 -17.462 1 97.64 708 THR A N 1
ATOM 5599 C CA . THR A 1 708 ? -36.145 -61.275 -18.188 1 97.64 708 THR A CA 1
ATOM 5600 C C . THR A 1 708 ? -35.864 -60.204 -19.238 1 97.64 708 THR A C 1
ATOM 5602 O O . THR A 1 708 ? -36.337 -60.301 -20.372 1 97.64 708 THR A O 1
ATOM 5605 N N . LEU A 1 709 ? -35.144 -59.249 -18.86 1 97.42 709 LEU A N 1
ATOM 5606 C CA . LEU A 1 709 ? -34.786 -58.177 -19.782 1 97.42 709 LEU A CA 1
ATOM 5607 C C . LEU A 1 709 ? -33.991 -58.72 -20.965 1 97.42 709 LEU A C 1
ATOM 5609 O O . LEU A 1 709 ? -34.241 -58.342 -22.112 1 97.42 709 LEU A O 1
ATOM 5613 N N . ALA A 1 710 ? -32.993 -59.623 -20.738 1 97.46 710 ALA A N 1
ATOM 5614 C CA . ALA A 1 710 ? -32.167 -60.22 -21.784 1 97.46 710 ALA A CA 1
ATOM 5615 C C . ALA A 1 710 ? -33.014 -61.049 -22.746 1 97.46 710 ALA A C 1
ATOM 5617 O O . ALA A 1 710 ? -32.827 -60.983 -23.963 1 97.46 710 ALA A O 1
ATOM 5618 N N . ALA A 1 711 ? -33.961 -61.762 -22.192 1 96.97 711 ALA A N 1
ATOM 5619 C CA . ALA A 1 711 ? -34.848 -62.578 -23.016 1 96.97 711 ALA A CA 1
ATOM 5620 C C . ALA A 1 711 ? -35.708 -61.705 -23.926 1 96.97 711 ALA A C 1
ATOM 5622 O O . ALA A 1 711 ? -35.898 -62.023 -25.102 1 96.97 711 ALA A O 1
ATOM 5623 N N . GLN A 1 712 ? -36.189 -60.664 -23.295 1 96.64 712 GLN A N 1
ATOM 5624 C CA . GLN A 1 712 ? -37.006 -59.74 -24.074 1 96.64 712 GLN A CA 1
ATOM 5625 C C . GLN A 1 712 ? -36.182 -59.064 -25.167 1 96.64 712 GLN A C 1
ATOM 5627 O O . GLN A 1 712 ? -36.663 -58.874 -26.286 1 96.64 712 GLN A O 1
ATOM 5632 N N . ARG A 1 713 ? -35.004 -58.701 -24.901 1 96.81 713 ARG A N 1
ATOM 5633 C CA . ARG A 1 713 ? -34.096 -58.1 -25.872 1 96.81 713 ARG A CA 1
ATOM 5634 C C . ARG A 1 713 ? -33.812 -59.058 -27.024 1 96.81 713 ARG A C 1
ATOM 5636 O O . ARG A 1 713 ? -33.873 -58.669 -28.192 1 96.81 713 ARG A O 1
ATOM 5643 N N . ASP A 1 714 ? -33.53 -60.344 -26.694 1 96.18 714 ASP A N 1
ATOM 5644 C CA . ASP A 1 714 ? -33.216 -61.341 -27.713 1 96.18 714 ASP A CA 1
ATOM 5645 C C . ASP A 1 714 ? -34.427 -61.621 -28.6 1 96.18 714 ASP A C 1
ATOM 5647 O O . ASP A 1 714 ? -34.288 -61.788 -29.813 1 96.18 714 ASP A O 1
ATOM 5651 N N . ALA A 1 715 ? -35.559 -61.642 -27.939 1 96.43 715 ALA A N 1
ATOM 5652 C CA . ALA A 1 715 ? -36.79 -61.855 -28.695 1 96.43 715 ALA A CA 1
ATOM 5653 C C . ALA A 1 715 ? -37.047 -60.703 -29.662 1 96.43 715 ALA A C 1
ATOM 5655 O O . ALA A 1 715 ? -37.428 -60.924 -30.814 1 96.43 715 ALA A O 1
ATOM 5656 N N . LEU A 1 716 ? -36.819 -59.55 -29.154 1 95.15 716 LEU A N 1
ATOM 5657 C CA . LEU A 1 716 ? -37.003 -58.373 -29.997 1 95.15 716 LEU A CA 1
ATOM 5658 C C . LEU A 1 716 ? -36.017 -58.379 -31.16 1 95.15 716 LEU A C 1
ATOM 5660 O O . LEU A 1 716 ? -36.394 -58.097 -32.3 1 95.15 716 LEU A O 1
ATOM 5664 N N . ALA A 1 717 ? -34.809 -58.719 -30.909 1 94.52 717 ALA A N 1
ATOM 5665 C CA . ALA A 1 717 ? -33.776 -58.762 -31.941 1 94.52 717 ALA A CA 1
ATOM 5666 C C . ALA A 1 717 ? -34.081 -59.84 -32.977 1 94.52 717 ALA A C 1
ATOM 5668 O O . ALA A 1 717 ? -33.861 -59.639 -34.174 1 94.52 717 ALA A O 1
ATOM 5669 N N . ALA A 1 718 ? -34.536 -60.952 -32.556 1 95.14 718 ALA A N 1
ATOM 5670 C CA . ALA A 1 718 ? -34.879 -62.061 -33.442 1 95.14 718 ALA A CA 1
ATOM 5671 C C . ALA A 1 718 ? -36.016 -61.679 -34.385 1 95.14 718 ALA A C 1
ATOM 5673 O O . ALA A 1 718 ? -36.101 -62.19 -35.504 1 95.14 718 ALA A O 1
ATOM 5674 N N . SER A 1 719 ? -36.775 -60.822 -33.894 1 94.41 719 SER A N 1
ATOM 5675 C CA . SER A 1 719 ? -37.902 -60.386 -34.712 1 94.41 719 SER A CA 1
ATOM 5676 C C . SER A 1 719 ? -37.513 -59.216 -35.61 1 94.41 719 SER A C 1
ATOM 5678 O O . SER A 1 719 ? -38.374 -58.597 -36.238 1 94.41 719 SER A O 1
ATOM 5680 N N . GLY A 1 720 ? -36.199 -58.883 -35.587 1 91.95 720 GLY A N 1
ATOM 5681 C CA . GLY A 1 720 ? -35.698 -57.84 -36.468 1 91.95 720 GLY A CA 1
ATOM 5682 C C . GLY A 1 720 ? -35.666 -56.472 -35.815 1 91.95 720 GLY A C 1
ATOM 5683 O O . GLY A 1 720 ? -35.445 -55.462 -36.487 1 91.95 720 GLY A O 1
ATOM 5684 N N . GLY A 1 721 ? -35.976 -56.466 -34.561 1 90.9 721 GLY A N 1
ATOM 5685 C CA . GLY A 1 721 ? -35.966 -55.204 -33.839 1 90.9 721 GLY A CA 1
ATOM 5686 C C . GLY A 1 721 ? -34.583 -54.8 -33.363 1 90.9 721 GLY A C 1
ATOM 5687 O O . GLY A 1 721 ? -33.578 -55.347 -33.821 1 90.9 721 GLY A O 1
ATOM 5688 N N . ASN A 1 722 ? -34.594 -53.802 -32.527 1 91.04 722 ASN A N 1
ATOM 5689 C CA . ASN A 1 722 ? -33.371 -53.211 -31.994 1 91.04 722 ASN A CA 1
ATOM 5690 C C . ASN A 1 722 ? -32.641 -54.177 -31.065 1 91.04 722 ASN A C 1
ATOM 5692 O O . ASN A 1 722 ? -33.271 -54.874 -30.268 1 91.04 722 ASN A O 1
ATOM 5696 N N . PHE A 1 723 ? -31.358 -54.303 -31.176 1 93.59 723 PHE A N 1
ATOM 5697 C CA . PHE A 1 723 ? -30.541 -55.035 -30.215 1 93.59 723 PHE A CA 1
ATOM 5698 C C . PHE A 1 723 ? -29.894 -54.082 -29.217 1 93.59 723 PHE A C 1
ATOM 5700 O O . PHE A 1 723 ? -28.925 -53.395 -29.546 1 93.59 723 PHE A O 1
ATOM 5707 N N . CYS A 1 724 ? -30.399 -54.096 -28.142 1 94.94 724 CYS A N 1
ATOM 5708 C CA . CYS A 1 724 ? -29.905 -53.271 -27.044 1 94.94 724 CYS A CA 1
ATOM 5709 C C . CYS A 1 724 ? -28.787 -53.979 -26.29 1 94.94 724 CYS A C 1
ATOM 5711 O O . CYS A 1 724 ? -28.956 -55.116 -25.844 1 94.94 724 CYS A O 1
ATOM 5713 N N . ARG A 1 725 ? -27.682 -53.272 -26.153 1 96.25 725 ARG A N 1
ATOM 5714 C CA . ARG A 1 725 ? -26.611 -53.817 -25.325 1 96.25 725 ARG A CA 1
ATOM 5715 C C . ARG A 1 725 ? -26.985 -53.773 -23.848 1 96.25 725 ARG A C 1
ATOM 5717 O O . ARG A 1 725 ? -27.538 -52.779 -23.372 1 96.25 725 ARG A O 1
ATOM 5724 N N . LEU A 1 726 ? -26.728 -54.838 -23.173 1 97.34 726 LEU A N 1
ATOM 5725 C CA . LEU A 1 726 ? -26.885 -54.881 -21.724 1 97.34 726 LEU A CA 1
ATOM 5726 C C . LEU A 1 726 ? -25.527 -54.874 -21.029 1 97.34 726 LEU A C 1
ATOM 5728 O O . LEU A 1 726 ? -24.618 -55.606 -21.426 1 97.34 726 LEU A O 1
ATOM 5732 N N . THR A 1 727 ? -25.403 -53.983 -20.05 1 97.49 727 THR A N 1
ATOM 5733 C CA . THR A 1 727 ? -24.113 -53.781 -19.4 1 97.49 727 THR A CA 1
ATOM 5734 C C . THR A 1 727 ? -24.255 -53.847 -17.882 1 97.49 727 THR A C 1
ATOM 5736 O O . THR A 1 727 ? -25.154 -53.228 -17.31 1 97.49 727 THR A O 1
ATOM 5739 N N . PHE A 1 728 ? -23.354 -54.673 -17.233 1 97.61 728 PHE A N 1
ATOM 5740 C CA . PHE A 1 728 ? -23.154 -54.505 -15.799 1 97.61 728 PHE A CA 1
ATOM 5741 C C . PHE A 1 728 ? -22.167 -53.377 -15.518 1 97.61 728 PHE A C 1
ATOM 5743 O O . PHE A 1 728 ? -21.034 -53.402 -16.003 1 97.61 728 PHE A O 1
ATOM 5750 N N . GLN A 1 729 ? -22.592 -52.422 -14.849 1 95.57 729 GLN A N 1
ATOM 5751 C CA . GLN A 1 729 ? -21.733 -51.293 -14.509 1 95.57 729 GLN A CA 1
ATOM 5752 C C . GLN A 1 729 ? -21.296 -51.354 -13.048 1 95.57 729 GLN A C 1
ATOM 5754 O O . GLN A 1 729 ? -22.133 -51.328 -12.143 1 95.57 729 GLN A O 1
ATOM 5759 N N . LEU A 1 730 ? -19.964 -51.293 -12.868 1 94.74 730 LEU A N 1
ATOM 5760 C CA . LEU A 1 730 ? -19.376 -51.524 -11.553 1 94.74 730 LEU A CA 1
ATOM 5761 C C . LEU A 1 730 ? -18.644 -50.28 -11.058 1 94.74 730 LEU A C 1
ATOM 5763 O O . LEU A 1 730 ? -18.156 -49.482 -11.861 1 94.74 730 LEU A O 1
ATOM 5767 N N . THR A 1 731 ? -18.655 -50.113 -9.79 1 94.09 731 THR A N 1
ATOM 5768 C CA . THR A 1 731 ? -17.681 -49.271 -9.104 1 94.09 731 THR A CA 1
ATOM 5769 C C . THR A 1 731 ? -16.65 -50.124 -8.37 1 94.09 731 THR A C 1
ATOM 5771 O O . THR A 1 731 ? -17.01 -51.018 -7.602 1 94.09 731 THR A O 1
ATOM 5774 N N . PHE A 1 732 ? -15.423 -49.943 -8.612 1 94.28 732 PHE A N 1
ATOM 5775 C CA . PHE A 1 732 ? -14.374 -50.783 -8.046 1 94.28 732 PHE A CA 1
ATOM 5776 C C . PHE A 1 732 ? -14.106 -50.409 -6.593 1 94.28 732 PHE A C 1
ATOM 5778 O O . PHE A 1 732 ? -13.72 -49.276 -6.299 1 94.28 732 PHE A O 1
ATOM 5785 N N . LEU A 1 733 ? -14.346 -51.306 -5.754 1 94.57 733 LEU A N 1
ATOM 5786 C CA . LEU A 1 733 ? -14.171 -51.141 -4.315 1 94.57 733 LEU A CA 1
ATOM 5787 C C . LEU A 1 733 ? -13.337 -52.278 -3.734 1 94.57 733 LEU A C 1
ATOM 5789 O O . LEU A 1 733 ? -13.215 -53.341 -4.348 1 94.57 733 LEU A O 1
ATOM 5793 N N . GLN A 1 734 ? -12.881 -52.007 -2.59 1 93.49 734 GLN A N 1
ATOM 5794 C CA . GLN A 1 734 ? -12.122 -53.027 -1.874 1 93.49 734 GLN A CA 1
ATOM 5795 C C . GLN A 1 734 ? -12.951 -54.293 -1.678 1 93.49 734 GLN A C 1
ATOM 5797 O O . GLN A 1 734 ? -12.416 -55.403 -1.707 1 93.49 734 GLN A O 1
ATOM 5802 N N . GLU A 1 735 ? -14.201 -54.173 -1.625 1 93.61 735 GLU A N 1
ATOM 5803 C CA . GLU A 1 735 ? -15.095 -55.273 -1.276 1 93.61 735 GLU A CA 1
ATOM 5804 C C . GLU A 1 735 ? -15.418 -56.13 -2.496 1 93.61 735 GLU A C 1
ATOM 5806 O O . GLU A 1 735 ? -15.802 -57.294 -2.36 1 93.61 735 GLU A O 1
ATOM 5811 N N . ASN A 1 736 ? -15.284 -55.574 -3.65 1 95.59 736 ASN A N 1
ATOM 5812 C CA . ASN A 1 736 ? -15.833 -56.332 -4.769 1 95.59 736 ASN A CA 1
ATOM 5813 C C . ASN A 1 736 ? -14.764 -56.644 -5.813 1 95.59 736 ASN A C 1
ATOM 5815 O O . ASN A 1 736 ? -14.994 -57.44 -6.725 1 95.59 736 ASN A O 1
ATOM 5819 N N . TYR A 1 737 ? -13.58 -56.089 -5.713 1 95.3 737 TYR A N 1
ATOM 5820 C CA . TYR A 1 737 ? -12.628 -56.205 -6.812 1 95.3 737 TYR A CA 1
ATOM 5821 C C . TYR A 1 737 ? -12.269 -57.663 -7.071 1 95.3 737 TYR A C 1
ATOM 5823 O O . TYR A 1 737 ? -12.114 -58.076 -8.223 1 95.3 737 TYR A O 1
ATOM 5831 N N . GLN A 1 738 ? -12.273 -58.49 -6.05 1 94.66 738 GLN A N 1
ATOM 5832 C CA . GLN A 1 738 ? -11.892 -59.892 -6.186 1 94.66 738 GLN A CA 1
ATOM 5833 C C . GLN A 1 738 ? -12.979 -60.693 -6.896 1 94.66 738 GLN A C 1
ATOM 5835 O O . GLN A 1 738 ? -12.716 -61.774 -7.425 1 94.66 738 GLN A O 1
ATOM 5840 N N . GLU A 1 739 ? -14.166 -60.183 -6.879 1 96.81 739 GLU A N 1
ATOM 5841 C CA . GLU A 1 739 ? -15.294 -60.9 -7.467 1 96.81 739 GLU A CA 1
ATOM 5842 C C . GLU A 1 739 ? -15.5 -60.503 -8.926 1 96.81 739 GLU A C 1
ATOM 5844 O O . GLU A 1 739 ? -16.393 -61.025 -9.597 1 96.81 739 GLU A O 1
ATOM 5849 N N . ILE A 1 740 ? -14.698 -59.655 -9.452 1 97.21 740 ILE A N 1
ATOM 5850 C CA . ILE A 1 740 ? -14.926 -59.114 -10.787 1 97.21 740 ILE A CA 1
ATOM 5851 C C . ILE A 1 740 ? -14.901 -60.244 -11.813 1 97.21 740 ILE A C 1
ATOM 5853 O O . ILE A 1 740 ? -15.784 -60.334 -12.669 1 97.21 740 ILE A O 1
ATOM 5857 N N . PRO A 1 741 ? -13.911 -61.265 -11.747 1 97.24 741 PRO A N 1
ATOM 5858 C CA . PRO A 1 741 ? -13.984 -62.384 -12.689 1 97.24 741 PRO A CA 1
ATOM 5859 C C . PRO A 1 741 ? -15.297 -63.158 -12.585 1 97.24 741 PRO A C 1
ATOM 5861 O O . PRO A 1 741 ? -15.858 -63.569 -13.604 1 97.24 741 PRO A O 1
ATOM 5864 N N . GLN A 1 742 ? -15.805 -63.284 -11.38 1 97.45 742 GLN A N 1
ATOM 5865 C CA . GLN A 1 742 ? -17.067 -63.986 -11.167 1 97.45 742 GLN A CA 1
ATOM 5866 C C . GLN A 1 742 ? -18.248 -63.159 -11.668 1 97.45 742 GLN A C 1
ATOM 5868 O O . GLN A 1 742 ? -19.249 -63.713 -12.128 1 97.45 742 GLN A O 1
ATOM 5873 N N . ILE A 1 743 ? -18.157 -61.861 -11.542 1 97.71 743 ILE A N 1
ATOM 5874 C CA . ILE A 1 743 ? -19.201 -60.98 -12.056 1 97.71 743 ILE A CA 1
ATOM 5875 C C . ILE A 1 743 ? -19.274 -61.098 -13.576 1 97.71 743 ILE A C 1
ATOM 5877 O O . ILE A 1 743 ? -20.365 -61.133 -14.151 1 97.71 743 ILE A O 1
ATOM 5881 N N . ILE A 1 744 ? -18.138 -61.189 -14.217 1 97.6 744 ILE A N 1
ATOM 5882 C CA . ILE A 1 744 ? -18.072 -61.337 -15.667 1 97.6 744 ILE A CA 1
ATOM 5883 C C . ILE A 1 744 ? -18.72 -62.656 -16.081 1 97.6 744 ILE A C 1
ATOM 5885 O O . ILE A 1 744 ? -19.497 -62.699 -17.038 1 97.6 744 ILE A O 1
ATOM 5889 N N . GLN A 1 745 ? -18.442 -63.733 -15.329 1 97.21 745 GLN A N 1
ATOM 5890 C CA . GLN A 1 745 ? -19.079 -65.019 -15.593 1 97.21 745 GLN A CA 1
ATOM 5891 C C . GLN A 1 745 ? -20.592 -64.931 -15.412 1 97.21 745 GLN A C 1
ATOM 5893 O O . GLN A 1 745 ? -21.352 -65.453 -16.229 1 97.21 745 GLN A O 1
ATOM 5898 N N . LEU A 1 746 ? -20.955 -64.283 -14.345 1 97.09 746 LEU A N 1
ATOM 5899 C CA . LEU A 1 746 ? -22.376 -64.093 -14.072 1 97.09 746 LEU A CA 1
ATOM 5900 C C . LEU A 1 746 ? -23.052 -63.337 -15.21 1 97.09 746 LEU A C 1
ATOM 5902 O O . LEU A 1 746 ? -24.166 -63.68 -15.613 1 97.09 746 LEU A O 1
ATOM 5906 N N . ALA A 1 747 ? -22.427 -62.289 -15.678 1 97.69 747 ALA A N 1
ATOM 5907 C CA . ALA A 1 747 ? -22.951 -61.511 -16.797 1 97.69 747 ALA A CA 1
ATOM 5908 C C . ALA A 1 747 ? -23.2 -62.397 -18.014 1 97.69 747 ALA A C 1
ATOM 5910 O O . ALA A 1 747 ? -24.262 -62.325 -18.635 1 97.69 747 ALA A O 1
ATOM 5911 N N . ALA A 1 748 ? -22.246 -63.247 -18.319 1 96.68 748 ALA A N 1
ATOM 5912 C CA . ALA A 1 748 ? -22.385 -64.164 -19.447 1 96.68 748 ALA A CA 1
ATOM 5913 C C . ALA A 1 748 ? -23.56 -65.116 -19.238 1 96.68 748 ALA A C 1
ATOM 5915 O O . ALA A 1 748 ? -24.319 -65.388 -20.171 1 96.68 748 ALA A O 1
ATOM 5916 N N . ASP A 1 749 ? -23.739 -65.559 -18.07 1 96.35 749 ASP A N 1
ATOM 5917 C CA . ASP A 1 749 ? -24.758 -66.549 -17.735 1 96.35 749 ASP A CA 1
ATOM 5918 C C . ASP A 1 749 ? -26.161 -65.965 -17.886 1 96.35 749 ASP A C 1
ATOM 5920 O O . ASP A 1 749 ? -27.116 -66.695 -18.161 1 96.35 749 ASP A O 1
ATOM 5924 N N . VAL A 1 750 ? -26.254 -64.647 -17.711 1 96.28 750 VAL A N 1
ATOM 5925 C CA . VAL A 1 750 ? -27.6 -64.085 -17.685 1 96.28 750 VAL A CA 1
ATOM 5926 C C . VAL A 1 750 ? -27.854 -63.292 -18.965 1 96.28 750 VAL A C 1
ATOM 5928 O O . VAL A 1 750 ? -28.85 -62.571 -19.069 1 96.28 750 VAL A O 1
ATOM 5931 N N . GLY A 1 751 ? -26.94 -63.269 -19.865 1 95 751 GLY A N 1
ATOM 5932 C CA . GLY A 1 751 ? -27.171 -62.706 -21.186 1 95 751 GLY A CA 1
ATOM 5933 C C . GLY A 1 751 ? -26.705 -61.268 -21.311 1 95 751 GLY A C 1
ATOM 5934 O O . GLY A 1 751 ? -27.094 -60.563 -22.245 1 95 751 GLY A O 1
ATOM 5935 N N . VAL A 1 752 ? -25.916 -60.75 -20.403 1 96.58 752 VAL A N 1
ATOM 5936 C CA . VAL A 1 752 ? -25.318 -59.419 -20.443 1 96.58 752 VAL A CA 1
ATOM 5937 C C . VAL A 1 752 ? -24.091 -59.431 -21.351 1 96.58 752 VAL A C 1
ATOM 5939 O O . VAL A 1 752 ? -23.306 -60.382 -21.331 1 96.58 752 VAL A O 1
ATOM 5942 N N . ASN A 1 753 ? -23.877 -58.281 -22.078 1 94.78 753 ASN A N 1
ATOM 5943 C CA . ASN A 1 753 ? -22.88 -58.248 -23.143 1 94.78 753 ASN A CA 1
ATOM 5944 C C . ASN A 1 753 ? -21.607 -57.535 -22.698 1 94.78 753 ASN A C 1
ATOM 5946 O O . ASN A 1 753 ? -20.552 -57.697 -23.314 1 94.78 753 ASN A O 1
ATOM 5950 N N . ARG A 1 754 ? -21.739 -56.827 -21.732 1 96.94 754 ARG A N 1
ATOM 5951 C CA . ARG A 1 754 ? -20.623 -55.958 -21.372 1 96.94 754 ARG A CA 1
ATOM 5952 C C . ARG A 1 754 ? -20.548 -55.761 -19.862 1 96.94 754 ARG A C 1
ATOM 5954 O O . ARG A 1 754 ? -21.577 -55.675 -19.19 1 96.94 754 ARG A O 1
ATOM 5961 N N . VAL A 1 755 ? -19.312 -55.754 -19.364 1 96.99 755 VAL A N 1
ATOM 5962 C CA . VAL A 1 755 ? -19.034 -55.349 -17.99 1 96.99 755 VAL A CA 1
ATOM 5963 C C . VAL A 1 755 ? -18.123 -54.124 -17.986 1 96.99 755 VAL A C 1
ATOM 5965 O O . VAL A 1 755 ? -17.007 -54.171 -18.51 1 96.99 755 VAL A O 1
ATOM 5968 N N . LYS A 1 756 ? -18.642 -53.09 -17.469 1 94.94 756 LYS A N 1
ATOM 5969 C CA . LYS A 1 756 ? -17.918 -51.823 -17.413 1 94.94 756 LYS A CA 1
ATOM 5970 C C . LYS A 1 756 ? -17.782 -51.33 -15.975 1 94.94 756 LYS A C 1
ATOM 5972 O O . LYS A 1 756 ? -18.685 -51.524 -15.159 1 94.94 756 LYS A O 1
ATOM 5977 N N . GLY A 1 757 ? -16.583 -50.805 -15.728 1 91.89 757 GLY A N 1
ATOM 5978 C CA . GLY A 1 757 ? -16.416 -50.281 -14.382 1 91.89 757 GLY A CA 1
ATOM 5979 C C . GLY A 1 757 ? -15.582 -49.016 -14.333 1 91.89 757 GLY A C 1
ATOM 5980 O O . GLY A 1 757 ? -15.072 -48.562 -15.359 1 91.89 757 GLY A O 1
ATOM 5981 N N . HIS A 1 758 ? -15.624 -48.347 -13.214 1 90.53 758 HIS A N 1
ATOM 5982 C CA . HIS A 1 758 ? -14.771 -47.193 -12.954 1 90.53 758 HIS A CA 1
ATOM 5983 C C . HIS A 1 758 ? -14.283 -47.182 -11.51 1 90.53 758 HIS A C 1
ATOM 5985 O O . HIS A 1 758 ? -14.893 -47.807 -10.639 1 90.53 758 HIS A O 1
ATOM 5991 N N . HIS A 1 759 ? -13.217 -46.529 -11.339 1 89.99 759 HIS A N 1
ATOM 5992 C CA . HIS A 1 759 ? -12.68 -46.36 -9.993 1 89.99 759 HIS A CA 1
ATOM 5993 C C . HIS A 1 759 ? -13.544 -45.41 -9.17 1 89.99 759 HIS A C 1
ATOM 5995 O O . HIS A 1 759 ? -14.196 -44.521 -9.723 1 89.99 759 HIS A O 1
ATOM 6001 N N . LEU A 1 760 ? -13.42 -45.588 -7.925 1 89.42 760 LEU A N 1
ATOM 6002 C CA . LEU A 1 760 ? -14.299 -44.924 -6.968 1 89.42 760 LEU A CA 1
ATOM 6003 C C . LEU A 1 760 ? -13.965 -43.44 -6.863 1 89.42 760 LEU A C 1
ATOM 6005 O O . LEU A 1 760 ? -12.793 -43.068 -6.761 1 89.42 760 LEU A O 1
ATOM 6009 N N . TRP A 1 761 ? -14.981 -42.587 -7.003 1 85.85 761 TRP A N 1
ATOM 6010 C CA . TRP A 1 761 ? -14.87 -41.209 -6.536 1 85.85 761 TRP A CA 1
ATOM 6011 C C . TRP A 1 761 ? -15.036 -41.133 -5.022 1 85.85 761 TRP A C 1
ATOM 6013 O O . TRP A 1 761 ? -16.137 -41.33 -4.501 1 85.85 761 TRP A O 1
ATOM 6023 N N . ALA A 1 762 ? -13.971 -40.847 -4.299 1 82.04 762 ALA A N 1
ATOM 6024 C CA . ALA A 1 762 ? -14.037 -40.834 -2.84 1 82.04 762 ALA A CA 1
ATOM 6025 C C . ALA A 1 762 ? -14.626 -39.522 -2.33 1 82.04 762 ALA A C 1
ATOM 6027 O O . ALA A 1 762 ? -13.915 -38.522 -2.203 1 82.04 762 ALA A O 1
ATOM 6028 N N . HIS A 1 763 ? -15.906 -39.543 -1.968 1 76.87 763 HIS A N 1
ATOM 6029 C CA . HIS A 1 763 ? -16.595 -38.357 -1.472 1 76.87 763 HIS A CA 1
ATOM 6030 C C . HIS A 1 763 ? -16.233 -38.076 -0.018 1 76.87 763 HIS A C 1
ATOM 6032 O O . HIS A 1 763 ? -16.318 -36.934 0.438 1 76.87 763 HIS A O 1
ATOM 6038 N N . TRP A 1 764 ? -15.991 -39.188 0.684 1 83.08 764 TRP A N 1
ATOM 6039 C CA . TRP A 1 764 ? -15.74 -39.137 2.12 1 83.08 764 TRP A CA 1
ATOM 6040 C C . TRP A 1 764 ? -14.529 -39.987 2.492 1 83.08 764 TRP A C 1
ATOM 6042 O O . TRP A 1 764 ? -14.123 -40.867 1.729 1 83.08 764 TRP A O 1
ATOM 6052 N N . ASP A 1 765 ? -14.068 -39.77 3.641 1 83.99 765 ASP A N 1
ATOM 6053 C CA . ASP A 1 765 ? -12.898 -40.502 4.117 1 83.99 765 ASP A CA 1
ATOM 6054 C C . ASP A 1 765 ? -13.173 -42.003 4.168 1 83.99 765 ASP A C 1
ATOM 6056 O O . ASP A 1 765 ? -12.294 -42.811 3.864 1 83.99 765 ASP A O 1
ATOM 6060 N N . GLU A 1 766 ? -14.382 -42.273 4.509 1 85.98 766 GLU A N 1
ATOM 6061 C CA . GLU A 1 766 ? -14.769 -43.677 4.61 1 85.98 766 GLU A CA 1
ATOM 6062 C C . GLU A 1 766 ? -14.675 -44.374 3.255 1 85.98 766 GLU A C 1
ATOM 6064 O O . GLU A 1 766 ? -14.255 -45.53 3.173 1 85.98 766 GLU A O 1
ATOM 6069 N N . MET A 1 767 ? -15.036 -43.665 2.245 1 88.12 767 MET A N 1
ATOM 6070 C CA . MET A 1 767 ? -15.001 -44.241 0.904 1 88.12 767 MET A CA 1
ATOM 6071 C C . MET A 1 767 ? -13.583 -44.227 0.343 1 88.12 767 MET A C 1
ATOM 6073 O O . MET A 1 767 ? -13.199 -45.127 -0.407 1 88.12 767 MET A O 1
ATOM 6077 N N . ALA A 1 768 ? -12.835 -43.228 0.789 1 87.61 768 ALA A N 1
ATOM 6078 C CA . ALA A 1 768 ? -11.451 -43.143 0.33 1 87.61 768 ALA A CA 1
ATOM 6079 C C . ALA A 1 768 ? -10.663 -44.388 0.728 1 87.61 768 ALA A C 1
ATOM 6081 O O . ALA A 1 768 ? -9.821 -44.867 -0.035 1 87.61 768 ALA A O 1
ATOM 6082 N N . ALA A 1 769 ? -10.979 -44.901 1.882 1 89.08 769 ALA A N 1
ATOM 6083 C CA . ALA A 1 769 ? -10.3 -46.086 2.4 1 89.08 769 ALA A CA 1
ATOM 6084 C C . ALA A 1 769 ? -10.649 -47.322 1.576 1 89.08 769 ALA A C 1
ATOM 6086 O O . ALA A 1 769 ? -9.925 -48.321 1.607 1 89.08 769 ALA A O 1
ATOM 6087 N N . ARG A 1 770 ? -11.694 -47.204 0.761 1 91.82 770 ARG A N 1
ATOM 6088 C CA . ARG A 1 770 ? -12.194 -48.359 0.021 1 91.82 770 ARG A CA 1
ATOM 6089 C C . ARG A 1 770 ? -11.776 -48.294 -1.444 1 91.82 770 ARG A C 1
ATOM 6091 O O . ARG A 1 770 ? -12.081 -49.199 -2.223 1 91.82 770 ARG A O 1
ATOM 6098 N N . ALA A 1 771 ? -11.051 -47.28 -1.823 1 89.98 771 ALA A N 1
ATOM 6099 C CA . ALA A 1 771 ? -10.638 -47.091 -3.211 1 89.98 771 ALA A CA 1
ATOM 6100 C C . ALA A 1 771 ? -9.485 -48.022 -3.572 1 89.98 771 ALA A C 1
ATOM 6102 O O . ALA A 1 771 ? -8.589 -48.256 -2.758 1 89.98 771 ALA A O 1
ATOM 6103 N N . MET A 1 772 ? -9.449 -48.475 -4.786 1 88.5 772 MET A N 1
ATOM 6104 C CA . MET A 1 772 ? -8.409 -49.402 -5.224 1 88.5 772 MET A CA 1
ATOM 6105 C C . MET A 1 772 ? -7.14 -48.652 -5.614 1 88.5 772 MET A C 1
ATOM 6107 O O . MET A 1 772 ? -6.1 -49.268 -5.857 1 88.5 772 MET A O 1
ATOM 6111 N N . LYS A 1 773 ? -7.238 -47.377 -5.676 1 84.72 773 LYS A N 1
ATOM 6112 C CA . LYS A 1 773 ? -6.064 -46.568 -5.991 1 84.72 773 LYS A CA 1
ATOM 6113 C C . LYS A 1 773 ? -5.537 -45.857 -4.748 1 84.72 773 LYS A C 1
ATOM 6115 O O . LYS A 1 773 ? -4.787 -44.885 -4.853 1 84.72 773 LYS A O 1
ATOM 6120 N N . ARG A 1 774 ? -5.977 -46.218 -3.623 1 84.39 774 ARG A N 1
ATOM 6121 C CA . ARG A 1 774 ? -5.694 -45.516 -2.375 1 84.39 774 ARG A CA 1
ATOM 6122 C C . ARG A 1 774 ? -4.214 -45.606 -2.02 1 84.39 774 ARG A C 1
ATOM 6124 O O . ARG A 1 774 ? -3.667 -44.703 -1.383 1 84.39 774 ARG A O 1
ATOM 6131 N N . ASP A 1 775 ? -3.556 -46.767 -2.398 1 83.25 775 ASP A N 1
ATOM 6132 C CA . ASP A 1 775 ? -2.139 -46.962 -2.105 1 83.25 775 ASP A CA 1
ATOM 6133 C C . ASP A 1 775 ? -1.52 -47.993 -3.045 1 83.25 775 ASP A C 1
ATOM 6135 O O . ASP A 1 775 ? -2.217 -48.583 -3.873 1 83.25 775 ASP A O 1
ATOM 6139 N N . SER A 1 776 ? -0.248 -48.217 -2.918 1 84.71 776 SER A N 1
ATOM 6140 C CA . SER A 1 776 ? 0.488 -49.094 -3.823 1 84.71 776 SER A CA 1
ATOM 6141 C C . SER A 1 776 ? 0.054 -50.547 -3.66 1 84.71 776 SER A C 1
ATOM 6143 O O . SER A 1 776 ? 0.03 -51.306 -4.631 1 84.71 776 SER A O 1
ATOM 6145 N N . ALA A 1 777 ? -0.27 -50.856 -2.426 1 87.55 777 ALA A N 1
ATOM 6146 C CA . ALA A 1 777 ? -0.695 -52.23 -2.17 1 87.55 777 ALA A CA 1
ATOM 6147 C C . ALA A 1 777 ? -2.023 -52.53 -2.859 1 87.55 777 ALA A C 1
ATOM 6149 O O . ALA A 1 777 ? -2.196 -53.599 -3.449 1 87.55 777 ALA A O 1
ATOM 6150 N N . ALA A 1 778 ? -2.899 -51.655 -2.771 1 89.97 778 ALA A N 1
ATOM 6151 C CA . ALA A 1 778 ? -4.202 -51.811 -3.412 1 89.97 778 ALA A CA 1
ATOM 6152 C C . ALA A 1 778 ? -4.063 -51.86 -4.931 1 89.97 778 ALA A C 1
ATOM 6154 O O . ALA A 1 778 ? -4.731 -52.655 -5.596 1 89.97 778 ALA A O 1
ATOM 6155 N N . VAL A 1 779 ? -3.194 -51.087 -5.461 1 89.16 779 VAL A N 1
ATOM 6156 C CA . VAL A 1 779 ? -2.969 -51.047 -6.902 1 89.16 779 VAL A CA 1
ATOM 6157 C C . VAL A 1 779 ? -2.38 -52.376 -7.371 1 89.16 779 VAL A C 1
ATOM 6159 O O . VAL A 1 779 ? -2.783 -52.91 -8.407 1 89.16 779 VAL A O 1
ATOM 6162 N N . ARG A 1 780 ? -1.502 -52.891 -6.562 1 89.54 780 ARG A N 1
ATOM 6163 C CA . ARG A 1 780 ? -0.917 -54.183 -6.904 1 89.54 780 ARG A CA 1
ATOM 6164 C C . ARG A 1 780 ? -1.978 -55.279 -6.915 1 89.54 780 ARG A C 1
ATOM 6166 O O . ARG A 1 780 ? -1.995 -56.124 -7.813 1 89.54 780 ARG A O 1
ATOM 6173 N N . ALA A 1 781 ? -2.751 -55.226 -5.919 1 92.61 781 ALA A N 1
ATOM 6174 C CA . ALA A 1 781 ? -3.829 -56.209 -5.837 1 92.61 781 ALA A CA 1
ATOM 6175 C C . ALA A 1 781 ? -4.76 -56.104 -7.041 1 92.61 781 ALA A C 1
ATOM 6177 O O . ALA A 1 781 ? -5.153 -57.119 -7.621 1 92.61 781 ALA A O 1
ATOM 6178 N N . TRP A 1 782 ? -5.072 -54.925 -7.415 1 92.53 782 TRP A N 1
ATOM 6179 C CA . TRP A 1 782 ? -5.91 -54.681 -8.585 1 92.53 782 TRP A CA 1
ATOM 6180 C C . TRP A 1 782 ? -5.253 -55.227 -9.849 1 92.53 782 TRP A C 1
ATOM 6182 O O . TRP A 1 782 ? -5.887 -55.948 -10.622 1 92.53 782 TRP A O 1
ATOM 6192 N N . ASN A 1 783 ? -4.061 -54.922 -10.009 1 91.05 783 ASN A N 1
ATOM 6193 C CA . ASN A 1 783 ? -3.335 -55.316 -11.212 1 91.05 783 ASN A CA 1
ATOM 6194 C C . ASN A 1 783 ? -3.211 -56.833 -11.321 1 91.05 783 ASN A C 1
ATOM 6196 O O . ASN A 1 783 ? -3.124 -57.375 -12.424 1 91.05 783 ASN A O 1
ATOM 6200 N N . CYS A 1 784 ? -3.216 -57.478 -10.183 1 94.15 784 CYS A N 1
ATOM 6201 C CA . CYS A 1 784 ? -3.181 -58.937 -10.178 1 94.15 784 CYS A CA 1
ATOM 6202 C C . CYS A 1 784 ? -4.519 -59.516 -10.622 1 94.15 784 CYS A C 1
ATOM 6204 O O . CYS A 1 784 ? -4.566 -60.59 -11.224 1 94.15 784 CYS A O 1
ATOM 6206 N N . MET A 1 785 ? -5.556 -58.835 -10.375 1 94.69 785 MET A N 1
ATOM 6207 C CA . MET A 1 785 ? -6.908 -59.292 -10.685 1 94.69 785 MET A CA 1
ATOM 6208 C C . MET A 1 785 ? -7.234 -59.065 -12.157 1 94.69 785 MET A C 1
ATOM 6210 O O . MET A 1 785 ? -7.964 -59.851 -12.764 1 94.69 785 MET A O 1
ATOM 6214 N N . VAL A 1 786 ? -6.689 -58.108 -12.86 1 94.55 786 VAL A N 1
ATOM 6215 C CA . VAL A 1 786 ? -7.078 -57.641 -14.186 1 94.55 786 VAL A CA 1
ATOM 6216 C C . VAL A 1 786 ? -6.851 -58.749 -15.212 1 94.55 786 VAL A C 1
ATOM 6218 O O . VAL A 1 786 ? -7.74 -59.056 -16.011 1 94.55 786 VAL A O 1
ATOM 6221 N N . PRO A 1 787 ? -5.725 -59.514 -15.111 1 95.02 787 PRO A N 1
ATOM 6222 C CA . PRO A 1 787 ? -5.549 -60.589 -16.092 1 95.02 787 PRO A CA 1
ATOM 6223 C C . PRO A 1 787 ? -6.597 -61.691 -15.953 1 95.02 787 PRO A C 1
ATOM 6225 O O . PRO A 1 787 ? -7.04 -62.256 -16.957 1 95.02 787 PRO A O 1
ATOM 6228 N N . LYS A 1 788 ? -6.974 -61.988 -14.798 1 96.05 788 LYS A N 1
ATOM 6229 C CA . LYS A 1 788 ? -8.012 -62.988 -14.562 1 96.05 788 LYS A CA 1
ATOM 6230 C C . LYS A 1 788 ? -9.347 -62.544 -15.152 1 96.05 788 LYS A C 1
ATOM 6232 O O . LYS A 1 788 ? -10.07 -63.35 -15.742 1 96.05 788 LYS A O 1
ATOM 6237 N N . ALA A 1 789 ? -9.653 -61.342 -14.939 1 96.24 789 ALA A N 1
ATOM 6238 C CA . ALA A 1 789 ? -10.885 -60.782 -15.49 1 96.24 789 ALA A CA 1
ATOM 6239 C C . ALA A 1 789 ? -10.873 -60.826 -17.016 1 96.24 789 ALA A C 1
ATOM 6241 O O . ALA A 1 789 ? -11.872 -61.191 -17.64 1 96.24 789 ALA A O 1
ATOM 6242 N N . GLU A 1 790 ? -9.787 -60.528 -17.583 1 95.74 790 GLU A N 1
ATOM 6243 C CA . GLU A 1 790 ? -9.654 -60.529 -19.036 1 95.74 790 GLU A CA 1
ATOM 6244 C C . GLU A 1 790 ? -9.814 -61.937 -19.604 1 95.74 790 GLU A C 1
ATOM 6246 O O . GLU A 1 790 ? -10.434 -62.122 -20.653 1 95.74 790 GLU A O 1
ATOM 6251 N N . GLU A 1 791 ? -9.278 -62.876 -18.936 1 96.18 791 GLU A N 1
ATOM 6252 C CA . GLU A 1 791 ? -9.381 -64.266 -19.369 1 96.18 791 GLU A CA 1
ATOM 6253 C C . GLU A 1 791 ? -10.833 -64.736 -19.374 1 96.18 791 GLU A C 1
ATOM 6255 O O . GLU A 1 791 ? -11.288 -65.353 -20.34 1 96.18 791 GLU A O 1
ATOM 6260 N N . VAL A 1 792 ? -11.477 -64.42 -18.295 1 96.73 792 VAL A N 1
ATOM 6261 C CA . VAL A 1 792 ? -12.873 -64.83 -18.188 1 96.73 792 VAL A CA 1
ATOM 6262 C C . VAL A 1 792 ? -13.706 -64.108 -19.245 1 96.73 792 VAL A C 1
ATOM 6264 O O . VAL A 1 792 ? -14.612 -64.698 -19.839 1 96.73 792 VAL A O 1
ATOM 6267 N N . ALA A 1 793 ? -13.465 -62.847 -19.52 1 96.59 793 ALA A N 1
ATOM 6268 C CA . ALA A 1 793 ? -14.193 -62.065 -20.515 1 96.59 793 ALA A CA 1
ATOM 6269 C C . ALA A 1 793 ? -13.994 -62.637 -21.916 1 96.59 793 ALA A C 1
ATOM 6271 O O . ALA A 1 793 ? -14.951 -62.766 -22.683 1 96.59 793 ALA A O 1
ATOM 6272 N N . LYS A 1 794 ? -12.764 -63.019 -22.236 1 94.99 794 LYS A N 1
ATOM 6273 C CA . LYS A 1 794 ? -12.456 -63.597 -23.541 1 94.99 794 LYS A CA 1
ATOM 6274 C C . LYS A 1 794 ? -13.16 -64.938 -23.729 1 94.99 794 LYS A C 1
ATOM 6276 O O . LYS A 1 794 ? -13.739 -65.198 -24.785 1 94.99 794 LYS A O 1
ATOM 6281 N N . ARG A 1 795 ? -13.11 -65.687 -22.733 1 95.78 795 ARG A N 1
ATOM 6282 C CA . ARG A 1 795 ? -13.716 -67.014 -22.773 1 95.78 795 ARG A CA 1
ATOM 6283 C C . ARG A 1 795 ? -15.221 -66.922 -23.001 1 95.78 795 ARG A C 1
ATOM 6285 O O . ARG A 1 795 ? -15.802 -67.762 -23.691 1 95.78 795 ARG A O 1
ATOM 6292 N N . ASN A 1 796 ? -15.829 -65.882 -22.485 1 95.54 796 ASN A N 1
ATOM 6293 C CA . ASN A 1 796 ? -17.284 -65.773 -22.528 1 95.54 796 ASN A CA 1
ATOM 6294 C C . ASN A 1 796 ? -17.739 -64.726 -23.54 1 95.54 796 ASN A C 1
ATOM 6296 O O . ASN A 1 796 ? -18.923 -64.392 -23.605 1 95.54 796 ASN A O 1
ATOM 6300 N N . ARG A 1 797 ? -16.829 -64.062 -24.228 1 93.97 797 ARG A N 1
ATOM 6301 C CA . ARG A 1 797 ? -17.103 -63.055 -25.248 1 93.97 797 ARG A CA 1
ATOM 6302 C C . ARG A 1 797 ? -17.842 -61.861 -24.653 1 93.97 797 ARG A C 1
ATOM 6304 O O . ARG A 1 797 ? -18.87 -61.434 -25.183 1 93.97 797 ARG A O 1
ATOM 6311 N N . ILE A 1 798 ? -17.44 -61.488 -23.481 1 95.49 798 ILE A N 1
ATOM 6312 C CA . ILE A 1 798 ? -17.954 -60.299 -22.809 1 95.49 798 ILE A CA 1
ATOM 6313 C C . ILE A 1 798 ? -17.012 -59.122 -23.051 1 95.49 798 ILE A C 1
ATOM 6315 O O . ILE A 1 798 ? -15.795 -59.251 -22.9 1 95.49 798 ILE A O 1
ATOM 6319 N N . LYS A 1 799 ? -17.517 -58.037 -23.402 1 95.24 799 LYS A N 1
ATOM 6320 C CA . LYS A 1 799 ? -16.715 -56.827 -23.561 1 95.24 799 LYS A CA 1
ATOM 6321 C C . LYS A 1 799 ? -16.403 -56.193 -22.208 1 95.24 799 LYS A C 1
ATOM 6323 O O . LYS A 1 799 ? -17.303 -55.984 -21.392 1 95.24 799 LYS A O 1
ATOM 6328 N N . LEU A 1 800 ? -15.084 -55.938 -21.988 1 94.08 800 LEU A N 1
ATOM 6329 C CA . LEU A 1 800 ? -14.654 -55.289 -20.754 1 94.08 800 LEU A CA 1
ATOM 6330 C C . LEU A 1 800 ? -14.321 -53.822 -20.999 1 94.08 800 LEU A C 1
ATOM 6332 O O . LEU A 1 800 ? -13.686 -53.484 -22 1 94.08 800 LEU A O 1
ATOM 6336 N N . GLU A 1 801 ? -14.747 -52.997 -20.144 1 91.64 801 GLU A N 1
ATOM 6337 C CA . GLU A 1 801 ? -14.426 -51.575 -20.218 1 91.64 801 GLU A CA 1
ATOM 6338 C C . GLU A 1 801 ? -14.098 -51.01 -18.839 1 91.64 801 GLU A C 1
ATOM 6340 O O . GLU A 1 801 ? -14.874 -51.173 -17.895 1 91.64 801 GLU A O 1
ATOM 6345 N N . GLY A 1 802 ? -13.001 -50.346 -18.748 1 89.62 802 GLY A N 1
ATOM 6346 C CA . GLY A 1 802 ? -12.614 -49.685 -17.512 1 89.62 802 GLY A CA 1
ATOM 6347 C C . GLY A 1 802 ? -11.803 -50.575 -16.589 1 89.62 802 GLY A C 1
ATOM 6348 O O . GLY A 1 802 ? -11.378 -50.143 -15.516 1 89.62 802 GLY A O 1
ATOM 6349 N N . ILE A 1 803 ? -11.653 -51.777 -17 1 91.37 803 ILE A N 1
ATOM 6350 C CA . ILE A 1 803 ? -10.89 -52.731 -16.203 1 91.37 803 ILE A CA 1
ATOM 6351 C C . ILE A 1 803 ? -9.517 -52.95 -16.836 1 91.37 803 ILE A C 1
ATOM 6353 O O . ILE A 1 803 ? -9.363 -53.791 -17.725 1 91.37 803 ILE A O 1
ATOM 6357 N N . HIS A 1 804 ? -8.61 -52.138 -16.389 1 86.77 804 HIS A N 1
ATOM 6358 C CA . HIS A 1 804 ? -7.256 -52.164 -16.931 1 86.77 804 HIS A CA 1
ATOM 6359 C C . HIS A 1 804 ? -6.216 -52.029 -15.824 1 86.77 804 HIS A C 1
ATOM 6361 O O . HIS A 1 804 ? -6.53 -51.564 -14.725 1 86.77 804 HIS A O 1
ATOM 6367 N N . VAL A 1 805 ? -5.033 -52.314 -16.183 1 87.1 805 VAL A N 1
ATOM 6368 C CA . VAL A 1 805 ? -3.92 -52.165 -15.251 1 87.1 805 VAL A CA 1
ATOM 6369 C C . VAL A 1 805 ? -3.628 -50.683 -15.028 1 87.1 805 VAL A C 1
ATOM 6371 O O . VAL A 1 805 ? -3.741 -49.875 -15.954 1 87.1 805 VAL A O 1
ATOM 6374 N N . ILE A 1 806 ? -3.35 -50.375 -13.852 1 82.82 806 ILE A N 1
ATOM 6375 C CA . ILE A 1 806 ? -3.011 -48.994 -13.526 1 82.82 806 ILE A CA 1
ATOM 6376 C C . ILE A 1 806 ? -1.526 -48.895 -13.182 1 82.82 806 ILE A C 1
ATOM 6378 O O . ILE A 1 806 ? -0.945 -49.836 -12.637 1 82.82 806 ILE A O 1
ATOM 6382 N N . PRO A 1 807 ? -0.902 -47.744 -13.64 1 74.17 807 PRO A N 1
ATOM 6383 C CA . PRO A 1 807 ? 0.511 -47.556 -13.302 1 74.17 807 PRO A CA 1
ATOM 6384 C C . PRO A 1 807 ? 0.755 -47.506 -11.796 1 74.17 807 PRO A C 1
ATOM 6386 O O . PRO A 1 807 ? -0.115 -47.066 -11.039 1 74.17 807 PRO A O 1
ATOM 6389 N N . GLU A 1 808 ? 1.911 -48.008 -11.382 1 68.27 808 GLU A N 1
ATOM 6390 C CA . GLU A 1 808 ? 2.244 -48.099 -9.963 1 68.27 808 GLU A CA 1
ATOM 6391 C C . GLU A 1 808 ? 2.276 -46.718 -9.314 1 68.27 808 GLU A C 1
ATOM 6393 O O . GLU A 1 808 ? 1.935 -46.571 -8.139 1 68.27 808 GLU A O 1
ATOM 6398 N N . ASP A 1 809 ? 2.845 -45.533 -9.996 1 60.04 809 ASP A N 1
ATOM 6399 C CA . ASP A 1 809 ? 2.887 -44.191 -9.424 1 60.04 809 ASP A CA 1
ATOM 6400 C C . ASP A 1 809 ? 1.579 -43.445 -9.678 1 60.04 809 ASP A C 1
ATOM 6402 O O . ASP A 1 809 ? 1.545 -42.213 -9.646 1 60.04 809 ASP A O 1
ATOM 6406 N N . ALA A 1 810 ? 0.449 -44.436 -9.898 1 61.83 810 ALA A N 1
ATOM 6407 C CA . ALA A 1 810 ? -0.83 -43.932 -10.39 1 61.83 810 ALA A CA 1
ATOM 6408 C C . ALA A 1 810 ? -1.686 -43.399 -9.244 1 61.83 810 ALA A C 1
ATOM 6410 O O . ALA A 1 810 ? -2.846 -43.032 -9.446 1 61.83 810 ALA A O 1
ATOM 6411 N N . GLN A 1 811 ? -1.217 -43.297 -8.168 1 60.19 811 GLN A N 1
ATOM 6412 C CA . GLN A 1 811 ? -2.052 -42.879 -7.047 1 60.19 811 GLN A CA 1
ATOM 6413 C C . GLN A 1 811 ? -2.744 -41.551 -7.341 1 60.19 811 GLN A C 1
ATOM 6415 O O . GLN A 1 811 ? -3.886 -41.335 -6.93 1 60.19 811 GLN A O 1
ATOM 6420 N N . GLN A 1 812 ? -2.125 -40.843 -8.236 1 65.17 812 GLN A N 1
ATOM 6421 C CA . GLN A 1 812 ? -2.707 -39.514 -8.388 1 65.17 812 GLN A CA 1
ATOM 6422 C C . GLN A 1 812 ? -3.247 -39.308 -9.8 1 65.17 812 GLN A C 1
ATOM 6424 O O . GLN A 1 812 ? -4.165 -38.512 -10.009 1 65.17 812 GLN A O 1
ATOM 6429 N N . ASN A 1 813 ? -2.704 -39.956 -10.73 1 72.26 813 ASN A N 1
ATOM 6430 C CA . ASN A 1 813 ? -3.098 -39.809 -12.127 1 72.26 813 ASN A CA 1
ATOM 6431 C C . ASN A 1 813 ? -3.168 -41.159 -12.835 1 72.26 813 ASN A C 1
ATOM 6433 O O . ASN A 1 813 ? -2.138 -41.783 -13.095 1 72.26 813 ASN A O 1
ATOM 6437 N N . LEU A 1 814 ? -4.4 -41.615 -13.097 1 76.15 814 LEU A N 1
ATOM 6438 C CA . LEU A 1 814 ? -4.637 -42.941 -13.658 1 76.15 814 LEU A CA 1
ATOM 6439 C C . LEU A 1 814 ? -4.113 -43.029 -15.087 1 76.15 814 LEU A C 1
ATOM 6441 O O . LEU A 1 814 ? -3.694 -44.099 -15.535 1 76.15 814 LEU A O 1
ATOM 6445 N N . ALA A 1 815 ? -4.124 -41.931 -15.778 1 78.22 815 ALA A N 1
ATOM 6446 C CA . ALA A 1 815 ? -3.697 -41.919 -17.175 1 78.22 815 ALA A CA 1
ATOM 6447 C C . ALA A 1 815 ? -3.153 -40.549 -17.571 1 78.22 815 ALA A C 1
ATOM 6449 O O . ALA A 1 815 ? -3.823 -39.788 -18.272 1 78.22 815 ALA A O 1
ATOM 6450 N N . PRO A 1 816 ? -1.9 -40.335 -17.164 1 75.99 816 PRO A N 1
ATOM 6451 C CA . PRO A 1 816 ? -1.326 -39.021 -17.462 1 75.99 816 PRO A CA 1
ATOM 6452 C C . PRO A 1 816 ? -1.283 -38.722 -18.959 1 75.99 816 PRO A C 1
ATOM 6454 O O . PRO A 1 816 ? -0.724 -39.504 -19.733 1 75.99 816 PRO A O 1
ATOM 6457 N N . GLY A 1 817 ? -1.947 -37.691 -19.298 1 78.87 817 GLY A N 1
ATOM 6458 C CA . GLY A 1 817 ? -1.904 -37.243 -20.681 1 78.87 817 GLY A CA 1
ATOM 6459 C C . GLY A 1 817 ? -3.047 -37.782 -21.519 1 78.87 817 GLY A C 1
ATOM 6460 O O . GLY A 1 817 ? -3.216 -37.387 -22.675 1 78.87 817 GLY A O 1
ATOM 6461 N N . ALA A 1 818 ? -3.731 -38.729 -20.96 1 85.64 818 ALA A N 1
ATOM 6462 C CA . ALA A 1 818 ? -4.868 -39.253 -21.713 1 85.64 818 ALA A CA 1
ATOM 6463 C C . ALA A 1 818 ? -5.945 -38.187 -21.892 1 85.64 818 ALA A C 1
ATOM 6465 O O . ALA A 1 818 ? -6.135 -37.335 -21.021 1 85.64 818 ALA A O 1
ATOM 6466 N N . PRO A 1 819 ? -6.616 -38.215 -22.972 1 88.66 819 PRO A N 1
ATOM 6467 C CA . PRO A 1 819 ? -7.652 -37.208 -23.211 1 88.66 819 PRO A CA 1
ATOM 6468 C C . PRO A 1 819 ? -8.885 -37.409 -22.332 1 88.66 819 PRO A C 1
ATOM 6470 O O . PRO A 1 819 ? -9.187 -38.537 -21.936 1 88.66 819 PRO A O 1
ATOM 6473 N N . CYS A 1 820 ? -9.534 -36.387 -22.092 1 90.82 820 CYS A N 1
ATOM 6474 C CA . CYS A 1 820 ? -10.782 -36.429 -21.339 1 90.82 820 CYS A CA 1
ATOM 6475 C C . CYS A 1 820 ? -11.84 -37.236 -22.081 1 90.82 820 CYS A C 1
ATOM 6477 O O . CYS A 1 820 ? -12.063 -37.026 -23.274 1 90.82 820 CYS A O 1
ATOM 6479 N N . PRO A 1 821 ? -12.46 -38.069 -21.394 1 89.68 821 PRO A N 1
ATOM 6480 C CA . PRO A 1 821 ? -13.489 -38.865 -22.066 1 89.68 821 PRO A CA 1
ATOM 6481 C C . PRO A 1 821 ? -14.805 -38.108 -22.232 1 89.68 821 PRO A C 1
ATOM 6483 O O . PRO A 1 821 ? -15.717 -38.589 -22.91 1 89.68 821 PRO A O 1
ATOM 6486 N N . PHE A 1 822 ? -14.883 -36.924 -21.688 1 91.37 822 PHE A N 1
ATOM 6487 C CA . PHE A 1 822 ? -16.19 -36.277 -21.665 1 91.37 822 PHE A CA 1
ATOM 6488 C C . PHE A 1 822 ? -16.16 -34.97 -22.448 1 91.37 822 PHE A C 1
ATOM 6490 O O . PHE A 1 822 ? -17.051 -34.705 -23.258 1 91.37 822 PHE A O 1
ATOM 6497 N N . LEU A 1 823 ? -15.166 -34.216 -22.261 1 91.49 823 LEU A N 1
ATOM 6498 C CA . LEU A 1 823 ? -15.139 -32.879 -22.845 1 91.49 823 LEU A CA 1
ATOM 6499 C C . LEU A 1 823 ? -15.284 -32.946 -24.362 1 91.49 823 LEU A C 1
ATOM 6501 O O . LEU A 1 823 ? -14.59 -33.723 -25.022 1 91.49 823 LEU A O 1
ATOM 6505 N N . ARG A 1 824 ? -16.248 -32.216 -24.854 1 89.76 824 ARG A N 1
ATOM 6506 C CA . ARG A 1 824 ? -16.615 -32.104 -26.262 1 89.76 824 ARG A CA 1
ATOM 6507 C C . ARG A 1 824 ? -17.311 -33.371 -26.748 1 89.76 824 ARG A C 1
ATOM 6509 O O . ARG A 1 824 ? -17.55 -33.532 -27.947 1 89.76 824 ARG A O 1
ATOM 6516 N N . LYS A 1 825 ? -17.531 -34.211 -25.884 1 90.24 825 LYS A N 1
ATOM 6517 C CA . LYS A 1 825 ? -18.197 -35.461 -26.241 1 90.24 825 LYS A CA 1
ATOM 6518 C C . LYS A 1 825 ? -19.55 -35.58 -25.545 1 90.24 825 LYS A C 1
ATOM 6520 O O . LYS A 1 825 ? -20.518 -36.062 -26.138 1 90.24 825 LYS A O 1
ATOM 6525 N N . GLU A 1 826 ? -19.515 -35.171 -24.369 1 92.95 826 GLU A N 1
ATOM 6526 C CA . GLU A 1 826 ? -20.706 -35.281 -23.533 1 92.95 826 GLU A CA 1
ATOM 6527 C C . GLU A 1 826 ? -20.868 -34.054 -22.639 1 92.95 826 GLU A C 1
ATOM 6529 O O . GLU A 1 826 ? -19.882 -33.411 -22.275 1 92.95 826 GLU A O 1
ATOM 6534 N N . PHE A 1 827 ? -22.112 -33.61 -22.425 1 94.6 827 PHE A N 1
ATOM 6535 C CA . PHE A 1 827 ? -22.371 -32.586 -21.419 1 94.6 827 PHE A CA 1
ATOM 6536 C C . PHE A 1 827 ? -23.52 -33.001 -20.508 1 94.6 827 PHE A C 1
ATOM 6538 O O . PHE A 1 827 ? -24.312 -33.878 -20.859 1 94.6 827 PHE A O 1
ATOM 6545 N N . TRP A 1 828 ? -23.532 -32.4 -19.405 1 94.77 828 TRP A N 1
ATOM 6546 C CA . TRP A 1 828 ? -24.498 -32.723 -18.36 1 94.77 828 TRP A CA 1
ATOM 6547 C C . TRP A 1 828 ? -25.369 -31.515 -18.032 1 94.77 828 TRP A C 1
ATOM 6549 O O . TRP A 1 828 ? -24.903 -30.374 -18.081 1 94.77 828 TRP A O 1
ATOM 6559 N N . VAL A 1 829 ? -26.612 -31.822 -17.72 1 95.8 829 VAL A N 1
ATOM 6560 C CA . VAL A 1 829 ? -27.546 -30.773 -17.325 1 95.8 829 VAL A CA 1
ATOM 6561 C C . VAL A 1 829 ? -28.122 -31.086 -15.946 1 95.8 829 VAL A C 1
ATOM 6563 O O . VAL A 1 829 ? -28.788 -32.108 -15.762 1 95.8 829 VAL A O 1
ATOM 6566 N N . ALA A 1 830 ? -27.871 -30.225 -15.033 1 93.62 830 ALA A N 1
ATOM 6567 C CA . ALA A 1 830 ? -28.418 -30.384 -13.688 1 93.62 830 ALA A CA 1
ATOM 6568 C C . ALA A 1 830 ? -29.921 -30.122 -13.673 1 93.62 830 ALA A C 1
ATOM 6570 O O . ALA A 1 830 ? -30.465 -29.535 -14.611 1 93.62 830 ALA A O 1
ATOM 6571 N N . ALA A 1 831 ? -30.543 -30.491 -12.648 1 92.55 831 ALA A N 1
ATOM 6572 C CA . ALA A 1 831 ? -31.994 -30.375 -12.525 1 92.55 831 ALA A CA 1
ATOM 6573 C C . ALA A 1 831 ? -32.439 -28.919 -12.631 1 92.55 831 ALA A C 1
ATOM 6575 O O . ALA A 1 831 ? -33.545 -28.634 -13.095 1 92.55 831 ALA A O 1
ATOM 6576 N N . ASP A 1 832 ? -31.538 -28.012 -12.257 1 91.88 832 ASP A N 1
ATOM 6577 C CA . ASP A 1 832 ? -31.891 -26.596 -12.267 1 91.88 832 ASP A CA 1
ATOM 6578 C C . ASP A 1 832 ? -31.457 -25.931 -13.572 1 91.88 832 ASP A C 1
ATOM 6580 O O . ASP A 1 832 ? -31.57 -24.712 -13.721 1 91.88 832 ASP A O 1
ATOM 6584 N N . GLY A 1 833 ? -30.921 -26.737 -14.488 1 94.73 833 GLY A N 1
ATOM 6585 C CA . GLY A 1 833 ? -30.568 -26.206 -15.795 1 94.73 833 GLY A CA 1
ATOM 6586 C C . GLY A 1 833 ? -29.092 -25.882 -15.928 1 94.73 833 GLY A C 1
ATOM 6587 O O . GLY A 1 833 ? -28.621 -25.549 -17.017 1 94.73 833 GLY A O 1
ATOM 6588 N N . ARG A 1 834 ? -28.365 -25.919 -14.868 1 94.68 834 ARG A N 1
ATOM 6589 C CA . ARG A 1 834 ? -26.938 -25.614 -14.886 1 94.68 834 ARG A CA 1
ATOM 6590 C C . ARG A 1 834 ? -26.187 -26.56 -15.817 1 94.68 834 ARG A C 1
ATOM 6592 O O . ARG A 1 834 ? -26.367 -27.777 -15.75 1 94.68 834 ARG A O 1
ATOM 6599 N N . PHE A 1 835 ? -25.33 -26.07 -16.675 1 96.05 835 PHE A N 1
ATOM 6600 C CA . PHE A 1 835 ? -24.481 -26.829 -17.585 1 96.05 835 PHE A CA 1
ATOM 6601 C C . PHE A 1 835 ? -23.261 -27.379 -16.856 1 96.05 835 PHE A C 1
ATOM 6603 O O . PHE A 1 835 ? -22.535 -26.631 -16.199 1 96.05 835 PHE A O 1
ATOM 6610 N N . ASN A 1 836 ? -23.052 -28.726 -16.953 1 94.36 836 ASN A N 1
ATOM 6611 C CA . ASN A 1 836 ? -21.891 -29.384 -16.364 1 94.36 836 ASN A CA 1
ATOM 6612 C C . ASN A 1 836 ? -21.071 -30.124 -17.417 1 94.36 836 ASN A C 1
ATOM 6614 O O . ASN A 1 836 ? -21.575 -30.429 -18.5 1 94.36 836 ASN A O 1
ATOM 6618 N N . VAL A 1 837 ? -19.803 -30.486 -17.022 1 93.59 837 VAL A N 1
ATOM 6619 C CA . VAL A 1 837 ? -18.891 -30.926 -18.071 1 93.59 837 VAL A CA 1
ATOM 6620 C C . VAL A 1 837 ? -18.52 -32.391 -17.853 1 93.59 837 VAL A C 1
ATOM 6622 O O . VAL A 1 837 ? -17.956 -33.034 -18.742 1 93.59 837 VAL A O 1
ATOM 6625 N N . CYS A 1 838 ? -18.853 -32.898 -16.69 1 92.1 838 CYS A N 1
ATOM 6626 C CA . CYS A 1 838 ? -18.443 -34.276 -16.442 1 92.1 838 CYS A CA 1
ATOM 6627 C C . CYS A 1 838 ? -19.257 -34.892 -15.31 1 92.1 838 CYS A C 1
ATOM 6629 O O . CYS A 1 838 ? -20.195 -34.272 -14.806 1 92.1 838 CYS A O 1
ATOM 6631 N N . CYS A 1 839 ? -18.905 -36.126 -14.958 1 89.56 839 CYS A N 1
ATOM 6632 C CA . CYS A 1 839 ? -19.695 -36.894 -14.003 1 89.56 839 CYS A CA 1
ATOM 6633 C C . CYS A 1 839 ? -19.109 -36.788 -12.6 1 89.56 839 CYS A C 1
ATOM 6635 O O . CYS A 1 839 ? -19.532 -37.503 -11.69 1 89.56 839 CYS A O 1
ATOM 6637 N N . ALA A 1 840 ? -18.157 -35.961 -12.42 1 89 840 ALA A N 1
ATOM 6638 C CA . ALA A 1 840 ? -17.584 -35.812 -11.084 1 89 840 ALA A CA 1
ATOM 6639 C C . ALA A 1 840 ? -18.638 -35.346 -10.084 1 89 840 ALA A C 1
ATOM 6641 O O . ALA A 1 840 ? -19.657 -34.77 -10.471 1 89 840 ALA A O 1
ATOM 6642 N N . PRO A 1 841 ? -18.367 -35.627 -8.804 1 84.41 841 PRO A N 1
ATOM 6643 C CA . PRO A 1 841 ? -19.3 -35.112 -7.799 1 84.41 841 PRO A CA 1
ATOM 6644 C C . PRO A 1 841 ? -19.556 -33.614 -7.946 1 84.41 841 PRO A C 1
ATOM 6646 O O . PRO A 1 841 ? -18.667 -32.87 -8.366 1 84.41 841 PRO A O 1
ATOM 6649 N N . ASP A 1 842 ? -20.689 -33.251 -7.561 1 82.68 842 ASP A N 1
ATOM 6650 C CA . ASP A 1 842 ? -21.179 -31.906 -7.845 1 82.68 842 ASP A CA 1
ATOM 6651 C C . ASP A 1 842 ? -20.238 -30.847 -7.276 1 82.68 842 ASP A C 1
ATOM 6653 O O . ASP A 1 842 ? -19.868 -29.899 -7.971 1 82.68 842 ASP A O 1
ATOM 6657 N N . GLU A 1 843 ? -19.861 -31.062 -6.089 1 81.06 843 GLU A N 1
ATOM 6658 C CA . GLU A 1 843 ? -18.977 -30.09 -5.452 1 81.06 843 GLU A CA 1
ATOM 6659 C C . GLU A 1 843 ? -17.645 -29.989 -6.189 1 81.06 843 GLU A C 1
ATOM 6661 O O . GLU A 1 843 ? -17.097 -28.896 -6.346 1 81.06 843 GLU A O 1
ATOM 6666 N N . LYS A 1 844 ? -17.141 -31.078 -6.652 1 86.67 844 LYS A N 1
ATOM 6667 C CA . LYS A 1 844 ? -15.848 -31.127 -7.327 1 86.67 844 LYS A CA 1
ATOM 6668 C C . LYS A 1 844 ? -15.937 -30.533 -8.73 1 86.67 844 LYS A C 1
ATOM 6670 O O . LYS A 1 844 ? -15.061 -29.772 -9.145 1 86.67 844 LYS A O 1
ATOM 6675 N N . ARG A 1 845 ? -16.938 -30.929 -9.415 1 87.13 845 ARG A N 1
ATOM 6676 C CA . ARG A 1 845 ? -17.009 -30.454 -10.793 1 87.13 845 ARG A CA 1
ATOM 6677 C C . ARG A 1 845 ? -17.251 -28.949 -10.841 1 87.13 845 ARG A C 1
ATOM 6679 O O . ARG A 1 845 ? -16.906 -28.29 -11.824 1 87.13 845 ARG A O 1
ATOM 6686 N N . GLN A 1 846 ? -17.806 -28.376 -9.788 1 85.51 846 GLN A N 1
ATOM 6687 C CA . GLN A 1 846 ? -18 -26.932 -9.717 1 85.51 846 GLN A CA 1
ATOM 6688 C C . GLN A 1 846 ? -16.664 -26.201 -9.617 1 85.51 846 GLN A C 1
ATOM 6690 O O . GLN A 1 846 ? -16.568 -25.021 -9.961 1 85.51 846 GLN A O 1
ATOM 6695 N N . SER A 1 847 ? -15.705 -26.901 -9.2 1 82.75 847 SER A N 1
ATOM 6696 C CA . SER A 1 847 ? -14.378 -26.301 -9.103 1 82.75 847 SER A CA 1
ATOM 6697 C C . SER A 1 847 ? -13.805 -26 -10.484 1 82.75 847 SER A C 1
ATOM 6699 O O . SER A 1 847 ? -12.848 -25.234 -10.611 1 82.75 847 SER A O 1
ATOM 6701 N N . LEU A 1 848 ? -14.412 -26.619 -11.481 1 89.07 848 LEU A N 1
ATOM 6702 C CA . LEU A 1 848 ? -13.944 -26.399 -12.845 1 89.07 848 LEU A CA 1
ATOM 6703 C C . LEU A 1 848 ? -14.496 -25.092 -13.405 1 89.07 848 LEU A C 1
ATOM 6705 O O . LEU A 1 848 ? -14.047 -24.621 -14.452 1 89.07 848 LEU A O 1
ATOM 6709 N N . GLY A 1 849 ? -15.592 -24.58 -12.695 1 85.83 849 GLY A N 1
ATOM 6710 C CA . GLY A 1 849 ? -16.134 -23.294 -13.103 1 85.83 849 GLY A CA 1
ATOM 6711 C C . GLY A 1 849 ? -17.619 -23.342 -13.407 1 85.83 849 GLY A C 1
ATOM 6712 O O . GLY A 1 849 ? -18.223 -24.417 -13.415 1 85.83 849 GLY A O 1
ATOM 6713 N N . TYR A 1 850 ? -18.162 -22.134 -13.549 1 90.21 850 TYR A N 1
ATOM 6714 C CA . TYR A 1 850 ? -19.543 -21.963 -13.984 1 90.21 850 TYR A CA 1
ATOM 6715 C C . TYR A 1 850 ? -19.611 -21.644 -15.472 1 90.21 850 TYR A C 1
ATOM 6717 O O . TYR A 1 850 ? -19.016 -20.666 -15.931 1 90.21 850 TYR A O 1
ATOM 6725 N N . PHE A 1 851 ? -20.343 -22.317 -16.253 1 93.31 851 PHE A N 1
ATOM 6726 C CA . PHE A 1 851 ? -20.295 -22.218 -17.707 1 93.31 851 PHE A CA 1
ATOM 6727 C C . PHE A 1 851 ? -21.594 -21.64 -18.255 1 93.31 851 PHE A C 1
ATOM 6729 O O . PHE A 1 851 ? -21.672 -21.28 -19.431 1 93.31 851 PHE A O 1
ATOM 6736 N N . GLY A 1 852 ? -22.69 -21.581 -17.597 1 89.89 852 GLY A N 1
ATOM 6737 C CA . GLY A 1 852 ? -23.973 -21.071 -18.053 1 89.89 852 GLY A CA 1
ATOM 6738 C C . GLY A 1 852 ? -25.148 -21.913 -17.591 1 89.89 852 GLY A C 1
ATOM 6739 O O . GLY A 1 852 ? -24.965 -22.914 -16.895 1 89.89 852 GLY A O 1
ATOM 6740 N N . ASN A 1 853 ? -26.333 -21.478 -17.688 1 95.51 853 ASN A N 1
ATOM 6741 C CA . ASN A 1 853 ? -27.581 -22.158 -17.359 1 95.51 853 ASN A CA 1
ATOM 6742 C C . ASN A 1 853 ? -28.497 -22.27 -18.574 1 95.51 853 ASN A C 1
ATOM 6744 O O . ASN A 1 853 ? -28.86 -21.259 -19.178 1 95.51 853 ASN A O 1
ATOM 6748 N N . LEU A 1 854 ? -28.912 -23.466 -18.817 1 96.16 854 LEU A N 1
ATOM 6749 C CA . LEU A 1 854 ? -29.623 -23.754 -20.058 1 96.16 854 LEU A CA 1
ATOM 6750 C C . LEU A 1 854 ? -31.077 -23.303 -19.969 1 96.16 854 LEU A C 1
ATOM 6752 O O . LEU A 1 854 ? -31.798 -23.318 -20.968 1 96.16 854 LEU A O 1
ATOM 6756 N N . LYS A 1 855 ? -31.42 -22.804 -18.779 1 93.51 855 LYS A N 1
ATOM 6757 C CA . LYS A 1 855 ? -32.711 -22.128 -18.679 1 93.51 855 LYS A CA 1
ATOM 6758 C C . LYS A 1 855 ? -32.653 -20.737 -19.305 1 93.51 855 LYS A C 1
ATOM 6760 O O . LYS A 1 855 ? -33.663 -20.228 -19.793 1 93.51 855 LYS A O 1
ATOM 6765 N N . GLU A 1 856 ? -31.505 -20.215 -19.279 1 92.95 856 GLU A N 1
ATOM 6766 C CA . GLU A 1 856 ? -31.353 -18.812 -19.653 1 92.95 856 GLU A CA 1
ATOM 6767 C C . GLU A 1 856 ? -30.543 -18.669 -20.939 1 92.95 856 GLU A C 1
ATOM 6769 O O . GLU A 1 856 ? -30.71 -17.697 -21.678 1 92.95 856 GLU A O 1
ATOM 6774 N N . GLU A 1 857 ? -29.652 -19.546 -21.174 1 94.52 857 GLU A N 1
ATOM 6775 C CA . GLU A 1 857 ? -28.755 -19.498 -22.325 1 94.52 857 GLU A CA 1
ATOM 6776 C C . GLU A 1 857 ? -28.965 -20.7 -23.24 1 94.52 857 GLU A C 1
ATOM 6778 O O . GLU A 1 857 ? -29.501 -21.726 -22.813 1 94.52 857 GLU A O 1
ATOM 6783 N N . THR A 1 858 ? -28.56 -20.538 -24.418 1 95.2 858 THR A N 1
ATOM 6784 C CA . THR A 1 858 ? -28.643 -21.655 -25.353 1 95.2 858 THR A CA 1
ATOM 6785 C C . THR A 1 858 ? -27.417 -22.554 -25.231 1 95.2 858 THR A C 1
ATOM 6787 O O . THR A 1 858 ? -26.373 -22.125 -24.736 1 95.2 858 THR A O 1
ATOM 6790 N N . LEU A 1 859 ? -27.625 -23.754 -25.642 1 95.51 859 LEU A N 1
ATOM 6791 C CA . LEU A 1 859 ? -26.521 -24.708 -25.646 1 95.51 859 LEU A CA 1
ATOM 6792 C C . LEU A 1 859 ? -25.363 -24.195 -26.495 1 95.51 859 LEU A C 1
ATOM 6794 O O . LEU A 1 859 ? -24.201 -24.294 -26.093 1 95.51 859 LEU A O 1
ATOM 6798 N N . GLU A 1 860 ? -25.667 -23.628 -27.583 1 93.34 860 GLU A N 1
ATOM 6799 C CA . GLU A 1 860 ? -24.638 -23.11 -28.479 1 93.34 860 GLU A CA 1
ATOM 6800 C C . GLU A 1 860 ? -23.855 -21.975 -27.825 1 93.34 860 GLU A C 1
ATOM 6802 O O . GLU A 1 860 ? -22.629 -21.914 -27.938 1 93.34 860 GLU A O 1
ATOM 6807 N N . GLU A 1 861 ? -24.582 -21.135 -27.156 1 93.87 861 GLU A N 1
ATOM 6808 C CA . GLU A 1 861 ? -23.949 -20.01 -26.476 1 93.87 861 GLU A CA 1
ATOM 6809 C C . GLU A 1 861 ? -22.977 -20.49 -25.402 1 93.87 861 GLU A C 1
ATOM 6811 O O . GLU A 1 861 ? -21.892 -19.927 -25.243 1 93.87 861 GLU A O 1
ATOM 6816 N N . ILE A 1 862 ? -23.305 -21.521 -24.72 1 94.43 862 ILE A N 1
ATOM 6817 C CA . ILE A 1 862 ? -22.466 -22.039 -23.645 1 94.43 862 ILE A CA 1
ATOM 6818 C C . ILE A 1 862 ? -21.234 -22.722 -24.236 1 94.43 862 ILE A C 1
ATOM 6820 O O . ILE A 1 862 ? -20.112 -22.5 -23.774 1 94.43 862 ILE A O 1
ATOM 6824 N N . LEU A 1 863 ? -21.4 -23.479 -25.285 1 92.38 863 LEU A N 1
ATOM 6825 C CA . LEU A 1 863 ? -20.305 -24.222 -25.899 1 92.38 863 LEU A CA 1
ATOM 6826 C C . LEU A 1 863 ? -19.302 -23.274 -26.549 1 92.38 863 LEU A C 1
ATOM 6828 O O . LEU A 1 863 ? -18.107 -23.575 -26.609 1 92.38 863 LEU A O 1
ATOM 6832 N N . ARG A 1 864 ? -19.823 -22.119 -26.931 1 89.29 864 ARG A N 1
ATOM 6833 C CA . ARG A 1 864 ? -18.957 -21.138 -27.577 1 89.29 864 ARG A CA 1
ATOM 6834 C C . ARG A 1 864 ? -18.482 -20.086 -26.58 1 89.29 864 ARG A C 1
ATOM 6836 O O . ARG A 1 864 ? -17.654 -19.236 -26.914 1 89.29 864 ARG A O 1
ATOM 6843 N N . GLY A 1 865 ? -19.059 -20.187 -25.409 1 89.06 865 GLY A N 1
ATOM 6844 C CA . GLY A 1 865 ? -18.735 -19.192 -24.399 1 89.06 865 GLY A CA 1
ATOM 6845 C C . GLY A 1 865 ? -17.31 -19.3 -23.891 1 89.06 865 GLY A C 1
ATOM 6846 O O . GLY A 1 865 ? -16.686 -20.358 -23.996 1 89.06 865 GLY A O 1
ATOM 6847 N N . GLU A 1 866 ? -16.795 -18.258 -23.281 1 86.67 866 GLU A N 1
ATOM 6848 C CA . GLU A 1 866 ? -15.409 -18.149 -22.837 1 86.67 866 GLU A CA 1
ATOM 6849 C C . GLU A 1 866 ? -15.107 -19.144 -21.72 1 86.67 866 GLU A C 1
ATOM 6851 O O . GLU A 1 866 ? -14.062 -19.798 -21.728 1 86.67 866 GLU A O 1
ATOM 6856 N N . PRO A 1 867 ? -16.018 -19.314 -20.81 1 87.92 867 PRO A N 1
ATOM 6857 C CA . PRO A 1 867 ? -15.702 -20.237 -19.718 1 87.92 867 PRO A CA 1
ATOM 6858 C C . PRO A 1 867 ? -15.466 -21.666 -20.202 1 87.92 867 PRO A C 1
ATOM 6860 O O . PRO A 1 867 ? -14.523 -22.325 -19.758 1 87.92 867 PRO A O 1
ATOM 6863 N N . TYR A 1 868 ? -16.287 -22.128 -21.144 1 91.2 868 TYR A N 1
ATOM 6864 C CA . TYR A 1 868 ? -16.141 -23.483 -21.662 1 91.2 868 TYR A CA 1
ATOM 6865 C C . TYR A 1 868 ? -14.879 -23.611 -22.507 1 91.2 868 TYR A C 1
ATOM 6867 O O . TYR A 1 868 ? -14.139 -24.59 -22.385 1 91.2 868 TYR A O 1
ATOM 6875 N N . GLN A 1 869 ? -14.624 -22.636 -23.278 1 86.14 869 GLN A N 1
ATOM 6876 C CA . GLN A 1 869 ? -13.433 -22.657 -24.122 1 86.14 869 GLN A CA 1
ATOM 6877 C C . GLN A 1 869 ? -12.161 -22.648 -23.278 1 86.14 869 GLN A C 1
ATOM 6879 O O . GLN A 1 869 ? -11.181 -23.315 -23.616 1 86.14 869 GLN A O 1
ATOM 6884 N N . GLN A 1 870 ? -12.217 -21.945 -22.243 1 83.98 870 GLN A N 1
ATOM 6885 C CA . GLN A 1 870 ? -11.076 -21.897 -21.335 1 83.98 870 GLN A CA 1
ATOM 6886 C C . GLN A 1 870 ? -10.825 -23.259 -20.695 1 83.98 870 GLN A C 1
ATOM 6888 O O . GLN A 1 870 ? -9.675 -23.677 -20.543 1 83.98 870 GLN A O 1
ATOM 6893 N N . LEU A 1 871 ? -11.901 -23.878 -20.333 1 89.03 871 LEU A N 1
ATOM 6894 C CA . LEU A 1 871 ? -11.744 -25.202 -19.74 1 89.03 871 LEU A CA 1
ATOM 6895 C C . LEU A 1 871 ? -11.126 -26.175 -20.739 1 89.03 871 LEU A C 1
ATOM 6897 O O . LEU A 1 871 ? -10.263 -26.978 -20.377 1 89.03 871 LEU A O 1
ATOM 6901 N N . LEU A 1 872 ? -11.557 -26.125 -21.985 1 88.42 872 LEU A N 1
ATOM 6902 C CA . LEU A 1 872 ? -11.028 -27.019 -23.01 1 88.42 872 LEU A CA 1
ATOM 6903 C C . LEU A 1 872 ? -9.513 -26.884 -23.12 1 88.42 872 LEU A C 1
ATOM 6905 O O . LEU A 1 872 ? -8.809 -27.88 -23.302 1 88.42 872 LEU A O 1
ATOM 6909 N N . ALA A 1 873 ? -9.096 -25.745 -22.846 1 80.78 873 ALA A N 1
ATOM 6910 C CA . ALA A 1 873 ? -7.675 -25.462 -23.033 1 80.78 873 ALA A CA 1
ATOM 6911 C C . ALA A 1 873 ? -6.876 -25.817 -21.782 1 80.78 873 ALA A C 1
ATOM 6913 O O . ALA A 1 873 ? -5.665 -26.036 -21.854 1 80.78 873 ALA A O 1
ATOM 6914 N N . THR A 1 874 ? -7.575 -25.95 -20.645 1 83.82 874 THR A N 1
ATOM 6915 C CA . THR A 1 874 ? -6.788 -25.971 -19.416 1 83.82 874 THR A CA 1
ATOM 6916 C C . THR A 1 874 ? -7.134 -27.195 -18.574 1 83.82 874 THR A C 1
ATOM 6918 O O . THR A 1 874 ? -6.512 -27.437 -17.537 1 83.82 874 THR A O 1
ATOM 6921 N N . TYR A 1 875 ? -8.06 -28 -18.946 1 89.21 875 TYR A N 1
ATOM 6922 C CA . TYR A 1 875 ? -8.577 -29.054 -18.081 1 89.21 875 TYR A CA 1
ATOM 6923 C C . TYR A 1 875 ? -7.467 -30.012 -17.665 1 89.21 875 TYR A C 1
ATOM 6925 O O . TYR A 1 875 ? -7.499 -30.568 -16.565 1 89.21 875 TYR A O 1
ATOM 6933 N N . SER A 1 876 ? -6.518 -30.205 -18.541 1 85.53 876 SER A N 1
ATOM 6934 C CA . SER A 1 876 ? -5.507 -31.236 -18.329 1 85.53 876 SER A CA 1
ATOM 6935 C C . SER A 1 876 ? -4.618 -30.901 -17.136 1 85.53 876 SER A C 1
ATOM 6937 O O . SER A 1 876 ? -3.904 -31.767 -16.625 1 85.53 876 SER A O 1
ATOM 6939 N N . THR A 1 877 ? -4.701 -29.681 -16.743 1 84.49 877 THR A N 1
ATOM 6940 C CA . THR A 1 877 ? -3.854 -29.269 -15.63 1 84.49 877 THR A CA 1
ATOM 6941 C C . THR A 1 877 ? -4.672 -29.135 -14.349 1 84.49 877 THR A C 1
ATOM 6943 O O . THR A 1 877 ? -4.113 -28.968 -13.263 1 84.49 877 THR A O 1
ATOM 6946 N N . CYS A 1 878 ? -5.943 -29.165 -14.463 1 85.94 878 CYS A N 1
ATOM 6947 C CA . CYS A 1 878 ? -6.804 -29.051 -13.29 1 85.94 878 CYS A CA 1
ATOM 6948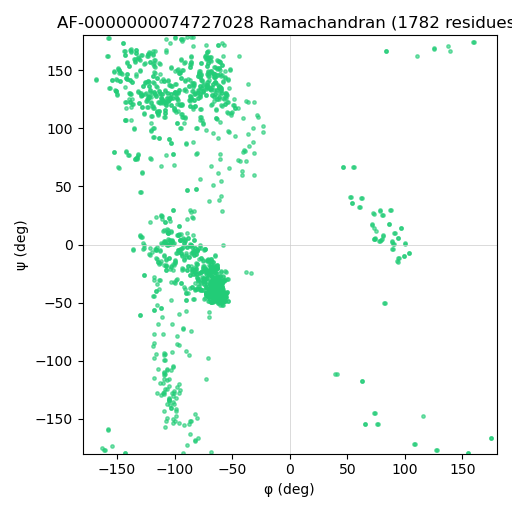 C C . CYS A 1 878 ? -6.649 -30.265 -12.381 1 85.94 878 CYS A C 1
ATOM 6950 O O . CYS A 1 878 ? -6.588 -31.399 -12.857 1 85.94 878 CYS A O 1
ATOM 6952 N N . SER A 1 879 ? -6.609 -30.015 -11.146 1 82.98 879 SER A N 1
ATOM 6953 C CA . SER A 1 879 ? -6.392 -31.074 -10.166 1 82.98 879 SER A CA 1
ATOM 6954 C C . SER A 1 879 ? -7.463 -32.154 -10.272 1 82.98 879 SER A C 1
ATOM 6956 O O . SER A 1 879 ? -7.158 -33.346 -10.21 1 82.98 879 SER A O 1
ATOM 6958 N N . LEU A 1 880 ? -8.65 -31.721 -10.423 1 85.76 880 LEU A N 1
ATOM 6959 C CA . LEU A 1 880 ? -9.741 -32.681 -10.557 1 85.76 880 LEU A CA 1
ATOM 6960 C C . LEU A 1 880 ? -9.535 -33.57 -11.778 1 85.76 880 LEU A C 1
ATOM 6962 O O . LEU A 1 880 ? -9.715 -34.788 -11.702 1 85.76 880 LEU A O 1
ATOM 6966 N N . CYS A 1 881 ? -9.151 -33.043 -12.852 1 88.3 881 CYS A N 1
ATOM 6967 C CA . CYS A 1 881 ? -9.004 -33.761 -14.113 1 88.3 881 CYS A CA 1
ATOM 6968 C C . CYS A 1 881 ? -7.769 -34.654 -14.091 1 88.3 881 CYS A C 1
ATOM 6970 O O . CYS A 1 881 ? -7.771 -35.738 -14.677 1 88.3 881 CYS A O 1
ATOM 6972 N N . GLN A 1 882 ? -6.826 -34.217 -13.463 1 82.54 882 GLN A N 1
ATOM 6973 C CA . GLN A 1 882 ? -5.629 -35.042 -13.336 1 82.54 882 GLN A CA 1
ATOM 6974 C C . GLN A 1 882 ? -5.913 -36.302 -12.523 1 82.54 882 GLN A C 1
ATOM 6976 O O . GLN A 1 882 ? -5.361 -37.367 -12.806 1 82.54 882 GLN A O 1
ATOM 6981 N N . GLY A 1 883 ? -6.763 -36.104 -11.582 1 80.61 883 GLY A N 1
ATOM 6982 C CA . GLY A 1 883 ? -7.124 -37.232 -10.738 1 80.61 883 GLY A CA 1
ATOM 6983 C C . GLY A 1 883 ? -8.4 -37.923 -11.179 1 80.61 883 GLY A C 1
ATOM 6984 O O . GLY A 1 883 ? -8.975 -38.714 -10.429 1 80.61 883 GLY A O 1
ATOM 6985 N N . CYS A 1 884 ? -8.783 -37.654 -12.322 1 87.53 884 CYS A N 1
ATOM 6986 C CA . CYS A 1 884 ? -10.06 -38.169 -12.804 1 87.53 884 CYS A CA 1
ATOM 6987 C C . CYS A 1 884 ? -10.062 -39.692 -12.822 1 87.53 884 CYS A C 1
ATOM 6989 O O . CYS A 1 884 ? -9.154 -40.312 -13.378 1 87.53 884 CYS A O 1
ATOM 6991 N N . ASN A 1 885 ? -11.114 -40.21 -12.342 1 86.54 885 ASN A N 1
ATOM 6992 C CA . ASN A 1 885 ? -11.258 -41.657 -12.228 1 86.54 885 ASN A CA 1
ATOM 6993 C C . ASN A 1 885 ? -11.772 -42.273 -13.526 1 86.54 885 ASN A C 1
ATOM 6995 O O . ASN A 1 885 ? -11.877 -43.495 -13.64 1 86.54 885 ASN A O 1
ATOM 6999 N N . MET A 1 886 ? -12.047 -41.449 -14.531 1 86.75 886 MET A N 1
ATOM 7000 C CA . MET A 1 886 ? -12.64 -41.942 -15.771 1 86.75 886 MET A CA 1
ATOM 7001 C C . MET A 1 886 ? -11.627 -41.905 -16.911 1 86.75 886 MET A C 1
ATOM 7003 O O . MET A 1 886 ? -11.903 -42.394 -18.008 1 86.75 886 MET A O 1
ATOM 7007 N N . ARG A 1 887 ? -10.564 -41.297 -16.656 1 84.39 887 ARG A N 1
ATOM 7008 C CA . ARG A 1 887 ? -9.582 -41.137 -17.723 1 84.39 887 ARG A CA 1
ATOM 7009 C C . ARG A 1 887 ? -8.84 -42.443 -17.985 1 84.39 887 ARG A C 1
ATOM 7011 O O . ARG A 1 887 ? -8.485 -43.161 -17.048 1 84.39 887 ARG A O 1
ATOM 7018 N N . ARG A 1 888 ? -8.764 -42.778 -19.229 1 81.32 888 ARG A N 1
ATOM 7019 C CA . ARG A 1 888 ? -8.049 -43.977 -19.654 1 81.32 888 ARG A CA 1
ATOM 7020 C C . ARG A 1 888 ? -7.419 -43.78 -21.028 1 81.32 888 ARG A C 1
ATOM 7022 O O . ARG A 1 888 ? -7.88 -42.951 -21.816 1 81.32 888 ARG A O 1
ATOM 7029 N N . TRP A 1 889 ? -6.294 -44.447 -21.2 1 76.94 889 TRP A N 1
ATOM 7030 C CA . TRP A 1 889 ? -5.714 -44.449 -22.539 1 76.94 889 TRP A CA 1
ATOM 7031 C C . TRP A 1 889 ? -6.575 -45.257 -23.504 1 76.94 889 TRP A C 1
ATOM 7033 O O . TRP A 1 889 ? -7.119 -46.301 -23.136 1 76.94 889 TRP A O 1
ATOM 7043 N N . PRO A 1 890 ? -6.818 -44.647 -24.742 1 61.55 890 PRO A N 1
ATOM 7044 C CA . PRO A 1 890 ? -7.609 -45.407 -25.713 1 61.55 890 PRO A CA 1
ATOM 7045 C C . PRO A 1 890 ? -7.045 -46.803 -25.969 1 61.55 890 PRO A C 1
ATOM 7047 O O . PRO A 1 890 ? -5.826 -46.988 -25.98 1 61.55 890 PRO A O 1
ATOM 7050 N N . GLN A 1 891 ? -7.728 -47.938 -25.587 1 54.57 891 GLN A N 1
ATOM 7051 C CA . GLN A 1 891 ? -7.311 -49.3 -25.902 1 54.57 891 GLN A CA 1
ATOM 7052 C C . GLN A 1 891 ? -7.006 -49.452 -27.39 1 54.57 891 GLN A C 1
ATOM 7054 O O . GLN A 1 891 ? -7.638 -48.805 -28.227 1 54.57 891 GLN A O 1
ATOM 7059 N N . SER A 1 892 ? -5.767 -49.708 -27.835 1 40.32 892 SER A N 1
ATOM 7060 C CA . SER A 1 892 ? -5.498 -50.101 -29.214 1 40.32 892 SER A CA 1
ATOM 7061 C C . SER A 1 892 ? -6.549 -51.081 -29.725 1 40.32 892 SER A C 1
ATOM 7063 O O . SER A 1 892 ? -6.777 -52.128 -29.116 1 40.32 892 SER A O 1
ATOM 7065 N N . ASN A 1 893 ? -7.731 -50.698 -30.147 1 35.33 893 ASN A N 1
ATOM 7066 C CA . ASN A 1 893 ? -8.449 -51.685 -30.946 1 35.33 893 ASN A CA 1
ATOM 7067 C C . ASN A 1 893 ? -7.556 -52.287 -32.027 1 35.33 893 ASN A C 1
ATOM 7069 O O . ASN A 1 893 ? -6.831 -51.565 -32.714 1 35.33 893 ASN A O 1
ATOM 7073 N N . MET B 1 1 ? -21.151 43.175 -42.142 1 17.86 1 MET B N 1
ATOM 7074 C CA . MET B 1 1 ? -20.249 42.582 -41.158 1 17.86 1 MET B CA 1
ATOM 7075 C C . MET B 1 1 ? -21.003 41.638 -40.228 1 17.86 1 MET B C 1
ATOM 7077 O O . MET B 1 1 ? -22.18 41.856 -39.936 1 17.86 1 MET B O 1
ATOM 7081 N N . TRP B 1 2 ? -20.827 40.505 -39.259 1 18.3 2 TRP B N 1
ATOM 7082 C CA . TRP B 1 2 ? -21.563 39.26 -39.45 1 18.3 2 TRP B CA 1
ATOM 7083 C C . TRP B 1 2 ? -23.001 39.397 -38.962 1 18.3 2 TRP B C 1
ATOM 7085 O O . TRP B 1 2 ? -23.267 40.097 -37.982 1 18.3 2 TRP B O 1
ATOM 7095 N N . GLU B 1 3 ? -24.109 38.671 -39.635 1 17.18 3 GLU B N 1
ATOM 7096 C CA . GLU B 1 3 ? -25.475 38.436 -40.094 1 17.18 3 GLU B CA 1
ATOM 7097 C C . GLU B 1 3 ? -26.172 37.383 -39.237 1 17.18 3 GLU B C 1
ATOM 7099 O O . GLU B 1 3 ? -27.235 36.879 -39.606 1 17.18 3 GLU B O 1
ATOM 7104 N N . ILE B 1 4 ? -25.746 37.097 -38.044 1 18.09 4 ILE B N 1
ATOM 7105 C CA . ILE B 1 4 ? -26.132 35.783 -37.541 1 18.09 4 ILE B CA 1
ATOM 7106 C C . ILE B 1 4 ? -27.637 35.751 -37.286 1 18.09 4 ILE B C 1
ATOM 7108 O O . ILE B 1 4 ? -28.107 36.207 -36.241 1 18.09 4 ILE B O 1
ATOM 7112 N N . ARG B 1 5 ? -28.543 35.808 -38.128 1 17.43 5 ARG B N 1
ATOM 7113 C CA . ARG B 1 5 ? -29.963 36.078 -37.929 1 17.43 5 ARG B CA 1
ATOM 7114 C C . ARG B 1 5 ? -30.72 34.801 -37.579 1 17.43 5 ARG B C 1
ATOM 7116 O O . ARG B 1 5 ? -31.863 34.856 -37.121 1 17.43 5 ARG B O 1
ATOM 7123 N N . ASN B 1 6 ? -30.179 33.505 -37.845 1 16.74 6 ASN B N 1
ATOM 7124 C CA . ASN B 1 6 ? -31.061 32.52 -38.461 1 16.74 6 ASN B CA 1
ATOM 7125 C C . ASN B 1 6 ? -32 31.89 -37.436 1 16.74 6 ASN B C 1
ATOM 7127 O O . ASN B 1 6 ? -31.565 31.482 -36.358 1 16.74 6 ASN B O 1
ATOM 7131 N N . PHE B 1 7 ? -33.439 31.706 -37.513 1 19.23 7 PHE B N 1
ATOM 7132 C CA . PHE B 1 7 ? -34.795 31.611 -36.986 1 19.23 7 PHE B CA 1
ATOM 7133 C C . PHE B 1 7 ? -35.234 30.155 -36.88 1 19.23 7 PHE B C 1
ATOM 7135 O O . PHE B 1 7 ? -36.137 29.828 -36.106 1 19.23 7 PHE B O 1
ATOM 7142 N N . SER B 1 8 ? -34.781 28.995 -37.541 1 15.84 8 SER B N 1
ATOM 7143 C CA . SER B 1 8 ? -35.795 28.193 -38.218 1 15.84 8 SER B CA 1
ATOM 7144 C C . SER B 1 8 ? -36.424 27.179 -37.267 1 15.84 8 SER B C 1
ATOM 7146 O O . SER B 1 8 ? -37.649 27.079 -37.18 1 15.84 8 SER B O 1
ATOM 7148 N N . CYS B 1 9 ? -35.969 25.794 -37.151 1 16.66 9 CYS B N 1
ATOM 7149 C CA . CYS B 1 9 ? -36.619 24.596 -37.672 1 16.66 9 CYS B CA 1
ATOM 7150 C C . CYS B 1 9 ? -37.599 24.022 -36.657 1 16.66 9 CYS B C 1
ATOM 7152 O O . CYS B 1 9 ? -37.477 24.276 -35.457 1 16.66 9 CYS B O 1
ATOM 7154 N N . SER B 1 10 ? -38.306 22.664 -36.87 1 16.77 10 SER B N 1
ATOM 7155 C CA . SER B 1 10 ? -39.536 21.92 -37.118 1 16.77 10 SER B CA 1
ATOM 7156 C C . SER B 1 10 ? -39.893 21.03 -35.933 1 16.77 10 SER B C 1
ATOM 7158 O O . SER B 1 10 ? -41.007 21.1 -35.41 1 16.77 10 SER B O 1
ATOM 7160 N N . THR B 1 11 ? -39.74 19.518 -35.974 1 16.62 11 THR B N 1
ATOM 7161 C CA . THR B 1 11 ? -40.701 18.426 -36.07 1 16.62 11 THR B CA 1
ATOM 7162 C C . THR B 1 11 ? -40.967 17.816 -34.696 1 16.62 11 THR B C 1
ATOM 7164 O O . THR B 1 11 ? -40.072 17.768 -33.849 1 16.62 11 THR B O 1
ATOM 7167 N N . LYS B 1 12 ? -42.259 17.174 -34.242 1 17.9 12 LYS B N 1
ATOM 7168 C CA . LYS B 1 12 ? -43.302 16.848 -33.274 1 17.9 12 LYS B CA 1
ATOM 7169 C C . LYS B 1 12 ? -43.197 15.394 -32.822 1 17.9 12 LYS B C 1
ATOM 7171 O O . LYS B 1 12 ? -44.052 14.906 -32.08 1 17.9 12 LYS B O 1
ATOM 7176 N N . CYS B 1 13 ? -42.3 14.443 -33.08 1 16.57 13 CYS B N 1
ATOM 7177 C CA . CYS B 1 13 ? -42.796 13.076 -33.199 1 16.57 13 CYS B CA 1
ATOM 7178 C C . CYS B 1 13 ? -43.251 12.541 -31.846 1 16.57 13 CYS B C 1
ATOM 7180 O O . CYS B 1 13 ? -42.568 12.731 -30.838 1 16.57 13 CYS B O 1
ATOM 7182 N N . PRO B 1 14 ? -44.445 11.685 -31.626 1 18.06 14 PRO B N 1
ATOM 7183 C CA . PRO B 1 14 ? -45.46 11.226 -30.674 1 18.06 14 PRO B CA 1
ATOM 7184 C C . PRO B 1 14 ? -44.998 10.025 -29.853 1 18.06 14 PRO B C 1
ATOM 7186 O O . PRO B 1 14 ? -45.399 9.873 -28.696 1 18.06 14 PRO B O 1
ATOM 7189 N N . SER B 1 15 ? -44.253 9.045 -30.357 1 15.85 15 SER B N 1
ATOM 7190 C CA . SER B 1 15 ? -44.576 7.627 -30.239 1 15.85 15 SER B CA 1
ATOM 7191 C C . SER B 1 15 ? -44.369 7.13 -28.812 1 15.85 15 SER B C 1
ATOM 7193 O O . SER B 1 15 ? -43.402 7.514 -28.149 1 15.85 15 SER B O 1
ATOM 7195 N N . LEU B 1 16 ? -45.33 6.265 -28.208 1 17.77 16 LEU B N 1
ATOM 7196 C CA . LEU B 1 16 ? -45.952 5.642 -27.045 1 17.77 16 LEU B CA 1
ATOM 7197 C C . LEU B 1 16 ? -45.204 4.376 -26.641 1 17.77 16 LEU B C 1
ATOM 7199 O O . LEU B 1 16 ? -45.804 3.436 -26.116 1 17.77 16 LEU B O 1
ATOM 7203 N N . ALA B 1 17 ? -43.952 4.149 -26.839 1 15.57 17 ALA B N 1
ATOM 7204 C CA . ALA B 1 17 ? -43.554 2.744 -26.827 1 15.57 17 ALA B CA 1
ATOM 7205 C C . ALA B 1 17 ? -43.793 2.118 -25.456 1 15.57 17 ALA B C 1
ATOM 7207 O O . ALA B 1 17 ? -43.672 2.791 -24.43 1 15.57 17 ALA B O 1
ATOM 7208 N N . VAL B 1 18 ? -43.923 0.688 -25.306 1 16.18 18 VAL B N 1
ATOM 7209 C CA . VAL B 1 18 ? -44.563 -0.53 -24.821 1 16.18 18 VAL B CA 1
ATOM 7210 C C . VAL B 1 18 ? -43.763 -1.104 -23.653 1 16.18 18 VAL B C 1
ATOM 7212 O O . VAL B 1 18 ? -44.326 -1.746 -22.763 1 16.18 18 VAL B O 1
ATOM 7215 N N . SER B 1 19 ? -42.451 -0.845 -23.368 1 15.51 19 SER B N 1
ATOM 7216 C CA . SER B 1 19 ? -41.765 -2.095 -23.061 1 15.51 19 SER B CA 1
ATOM 7217 C C . SER B 1 19 ? -42.218 -2.658 -21.718 1 15.51 19 SER B C 1
ATOM 7219 O O . SER B 1 19 ? -42.652 -1.91 -20.839 1 15.51 19 SER B O 1
ATOM 7221 N N . MET B 1 20 ? -41.871 -4.049 -21.385 1 16.03 20 MET B N 1
ATOM 7222 C CA . MET B 1 20 ? -42.293 -5.356 -20.89 1 16.03 20 MET B CA 1
ATOM 7223 C C . MET B 1 20 ? -41.947 -5.517 -19.414 1 16.03 20 MET B C 1
ATOM 7225 O O . MET B 1 20 ? -42.798 -5.903 -18.611 1 16.03 20 MET B O 1
ATOM 7229 N N . MET B 1 21 ? -40.596 -5.845 -19.013 1 16.08 21 MET B N 1
ATOM 7230 C CA . MET B 1 21 ? -40.285 -7.162 -18.465 1 16.08 21 MET B CA 1
ATOM 7231 C C . MET B 1 21 ? -40.468 -7.178 -16.951 1 16.08 21 MET B C 1
ATOM 7233 O O . MET B 1 21 ? -40.453 -6.127 -16.308 1 16.08 21 MET B O 1
ATOM 7237 N N . LEU B 1 22 ? -40.208 -8.502 -16.292 1 16.34 22 LEU B N 1
ATOM 7238 C CA . LEU B 1 22 ? -40.618 -9.488 -15.298 1 16.34 22 LEU B CA 1
ATOM 7239 C C . LEU B 1 22 ? -39.769 -9.373 -14.036 1 16.34 22 LEU B C 1
ATOM 7241 O O . LEU B 1 22 ? -38.554 -9.576 -14.08 1 16.34 22 LEU B O 1
ATOM 7245 N N . SER B 1 23 ? -39.801 -8.461 -13.283 1 15.41 23 SER B N 1
ATOM 7246 C CA . SER B 1 23 ? -38.95 -8.395 -12.1 1 15.41 23 SER B CA 1
ATOM 7247 C C . SER B 1 23 ? -39.249 -9.54 -11.139 1 15.41 23 SER B C 1
ATOM 7249 O O . SER B 1 23 ? -40.266 -9.524 -10.442 1 15.41 23 SER B O 1
ATOM 7251 N N . PRO B 1 24 ? -38.462 -10.658 -11.35 1 15.29 24 PRO B N 1
ATOM 7252 C CA . PRO B 1 24 ? -38.831 -11.826 -10.546 1 15.29 24 PRO B CA 1
ATOM 7253 C C . PRO B 1 24 ? -38.489 -11.656 -9.068 1 15.29 24 PRO B C 1
ATOM 7255 O O . PRO B 1 24 ? -39.359 -11.811 -8.207 1 15.29 24 PRO B O 1
ATOM 7258 N N . HIS B 1 25 ? -37.228 -12.269 -8.661 1 15.71 25 HIS B N 1
ATOM 7259 C CA . HIS B 1 25 ? -37.143 -13.474 -7.843 1 15.71 25 HIS B CA 1
ATOM 7260 C C . HIS B 1 25 ? -37.046 -13.128 -6.361 1 15.71 25 HIS B C 1
ATOM 7262 O O . HIS B 1 25 ? -36.73 -11.991 -6.005 1 15.71 25 HIS B O 1
ATOM 7268 N N . LEU B 1 26 ? -36.371 -14.248 -5.546 1 15.29 26 LEU B N 1
ATOM 7269 C CA . LEU B 1 26 ? -36.708 -15.1 -4.411 1 15.29 26 LEU B CA 1
ATOM 7270 C C . LEU B 1 26 ? -36.049 -14.589 -3.134 1 15.29 26 LEU B C 1
ATOM 7272 O O . LEU B 1 26 ? -35.107 -13.796 -3.191 1 15.29 26 LEU B O 1
ATOM 7276 N N . LEU B 1 27 ? -35.417 -15.559 -2.256 1 15.14 27 LEU B N 1
ATOM 7277 C CA . LEU B 1 27 ? -35.715 -16.078 -0.926 1 15.14 27 LEU B CA 1
ATOM 7278 C C . LEU B 1 27 ? -34.622 -15.694 0.066 1 15.14 27 LEU B C 1
ATOM 7280 O O . LEU B 1 27 ? -34.915 -15.29 1.193 1 15.14 27 LEU B O 1
ATOM 7284 N N . THR B 1 28 ? -33.246 -15.931 -0.15 1 14.85 28 THR B N 1
ATOM 7285 C CA . THR B 1 28 ? -32.79 -16.891 0.85 1 14.85 28 THR B CA 1
ATOM 7286 C C . THR B 1 28 ? -32.404 -16.181 2.144 1 14.85 28 THR B C 1
ATOM 7288 O O . THR B 1 28 ? -32.194 -14.966 2.153 1 14.85 28 THR B O 1
ATOM 7291 N N . SER B 1 29 ? -31.358 -16.893 2.959 1 14.88 29 SER B N 1
ATOM 7292 C CA . SER B 1 29 ? -31.286 -17.503 4.282 1 14.88 29 SER B CA 1
ATOM 7293 C C . SER B 1 29 ? -30.515 -16.62 5.257 1 14.88 29 SER B C 1
ATOM 7295 O O . SER B 1 29 ? -29.853 -15.664 4.847 1 14.88 29 SER B O 1
ATOM 7297 N N . SER B 1 30 ? -29.523 -17.294 6.07 1 14.77 30 SER B N 1
ATOM 7298 C CA . SER B 1 30 ? -29.38 -17.603 7.489 1 14.77 30 SER B CA 1
ATOM 7299 C C . SER B 1 30 ? -28.311 -16.731 8.14 1 14.77 30 SER B C 1
ATOM 7301 O O . SER B 1 30 ? -27.45 -16.178 7.451 1 14.77 30 SER B O 1
ATOM 7303 N N . ARG B 1 31 ? -28.093 -16.84 9.459 1 15.58 31 ARG B N 1
ATOM 7304 C CA . ARG B 1 31 ? -27.887 -16.21 10.76 1 15.58 31 ARG B CA 1
ATOM 7305 C C . ARG B 1 31 ? -26.417 -16.252 11.162 1 15.58 31 ARG B C 1
ATOM 7307 O O . ARG B 1 31 ? -25.958 -15.418 11.944 1 15.58 31 ARG B O 1
ATOM 7314 N N . ILE B 1 32 ? -25.4 -17.207 10.89 1 14.26 32 ILE B N 1
ATOM 7315 C CA . ILE B 1 32 ? -24.909 -17.752 12.151 1 14.26 32 ILE B CA 1
ATOM 7316 C C . ILE B 1 32 ? -23.741 -16.909 12.658 1 14.26 32 ILE B C 1
ATOM 7318 O O . ILE B 1 32 ? -23.725 -16.492 13.818 1 14.26 32 ILE B O 1
ATOM 7322 N N . TRP B 1 33 ? -22.417 -17.196 12.348 1 13.94 33 TRP B N 1
ATOM 7323 C CA . TRP B 1 33 ? -21.57 -17.777 13.384 1 13.94 33 TRP B CA 1
ATOM 7324 C C . TRP B 1 33 ? -20.82 -16.69 14.146 1 13.94 33 TRP B C 1
ATOM 7326 O O . TRP B 1 33 ? -20.597 -15.596 13.622 1 13.94 33 TRP B O 1
ATOM 7336 N N . PRO B 1 34 ? -20.029 -17.195 15.212 1 14.75 34 PRO B N 1
ATOM 7337 C CA . PRO B 1 34 ? -19.7 -16.909 16.61 1 14.75 34 PRO B CA 1
ATOM 7338 C C . PRO B 1 34 ? -18.403 -16.117 16.761 1 14.75 34 PRO B C 1
ATOM 7340 O O . PRO B 1 34 ? -18.388 -15.068 17.41 1 14.75 34 PRO B O 1
ATOM 7343 N N . TRP B 1 35 ? -17.218 -16.864 16.806 1 13.4 35 TRP B N 1
ATOM 7344 C CA . TRP B 1 35 ? -16.481 -16.985 18.06 1 13.4 35 TRP B CA 1
ATOM 7345 C C . TRP B 1 35 ? -15.374 -15.941 18.144 1 13.4 35 TRP B C 1
ATOM 7347 O O . TRP B 1 35 ? -15.013 -15.326 17.138 1 13.4 35 TRP B O 1
ATOM 7357 N N . CYS B 1 36 ? -14.015 -16.456 18.399 1 13.91 36 CYS B N 1
ATOM 7358 C CA . CYS B 1 36 ? -13.253 -16.471 19.643 1 13.91 36 CYS B CA 1
ATOM 7359 C C . CYS B 1 36 ? -12.159 -15.411 19.626 1 13.91 36 CYS B C 1
ATOM 7361 O O . CYS B 1 36 ? -11.822 -14.878 18.567 1 13.91 36 CYS B O 1
ATOM 7363 N N . GLY B 1 37 ? -10.958 -15.824 20.052 1 13.89 37 GLY B N 1
ATOM 7364 C CA . GLY B 1 37 ? -10.225 -15.599 21.287 1 13.89 37 GLY B CA 1
ATOM 7365 C C . GLY B 1 37 ? -9.057 -14.644 21.123 1 13.89 37 GLY B C 1
ATOM 7366 O O . GLY B 1 37 ? -9.131 -13.487 21.542 1 13.89 37 GLY B O 1
ATOM 7367 N N . VAL B 1 38 ? -7.741 -15.175 21.145 1 13.93 38 VAL B N 1
ATOM 7368 C CA . VAL B 1 38 ? -6.845 -15.005 22.283 1 13.93 38 VAL B CA 1
ATOM 7369 C C . VAL B 1 38 ? -5.836 -13.898 21.986 1 13.93 38 VAL B C 1
ATOM 7371 O O . VAL B 1 38 ? -5.63 -13.532 20.827 1 13.93 38 VAL B O 1
ATOM 7374 N N . ARG B 1 39 ? -4.552 -14.042 22.635 1 13.9 39 ARG B N 1
ATOM 7375 C CA . ARG B 1 39 ? -3.853 -13.394 23.74 1 13.9 39 ARG B CA 1
ATOM 7376 C C . ARG B 1 39 ? -2.616 -12.65 23.246 1 13.9 39 ARG B C 1
ATOM 7378 O O . ARG B 1 39 ? -2.409 -11.484 23.588 1 13.9 39 ARG B O 1
ATOM 7385 N N . GLY B 1 40 ? -1.544 -13.339 22.76 1 13.39 40 GLY B N 1
ATOM 7386 C CA . GLY B 1 40 ? -0.399 -13.301 23.656 1 13.39 40 GLY B CA 1
ATOM 7387 C C . GLY B 1 40 ? 0.479 -12.08 23.45 1 13.39 40 GLY B C 1
ATOM 7388 O O . GLY B 1 40 ? 0.347 -11.377 22.447 1 13.39 40 GLY B O 1
ATOM 7389 N N . ALA B 1 41 ? 1.851 -12.325 23.806 1 13.77 41 ALA B N 1
ATOM 7390 C CA . ALA B 1 41 ? 2.713 -11.747 24.833 1 13.77 41 ALA B CA 1
ATOM 7391 C C . ALA B 1 41 ? 3.651 -10.701 24.237 1 13.77 41 ALA B C 1
ATOM 7393 O O . ALA B 1 41 ? 3.717 -9.569 24.722 1 13.77 41 ALA B O 1
ATOM 7394 N N . PRO B 1 42 ? 4.978 -11.077 24.087 1 13.87 42 PRO B N 1
ATOM 7395 C CA . PRO B 1 42 ? 5.985 -10.613 25.045 1 13.87 42 PRO B CA 1
ATOM 7396 C C . PRO B 1 42 ? 6.778 -9.414 24.532 1 13.87 42 PRO B C 1
ATOM 7398 O O . PRO B 1 42 ? 6.744 -9.112 23.336 1 13.87 42 PRO B O 1
ATOM 7401 N N . ASP B 1 43 ? 8.081 -9.425 24.878 1 13.52 43 ASP B N 1
ATOM 7402 C CA . ASP B 1 43 ? 8.962 -8.669 25.762 1 13.52 43 ASP B CA 1
ATOM 7403 C C . ASP B 1 43 ? 9.932 -7.803 24.961 1 13.52 43 ASP B C 1
ATOM 7405 O O . ASP B 1 43 ? 9.938 -6.578 25.099 1 13.52 43 ASP B O 1
ATOM 7409 N N . ARG B 1 44 ? 11.297 -8.15 24.93 1 13.92 44 ARG B N 1
ATOM 7410 C CA . ARG B 1 44 ? 12.266 -7.411 25.733 1 13.92 44 ARG B CA 1
ATOM 7411 C C . ARG B 1 44 ? 13.043 -6.417 24.876 1 13.92 44 ARG B C 1
ATOM 7413 O O . ARG B 1 44 ? 13.138 -5.237 25.218 1 13.92 44 ARG B O 1
ATOM 7420 N N . PRO B 1 45 ? 14.415 -6.74 24.515 1 13.68 45 PRO B N 1
ATOM 7421 C CA . PRO B 1 45 ? 15.499 -6.16 25.311 1 13.68 45 PRO B CA 1
ATOM 7422 C C . PRO B 1 45 ? 16.139 -4.946 24.641 1 13.68 45 PRO B C 1
ATOM 7424 O O . PRO B 1 45 ? 15.922 -4.708 23.45 1 13.68 45 PRO B O 1
ATOM 7427 N N . ASN B 1 46 ? 17.526 -4.874 24.682 1 13.18 46 ASN B N 1
ATOM 7428 C CA . ASN B 1 46 ? 18.556 -4.108 25.375 1 13.18 46 ASN B CA 1
ATOM 7429 C C . ASN B 1 46 ? 19.253 -3.127 24.435 1 13.18 46 ASN B C 1
ATOM 7431 O O . ASN B 1 46 ? 19.198 -3.286 23.214 1 13.18 46 ASN B O 1
ATOM 7435 N N . ALA B 1 47 ? 20.562 -2.696 24.794 1 13.46 47 ALA B N 1
ATOM 7436 C CA . ALA B 1 47 ? 21.274 -1.511 25.267 1 13.46 47 ALA B CA 1
ATOM 7437 C C . ALA B 1 47 ? 22.194 -0.954 24.184 1 13.46 47 ALA B C 1
ATOM 7439 O O . ALA B 1 47 ? 22.172 0.245 23.899 1 13.46 47 ALA B O 1
ATOM 7440 N N . SER B 1 48 ? 23.393 -1.511 23.869 1 13.18 48 SER B N 1
ATOM 7441 C CA . SER B 1 48 ? 24.587 -0.836 24.367 1 13.18 48 SER B CA 1
ATOM 7442 C C . SER B 1 48 ? 25.135 0.149 23.34 1 13.18 48 SER B C 1
ATOM 7444 O O . SER B 1 48 ? 24.853 0.03 22.146 1 13.18 48 SER B O 1
ATOM 7446 N N . ALA B 1 49 ? 26.327 0.906 23.656 1 13.59 49 ALA B N 1
ATOM 7447 C CA . ALA B 1 49 ? 26.926 2.219 23.883 1 13.59 49 ALA B CA 1
ATOM 7448 C C . ALA B 1 49 ? 27.931 2.561 22.787 1 13.59 49 ALA B C 1
ATOM 7450 O O . ALA B 1 49 ? 28.127 3.734 22.46 1 13.59 49 ALA B O 1
ATOM 7451 N N . CYS B 1 50 ? 28.829 1.775 22.135 1 13.45 50 CYS B N 1
ATOM 7452 C CA . CYS B 1 50 ? 30.2 2.214 22.371 1 13.45 50 CYS B CA 1
ATOM 7453 C C . CYS B 1 50 ? 30.549 3.41 21.494 1 13.45 50 CYS B C 1
ATOM 7455 O O . CYS B 1 50 ? 29.921 3.629 20.457 1 13.45 50 CYS B O 1
ATOM 7457 N N . PRO B 1 51 ? 31.949 3.787 21.386 1 14.1 51 PRO B N 1
ATOM 7458 C CA . PRO B 1 51 ? 32.857 4.867 21.778 1 14.1 51 PRO B CA 1
ATOM 7459 C C . PRO B 1 51 ? 33.261 5.754 20.603 1 14.1 51 PRO B C 1
ATOM 7461 O O . PRO B 1 51 ? 32.983 5.42 19.448 1 14.1 51 PRO B O 1
ATOM 7464 N N . PRO B 1 52 ? 34.65 6.186 20.445 1 13.96 52 PRO B N 1
ATOM 7465 C CA . PRO B 1 52 ? 35.403 7.43 20.625 1 13.96 52 PRO B CA 1
ATOM 7466 C C . PRO B 1 52 ? 35.982 7.963 19.317 1 13.96 52 PRO B C 1
ATOM 7468 O O . PRO B 1 52 ? 36.002 9.177 19.096 1 13.96 52 PRO B O 1
ATOM 7471 N N . VAL B 1 53 ? 36.453 7.272 18.252 1 13.41 53 VAL B N 1
ATOM 7472 C CA . VAL B 1 53 ? 37.876 7.532 18.062 1 13.41 53 VAL B CA 1
ATOM 7473 C C . VAL B 1 53 ? 38.064 8.812 17.252 1 13.41 53 VAL B C 1
ATOM 7475 O O . VAL B 1 53 ? 37.181 9.205 16.485 1 13.41 53 VAL B O 1
ATOM 7478 N N . ARG B 1 54 ? 39.42 9.401 17.1 1 13.73 54 ARG B N 1
ATOM 7479 C CA . ARG B 1 54 ? 40.335 10.522 17.292 1 13.73 54 ARG B CA 1
ATOM 7480 C C . ARG B 1 54 ? 40.817 11.071 15.954 1 13.73 54 ARG B C 1
ATOM 7482 O O . ARG B 1 54 ? 41.541 12.068 15.91 1 13.73 54 ARG B O 1
ATOM 7489 N N . PHE B 1 55 ? 40.205 10.946 14.851 1 12.82 55 PHE B N 1
ATOM 7490 C CA . PHE B 1 55 ? 41.306 11.022 13.898 1 12.82 55 PHE B CA 1
ATOM 7491 C C . PHE B 1 55 ? 41.773 12.462 13.725 1 12.82 55 PHE B C 1
ATOM 7493 O O . PHE B 1 55 ? 40.956 13.384 13.679 1 12.82 55 PHE B O 1
ATOM 7500 N N . ARG B 1 56 ? 43.15 12.757 13.604 1 13.74 56 ARG B N 1
ATOM 7501 C CA . ARG B 1 56 ? 44.244 13.693 13.841 1 13.74 56 ARG B CA 1
ATOM 7502 C C . ARG B 1 56 ? 44.473 14.586 12.626 1 13.74 56 ARG B C 1
ATOM 7504 O O . ARG B 1 56 ? 44.977 15.704 12.756 1 13.74 56 ARG B O 1
ATOM 7511 N N . GLY B 1 57 ? 44.137 14.354 11.459 1 12.61 57 GLY B N 1
ATOM 7512 C CA . GLY B 1 57 ? 45.305 14.656 10.647 1 12.61 57 GLY B CA 1
ATOM 7513 C C . GLY B 1 57 ? 45.576 16.144 10.522 1 12.61 57 GLY B C 1
ATOM 7514 O O . GLY B 1 57 ? 44.671 16.962 10.701 1 12.61 57 GLY B O 1
ATOM 7515 N N . CYS B 1 58 ? 46.733 16.493 9.939 1 13.46 58 CYS B N 1
ATOM 7516 C CA . CYS B 1 58 ? 47.959 17.28 9.987 1 13.46 58 CYS B CA 1
ATOM 7517 C C . CYS B 1 58 ? 47.807 18.577 9.201 1 13.46 58 CYS B C 1
ATOM 7519 O O . CYS B 1 58 ? 46.86 18.731 8.428 1 13.46 58 CYS B O 1
ATOM 7521 N N . LEU B 1 59 ? 48.631 18.799 8.164 1 13.25 59 LEU B N 1
ATOM 7522 C CA . LEU B 1 59 ? 49.812 19.654 8.21 1 13.25 59 LEU B CA 1
ATOM 7523 C C . LEU B 1 59 ? 49.544 20.99 7.527 1 13.25 59 LEU B C 1
ATOM 7525 O O . LEU B 1 59 ? 49.78 22.05 8.112 1 13.25 59 LEU B O 1
ATOM 7529 N N . LEU B 1 60 ? 50.132 21.261 6.305 1 13.1 60 LEU B N 1
ATOM 7530 C CA . LEU B 1 60 ? 51.338 22.078 6.228 1 13.1 60 LEU B CA 1
ATOM 7531 C C . LEU B 1 60 ? 51.014 23.479 5.719 1 13.1 60 LEU B C 1
ATOM 7533 O O . LEU B 1 60 ? 49.928 23.714 5.187 1 13.1 60 LEU B O 1
ATOM 7537 N N . LEU B 1 61 ? 51.523 23.911 4.508 1 13.47 61 LEU B N 1
ATOM 7538 C CA . LEU B 1 61 ? 52.677 24.798 4.4 1 13.47 61 LEU B CA 1
ATOM 7539 C C . LEU B 1 61 ? 52.242 26.213 4.034 1 13.47 61 LEU B C 1
ATOM 7541 O O . LEU B 1 61 ? 51.121 26.421 3.565 1 13.47 61 LEU B O 1
ATOM 7545 N N . GLY B 1 62 ? 52.908 26.895 3.044 1 13.11 62 GLY B N 1
ATOM 7546 C CA . GLY B 1 62 ? 53.903 27.949 3.161 1 13.11 62 GLY B CA 1
ATOM 7547 C C . GLY B 1 62 ? 53.387 29.308 2.728 1 13.11 62 GLY B C 1
ATOM 7548 O O . GLY B 1 62 ? 53.485 30.282 3.476 1 13.11 62 GLY B O 1
ATOM 7549 N N . ALA B 1 63 ? 53.596 29.793 1.404 1 14 63 ALA B N 1
ATOM 7550 C CA . ALA B 1 63 ? 54.638 30.796 1.203 1 14 63 ALA B CA 1
ATOM 7551 C C . ALA B 1 63 ? 54.044 32.2 1.136 1 14 63 ALA B C 1
ATOM 7553 O O . ALA B 1 63 ? 52.844 32.362 0.905 1 14 63 ALA B O 1
ATOM 7554 N N . LEU B 1 64 ? 54.56 33.11 0.243 1 13.86 64 LEU B N 1
ATOM 7555 C CA . LEU B 1 64 ? 55.433 34.261 0.449 1 13.86 64 LEU B CA 1
ATOM 7556 C C . LEU B 1 64 ? 54.673 35.565 0.236 1 13.86 64 LEU B C 1
ATOM 7558 O O . LEU B 1 64 ? 54.705 36.454 1.09 1 13.86 64 LEU B O 1
ATOM 7562 N N . TRP B 1 65 ? 54.648 36.221 -0.98 1 13.84 65 TRP B N 1
ATOM 7563 C CA . TRP B 1 65 ? 55.477 37.416 -1.104 1 13.84 65 TRP B CA 1
ATOM 7564 C C . TRP B 1 65 ? 54.644 38.679 -0.912 1 13.84 65 TRP B C 1
ATOM 7566 O O . TRP B 1 65 ? 53.416 38.642 -1.021 1 13.84 65 TRP B O 1
ATOM 7576 N N . SER B 1 66 ? 54.966 39.873 -1.606 1 13.91 66 SER B N 1
ATOM 7577 C CA . SER B 1 66 ? 55.581 41.135 -1.208 1 13.91 66 SER B CA 1
ATOM 7578 C C . SER B 1 66 ? 54.562 42.269 -1.202 1 13.91 66 SER B C 1
ATOM 7580 O O . SER B 1 66 ? 54.388 42.95 -0.189 1 13.91 66 SER B O 1
ATOM 7582 N N . SER B 1 67 ? 54.628 43.293 -2.147 1 14.33 67 SER B N 1
ATOM 7583 C CA . SER B 1 67 ? 55.135 44.622 -1.821 1 14.33 67 SER B CA 1
ATOM 7584 C C . SER B 1 67 ? 53.995 45.616 -1.63 1 14.33 67 SER B C 1
ATOM 7586 O O . SER B 1 67 ? 52.838 45.306 -1.921 1 14.33 67 SER B O 1
ATOM 7588 N N . SER B 1 68 ? 54.016 46.804 -2.334 1 14.74 68 SER B N 1
ATOM 7589 C CA . SER B 1 68 ? 54.346 48.138 -1.842 1 14.74 68 SER B CA 1
ATOM 7590 C C . SER B 1 68 ? 53.093 48.99 -1.671 1 14.74 68 SER B C 1
ATOM 7592 O O . SER B 1 68 ? 52.821 49.492 -0.579 1 14.74 68 SER B O 1
ATOM 7594 N N . LEU B 1 69 ? 52.988 50.256 -2.4 1 15.72 69 LEU B N 1
ATOM 7595 C CA . LEU B 1 69 ? 53.084 51.636 -1.936 1 15.72 69 LEU B CA 1
ATOM 7596 C C . LEU B 1 69 ? 51.714 52.307 -1.942 1 15.72 69 LEU B C 1
ATOM 7598 O O . LEU B 1 69 ? 51.137 52.54 -3.007 1 15.72 69 LEU B O 1
ATOM 7602 N N . ARG B 1 70 ? 50.916 52.103 -1.115 1 17.29 70 ARG B N 1
ATOM 7603 C CA . ARG B 1 70 ? 49.542 52.577 -1.251 1 17.29 70 ARG B CA 1
ATOM 7604 C C . ARG B 1 70 ? 49.416 54.028 -0.801 1 17.29 70 ARG B C 1
ATOM 7606 O O . ARG B 1 70 ? 49.629 54.341 0.372 1 17.29 70 ARG B O 1
ATOM 7613 N N . PRO B 1 71 ? 49.615 54.789 -1.625 1 16.73 71 PRO B N 1
ATOM 7614 C CA . PRO B 1 71 ? 49.738 56.144 -1.082 1 16.73 71 PRO B CA 1
ATOM 7615 C C . PRO B 1 71 ? 48.508 56.576 -0.288 1 16.73 71 PRO B C 1
ATOM 7617 O O . PRO B 1 71 ? 47.43 55.998 -0.451 1 16.73 71 PRO B O 1
ATOM 7620 N N . ARG B 1 72 ? 48.605 57.776 0.419 1 16.28 72 ARG B N 1
ATOM 7621 C CA . ARG B 1 72 ? 48.322 58.407 1.704 1 16.28 72 ARG B CA 1
ATOM 7622 C C . ARG B 1 72 ? 46.926 59.021 1.717 1 16.28 72 ARG B C 1
ATOM 7624 O O . ARG B 1 72 ? 46.183 58.866 2.688 1 16.28 72 ARG B O 1
ATOM 7631 N N . GLY B 1 73 ? 46.627 59.932 0.787 1 16.46 73 GLY B N 1
ATOM 7632 C CA . GLY B 1 73 ? 46.409 61.213 1.44 1 16.46 73 GLY B CA 1
ATOM 7633 C C . GLY B 1 73 ? 45.011 61.364 2.008 1 16.46 73 GLY B C 1
ATOM 7634 O O . GLY B 1 73 ? 44.708 62.358 2.671 1 16.46 73 GLY B O 1
ATOM 7635 N N . ARG B 1 74 ? 44.108 60.621 1.588 1 18.89 74 ARG B N 1
ATOM 7636 C CA . ARG B 1 74 ? 42.813 61.281 1.463 1 18.89 74 ARG B CA 1
ATOM 7637 C C . ARG B 1 74 ? 42.277 61.697 2.829 1 18.89 74 ARG B C 1
ATOM 7639 O O . ARG B 1 74 ? 42.483 60.997 3.822 1 18.89 74 ARG B O 1
ATOM 7646 N N . SER B 1 75 ? 41.84 62.852 2.891 1 19.01 75 SER B N 1
ATOM 7647 C CA . SER B 1 75 ? 41.507 63.828 3.923 1 19.01 75 SER B CA 1
ATOM 7648 C C . SER B 1 75 ? 40.486 63.267 4.907 1 19.01 75 SER B C 1
ATOM 7650 O O . SER B 1 75 ? 39.697 62.387 4.556 1 19.01 75 SER B O 1
ATOM 7652 N N . ARG B 1 76 ? 40.523 63.71 6.195 1 18.48 76 ARG B N 1
ATOM 7653 C CA . ARG B 1 76 ? 40.257 63.334 7.58 1 18.48 76 ARG B CA 1
ATOM 7654 C C . ARG B 1 76 ? 38.784 63.527 7.926 1 18.48 76 ARG B C 1
ATOM 7656 O O . ARG B 1 76 ? 38.388 64.591 8.407 1 18.48 76 ARG B O 1
ATOM 7663 N N . CYS B 1 77 ? 37.873 63.541 6.957 1 20.65 77 CYS B N 1
ATOM 7664 C CA . CYS B 1 77 ? 36.659 64.081 7.557 1 20.65 77 CYS B CA 1
ATOM 7665 C C . CYS B 1 77 ? 36.312 63.343 8.845 1 20.65 77 CYS B C 1
ATOM 7667 O O . CYS B 1 77 ? 36.34 62.112 8.886 1 20.65 77 CYS B O 1
ATOM 7669 N N . ALA B 1 78 ? 36.401 63.952 9.976 1 17.27 78 ALA B N 1
ATOM 7670 C CA . ALA B 1 78 ? 36.409 63.539 11.377 1 17.27 78 ALA B CA 1
ATOM 7671 C C . ALA B 1 78 ? 35.19 62.681 11.702 1 17.27 78 ALA B C 1
ATOM 7673 O O . ALA B 1 78 ? 34.051 63.102 11.487 1 17.27 78 ALA B O 1
ATOM 7674 N N . LYS B 1 79 ? 35.443 61.409 11.674 1 21.84 79 LYS B N 1
ATOM 7675 C CA . LYS B 1 79 ? 34.576 60.288 12.023 1 21.84 79 LYS B CA 1
ATOM 7676 C C . LYS B 1 79 ? 34.114 60.381 13.475 1 21.84 79 LYS B C 1
ATOM 7678 O O . LYS B 1 79 ? 34.896 60.139 14.397 1 21.84 79 LYS B O 1
ATOM 7683 N N . SER B 1 80 ? 33.51 61.534 13.811 1 19.71 80 SER B N 1
ATOM 7684 C CA . SER B 1 80 ? 33.229 61.474 15.242 1 19.71 80 SER B CA 1
ATOM 7685 C C . SER B 1 80 ? 32.75 60.086 15.654 1 19.71 80 SER B C 1
ATOM 7687 O O . SER B 1 80 ? 31.943 59.47 14.955 1 19.71 80 SER B O 1
ATOM 7689 N N . SER B 1 81 ? 33.59 59.398 16.361 1 22.03 81 SER B N 1
ATOM 7690 C CA . SER B 1 81 ? 33.538 58.013 16.817 1 22.03 81 SER B CA 1
ATOM 7691 C C . SER B 1 81 ? 32.337 57.775 17.725 1 22.03 81 SER B C 1
ATOM 7693 O O . SER B 1 81 ? 32.482 57.691 18.947 1 22.03 81 SER B O 1
ATOM 7695 N N . PHE B 1 82 ? 31.178 58.359 17.474 1 22.31 82 PHE B N 1
ATOM 7696 C CA . PHE B 1 82 ? 30.236 58.007 18.529 1 22.31 82 PHE B CA 1
ATOM 7697 C C . PHE B 1 82 ? 30.263 56.508 18.801 1 22.31 82 PHE B C 1
ATOM 7699 O O . PHE B 1 82 ? 30.208 55.702 17.87 1 22.31 82 PHE B O 1
ATOM 7706 N N . SER B 1 83 ? 31.062 56.188 19.732 1 23.92 83 SER B N 1
ATOM 7707 C CA . SER B 1 83 ? 31.306 54.831 20.211 1 23.92 83 SER B CA 1
ATOM 7708 C C . SER B 1 83 ? 30.008 54.036 20.301 1 23.92 83 SER B C 1
ATOM 7710 O O . SER B 1 83 ? 29.115 54.381 21.078 1 23.92 83 SER B O 1
ATOM 7712 N N . GLN B 1 84 ? 29.418 53.846 19.196 1 23.99 84 GLN B N 1
ATOM 7713 C CA . GLN B 1 84 ? 28.184 53.068 19.176 1 23.99 84 GLN B CA 1
ATOM 7714 C C . GLN B 1 84 ? 28.303 51.824 20.052 1 23.99 84 GLN B C 1
ATOM 7716 O O . GLN B 1 84 ? 29.115 50.939 19.776 1 23.99 84 GLN B O 1
ATOM 7721 N N . GLY B 1 85 ? 28.306 52.083 21.366 1 23.7 85 GLY B N 1
ATOM 7722 C CA . GLY B 1 85 ? 28.331 50.955 22.284 1 23.7 85 GLY B CA 1
ATOM 7723 C C . GLY B 1 85 ? 27.68 49.708 21.714 1 23.7 85 GLY B C 1
ATOM 7724 O O . GLY B 1 85 ? 26.763 49.799 20.896 1 23.7 85 GLY B O 1
ATOM 7725 N N . LYS B 1 86 ? 28.532 48.774 21.472 1 31.65 86 LYS B N 1
ATOM 7726 C CA . LYS B 1 86 ? 28.088 47.438 21.082 1 31.65 86 LYS B CA 1
ATOM 7727 C C . LYS B 1 86 ? 26.739 47.102 21.711 1 31.65 86 LYS B C 1
ATOM 7729 O O . LYS B 1 86 ? 26.653 46.861 22.917 1 31.65 86 LYS B O 1
ATOM 7734 N N . LEU B 1 87 ? 25.735 47.905 21.397 1 26.36 87 LEU B N 1
ATOM 7735 C CA . LEU B 1 87 ? 24.448 47.472 21.929 1 26.36 87 LEU B CA 1
ATOM 7736 C C . LEU B 1 87 ? 24.384 45.952 22.028 1 26.36 87 LEU B C 1
ATOM 7738 O O . LEU B 1 87 ? 24.505 45.254 21.018 1 26.36 87 LEU B O 1
ATOM 7742 N N . GLU B 1 88 ? 24.963 45.473 22.988 1 32.79 88 GLU B N 1
ATOM 7743 C CA . GLU B 1 88 ? 24.765 44.056 23.277 1 32.79 88 GLU B CA 1
ATOM 7744 C C . GLU B 1 88 ? 23.364 43.602 22.879 1 32.79 88 GLU B C 1
ATOM 7746 O O . GLU B 1 88 ? 22.374 44.249 23.227 1 32.79 88 GLU B O 1
ATOM 7751 N N . ARG B 1 89 ? 23.211 43.174 21.621 1 41.76 89 ARG B N 1
ATOM 7752 C CA . ARG B 1 89 ? 21.93 42.595 21.227 1 41.76 89 ARG B CA 1
ATOM 7753 C C . ARG B 1 89 ? 21.172 42.067 22.44 1 41.76 89 ARG B C 1
ATOM 7755 O O . ARG B 1 89 ? 21.758 41.421 23.312 1 41.76 89 ARG B O 1
ATOM 7762 N N . PRO B 1 90 ? 20.29 42.818 22.955 1 39.16 90 PRO B N 1
ATOM 7763 C CA . PRO B 1 90 ? 19.575 42.287 24.118 1 39.16 90 PRO B CA 1
ATOM 7764 C C . PRO B 1 90 ? 19.589 40.761 24.175 1 39.16 90 PRO B C 1
ATOM 7766 O O . PRO B 1 90 ? 19.42 40.1 23.147 1 39.16 90 PRO B O 1
ATOM 7769 N N . LYS B 1 91 ? 20.358 40.137 24.944 1 44.8 91 LYS B N 1
ATOM 7770 C CA . LYS B 1 91 ? 20.509 38.703 25.172 1 44.8 91 LYS B CA 1
ATOM 7771 C C . LYS B 1 91 ? 19.158 37.994 25.13 1 44.8 91 LYS B C 1
ATOM 7773 O O . LYS B 1 91 ? 18.342 38.149 26.041 1 44.8 91 LYS B O 1
ATOM 7778 N N . ALA B 1 92 ? 18.558 37.85 24.005 1 56.23 92 ALA B N 1
ATOM 7779 C CA . ALA B 1 92 ? 17.326 37.074 23.888 1 56.23 92 ALA B CA 1
ATOM 7780 C C . ALA B 1 92 ? 17.35 35.863 24.816 1 56.23 92 ALA B C 1
ATOM 7782 O O . ALA B 1 92 ? 18.406 35.263 25.037 1 56.23 92 ALA B O 1
ATOM 7783 N N . LYS B 1 93 ? 16.389 35.816 25.654 1 73.84 93 LYS B N 1
ATOM 7784 C CA . LYS B 1 93 ? 16.239 34.724 26.612 1 73.84 93 LYS B CA 1
ATOM 7785 C C . LYS B 1 93 ? 16.397 33.368 25.93 1 73.84 93 LYS B C 1
ATOM 7787 O O . LYS B 1 93 ? 15.861 33.149 24.841 1 73.84 93 LYS B O 1
ATOM 7792 N N . ALA B 1 94 ? 17.38 32.615 26.299 1 90.63 94 ALA B N 1
ATOM 7793 C CA . ALA B 1 94 ? 17.65 31.26 25.824 1 90.63 94 ALA B CA 1
ATOM 7794 C C . ALA B 1 94 ? 16.372 30.426 25.791 1 90.63 94 ALA B C 1
ATOM 7796 O O . ALA B 1 94 ? 15.613 30.403 26.762 1 90.63 94 ALA B O 1
ATOM 7797 N N . LEU B 1 95 ? 15.999 29.988 24.559 1 96.75 95 LEU B N 1
ATOM 7798 C CA . LEU B 1 95 ? 14.809 29.165 24.37 1 96.75 95 LEU B CA 1
ATOM 7799 C C . LEU B 1 95 ? 15.177 27.687 24.302 1 96.75 95 LEU B C 1
ATOM 7801 O O . LEU B 1 95 ? 16.314 27.34 23.975 1 96.75 95 LEU B O 1
ATOM 7805 N N . ARG B 1 96 ? 14.299 26.843 24.697 1 97.84 96 ARG B N 1
ATOM 7806 C CA . ARG B 1 96 ? 14.359 25.413 24.415 1 97.84 96 ARG B CA 1
ATOM 7807 C C . ARG B 1 96 ? 13.556 25.067 23.166 1 97.84 96 ARG B C 1
ATOM 7809 O O . ARG B 1 96 ? 12.324 25.104 23.183 1 97.84 96 ARG B O 1
ATOM 7816 N N . VAL B 1 97 ? 14.274 24.67 22.141 1 98.5 97 VAL B N 1
ATOM 7817 C CA . VAL B 1 97 ? 13.647 24.475 20.837 1 98.5 97 VAL B CA 1
ATOM 7818 C C . VAL B 1 97 ? 13.664 22.993 20.471 1 98.5 97 VAL B C 1
ATOM 7820 O O . VAL B 1 97 ? 14.724 22.364 20.453 1 98.5 97 VAL B O 1
ATOM 7823 N N . LEU B 1 98 ? 12.522 22.431 20.225 1 98.57 98 LEU B N 1
ATOM 7824 C CA . LEU B 1 98 ? 12.415 21.07 19.711 1 98.57 98 LEU B CA 1
ATOM 7825 C C . LEU B 1 98 ? 12.155 21.076 18.208 1 98.57 98 LEU B C 1
ATOM 7827 O O . LEU B 1 98 ? 11.121 21.571 17.754 1 98.57 98 LEU B O 1
ATOM 7831 N N . LEU B 1 99 ? 13.073 20.562 17.453 1 98.69 99 LEU B N 1
ATOM 7832 C CA . LEU B 1 99 ? 12.918 20.436 16.008 1 98.69 99 LEU B CA 1
ATOM 7833 C C . LEU B 1 99 ? 12.455 19.032 15.632 1 98.69 99 LEU B C 1
ATOM 7835 O O . LEU B 1 99 ? 12.991 18.042 16.134 1 98.69 99 LEU B O 1
ATOM 7839 N N . VAL B 1 100 ? 11.417 18.927 14.8 1 98.35 100 VAL B N 1
ATOM 7840 C CA . VAL B 1 100 ? 10.887 17.651 14.332 1 98.35 100 VAL B CA 1
ATOM 7841 C C . VAL B 1 100 ? 11.102 17.524 12.825 1 98.35 100 VAL B C 1
ATOM 7843 O O . VAL B 1 100 ? 10.67 18.385 12.055 1 98.35 100 VAL B O 1
ATOM 7846 N N . ILE B 1 101 ? 11.786 16.486 12.398 1 97.97 101 ILE B N 1
ATOM 7847 C CA . ILE B 1 101 ? 12.063 16.288 10.979 1 97.97 101 ILE B CA 1
ATOM 7848 C C . ILE B 1 101 ? 12.078 14.795 10.659 1 97.97 101 ILE B C 1
ATOM 7850 O O . ILE B 1 101 ? 12.447 13.976 11.505 1 97.97 101 ILE B O 1
ATOM 7854 N N . HIS B 1 102 ? 11.659 14.413 9.453 1 94.77 102 HIS B N 1
ATOM 7855 C CA . HIS B 1 102 ? 11.519 13.005 9.099 1 94.77 102 HIS B CA 1
ATOM 7856 C C . HIS B 1 102 ? 12.879 12.363 8.844 1 94.77 102 HIS B C 1
ATOM 7858 O O . HIS B 1 102 ? 12.983 11.138 8.745 1 94.77 102 HIS B O 1
ATOM 7864 N N . GLY B 1 103 ? 13.919 13.155 8.705 1 93.88 103 GLY B N 1
ATOM 7865 C CA . GLY B 1 103 ? 15.273 12.677 8.474 1 93.88 103 GLY B CA 1
ATOM 7866 C C . GLY B 1 103 ? 16.336 13.688 8.861 1 93.88 103 GLY B C 1
ATOM 7867 O O . GLY B 1 103 ? 16.067 14.89 8.917 1 93.88 103 GLY B O 1
ATOM 7868 N N . TYR B 1 104 ? 17.517 13.175 9.009 1 94 104 TYR B N 1
ATOM 7869 C CA . TYR B 1 104 ? 18.626 14.014 9.447 1 94 104 TYR B CA 1
ATOM 7870 C C . TYR B 1 104 ? 19.951 13.495 8.903 1 94 104 TYR B C 1
ATOM 7872 O O . TYR B 1 104 ? 20.199 12.287 8.903 1 94 104 TYR B O 1
ATOM 7880 N N . PRO B 1 105 ? 20.805 14.407 8.307 1 87.73 105 PRO B N 1
ATOM 7881 C CA . PRO B 1 105 ? 22.109 13.96 7.811 1 87.73 105 PRO B CA 1
ATOM 7882 C C . PRO B 1 105 ? 22.949 13.281 8.891 1 87.73 105 PRO B C 1
ATOM 7884 O O . PRO B 1 105 ? 22.854 13.638 10.068 1 87.73 105 PRO B O 1
ATOM 7887 N N . PRO B 1 106 ? 23.65 12.327 8.519 1 83.08 106 PRO B N 1
ATOM 7888 C CA . PRO B 1 106 ? 23.981 11.895 7.16 1 83.08 106 PRO B CA 1
ATOM 7889 C C . PRO B 1 106 ? 23.043 10.806 6.642 1 83.08 106 PRO B C 1
ATOM 7891 O O . PRO B 1 106 ? 23.137 10.408 5.478 1 83.08 106 PRO B O 1
ATOM 7894 N N . LEU B 1 107 ? 22.158 10.362 7.441 1 83.55 107 LEU B N 1
ATOM 7895 C CA . LEU B 1 107 ? 21.261 9.296 7.007 1 83.55 107 LEU B CA 1
ATOM 7896 C C . LEU B 1 107 ? 20.378 9.764 5.855 1 83.55 107 LEU B C 1
ATOM 7898 O O . LEU B 1 107 ? 20.04 8.977 4.968 1 83.55 107 LEU B O 1
ATOM 7902 N N . TYR B 1 108 ? 19.989 10.997 5.995 1 86.63 108 TYR B N 1
ATOM 7903 C CA . TYR B 1 108 ? 19.205 11.666 4.963 1 86.63 108 TYR B CA 1
ATOM 7904 C C . TYR B 1 108 ? 19.826 13.007 4.591 1 86.63 108 TYR B C 1
ATOM 7906 O O . TYR B 1 108 ? 20.147 13.814 5.467 1 86.63 108 TYR B O 1
ATOM 7914 N N . ASN B 1 109 ? 20.041 13.23 3.304 1 82.76 109 ASN B N 1
ATOM 7915 C CA . ASN B 1 109 ? 20.801 14.411 2.906 1 82.76 109 ASN B CA 1
ATOM 7916 C C . ASN B 1 109 ? 20.073 15.209 1.828 1 82.76 109 ASN B C 1
ATOM 7918 O O . ASN B 1 109 ? 20.689 15.659 0.86 1 82.76 109 ASN B O 1
ATOM 7922 N N . ALA B 1 110 ? 18.827 15.422 1.991 1 84.05 110 ALA B N 1
ATOM 7923 C CA . ALA B 1 110 ? 18.06 16.248 1.061 1 84.05 110 ALA B CA 1
ATOM 7924 C C . ALA B 1 110 ? 17.862 17.656 1.614 1 84.05 110 ALA B C 1
ATOM 7926 O O . ALA B 1 110 ? 18.406 17.999 2.667 1 84.05 110 ALA B O 1
ATOM 7927 N N . GLY B 1 111 ? 17.263 18.505 0.943 1 86.23 111 GLY B N 1
ATOM 7928 C CA . GLY B 1 111 ? 17.155 19.923 1.251 1 86.23 111 GLY B CA 1
ATOM 7929 C C . GLY B 1 111 ? 16.559 20.192 2.62 1 86.23 111 GLY B C 1
ATOM 7930 O O . GLY B 1 111 ? 17.091 20.998 3.386 1 86.23 111 GLY B O 1
ATOM 7931 N N . SER B 1 112 ? 15.401 19.537 2.98 1 90.57 112 SER B N 1
ATOM 7932 C CA . SER B 1 112 ? 14.73 19.786 4.252 1 90.57 112 SER B CA 1
ATOM 7933 C C . SER B 1 112 ? 15.588 19.334 5.428 1 90.57 112 SER B C 1
ATOM 7935 O O . SER B 1 112 ? 15.62 19.993 6.47 1 90.57 112 SER B O 1
ATOM 7937 N N . GLU B 1 113 ? 16.303 18.228 5.221 1 92.58 113 GLU B N 1
ATOM 7938 C CA . GLU B 1 113 ? 17.159 17.678 6.268 1 92.58 113 GLU B CA 1
ATOM 7939 C C . GLU B 1 113 ? 18.388 18.555 6.493 1 92.58 113 GLU B C 1
ATOM 7941 O O . GLU B 1 113 ? 18.75 18.843 7.636 1 92.58 113 GLU B O 1
ATOM 7946 N N . VAL B 1 114 ? 18.961 19.003 5.41 1 87.93 114 VAL B N 1
ATOM 7947 C CA . VAL B 1 114 ? 20.14 19.857 5.496 1 87.93 114 VAL B CA 1
ATOM 7948 C C . VAL B 1 114 ? 19.765 21.196 6.128 1 87.93 114 VAL B C 1
ATOM 7950 O O . VAL B 1 114 ? 20.504 21.725 6.961 1 87.93 114 VAL B O 1
ATOM 7953 N N . TYR B 1 115 ? 18.692 21.748 5.729 1 92.09 115 TYR B N 1
ATOM 7954 C CA . TYR B 1 115 ? 18.203 22.99 6.316 1 92.09 115 TYR B CA 1
ATOM 7955 C C . TYR B 1 115 ? 18.007 22.843 7.82 1 92.09 115 TYR B C 1
ATOM 7957 O O . TYR B 1 115 ? 18.441 23.698 8.596 1 92.09 115 TYR B O 1
ATOM 7965 N N . THR B 1 116 ? 17.329 21.77 8.228 1 95.33 116 THR B N 1
ATOM 7966 C CA . THR B 1 116 ? 17.053 21.547 9.643 1 95.33 116 THR B CA 1
ATOM 7967 C C . THR B 1 116 ? 18.351 21.412 10.433 1 95.33 116 THR B C 1
ATOM 7969 O O . THR B 1 116 ? 18.459 21.919 11.551 1 95.33 116 THR B O 1
ATOM 7972 N N . GLN B 1 117 ? 19.298 20.727 9.85 1 94 117 GLN B N 1
ATOM 7973 C CA . GLN B 1 117 ? 20.593 20.578 10.505 1 94 117 GLN B CA 1
ATOM 7974 C C . GLN B 1 117 ? 21.278 21.93 10.683 1 94 117 GLN B C 1
ATOM 7976 O O . GLN B 1 117 ? 21.816 22.223 11.753 1 94 117 GLN B O 1
ATOM 7981 N N . THR B 1 118 ? 21.221 22.718 9.659 1 92.38 118 THR B N 1
ATOM 7982 C CA . THR B 1 118 ? 21.825 24.045 9.712 1 92.38 118 THR B CA 1
ATOM 7983 C C . THR B 1 118 ? 21.137 24.91 10.764 1 92.38 118 THR B C 1
ATOM 7985 O O . THR B 1 118 ? 21.803 25.593 11.545 1 92.38 118 THR B O 1
ATOM 7988 N N . LEU B 1 119 ? 19.863 24.903 10.742 1 95.78 119 LEU B N 1
ATOM 7989 C CA . LEU B 1 119 ? 19.083 25.665 11.711 1 95.78 119 LEU B CA 1
ATOM 7990 C C . LEU B 1 119 ? 19.419 25.238 13.135 1 95.78 119 LEU B C 1
ATOM 7992 O O . LEU B 1 119 ? 19.64 26.083 14.006 1 95.78 119 LEU B O 1
ATOM 7996 N N . ALA B 1 120 ? 19.486 23.943 13.364 1 97.41 120 ALA B N 1
ATOM 7997 C CA . ALA B 1 120 ? 19.778 23.394 14.686 1 97.41 120 ALA B CA 1
ATOM 7998 C C . ALA B 1 120 ? 21.141 23.863 15.186 1 97.41 120 ALA B C 1
ATOM 8000 O O . ALA B 1 120 ? 21.271 24.312 16.327 1 97.41 120 ALA B O 1
ATOM 8001 N N . ARG B 1 121 ? 22.11 23.82 14.388 1 95.4 121 ARG B N 1
ATOM 8002 C CA . ARG B 1 121 ? 23.474 24.192 14.752 1 95.4 121 ARG B CA 1
ATOM 8003 C C . ARG B 1 121 ? 23.571 25.683 15.059 1 95.4 121 ARG B C 1
ATOM 8005 O O . ARG B 1 121 ? 24.219 26.082 16.028 1 95.4 121 ARG B O 1
ATOM 8012 N N . LYS B 1 122 ? 22.936 26.468 14.251 1 95.49 122 LYS B N 1
ATOM 8013 C CA . LYS B 1 122 ? 23 27.916 14.422 1 95.49 122 LYS B CA 1
ATOM 8014 C C . LYS B 1 122 ? 22.24 28.357 15.671 1 95.49 122 LYS B C 1
ATOM 8016 O O . LYS B 1 122 ? 22.661 29.285 16.365 1 95.49 122 LYS B O 1
ATOM 8021 N N . LEU B 1 123 ? 21.103 27.734 15.929 1 96.96 123 LEU B N 1
ATOM 8022 C CA . LEU B 1 123 ? 20.358 28.022 17.149 1 96.96 123 LEU B CA 1
ATOM 8023 C C . LEU B 1 123 ? 21.185 27.681 18.384 1 96.96 123 LEU B C 1
ATOM 8025 O O . LEU B 1 123 ? 21.233 28.46 19.339 1 96.96 123 LEU B O 1
ATOM 8029 N N . GLN B 1 124 ? 21.829 26.533 18.3 1 96.18 124 GLN B N 1
ATOM 8030 C CA . GLN B 1 124 ? 22.667 26.097 19.412 1 96.18 124 GLN B CA 1
ATOM 8031 C C . GLN B 1 124 ? 23.812 27.077 19.654 1 96.18 124 GLN B C 1
ATOM 8033 O O . GLN B 1 124 ? 24.142 27.384 20.802 1 96.18 124 GLN B O 1
ATOM 8038 N N . ARG B 1 125 ? 24.401 27.542 18.682 1 93.59 125 ARG B N 1
ATOM 8039 C CA . ARG B 1 125 ? 25.522 28.471 18.772 1 93.59 125 ARG B CA 1
ATOM 8040 C C . ARG B 1 125 ? 25.085 29.799 19.383 1 93.59 125 ARG B C 1
ATOM 8042 O O . ARG B 1 125 ? 25.896 30.511 19.978 1 93.59 125 ARG B O 1
ATOM 8049 N N . ARG B 1 126 ? 23.825 30.096 19.287 1 94.1 126 ARG B N 1
ATOM 8050 C CA . ARG B 1 126 ? 23.287 31.348 19.808 1 94.1 126 ARG B CA 1
ATOM 8051 C C . ARG B 1 126 ? 22.828 31.189 21.253 1 94.1 126 ARG B C 1
ATOM 8053 O O . ARG B 1 126 ? 22.221 32.099 21.821 1 94.1 126 ARG B O 1
ATOM 8060 N N . GLY B 1 127 ? 23.053 30.051 21.765 1 94.37 127 GLY B N 1
ATOM 8061 C CA . GLY B 1 127 ? 22.808 29.855 23.185 1 94.37 127 GLY B CA 1
ATOM 8062 C C . GLY B 1 127 ? 21.486 29.17 23.474 1 94.37 127 GLY B C 1
ATOM 8063 O O . GLY B 1 127 ? 21.138 28.944 24.635 1 94.37 127 GLY B O 1
ATOM 8064 N N . HIS B 1 128 ? 20.712 28.8 22.459 1 97.11 128 HIS B N 1
ATOM 8065 C CA . HIS B 1 128 ? 19.474 28.056 22.668 1 97.11 128 HIS B CA 1
ATOM 8066 C C . HIS B 1 128 ? 19.754 26.577 22.912 1 97.11 128 HIS B C 1
ATOM 8068 O O . HIS B 1 128 ? 20.795 26.062 22.499 1 97.11 128 HIS B O 1
ATOM 8074 N N . GLU B 1 129 ? 18.936 25.962 23.695 1 97.08 129 GLU B N 1
ATOM 8075 C CA . GLU B 1 129 ? 18.999 24.509 23.822 1 97.08 129 GLU B CA 1
ATOM 8076 C C . GLU B 1 129 ? 18.161 23.824 22.747 1 97.08 129 GLU B C 1
ATOM 8078 O O . GLU B 1 129 ? 16.945 24.02 22.681 1 97.08 129 GLU B O 1
ATOM 8083 N N . VAL B 1 130 ? 18.834 23.025 21.926 1 98.19 130 VAL B N 1
ATOM 8084 C CA . VAL B 1 130 ? 18.136 22.461 20.775 1 98.19 130 VAL B CA 1
ATOM 8085 C C . VAL B 1 130 ? 18.112 20.938 20.88 1 98.19 130 VAL B C 1
ATOM 8087 O O . VAL B 1 130 ? 19.123 20.316 21.212 1 98.19 130 VAL B O 1
ATOM 8090 N N . LEU B 1 131 ? 16.988 20.353 20.7 1 98.31 131 LEU B N 1
ATOM 8091 C CA . LEU B 1 131 ? 16.789 18.917 20.54 1 98.31 131 LEU B CA 1
ATOM 8092 C C . LEU B 1 131 ? 16.107 18.608 19.211 1 98.31 131 LEU B C 1
ATOM 8094 O O . LEU B 1 131 ? 15.157 19.292 18.822 1 98.31 131 LEU B O 1
ATOM 8098 N N . VAL B 1 132 ? 16.656 17.616 18.485 1 98.63 132 VAL B N 1
ATOM 8099 C CA . VAL B 1 132 ? 16.063 17.231 17.209 1 98.63 132 VAL B CA 1
ATOM 8100 C C . VAL B 1 132 ? 15.439 15.842 17.327 1 98.63 132 VAL B C 1
ATOM 8102 O O . VAL B 1 132 ? 16.083 14.903 17.801 1 98.63 132 VAL B O 1
ATOM 8105 N N . PHE B 1 133 ? 14.2 15.749 16.987 1 98.12 133 PHE B N 1
ATOM 8106 C CA . PHE B 1 133 ? 13.506 14.472 16.877 1 98.12 133 PHE B CA 1
ATOM 8107 C C . PHE B 1 133 ? 13.402 14.036 15.42 1 98.12 133 PHE B C 1
ATOM 8109 O O . PHE B 1 133 ? 12.776 14.717 14.606 1 98.12 133 PHE B O 1
ATOM 8116 N N . CYS B 1 134 ? 13.993 12.914 15.06 1 97.6 134 CYS B N 1
ATOM 8117 C CA . CYS B 1 134 ? 14.019 12.432 13.684 1 97.6 134 CYS B CA 1
ATOM 8118 C C . CYS B 1 134 ? 13.896 10.914 13.636 1 97.6 134 CYS B C 1
ATOM 8120 O O . CYS B 1 134 ? 13.657 10.273 14.661 1 97.6 134 CYS B O 1
ATOM 8122 N N . ARG B 1 135 ? 13.924 10.381 12.378 1 95.94 135 ARG B N 1
ATOM 8123 C CA . ARG B 1 135 ? 13.687 8.945 12.271 1 95.94 135 ARG B CA 1
ATOM 8124 C C . ARG B 1 135 ? 14.843 8.251 11.558 1 95.94 135 ARG B C 1
ATOM 8126 O O . ARG B 1 135 ? 15.68 8.909 10.937 1 95.94 135 ARG B O 1
ATOM 8133 N N . GLU B 1 136 ? 14.914 6.997 11.723 1 94.55 136 GLU B N 1
ATOM 8134 C CA . GLU B 1 136 ? 15.73 6.098 10.913 1 94.55 136 GLU B CA 1
ATOM 8135 C C . GLU B 1 136 ? 14.938 4.864 10.49 1 94.55 136 GLU B C 1
ATOM 8137 O O . GLU B 1 136 ? 13.819 4.648 10.958 1 94.55 136 GLU B O 1
ATOM 8142 N N . GLU B 1 137 ? 15.475 4.097 9.542 1 92.33 137 GLU B N 1
ATOM 8143 C CA . GLU B 1 137 ? 14.909 2.826 9.101 1 92.33 137 GLU B CA 1
ATOM 8144 C C . GLU B 1 137 ? 15.898 1.681 9.306 1 92.33 137 GLU B C 1
ATOM 8146 O O . GLU B 1 137 ? 16.466 1.165 8.341 1 92.33 137 GLU B O 1
ATOM 8151 N N . ASP B 1 138 ? 16.01 1.367 10.514 1 91.72 138 ASP B N 1
ATOM 8152 C CA . ASP B 1 138 ? 16.879 0.268 10.921 1 91.72 138 ASP B CA 1
ATOM 8153 C C . ASP B 1 138 ? 16.102 -1.043 11.012 1 91.72 138 ASP B C 1
ATOM 8155 O O . ASP B 1 138 ? 15.382 -1.278 11.984 1 91.72 138 ASP B O 1
ATOM 8159 N N . THR B 1 139 ? 16.365 -1.954 10.094 1 88.96 139 THR B N 1
ATOM 8160 C CA . THR B 1 139 ? 15.564 -3.169 9.995 1 88.96 139 THR B CA 1
ATOM 8161 C C . THR B 1 139 ? 16.021 -4.204 11.018 1 88.96 139 THR B C 1
ATOM 8163 O O . THR B 1 139 ? 15.37 -5.235 11.2 1 88.96 139 THR B O 1
ATOM 8166 N N . ILE B 1 140 ? 17.107 -4.001 11.71 1 89.6 140 ILE B N 1
ATOM 8167 C CA . ILE B 1 140 ? 17.597 -4.993 12.66 1 89.6 140 ILE B CA 1
ATOM 8168 C C . ILE B 1 140 ? 17.408 -4.481 14.086 1 89.6 140 ILE B C 1
ATOM 8170 O O . ILE B 1 140 ? 18.037 -4.982 15.021 1 89.6 140 ILE B O 1
ATOM 8174 N N . ALA B 1 141 ? 16.648 -3.422 14.214 1 90.36 141 ALA B N 1
ATOM 8175 C CA . ALA B 1 141 ? 16.281 -2.892 15.525 1 90.36 141 ALA B CA 1
ATOM 8176 C C . ALA B 1 141 ? 14.765 -2.856 15.697 1 90.36 141 ALA B C 1
ATOM 8178 O O . ALA B 1 141 ? 14.023 -2.824 14.713 1 90.36 141 ALA B O 1
ATOM 8179 N N . PRO B 1 142 ? 14.281 -2.855 16.951 1 89.48 142 PRO B N 1
ATOM 8180 C CA . PRO B 1 142 ? 12.835 -2.84 17.185 1 89.48 142 PRO B CA 1
ATOM 8181 C C . PRO B 1 142 ? 12.165 -1.571 16.662 1 89.48 142 PRO B C 1
ATOM 8183 O O . PRO B 1 142 ? 12.761 -0.492 16.706 1 89.48 142 PRO B O 1
ATOM 8186 N N . TYR B 1 143 ? 10.947 -1.752 16.322 1 88.57 143 TYR B N 1
ATOM 8187 C CA . TYR B 1 143 ? 10.126 -0.605 15.95 1 88.57 143 TYR B CA 1
ATOM 8188 C C . TYR B 1 143 ? 9.99 0.369 17.115 1 88.57 143 TYR B C 1
ATOM 8190 O O . TYR B 1 143 ? 9.861 -0.048 18.268 1 88.57 143 TYR B O 1
ATOM 8198 N N . PHE B 1 144 ? 10.126 1.685 16.833 1 91.69 144 PHE B N 1
ATOM 8199 C CA . PHE B 1 144 ? 9.805 2.803 17.712 1 91.69 144 PHE B CA 1
ATOM 8200 C C . PHE B 1 144 ? 10.851 2.944 18.812 1 91.69 144 PHE B C 1
ATOM 8202 O O . PHE B 1 144 ? 10.661 3.706 19.763 1 91.69 144 PHE B O 1
ATOM 8209 N N . ARG B 1 145 ? 11.919 2.101 18.714 1 92.47 145 ARG B N 1
ATOM 8210 C CA . ARG B 1 145 ? 13.045 2.342 19.612 1 92.47 145 ARG B CA 1
ATOM 8211 C C . ARG B 1 145 ? 13.621 3.739 19.405 1 92.47 145 ARG B C 1
ATOM 8213 O O . ARG B 1 145 ? 13.837 4.165 18.269 1 92.47 145 ARG B O 1
ATOM 8220 N N . VAL B 1 146 ? 13.796 4.447 20.494 1 96.17 146 VAL B N 1
ATOM 8221 C CA . VAL B 1 146 ? 14.396 5.775 20.422 1 96.17 146 VAL B CA 1
ATOM 8222 C C . VAL B 1 146 ? 15.842 5.716 20.91 1 96.17 146 VAL B C 1
ATOM 8224 O O . VAL B 1 146 ? 16.112 5.237 22.013 1 96.17 146 VAL B O 1
ATOM 8227 N N . ARG B 1 147 ? 16.725 6.167 20.14 1 94.37 147 ARG B N 1
ATOM 8228 C CA . ARG B 1 147 ? 18.112 6.209 20.59 1 94.37 147 ARG B CA 1
ATOM 8229 C C . ARG B 1 147 ? 18.634 7.641 20.623 1 94.37 147 ARG B C 1
ATOM 8231 O O . ARG B 1 147 ? 18.137 8.506 19.898 1 94.37 147 ARG B O 1
ATOM 8238 N N . ASP B 1 148 ? 19.638 7.879 21.442 1 95.62 148 ASP B N 1
ATOM 8239 C CA . ASP B 1 148 ? 20.294 9.178 21.56 1 95.62 148 ASP B CA 1
ATOM 8240 C C . ASP B 1 148 ? 21.483 9.282 20.607 1 95.62 148 ASP B C 1
ATOM 8242 O O . ASP B 1 148 ? 22.222 8.313 20.421 1 95.62 148 ASP B O 1
ATOM 8246 N N . GLU B 1 149 ? 21.501 10.354 19.976 1 94.22 149 GLU B N 1
ATOM 8247 C CA . GLU B 1 149 ? 22.632 10.698 19.12 1 94.22 149 GLU B CA 1
ATOM 8248 C C . GLU B 1 149 ? 23.004 12.171 19.262 1 94.22 149 GLU B C 1
ATOM 8250 O O . GLU B 1 149 ? 22.299 12.934 19.926 1 94.22 149 GLU B O 1
ATOM 8255 N N . VAL B 1 150 ? 24.154 12.525 18.731 1 94.43 150 VAL B N 1
ATOM 8256 C CA . VAL B 1 150 ? 24.576 13.919 18.825 1 94.43 150 VAL B CA 1
ATOM 8257 C C . VAL B 1 150 ? 25.195 14.361 17.501 1 94.43 150 VAL B C 1
ATOM 8259 O O . VAL B 1 150 ? 25.787 13.551 16.783 1 94.43 150 VAL B O 1
ATOM 8262 N N . ASP B 1 151 ? 24.966 15.466 17.127 1 93.94 151 ASP B N 1
ATOM 8263 C CA . ASP B 1 151 ? 25.631 16.206 16.058 1 93.94 151 ASP B CA 1
ATOM 8264 C C . ASP B 1 151 ? 26.308 17.463 16.6 1 93.94 151 ASP B C 1
ATOM 8266 O O . ASP B 1 151 ? 25.702 18.536 16.632 1 93.94 151 ASP B O 1
ATOM 8270 N N . GLY B 1 152 ? 27.586 17.293 16.94 1 91.29 152 GLY B N 1
ATOM 8271 C CA . GLY B 1 152 ? 28.215 18.371 17.687 1 91.29 152 GLY B CA 1
ATOM 8272 C C . GLY B 1 152 ? 27.578 18.608 19.043 1 91.29 152 GLY B C 1
ATOM 8273 O O . GLY B 1 152 ? 27.532 17.704 19.88 1 91.29 152 GLY B O 1
ATOM 8274 N N . ALA B 1 153 ? 27.067 19.754 19.161 1 92.18 153 ALA B N 1
ATOM 8275 C CA . ALA B 1 153 ? 26.433 20.103 20.43 1 92.18 153 ALA B CA 1
ATOM 8276 C C . ALA B 1 153 ? 24.925 19.873 20.371 1 92.18 153 ALA B C 1
ATOM 8278 O O . ALA B 1 153 ? 24.239 19.95 21.393 1 92.18 153 ALA B O 1
ATOM 8279 N N . VAL B 1 154 ? 24.433 19.504 19.21 1 96.1 154 VAL B N 1
ATOM 8280 C CA . VAL B 1 154 ? 22.999 19.309 19.023 1 96.1 154 VAL B CA 1
ATOM 8281 C C . VAL B 1 154 ? 22.614 17.887 19.425 1 96.1 154 VAL B C 1
ATOM 8283 O O . VAL B 1 154 ? 23.194 16.917 18.931 1 96.1 154 VAL B O 1
ATOM 8286 N N . LYS B 1 155 ? 21.678 17.758 20.306 1 97.18 155 LYS B N 1
ATOM 8287 C CA . LYS B 1 155 ? 21.175 16.453 20.724 1 97.18 155 LYS B CA 1
ATOM 8288 C C . LYS B 1 155 ? 20.098 15.947 19.768 1 97.18 155 LYS B C 1
ATOM 8290 O O . LYS B 1 155 ? 19.278 16.727 19.28 1 97.18 155 LYS B O 1
ATOM 8295 N N . LEU B 1 156 ? 20.168 14.685 19.492 1 97.92 156 LEU B N 1
ATOM 8296 C CA . LEU B 1 156 ? 19.192 14.056 18.61 1 97.92 156 LEU B CA 1
ATOM 8297 C C . LEU B 1 156 ? 18.485 12.904 19.316 1 97.92 156 LEU B C 1
ATOM 8299 O O . LEU B 1 156 ? 19.104 12.17 20.09 1 97.92 156 LEU B O 1
ATOM 8303 N N . LYS B 1 157 ? 17.22 12.81 19.158 1 98.32 157 LYS B N 1
ATOM 8304 C CA . LYS B 1 157 ? 16.416 11.625 19.443 1 98.32 157 LYS B CA 1
ATOM 8305 C C . LYS B 1 157 ? 15.942 10.959 18.154 1 98.32 157 LYS B C 1
ATOM 8307 O O . LYS B 1 157 ? 15.137 11.529 17.414 1 98.32 157 LYS B O 1
ATOM 8312 N N . VAL B 1 158 ? 16.445 9.753 17.88 1 97.17 158 VAL B N 1
ATOM 8313 C CA . VAL B 1 158 ? 16.174 9.082 16.613 1 97.17 158 VAL B CA 1
ATOM 8314 C C . VAL B 1 158 ? 15.229 7.905 16.841 1 97.17 158 VAL B C 1
ATOM 8316 O O . VAL B 1 158 ? 15.593 6.927 17.499 1 97.17 158 VAL B O 1
ATOM 8319 N N . ILE B 1 159 ? 14.061 7.985 16.284 1 96.75 159 ILE B N 1
ATOM 8320 C CA . ILE B 1 159 ? 13.096 6.9 16.429 1 96.75 159 ILE B CA 1
ATOM 8321 C C . ILE B 1 159 ? 13.199 5.956 15.234 1 96.75 159 ILE B C 1
ATOM 8323 O O . ILE B 1 159 ? 13.383 6.399 14.098 1 96.75 159 ILE B O 1
ATOM 8327 N N . ASN B 1 160 ? 13.041 4.706 15.456 1 93.96 160 ASN B N 1
ATOM 8328 C CA . ASN B 1 160 ? 13.184 3.709 14.4 1 93.96 160 ASN B CA 1
ATOM 8329 C C . ASN B 1 160 ? 11.838 3.359 13.773 1 93.96 160 ASN B C 1
ATOM 8331 O O . ASN B 1 160 ? 10.932 2.885 14.461 1 93.96 160 ASN B O 1
ATOM 8335 N N . LEU B 1 161 ? 11.677 3.58 12.468 1 91.9 161 LEU B N 1
ATOM 8336 C CA . LEU B 1 161 ? 10.465 3.271 11.717 1 91.9 161 LEU B CA 1
ATOM 8337 C C . LEU B 1 161 ? 10.799 2.531 10.426 1 91.9 161 LEU B C 1
ATOM 8339 O O . LEU B 1 161 ? 10.619 3.07 9.332 1 91.9 161 LEU B O 1
ATOM 8343 N N . PRO B 1 162 ? 11.154 1.283 10.571 1 88.44 162 PRO B N 1
ATOM 8344 C CA . PRO B 1 162 ? 11.483 0.534 9.356 1 88.44 162 PRO B CA 1
ATOM 8345 C C . PRO B 1 162 ? 10.245 0.113 8.568 1 88.44 162 PRO B C 1
ATOM 8347 O O . PRO B 1 162 ? 9.201 -0.174 9.159 1 88.44 162 PRO B O 1
ATOM 8350 N N . ASN B 1 163 ? 10.238 0.142 7.254 1 78.81 163 ASN B N 1
ATOM 8351 C CA . ASN B 1 163 ? 9.282 -0.447 6.322 1 78.81 163 ASN B CA 1
ATOM 8352 C C . ASN B 1 163 ? 7.962 0.319 6.314 1 78.81 163 ASN B C 1
ATOM 8354 O O . ASN B 1 163 ? 6.92 -0.235 5.959 1 78.81 163 ASN B O 1
ATOM 8358 N N . PHE B 1 164 ? 7.957 1.521 6.881 1 82.61 164 PHE B N 1
ATOM 8359 C CA . PHE B 1 164 ? 6.754 2.34 6.786 1 82.61 164 PHE B CA 1
ATOM 8360 C C . PHE B 1 164 ? 6.612 2.934 5.39 1 82.61 164 PHE B C 1
ATOM 8362 O O . PHE B 1 164 ? 7.603 3.335 4.776 1 82.61 164 PHE B O 1
ATOM 8369 N N . ARG B 1 165 ? 5.449 2.909 4.902 1 78.6 165 ARG B N 1
ATOM 8370 C CA . ARG B 1 165 ? 5.255 3.416 3.547 1 78.6 165 ARG B CA 1
ATOM 8371 C C . ARG B 1 165 ? 4.305 4.609 3.54 1 78.6 165 ARG B C 1
ATOM 8373 O O . ARG B 1 165 ? 4.701 5.726 3.881 1 78.6 165 ARG B O 1
ATOM 8380 N N . ASP B 1 166 ? 2.925 4.432 3.456 1 80.53 166 ASP B N 1
ATOM 8381 C CA . ASP B 1 166 ? 1.976 5.523 3.259 1 80.53 166 ASP B CA 1
ATOM 8382 C C . ASP B 1 166 ? 1.141 5.757 4.516 1 80.53 166 ASP B C 1
ATOM 8384 O O . ASP B 1 166 ? 0.135 6.469 4.475 1 80.53 166 ASP B O 1
ATOM 8388 N N . ARG B 1 167 ? 1.673 5.366 5.691 1 87.55 167 ARG B N 1
ATOM 8389 C CA . ARG B 1 167 ? 0.974 5.582 6.954 1 87.55 167 ARG B CA 1
ATOM 8390 C C . ARG B 1 167 ? 1.204 6.998 7.472 1 87.55 167 ARG B C 1
ATOM 8392 O O . ARG B 1 167 ? 2.34 7.476 7.503 1 87.55 167 ARG B O 1
ATOM 8399 N N . TYR B 1 168 ? 0.082 7.715 7.839 1 92.77 168 TYR B N 1
ATOM 8400 C CA . TYR B 1 168 ? 0.27 9.119 8.187 1 92.77 168 TYR B CA 1
ATOM 8401 C C . TYR B 1 168 ? -0.095 9.373 9.644 1 92.77 168 TYR B C 1
ATOM 8403 O O . TYR B 1 168 ? 0.062 10.49 10.145 1 92.77 168 TYR B O 1
ATOM 8411 N N . ARG B 1 169 ? -0.62 8.417 10.458 1 93.33 169 ARG B N 1
ATOM 8412 C CA . ARG B 1 169 ? -0.833 8.467 11.901 1 93.33 169 ARG B CA 1
ATOM 8413 C C . ARG B 1 169 ? -0.133 7.306 12.599 1 93.33 169 ARG B C 1
ATOM 8415 O O . ARG B 1 169 ? -0.35 6.144 12.25 1 93.33 169 ARG B O 1
ATOM 8422 N N . VAL B 1 170 ? 0.671 7.602 13.473 1 92.88 170 VAL B N 1
ATOM 8423 C CA . VAL B 1 170 ? 1.421 6.576 14.189 1 92.88 170 VAL B CA 1
ATOM 8424 C C . VAL B 1 170 ? 1.418 6.882 15.685 1 92.88 170 VAL B C 1
ATOM 8426 O O . VAL B 1 170 ? 2.259 7.642 16.171 1 92.88 170 VAL B O 1
ATOM 8429 N N . ALA B 1 171 ? 0.574 6.234 16.436 1 91.84 171 ALA B N 1
ATOM 8430 C CA . ALA B 1 171 ? 0.349 6.514 17.852 1 91.84 171 ALA B CA 1
ATOM 8431 C C . ALA B 1 171 ? 1.638 6.353 18.654 1 91.84 171 ALA B C 1
ATOM 8433 O O . ALA B 1 171 ? 1.888 7.107 19.597 1 91.84 171 ALA B O 1
ATOM 8434 N N . GLU B 1 172 ? 2.43 5.372 18.274 1 91.53 172 GLU B N 1
ATOM 8435 C CA . GLU B 1 172 ? 3.662 5.088 19.004 1 91.53 172 GLU B CA 1
ATOM 8436 C C . GLU B 1 172 ? 4.664 6.23 18.86 1 91.53 172 GLU B C 1
ATOM 8438 O O . GLU B 1 172 ? 5.437 6.503 19.78 1 91.53 172 GLU B O 1
ATOM 8443 N N . VAL B 1 173 ? 4.652 6.879 17.703 1 95.18 173 VAL B N 1
ATOM 8444 C CA . VAL B 1 173 ? 5.518 8.032 17.482 1 95.18 173 VAL B CA 1
ATOM 8445 C C . VAL B 1 173 ? 5.061 9.197 18.357 1 95.18 173 VAL B C 1
ATOM 8447 O O . VAL B 1 173 ? 5.885 9.895 18.953 1 95.18 173 VAL B O 1
ATOM 8450 N N . ASP B 1 174 ? 3.733 9.426 18.458 1 95.37 174 ASP B N 1
ATOM 8451 C CA . ASP B 1 174 ? 3.174 10.461 19.322 1 95.37 174 ASP B CA 1
ATOM 8452 C C . ASP B 1 174 ? 3.577 10.239 20.777 1 95.37 174 ASP B C 1
ATOM 8454 O O . ASP B 1 174 ? 3.974 11.18 21.467 1 95.37 174 ASP B O 1
ATOM 8458 N N . GLU B 1 175 ? 3.5 9.022 21.172 1 95.14 175 GLU B N 1
ATOM 8459 C CA . GLU B 1 175 ? 3.833 8.675 22.551 1 95.14 175 GLU B CA 1
ATOM 8460 C C . GLU B 1 175 ? 5.311 8.921 22.84 1 95.14 175 GLU B C 1
ATOM 8462 O O . GLU B 1 175 ? 5.664 9.417 23.911 1 95.14 175 GLU B O 1
ATOM 8467 N N . ALA B 1 176 ? 6.124 8.509 21.938 1 96.59 176 ALA B N 1
ATOM 8468 C CA . ALA B 1 176 ? 7.561 8.705 22.11 1 96.59 176 ALA B CA 1
ATOM 8469 C C . ALA B 1 176 ? 7.9 10.187 22.243 1 96.59 176 ALA B C 1
ATOM 8471 O O . ALA B 1 176 ? 8.693 10.574 23.104 1 96.59 176 ALA B O 1
ATOM 8472 N N . LEU B 1 177 ? 7.304 10.967 21.401 1 97.14 177 LEU B N 1
ATOM 8473 C CA . LEU B 1 177 ? 7.573 12.399 21.461 1 97.14 177 LEU B CA 1
ATOM 8474 C C . LEU B 1 177 ? 7.015 13.004 22.745 1 97.14 177 LEU B C 1
ATOM 8476 O O . LEU B 1 177 ? 7.623 13.906 23.326 1 97.14 177 LEU B O 1
ATOM 8480 N N . ALA B 1 178 ? 5.837 12.588 23.166 1 95.93 178 ALA B N 1
ATOM 8481 C CA . ALA B 1 178 ? 5.253 13.071 24.415 1 95.93 178 ALA B CA 1
ATOM 8482 C C . ALA B 1 178 ? 6.2 12.842 25.589 1 95.93 178 ALA B C 1
ATOM 8484 O O . ALA B 1 178 ? 6.38 13.724 26.431 1 95.93 178 ALA B O 1
ATOM 8485 N N . LYS B 1 179 ? 6.816 11.691 25.61 1 96.59 179 LYS B N 1
ATOM 8486 C CA . LYS B 1 179 ? 7.765 11.364 26.67 1 96.59 179 LYS B CA 1
ATOM 8487 C C . LYS B 1 179 ? 8.993 12.268 26.607 1 96.59 179 LYS B C 1
ATOM 8489 O O . LYS B 1 179 ? 9.5 12.707 27.641 1 96.59 179 LYS B O 1
ATOM 8494 N N . ILE B 1 180 ? 9.446 12.492 25.47 1 97.36 180 ILE B N 1
ATOM 8495 C CA . ILE B 1 180 ? 10.605 13.354 25.264 1 97.36 180 ILE B CA 1
ATOM 8496 C C . ILE B 1 180 ? 10.281 14.772 25.727 1 97.36 180 ILE B C 1
ATOM 8498 O O . ILE B 1 180 ? 11.113 15.431 26.356 1 97.36 180 ILE B O 1
ATOM 8502 N N . MET B 1 181 ? 9.09 15.242 25.455 1 96.63 181 MET B N 1
ATOM 8503 C CA . MET B 1 181 ? 8.692 16.607 25.785 1 96.63 181 MET B CA 1
ATOM 8504 C C . MET B 1 181 ? 8.497 16.768 27.289 1 96.63 181 MET B C 1
ATOM 8506 O O . MET B 1 181 ? 8.618 17.874 27.82 1 96.63 181 MET B O 1
ATOM 8510 N N . GLU B 1 182 ? 8.181 15.713 27.97 1 95.1 182 GLU B N 1
ATOM 8511 C CA . GLU B 1 182 ? 8.069 15.765 29.424 1 95.1 182 GLU B CA 1
ATOM 8512 C C . GLU B 1 182 ? 9.415 16.084 30.07 1 95.1 182 GLU B C 1
ATOM 8514 O O . GLU B 1 182 ? 9.475 16.806 31.067 1 95.1 182 GLU B O 1
ATOM 8519 N N . THR B 1 183 ? 10.41 15.614 29.458 1 95.06 183 THR B N 1
ATOM 8520 C CA . THR B 1 183 ? 11.75 15.81 30.001 1 95.06 183 THR B CA 1
ATOM 8521 C C . THR B 1 183 ? 12.367 17.099 29.467 1 95.06 183 THR B C 1
ATOM 8523 O O . THR B 1 183 ? 12.945 17.878 30.227 1 95.06 183 THR B O 1
ATOM 8526 N N . PHE B 1 184 ? 12.222 17.397 28.27 1 96.37 184 PHE B N 1
ATOM 8527 C CA . PHE B 1 184 ? 12.876 18.527 27.62 1 96.37 184 PHE B CA 1
ATOM 8528 C C . PHE B 1 184 ? 12.109 19.818 27.878 1 96.37 184 PHE B C 1
ATOM 8530 O O . PHE B 1 184 ? 12.705 20.895 27.957 1 96.37 184 PHE B O 1
ATOM 8537 N N . GLU B 1 185 ? 10.738 19.738 27.868 1 96.07 185 GLU B N 1
ATOM 8538 C CA . GLU B 1 185 ? 9.859 20.876 28.115 1 96.07 185 GLU B CA 1
ATOM 8539 C C . GLU B 1 185 ? 10.164 22.026 27.158 1 96.07 185 GLU B C 1
ATOM 8541 O O . GLU B 1 185 ? 10.54 23.117 27.591 1 96.07 185 GLU B O 1
ATOM 8546 N N . PRO B 1 186 ? 9.925 21.865 25.943 1 97.88 186 PRO B N 1
ATOM 8547 C CA . PRO B 1 186 ? 10.251 22.901 24.96 1 97.88 186 PRO B CA 1
ATOM 8548 C C . PRO B 1 186 ? 9.375 24.144 25.1 1 97.88 186 PRO B C 1
ATOM 8550 O O . PRO B 1 186 ? 8.203 24.039 25.47 1 97.88 186 PRO B O 1
ATOM 8553 N N . ASP B 1 187 ? 9.988 25.288 24.742 1 96.78 187 ASP B N 1
ATOM 8554 C CA . ASP B 1 187 ? 9.229 26.531 24.647 1 96.78 187 ASP B CA 1
ATOM 8555 C C . ASP B 1 187 ? 8.48 26.617 23.319 1 96.78 187 ASP B C 1
ATOM 8557 O O . ASP B 1 187 ? 7.454 27.294 23.221 1 96.78 187 ASP B O 1
ATOM 8561 N N . VAL B 1 188 ? 9.048 25.896 22.347 1 97.58 188 VAL B N 1
ATOM 8562 C CA . VAL B 1 188 ? 8.49 25.919 20.999 1 97.58 188 VAL B CA 1
ATOM 8563 C C . VAL B 1 188 ? 8.85 24.628 20.268 1 97.58 188 VAL B C 1
ATOM 8565 O O . VAL B 1 188 ? 9.917 24.053 20.499 1 97.58 188 VAL B O 1
ATOM 8568 N N . VAL B 1 189 ? 7.946 24.099 19.48 1 98.24 189 VAL B N 1
ATOM 8569 C CA . VAL B 1 189 ? 8.186 22.968 18.59 1 98.24 189 VAL B CA 1
ATOM 8570 C C . VAL B 1 189 ? 8.154 23.436 17.137 1 98.24 189 VAL B C 1
ATOM 8572 O O . VAL B 1 189 ? 7.18 24.052 16.699 1 98.24 189 VAL B O 1
ATOM 8575 N N . HIS B 1 190 ? 9.195 23.215 16.451 1 98.68 190 HIS B N 1
ATOM 8576 C CA . HIS B 1 190 ? 9.309 23.586 15.045 1 98.68 190 HIS B CA 1
ATOM 8577 C C . HIS B 1 190 ? 9.457 22.352 14.16 1 98.68 190 HIS B C 1
ATOM 8579 O O . HIS B 1 190 ? 10.489 21.677 14.197 1 98.68 190 HIS B O 1
ATOM 8585 N N . CYS B 1 191 ? 8.481 22.112 13.334 1 97.91 191 CYS B N 1
ATOM 8586 C CA . CYS B 1 191 ? 8.439 20.92 12.495 1 97.91 191 CYS B CA 1
ATOM 8587 C C . CYS B 1 191 ? 8.917 21.23 11.081 1 97.91 191 CYS B C 1
ATOM 8589 O O . CYS B 1 191 ? 8.424 22.165 10.446 1 97.91 191 CYS B O 1
ATOM 8591 N N . GLY B 1 192 ? 9.836 20.38 10.643 1 96.87 192 GLY B N 1
ATOM 8592 C CA . GLY B 1 192 ? 10.285 20.495 9.265 1 96.87 192 GLY B CA 1
ATOM 8593 C C . GLY B 1 192 ? 9.487 19.635 8.303 1 96.87 192 GLY B C 1
ATOM 8594 O O . GLY B 1 192 ? 9.338 19.981 7.129 1 96.87 192 GLY B O 1
ATOM 8595 N N . HIS B 1 193 ? 9.113 18.482 8.748 1 96.11 193 HIS B N 1
ATOM 8596 C CA . HIS B 1 193 ? 8.354 17.571 7.898 1 96.11 193 HIS B CA 1
ATOM 8597 C C . HIS B 1 193 ? 7.787 16.408 8.705 1 96.11 193 HIS B C 1
ATOM 8599 O O . HIS B 1 193 ? 8.461 15.873 9.589 1 96.11 193 HIS B O 1
ATOM 8605 N N . LEU B 1 194 ? 6.565 16.009 8.354 1 95.64 194 LEU B N 1
ATOM 8606 C CA . LEU B 1 194 ? 5.921 14.979 9.162 1 95.64 194 LEU B CA 1
ATOM 8607 C C . LEU B 1 194 ? 5.764 13.685 8.37 1 95.64 194 LEU B C 1
ATOM 8609 O O . LEU B 1 194 ? 5.343 12.664 8.918 1 95.64 194 LEU B O 1
ATOM 8613 N N . ASN B 1 195 ? 6.12 13.692 7.03 1 92.85 195 ASN B N 1
ATOM 8614 C CA . ASN B 1 195 ? 6.05 12.462 6.248 1 92.85 195 ASN B CA 1
ATOM 8615 C C . ASN B 1 195 ? 6.879 11.347 6.88 1 92.85 195 ASN B C 1
ATOM 8617 O O . ASN B 1 195 ? 8.009 11.578 7.314 1 92.85 195 ASN B O 1
ATOM 8621 N N . HIS B 1 196 ? 6.377 10.181 7.065 1 91.22 196 HIS B N 1
ATOM 8622 C CA . HIS B 1 196 ? 6.995 8.992 7.641 1 91.22 196 HIS B CA 1
ATOM 8623 C C . HIS B 1 196 ? 7.049 9.081 9.163 1 91.22 196 HIS B C 1
ATOM 8625 O O . HIS B 1 196 ? 7.674 8.243 9.816 1 91.22 196 HIS B O 1
ATOM 8631 N N . LEU B 1 197 ? 6.51 10.107 9.69 1 94.82 197 LEU B N 1
ATOM 8632 C CA . LEU B 1 197 ? 6.295 10.223 11.128 1 94.82 197 LEU B CA 1
ATOM 8633 C C . LEU B 1 197 ? 4.81 10.128 11.465 1 94.82 197 LEU B C 1
ATOM 8635 O O . LEU B 1 197 ? 4.148 9.153 11.102 1 94.82 197 LEU B O 1
ATOM 8639 N N . SER B 1 198 ? 4.314 11.09 12.175 1 95.36 198 SER B N 1
ATOM 8640 C CA . SER B 1 198 ? 2.893 11.093 12.506 1 95.36 198 SER B CA 1
ATOM 8641 C C . SER B 1 198 ? 2.305 12.497 12.404 1 95.36 198 SER B C 1
ATOM 8643 O O . SER B 1 198 ? 2.798 13.43 13.041 1 95.36 198 SER B O 1
ATOM 8645 N N . THR B 1 199 ? 1.276 12.588 11.619 1 95.69 199 THR B N 1
ATOM 8646 C CA . THR B 1 199 ? 0.614 13.881 11.486 1 95.69 199 THR B CA 1
ATOM 8647 C C . THR B 1 199 ? -0.128 14.243 12.769 1 95.69 199 THR B C 1
ATOM 8649 O O . THR B 1 199 ? -0.336 15.423 13.06 1 95.69 199 THR B O 1
ATOM 8652 N N . SER B 1 200 ? -0.463 13.281 13.589 1 93.82 200 SER B N 1
ATOM 8653 C CA . SER B 1 200 ? -1.207 13.497 14.826 1 93.82 200 SER B CA 1
ATOM 8654 C C . SER B 1 200 ? -0.326 14.131 15.897 1 93.82 200 SER B C 1
ATOM 8656 O O . SER B 1 200 ? -0.817 14.539 16.951 1 93.82 200 SER B O 1
ATOM 8658 N N . LEU B 1 201 ? 0.951 14.297 15.574 1 95.16 201 LEU B N 1
ATOM 8659 C CA . LEU B 1 201 ? 1.873 14.962 16.488 1 95.16 201 LEU B CA 1
ATOM 8660 C C . LEU B 1 201 ? 1.422 16.392 16.77 1 95.16 201 LEU B C 1
ATOM 8662 O O . LEU B 1 201 ? 1.644 16.913 17.865 1 95.16 201 LEU B O 1
ATOM 8666 N N . VAL B 1 202 ? 0.833 16.963 15.825 1 94.74 202 VAL B N 1
ATOM 8667 C CA . VAL B 1 202 ? 0.404 18.353 15.939 1 94.74 202 VAL B CA 1
ATOM 8668 C C . VAL B 1 202 ? -0.595 18.493 17.085 1 94.74 202 VAL B C 1
ATOM 8670 O O . VAL B 1 202 ? -0.445 19.363 17.946 1 94.74 202 VAL B O 1
ATOM 8673 N N . ALA B 1 203 ? -1.578 17.618 17.076 1 90.21 203 ALA B N 1
ATOM 8674 C CA . ALA B 1 203 ? -2.597 17.653 18.121 1 90.21 203 ALA B CA 1
ATOM 8675 C C . ALA B 1 203 ? -1.989 17.364 19.49 1 90.21 203 ALA B C 1
ATOM 8677 O O . ALA B 1 203 ? -2.361 17.988 20.486 1 90.21 203 ALA B O 1
ATOM 8678 N N . MET B 1 204 ? -1.129 16.436 19.53 1 89.89 204 MET B N 1
ATOM 8679 C CA . MET B 1 204 ? -0.494 16.044 20.785 1 89.89 204 MET B CA 1
ATOM 8680 C C . MET B 1 204 ? 0.296 17.204 21.381 1 89.89 204 MET B C 1
ATOM 8682 O O . MET B 1 204 ? 0.205 17.473 22.58 1 89.89 204 MET B O 1
ATOM 8686 N N . VAL B 1 205 ? 1.037 17.956 20.601 1 93.39 205 VAL B N 1
ATOM 8687 C CA . VAL B 1 205 ? 1.848 19.08 21.059 1 93.39 205 VAL B CA 1
ATOM 8688 C C . VAL B 1 205 ? 0.94 20.227 21.497 1 93.39 205 VAL B C 1
ATOM 8690 O O . VAL B 1 205 ? 1.173 20.849 22.536 1 93.39 205 VAL B O 1
ATOM 8693 N N . CYS B 1 206 ? -0.022 20.511 20.736 1 86.54 206 CYS B N 1
ATOM 8694 C CA . CYS B 1 206 ? -0.91 21.64 20.99 1 86.54 206 CYS B CA 1
ATOM 8695 C C . CYS B 1 206 ? -1.663 21.457 22.303 1 86.54 206 CYS B C 1
ATOM 8697 O O . CYS B 1 206 ? -1.981 22.435 22.982 1 86.54 206 CYS B O 1
ATOM 8699 N N . ARG B 1 207 ? -1.916 20.243 22.637 1 83.21 207 ARG B N 1
ATOM 8700 C CA . ARG B 1 207 ? -2.602 19.958 23.893 1 83.21 207 ARG B CA 1
ATOM 8701 C C . ARG B 1 207 ? -1.771 20.413 25.087 1 83.21 207 ARG B C 1
ATOM 8703 O O . ARG B 1 207 ? -2.312 20.68 26.162 1 83.21 207 ARG B O 1
ATOM 8710 N N . LYS B 1 208 ? -0.557 20.61 24.849 1 85.37 208 LYS B N 1
ATOM 8711 C CA . LYS B 1 208 ? 0.334 21.035 25.926 1 85.37 208 LYS B CA 1
ATOM 8712 C C . LYS B 1 208 ? 0.535 22.548 25.907 1 85.37 208 LYS B C 1
ATOM 8714 O O . LYS B 1 208 ? 1.389 23.074 26.624 1 85.37 208 LYS B O 1
ATOM 8719 N N . ASN B 1 209 ? -0.197 23.261 25.091 1 84.17 209 ASN B N 1
ATOM 8720 C CA . ASN B 1 209 ? -0.165 24.713 24.959 1 84.17 209 ASN B CA 1
ATOM 8721 C C . ASN B 1 209 ? 1.215 25.208 24.537 1 84.17 209 ASN B C 1
ATOM 8723 O O . ASN B 1 209 ? 1.699 26.22 25.047 1 84.17 209 ASN B O 1
ATOM 8727 N N . ILE B 1 210 ? 1.884 24.43 23.793 1 91.98 210 ILE B N 1
ATOM 8728 C CA . ILE B 1 210 ? 3.173 24.792 23.215 1 91.98 210 ILE B CA 1
ATOM 8729 C C . ILE B 1 210 ? 2.984 25.219 21.761 1 91.98 210 ILE B C 1
ATOM 8731 O O . ILE B 1 210 ? 2.304 24.536 20.991 1 91.98 210 ILE B O 1
ATOM 8735 N N . PRO B 1 211 ? 3.548 26.356 21.39 1 94.06 211 PRO B N 1
ATOM 8736 C CA . PRO B 1 211 ? 3.411 26.771 19.992 1 94.06 211 PRO B CA 1
ATOM 8737 C C . PRO B 1 211 ? 4.02 25.768 19.016 1 94.06 211 PRO B C 1
ATOM 8739 O O . PRO B 1 211 ? 5.103 25.234 19.269 1 94.06 211 PRO B O 1
ATOM 8742 N N . PHE B 1 212 ? 3.3 25.516 17.988 1 96.09 212 PHE B N 1
ATOM 8743 C CA . PHE B 1 212 ? 3.734 24.613 16.928 1 96.09 212 PHE B CA 1
ATOM 8744 C C . PHE B 1 212 ? 3.956 25.374 15.626 1 96.09 212 PHE B C 1
ATOM 8746 O O . PHE B 1 212 ? 3.008 25.902 15.04 1 96.09 212 PHE B O 1
ATOM 8753 N N . ILE B 1 213 ? 5.204 25.391 15.195 1 97.62 213 ILE B N 1
ATOM 8754 C CA . ILE B 1 213 ? 5.577 26.057 13.952 1 97.62 213 ILE B CA 1
ATOM 8755 C C . ILE B 1 213 ? 5.948 25.015 12.9 1 97.62 213 ILE B C 1
ATOM 8757 O O . ILE B 1 213 ? 6.565 23.995 13.218 1 97.62 213 ILE B O 1
ATOM 8761 N N . TYR B 1 214 ? 5.561 25.214 11.621 1 97.68 214 TYR B N 1
ATOM 8762 C CA . TYR B 1 214 ? 5.805 24.27 10.537 1 97.68 214 TYR B CA 1
ATOM 8763 C C . TYR B 1 214 ? 6.474 24.96 9.354 1 97.68 214 TYR B C 1
ATOM 8765 O O . TYR B 1 214 ? 5.914 25.893 8.774 1 97.68 214 TYR B O 1
ATOM 8773 N N . THR B 1 215 ? 7.666 24.536 9.012 1 97.77 215 THR B N 1
ATOM 8774 C CA . THR B 1 215 ? 8.252 25.002 7.76 1 97.77 215 THR B CA 1
ATOM 8775 C C . THR B 1 215 ? 7.804 24.127 6.594 1 97.77 215 THR B C 1
ATOM 8777 O O . THR B 1 215 ? 8.004 22.91 6.611 1 97.77 215 THR B O 1
ATOM 8780 N N . LEU B 1 216 ? 7.286 24.753 5.596 1 95.78 216 LEU B N 1
ATOM 8781 C CA . LEU B 1 216 ? 6.822 24.046 4.407 1 95.78 216 LEU B CA 1
ATOM 8782 C C . LEU B 1 216 ? 7.976 23.786 3.445 1 95.78 216 LEU B C 1
ATOM 8784 O O . LEU B 1 216 ? 8.61 24.726 2.961 1 95.78 216 LEU B O 1
ATOM 8788 N N . HIS B 1 217 ? 8.232 22.5 3.207 1 94.3 217 HIS B N 1
ATOM 8789 C CA . HIS B 1 217 ? 9.324 22.169 2.299 1 94.3 217 HIS B CA 1
ATOM 8790 C C . HIS B 1 217 ? 8.796 21.612 0.981 1 94.3 217 HIS B C 1
ATOM 8792 O O . HIS B 1 217 ? 9.533 21.533 -0.004 1 94.3 217 HIS B O 1
ATOM 8798 N N . ASP B 1 218 ? 7.61 21.191 0.964 1 93.76 218 ASP B N 1
ATOM 8799 C CA . ASP B 1 218 ? 6.953 20.661 -0.227 1 93.76 218 ASP B CA 1
ATOM 8800 C C . ASP B 1 218 ? 5.434 20.74 -0.099 1 93.76 218 ASP B C 1
ATOM 8802 O O . ASP B 1 218 ? 4.912 21.548 0.673 1 93.76 218 ASP B O 1
ATOM 8806 N N . PHE B 1 219 ? 4.718 19.902 -0.912 1 94.82 219 PHE B N 1
ATOM 8807 C CA . PHE B 1 219 ? 3.266 20.018 -0.963 1 94.82 219 PHE B CA 1
ATOM 8808 C C . PHE B 1 219 ? 2.604 18.836 -0.264 1 94.82 219 PHE B C 1
ATOM 8810 O O . PHE B 1 219 ? 1.434 18.537 -0.513 1 94.82 219 PHE B O 1
ATOM 8817 N N . TRP B 1 220 ? 3.319 18.132 0.59 1 94.82 220 TRP B N 1
ATOM 8818 C CA . TRP B 1 220 ? 2.848 16.864 1.139 1 94.82 220 TRP B CA 1
ATOM 8819 C C . TRP B 1 220 ? 1.553 17.057 1.922 1 94.82 220 TRP B C 1
ATOM 8821 O O . TRP B 1 220 ? 0.692 16.174 1.938 1 94.82 220 TRP B O 1
ATOM 8831 N N . LEU B 1 221 ? 1.346 18.205 2.536 1 95.35 221 LEU B N 1
ATOM 8832 C CA . LEU B 1 221 ? 0.14 18.469 3.314 1 95.35 221 LEU B CA 1
ATOM 8833 C C . LEU B 1 221 ? -1.069 18.641 2.4 1 95.35 221 LEU B C 1
ATOM 8835 O O . LEU B 1 221 ? -2.193 18.304 2.781 1 95.35 221 LEU B O 1
ATOM 8839 N N . ASN B 1 222 ? -0.843 19.128 1.128 1 93.53 222 ASN B N 1
ATOM 8840 C CA . ASN B 1 222 ? -1.929 19.361 0.181 1 93.53 222 ASN B CA 1
ATOM 8841 C C . ASN B 1 222 ? -2.028 18.237 -0.846 1 93.53 222 ASN B C 1
ATOM 8843 O O . ASN B 1 222 ? -3.031 18.123 -1.553 1 93.53 222 ASN B O 1
ATOM 8847 N N . CYS B 1 223 ? -1.01 17.481 -0.955 1 94.55 223 CYS B N 1
ATOM 8848 C CA . CYS B 1 223 ? -0.895 16.39 -1.917 1 94.55 223 CYS B CA 1
ATOM 8849 C C . CYS B 1 223 ? -0.287 15.152 -1.267 1 94.55 223 CYS B C 1
ATOM 8851 O O . CYS B 1 223 ? 0.866 15.176 -0.834 1 94.55 223 CYS B O 1
ATOM 8853 N N . PRO B 1 224 ? -1.019 14.04 -1.29 1 91.4 224 PRO B N 1
ATOM 8854 C CA . PRO B 1 224 ? -0.457 12.852 -0.643 1 91.4 224 PRO B CA 1
ATOM 8855 C C . PRO B 1 224 ? 0.874 12.42 -1.254 1 91.4 224 PRO B C 1
ATOM 8857 O O . PRO B 1 224 ? 1.699 11.805 -0.575 1 91.4 224 PRO B O 1
ATOM 8860 N N . ARG B 1 225 ? 1.156 12.781 -2.485 1 90.56 225 ARG B N 1
ATOM 8861 C CA . ARG B 1 225 ? 2.429 12.471 -3.126 1 90.56 225 ARG B CA 1
ATOM 8862 C C . ARG B 1 225 ? 3.471 13.543 -2.822 1 90.56 225 ARG B C 1
ATOM 8864 O O . ARG B 1 225 ? 4.671 13.313 -2.984 1 90.56 225 ARG B O 1
ATOM 8871 N N . GLY B 1 226 ? 3.041 14.751 -2.553 1 92.65 226 GLY B N 1
ATOM 8872 C CA . GLY B 1 226 ? 3.904 15.827 -2.093 1 92.65 226 GLY B CA 1
ATOM 8873 C C . GLY B 1 226 ? 4.516 16.627 -3.227 1 92.65 226 GLY B C 1
ATOM 8874 O O . GLY B 1 226 ? 5.265 17.578 -2.99 1 92.65 226 GLY B O 1
ATOM 8875 N N . GLN B 1 227 ? 4.185 16.343 -4.62 1 93.13 227 GLN B N 1
ATOM 8876 C CA . GLN B 1 227 ? 4.933 16.987 -5.694 1 93.13 227 GLN B CA 1
ATOM 8877 C C . GLN B 1 227 ? 3.999 17.492 -6.79 1 93.13 227 GLN B C 1
ATOM 8879 O O . GLN B 1 227 ? 4.448 18.097 -7.765 1 93.13 227 GLN B O 1
ATOM 8884 N N . TYR B 1 228 ? 2.645 17.236 -6.732 1 93.52 228 TYR B N 1
ATOM 8885 C CA . TYR B 1 228 ? 1.639 17.614 -7.718 1 93.52 228 TYR B CA 1
ATOM 8886 C C . TYR B 1 228 ? 2.022 17.116 -9.106 1 93.52 228 TYR B C 1
ATOM 8888 O O . TYR B 1 228 ? 1.934 17.86 -10.086 1 93.52 228 TYR B O 1
ATOM 8896 N N . ILE B 1 229 ? 2.636 15.945 -9.168 1 93.53 229 ILE B N 1
ATOM 8897 C CA . ILE B 1 229 ? 2.787 15.172 -10.396 1 93.53 229 ILE B CA 1
ATOM 8898 C C . ILE B 1 229 ? 2.189 13.78 -10.207 1 93.53 229 ILE B C 1
ATOM 8900 O O . ILE B 1 229 ? 2.301 13.191 -9.129 1 93.53 229 ILE B O 1
ATOM 8904 N N . GLN B 1 230 ? 1.565 13.341 -11.222 1 91.62 230 GLN B N 1
ATOM 8905 C CA . GLN B 1 230 ? 0.881 12.055 -11.149 1 91.62 230 GLN B CA 1
ATOM 8906 C C . GLN B 1 230 ? 1.828 10.907 -11.488 1 91.62 230 GLN B C 1
ATOM 8908 O O . GLN B 1 230 ? 2.831 11.106 -12.177 1 91.62 230 GLN B O 1
ATOM 8913 N N . PHE B 1 231 ? 1.562 9.714 -11.021 1 87.26 231 PHE B N 1
ATOM 8914 C CA . PHE B 1 231 ? 2.377 8.548 -11.341 1 87.26 231 PHE B CA 1
ATOM 8915 C C . PHE B 1 231 ? 2.034 8.012 -12.726 1 87.26 231 PHE B C 1
ATOM 8917 O O . PHE B 1 231 ? 2.887 7.431 -13.4 1 87.26 231 PHE B O 1
ATOM 8924 N N . THR B 1 232 ? 0.753 8.113 -13.022 1 82.3 232 THR B N 1
ATOM 8925 C CA . THR B 1 232 ? 0.33 7.591 -14.317 1 82.3 232 THR B CA 1
ATOM 8926 C C . THR B 1 232 ? -0.426 8.655 -15.108 1 82.3 232 THR B C 1
ATOM 8928 O O . THR B 1 232 ? -1.103 9.505 -14.525 1 82.3 232 THR B O 1
ATOM 8931 N N . GLY B 1 233 ? -0.141 8.693 -16.391 1 77.04 233 GLY B N 1
ATOM 8932 C CA . GLY B 1 233 ? -0.836 9.611 -17.279 1 77.04 233 GLY B CA 1
ATOM 8933 C C . GLY B 1 233 ? -1.642 8.907 -18.354 1 77.04 233 GLY B C 1
ATOM 8934 O O . GLY B 1 233 ? -1.611 7.679 -18.456 1 77.04 233 GLY B O 1
ATOM 8935 N N . ASP B 1 234 ? -2.465 9.612 -18.99 1 73.64 234 ASP B N 1
ATOM 8936 C CA . ASP B 1 234 ? -3.34 9.083 -20.031 1 73.64 234 ASP B CA 1
ATOM 8937 C C . ASP B 1 234 ? -2.567 8.83 -21.323 1 73.64 234 ASP B C 1
ATOM 8939 O O . ASP B 1 234 ? -3.009 8.06 -22.178 1 73.64 234 ASP B O 1
ATOM 8943 N N . ASN B 1 235 ? -1.421 9.531 -21.344 1 74.93 235 ASN B N 1
ATOM 8944 C CA . ASN B 1 235 ? -0.601 9.44 -22.547 1 74.93 235 ASN B CA 1
ATOM 8945 C C . ASN B 1 235 ? 0.749 8.79 -22.256 1 74.93 235 ASN B C 1
ATOM 8947 O O . ASN B 1 235 ? 1.349 9.037 -21.209 1 74.93 235 ASN B O 1
ATOM 8951 N N . ALA B 1 236 ? 1.138 7.882 -23.16 1 71.62 236 ALA B N 1
ATOM 8952 C CA . ALA B 1 236 ? 2.403 7.166 -23.008 1 71.62 236 ALA B CA 1
ATOM 8953 C C . ALA B 1 236 ? 3.587 8.127 -23.067 1 71.62 236 ALA B C 1
ATOM 8955 O O . ALA B 1 236 ? 4.661 7.831 -22.538 1 71.62 236 ALA B O 1
ATOM 8956 N N . GLU B 1 237 ? 3.348 9.278 -23.624 1 74.71 237 GLU B N 1
ATOM 8957 C CA . GLU B 1 237 ? 4.453 10.215 -23.8 1 74.71 237 GLU B CA 1
ATOM 8958 C C . GLU B 1 237 ? 4.612 11.117 -22.579 1 74.71 237 GLU B C 1
ATOM 8960 O O . GLU B 1 237 ? 5.67 11.716 -22.376 1 74.71 237 GLU B O 1
ATOM 8965 N N . ASP B 1 238 ? 3.57 11.239 -21.825 1 81.14 238 ASP B N 1
ATOM 8966 C CA . ASP B 1 238 ? 3.652 12.063 -20.623 1 81.14 238 ASP B CA 1
ATOM 8967 C C . ASP B 1 238 ? 3.763 11.196 -19.371 1 81.14 238 ASP B C 1
ATOM 8969 O O . ASP B 1 238 ? 2.763 10.936 -18.699 1 81.14 238 ASP B O 1
ATOM 8973 N N . LEU B 1 239 ? 4.963 10.858 -19.047 1 83.19 239 LEU B N 1
ATOM 8974 C CA . LEU B 1 239 ? 5.229 9.878 -17.999 1 83.19 239 LEU B CA 1
ATOM 8975 C C . LEU B 1 239 ? 4.841 10.428 -16.631 1 83.19 239 LEU B C 1
ATOM 8977 O O . LEU B 1 239 ? 4.401 9.676 -15.757 1 83.19 239 LEU B O 1
ATOM 8981 N N . TRP B 1 240 ? 4.979 11.817 -16.408 1 88.9 240 TRP B N 1
ATOM 8982 C CA . TRP B 1 240 ? 4.771 12.463 -15.116 1 88.9 240 TRP B CA 1
ATOM 8983 C C . TRP B 1 240 ? 3.919 13.719 -15.267 1 88.9 240 TRP B C 1
ATOM 8985 O O . TRP B 1 240 ? 4.389 14.83 -15.012 1 88.9 240 TRP B O 1
ATOM 8995 N N . PRO B 1 241 ? 2.633 13.422 -15.497 1 91.95 241 PRO B N 1
ATOM 8996 C CA . PRO B 1 241 ? 1.795 14.598 -15.748 1 91.95 241 PRO B CA 1
ATOM 8997 C C . PRO B 1 241 ? 1.683 15.512 -14.53 1 91.95 241 PRO B C 1
ATOM 8999 O O . PRO B 1 241 ? 1.584 15.03 -13.399 1 91.95 241 PRO B O 1
ATOM 9002 N N . LEU B 1 242 ? 1.716 16.804 -14.798 1 92.78 242 LEU B N 1
ATOM 9003 C CA . LEU B 1 242 ? 1.467 17.77 -13.734 1 92.78 242 LEU B CA 1
ATOM 9004 C C . LEU B 1 242 ? 0.032 17.664 -13.229 1 92.78 242 LEU B C 1
ATOM 9006 O O . LEU B 1 242 ? -0.888 17.408 -14.008 1 92.78 242 LEU B O 1
ATOM 9010 N N . CYS B 1 243 ? -0.113 17.859 -11.965 1 92.88 243 CYS B N 1
ATOM 9011 C CA . CYS B 1 243 ? -1.42 17.767 -11.325 1 92.88 243 CYS B CA 1
ATOM 9012 C C . CYS B 1 243 ? -1.964 19.151 -10.994 1 92.88 243 CYS B C 1
ATOM 9014 O O . CYS B 1 243 ? -1.24 19.997 -10.465 1 92.88 243 CYS B O 1
ATOM 9016 N N . ASP B 1 244 ? -3.173 19.411 -11.211 1 89.52 244 ASP B N 1
ATOM 9017 C CA . ASP B 1 244 ? -3.778 20.727 -11.029 1 89.52 244 ASP B CA 1
ATOM 9018 C C . ASP B 1 244 ? -4.313 20.895 -9.608 1 89.52 244 ASP B C 1
ATOM 9020 O O . ASP B 1 244 ? -4.739 21.986 -9.224 1 89.52 244 ASP B O 1
ATOM 9024 N N . GLY B 1 245 ? -4.344 19.826 -8.883 1 91.68 245 GLY B N 1
ATOM 9025 C CA . GLY B 1 245 ? -4.837 19.909 -7.518 1 91.68 245 GLY B CA 1
ATOM 9026 C C . GLY B 1 245 ? -5.27 18.567 -6.957 1 91.68 245 GLY B C 1
ATOM 9027 O O . GLY B 1 245 ? -5.374 17.585 -7.695 1 91.68 245 GLY B O 1
ATOM 9028 N N . GLN B 1 246 ? -5.593 18.573 -5.765 1 92.85 246 GLN B N 1
ATOM 9029 C CA . GLN B 1 246 ? -5.959 17.35 -5.058 1 92.85 246 GLN B CA 1
ATOM 9030 C C . GLN B 1 246 ? -7.444 17.04 -5.228 1 92.85 246 GLN B C 1
ATOM 9032 O O . GLN B 1 246 ? -8.294 17.9 -4.991 1 92.85 246 GLN B O 1
ATOM 9037 N N . GLU B 1 247 ? -7.799 15.923 -5.7 1 95.13 247 GLU B N 1
ATOM 9038 C CA . GLU B 1 247 ? -9.126 15.324 -5.804 1 95.13 247 GLU B CA 1
ATOM 9039 C C . GLU B 1 247 ? -9.087 13.836 -5.467 1 95.13 247 GLU B C 1
ATOM 9041 O O . GLU B 1 247 ? -8.319 13.079 -6.064 1 95.13 247 GLU B O 1
ATOM 9046 N N . HIS B 1 248 ? -10.007 13.422 -4.577 1 95.63 248 HIS B N 1
ATOM 9047 C CA . HIS B 1 248 ? -9.871 12.108 -3.96 1 95.63 248 HIS B CA 1
ATOM 9048 C C . HIS B 1 248 ? -9.894 11.001 -5.009 1 95.63 248 HIS B C 1
ATOM 9050 O O . HIS B 1 248 ? -9.03 10.122 -5.008 1 95.63 248 HIS B O 1
ATOM 9056 N N . GLN B 1 249 ? -10.838 11.065 -5.95 1 94.9 249 GLN B N 1
ATOM 9057 C CA . GLN B 1 249 ? -10.992 10.022 -6.958 1 94.9 249 GLN B CA 1
ATOM 9058 C C . GLN B 1 249 ? -9.831 10.038 -7.948 1 94.9 249 GLN B C 1
ATOM 9060 O O . GLN B 1 249 ? -9.353 8.983 -8.37 1 94.9 249 GLN B O 1
ATOM 9065 N N . LYS B 1 250 ? -9.416 11.179 -8.266 1 94.69 250 LYS B N 1
ATOM 9066 C CA . LYS B 1 250 ? -8.285 11.323 -9.178 1 94.69 250 LYS B CA 1
ATOM 9067 C C . LYS B 1 250 ? -7.006 10.766 -8.559 1 94.69 250 LYS B C 1
ATOM 9069 O O . LYS B 1 250 ? -6.261 10.034 -9.213 1 94.69 250 LYS B O 1
ATOM 9074 N N . CYS B 1 251 ? -6.762 11.128 -7.31 1 96.13 251 CYS B N 1
ATOM 9075 C CA . CYS B 1 251 ? -5.582 10.631 -6.61 1 96.13 251 CYS B CA 1
ATOM 9076 C C . CYS B 1 251 ? -5.603 9.11 -6.519 1 96.13 251 CYS B C 1
ATOM 9078 O O . CYS B 1 251 ? -4.57 8.46 -6.687 1 96.13 251 CYS B O 1
ATOM 9080 N N . ALA B 1 252 ? -6.777 8.535 -6.261 1 94.68 252 ALA B N 1
ATOM 9081 C CA . ALA B 1 252 ? -6.939 7.086 -6.174 1 94.68 252 ALA B CA 1
ATOM 9082 C C . ALA B 1 252 ? -6.619 6.417 -7.508 1 94.68 252 ALA B C 1
ATOM 9084 O O . ALA B 1 252 ? -5.872 5.437 -7.555 1 94.68 252 ALA B O 1
ATOM 9085 N N . ALA B 1 253 ? -7.113 6.961 -8.599 1 92.51 253 ALA B N 1
ATOM 9086 C CA . ALA B 1 253 ? -7.045 6.337 -9.918 1 92.51 253 ALA B CA 1
ATOM 9087 C C . ALA B 1 253 ? -5.67 6.537 -10.548 1 92.51 253 ALA B C 1
ATOM 9089 O O . ALA B 1 253 ? -5.192 5.679 -11.295 1 92.51 253 ALA B O 1
ATOM 9090 N N . LYS B 1 254 ? -4.992 7.664 -10.24 1 92.37 254 LYS B N 1
ATOM 9091 C CA . LYS B 1 254 ? -3.795 8.036 -10.988 1 92.37 254 LYS B CA 1
ATOM 9092 C C . LYS B 1 254 ? -2.536 7.825 -10.152 1 92.37 254 LYS B C 1
ATOM 9094 O O . LYS B 1 254 ? -1.435 7.712 -10.695 1 92.37 254 LYS B O 1
ATOM 9099 N N . CYS B 1 255 ? -2.667 7.71 -8.85 1 92.45 255 CYS B N 1
ATOM 9100 C CA . CYS B 1 255 ? -1.453 7.719 -8.041 1 92.45 255 CYS B CA 1
ATOM 9101 C C . CYS B 1 255 ? -1.4 6.505 -7.122 1 92.45 255 CYS B C 1
ATOM 9103 O O . CYS B 1 255 ? -0.317 6.021 -6.787 1 92.45 255 CYS B O 1
ATOM 9105 N N . TYR B 1 256 ? -2.542 5.878 -6.711 1 91.15 256 TYR B N 1
ATOM 9106 C CA . TYR B 1 256 ? -2.455 4.865 -5.664 1 91.15 256 TYR B CA 1
ATOM 9107 C C . TYR B 1 256 ? -2.909 3.506 -6.182 1 91.15 256 TYR B C 1
ATOM 9109 O O . TYR B 1 256 ? -2.133 2.547 -6.191 1 91.15 256 TYR B O 1
ATOM 9117 N N . ALA B 1 257 ? -4.125 3.365 -6.725 1 89.41 257 ALA B N 1
ATOM 9118 C CA . ALA B 1 257 ? -4.709 2.081 -7.106 1 89.41 257 ALA B CA 1
ATOM 9119 C C . ALA B 1 257 ? -3.851 1.378 -8.154 1 89.41 257 ALA B C 1
ATOM 9121 O O . ALA B 1 257 ? -3.658 0.162 -8.093 1 89.41 257 ALA B O 1
ATOM 9122 N N . PRO B 1 258 ? -3.338 2.094 -9.114 1 86.22 258 PRO B N 1
ATOM 9123 C CA . PRO B 1 258 ? -2.552 1.409 -10.143 1 86.22 258 PRO B CA 1
ATOM 9124 C C . PRO B 1 258 ? -1.274 0.782 -9.59 1 86.22 258 PRO B C 1
ATOM 9126 O O . PRO B 1 258 ? -0.708 -0.122 -10.208 1 86.22 258 PRO B O 1
ATOM 9129 N N . ARG B 1 259 ? -0.813 1.221 -8.475 1 84.97 259 ARG B N 1
ATOM 9130 C CA . ARG B 1 259 ? 0.456 0.758 -7.923 1 84.97 259 ARG B CA 1
ATOM 9131 C C . ARG B 1 259 ? 0.231 -0.292 -6.84 1 84.97 259 ARG B C 1
ATOM 9133 O O . ARG B 1 259 ? 1.068 -1.176 -6.642 1 84.97 259 ARG B O 1
ATOM 9140 N N . MET B 1 260 ? -0.86 -0.154 -6.112 1 83.6 260 MET B N 1
ATOM 9141 C CA . MET B 1 260 ? -1.026 -0.941 -4.894 1 83.6 260 MET B CA 1
ATOM 9142 C C . MET B 1 260 ? -2.266 -1.825 -4.983 1 83.6 260 MET B C 1
ATOM 9144 O O . MET B 1 260 ? -2.513 -2.645 -4.097 1 83.6 260 MET B O 1
ATOM 9148 N N . GLY B 1 261 ? -3.075 -1.744 -5.94 1 84.68 261 GLY B N 1
ATOM 9149 C CA . GLY B 1 261 ? -4.296 -2.524 -6.067 1 84.68 261 GLY B CA 1
ATOM 9150 C C . GLY B 1 261 ? -4.065 -3.899 -6.664 1 84.68 261 GLY B C 1
ATOM 9151 O O . GLY B 1 261 ? -2.922 -4.296 -6.9 1 84.68 261 GLY B O 1
ATOM 9152 N N . SER B 1 262 ? -5.079 -4.666 -6.79 1 87.1 262 SER B N 1
ATOM 9153 C CA . SER B 1 262 ? -5.032 -6.033 -7.299 1 87.1 262 SER B CA 1
ATOM 9154 C C . SER B 1 262 ? -4.848 -6.054 -8.812 1 87.1 262 SER B C 1
ATOM 9156 O O . SER B 1 262 ? -4.339 -7.03 -9.368 1 87.1 262 SER B O 1
ATOM 9158 N N . GLY B 1 263 ? -5.343 -5.048 -9.525 1 83.81 263 GLY B N 1
ATOM 9159 C CA . GLY B 1 263 ? -5.391 -5.016 -10.978 1 83.81 263 GLY B CA 1
ATOM 9160 C C . GLY B 1 263 ? -6.565 -5.786 -11.553 1 83.81 263 GLY B C 1
ATOM 9161 O O . GLY B 1 263 ? -6.644 -5.994 -12.765 1 83.81 263 GLY B O 1
ATOM 9162 N N . ASP B 1 264 ? -7.458 -6.226 -10.65 1 82.9 264 ASP B N 1
ATOM 9163 C CA . ASP B 1 264 ? -8.661 -6.919 -11.098 1 82.9 264 ASP B CA 1
ATOM 9164 C C . ASP B 1 264 ? -9.553 -5.993 -11.923 1 82.9 264 ASP B C 1
ATOM 9166 O O . ASP B 1 264 ? -10.129 -5.042 -11.391 1 82.9 264 ASP B O 1
ATOM 9170 N N . PRO B 1 265 ? -9.585 -6.251 -13.121 1 77.85 265 PRO B N 1
ATOM 9171 C CA . PRO B 1 265 ? -10.375 -5.351 -13.964 1 77.85 265 PRO B CA 1
ATOM 9172 C C . PRO B 1 265 ? -11.862 -5.371 -13.618 1 77.85 265 PRO B C 1
ATOM 9174 O O . PRO B 1 265 ? -12.598 -4.452 -13.986 1 77.85 265 PRO B O 1
ATOM 9177 N N . ASN B 1 266 ? -12.299 -6.449 -12.909 1 74.74 266 ASN B N 1
ATOM 9178 C CA . ASN B 1 266 ? -13.721 -6.618 -12.628 1 74.74 266 ASN B CA 1
ATOM 9179 C C . ASN B 1 266 ? -14.088 -6.078 -11.249 1 74.74 266 ASN B C 1
ATOM 9181 O O . ASN B 1 266 ? -15.191 -6.321 -10.756 1 74.74 266 ASN B O 1
ATOM 9185 N N . SER B 1 267 ? -13.119 -5.415 -10.678 1 78.32 267 SER B N 1
ATOM 9186 C CA . SER B 1 267 ? -13.4 -4.97 -9.317 1 78.32 267 SER B CA 1
ATOM 9187 C C . SER B 1 267 ? -13.044 -3.499 -9.131 1 78.32 267 SER B C 1
ATOM 9189 O O . SER B 1 267 ? -11.984 -3.051 -9.574 1 78.32 267 SER B O 1
ATOM 9191 N N . ALA B 1 268 ? -13.937 -2.748 -8.563 1 83.76 268 ALA B N 1
ATOM 9192 C CA . ALA B 1 268 ? -13.722 -1.338 -8.252 1 83.76 268 ALA B CA 1
ATOM 9193 C C . ALA B 1 268 ? -13.248 -1.159 -6.812 1 83.76 268 ALA B C 1
ATOM 9195 O O . ALA B 1 268 ? -13.021 -0.034 -6.362 1 83.76 268 ALA B O 1
ATOM 9196 N N . ILE B 1 269 ? -13.052 -2.173 -6.164 1 86.45 269 ILE B N 1
ATOM 9197 C CA . ILE B 1 269 ? -12.812 -2.145 -4.725 1 86.45 269 ILE B CA 1
ATOM 9198 C C . ILE B 1 269 ? -11.513 -1.398 -4.433 1 86.45 269 ILE B C 1
ATOM 9200 O O . ILE B 1 269 ? -11.415 -0.674 -3.439 1 86.45 269 ILE B O 1
ATOM 9204 N N . ASP B 1 270 ? -10.535 -1.564 -5.278 1 90.42 270 ASP B N 1
ATOM 9205 C CA . ASP B 1 270 ? -9.247 -0.917 -5.042 1 90.42 270 ASP B CA 1
ATOM 9206 C C . ASP B 1 270 ? -9.372 0.602 -5.124 1 90.42 270 ASP B C 1
ATOM 9208 O O . ASP B 1 270 ? -8.923 1.317 -4.226 1 90.42 270 ASP B O 1
ATOM 9212 N N . GLU B 1 271 ? -10.003 1.094 -6.171 1 91.04 271 GLU B N 1
ATOM 9213 C CA . GLU B 1 271 ? -10.161 2.534 -6.346 1 91.04 271 GLU B CA 1
ATOM 9214 C C . GLU B 1 271 ? -11.037 3.131 -5.248 1 91.04 271 GLU B C 1
ATOM 9216 O O . GLU B 1 271 ? -10.775 4.238 -4.772 1 91.04 271 GLU B O 1
ATOM 9221 N N . GLU B 1 272 ? -12.019 2.4 -4.843 1 91.98 272 GLU B N 1
ATOM 9222 C CA . GLU B 1 272 ? -12.906 2.867 -3.782 1 91.98 272 GLU B CA 1
ATOM 9223 C C . GLU B 1 272 ? -12.163 2.984 -2.454 1 91.98 272 GLU B C 1
ATOM 9225 O O . GLU B 1 272 ? -12.33 3.967 -1.728 1 91.98 272 GLU B O 1
ATOM 9230 N N . TYR B 1 273 ? -11.484 2.049 -2.155 1 91.16 273 TYR B N 1
ATOM 9231 C CA . TYR B 1 273 ? -10.716 2.074 -0.915 1 91.16 273 TYR B CA 1
ATOM 9232 C C . TYR B 1 273 ? -9.743 3.247 -0.9 1 91.16 273 TYR B C 1
ATOM 9234 O O . TYR B 1 273 ? -9.683 4 0.074 1 91.16 273 TYR B O 1
ATOM 9242 N N . TRP B 1 274 ? -8.974 3.393 -1.961 1 92.32 274 TRP B N 1
ATOM 9243 C CA . TRP B 1 274 ? -7.947 4.43 -1.974 1 92.32 274 TRP B CA 1
ATOM 9244 C C . TRP B 1 274 ? -8.575 5.818 -2.021 1 92.32 274 TRP B C 1
ATOM 9246 O O . TRP B 1 274 ? -8.026 6.774 -1.468 1 92.32 274 TRP B O 1
ATOM 9256 N N . ALA B 1 275 ? -9.698 5.937 -2.711 1 94.96 275 ALA B N 1
ATOM 9257 C CA . ALA B 1 275 ? -10.415 7.209 -2.663 1 94.96 275 ALA B CA 1
ATOM 9258 C C . ALA B 1 275 ? -10.812 7.561 -1.232 1 94.96 275 ALA B C 1
ATOM 9260 O O . ALA B 1 275 ? -10.666 8.709 -0.806 1 94.96 275 ALA B O 1
ATOM 9261 N N . SER B 1 276 ? -11.278 6.583 -0.511 1 92.68 276 SER B N 1
ATOM 9262 C CA . SER B 1 276 ? -11.647 6.779 0.887 1 92.68 276 SER B CA 1
ATOM 9263 C C . SER B 1 276 ? -10.425 7.097 1.742 1 92.68 276 SER B C 1
ATOM 9265 O O . SER B 1 276 ? -10.486 7.952 2.628 1 92.68 276 SER B O 1
ATOM 9267 N N . TRP B 1 277 ? -9.416 6.381 1.486 1 92.39 277 TRP B N 1
ATOM 9268 C CA . TRP B 1 277 ? -8.169 6.602 2.211 1 92.39 277 TRP B CA 1
ATOM 9269 C C . TRP B 1 277 ? -7.674 8.031 2.02 1 92.39 277 TRP B C 1
ATOM 9271 O O . TRP B 1 277 ? -7.333 8.712 2.99 1 92.39 277 TRP B O 1
ATOM 9281 N N . VAL B 1 278 ? -7.685 8.569 0.783 1 94.85 278 VAL B N 1
ATOM 9282 C CA . VAL B 1 278 ? -7.23 9.924 0.487 1 94.85 278 VAL B CA 1
ATOM 9283 C C . VAL B 1 278 ? -8.153 10.937 1.16 1 94.85 278 VAL B C 1
ATOM 9285 O O . VAL B 1 278 ? -7.687 11.913 1.753 1 94.85 278 VAL B O 1
ATOM 9288 N N . ALA B 1 279 ? -9.428 10.668 1.088 1 94.75 279 ALA B N 1
ATOM 9289 C CA . ALA B 1 279 ? -10.403 11.571 1.694 1 94.75 279 ALA B CA 1
ATOM 9290 C C . ALA B 1 279 ? -10.169 11.703 3.196 1 94.75 279 ALA B C 1
ATOM 9292 O O . ALA B 1 279 ? -10.155 12.813 3.733 1 94.75 279 ALA B O 1
ATOM 9293 N N . LYS B 1 280 ? -10.005 10.654 3.852 1 92.31 280 LYS B N 1
ATOM 9294 C CA . LYS B 1 280 ? -9.783 10.646 5.295 1 92.31 280 LYS B CA 1
ATOM 9295 C C . LYS B 1 280 ? -8.459 11.315 5.652 1 92.31 280 LYS B C 1
ATOM 9297 O O . LYS B 1 280 ? -8.378 12.061 6.63 1 92.31 280 LYS B O 1
ATOM 9302 N N . ARG B 1 281 ? -7.452 11.017 4.874 1 94.44 281 ARG B N 1
ATOM 9303 C CA . ARG B 1 281 ? -6.152 11.636 5.112 1 94.44 281 ARG B CA 1
ATOM 9304 C C . ARG B 1 281 ? -6.241 13.155 5.007 1 94.44 281 ARG B C 1
ATOM 9306 O O . ARG B 1 281 ? -5.743 13.873 5.876 1 94.44 281 ARG B O 1
ATOM 9313 N N . MET B 1 282 ? -6.861 13.609 3.93 1 95.09 282 MET B N 1
ATOM 9314 C CA . MET B 1 282 ? -6.918 15.047 3.681 1 95.09 282 MET B CA 1
ATOM 9315 C C . MET B 1 282 ? -7.755 15.75 4.745 1 95.09 282 MET B C 1
ATOM 9317 O O . MET B 1 282 ? -7.407 16.845 5.191 1 95.09 282 MET B O 1
ATOM 9321 N N . ALA B 1 283 ? -8.835 15.12 5.159 1 92.56 283 ALA B N 1
ATOM 9322 C CA . ALA B 1 283 ? -9.651 15.683 6.232 1 92.56 283 ALA B CA 1
ATOM 9323 C C . ALA B 1 283 ? -8.855 15.787 7.529 1 92.56 283 ALA B C 1
ATOM 9325 O O . ALA B 1 283 ? -8.926 16.8 8.229 1 92.56 283 ALA B O 1
ATOM 9326 N N . PHE B 1 284 ? -8.164 14.823 7.827 1 92.84 284 PHE B N 1
ATOM 9327 C CA . PHE B 1 284 ? -7.362 14.781 9.044 1 92.84 284 PHE B CA 1
ATOM 9328 C C . PHE B 1 284 ? -6.247 15.819 8.993 1 92.84 284 PHE B C 1
ATOM 9330 O O . PHE B 1 284 ? -6.018 16.54 9.966 1 92.84 284 PHE B O 1
ATOM 9337 N N . VAL B 1 285 ? -5.527 15.891 7.867 1 94.58 285 VAL B N 1
ATOM 9338 C CA . VAL B 1 285 ? -4.423 16.831 7.703 1 94.58 285 VAL B CA 1
ATOM 9339 C C . VAL B 1 285 ? -4.938 18.262 7.835 1 94.58 285 VAL B C 1
ATOM 9341 O O . VAL B 1 285 ? -4.288 19.108 8.454 1 94.58 285 VAL B O 1
ATOM 9344 N N . ARG B 1 286 ? -6.077 18.547 7.293 1 92 286 ARG B N 1
ATOM 9345 C CA . ARG B 1 286 ? -6.67 19.874 7.416 1 92 286 ARG B CA 1
ATOM 9346 C C . ARG B 1 286 ? -6.982 20.201 8.873 1 92 286 ARG B C 1
ATOM 9348 O O . ARG B 1 286 ? -6.763 21.328 9.322 1 92 286 ARG B O 1
ATOM 9355 N N . ALA B 1 287 ? -7.492 19.205 9.568 1 89.76 287 ALA B N 1
ATOM 9356 C CA . ALA B 1 287 ? -7.775 19.395 10.988 1 89.76 287 ALA B CA 1
ATOM 9357 C C . ALA B 1 287 ? -6.495 19.683 11.768 1 89.76 287 ALA B C 1
ATOM 9359 O O . ALA B 1 287 ? -6.503 20.476 12.713 1 89.76 287 ALA B O 1
ATOM 9360 N N . MET B 1 288 ? -5.437 19.061 11.41 1 92.42 288 MET B N 1
ATOM 9361 C CA . MET B 1 288 ? -4.154 19.284 12.071 1 92.42 288 MET B CA 1
ATOM 9362 C C . MET B 1 288 ? -3.577 20.645 11.694 1 92.42 288 MET B C 1
ATOM 9364 O O . MET B 1 288 ? -3.013 21.341 12.54 1 92.42 288 MET B O 1
ATOM 9368 N N . ALA B 1 289 ? -3.696 20.995 10.426 1 92.64 289 ALA B N 1
ATOM 9369 C CA . ALA B 1 289 ? -3.199 22.283 9.951 1 92.64 289 ALA B CA 1
ATOM 9370 C C . ALA B 1 289 ? -3.85 23.436 10.711 1 92.64 289 ALA B C 1
ATOM 9372 O O . ALA B 1 289 ? -3.212 24.461 10.962 1 92.64 289 ALA B O 1
ATOM 9373 N N . GLU B 1 290 ? -5.075 23.257 11.153 1 88.62 290 GLU B N 1
ATOM 9374 C CA . GLU B 1 290 ? -5.795 24.264 11.928 1 88.62 290 GLU B CA 1
ATOM 9375 C C . GLU B 1 290 ? -5.136 24.49 13.286 1 88.62 290 GLU B C 1
ATOM 9377 O O . GLU B 1 290 ? -5.221 25.584 13.848 1 88.62 290 GLU B O 1
ATOM 9382 N N . LYS B 1 291 ? -4.455 23.538 13.702 1 90.81 291 LYS B N 1
ATOM 9383 C CA . LYS B 1 291 ? -3.87 23.604 15.038 1 90.81 291 LYS B CA 1
ATOM 9384 C C . LYS B 1 291 ? -2.462 24.191 14.993 1 90.81 291 LYS B C 1
ATOM 9386 O O . LYS B 1 291 ? -1.922 24.603 16.022 1 90.81 291 LYS B O 1
ATOM 9391 N N . VAL B 1 292 ? -1.878 24.305 13.835 1 93.89 292 VAL B N 1
ATOM 9392 C CA . VAL B 1 292 ? -0.547 24.882 13.67 1 93.89 292 VAL B CA 1
ATOM 9393 C C . VAL B 1 292 ? -0.604 26.389 13.909 1 93.89 292 VAL B C 1
ATOM 9395 O O . VAL B 1 292 ? -1.523 27.064 13.44 1 93.89 292 VAL B O 1
ATOM 9398 N N . ASP B 1 293 ? 0.383 26.916 14.651 1 92.24 293 ASP B N 1
ATOM 9399 C CA . ASP B 1 293 ? 0.393 28.339 14.977 1 92.24 293 ASP B CA 1
ATOM 9400 C C . ASP B 1 293 ? 0.861 29.172 13.787 1 92.24 293 ASP B C 1
ATOM 9402 O O . ASP B 1 293 ? 0.337 30.261 13.539 1 92.24 293 ASP B O 1
ATOM 9406 N N . LEU B 1 294 ? 1.819 28.63 13.131 1 93.8 294 LEU B N 1
ATOM 9407 C CA . LEU B 1 294 ? 2.422 29.407 12.054 1 93.8 294 LEU B CA 1
ATOM 9408 C C . LEU B 1 294 ? 3.097 28.494 11.037 1 93.8 294 LEU B C 1
ATOM 9410 O O . LEU B 1 294 ? 3.782 27.54 11.411 1 93.8 294 LEU B O 1
ATOM 9414 N N . PHE B 1 295 ? 2.836 28.813 9.752 1 96.51 295 PHE B N 1
ATOM 9415 C CA . PHE B 1 295 ? 3.557 28.173 8.658 1 96.51 295 PHE B CA 1
ATOM 9416 C C . PHE B 1 295 ? 4.616 29.109 8.087 1 96.51 295 PHE B C 1
ATOM 9418 O O . PHE B 1 295 ? 4.333 30.273 7.799 1 96.51 295 PHE B O 1
ATOM 9425 N N . ILE B 1 296 ? 5.836 28.584 7.969 1 97.53 296 ILE B N 1
ATOM 9426 C CA . ILE B 1 296 ? 6.901 29.32 7.296 1 97.53 296 ILE B CA 1
ATOM 9427 C C . ILE B 1 296 ? 7.113 28.755 5.894 1 97.53 296 ILE B C 1
ATOM 9429 O O . ILE B 1 296 ? 7.403 27.567 5.734 1 97.53 296 ILE B O 1
ATOM 9433 N N . SER B 1 297 ? 6.956 29.546 4.861 1 96.49 297 SER B N 1
ATOM 9434 C CA . SER B 1 297 ? 7.161 29.134 3.477 1 96.49 297 SER B CA 1
ATOM 9435 C C . SER B 1 297 ? 8.45 29.72 2.911 1 96.49 297 SER B C 1
ATOM 9437 O O . SER B 1 297 ? 8.621 30.94 2.877 1 96.49 297 SER B O 1
ATOM 9439 N N . PRO B 1 298 ? 9.301 28.911 2.393 1 95.2 298 PRO B N 1
ATOM 9440 C CA . PRO B 1 298 ? 10.569 29.409 1.855 1 95.2 298 PRO B CA 1
ATOM 9441 C C . PRO B 1 298 ? 10.424 30.004 0.457 1 95.2 298 PRO B C 1
ATOM 9443 O O . PRO B 1 298 ? 11.386 30.555 -0.087 1 95.2 298 PRO B O 1
ATOM 9446 N N . ALA B 1 299 ? 9.256 29.914 -0.115 1 94.2 299 ALA B N 1
ATOM 9447 C CA . ALA B 1 299 ? 8.979 30.47 -1.437 1 94.2 299 ALA B CA 1
ATOM 9448 C C . ALA B 1 299 ? 7.582 31.081 -1.493 1 94.2 299 ALA B C 1
ATOM 9450 O O . ALA B 1 299 ? 6.655 30.587 -0.847 1 94.2 299 ALA B O 1
ATOM 9451 N N . LYS B 1 300 ? 7.442 32.112 -2.244 1 93.03 300 LYS B N 1
ATOM 9452 C CA . LYS B 1 300 ? 6.143 32.759 -2.405 1 93.03 300 LYS B CA 1
ATOM 9453 C C . LYS B 1 300 ? 5.166 31.852 -3.148 1 93.03 300 LYS B C 1
ATOM 9455 O O . LYS B 1 300 ? 3.98 31.805 -2.815 1 93.03 300 LYS B O 1
ATOM 9460 N N . HIS B 1 301 ? 5.719 31.198 -4.091 1 92.16 301 HIS B N 1
ATOM 9461 C CA . HIS B 1 301 ? 4.9 30.258 -4.848 1 92.16 301 HIS B CA 1
ATOM 9462 C C . HIS B 1 301 ? 4.257 29.224 -3.93 1 92.16 301 HIS B C 1
ATOM 9464 O O . HIS B 1 301 ? 3.082 28.888 -4.093 1 92.16 301 HIS B O 1
ATOM 9470 N N . LEU B 1 302 ? 4.98 28.727 -3.071 1 93.46 302 LEU B N 1
ATOM 9471 C CA . LEU B 1 302 ? 4.503 27.734 -2.115 1 93.46 302 LEU B CA 1
ATOM 9472 C C . LEU B 1 302 ? 3.447 28.333 -1.191 1 93.46 302 LEU B C 1
ATOM 9474 O O . LEU B 1 302 ? 2.398 27.725 -0.965 1 93.46 302 LEU B O 1
ATOM 9478 N N . LYS B 1 303 ? 3.718 29.5 -0.654 1 94.62 303 LYS B N 1
ATOM 9479 C CA . LYS B 1 303 ? 2.762 30.219 0.184 1 94.62 303 LYS B CA 1
ATOM 9480 C C . LYS B 1 303 ? 1.426 30.393 -0.532 1 94.62 303 LYS B C 1
ATOM 9482 O O . LYS B 1 303 ? 0.375 30.047 0.011 1 94.62 303 LYS B O 1
ATOM 9487 N N . ASP B 1 304 ? 1.488 30.836 -1.726 1 92.44 304 ASP B N 1
ATOM 9488 C CA . ASP B 1 304 ? 0.284 31.118 -2.501 1 92.44 304 ASP B CA 1
ATOM 9489 C C . ASP B 1 304 ? -0.529 29.846 -2.735 1 92.44 304 ASP B C 1
ATOM 9491 O O . ASP B 1 304 ? -1.76 29.869 -2.67 1 92.44 304 ASP B O 1
ATOM 9495 N N . ARG B 1 305 ? 0.175 28.85 -2.983 1 91.93 305 ARG B N 1
ATOM 9496 C CA . ARG B 1 305 ? -0.512 27.593 -3.257 1 91.93 305 ARG B CA 1
ATOM 9497 C C . ARG B 1 305 ? -1.227 27.076 -2.012 1 91.93 305 ARG B C 1
ATOM 9499 O O . ARG B 1 305 ? -2.351 26.579 -2.097 1 91.93 305 ARG B O 1
ATOM 9506 N N . PHE B 1 306 ? -0.646 27.129 -0.868 1 93.23 306 PHE B N 1
ATOM 9507 C CA . PHE B 1 306 ? -1.232 26.647 0.377 1 93.23 306 PHE B CA 1
ATOM 9508 C C . PHE B 1 306 ? -2.459 27.47 0.752 1 93.23 306 PHE B C 1
ATOM 9510 O O . PHE B 1 306 ? -3.448 26.928 1.25 1 93.23 306 PHE B O 1
ATOM 9517 N N . ILE B 1 307 ? -2.399 28.742 0.488 1 90.11 307 ILE B N 1
ATOM 9518 C CA . ILE B 1 307 ? -3.522 29.629 0.77 1 90.11 307 ILE B CA 1
ATOM 9519 C C . ILE B 1 307 ? -4.658 29.352 -0.213 1 90.11 307 ILE B C 1
ATOM 9521 O O . ILE B 1 307 ? -5.805 29.155 0.195 1 90.11 307 ILE B O 1
ATOM 9525 N N . ARG B 1 308 ? -4.278 29.223 -1.436 1 89.21 308 ARG B N 1
ATOM 9526 C CA . ARG B 1 308 ? -5.263 29.023 -2.494 1 89.21 308 ARG B CA 1
ATOM 9527 C C . ARG B 1 308 ? -5.981 27.688 -2.33 1 89.21 308 ARG B C 1
ATOM 9529 O O . ARG B 1 308 ? -7.188 27.594 -2.561 1 89.21 308 ARG B O 1
ATOM 9536 N N . ASP B 1 309 ? -5.243 26.715 -1.901 1 88.38 309 ASP B N 1
ATOM 9537 C CA . ASP B 1 309 ? -5.815 25.377 -1.781 1 88.38 309 ASP B CA 1
ATOM 9538 C C . ASP B 1 309 ? -6.566 25.218 -0.461 1 88.38 309 ASP B C 1
ATOM 9540 O O . ASP B 1 309 ? -7.159 24.169 -0.201 1 88.38 309 ASP B O 1
ATOM 9544 N N . GLY B 1 310 ? -6.528 26.158 0.382 1 81.92 310 GLY B N 1
ATOM 9545 C CA . GLY B 1 310 ? -7.383 26.206 1.558 1 81.92 310 GLY B CA 1
ATOM 9546 C C . GLY B 1 310 ? -6.807 25.459 2.745 1 81.92 310 GLY B C 1
ATOM 9547 O O . GLY B 1 310 ? -7.544 25.053 3.647 1 81.92 310 GLY B O 1
ATOM 9548 N N . LEU B 1 311 ? -5.563 25.196 2.711 1 86.04 311 LEU B N 1
ATOM 9549 C CA . LEU B 1 311 ? -4.992 24.479 3.845 1 86.04 311 LEU B CA 1
ATOM 9550 C C . LEU B 1 311 ? -4.776 25.416 5.028 1 86.04 311 LEU B C 1
ATOM 9552 O O . LEU B 1 311 ? -4.952 25.018 6.182 1 86.04 311 LEU B O 1
ATOM 9556 N N . ALA B 1 312 ? -4.362 26.63 4.718 1 85.48 312 ALA B N 1
ATOM 9557 C CA . ALA B 1 312 ? -4.103 27.613 5.768 1 85.48 312 ALA B CA 1
ATOM 9558 C C . ALA B 1 312 ? -4.545 29.008 5.334 1 85.48 312 ALA B C 1
ATOM 9560 O O . ALA B 1 312 ? -4.379 29.385 4.172 1 85.48 312 ALA B O 1
ATOM 9561 N N . PRO B 1 313 ? -5.055 29.753 6.229 1 83.61 313 PRO B N 1
ATOM 9562 C CA . PRO B 1 313 ? -5.349 31.149 5.897 1 83.61 313 PRO B CA 1
ATOM 9563 C C . PRO B 1 313 ? -4.09 32.003 5.773 1 83.61 313 PRO B C 1
ATOM 9565 O O . PRO B 1 313 ? -3.022 31.609 6.248 1 83.61 313 PRO B O 1
ATOM 9568 N N . GLU B 1 314 ? -4.171 33.032 5.164 1 84.3 314 GLU B N 1
ATOM 9569 C CA . GLU B 1 314 ? -3.037 33.913 4.902 1 84.3 314 GLU B CA 1
ATOM 9570 C C . GLU B 1 314 ? -2.397 34.391 6.203 1 84.3 314 GLU B C 1
ATOM 9572 O O . GLU B 1 314 ? -1.179 34.566 6.274 1 84.3 314 GLU B O 1
ATOM 9577 N N . SER B 1 315 ? -3.132 34.565 7.225 1 80.33 315 SER B N 1
ATOM 9578 C CA . SER B 1 315 ? -2.648 35.087 8.498 1 80.33 315 SER B CA 1
ATOM 9579 C C . SER B 1 315 ? -1.722 34.09 9.188 1 80.33 315 SER B C 1
ATOM 9581 O O . SER B 1 315 ? -0.96 34.46 10.084 1 80.33 315 SER B O 1
ATOM 9583 N N . LYS B 1 316 ? -1.714 32.872 8.698 1 88.58 316 LYS B N 1
ATOM 9584 C CA . LYS B 1 316 ? -0.936 31.831 9.364 1 88.58 316 LYS B CA 1
ATOM 9585 C C . LYS B 1 316 ? 0.292 31.451 8.542 1 88.58 316 LYS B C 1
ATOM 9587 O O . LYS B 1 316 ? 1.012 30.513 8.889 1 88.58 316 LYS B O 1
ATOM 9592 N N . VAL B 1 317 ? 0.51 32.108 7.427 1 92.9 317 VAL B N 1
ATOM 9593 C CA . VAL B 1 317 ? 1.635 31.746 6.571 1 92.9 317 VAL B CA 1
ATOM 9594 C C . VAL B 1 317 ? 2.536 32.961 6.361 1 92.9 317 VAL B C 1
ATOM 9596 O O . VAL B 1 317 ? 2.067 34.028 5.959 1 92.9 317 VAL B O 1
ATOM 9599 N N . VAL B 1 318 ? 3.749 32.788 6.661 1 94.66 318 VAL B N 1
ATOM 9600 C CA . VAL B 1 318 ? 4.715 33.858 6.437 1 94.66 318 VAL B CA 1
ATOM 9601 C C . VAL B 1 318 ? 5.773 33.397 5.437 1 94.66 318 VAL B C 1
ATOM 9603 O O . VAL B 1 318 ? 6.165 32.228 5.432 1 94.66 318 VAL B O 1
ATOM 9606 N N . TYR B 1 319 ? 6.14 34.25 4.569 1 94.92 319 TYR B N 1
ATOM 9607 C CA . TYR B 1 319 ? 7.253 33.978 3.666 1 94.92 319 TYR B CA 1
ATOM 9608 C C . TYR B 1 319 ? 8.586 34.289 4.335 1 94.92 319 TYR B C 1
ATOM 9610 O O . TYR B 1 319 ? 8.772 35.375 4.889 1 94.92 319 TYR B O 1
ATOM 9618 N N . LEU B 1 320 ? 9.479 33.383 4.401 1 95.6 320 LEU B N 1
ATOM 9619 C CA . LEU B 1 320 ? 10.852 33.549 4.865 1 95.6 320 LEU B CA 1
ATOM 9620 C C . LEU B 1 320 ? 11.811 32.696 4.042 1 95.6 320 LEU B C 1
ATOM 9622 O O . LEU B 1 320 ? 11.858 31.474 4.206 1 95.6 320 LEU B O 1
ATOM 9626 N N . ASP B 1 321 ? 12.535 33.306 3.242 1 93.57 321 ASP B N 1
ATOM 9627 C CA . ASP B 1 321 ? 13.483 32.596 2.389 1 93.57 321 ASP B CA 1
ATOM 9628 C C . ASP B 1 321 ? 14.526 31.857 3.224 1 93.57 321 ASP B C 1
ATOM 9630 O O . ASP B 1 321 ? 14.805 32.241 4.361 1 93.57 321 ASP B O 1
ATOM 9634 N N . TYR B 1 322 ? 15.144 30.82 2.604 1 93.14 322 TYR B N 1
ATOM 9635 C CA . TYR B 1 322 ? 16.19 30.096 3.318 1 93.14 322 TYR B CA 1
ATOM 9636 C C . TYR B 1 322 ? 17.408 30.982 3.547 1 93.14 322 TYR B C 1
ATOM 9638 O O . TYR B 1 322 ? 17.698 31.87 2.742 1 93.14 322 TYR B O 1
ATOM 9646 N N . GLY B 1 323 ? 18.042 30.723 4.665 1 92.78 323 GLY B N 1
ATOM 9647 C CA . GLY B 1 323 ? 19.331 31.349 4.909 1 92.78 323 GLY B CA 1
ATOM 9648 C C . GLY B 1 323 ? 20.505 30.467 4.529 1 92.78 323 GLY B C 1
ATOM 9649 O O . GLY B 1 323 ? 20.423 29.24 4.624 1 92.78 323 GLY B O 1
ATOM 9650 N N . PHE B 1 324 ? 21.543 31.089 4.101 1 91.6 324 PHE B N 1
ATOM 9651 C CA . PHE B 1 324 ? 22.713 30.35 3.643 1 91.6 324 PHE B CA 1
ATOM 9652 C C . PHE B 1 324 ? 23.982 30.887 4.295 1 91.6 324 PHE B C 1
ATOM 9654 O O . PHE B 1 324 ? 24.036 32.053 4.693 1 91.6 324 PHE B O 1
ATOM 9661 N N . ASP B 1 325 ? 24.895 29.953 4.442 1 88.85 325 ASP B N 1
ATOM 9662 C CA . ASP B 1 325 ? 26.241 30.399 4.786 1 88.85 325 ASP B CA 1
ATOM 9663 C C . ASP B 1 325 ? 26.946 31.003 3.573 1 88.85 325 ASP B C 1
ATOM 9665 O O . ASP B 1 325 ? 27.542 30.28 2.772 1 88.85 325 ASP B O 1
ATOM 9669 N N . ARG B 1 326 ? 27.023 32.267 3.548 1 90.24 326 ARG B N 1
ATOM 9670 C CA . ARG B 1 326 ? 27.539 32.978 2.383 1 90.24 326 ARG B CA 1
ATOM 9671 C C . ARG B 1 326 ? 29.025 32.696 2.183 1 90.24 326 ARG B C 1
ATOM 9673 O O . ARG B 1 326 ? 29.5 32.62 1.048 1 90.24 326 ARG B O 1
ATOM 9680 N N . GLN B 1 327 ? 29.712 32.51 3.239 1 87.04 327 GLN B N 1
ATOM 9681 C CA . GLN B 1 327 ? 31.157 32.318 3.181 1 87.04 327 GLN B CA 1
ATOM 9682 C C . GLN B 1 327 ? 31.51 31.001 2.495 1 87.04 327 GLN B C 1
ATOM 9684 O O . GLN B 1 327 ? 32.553 30.892 1.847 1 87.04 327 GLN B O 1
ATOM 9689 N N . ARG B 1 328 ? 30.598 30.133 2.629 1 87.11 328 ARG B N 1
ATOM 9690 C CA . ARG B 1 328 ? 30.817 28.816 2.04 1 87.11 328 ARG B CA 1
ATOM 9691 C C . ARG B 1 328 ? 30.828 28.893 0.517 1 87.11 328 ARG B C 1
ATOM 9693 O O . ARG B 1 328 ? 31.43 28.047 -0.149 1 87.11 328 ARG B O 1
ATOM 9700 N N . CYS B 1 329 ? 30.205 29.92 -0.03 1 88.36 329 CYS B N 1
ATOM 9701 C CA . CYS B 1 329 ? 30.037 30.001 -1.476 1 88.36 329 CYS B CA 1
ATOM 9702 C C . CYS B 1 329 ? 30.963 31.052 -2.076 1 88.36 329 CYS B C 1
ATOM 9704 O O . CYS B 1 329 ? 30.862 31.371 -3.262 1 88.36 329 CYS B O 1
ATOM 9706 N N . GLU B 1 330 ? 31.886 31.558 -1.322 1 86.72 330 GLU B N 1
ATOM 9707 C CA . GLU B 1 330 ? 32.792 32.601 -1.793 1 86.72 330 GLU B CA 1
ATOM 9708 C C . GLU B 1 330 ? 34.093 32.004 -2.324 1 86.72 330 GLU B C 1
ATOM 9710 O O . GLU B 1 330 ? 34.413 30.848 -2.038 1 86.72 330 GLU B O 1
ATOM 9715 N N . GLY B 1 331 ? 34.771 32.763 -3.13 1 86.85 331 GLY B N 1
ATOM 9716 C CA . GLY B 1 331 ? 36.121 32.429 -3.553 1 86.85 331 GLY B CA 1
ATOM 9717 C C . GLY B 1 331 ? 36.16 31.544 -4.784 1 86.85 331 GLY B C 1
ATOM 9718 O O . GLY B 1 331 ? 37.058 30.712 -4.93 1 86.85 331 GLY B O 1
ATOM 9719 N N . ARG B 1 332 ? 35.186 31.668 -5.626 1 92.92 332 ARG B N 1
ATOM 9720 C CA . ARG B 1 332 ? 35.165 30.869 -6.847 1 92.92 332 ARG B CA 1
ATOM 9721 C C . ARG B 1 332 ? 36.288 31.283 -7.792 1 92.92 332 ARG B C 1
ATOM 9723 O O . ARG B 1 332 ? 36.494 32.474 -8.035 1 92.92 332 ARG B O 1
ATOM 9730 N N . ILE B 1 333 ? 37.057 30.214 -8.239 1 91.61 333 ILE B N 1
ATOM 9731 C CA . ILE B 1 333 ? 38.104 30.432 -9.231 1 91.61 333 ILE B CA 1
ATOM 9732 C C . ILE B 1 333 ? 37.905 29.48 -10.408 1 91.61 333 ILE B C 1
ATOM 9734 O O . ILE B 1 333 ? 37.989 28.26 -10.25 1 91.61 333 ILE B O 1
ATOM 9738 N N . ARG B 1 334 ? 37.575 30.091 -11.537 1 91.56 334 ARG B N 1
ATOM 9739 C CA . ARG B 1 334 ? 37.415 29.283 -12.742 1 91.56 334 ARG B CA 1
ATOM 9740 C C . ARG B 1 334 ? 38.639 29.399 -13.644 1 91.56 334 ARG B C 1
ATOM 9742 O O . ARG B 1 334 ? 39.072 30.505 -13.974 1 91.56 334 ARG B O 1
ATOM 9749 N N . SER B 1 335 ? 39.263 28.231 -14.043 1 86.61 335 SER B N 1
ATOM 9750 C CA . SER B 1 335 ? 40.45 28.231 -14.891 1 86.61 335 SER B CA 1
ATOM 9751 C C . SER B 1 335 ? 40.119 28.7 -16.304 1 86.61 335 SER B C 1
ATOM 9753 O O . SER B 1 335 ? 39.167 28.215 -16.918 1 86.61 335 SER B O 1
ATOM 9755 N N . PRO B 1 336 ? 40.968 29.583 -16.758 1 82.78 336 PRO B N 1
ATOM 9756 C CA . PRO B 1 336 ? 40.746 30.037 -18.133 1 82.78 336 PRO B CA 1
ATOM 9757 C C . PRO B 1 336 ? 41.048 28.956 -19.168 1 82.78 336 PRO B C 1
ATOM 9759 O O . PRO B 1 336 ? 41.884 28.082 -18.927 1 82.78 336 PRO B O 1
ATOM 9762 N N . GLY B 1 337 ? 40.444 28.851 -20.256 1 82.68 337 GLY B N 1
ATOM 9763 C CA . GLY B 1 337 ? 40.757 27.976 -21.374 1 82.68 337 GLY B CA 1
ATOM 9764 C C . GLY B 1 337 ? 39.999 26.662 -21.335 1 82.68 337 GLY B C 1
ATOM 9765 O O . GLY B 1 337 ? 40.005 25.907 -22.308 1 82.68 337 GLY B O 1
ATOM 9766 N N . GLU B 1 338 ? 39.416 26.322 -20.236 1 88.29 338 GLU B N 1
ATOM 9767 C CA . GLU B 1 338 ? 38.603 25.111 -20.175 1 88.29 338 GLU B CA 1
ATOM 9768 C C . GLU B 1 338 ? 37.305 25.277 -20.96 1 88.29 338 GLU B C 1
ATOM 9770 O O . GLU B 1 338 ? 36.775 26.385 -21.065 1 88.29 338 GLU B O 1
ATOM 9775 N N . PRO B 1 339 ? 36.911 24.184 -21.504 1 92.28 339 PRO B N 1
ATOM 9776 C CA . PRO B 1 339 ? 35.636 24.274 -22.219 1 92.28 339 PRO B CA 1
ATOM 9777 C C . PRO B 1 339 ? 34.483 24.711 -21.318 1 92.28 339 PRO B C 1
ATOM 9779 O O . PRO B 1 339 ? 34.477 24.403 -20.123 1 92.28 339 PRO B O 1
ATOM 9782 N N . PHE B 1 340 ? 33.574 25.488 -21.952 1 94.23 340 PHE B N 1
ATOM 9783 C CA . PHE B 1 340 ? 32.371 25.868 -21.219 1 94.23 340 PHE B CA 1
ATOM 9784 C C . PHE B 1 340 ? 31.662 24.637 -20.668 1 94.23 340 PHE B C 1
ATOM 9786 O O . PHE B 1 340 ? 31.349 23.708 -21.415 1 94.23 340 PHE B O 1
ATOM 9793 N N . THR B 1 341 ? 31.437 24.547 -19.389 1 96.58 341 THR B N 1
ATOM 9794 C CA . THR B 1 341 ? 30.946 23.34 -18.734 1 96.58 341 THR B CA 1
ATOM 9795 C C . THR B 1 341 ? 29.606 23.601 -18.053 1 96.58 341 THR B C 1
ATOM 9797 O O . THR B 1 341 ? 29.5 24.479 -17.194 1 96.58 341 THR B O 1
ATOM 9800 N N . PHE B 1 342 ? 28.605 22.88 -18.488 1 97.76 342 PHE B N 1
ATOM 9801 C CA . PHE B 1 342 ? 27.319 22.843 -17.801 1 97.76 342 PHE B CA 1
ATOM 9802 C C . PHE B 1 342 ? 27.324 21.789 -16.7 1 97.76 342 PHE B C 1
ATOM 9804 O O . PHE B 1 342 ? 28.041 20.79 -16.792 1 97.76 342 PHE B O 1
ATOM 9811 N N . ALA B 1 343 ? 26.461 22.043 -15.669 1 98.01 343 ALA B N 1
ATOM 9812 C CA . ALA B 1 343 ? 26.427 21.038 -14.609 1 98.01 343 ALA B CA 1
ATOM 9813 C C . ALA B 1 343 ? 25.039 20.953 -13.979 1 98.01 343 ALA B C 1
ATOM 9815 O O . ALA B 1 343 ? 24.298 21.938 -13.959 1 98.01 343 ALA B O 1
ATOM 9816 N N . TYR B 1 344 ? 24.735 19.796 -13.519 1 96.99 344 TYR B N 1
ATOM 9817 C CA . TYR B 1 344 ? 23.569 19.483 -12.699 1 96.99 344 TYR B CA 1
ATOM 9818 C C . TYR B 1 344 ? 23.988 19.034 -11.305 1 96.99 344 TYR B C 1
ATOM 9820 O O . TYR B 1 344 ? 24.968 18.302 -11.15 1 96.99 344 TYR B O 1
ATOM 9828 N N . ILE B 1 345 ? 23.194 19.441 -10.317 1 94.78 345 ILE B N 1
ATOM 9829 C CA . ILE B 1 345 ? 23.392 19.008 -8.938 1 94.78 345 ILE B CA 1
ATOM 9830 C C . ILE B 1 345 ? 22.07 18.51 -8.358 1 94.78 345 ILE B C 1
ATOM 9832 O O . ILE B 1 345 ? 21.105 19.27 -8.255 1 94.78 345 ILE B O 1
ATOM 9836 N N . GLY B 1 346 ? 22.061 17.263 -7.924 1 91.96 346 GLY B N 1
ATOM 9837 C CA . GLY B 1 346 ? 20.878 16.737 -7.263 1 91.96 346 GLY B CA 1
ATOM 9838 C C . GLY B 1 346 ? 20.753 15.229 -7.372 1 91.96 346 GLY B C 1
ATOM 9839 O O . GLY B 1 346 ? 21.624 14.569 -7.944 1 91.96 346 GLY B O 1
ATOM 9840 N N . THR B 1 347 ? 19.753 14.694 -6.834 1 90.92 347 THR B N 1
ATOM 9841 C CA . THR B 1 347 ? 19.474 13.264 -6.907 1 90.92 347 THR B CA 1
ATOM 9842 C C . THR B 1 347 ? 19.041 12.868 -8.315 1 90.92 347 THR B C 1
ATOM 9844 O O . THR B 1 347 ? 18.424 13.663 -9.027 1 90.92 347 THR B O 1
ATOM 9847 N N . HIS B 1 348 ? 19.367 11.647 -8.688 1 93.58 348 HIS B N 1
ATOM 9848 C CA . HIS B 1 348 ? 19.031 11.156 -10.02 1 93.58 348 HIS B CA 1
ATOM 9849 C C . HIS B 1 348 ? 17.582 10.683 -10.083 1 93.58 348 HIS B C 1
ATOM 9851 O O . HIS B 1 348 ? 17.303 9.59 -10.58 1 93.58 348 HIS B O 1
ATOM 9857 N N . LYS B 1 349 ? 16.699 11.488 -9.592 1 91.17 349 LYS B N 1
ATOM 9858 C CA . LYS B 1 349 ? 15.27 11.19 -9.626 1 91.17 349 LYS B CA 1
ATOM 9859 C C . LYS B 1 349 ? 14.61 11.802 -10.858 1 91.17 349 LYS B C 1
ATOM 9861 O O . LYS B 1 349 ? 15.02 12.867 -11.325 1 91.17 349 LYS B O 1
ATOM 9866 N N . GLU B 1 350 ? 13.601 11.215 -11.337 1 90.65 350 GLU B N 1
ATOM 9867 C CA . GLU B 1 350 ? 12.894 11.677 -12.528 1 90.65 350 GLU B CA 1
ATOM 9868 C C . GLU B 1 350 ? 12.373 13.099 -12.344 1 90.65 350 GLU B C 1
ATOM 9870 O O . GLU B 1 350 ? 12.406 13.904 -13.277 1 90.65 350 GLU B O 1
ATOM 9875 N N . ALA B 1 351 ? 11.925 13.347 -11.154 1 92.89 351 ALA B N 1
ATOM 9876 C CA . ALA B 1 351 ? 11.321 14.647 -10.876 1 92.89 351 ALA B CA 1
ATOM 9877 C C . ALA B 1 351 ? 12.338 15.772 -11.04 1 92.89 351 ALA B C 1
ATOM 9879 O O . ALA B 1 351 ? 11.968 16.922 -11.285 1 92.89 351 ALA B O 1
ATOM 9880 N N . LYS B 1 352 ? 13.628 15.421 -10.99 1 94.99 352 LYS B N 1
ATOM 9881 C CA . LYS B 1 352 ? 14.679 16.432 -11.06 1 94.99 352 LYS B CA 1
ATOM 9882 C C . LYS B 1 352 ? 15.057 16.733 -12.508 1 94.99 352 LYS B C 1
ATOM 9884 O O . LYS B 1 352 ? 15.812 17.669 -12.776 1 94.99 352 LYS B O 1
ATOM 9889 N N . GLY B 1 353 ? 14.633 16.006 -13.473 1 95.99 353 GLY B N 1
ATOM 9890 C CA . GLY B 1 353 ? 14.644 16.348 -14.886 1 95.99 353 GLY B CA 1
ATOM 9891 C C . GLY B 1 353 ? 15.994 16.128 -15.543 1 95.99 353 GLY B C 1
ATOM 9892 O O . GLY B 1 353 ? 16.301 16.744 -16.565 1 95.99 353 GLY B O 1
ATOM 9893 N N . VAL B 1 354 ? 16.796 15.241 -15.01 1 96.91 354 VAL B N 1
ATOM 9894 C CA . VAL B 1 354 ? 18.123 14.973 -15.552 1 96.91 354 VAL B CA 1
ATOM 9895 C C . VAL B 1 354 ? 18.002 14.447 -16.981 1 96.91 354 VAL B C 1
ATOM 9897 O O . VAL B 1 354 ? 18.843 14.744 -17.832 1 96.91 354 VAL B O 1
ATOM 9900 N N . HIS B 1 355 ? 16.966 13.678 -17.259 1 95.84 355 HIS B N 1
ATOM 9901 C CA . HIS B 1 355 ? 16.766 13.128 -18.595 1 95.84 355 HIS B CA 1
ATOM 9902 C C . HIS B 1 355 ? 16.497 14.233 -19.611 1 95.84 355 HIS B C 1
ATOM 9904 O O . HIS B 1 355 ? 16.93 14.142 -20.762 1 95.84 355 HIS B O 1
ATOM 9910 N N . HIS B 1 356 ? 15.831 15.292 -19.223 1 96.23 356 HIS B N 1
ATOM 9911 C CA . HIS B 1 356 ? 15.635 16.446 -20.092 1 96.23 356 HIS B CA 1
ATOM 9912 C C . HIS B 1 356 ? 16.954 17.164 -20.36 1 96.23 356 HIS B C 1
ATOM 9914 O O . HIS B 1 356 ? 17.201 17.621 -21.478 1 96.23 356 HIS B O 1
ATOM 9920 N N . LEU B 1 357 ? 17.75 17.265 -19.348 1 98.1 357 LEU B N 1
ATOM 9921 C CA . LEU B 1 357 ? 19.05 17.913 -19.482 1 98.1 357 LEU B CA 1
ATOM 9922 C C . LEU B 1 357 ? 19.942 17.147 -20.453 1 98.1 357 LEU B C 1
ATOM 9924 O O . LEU B 1 357 ? 20.613 17.75 -21.294 1 98.1 357 LEU B O 1
ATOM 9928 N N . ILE B 1 358 ? 19.954 15.841 -20.28 1 97.37 358 ILE B N 1
ATOM 9929 C CA . ILE B 1 358 ? 20.766 15.003 -21.155 1 97.37 358 ILE B CA 1
ATOM 9930 C C . ILE B 1 358 ? 20.295 15.159 -22.6 1 97.37 358 ILE B C 1
ATOM 9932 O O . ILE B 1 358 ? 21.112 15.302 -23.513 1 97.37 358 ILE B O 1
ATOM 9936 N N . SER B 1 359 ? 19.012 15.158 -22.797 1 96.75 359 SER B N 1
ATOM 9937 C CA . SER B 1 359 ? 18.447 15.337 -24.13 1 96.75 359 SER B CA 1
ATOM 9938 C C . SER B 1 359 ? 18.815 16.7 -24.708 1 96.75 359 SER B C 1
ATOM 9940 O O . SER B 1 359 ? 19.18 16.804 -25.881 1 96.75 359 SER B O 1
ATOM 9942 N N . ALA B 1 360 ? 18.714 17.714 -23.949 1 97.91 360 ALA B N 1
ATOM 9943 C CA . ALA B 1 360 ? 19.061 19.065 -24.381 1 97.91 360 ALA B CA 1
ATOM 9944 C C . ALA B 1 360 ? 20.543 19.165 -24.733 1 97.91 360 ALA B C 1
ATOM 9946 O O . ALA B 1 360 ? 20.906 19.755 -25.753 1 97.91 360 ALA B O 1
ATOM 9947 N N . PHE B 1 361 ? 21.376 18.637 -23.934 1 97.67 361 PHE B N 1
ATOM 9948 C CA . PHE B 1 361 ? 22.817 18.693 -24.15 1 97.67 361 PHE B CA 1
ATOM 9949 C C . PHE B 1 361 ? 23.204 17.949 -25.422 1 97.67 361 PHE B C 1
ATOM 9951 O O . PHE B 1 361 ? 24.125 18.359 -26.132 1 97.67 361 PHE B O 1
ATOM 9958 N N . ALA B 1 362 ? 22.53 16.832 -25.582 1 96.43 362 ALA B N 1
ATOM 9959 C CA . ALA B 1 362 ? 22.78 16.076 -26.806 1 96.43 362 ALA B CA 1
ATOM 9960 C C . ALA B 1 362 ? 22.515 16.931 -28.042 1 96.43 362 ALA B C 1
ATOM 9962 O O . ALA B 1 362 ? 23.263 16.868 -29.021 1 96.43 362 ALA B O 1
ATOM 9963 N N . GLU B 1 363 ? 21.437 17.632 -27.984 1 94.94 363 GLU B N 1
ATOM 9964 C CA . GLU B 1 363 ? 21.114 18.543 -29.078 1 94.94 363 GLU B CA 1
ATOM 9965 C C . GLU B 1 363 ? 22.2 19.601 -29.255 1 94.94 363 GLU B C 1
ATOM 9967 O O . GLU B 1 363 ? 22.583 19.923 -30.382 1 94.94 363 GLU B O 1
ATOM 9972 N N . VAL B 1 364 ? 22.737 20.118 -28.246 1 95.46 364 VAL B N 1
ATOM 9973 C CA . VAL B 1 364 ? 23.763 21.156 -28.245 1 95.46 364 VAL B CA 1
ATOM 9974 C C . VAL B 1 364 ? 25.082 20.578 -28.752 1 95.46 364 VAL B C 1
ATOM 9976 O O . VAL B 1 364 ? 25.746 21.18 -29.598 1 95.46 364 VAL B O 1
ATOM 9979 N N . ALA B 1 365 ? 25.433 19.432 -28.191 1 92.14 365 ALA B N 1
ATOM 9980 C CA . ALA B 1 365 ? 26.693 18.786 -28.547 1 92.14 365 ALA B CA 1
ATOM 9981 C C . ALA B 1 365 ? 26.715 18.403 -30.024 1 92.14 365 ALA B C 1
ATOM 9983 O O . ALA B 1 365 ? 27.781 18.347 -30.642 1 92.14 365 ALA B O 1
ATOM 9984 N N . GLY B 1 366 ? 25.585 18.114 -30.52 1 88.35 366 GLY B N 1
ATOM 9985 C CA . GLY B 1 366 ? 25.486 17.727 -31.918 1 88.35 366 GLY B CA 1
ATOM 9986 C C . GLY B 1 366 ? 25.397 18.912 -32.861 1 88.35 366 GLY B C 1
ATOM 9987 O O . GLY B 1 366 ? 25.471 18.749 -34.081 1 88.35 366 GLY B O 1
ATOM 9988 N N . SER B 1 367 ? 25.289 20.052 -32.277 1 89.76 367 SER B N 1
ATOM 9989 C CA . SER B 1 367 ? 25.159 21.249 -33.102 1 89.76 367 SER B CA 1
ATOM 9990 C C . SER B 1 367 ? 26.508 21.679 -33.668 1 89.76 367 SER B C 1
ATOM 9992 O O . SER B 1 367 ? 27.499 21.751 -32.938 1 89.76 367 SER B O 1
ATOM 9994 N N . PRO B 1 368 ? 26.564 22.044 -34.923 1 85.79 368 PRO B N 1
ATOM 9995 C CA . PRO B 1 368 ? 27.813 22.517 -35.526 1 85.79 368 PRO B CA 1
ATOM 9996 C C . PRO B 1 368 ? 28.254 23.874 -34.982 1 85.79 368 PRO B C 1
ATOM 9998 O O . PRO B 1 368 ? 29.438 24.214 -35.047 1 85.79 368 PRO B O 1
ATOM 10001 N N . ALA B 1 369 ? 27.364 24.545 -34.513 1 81.06 369 ALA B N 1
ATOM 10002 C CA . ALA B 1 369 ? 27.639 25.894 -34.024 1 81.06 369 ALA B CA 1
ATOM 10003 C C . ALA B 1 369 ? 28.21 25.859 -32.609 1 81.06 369 ALA B C 1
ATOM 10005 O O . ALA B 1 369 ? 28.664 26.881 -32.091 1 81.06 369 ALA B O 1
ATOM 10006 N N . ALA B 1 370 ? 28.292 24.68 -32.057 1 81.32 370 ALA B N 1
ATOM 10007 C CA . ALA B 1 370 ? 28.643 24.631 -30.64 1 81.32 370 ALA B CA 1
ATOM 10008 C C . ALA B 1 370 ? 30.144 24.428 -30.453 1 81.32 370 ALA B C 1
ATOM 10010 O O . ALA B 1 370 ? 30.731 23.514 -31.038 1 81.32 370 ALA B O 1
ATOM 10011 N N . PRO B 1 371 ? 30.74 25.313 -29.807 1 88.65 371 PRO B N 1
ATOM 10012 C CA . PRO B 1 371 ? 32.128 25.064 -29.411 1 88.65 371 PRO B CA 1
ATOM 10013 C C . PRO B 1 371 ? 32.267 23.869 -28.47 1 88.65 371 PRO B C 1
ATOM 10015 O O . PRO B 1 371 ? 31.263 23.294 -28.044 1 88.65 371 PRO B O 1
ATOM 10018 N N . PRO B 1 372 ? 33.496 23.51 -28.22 1 88.38 372 PRO B N 1
ATOM 10019 C CA . PRO B 1 372 ? 33.697 22.419 -27.263 1 88.38 372 PRO B CA 1
ATOM 10020 C C . PRO B 1 372 ? 33.033 22.688 -25.914 1 88.38 372 PRO B C 1
ATOM 10022 O O . PRO B 1 372 ? 33.166 23.785 -25.365 1 88.38 372 PRO B O 1
ATOM 10025 N N . THR B 1 373 ? 32.274 21.784 -25.452 1 93.64 373 THR B N 1
ATOM 10026 C CA . THR B 1 373 ? 31.514 21.929 -24.215 1 93.64 373 THR B CA 1
ATOM 10027 C C . THR B 1 373 ? 31.469 20.609 -23.451 1 93.64 373 THR B C 1
ATOM 10029 O O . THR B 1 373 ? 31.87 19.568 -23.976 1 93.64 373 THR B O 1
ATOM 10032 N N . ARG B 1 374 ? 31.123 20.636 -22.184 1 95.72 374 ARG B N 1
ATOM 10033 C CA . ARG B 1 374 ? 31.019 19.463 -21.323 1 95.72 374 ARG B CA 1
ATOM 10034 C C . ARG B 1 374 ? 29.799 19.558 -20.412 1 95.72 374 ARG B C 1
ATOM 10036 O O . ARG B 1 374 ? 29.294 20.653 -20.154 1 95.72 374 ARG B O 1
ATOM 10043 N N . LEU B 1 375 ? 29.317 18.404 -20.017 1 97.64 375 LEU B N 1
ATOM 10044 C CA . LEU B 1 375 ? 28.253 18.285 -19.026 1 97.64 375 LEU B CA 1
ATOM 10045 C C . LEU B 1 375 ? 28.709 17.447 -17.836 1 97.64 375 LEU B C 1
ATOM 10047 O O . LEU B 1 375 ? 29.256 16.356 -18.014 1 97.64 375 LEU B O 1
ATOM 10051 N N . LYS B 1 376 ? 28.574 17.976 -16.66 1 97.86 376 LYS B N 1
ATOM 10052 C CA . LYS B 1 376 ? 28.877 17.247 -15.432 1 97.86 376 LYS B CA 1
ATOM 10053 C C . LYS B 1 376 ? 27.613 17 -14.613 1 97.86 376 LYS B C 1
ATOM 10055 O O . LYS B 1 376 ? 26.799 17.908 -14.428 1 97.86 376 LYS B O 1
ATOM 10060 N N . ILE B 1 377 ? 27.4 15.785 -14.147 1 97.27 377 ILE B N 1
ATOM 10061 C CA . ILE B 1 377 ? 26.241 15.431 -13.334 1 97.27 377 ILE B CA 1
ATOM 10062 C C . ILE B 1 377 ? 26.696 15.029 -11.933 1 97.27 377 ILE B C 1
ATOM 10064 O O . ILE B 1 377 ? 27.348 13.997 -11.758 1 97.27 377 ILE B O 1
ATOM 10068 N N . TYR B 1 378 ? 26.32 15.842 -10.973 1 94.93 378 TYR B N 1
ATOM 10069 C CA . TYR B 1 378 ? 26.623 15.583 -9.569 1 94.93 378 TYR B CA 1
ATOM 10070 C C . TYR B 1 378 ? 25.394 15.064 -8.833 1 94.93 378 TYR B C 1
ATOM 10072 O O . TYR B 1 378 ? 24.264 15.429 -9.165 1 94.93 378 TYR B O 1
ATOM 10080 N N . GLY B 1 379 ? 25.677 14.303 -7.801 1 89.92 379 GLY B N 1
ATOM 10081 C CA . GLY B 1 379 ? 24.576 13.989 -6.906 1 89.92 379 GLY B CA 1
ATOM 10082 C C . GLY B 1 379 ? 24.409 12.5 -6.664 1 89.92 379 GLY B C 1
ATOM 10083 O O . GLY B 1 379 ? 25.196 11.693 -7.163 1 89.92 379 GLY B O 1
ATOM 10084 N N . ARG B 1 380 ? 23.379 12.153 -5.911 1 86.48 380 ARG B N 1
ATOM 10085 C CA . ARG B 1 380 ? 23.163 10.795 -5.421 1 86.48 380 ARG B CA 1
ATOM 10086 C C . ARG B 1 380 ? 22.563 9.91 -6.508 1 86.48 380 ARG B C 1
ATOM 10088 O O . ARG B 1 380 ? 21.601 10.301 -7.173 1 86.48 380 ARG B O 1
ATOM 10095 N N . THR B 1 381 ? 23.146 8.735 -6.635 1 87.45 381 THR B N 1
ATOM 10096 C CA . THR B 1 381 ? 22.649 7.745 -7.584 1 87.45 381 THR B CA 1
ATOM 10097 C C . THR B 1 381 ? 21.415 7.038 -7.032 1 87.45 381 THR B C 1
ATOM 10099 O O . THR B 1 381 ? 21.231 6.957 -5.816 1 87.45 381 THR B O 1
ATOM 10102 N N . LEU B 1 382 ? 20.573 6.643 -7.911 1 85.66 382 LEU B N 1
ATOM 10103 C CA . LEU B 1 382 ? 19.362 5.923 -7.535 1 85.66 382 LEU B CA 1
ATOM 10104 C C . LEU B 1 382 ? 19.179 4.679 -8.398 1 85.66 382 LEU B C 1
ATOM 10106 O O . LEU B 1 382 ? 18.311 4.647 -9.273 1 85.66 382 LEU B O 1
ATOM 10110 N N . GLY B 1 383 ? 19.828 3.69 -8.193 1 80.99 383 GLY B N 1
ATOM 10111 C CA . GLY B 1 383 ? 19.71 2.356 -8.759 1 80.99 383 GLY B CA 1
ATOM 10112 C C . GLY B 1 383 ? 19.411 2.363 -10.246 1 80.99 383 GLY B C 1
ATOM 10113 O O . GLY B 1 383 ? 20.227 2.824 -11.046 1 80.99 383 GLY B O 1
ATOM 10114 N N . GLN B 1 384 ? 18.2 1.935 -10.576 1 85.21 384 GLN B N 1
ATOM 10115 C CA . GLN B 1 384 ? 17.827 1.729 -11.971 1 85.21 384 GLN B CA 1
ATOM 10116 C C . GLN B 1 384 ? 17.551 3.057 -12.669 1 85.21 384 GLN B C 1
ATOM 10118 O O . GLN B 1 384 ? 17.653 3.154 -13.894 1 85.21 384 GLN B O 1
ATOM 10123 N N . SER B 1 385 ? 17.223 4.09 -11.842 1 89.87 385 SER B N 1
ATOM 10124 C CA . SER B 1 385 ? 17.049 5.408 -12.443 1 89.87 385 SER B CA 1
ATOM 10125 C C . SER B 1 385 ? 18.36 5.928 -13.023 1 89.87 385 SER B C 1
ATOM 10127 O O . SER B 1 385 ? 18.387 6.454 -14.138 1 89.87 385 SER B O 1
ATOM 10129 N N . THR B 1 386 ? 19.432 5.728 -12.277 1 93.48 386 THR B N 1
ATOM 10130 C CA . THR B 1 386 ? 20.743 6.16 -12.749 1 93.48 386 THR B CA 1
ATOM 10131 C C . THR B 1 386 ? 21.176 5.345 -13.964 1 93.48 386 THR B C 1
ATOM 10133 O O . THR B 1 386 ? 21.723 5.894 -14.924 1 93.48 386 THR B O 1
ATOM 10136 N N . ALA B 1 387 ? 20.904 4.12 -13.899 1 89.9 387 ALA B N 1
ATOM 10137 C CA . ALA B 1 387 ? 21.253 3.251 -15.021 1 89.9 387 ALA B CA 1
ATOM 10138 C C . ALA B 1 387 ? 20.521 3.675 -16.291 1 89.9 387 ALA B C 1
ATOM 10140 O O . ALA B 1 387 ? 21.094 3.652 -17.382 1 89.9 387 ALA B O 1
ATOM 10141 N N . ALA B 1 388 ? 19.317 3.991 -16.106 1 92.27 388 ALA B N 1
ATOM 10142 C CA . ALA B 1 388 ? 18.516 4.439 -17.242 1 92.27 388 ALA B CA 1
ATOM 10143 C C . ALA B 1 388 ? 19.068 5.736 -17.826 1 92.27 388 ALA B C 1
ATOM 10145 O O . ALA B 1 388 ? 19.095 5.913 -19.046 1 92.27 388 ALA B O 1
ATOM 10146 N N . LEU B 1 389 ? 19.452 6.608 -16.978 1 95.55 389 LEU B N 1
ATOM 10147 C CA . LEU B 1 389 ? 20.028 7.875 -17.414 1 95.55 389 LEU B CA 1
ATOM 10148 C C . LEU B 1 389 ? 21.333 7.648 -18.171 1 95.55 389 LEU B C 1
ATOM 10150 O O . LEU B 1 389 ? 21.591 8.302 -19.183 1 95.55 389 LEU B O 1
ATOM 10154 N N . LYS B 1 390 ? 22.113 6.766 -17.687 1 94.47 390 LYS B N 1
ATOM 10155 C CA . LYS B 1 390 ? 23.372 6.447 -18.354 1 94.47 390 LYS B CA 1
ATOM 10156 C C . LYS B 1 390 ? 23.127 5.855 -19.739 1 94.47 390 LYS B C 1
ATOM 10158 O O . LYS B 1 390 ? 23.81 6.21 -20.701 1 94.47 390 LYS B O 1
ATOM 10163 N N . ARG B 1 391 ? 22.197 5.021 -19.825 1 91.6 391 ARG B N 1
ATOM 10164 C CA . ARG B 1 391 ? 21.84 4.445 -21.117 1 91.6 391 ARG B CA 1
ATOM 10165 C C . ARG B 1 391 ? 21.357 5.523 -22.082 1 91.6 391 ARG B C 1
ATOM 10167 O O . ARG B 1 391 ? 21.659 5.476 -23.276 1 91.6 391 ARG B O 1
ATOM 10174 N N . LEU B 1 392 ? 20.55 6.387 -21.547 1 93.95 392 LEU B N 1
ATOM 10175 C CA . LEU B 1 392 ? 20.05 7.489 -22.363 1 93.95 392 LEU B CA 1
ATOM 10176 C C . LEU B 1 392 ? 21.201 8.324 -22.913 1 93.95 392 LEU B C 1
ATOM 10178 O O . LEU B 1 392 ? 21.205 8.684 -24.092 1 93.95 392 LEU B O 1
ATOM 10182 N N . ALA B 1 393 ? 22.147 8.655 -22.082 1 95.91 393 ALA B N 1
ATOM 10183 C CA . ALA B 1 393 ? 23.311 9.438 -22.49 1 95.91 393 ALA B CA 1
ATOM 10184 C C . ALA B 1 393 ? 24.105 8.716 -23.575 1 95.91 393 ALA B C 1
ATOM 10186 O O . ALA B 1 393 ? 24.534 9.332 -24.553 1 95.91 393 ALA B O 1
ATOM 10187 N N . GLU B 1 394 ? 24.298 7.461 -23.38 1 93.7 394 GLU B N 1
ATOM 10188 C CA . GLU B 1 394 ? 25.041 6.66 -24.348 1 93.7 394 GLU B CA 1
ATOM 10189 C C . GLU B 1 394 ? 24.337 6.636 -25.701 1 93.7 394 GLU B C 1
ATOM 10191 O O . GLU B 1 394 ? 24.991 6.619 -26.747 1 93.7 394 GLU B O 1
ATOM 10196 N N . GLN B 1 395 ? 23.109 6.641 -25.645 1 92.39 395 GLN B N 1
ATOM 10197 C CA . GLN B 1 395 ? 22.314 6.56 -26.866 1 92.39 395 GLN B CA 1
ATOM 10198 C C . GLN B 1 395 ? 22.317 7.89 -27.614 1 92.39 395 GLN B C 1
ATOM 10200 O O . GLN B 1 395 ? 22.331 7.915 -28.846 1 92.39 395 GLN B O 1
ATOM 10205 N N . LEU B 1 396 ? 22.251 8.947 -26.865 1 94.59 396 LEU B N 1
ATOM 10206 C CA . LEU B 1 396 ? 21.968 10.232 -27.496 1 94.59 396 LEU B CA 1
ATOM 10207 C C . LEU B 1 396 ? 23.26 10.977 -27.816 1 94.59 396 LEU B C 1
ATOM 10209 O O . LEU B 1 396 ? 23.31 11.764 -28.763 1 94.59 396 LEU B O 1
ATOM 10213 N N . LEU B 1 397 ? 24.28 10.813 -26.995 1 94.51 397 LEU B N 1
ATOM 10214 C CA . LEU B 1 397 ? 25.485 11.62 -27.154 1 94.51 397 LEU B CA 1
ATOM 10215 C C . LEU B 1 397 ? 26.413 11.012 -28.201 1 94.51 397 LEU B C 1
ATOM 10217 O O . LEU B 1 397 ? 26.596 9.793 -28.241 1 94.51 397 LEU B O 1
ATOM 10221 N N . PRO B 1 398 ? 26.959 11.788 -29.074 1 86.14 398 PRO B N 1
ATOM 10222 C CA . PRO B 1 398 ? 27.914 11.296 -30.069 1 86.14 398 PRO B CA 1
ATOM 10223 C C . PRO B 1 398 ? 29.201 10.766 -29.441 1 86.14 398 PRO B C 1
ATOM 10225 O O . PRO B 1 398 ? 29.866 9.905 -30.021 1 86.14 398 PRO B O 1
ATOM 10228 N N . ASP B 1 399 ? 29.599 11.393 -28.261 1 88.61 399 ASP B N 1
ATOM 10229 C CA . ASP B 1 399 ? 30.795 11.032 -27.506 1 88.61 399 ASP B CA 1
ATOM 10230 C C . ASP B 1 399 ? 30.514 11.021 -26.005 1 88.61 399 ASP B C 1
ATOM 10232 O O . ASP B 1 399 ? 30.216 12.062 -25.417 1 88.61 399 ASP B O 1
ATOM 10236 N N . SER B 1 400 ? 30.661 9.898 -25.417 1 85.31 400 SER B N 1
ATOM 10237 C CA . SER B 1 400 ? 30.353 9.721 -24.001 1 85.31 400 SER B CA 1
ATOM 10238 C C . SER B 1 400 ? 31.298 10.535 -23.124 1 85.31 400 SER B C 1
ATOM 10240 O O . SER B 1 400 ? 30.998 10.802 -21.959 1 85.31 400 SER B O 1
ATOM 10242 N N . SER B 1 401 ? 32.415 10.921 -23.67 1 89.28 401 SER B N 1
ATOM 10243 C CA . SER B 1 401 ? 33.396 11.676 -22.897 1 89.28 401 SER B CA 1
ATOM 10244 C C . SER B 1 401 ? 32.908 13.094 -22.619 1 89.28 401 SER B C 1
ATOM 10246 O O . SER B 1 401 ? 33.454 13.786 -21.757 1 89.28 401 SER B O 1
ATOM 10248 N N . LEU B 1 402 ? 31.912 13.515 -23.3 1 94.25 402 LEU B N 1
ATOM 10249 C CA . LEU B 1 402 ? 31.365 14.857 -23.136 1 94.25 402 LEU B CA 1
ATOM 10250 C C . LEU B 1 402 ? 30.583 14.97 -21.832 1 94.25 402 LEU B C 1
ATOM 10252 O O . LEU B 1 402 ? 30.295 16.077 -21.369 1 94.25 402 LEU B O 1
ATOM 10256 N N . LEU B 1 403 ? 30.151 13.841 -21.275 1 96.19 403 LEU B N 1
ATOM 10257 C CA . LEU B 1 403 ? 29.386 13.799 -20.034 1 96.19 403 LEU B CA 1
ATOM 10258 C C . LEU B 1 403 ? 30.158 13.064 -18.943 1 96.19 403 LEU B C 1
ATOM 10260 O O . LEU B 1 403 ? 30.667 11.964 -19.171 1 96.19 403 LEU B O 1
ATOM 10264 N N . GLU B 1 404 ? 30.309 13.637 -17.825 1 96.52 404 GLU B N 1
ATOM 10265 C CA . GLU B 1 404 ? 30.999 13.043 -16.683 1 96.52 404 GLU B CA 1
ATOM 10266 C C . GLU B 1 404 ? 30.049 12.849 -15.505 1 96.52 404 GLU B C 1
ATOM 10268 O O . GLU B 1 404 ? 29.384 13.793 -15.074 1 96.52 404 GLU B O 1
ATOM 10273 N N . TRP B 1 405 ? 30.04 11.697 -14.985 1 95.78 405 TRP B N 1
ATOM 10274 C CA . TRP B 1 405 ? 29.295 11.398 -13.766 1 95.78 405 TRP B CA 1
ATOM 10275 C C . TRP B 1 405 ? 30.163 11.614 -12.531 1 95.78 405 TRP B C 1
ATOM 10277 O O . TRP B 1 405 ? 31.07 10.824 -12.256 1 95.78 405 TRP B O 1
ATOM 10287 N N . CYS B 1 406 ? 29.987 12.582 -11.701 1 93.26 406 CYS B N 1
ATOM 10288 C CA . CYS B 1 406 ? 30.883 13.03 -10.641 1 93.26 406 CYS B CA 1
ATOM 10289 C C . CYS B 1 406 ? 30.444 12.483 -9.288 1 93.26 406 CYS B C 1
ATOM 10291 O O . CYS B 1 406 ? 31.204 12.528 -8.319 1 93.26 406 CYS B O 1
ATOM 10293 N N . GLY B 1 407 ? 29.227 11.943 -9.026 1 87.92 407 GLY B N 1
ATOM 10294 C CA . GLY B 1 407 ? 28.747 11.429 -7.753 1 87.92 407 GLY B CA 1
ATOM 10295 C C . GLY B 1 407 ? 28.376 12.524 -6.77 1 87.92 407 GLY B C 1
ATOM 10296 O O . GLY B 1 407 ? 28.12 13.662 -7.168 1 87.92 407 GLY B O 1
ATOM 10297 N N . GLU B 1 408 ? 28.419 12.235 -5.401 1 85.42 408 GLU B N 1
ATOM 10298 C CA . GLU B 1 408 ? 28.079 13.171 -4.334 1 85.42 408 GLU B CA 1
ATOM 10299 C C . GLU B 1 408 ? 29.309 13.941 -3.862 1 85.42 408 GLU B C 1
ATOM 10301 O O . GLU B 1 408 ? 30.442 13.519 -4.103 1 85.42 408 GLU B O 1
ATOM 10306 N N . TYR B 1 409 ? 29.125 15.099 -3.274 1 83.53 409 TYR B N 1
ATOM 10307 C CA . TYR B 1 409 ? 30.17 15.949 -2.716 1 83.53 409 TYR B CA 1
ATOM 10308 C C . TYR B 1 409 ? 29.805 16.412 -1.31 1 83.53 409 TYR B C 1
ATOM 10310 O O . TYR B 1 409 ? 28.647 16.314 -0.899 1 83.53 409 TYR B O 1
ATOM 10318 N N . ASP B 1 410 ? 30.752 16.806 -0.624 1 79.97 410 ASP B N 1
ATOM 10319 C CA . ASP B 1 410 ? 30.501 17.427 0.673 1 79.97 410 ASP B CA 1
ATOM 10320 C C . ASP B 1 410 ? 30.029 18.87 0.508 1 79.97 410 ASP B C 1
ATOM 10322 O O . ASP B 1 410 ? 30.689 19.672 -0.156 1 79.97 410 ASP B O 1
ATOM 10326 N N . ASN B 1 411 ? 28.976 19.192 1.133 1 78.09 411 ASN B N 1
ATOM 10327 C CA . ASN B 1 411 ? 28.368 20.511 0.994 1 78.09 411 ASN B CA 1
ATOM 10328 C C . ASN B 1 411 ? 29.345 21.622 1.37 1 78.09 411 ASN B C 1
ATOM 10330 O O . ASN B 1 411 ? 29.298 22.714 0.802 1 78.09 411 ASN B O 1
ATOM 10334 N N . GLU B 1 412 ? 30.203 21.363 2.254 1 78.52 412 GLU B N 1
ATOM 10335 C CA . GLU B 1 412 ? 31.181 22.35 2.702 1 78.52 412 GLU B CA 1
ATOM 10336 C C . GLU B 1 412 ? 32.195 22.659 1.605 1 78.52 412 GLU B C 1
ATOM 10338 O O . GLU B 1 412 ? 32.783 23.742 1.582 1 78.52 412 GLU B O 1
ATOM 10343 N N . ASP B 1 413 ? 32.297 21.761 0.645 1 88.02 413 ASP B N 1
ATOM 10344 C CA . ASP B 1 413 ? 33.315 21.91 -0.391 1 88.02 413 ASP B CA 1
ATOM 10345 C C . ASP B 1 413 ? 32.679 22.204 -1.748 1 88.02 413 ASP B C 1
ATOM 10347 O O . ASP B 1 413 ? 33.268 21.913 -2.791 1 88.02 413 ASP B O 1
ATOM 10351 N N . ILE B 1 414 ? 31.528 22.758 -1.728 1 89.97 414 ILE B N 1
ATOM 10352 C CA . ILE B 1 414 ? 30.768 22.888 -2.966 1 89.97 414 ILE B CA 1
ATOM 10353 C C . ILE B 1 414 ? 31.528 23.778 -3.947 1 89.97 414 ILE B C 1
ATOM 10355 O O . ILE B 1 414 ? 31.481 23.557 -5.16 1 89.97 414 ILE B O 1
ATOM 10359 N N . VAL B 1 415 ? 32.241 24.822 -3.522 1 93.62 415 VAL B N 1
ATOM 10360 C CA . VAL B 1 415 ? 32.958 25.73 -4.41 1 93.62 415 VAL B CA 1
ATOM 10361 C C . VAL B 1 415 ? 34.134 25.001 -5.056 1 93.62 415 VAL B C 1
ATOM 10363 O O . VAL B 1 415 ? 34.245 24.955 -6.283 1 93.62 415 VAL B O 1
ATOM 10366 N N . SER B 1 416 ? 34.922 24.321 -4.229 1 92.42 416 SER B N 1
ATOM 10367 C CA . SER B 1 416 ? 36.1 23.631 -4.743 1 92.42 416 SER B CA 1
ATOM 10368 C C . SER B 1 416 ? 35.71 22.393 -5.544 1 92.42 416 SER B C 1
ATOM 10370 O O . SER B 1 416 ? 36.323 22.092 -6.57 1 92.42 416 SER B O 1
ATOM 10372 N N . SER B 1 417 ? 34.717 21.733 -5.101 1 93.18 417 SER B N 1
ATOM 10373 C CA . SER B 1 417 ? 34.352 20.445 -5.681 1 93.18 417 SER B CA 1
ATOM 10374 C C . SER B 1 417 ? 33.484 20.624 -6.922 1 93.18 417 SER B C 1
ATOM 10376 O O . SER B 1 417 ? 33.468 19.763 -7.805 1 93.18 417 SER B O 1
ATOM 10378 N N . VAL B 1 418 ? 32.763 21.76 -7.001 1 95.33 418 VAL B N 1
ATOM 10379 C CA . VAL B 1 418 ? 31.785 21.875 -8.078 1 95.33 418 VAL B CA 1
ATOM 10380 C C . VAL B 1 418 ? 31.971 23.205 -8.805 1 95.33 418 VAL B C 1
ATOM 10382 O O . VAL B 1 418 ? 32.435 23.236 -9.947 1 95.33 418 VAL B O 1
ATOM 10385 N N . PHE B 1 419 ? 31.84 24.389 -8.147 1 95.8 419 PHE B N 1
ATOM 10386 C CA . PHE B 1 419 ? 31.677 25.686 -8.794 1 95.8 419 PHE B CA 1
ATOM 10387 C C . PHE B 1 419 ? 32.968 26.113 -9.483 1 95.8 419 PHE B C 1
ATOM 10389 O O . PHE B 1 419 ? 32.935 26.844 -10.475 1 95.8 419 PHE B O 1
ATOM 10396 N N . ASN B 1 420 ? 34.114 25.63 -9.028 1 95.74 420 ASN B N 1
ATOM 10397 C CA . ASN B 1 420 ? 35.381 25.911 -9.695 1 95.74 420 ASN B CA 1
ATOM 10398 C C . ASN B 1 420 ? 35.489 25.173 -11.027 1 95.74 420 ASN B C 1
ATOM 10400 O O . ASN B 1 420 ? 36.345 25.494 -11.852 1 95.74 420 ASN B O 1
ATOM 10404 N N . GLN B 1 421 ? 34.609 24.245 -11.234 1 95 421 GLN B N 1
ATOM 10405 C CA . GLN B 1 421 ? 34.762 23.37 -12.393 1 95 421 GLN B CA 1
ATOM 10406 C C . GLN B 1 421 ? 33.667 23.628 -13.425 1 95 421 GLN B C 1
ATOM 10408 O O . GLN B 1 421 ? 33.65 23.004 -14.487 1 95 421 GLN B O 1
ATOM 10413 N N . VAL B 1 422 ? 32.8 24.576 -13.141 1 96.04 422 VAL B N 1
ATOM 10414 C CA . VAL B 1 422 ? 31.637 24.701 -14.014 1 96.04 422 VAL B CA 1
ATOM 10415 C C . VAL B 1 422 ? 31.405 26.17 -14.358 1 96.04 422 VAL B C 1
ATOM 10417 O O . VAL B 1 422 ? 31.893 27.062 -13.661 1 96.04 422 VAL B O 1
ATOM 10420 N N . ASP B 1 423 ? 30.724 26.415 -15.443 1 96.19 423 ASP B N 1
ATOM 10421 C CA . ASP B 1 423 ? 30.374 27.765 -15.877 1 96.19 423 ASP B CA 1
ATOM 10422 C C . ASP B 1 423 ? 28.885 28.037 -15.678 1 96.19 423 ASP B C 1
ATOM 10424 O O . ASP B 1 423 ? 28.466 29.193 -15.588 1 96.19 423 ASP B O 1
ATOM 10428 N N . CYS B 1 424 ? 28.122 26.943 -15.602 1 97.36 424 CYS B N 1
ATOM 10429 C CA . CYS B 1 424 ? 26.673 27.095 -15.554 1 97.36 424 CYS B CA 1
ATOM 10430 C C . CYS B 1 424 ? 26.027 25.933 -14.809 1 97.36 424 CYS B C 1
ATOM 10432 O O . CYS B 1 424 ? 26.365 24.772 -15.048 1 97.36 424 CYS B O 1
ATOM 10434 N N . ILE B 1 425 ? 25.16 26.269 -13.937 1 97.88 425 ILE B N 1
ATOM 10435 C CA . ILE B 1 425 ? 24.334 25.274 -13.263 1 97.88 425 ILE B CA 1
ATOM 10436 C C . ILE B 1 425 ? 22.954 25.221 -13.916 1 97.88 425 ILE B C 1
ATOM 10438 O O . ILE B 1 425 ? 22.313 26.256 -14.11 1 97.88 425 ILE B O 1
ATOM 10442 N N . VAL B 1 426 ? 22.53 24.001 -14.209 1 98.52 426 VAL B N 1
ATOM 10443 C CA . VAL B 1 426 ? 21.216 23.807 -14.814 1 98.52 426 VAL B CA 1
ATOM 10444 C C . VAL B 1 426 ? 20.29 23.105 -13.824 1 98.52 426 VAL B C 1
ATOM 10446 O O . VAL B 1 426 ? 20.641 22.06 -13.271 1 98.52 426 VAL B O 1
ATOM 10449 N N . VAL B 1 427 ? 19.125 23.685 -13.552 1 97.93 427 VAL B N 1
ATOM 10450 C CA . VAL B 1 427 ? 18.097 23.1 -12.696 1 97.93 427 VAL B CA 1
ATOM 10451 C C . VAL B 1 427 ? 16.86 22.769 -13.527 1 97.93 427 VAL B C 1
ATOM 10453 O O . VAL B 1 427 ? 15.917 23.562 -13.592 1 97.93 427 VAL B O 1
ATOM 10456 N N . PRO B 1 428 ? 16.778 21.591 -14.028 1 97.43 428 PRO B N 1
ATOM 10457 C CA . PRO B 1 428 ? 15.764 21.236 -15.024 1 97.43 428 PRO B CA 1
ATOM 10458 C C . PRO B 1 428 ? 14.592 20.465 -14.423 1 97.43 428 PRO B C 1
ATOM 10460 O O . PRO B 1 428 ? 14.017 19.594 -15.083 1 97.43 428 PRO B O 1
ATOM 10463 N N . SER B 1 429 ? 14.24 20.669 -13.167 1 96.69 429 SER B N 1
ATOM 10464 C CA . SER B 1 429 ? 13.196 19.908 -12.487 1 96.69 429 SER B CA 1
ATOM 10465 C C . SER B 1 429 ? 11.892 19.932 -13.277 1 96.69 429 SER B C 1
ATOM 10467 O O . SER B 1 429 ? 11.521 20.962 -13.844 1 96.69 429 SER B O 1
ATOM 10469 N N . ILE B 1 430 ? 11.199 18.805 -13.276 1 94.82 430 ILE B N 1
ATOM 10470 C CA . ILE B 1 430 ? 9.971 18.72 -14.059 1 94.82 430 ILE B CA 1
ATOM 10471 C C . ILE B 1 430 ? 8.763 18.918 -13.146 1 94.82 430 ILE B C 1
ATOM 10473 O O . ILE B 1 430 ? 7.631 19.036 -13.621 1 94.82 430 ILE B O 1
ATOM 10477 N N . TRP B 1 431 ? 8.919 18.86 -11.856 1 93.85 431 TRP B N 1
ATOM 10478 C CA . TRP B 1 431 ? 7.863 19.27 -10.936 1 93.85 431 TRP B CA 1
ATOM 10479 C C . TRP B 1 431 ? 8.049 20.721 -10.506 1 93.85 431 TRP B C 1
ATOM 10481 O O . TRP B 1 431 ? 9.04 21.36 -10.867 1 93.85 431 TRP B O 1
ATOM 10491 N N . LEU B 1 432 ? 7.189 21.237 -9.774 1 91.69 432 LEU B N 1
ATOM 10492 C CA . LEU B 1 432 ? 7.244 22.64 -9.379 1 91.69 432 LEU B CA 1
ATOM 10493 C C . LEU B 1 432 ? 8.022 22.808 -8.078 1 91.69 432 LEU B C 1
ATOM 10495 O O . LEU B 1 432 ? 7.426 22.952 -7.008 1 91.69 432 LEU B O 1
ATOM 10499 N N . GLU B 1 433 ? 9.286 22.927 -8.276 1 92.11 433 GLU B N 1
ATOM 10500 C CA . GLU B 1 433 ? 10.135 23.075 -7.098 1 92.11 433 GLU B CA 1
ATOM 10501 C C . GLU B 1 433 ? 9.733 24.297 -6.278 1 92.11 433 GLU B C 1
ATOM 10503 O O . GLU B 1 433 ? 9.145 25.242 -6.809 1 92.11 433 GLU B O 1
ATOM 10508 N N . ASN B 1 434 ? 10.033 24.254 -5.038 1 89.09 434 ASN B N 1
ATOM 10509 C CA . ASN B 1 434 ? 9.753 25.393 -4.17 1 89.09 434 ASN B CA 1
ATOM 10510 C C . ASN B 1 434 ? 10.949 26.336 -4.078 1 89.09 434 ASN B C 1
ATOM 10512 O O . ASN B 1 434 ? 10.972 27.382 -4.729 1 89.09 434 ASN B O 1
ATOM 10516 N N . SER B 1 435 ? 12.016 25.982 -3.396 1 91.44 435 SER B N 1
ATOM 10517 C CA . SER B 1 435 ? 13.213 26.796 -3.215 1 91.44 435 SER B CA 1
ATOM 10518 C C . SER B 1 435 ? 14.477 25.949 -3.307 1 91.44 435 SER B C 1
ATOM 10520 O O . SER B 1 435 ? 15.123 25.676 -2.293 1 91.44 435 SER B O 1
ATOM 10522 N N . PRO B 1 436 ? 14.832 25.613 -4.509 1 91.43 436 PRO B N 1
ATOM 10523 C CA . PRO B 1 436 ? 16.036 24.788 -4.631 1 91.43 436 PRO B CA 1
ATOM 10524 C C . PRO B 1 436 ? 17.283 25.479 -4.085 1 91.43 436 PRO B C 1
ATOM 10526 O O . PRO B 1 436 ? 17.682 26.531 -4.592 1 91.43 436 PRO B O 1
ATOM 10529 N N . LEU B 1 437 ? 17.969 24.887 -3.259 1 90.53 437 LEU B N 1
ATOM 10530 C CA . LEU B 1 437 ? 19.115 25.47 -2.57 1 90.53 437 LEU B CA 1
ATOM 10531 C C . LEU B 1 437 ? 20.251 25.754 -3.548 1 90.53 437 LEU B C 1
ATOM 10533 O O . LEU B 1 437 ? 20.99 26.727 -3.382 1 90.53 437 LEU B O 1
ATOM 10537 N N . VAL B 1 438 ? 20.312 24.995 -4.571 1 92.19 438 VAL B N 1
ATOM 10538 C CA . VAL B 1 438 ? 21.431 25.063 -5.506 1 92.19 438 VAL B CA 1
ATOM 10539 C C . VAL B 1 438 ? 21.378 26.378 -6.281 1 92.19 438 VAL B C 1
ATOM 10541 O O . VAL B 1 438 ? 22.417 26.942 -6.63 1 92.19 438 VAL B O 1
ATOM 10544 N N . ILE B 1 439 ? 20.244 26.906 -6.533 1 94.79 439 ILE B N 1
ATOM 10545 C CA . ILE B 1 439 ? 20.117 28.173 -7.245 1 94.79 439 ILE B CA 1
ATOM 10546 C C . ILE B 1 439 ? 20.722 29.298 -6.407 1 94.79 439 ILE B C 1
ATOM 10548 O O . ILE B 1 439 ? 21.486 30.12 -6.918 1 94.79 439 ILE B O 1
ATOM 10552 N N . HIS B 1 440 ? 20.405 29.322 -5.113 1 93.69 440 HIS B N 1
ATOM 10553 C CA . HIS B 1 440 ? 20.956 30.321 -4.205 1 93.69 440 HIS B CA 1
ATOM 10554 C C . HIS B 1 440 ? 22.475 30.214 -4.124 1 93.69 440 HIS B C 1
ATOM 10556 O O . HIS B 1 440 ? 23.178 31.224 -4.202 1 93.69 440 HIS B O 1
ATOM 10562 N N . GLU B 1 441 ? 22.921 29.02 -4.057 1 93.17 441 GLU B N 1
ATOM 10563 C CA . GLU B 1 441 ? 24.356 28.786 -3.931 1 93.17 441 GLU B CA 1
ATOM 10564 C C . GLU B 1 441 ? 25.098 29.218 -5.192 1 93.17 441 GLU B C 1
ATOM 10566 O O . GLU B 1 441 ? 26.162 29.836 -5.112 1 93.17 441 GLU B O 1
ATOM 10571 N N . ALA B 1 442 ? 24.597 28.93 -6.26 1 95.08 442 ALA B N 1
ATOM 10572 C CA . ALA B 1 442 ? 25.197 29.3 -7.539 1 95.08 442 ALA B CA 1
ATOM 10573 C C . ALA B 1 442 ? 25.231 30.815 -7.712 1 95.08 442 ALA B C 1
ATOM 10575 O O . ALA B 1 442 ? 26.248 31.377 -8.126 1 95.08 442 ALA B O 1
ATOM 10576 N N . LEU B 1 443 ? 24.138 31.467 -7.41 1 94.43 443 LEU B N 1
ATOM 10577 C CA . LEU B 1 443 ? 24.057 32.92 -7.52 1 94.43 443 LEU B CA 1
ATOM 10578 C C . LEU B 1 443 ? 25.082 33.591 -6.611 1 94.43 443 LEU B C 1
ATOM 10580 O O . LEU B 1 443 ? 25.732 34.559 -7.011 1 94.43 443 LEU B O 1
ATOM 10584 N N . GLN B 1 444 ? 25.189 33.053 -5.428 1 93.62 444 GLN B N 1
ATOM 10585 C CA . GLN B 1 444 ? 26.151 33.6 -4.478 1 93.62 444 GLN B CA 1
ATOM 10586 C C . GLN B 1 444 ? 27.58 33.438 -4.987 1 93.62 444 GLN B C 1
ATOM 10588 O O . GLN B 1 444 ? 28.427 34.306 -4.766 1 93.62 444 GLN B O 1
ATOM 10593 N N . ALA B 1 445 ? 27.815 32.361 -5.661 1 93.77 445 ALA B N 1
ATOM 10594 C CA . ALA B 1 445 ? 29.157 32.04 -6.139 1 93.77 445 ALA B CA 1
ATOM 10595 C C . ALA B 1 445 ? 29.435 32.709 -7.482 1 93.77 445 ALA B C 1
ATOM 10597 O O . ALA B 1 445 ? 30.542 32.605 -8.017 1 93.77 445 ALA B O 1
ATOM 10598 N N . GLY B 1 446 ? 28.478 33.305 -8.05 1 93.46 446 GLY B N 1
ATOM 10599 C CA . GLY B 1 446 ? 28.644 33.955 -9.34 1 93.46 446 GLY B CA 1
ATOM 10600 C C . GLY B 1 446 ? 28.637 32.982 -10.504 1 93.46 446 GLY B C 1
ATOM 10601 O O . GLY B 1 446 ? 29.348 33.181 -11.491 1 93.46 446 GLY B O 1
ATOM 10602 N N . VAL B 1 447 ? 27.962 31.929 -10.389 1 95.94 447 VAL B N 1
ATOM 10603 C CA . VAL B 1 447 ? 27.809 30.943 -11.454 1 95.94 447 VAL B CA 1
ATOM 10604 C C . VAL B 1 447 ? 26.47 31.148 -12.159 1 95.94 447 VAL B C 1
ATOM 10606 O O . VAL B 1 447 ? 25.452 31.402 -11.51 1 95.94 447 VAL B O 1
ATOM 10609 N N . LEU B 1 448 ? 26.458 31.058 -13.435 1 96.9 448 LEU B N 1
ATOM 10610 C CA . LEU B 1 448 ? 25.238 31.228 -14.217 1 96.9 448 LEU B CA 1
ATOM 10611 C C . LEU B 1 448 ? 24.238 30.118 -13.912 1 96.9 448 LEU B C 1
ATOM 10613 O O . LEU B 1 448 ? 24.624 28.96 -13.735 1 96.9 448 LEU B O 1
ATOM 10617 N N . VAL B 1 449 ? 22.925 30.5 -13.914 1 97.99 449 VAL B N 1
ATOM 10618 C CA . VAL B 1 449 ? 21.872 29.517 -13.681 1 97.99 449 VAL B CA 1
ATOM 10619 C C . VAL B 1 449 ? 20.903 29.508 -14.86 1 97.99 449 VAL B C 1
ATOM 10621 O O . VAL B 1 449 ? 20.453 30.565 -15.31 1 97.99 449 VAL B O 1
ATOM 10624 N N . ILE B 1 450 ? 20.665 28.362 -15.384 1 98.42 450 ILE B N 1
ATOM 10625 C CA . ILE B 1 450 ? 19.554 28.133 -16.301 1 98.42 450 ILE B CA 1
ATOM 10626 C C . ILE B 1 450 ? 18.487 27.282 -15.616 1 98.42 450 ILE B C 1
ATOM 10628 O O . ILE B 1 450 ? 18.78 26.194 -15.115 1 98.42 450 ILE B O 1
ATOM 10632 N N . THR B 1 451 ? 17.268 27.742 -15.53 1 98.15 451 THR B N 1
ATOM 10633 C CA . THR B 1 451 ? 16.202 26.96 -14.911 1 98.15 451 THR B CA 1
ATOM 10634 C C . THR B 1 451 ? 14.873 27.201 -15.621 1 98.15 451 THR B C 1
ATOM 10636 O O . THR B 1 451 ? 14.807 27.97 -16.581 1 98.15 451 THR B O 1
ATOM 10639 N N . ALA B 1 452 ? 13.881 26.453 -15.226 1 97.29 452 ALA B N 1
ATOM 10640 C CA . ALA B 1 452 ? 12.575 26.503 -15.879 1 97.29 452 ALA B CA 1
ATOM 10641 C C . ALA B 1 452 ? 11.79 27.736 -15.442 1 97.29 452 ALA B C 1
ATOM 10643 O O . ALA B 1 452 ? 11.999 28.256 -14.343 1 97.29 452 ALA B O 1
ATOM 10644 N N . ASP B 1 453 ? 10.844 28.174 -16.262 1 97.38 453 ASP B N 1
ATOM 10645 C CA . ASP B 1 453 ? 10.016 29.343 -15.985 1 97.38 453 ASP B CA 1
ATOM 10646 C C . ASP B 1 453 ? 8.759 28.954 -15.209 1 97.38 453 ASP B C 1
ATOM 10648 O O . ASP B 1 453 ? 7.655 29.382 -15.55 1 97.38 453 ASP B O 1
ATOM 10652 N N . ALA B 1 454 ? 8.942 28.165 -14.201 1 94.22 454 ALA B N 1
ATOM 10653 C CA . ALA B 1 454 ? 7.789 27.662 -13.459 1 94.22 454 ALA B CA 1
ATOM 10654 C C . ALA B 1 454 ? 8.14 27.432 -11.991 1 94.22 454 ALA B C 1
ATOM 10656 O O . ALA B 1 454 ? 9.281 27.1 -11.664 1 94.22 454 ALA B O 1
ATOM 10657 N N . GLY B 1 455 ? 7.091 27.558 -11.117 1 91.14 455 GLY B N 1
ATOM 10658 C CA . GLY B 1 455 ? 7.245 27.235 -9.708 1 91.14 455 GLY B CA 1
ATOM 10659 C C . GLY B 1 455 ? 8.208 28.158 -8.986 1 91.14 455 GLY B C 1
ATOM 10660 O O . GLY B 1 455 ? 8.343 29.329 -9.348 1 91.14 455 GLY B O 1
ATOM 10661 N N . GLY B 1 456 ? 8.795 27.64 -7.911 1 90.42 456 GLY B N 1
ATOM 10662 C CA . GLY B 1 456 ? 9.732 28.415 -7.111 1 90.42 456 GLY B CA 1
ATOM 10663 C C . GLY B 1 456 ? 11.042 28.689 -7.826 1 90.42 456 GLY B C 1
ATOM 10664 O O . GLY B 1 456 ? 11.748 29.642 -7.493 1 90.42 456 GLY B O 1
ATOM 10665 N N . MET B 1 457 ? 11.316 27.918 -8.864 1 92.8 457 MET B N 1
ATOM 10666 C CA . MET B 1 457 ? 12.525 28.128 -9.656 1 92.8 457 MET B CA 1
ATOM 10667 C C . MET B 1 457 ? 12.492 29.485 -10.35 1 92.8 457 MET B C 1
ATOM 10669 O O . MET B 1 457 ? 13.49 30.207 -10.359 1 92.8 457 MET B O 1
ATOM 10673 N N . ALA B 1 458 ? 11.358 29.85 -10.821 1 93.86 458 ALA B N 1
ATOM 10674 C CA . ALA B 1 458 ? 11.193 31.086 -11.582 1 93.86 458 ALA B CA 1
ATOM 10675 C C . ALA B 1 458 ? 11.167 32.3 -10.658 1 93.86 458 ALA B C 1
ATOM 10677 O O . ALA B 1 458 ? 11.293 33.439 -11.115 1 93.86 458 ALA B O 1
ATOM 10678 N N . GLU B 1 459 ? 11.066 32.071 -9.433 1 92.62 459 GLU B N 1
ATOM 10679 C CA . GLU B 1 459 ? 11.023 33.153 -8.454 1 92.62 459 GLU B CA 1
ATOM 10680 C C . GLU B 1 459 ? 12.392 33.807 -8.293 1 92.62 459 GLU B C 1
ATOM 10682 O O . GLU B 1 459 ? 12.485 34.998 -7.989 1 92.62 459 GLU B O 1
ATOM 10687 N N . TYR B 1 460 ? 13.466 33.08 -8.614 1 93.06 460 TYR B N 1
ATOM 10688 C CA . TYR B 1 460 ? 14.802 33.542 -8.251 1 93.06 460 TYR B CA 1
ATOM 10689 C C . TYR B 1 460 ? 15.563 34.027 -9.479 1 93.06 460 TYR B C 1
ATOM 10691 O O . TYR B 1 460 ? 16.61 34.667 -9.355 1 93.06 460 TYR B O 1
ATOM 10699 N N . ILE B 1 461 ? 14.994 33.689 -10.621 1 95.82 461 ILE B N 1
ATOM 10700 C CA . ILE B 1 461 ? 15.679 34.042 -11.86 1 95.82 461 ILE B CA 1
ATOM 10701 C C . ILE B 1 461 ? 14.78 34.938 -12.709 1 95.82 461 ILE B C 1
ATOM 10703 O O . ILE B 1 461 ? 13.624 34.599 -12.971 1 95.82 461 ILE B O 1
ATOM 10707 N N . LYS B 1 462 ? 15.274 36.07 -13.009 1 95.5 462 LYS B N 1
ATOM 10708 C CA . LYS B 1 462 ? 14.678 36.896 -14.055 1 95.5 462 LYS B CA 1
ATOM 10709 C C . LYS B 1 462 ? 15.414 36.721 -15.38 1 95.5 462 LYS B C 1
ATOM 10711 O O . LYS B 1 462 ? 16.623 36.948 -15.459 1 95.5 462 LYS B O 1
ATOM 10716 N N . HIS B 1 463 ? 14.704 36.391 -16.337 1 97.23 463 HIS B N 1
ATOM 10717 C CA . HIS B 1 463 ? 15.281 36.017 -17.623 1 97.23 463 HIS B CA 1
ATOM 10718 C C . HIS B 1 463 ? 16.165 37.13 -18.174 1 97.23 463 HIS B C 1
ATOM 10720 O O . HIS B 1 463 ? 15.725 38.275 -18.298 1 97.23 463 HIS B O 1
ATOM 10726 N N . GLU B 1 464 ? 17.462 36.847 -18.411 1 96.93 464 GLU B N 1
ATOM 10727 C CA . GLU B 1 464 ? 18.477 37.693 -19.033 1 96.93 464 GLU B CA 1
ATOM 10728 C C . GLU B 1 464 ? 18.878 38.841 -18.111 1 96.93 464 GLU B C 1
ATOM 10730 O O . GLU B 1 464 ? 19.421 39.849 -18.568 1 96.93 464 GLU B O 1
ATOM 10735 N N . VAL B 1 465 ? 18.575 38.709 -16.911 1 95.99 465 VAL B N 1
ATOM 10736 C CA . VAL B 1 465 ? 19.005 39.692 -15.922 1 95.99 465 VAL B CA 1
ATOM 10737 C C . VAL B 1 465 ? 20.03 39.063 -14.98 1 95.99 465 VAL B C 1
ATOM 10739 O O . VAL B 1 465 ? 21.166 39.532 -14.888 1 95.99 465 VAL B O 1
ATOM 10742 N N . ASN B 1 466 ? 19.706 37.994 -14.379 1 96.38 466 ASN B N 1
ATOM 10743 C CA . ASN B 1 466 ? 20.652 37.322 -13.494 1 96.38 466 ASN B CA 1
ATOM 10744 C C . ASN B 1 466 ? 20.76 35.834 -13.817 1 96.38 466 ASN B C 1
ATOM 10746 O O . ASN B 1 466 ? 21.339 35.068 -13.045 1 96.38 466 ASN B O 1
ATOM 10750 N N . GLY B 1 467 ? 20.146 35.409 -14.895 1 97.25 467 GLY B N 1
ATOM 10751 C CA . GLY B 1 467 ? 20.137 34.035 -15.372 1 97.25 467 GLY B CA 1
ATOM 10752 C C . GLY B 1 467 ? 19.243 33.829 -16.58 1 97.25 467 GLY B C 1
ATOM 10753 O O . GLY B 1 467 ? 18.878 34.79 -17.26 1 97.25 467 GLY B O 1
ATOM 10754 N N . LEU B 1 468 ? 18.979 32.58 -16.867 1 98.26 468 LEU B N 1
ATOM 10755 C CA . LEU B 1 468 ? 18.166 32.276 -18.04 1 98.26 468 LEU B CA 1
ATOM 10756 C C . LEU B 1 468 ? 17.004 31.359 -17.673 1 98.26 468 LEU B C 1
ATOM 10758 O O . LEU B 1 468 ? 17.165 30.437 -16.87 1 98.26 468 LEU B O 1
ATOM 10762 N N . LEU B 1 469 ? 15.846 31.669 -18.186 1 98.23 469 LEU B N 1
ATOM 10763 C CA . LEU B 1 469 ? 14.663 30.824 -18.066 1 98.23 469 LEU B CA 1
ATOM 10764 C C . LEU B 1 469 ? 14.358 30.126 -19.388 1 98.23 469 LEU B C 1
ATOM 10766 O O . LEU B 1 469 ? 14.611 30.679 -20.46 1 98.23 469 LEU B O 1
ATOM 10770 N N . TYR B 1 470 ? 13.96 28.943 -19.328 1 98.37 470 TYR B N 1
ATOM 10771 C CA . TYR B 1 470 ? 13.449 28.226 -20.49 1 98.37 470 TYR B CA 1
ATOM 10772 C C . TYR B 1 470 ? 12.037 27.711 -20.235 1 98.37 470 TYR B C 1
ATOM 10774 O O . TYR B 1 470 ? 11.578 27.679 -19.09 1 98.37 470 TYR B O 1
ATOM 10782 N N . THR B 1 471 ? 11.333 27.33 -21.308 1 97.96 471 THR B N 1
ATOM 10783 C CA . THR B 1 471 ? 9.982 26.797 -21.173 1 97.96 471 THR B CA 1
ATOM 10784 C C . THR B 1 471 ? 9.992 25.495 -20.376 1 97.96 471 THR B C 1
ATOM 10786 O O . THR B 1 471 ? 10.681 24.541 -20.744 1 97.96 471 THR B O 1
ATOM 10789 N N . HIS B 1 472 ? 9.201 25.467 -19.312 1 96.6 472 HIS B N 1
ATOM 10790 C CA . HIS B 1 472 ? 9.147 24.329 -18.401 1 96.6 472 HIS B CA 1
ATOM 10791 C C . HIS B 1 472 ? 8.818 23.041 -19.148 1 96.6 472 HIS B C 1
ATOM 10793 O O . HIS B 1 472 ? 7.862 22.996 -19.925 1 96.6 472 HIS B O 1
ATOM 10799 N N . ARG B 1 473 ? 9.726 21.992 -18.945 1 95.11 473 ARG B N 1
ATOM 10800 C CA . ARG B 1 473 ? 9.552 20.636 -19.457 1 95.11 473 ARG B CA 1
ATOM 10801 C C . ARG B 1 473 ? 9.781 20.586 -20.964 1 95.11 473 ARG B C 1
ATOM 10803 O O . ARG B 1 473 ? 9.177 19.768 -21.662 1 95.11 473 ARG B O 1
ATOM 10810 N N . SER B 1 474 ? 10.577 21.5 -21.498 1 96.71 474 SER B N 1
ATOM 10811 C CA . SER B 1 474 ? 10.949 21.512 -22.91 1 96.71 474 SER B CA 1
ATOM 10812 C C . SER B 1 474 ? 12.454 21.347 -23.086 1 96.71 474 SER B C 1
ATOM 10814 O O . SER B 1 474 ? 13.203 22.324 -23.02 1 96.71 474 SER B O 1
ATOM 10816 N N . PRO B 1 475 ? 12.873 20.16 -23.402 1 96.75 475 PRO B N 1
ATOM 10817 C CA . PRO B 1 475 ? 14.305 19.966 -23.641 1 96.75 475 PRO B CA 1
ATOM 10818 C C . PRO B 1 475 ? 14.84 20.843 -24.771 1 96.75 475 PRO B C 1
ATOM 10820 O O . PRO B 1 475 ? 15.965 21.342 -24.691 1 96.75 475 PRO B O 1
ATOM 10823 N N . SER B 1 476 ? 14.023 21.084 -25.745 1 97.2 476 SER B N 1
ATOM 10824 C CA . SER B 1 476 ? 14.452 21.905 -26.872 1 97.2 476 SER B CA 1
ATOM 10825 C C . SER B 1 476 ? 14.644 23.359 -26.455 1 97.2 476 SER B C 1
ATOM 10827 O O . SER B 1 476 ? 15.586 24.019 -26.9 1 97.2 476 SER B O 1
ATOM 10829 N N . ALA B 1 477 ? 13.753 23.859 -25.641 1 98.37 477 ALA B N 1
ATOM 10830 C CA . ALA B 1 477 ? 13.907 25.217 -25.125 1 98.37 477 ALA B CA 1
ATOM 10831 C C . ALA B 1 477 ? 15.153 25.333 -24.252 1 98.37 477 ALA B C 1
ATOM 10833 O O . ALA B 1 477 ? 15.849 26.351 -24.284 1 98.37 477 ALA B O 1
ATOM 10834 N N . LEU B 1 478 ? 15.41 24.323 -23.46 1 98.47 478 LEU B N 1
ATOM 10835 C CA . LEU B 1 478 ? 16.618 24.29 -22.643 1 98.47 478 LEU B CA 1
ATOM 10836 C C . LEU B 1 478 ? 17.867 24.306 -23.518 1 98.47 478 LEU B C 1
ATOM 10838 O O . LEU B 1 478 ? 18.816 25.042 -23.239 1 98.47 478 LEU B O 1
ATOM 10842 N N . ALA B 1 479 ? 17.859 23.537 -24.573 1 97.91 479 ALA B N 1
ATOM 10843 C CA . ALA B 1 479 ? 18.974 23.489 -25.515 1 97.91 479 ALA B CA 1
ATOM 10844 C C . ALA B 1 479 ? 19.231 24.861 -26.132 1 97.91 479 ALA B C 1
ATOM 10846 O O . ALA B 1 479 ? 20.383 25.251 -26.336 1 97.91 479 ALA B O 1
ATOM 10847 N N . GLY B 1 480 ? 18.179 25.484 -26.463 1 97.23 480 GLY B N 1
ATOM 10848 C CA . GLY B 1 480 ? 18.313 26.824 -27.013 1 97.23 480 GLY B CA 1
ATOM 10849 C C . GLY B 1 480 ? 19.066 27.772 -26.099 1 97.23 480 GLY B C 1
ATOM 10850 O O . GLY B 1 480 ? 19.92 28.535 -26.555 1 97.23 480 GLY B O 1
ATOM 10851 N N . GLN B 1 481 ? 18.744 27.762 -24.838 1 97.98 481 GLN B N 1
ATOM 10852 C CA . GLN B 1 481 ? 19.422 28.63 -23.882 1 97.98 481 GLN B CA 1
ATOM 10853 C C . GLN B 1 481 ? 20.88 28.218 -23.703 1 97.98 481 GLN B C 1
ATOM 10855 O O . GLN B 1 481 ? 21.758 29.07 -23.551 1 97.98 481 GLN B O 1
ATOM 10860 N N . MET B 1 482 ? 21.127 26.929 -23.662 1 97.83 482 MET B N 1
ATOM 10861 C CA . MET B 1 482 ? 22.496 26.433 -23.545 1 97.83 482 MET B CA 1
ATOM 10862 C C . MET B 1 482 ? 23.341 26.881 -24.732 1 97.83 482 MET B C 1
ATOM 10864 O O . MET B 1 482 ? 24.483 27.312 -24.56 1 97.83 482 MET B O 1
ATOM 10868 N N . LEU B 1 483 ? 22.805 26.806 -25.885 1 96.43 483 LEU B N 1
ATOM 10869 C CA . LEU B 1 483 ? 23.511 27.213 -27.095 1 96.43 483 LEU B CA 1
ATOM 10870 C C . LEU B 1 483 ? 23.836 28.703 -27.059 1 96.43 483 LEU B C 1
ATOM 10872 O O . LEU B 1 483 ? 24.915 29.118 -27.488 1 96.43 483 LEU B O 1
ATOM 10876 N N . ARG B 1 484 ? 22.899 29.455 -26.565 1 95.42 484 ARG B N 1
ATOM 10877 C CA . ARG B 1 484 ? 23.134 30.89 -26.448 1 95.42 484 ARG B CA 1
ATOM 10878 C C . ARG B 1 484 ? 24.338 31.177 -25.556 1 95.42 484 ARG B C 1
ATOM 10880 O O . ARG B 1 484 ? 25.14 32.065 -25.852 1 95.42 484 ARG B O 1
ATOM 10887 N N . CYS B 1 485 ? 24.458 30.492 -24.466 1 95.76 485 CYS B N 1
ATOM 10888 C CA . CYS B 1 485 ? 25.584 30.653 -23.553 1 95.76 485 CYS B CA 1
ATOM 10889 C C . CYS B 1 485 ? 26.902 30.344 -24.253 1 95.76 485 CYS B C 1
ATOM 10891 O O . CYS B 1 485 ? 27.902 31.029 -24.033 1 95.76 485 CYS B O 1
ATOM 10893 N N . LEU B 1 486 ? 26.872 29.357 -25.105 1 94.87 486 LEU B N 1
ATOM 10894 C CA . LEU B 1 486 ? 28.083 28.909 -25.784 1 94.87 486 LEU B CA 1
ATOM 10895 C C . LEU B 1 486 ? 28.494 29.898 -26.87 1 94.87 486 LEU B C 1
ATOM 10897 O O . LEU B 1 486 ? 29.683 30.055 -27.155 1 94.87 486 LEU B O 1
ATOM 10901 N N . GLN B 1 487 ? 27.561 30.512 -27.432 1 92.44 487 GLN B N 1
ATOM 10902 C CA . GLN B 1 487 ? 27.826 31.456 -28.512 1 92.44 487 GLN B CA 1
ATOM 10903 C C . GLN B 1 487 ? 28.418 32.756 -27.973 1 92.44 487 GLN B C 1
ATOM 10905 O O . GLN B 1 487 ? 29.165 33.441 -28.675 1 92.44 487 GLN B O 1
ATOM 10910 N N . ASP B 1 488 ? 28.055 33.102 -26.717 1 92.73 488 ASP B N 1
ATOM 10911 C CA . ASP B 1 488 ? 28.605 34.29 -26.072 1 92.73 488 ASP B CA 1
ATOM 10912 C C . ASP B 1 488 ? 28.859 34.04 -24.587 1 92.73 488 ASP B C 1
ATOM 10914 O O . ASP B 1 488 ? 28.107 34.516 -23.734 1 92.73 488 ASP B O 1
ATOM 10918 N N . PRO B 1 489 ? 29.939 33.385 -24.302 1 91.85 489 PRO B N 1
ATOM 10919 C CA . PRO B 1 489 ? 30.241 33.054 -22.908 1 91.85 489 PRO B CA 1
ATOM 10920 C C . PRO B 1 489 ? 30.441 34.292 -22.037 1 91.85 489 PRO B C 1
ATOM 10922 O O . PRO B 1 489 ? 30.139 34.265 -20.841 1 91.85 489 PRO B O 1
ATOM 10925 N N . HIS B 1 490 ? 30.933 35.411 -22.65 1 90.79 490 HIS B N 1
ATOM 10926 C CA . HIS B 1 490 ? 31.131 36.639 -21.889 1 90.79 490 HIS B CA 1
ATOM 10927 C C . HIS B 1 490 ? 29.799 37.237 -21.451 1 90.79 490 HIS B C 1
ATOM 10929 O O . HIS B 1 490 ? 29.653 37.665 -20.303 1 90.79 490 HIS B O 1
ATOM 10935 N N . TRP B 1 491 ? 28.887 37.207 -22.364 1 93.66 491 TRP B N 1
ATOM 10936 C CA . TRP B 1 491 ? 27.534 37.645 -22.039 1 93.66 491 TRP B CA 1
ATOM 10937 C C . TRP B 1 491 ? 26.924 36.767 -20.951 1 93.66 491 TRP B C 1
ATOM 10939 O O . TRP B 1 491 ? 26.356 37.274 -19.981 1 93.66 491 TRP B O 1
ATOM 10949 N N . ALA B 1 492 ? 27.083 35.531 -21.112 1 92.77 492 ALA B N 1
ATOM 10950 C CA . ALA B 1 492 ? 26.519 34.565 -20.173 1 92.77 492 ALA B CA 1
ATOM 10951 C C . ALA B 1 492 ? 27.102 34.752 -18.776 1 92.77 492 ALA B C 1
ATOM 10953 O O . ALA B 1 492 ? 26.369 34.745 -17.784 1 92.77 492 ALA B O 1
ATOM 10954 N N . ASN B 1 493 ? 28.335 34.913 -18.715 1 87.92 493 ASN B N 1
ATOM 10955 C CA . ASN B 1 493 ? 29.007 35.106 -17.434 1 87.92 493 ASN B CA 1
ATOM 10956 C C . ASN B 1 493 ? 28.612 36.432 -16.789 1 87.92 493 ASN B C 1
ATOM 10958 O O . ASN B 1 493 ? 28.599 36.551 -15.563 1 87.92 493 ASN B O 1
ATOM 10962 N N . GLY B 1 494 ? 28.34 37.423 -17.607 1 91.12 494 GLY B N 1
ATOM 10963 C CA . GLY B 1 494 ? 27.889 38.713 -17.109 1 91.12 494 GLY B CA 1
ATOM 10964 C C . GLY B 1 494 ? 26.557 38.642 -16.388 1 91.12 494 GLY B C 1
ATOM 10965 O O . GLY B 1 494 ? 26.319 39.389 -15.436 1 91.12 494 GLY B O 1
ATOM 10966 N N . LEU B 1 495 ? 25.695 37.794 -16.804 1 93.79 495 LEU B N 1
ATOM 10967 C CA . LEU B 1 495 ? 24.401 37.622 -16.152 1 93.79 495 LEU B CA 1
ATOM 10968 C C . LEU B 1 495 ? 24.577 37.143 -14.715 1 93.79 495 LEU B C 1
ATOM 10970 O O . LEU B 1 495 ? 23.837 37.563 -13.822 1 93.79 495 LEU B O 1
ATOM 10974 N N . ALA B 1 496 ? 25.577 36.349 -14.471 1 88.01 496 ALA B N 1
ATOM 10975 C CA . ALA B 1 496 ? 25.817 35.717 -13.177 1 88.01 496 ALA B CA 1
ATOM 10976 C C . ALA B 1 496 ? 26.276 36.741 -12.143 1 88.01 496 ALA B C 1
ATOM 10978 O O . ALA B 1 496 ? 26.073 36.553 -10.941 1 88.01 496 ALA B O 1
ATOM 10979 N N . SER B 1 497 ? 26.791 37.792 -12.569 1 87.61 497 SER B N 1
ATOM 10980 C CA . SER B 1 497 ? 27.374 38.799 -11.689 1 87.61 497 SER B CA 1
ATOM 10981 C C . SER B 1 497 ? 26.292 39.615 -10.99 1 87.61 497 SER B C 1
ATOM 10983 O O . SER B 1 497 ? 26.543 40.227 -9.95 1 87.61 497 SER B O 1
ATOM 10985 N N . THR B 1 498 ? 25.06 39.595 -11.524 1 89.25 498 THR B N 1
ATOM 10986 C CA . THR B 1 498 ? 23.959 40.329 -10.912 1 89.25 498 THR B CA 1
ATOM 10987 C C . THR B 1 498 ? 23.592 39.726 -9.559 1 89.25 498 THR B C 1
ATOM 10989 O O . THR B 1 498 ? 23.151 40.438 -8.655 1 89.25 498 THR B O 1
ATOM 10992 N N . GLY B 1 499 ? 23.768 38.407 -9.486 1 90.57 499 GLY B N 1
ATOM 10993 C CA . GLY B 1 499 ? 23.542 37.729 -8.22 1 90.57 499 GLY B CA 1
ATOM 10994 C C . GLY B 1 499 ? 22.072 37.6 -7.866 1 90.57 499 GLY B C 1
ATOM 10995 O O . GLY B 1 499 ? 21.23 37.419 -8.747 1 90.57 499 GLY B O 1
ATOM 10996 N N . TYR B 1 500 ? 21.734 37.678 -6.609 1 92.6 500 TYR B N 1
ATOM 10997 C CA . TYR B 1 500 ? 20.406 37.471 -6.044 1 92.6 500 TYR B CA 1
ATOM 10998 C C . TYR B 1 500 ? 19.561 38.735 -6.159 1 92.6 500 TYR B C 1
ATOM 11000 O O . TYR B 1 500 ? 19.977 39.809 -5.719 1 92.6 500 TYR B O 1
ATOM 11008 N N . LEU B 1 501 ? 18.347 38.683 -6.661 1 89.72 501 LEU B N 1
ATOM 11009 C CA . LEU B 1 501 ? 17.575 39.864 -7.029 1 89.72 501 LEU B CA 1
ATOM 11010 C C . LEU B 1 501 ? 16.679 40.309 -5.877 1 89.72 501 LEU B C 1
ATOM 11012 O O . LEU B 1 501 ? 16.204 41.446 -5.859 1 89.72 501 LEU B O 1
ATOM 11016 N N . LEU B 1 502 ? 16.371 39.486 -4.945 1 86.04 502 LEU B N 1
ATOM 11017 C CA . LEU B 1 502 ? 15.387 39.796 -3.913 1 86.04 502 LEU B CA 1
ATOM 11018 C C . LEU B 1 502 ? 16.033 40.548 -2.754 1 86.04 502 LEU B C 1
ATOM 11020 O O . LEU B 1 502 ? 15.365 40.876 -1.772 1 86.04 502 LEU B O 1
ATOM 11024 N N . SER B 1 503 ? 17.334 40.732 -2.958 1 85.79 503 SER B N 1
ATOM 11025 C CA . SER B 1 503 ? 18.026 41.577 -1.991 1 85.79 503 SER B CA 1
ATOM 11026 C C . SER B 1 503 ? 18.598 42.825 -2.656 1 85.79 503 SER B C 1
ATOM 11028 O O . SER B 1 503 ? 18.855 42.829 -3.862 1 85.79 503 SER B O 1
ATOM 11030 N N . GLY B 1 504 ? 18.778 43.896 -1.978 1 81.87 504 GLY B N 1
ATOM 11031 C CA . GLY B 1 504 ? 19.316 45.136 -2.514 1 81.87 504 GLY B CA 1
ATOM 11032 C C . GLY B 1 504 ? 20.793 45.051 -2.848 1 81.87 504 GLY B C 1
ATOM 11033 O O . GLY B 1 504 ? 21.275 45.754 -3.738 1 81.87 504 GLY B O 1
ATOM 11034 N N . ASP B 1 505 ? 21.549 44.151 -2.21 1 84.94 505 ASP B N 1
ATOM 11035 C CA . ASP B 1 505 ? 22.997 44.1 -2.386 1 84.94 505 ASP B CA 1
ATOM 11036 C C . ASP B 1 505 ? 23.401 42.925 -3.273 1 84.94 505 ASP B C 1
ATOM 11038 O O . ASP B 1 505 ? 24.589 42.622 -3.408 1 84.94 505 ASP B O 1
ATOM 11042 N N . GLY B 1 506 ? 22.468 42.221 -3.784 1 88.45 506 GLY B N 1
ATOM 11043 C CA . GLY B 1 506 ? 22.749 41.111 -4.68 1 88.45 506 GLY B CA 1
ATOM 11044 C C . GLY B 1 506 ? 23.162 39.845 -3.952 1 88.45 506 GLY B C 1
ATOM 11045 O O . GLY B 1 506 ? 23.462 38.83 -4.583 1 88.45 506 GLY B O 1
ATOM 11046 N N . GLN B 1 507 ? 23.118 39.908 -2.629 1 92.14 507 GLN B N 1
ATOM 11047 C CA . GLN B 1 507 ? 23.515 38.756 -1.826 1 92.14 507 GLN B CA 1
ATOM 11048 C C . GLN B 1 507 ? 22.303 37.916 -1.433 1 92.14 507 GLN B C 1
ATOM 11050 O O . GLN B 1 507 ? 21.206 38.447 -1.251 1 92.14 507 GLN B O 1
ATOM 11055 N N . ILE B 1 508 ? 22.542 36.629 -1.328 1 93.4 508 ILE B N 1
ATOM 11056 C CA . ILE B 1 508 ? 21.477 35.753 -0.852 1 93.4 508 ILE B CA 1
ATOM 11057 C C . ILE B 1 508 ? 21.273 35.957 0.647 1 93.4 508 ILE B C 1
ATOM 11059 O O . ILE B 1 508 ? 22.126 36.537 1.323 1 93.4 508 ILE B O 1
ATOM 11063 N N . PRO B 1 509 ? 20.144 35.514 1.151 1 92.84 509 PRO B N 1
ATOM 11064 C CA . PRO B 1 509 ? 19.905 35.668 2.588 1 92.84 509 PRO B CA 1
ATOM 11065 C C . PRO B 1 509 ? 20.956 34.96 3.44 1 92.84 509 PRO B C 1
ATOM 11067 O O . PRO B 1 509 ? 21.369 33.844 3.116 1 92.84 509 PRO B O 1
ATOM 11070 N N . SER B 1 510 ? 21.396 35.681 4.434 1 94.07 510 SER B N 1
ATOM 11071 C CA . SER B 1 510 ? 22.38 35.1 5.342 1 94.07 510 SER B CA 1
ATOM 11072 C C . SER B 1 510 ? 21.721 34.148 6.335 1 94.07 510 SER B C 1
ATOM 11074 O O . SER B 1 510 ? 20.621 34.416 6.823 1 94.07 510 SER B O 1
ATOM 11076 N N . ILE B 1 511 ? 22.419 33.091 6.66 1 94.52 511 ILE B N 1
ATOM 11077 C CA . ILE B 1 511 ? 21.897 32.116 7.612 1 94.52 511 ILE B CA 1
ATOM 11078 C C . ILE B 1 511 ? 21.73 32.77 8.981 1 94.52 511 ILE B C 1
ATOM 11080 O O . ILE B 1 511 ? 20.803 32.44 9.724 1 94.52 511 ILE B O 1
ATOM 11084 N N . ASP B 1 512 ? 22.531 33.683 9.313 1 94.28 512 ASP B N 1
ATOM 11085 C CA . ASP B 1 512 ? 22.452 34.351 10.609 1 94.28 512 ASP B CA 1
ATOM 11086 C C . ASP B 1 512 ? 21.206 35.229 10.699 1 94.28 512 ASP B C 1
ATOM 11088 O O . ASP B 1 512 ? 20.476 35.18 11.691 1 94.28 512 ASP B O 1
ATOM 11092 N N . ASP B 1 513 ? 20.978 36.005 9.662 1 93.74 513 ASP B N 1
ATOM 11093 C CA . ASP B 1 513 ? 19.77 36.824 9.62 1 93.74 513 ASP B CA 1
ATOM 11094 C C . ASP B 1 513 ? 18.516 35.952 9.616 1 93.74 513 ASP B C 1
ATOM 11096 O O . ASP B 1 513 ? 17.516 36.291 10.252 1 93.74 513 ASP B O 1
ATOM 11100 N N . HIS B 1 514 ? 18.635 34.945 8.887 1 95.93 514 HIS B N 1
ATOM 11101 C CA . HIS B 1 514 ? 17.519 34.01 8.803 1 95.93 514 HIS B CA 1
ATOM 11102 C C . HIS B 1 514 ? 17.166 33.449 10.177 1 95.93 514 HIS B C 1
ATOM 11104 O O . HIS B 1 514 ? 15.993 33.417 10.556 1 95.93 514 HIS B O 1
ATOM 11110 N N . VAL B 1 515 ? 18.128 33.03 10.885 1 96.77 515 VAL B N 1
ATOM 11111 C CA . VAL B 1 515 ? 17.909 32.425 12.195 1 96.77 515 VAL B CA 1
ATOM 11112 C C . VAL B 1 515 ? 17.352 33.468 13.16 1 96.77 515 VAL B C 1
ATOM 11114 O O . VAL B 1 515 ? 16.498 33.158 13.994 1 96.77 515 VAL B O 1
ATOM 11117 N N . ASP B 1 516 ? 17.812 34.674 13.067 1 95.95 516 ASP B N 1
ATOM 11118 C CA . ASP B 1 516 ? 17.272 35.75 13.893 1 95.95 516 ASP B CA 1
ATOM 11119 C C . ASP B 1 516 ? 15.781 35.947 13.633 1 95.95 516 ASP B C 1
ATOM 11121 O O . ASP B 1 516 ? 15.003 36.149 14.568 1 95.95 516 ASP B O 1
ATOM 11125 N N . GLU B 1 517 ? 15.472 35.905 12.392 1 96.66 517 GLU B N 1
ATOM 11126 C CA . GLU B 1 517 ? 14.064 36.048 12.034 1 96.66 517 GLU B CA 1
ATOM 11127 C C . GLU B 1 517 ? 13.238 34.881 12.566 1 96.66 517 GLU B C 1
ATOM 11129 O O . GLU B 1 517 ? 12.106 35.068 13.016 1 96.66 517 GLU B O 1
ATOM 11134 N N . VAL B 1 518 ? 13.748 33.72 12.492 1 97.76 518 VAL B N 1
ATOM 11135 C CA . VAL B 1 518 ? 13.055 32.538 12.993 1 97.76 518 VAL B CA 1
ATOM 11136 C C . VAL B 1 518 ? 12.846 32.661 14.501 1 97.76 518 VAL B C 1
ATOM 11138 O O . VAL B 1 518 ? 11.768 32.35 15.012 1 97.76 518 VAL B O 1
ATOM 11141 N N . VAL B 1 519 ? 13.851 33.116 15.196 1 97.62 519 VAL B N 1
ATOM 11142 C CA . VAL B 1 519 ? 13.763 33.274 16.644 1 97.62 519 VAL B CA 1
ATOM 11143 C C . VAL B 1 519 ? 12.701 34.316 16.987 1 97.62 519 VAL B C 1
ATOM 11145 O O . VAL B 1 519 ? 11.956 34.156 17.957 1 97.62 519 VAL B O 1
ATOM 11148 N N . LYS B 1 520 ? 12.657 35.385 16.191 1 96.33 520 LYS B N 1
ATOM 11149 C CA . LYS B 1 520 ? 11.611 36.385 16.382 1 96.33 520 LYS B CA 1
ATOM 11150 C C . LYS B 1 520 ? 10.224 35.763 16.244 1 96.33 520 LYS B C 1
ATOM 11152 O O . LYS B 1 520 ? 9.32 36.069 17.025 1 96.33 520 LYS B O 1
ATOM 11157 N N . LEU B 1 521 ? 10.048 34.953 15.294 1 96.37 521 LEU B N 1
ATOM 11158 C CA . LEU B 1 521 ? 8.774 34.276 15.08 1 96.37 521 LEU B CA 1
ATOM 11159 C C . LEU B 1 521 ? 8.447 33.352 16.248 1 96.37 521 LEU B C 1
ATOM 11161 O O . LEU B 1 521 ? 7.286 33.235 16.647 1 96.37 521 LEU B O 1
ATOM 11165 N N . TYR B 1 522 ? 9.512 32.678 16.781 1 97.41 522 TYR B N 1
ATOM 11166 C CA . TYR B 1 522 ? 9.315 31.862 17.974 1 97.41 522 TYR B CA 1
ATOM 11167 C C . TYR B 1 522 ? 8.764 32.699 19.122 1 97.41 522 TYR B C 1
ATOM 11169 O O . TYR B 1 522 ? 7.746 32.345 19.723 1 97.41 522 TYR B O 1
ATOM 11177 N N . GLN B 1 523 ? 9.352 33.777 19.345 1 95.39 523 GLN B N 1
ATOM 11178 C CA . GLN B 1 523 ? 8.995 34.634 20.471 1 95.39 523 GLN B CA 1
ATOM 11179 C C . GLN B 1 523 ? 7.584 35.192 20.311 1 95.39 523 GLN B C 1
ATOM 11181 O O . GLN B 1 523 ? 6.817 35.243 21.275 1 95.39 523 GLN B O 1
ATOM 11186 N N . GLN B 1 524 ? 7.293 35.557 19.104 1 91.89 524 GLN B N 1
ATOM 11187 C CA . GLN B 1 524 ? 5.953 36.064 18.825 1 91.89 524 GLN B CA 1
ATOM 11188 C C . GLN B 1 524 ? 4.896 34.992 19.077 1 91.89 524 GLN B C 1
ATOM 11190 O O . GLN B 1 524 ? 3.84 35.276 19.646 1 91.89 524 GLN B O 1
ATOM 11195 N N . SER B 1 525 ? 5.161 33.84 18.661 1 92.86 525 SER B N 1
ATOM 11196 C CA . SER B 1 525 ? 4.211 32.745 18.831 1 92.86 525 SER B CA 1
ATOM 11197 C C . SER B 1 525 ? 4.057 32.37 20.301 1 92.86 525 SER B C 1
ATOM 11199 O O . SER B 1 525 ? 2.956 32.048 20.753 1 92.86 525 SER B O 1
ATOM 11201 N N . ILE B 1 526 ? 5.148 32.35 21.017 1 92.78 526 ILE B N 1
ATOM 11202 C CA . ILE B 1 526 ? 5.122 32.061 22.446 1 92.78 526 ILE B CA 1
ATOM 11203 C C . ILE B 1 526 ? 4.29 33.118 23.171 1 92.78 526 ILE B C 1
ATOM 11205 O O . ILE B 1 526 ? 3.444 32.786 24.004 1 92.78 526 ILE B O 1
ATOM 11209 N N . GLN B 1 527 ? 4.499 34.324 22.798 1 88.93 527 GLN B N 1
ATOM 11210 C CA . GLN B 1 527 ? 3.763 35.417 23.424 1 88.93 527 GLN B CA 1
ATOM 11211 C C . GLN B 1 527 ? 2.272 35.328 23.109 1 88.93 527 GLN B C 1
ATOM 11213 O O . GLN B 1 527 ? 1.433 35.558 23.983 1 88.93 527 GLN B O 1
ATOM 11218 N N . ARG B 1 528 ? 1.989 34.992 21.935 1 85.24 528 ARG B N 1
ATOM 11219 C CA . ARG B 1 528 ? 0.592 34.864 21.531 1 85.24 528 ARG B CA 1
ATOM 11220 C C . ARG B 1 528 ? -0.106 33.758 22.316 1 85.24 528 ARG B C 1
ATOM 11222 O O . ARG B 1 528 ? -1.265 33.905 22.708 1 85.24 528 ARG B O 1
ATOM 11229 N N . ARG B 1 529 ? 0.514 32.675 22.481 1 86 529 ARG B N 1
ATOM 11230 C CA . ARG B 1 529 ? -0.061 31.571 23.243 1 86 529 ARG B CA 1
ATOM 11231 C C . ARG B 1 529 ? -0.269 31.962 24.702 1 86 529 ARG B C 1
ATOM 11233 O O . ARG B 1 529 ? -1.252 31.555 25.326 1 86 529 ARG B O 1
ATOM 11240 N N . LYS B 1 530 ? 0.635 32.68 25.165 1 84.71 530 LYS B N 1
ATOM 11241 C CA . LYS B 1 530 ? 0.535 33.099 26.56 1 84.71 530 LYS B CA 1
ATOM 11242 C C . LYS B 1 530 ? -0.641 34.05 26.765 1 84.71 530 LYS B C 1
ATOM 11244 O O . LYS B 1 530 ? -1.393 33.916 27.733 1 84.71 530 LYS B O 1
ATOM 11249 N N . THR B 1 531 ? -0.792 34.881 25.873 1 84.15 531 THR B N 1
ATOM 11250 C CA . THR B 1 531 ? -1.825 35.898 26.035 1 84.15 531 THR B CA 1
ATOM 11251 C C . THR B 1 531 ? -3.204 35.322 25.725 1 84.15 531 THR B C 1
ATOM 11253 O O . THR B 1 531 ? -4.215 35.811 26.233 1 84.15 531 THR B O 1
ATOM 11256 N N . SER B 1 532 ? -3.211 34.32 24.956 1 83.86 532 SER B N 1
ATOM 11257 C CA . SER B 1 532 ? -4.491 33.74 24.564 1 83.86 532 SER B CA 1
ATOM 11258 C C . SER B 1 532 ? -4.896 32.609 25.504 1 83.86 532 SER B C 1
ATOM 11260 O O . SER B 1 532 ? -5.966 32.017 25.346 1 83.86 532 SER B O 1
ATOM 11262 N N . ASP B 1 533 ? -4.134 32.297 26.419 1 83.47 533 ASP B N 1
ATOM 11263 C CA . ASP B 1 533 ? -4.393 31.165 27.303 1 83.47 533 ASP B CA 1
ATOM 11264 C C . ASP B 1 533 ? -5.598 31.434 28.202 1 83.47 533 ASP B C 1
ATOM 11266 O O . ASP B 1 533 ? -5.643 32.446 28.903 1 83.47 533 ASP B O 1
ATOM 11270 N N . VAL B 1 534 ? -6.584 30.594 28.084 1 80.19 534 VAL B N 1
ATOM 11271 C CA . VAL B 1 534 ? -7.793 30.758 28.884 1 80.19 534 VAL B CA 1
ATOM 11272 C C . VAL B 1 534 ? -7.821 29.714 29.998 1 80.19 534 VAL B C 1
ATOM 11274 O O . VAL B 1 534 ? -8.788 29.637 30.761 1 80.19 534 VAL B O 1
ATOM 11277 N N . THR B 1 535 ? -6.826 28.94 30.045 1 74.68 535 THR B N 1
ATOM 11278 C CA . THR B 1 535 ? -6.87 27.799 30.953 1 74.68 535 THR B CA 1
ATOM 11279 C C . THR B 1 535 ? -6.571 28.235 32.384 1 74.68 535 THR B C 1
ATOM 11281 O O . THR B 1 535 ? -6.844 27.498 33.333 1 74.68 535 THR B O 1
ATOM 11284 N N . HIS B 1 536 ? -6.052 29.53 32.535 1 65.22 536 HIS B N 1
ATOM 11285 C CA . HIS B 1 536 ? -5.732 29.994 33.88 1 65.22 536 HIS B CA 1
ATOM 11286 C C . HIS B 1 536 ? -6.932 30.676 34.528 1 65.22 536 HIS B C 1
ATOM 11288 O O . HIS B 1 536 ? -7.691 31.378 33.854 1 65.22 536 HIS B O 1
ATOM 11294 N N . GLY B 1 537 ? -7.346 30.396 35.763 1 58.96 537 GLY B N 1
ATOM 11295 C CA . GLY B 1 537 ? -8.369 31.092 36.526 1 58.96 537 GLY B CA 1
ATOM 11296 C C . GLY B 1 537 ? -9.575 30.226 36.837 1 58.96 537 GLY B C 1
ATOM 11297 O O . GLY B 1 537 ? -9.461 29.002 36.923 1 58.96 537 GLY B O 1
ATOM 11298 N N . ASN B 1 538 ? -10.847 30.949 36.903 1 60.55 538 ASN B N 1
ATOM 11299 C CA . ASN B 1 538 ? -12.101 30.287 37.247 1 60.55 538 ASN B CA 1
ATOM 11300 C C . ASN B 1 538 ? -12.507 29.269 36.185 1 60.55 538 ASN B C 1
ATOM 11302 O O . ASN B 1 538 ? -12.506 29.577 34.992 1 60.55 538 ASN B O 1
ATOM 11306 N N . LEU B 1 539 ? -12.709 27.972 36.577 1 68.55 539 LEU B N 1
ATOM 11307 C CA . LEU B 1 539 ? -12.862 26.79 35.735 1 68.55 539 LEU B CA 1
ATOM 11308 C C . LEU B 1 539 ? -14.288 26.681 35.207 1 68.55 539 LEU B C 1
ATOM 11310 O O . LEU B 1 539 ? -14.515 26.121 34.132 1 68.55 539 LEU B O 1
ATOM 11314 N N . LEU B 1 540 ? -15.284 27.525 35.924 1 87.22 540 LEU B N 1
ATOM 11315 C CA . LEU B 1 540 ? -16.658 27.249 35.519 1 87.22 540 LEU B CA 1
ATOM 11316 C C . LEU B 1 540 ? -17.247 28.431 34.755 1 87.22 540 LEU B C 1
ATOM 11318 O O . LEU B 1 540 ? -16.998 29.587 35.103 1 87.22 540 LEU B O 1
ATOM 11322 N N . PRO B 1 541 ? -17.976 28.194 33.779 1 92.46 541 PRO B N 1
ATOM 11323 C CA . PRO B 1 541 ? -18.687 29.272 33.088 1 92.46 541 PRO B CA 1
ATOM 11324 C C . PRO B 1 541 ? -19.69 29.989 33.989 1 92.46 541 PRO B C 1
ATOM 11326 O O . PRO B 1 541 ? -20.337 29.355 34.826 1 92.46 541 PRO B O 1
ATOM 11329 N N . TRP B 1 542 ? -19.732 31.279 33.917 1 93.3 542 TRP B N 1
ATOM 11330 C CA . TRP B 1 542 ? -20.635 32.026 34.786 1 93.3 542 TRP B CA 1
ATOM 11331 C C . TRP B 1 542 ? -21.887 32.456 34.028 1 93.3 542 TRP B C 1
ATOM 11333 O O . TRP B 1 542 ? -22.803 33.041 34.612 1 93.3 542 TRP B O 1
ATOM 11343 N N . ARG B 1 543 ? -21.918 32.055 32.721 1 95.44 543 ARG B N 1
ATOM 11344 C CA . ARG B 1 543 ? -23.053 32.438 31.888 1 95.44 543 ARG B CA 1
ATOM 11345 C C . ARG B 1 543 ? -23.52 31.268 31.028 1 95.44 543 ARG B C 1
ATOM 11347 O O . ARG B 1 543 ? -22.701 30.515 30.497 1 95.44 543 ARG B O 1
ATOM 11354 N N . VAL B 1 544 ? -24.853 31.118 30.899 1 96.04 544 VAL B N 1
ATOM 11355 C CA . VAL B 1 544 ? -25.445 30.125 30.008 1 96.04 544 VAL B CA 1
ATOM 11356 C C . VAL B 1 544 ? -26.411 30.807 29.042 1 96.04 544 VAL B C 1
ATOM 11358 O O . VAL B 1 544 ? -27.218 31.646 29.45 1 96.04 544 VAL B O 1
ATOM 11361 N N . THR B 1 545 ? -26.227 30.499 27.827 1 95.72 545 THR B N 1
ATOM 11362 C CA . THR B 1 545 ? -27.117 31.034 26.802 1 95.72 545 THR B CA 1
ATOM 11363 C C . THR B 1 545 ? -27.958 29.922 26.182 1 95.72 545 THR B C 1
ATOM 11365 O O . THR B 1 545 ? -27.421 28.909 25.729 1 95.72 545 THR B O 1
ATOM 11368 N N . PHE B 1 546 ? -29.291 30.119 26.12 1 95.63 546 PHE B N 1
ATOM 11369 C CA . PHE B 1 546 ? -30.213 29.151 25.538 1 95.63 546 PHE B CA 1
ATOM 11370 C C . PHE B 1 546 ? -30.744 29.646 24.198 1 95.63 546 PHE B C 1
ATOM 11372 O O . PHE B 1 546 ? -31.337 30.724 24.12 1 95.63 546 PHE B O 1
ATOM 11379 N N . ASP B 1 547 ? -30.494 28.856 23.215 1 93.31 547 ASP B N 1
ATOM 11380 C CA . ASP B 1 547 ? -31.19 29.101 21.955 1 93.31 547 ASP B CA 1
ATOM 11381 C C . ASP B 1 547 ? -32.608 28.537 21.993 1 93.31 547 ASP B C 1
ATOM 11383 O O . ASP B 1 547 ? -32.903 27.537 21.336 1 93.31 547 ASP B O 1
ATOM 11387 N N . THR B 1 548 ? -33.484 29.237 22.619 1 93.74 548 THR B N 1
ATOM 11388 C CA . THR B 1 548 ? -34.777 28.689 23.013 1 93.74 548 THR B CA 1
ATOM 11389 C C . THR B 1 548 ? -35.685 28.52 21.799 1 93.74 548 THR B C 1
ATOM 11391 O O . THR B 1 548 ? -36.403 27.524 21.688 1 93.74 548 THR B O 1
ATOM 11394 N N . ASN B 1 549 ? -35.671 29.52 20.895 1 92.26 549 ASN B N 1
ATOM 11395 C CA . ASN B 1 549 ? -36.607 29.515 19.776 1 92.26 549 ASN B CA 1
ATOM 11396 C C . ASN B 1 549 ? -36.017 30.203 18.548 1 92.26 549 ASN B C 1
ATOM 11398 O O . ASN B 1 549 ? -36.585 31.172 18.042 1 92.26 549 ASN B O 1
ATOM 11402 N N . PRO B 1 550 ? -34.992 29.601 17.987 1 90.63 550 PRO B N 1
ATOM 11403 C CA . PRO B 1 550 ? -34.301 30.255 16.873 1 90.63 550 PRO B CA 1
ATOM 11404 C C . PRO B 1 550 ? -35.185 30.407 15.638 1 90.63 550 PRO B C 1
ATOM 11406 O O . PRO B 1 550 ? -34.865 31.185 14.736 1 90.63 550 PRO B O 1
ATOM 11409 N N . ASP B 1 551 ? -36.355 29.788 15.619 1 91.13 551 ASP B N 1
ATOM 11410 C CA . ASP B 1 551 ? -37.203 29.842 14.432 1 91.13 551 ASP B CA 1
ATOM 11411 C C . ASP B 1 551 ? -38.392 30.776 14.648 1 91.13 551 ASP B C 1
ATOM 11413 O O . ASP B 1 551 ? -39.31 30.821 13.827 1 91.13 551 ASP B O 1
ATOM 11417 N N . ASP B 1 552 ? -38.348 31.547 15.799 1 91.59 552 ASP B N 1
ATOM 11418 C CA . ASP B 1 552 ? -39.432 32.482 16.086 1 91.59 552 ASP B CA 1
ATOM 11419 C C . ASP B 1 552 ? -38.912 33.915 16.174 1 91.59 552 ASP B C 1
ATOM 11421 O O . ASP B 1 552 ? -38.184 34.26 17.108 1 91.59 552 ASP B O 1
ATOM 11425 N N . CYS B 1 553 ? -39.254 34.714 15.24 1 92.32 553 CYS B N 1
ATOM 11426 C CA . CYS B 1 553 ? -38.938 36.138 15.273 1 92.32 553 CYS B CA 1
ATOM 11427 C C . CYS B 1 553 ? -39.957 36.941 14.474 1 92.32 553 CYS B C 1
ATOM 11429 O O . CYS B 1 553 ? -40.545 36.431 13.519 1 92.32 553 CYS B O 1
ATOM 11431 N N . ASN B 1 554 ? -40.179 38.12 14.883 1 92.9 554 ASN B N 1
ATOM 11432 C CA . ASN B 1 554 ? -41.151 38.96 14.192 1 92.9 554 ASN B CA 1
ATOM 11433 C C . ASN B 1 554 ? -40.467 40.003 13.313 1 92.9 554 ASN B C 1
ATOM 11435 O O . ASN B 1 554 ? -41.128 40.883 12.759 1 92.9 554 ASN B O 1
ATOM 11439 N N . LEU B 1 555 ? -39.097 39.9 13.286 1 94.22 555 LEU B N 1
ATOM 11440 C CA . LEU B 1 555 ? -38.342 40.799 12.419 1 94.22 555 LEU B CA 1
ATOM 11441 C C . LEU B 1 555 ? -37.554 40.013 11.376 1 94.22 555 LEU B C 1
ATOM 11443 O O . LEU B 1 555 ? -37.429 38.791 11.477 1 94.22 555 LEU B O 1
ATOM 11447 N N . HIS B 1 556 ? -37.096 40.671 10.321 1 93.4 556 HIS B N 1
ATOM 11448 C CA . HIS B 1 556 ? -36.301 40.093 9.244 1 93.4 556 HIS B CA 1
ATOM 11449 C C . HIS B 1 556 ? -35.031 40.903 9.002 1 93.4 556 HIS B C 1
ATOM 11451 O O . HIS B 1 556 ? -34.798 41.382 7.89 1 93.4 556 HIS B O 1
ATOM 11457 N N . CYS B 1 557 ? -34.241 40.924 10.046 1 92.91 557 CYS B N 1
ATOM 11458 C CA . CYS B 1 557 ? -33.039 41.749 10.017 1 92.91 557 CYS B CA 1
ATOM 11459 C C . CYS B 1 557 ? -32.058 41.248 8.964 1 92.91 557 CYS B C 1
ATOM 11461 O O . CYS B 1 557 ? -31.92 40.04 8.762 1 92.91 557 CYS B O 1
ATOM 11463 N N . ASP B 1 558 ? -31.224 42.027 8.39 1 91.11 558 ASP B N 1
ATOM 11464 C CA . ASP B 1 558 ? -30.315 41.714 7.292 1 91.11 558 ASP B CA 1
ATOM 11465 C C . ASP B 1 558 ? -29.227 40.741 7.739 1 91.11 558 ASP B C 1
ATOM 11467 O O . ASP B 1 558 ? -28.832 39.852 6.982 1 91.11 558 ASP B O 1
ATOM 11471 N N . MET B 1 559 ? -28.755 40.95 8.924 1 89.04 559 MET B N 1
ATOM 11472 C CA . MET B 1 559 ? -27.58 40.198 9.354 1 89.04 559 MET B CA 1
ATOM 11473 C C . MET B 1 559 ? -27.987 38.89 10.024 1 89.04 559 MET B C 1
ATOM 11475 O O . MET B 1 559 ? -27.13 38.102 10.429 1 89.04 559 MET B O 1
ATOM 11479 N N . CYS B 1 560 ? -29.272 38.652 10.151 1 89.42 560 CYS B N 1
ATOM 11480 C CA . CYS B 1 560 ? -29.756 37.509 10.918 1 89.42 560 CYS B CA 1
ATOM 11481 C C . CYS B 1 560 ? -29.607 36.217 10.123 1 89.42 560 CYS B C 1
ATOM 11483 O O . CYS B 1 560 ? -29.998 36.151 8.957 1 89.42 560 CYS B O 1
ATOM 11485 N N . GLU B 1 561 ? -29.128 35.197 10.731 1 85.57 561 GLU B N 1
ATOM 11486 C CA . GLU B 1 561 ? -28.882 33.905 10.099 1 85.57 561 GLU B CA 1
ATOM 11487 C C . GLU B 1 561 ? -30.19 33.225 9.706 1 85.57 561 GLU B C 1
ATOM 11489 O O . GLU B 1 561 ? -30.26 32.549 8.677 1 85.57 561 GLU B O 1
ATOM 11494 N N . GLY B 1 562 ? -31.224 33.427 10.427 1 85.4 562 GLY B N 1
ATOM 11495 C CA . GLY B 1 562 ? -32.459 32.683 10.242 1 85.4 562 GLY B CA 1
ATOM 11496 C C . GLY B 1 562 ? -33.485 33.426 9.408 1 85.4 562 GLY B C 1
ATOM 11497 O O . GLY B 1 562 ? -34.218 32.816 8.627 1 85.4 562 GLY B O 1
ATOM 11498 N N . PHE B 1 563 ? -33.47 34.79 9.464 1 89.05 563 PHE B N 1
ATOM 11499 C CA . PHE B 1 563 ? -34.642 35.481 8.94 1 89.05 563 PHE B CA 1
ATOM 11500 C C . PHE B 1 563 ? -34.237 36.538 7.92 1 89.05 563 PHE B C 1
ATOM 11502 O O . PHE B 1 563 ? -35.087 37.263 7.398 1 89.05 563 PHE B O 1
ATOM 11509 N N . SER B 1 564 ? -32.95 36.599 7.709 1 89.93 564 SER B N 1
ATOM 11510 C CA . SER B 1 564 ? -32.472 37.534 6.696 1 89.93 564 SER B CA 1
ATOM 11511 C C . SER B 1 564 ? -33.031 37.191 5.319 1 89.93 564 SER B C 1
ATOM 11513 O O . SER B 1 564 ? -33.288 36.022 5.022 1 89.93 564 SER B O 1
ATOM 11515 N N . GLN B 1 565 ? -33.138 38.198 4.544 1 89.16 565 GLN B N 1
ATOM 11516 C CA . GLN B 1 565 ? -33.585 37.996 3.169 1 89.16 565 GLN B CA 1
ATOM 11517 C C . GLN B 1 565 ? -32.571 37.177 2.376 1 89.16 565 GLN B C 1
ATOM 11519 O O . GLN B 1 565 ? -32.913 36.576 1.355 1 89.16 565 GLN B O 1
ATOM 11524 N N . TYR B 1 566 ? -31.376 37.107 2.862 1 89.28 566 TYR B N 1
ATOM 11525 C CA . TYR B 1 566 ? -30.307 36.394 2.172 1 89.28 566 TYR B CA 1
ATOM 11526 C C . TYR B 1 566 ? -30.202 34.957 2.668 1 89.28 566 TYR B C 1
ATOM 11528 O O . TYR B 1 566 ? -29.486 34.142 2.082 1 89.28 566 TYR B O 1
ATOM 11536 N N . SER B 1 567 ? -30.914 34.62 3.741 1 88.19 567 SER B N 1
ATOM 11537 C CA . SER B 1 567 ? -30.811 33.302 4.359 1 88.19 567 SER B CA 1
ATOM 11538 C C . SER B 1 567 ? -31.771 32.311 3.71 1 88.19 567 SER B C 1
ATOM 11540 O O . SER B 1 567 ? -32.913 32.656 3.4 1 88.19 567 SER B O 1
ATOM 11542 N N . SER B 1 568 ? -31.29 31.102 3.454 1 86.85 568 SER B N 1
ATOM 11543 C CA . SER B 1 568 ? -32.146 30.038 2.939 1 86.85 568 SER B CA 1
ATOM 11544 C C . SER B 1 568 ? -32.524 29.051 4.038 1 86.85 568 SER B C 1
ATOM 11546 O O . SER B 1 568 ? -33.155 28.027 3.77 1 86.85 568 SER B O 1
ATOM 11548 N N . VAL B 1 569 ? -32.097 29.307 5.269 1 85.01 569 VAL B N 1
ATOM 11549 C CA . VAL B 1 569 ? -32.21 28.36 6.372 1 85.01 569 VAL B CA 1
ATOM 11550 C C . VAL B 1 569 ? -33.675 27.987 6.586 1 85.01 569 VAL B C 1
ATOM 11552 O O . VAL B 1 569 ? -34.02 26.804 6.637 1 85.01 569 VAL B O 1
ATOM 11555 N N . GLN B 1 570 ? -34.602 28.968 6.722 1 84.48 570 GLN B N 1
ATOM 11556 C CA . GLN B 1 570 ? -36.012 28.701 6.988 1 84.48 570 GLN B CA 1
ATOM 11557 C C . GLN B 1 570 ? -36.663 27.967 5.819 1 84.48 570 GLN B C 1
ATOM 11559 O O . GLN B 1 570 ? -37.458 27.047 6.022 1 84.48 570 GLN B O 1
ATOM 11564 N N . LYS B 1 571 ? -36.256 28.369 4.604 1 86.16 571 LYS B N 1
ATOM 11565 C CA . LYS B 1 571 ? -36.792 27.725 3.408 1 86.16 571 LYS B CA 1
ATOM 11566 C C . LYS B 1 571 ? -36.363 26.263 3.332 1 86.16 571 LYS B C 1
ATOM 11568 O O . LYS B 1 571 ? -37.178 25.385 3.041 1 86.16 571 LYS B O 1
ATOM 11573 N N . GLU B 1 572 ? -35.115 26.095 3.553 1 88.13 572 GLU B N 1
ATOM 11574 C CA . GLU B 1 572 ? -34.564 24.745 3.485 1 88.13 572 GLU B CA 1
ATOM 11575 C C . GLU B 1 572 ? -35.191 23.838 4.539 1 88.13 572 GLU B C 1
ATOM 11577 O O . GLU B 1 572 ? -35.491 22.674 4.265 1 88.13 572 GLU B O 1
ATOM 11582 N N . ARG B 1 573 ? -35.314 24.253 5.706 1 85.77 573 ARG B N 1
ATOM 11583 C CA . ARG B 1 573 ? -35.916 23.472 6.781 1 85.77 573 ARG B CA 1
ATOM 11584 C C . ARG B 1 573 ? -37.366 23.125 6.46 1 85.77 573 ARG B C 1
ATOM 11586 O O . ARG B 1 573 ? -37.815 22.008 6.723 1 85.77 573 ARG B O 1
ATOM 11593 N N . LYS B 1 574 ? -38.04 24.026 5.937 1 83.96 574 LYS B N 1
ATOM 11594 C CA . LYS B 1 574 ? -39.422 23.782 5.535 1 83.96 574 LYS B CA 1
ATOM 11595 C C . LYS B 1 574 ? -39.496 22.721 4.441 1 83.96 574 LYS B C 1
ATOM 11597 O O . LYS B 1 574 ? -40.366 21.848 4.473 1 83.96 574 LYS B O 1
ATOM 11602 N N . GLU B 1 575 ? -38.628 22.869 3.529 1 86.52 575 GLU B N 1
ATOM 11603 C CA . GLU B 1 575 ? -38.591 21.908 2.431 1 86.52 575 GLU B CA 1
ATOM 11604 C C . GLU B 1 575 ? -38.296 20.5 2.94 1 86.52 575 GLU B C 1
ATOM 11606 O O . GLU B 1 575 ? -38.779 19.516 2.376 1 86.52 575 GLU B O 1
ATOM 11611 N N . GLN B 1 576 ? -37.592 20.464 3.967 1 87.32 576 GLN B N 1
ATOM 11612 C CA . GLN B 1 576 ? -37.229 19.169 4.532 1 87.32 576 GLN B CA 1
ATOM 11613 C C . GLN B 1 576 ? -38.239 18.727 5.588 1 87.32 576 GLN B C 1
ATOM 11615 O O . GLN B 1 576 ? -38.076 17.675 6.209 1 87.32 576 GLN B O 1
ATOM 11620 N N . ASN B 1 577 ? -39.257 19.46 5.755 1 84.14 577 ASN B N 1
ATOM 11621 C CA . ASN B 1 577 ? -40.332 19.198 6.706 1 84.14 577 ASN B CA 1
ATOM 11622 C C . ASN B 1 577 ? -39.79 18.973 8.115 1 84.14 577 ASN B C 1
ATOM 11624 O O . ASN B 1 577 ? -40.206 18.039 8.802 1 84.14 577 ASN B O 1
ATOM 11628 N N . LEU B 1 578 ? -38.817 19.785 8.467 1 86.61 578 LEU B N 1
ATOM 11629 C CA . LEU B 1 578 ? -38.26 19.705 9.813 1 86.61 578 LEU B CA 1
ATOM 11630 C C . LEU B 1 578 ? -39.109 20.498 10.8 1 86.61 578 LEU B C 1
ATOM 11632 O O . LEU B 1 578 ? -39.622 21.568 10.465 1 86.61 578 LEU B O 1
ATOM 11636 N N . ALA B 1 579 ? -39.303 19.938 11.957 1 88.02 579 ALA B N 1
ATOM 11637 C CA . ALA B 1 579 ? -40.04 20.635 13.008 1 88.02 579 ALA B CA 1
ATOM 11638 C C . ALA B 1 579 ? -39.311 21.904 13.439 1 88.02 579 ALA B C 1
ATOM 11640 O O . ALA B 1 579 ? -38.079 21.958 13.419 1 88.02 579 ALA B O 1
ATOM 11641 N N . PRO B 1 580 ? -40.094 23.029 13.834 1 89 580 PRO B N 1
ATOM 11642 C CA . PRO B 1 580 ? -39.42 24.223 14.35 1 89 580 PRO B CA 1
ATOM 11643 C C . PRO B 1 580 ? -38.567 23.932 15.582 1 89 580 PRO B C 1
ATOM 11645 O O . PRO B 1 580 ? -38.965 23.141 16.441 1 89 580 PRO B O 1
ATOM 11648 N N . ARG B 1 581 ? -37.512 24.523 15.622 1 89.41 581 ARG B N 1
ATOM 11649 C CA . ARG B 1 581 ? -36.587 24.355 16.738 1 89.41 581 ARG B CA 1
ATOM 11650 C C . ARG B 1 581 ? -37.05 25.147 17.956 1 89.41 581 ARG B C 1
ATOM 11652 O O . ARG B 1 581 ? -36.845 26.361 18.028 1 89.41 581 ARG B O 1
ATOM 11659 N N . ARG B 1 582 ? -37.515 24.487 18.924 1 93.37 582 ARG B N 1
ATOM 11660 C CA . ARG B 1 582 ? -37.992 25.04 20.188 1 93.37 582 ARG B CA 1
ATOM 11661 C C . ARG B 1 582 ? -37.545 24.18 21.365 1 93.37 582 ARG B C 1
ATOM 11663 O O . ARG B 1 582 ? -37.839 22.983 21.414 1 93.37 582 ARG B O 1
ATOM 11670 N N . MET B 1 583 ? -36.903 24.802 22.177 1 94.31 583 MET B N 1
ATOM 11671 C CA . MET B 1 583 ? -36.356 24.084 23.325 1 94.31 583 MET B CA 1
ATOM 11672 C C . MET B 1 583 ? -37.46 23.705 24.307 1 94.31 583 MET B C 1
ATOM 11674 O O . MET B 1 583 ? -38.353 24.508 24.584 1 94.31 583 MET B O 1
ATOM 11678 N N . SER B 1 584 ? -37.415 22.447 24.752 1 94.8 584 SER B N 1
ATOM 11679 C CA . SER B 1 584 ? -38.373 22.038 25.774 1 94.8 584 SER B CA 1
ATOM 11680 C C . SER B 1 584 ? -38.059 22.687 27.118 1 94.8 584 SER B C 1
ATOM 11682 O O . SER B 1 584 ? -36.893 22.928 27.439 1 94.8 584 SER B O 1
ATOM 11684 N N . PHE B 1 585 ? -39.093 23.011 27.864 1 95.19 585 PHE B N 1
ATOM 11685 C CA . PHE B 1 585 ? -38.888 23.595 29.184 1 95.19 585 PHE B CA 1
ATOM 11686 C C . PHE B 1 585 ? -38.132 22.631 30.091 1 95.19 585 PHE B C 1
ATOM 11688 O O . PHE B 1 585 ? -37.328 23.056 30.923 1 95.19 585 PHE B O 1
ATOM 11695 N N . GLN B 1 586 ? -38.316 21.337 29.804 1 96.02 586 GLN B N 1
ATOM 11696 C CA . GLN B 1 586 ? -37.623 20.327 30.596 1 96.02 586 GLN B CA 1
ATOM 11697 C C . GLN B 1 586 ? -36.111 20.431 30.419 1 96.02 586 GLN B C 1
ATOM 11699 O O . GLN B 1 586 ? -35.355 20.241 31.374 1 96.02 586 GLN B O 1
ATOM 11704 N N . LEU B 1 587 ? -35.739 20.67 29.256 1 96.1 587 LEU B N 1
ATOM 11705 C CA . LEU B 1 587 ? -34.312 20.803 28.983 1 96.1 587 LEU B CA 1
ATOM 11706 C C . LEU B 1 587 ? -33.74 22.038 29.672 1 96.1 587 LEU B C 1
ATOM 11708 O O . LEU B 1 587 ? -32.643 21.988 30.234 1 96.1 587 LEU B O 1
ATOM 11712 N N . VAL B 1 588 ? -34.447 23.173 29.655 1 96.23 588 VAL B N 1
ATOM 11713 C CA . VAL B 1 588 ? -34.013 24.394 30.326 1 96.23 588 VAL B CA 1
ATOM 11714 C C . VAL B 1 588 ? -33.866 24.136 31.823 1 96.23 588 VAL B C 1
ATOM 11716 O O . VAL B 1 588 ? -32.872 24.538 32.434 1 96.23 588 VAL B O 1
ATOM 11719 N N . GLU B 1 589 ? -34.855 23.487 32.338 1 96.74 589 GLU B N 1
ATOM 11720 C CA . GLU B 1 589 ? -34.855 23.192 33.768 1 96.74 589 GLU B CA 1
ATOM 11721 C C . GLU B 1 589 ? -33.662 22.322 34.152 1 96.74 589 GLU B C 1
ATOM 11723 O O . GLU B 1 589 ? -32.968 22.607 35.13 1 96.74 589 GLU B O 1
ATOM 11728 N N . LYS B 1 590 ? -33.481 21.353 33.329 1 97.17 590 LYS B N 1
ATOM 11729 C CA . LYS B 1 590 ? -32.373 20.446 33.611 1 97.17 590 LYS B CA 1
ATOM 11730 C C . LYS B 1 590 ? -31.036 21.181 33.574 1 97.17 590 LYS B C 1
ATOM 11732 O O . LYS B 1 590 ? -30.239 21.078 34.508 1 97.17 590 LYS B O 1
ATOM 11737 N N . VAL B 1 591 ? -30.816 21.89 32.547 1 97.07 591 VAL B N 1
ATOM 11738 C CA . VAL B 1 591 ? -29.522 22.525 32.32 1 97.07 591 VAL B CA 1
ATOM 11739 C C . VAL B 1 591 ? -29.281 23.599 33.378 1 97.07 591 VAL B C 1
ATOM 11741 O O . VAL B 1 591 ? -28.174 23.72 33.909 1 97.07 591 VAL B O 1
ATOM 11744 N N . LEU B 1 592 ? -30.267 24.391 33.673 1 96.56 592 LEU B N 1
ATOM 11745 C CA . LEU B 1 592 ? -30.117 25.45 34.665 1 96.56 592 LEU B CA 1
ATOM 11746 C C . LEU B 1 592 ? -29.841 24.865 36.046 1 96.56 592 LEU B C 1
ATOM 11748 O O . LEU B 1 592 ? -29.045 25.416 36.811 1 96.56 592 LEU B O 1
ATOM 11752 N N . SER B 1 593 ? -30.531 23.752 36.291 1 96.34 593 SER B N 1
ATOM 11753 C CA . SER B 1 593 ? -30.289 23.088 37.567 1 96.34 593 SER B CA 1
ATOM 11754 C C . SER B 1 593 ? -28.851 22.589 37.666 1 96.34 593 SER B C 1
ATOM 11756 O O . SER B 1 593 ? -28.198 22.762 38.698 1 96.34 593 SER B O 1
ATOM 11758 N N . GLU B 1 594 ? -28.438 22.002 36.641 1 96.44 594 GLU B N 1
ATOM 11759 C CA . GLU B 1 594 ? -27.067 21.499 36.62 1 96.44 594 GLU B CA 1
ATOM 11760 C C . GLU B 1 594 ? -26.059 22.64 36.716 1 96.44 594 GLU B C 1
ATOM 11762 O O . GLU B 1 594 ? -25.016 22.502 37.358 1 96.44 594 GLU B O 1
ATOM 11767 N N . PHE B 1 595 ? -26.379 23.696 36.086 1 96.12 595 PHE B N 1
ATOM 11768 C CA . PHE B 1 595 ? -25.546 24.892 36.095 1 96.12 595 PHE B CA 1
ATOM 11769 C C . PHE B 1 595 ? -25.403 25.443 37.509 1 96.12 595 PHE B C 1
ATOM 11771 O O . PHE B 1 595 ? -24.291 25.714 37.966 1 96.12 595 PHE B O 1
ATOM 11778 N N . VAL B 1 596 ? -26.446 25.509 38.136 1 95.83 596 VAL B N 1
ATOM 11779 C CA . VAL B 1 596 ? -26.458 26.026 39.501 1 95.83 596 VAL B CA 1
ATOM 11780 C C . VAL B 1 596 ? -25.779 25.029 40.437 1 95.83 596 VAL B C 1
ATOM 11782 O O . VAL B 1 596 ? -24.986 25.418 41.298 1 95.83 596 VAL B O 1
ATOM 11785 N N . ASP B 1 597 ? -26.066 23.759 40.231 1 95.44 597 ASP B N 1
ATOM 11786 C CA . ASP B 1 597 ? -25.475 22.715 41.063 1 95.44 597 ASP B CA 1
ATOM 11787 C C . ASP B 1 597 ? -23.951 22.729 40.96 1 95.44 597 ASP B C 1
ATOM 11789 O O . ASP B 1 597 ? -23.255 22.518 41.955 1 95.44 597 ASP B O 1
ATOM 11793 N N . LEU B 1 598 ? -23.527 22.896 39.791 1 92.84 598 LEU B N 1
ATOM 11794 C CA . LEU B 1 598 ? -22.086 22.909 39.562 1 92.84 598 LEU B CA 1
ATOM 11795 C C . LEU B 1 598 ? -21.414 23.997 40.392 1 92.84 598 LEU B C 1
ATOM 11797 O O . LEU B 1 598 ? -20.327 23.788 40.935 1 92.84 598 LEU B O 1
ATOM 11801 N N . HIS B 1 599 ? -22.031 25.183 40.472 1 92.59 599 HIS B N 1
ATOM 11802 C CA . HIS B 1 599 ? -21.47 26.306 41.213 1 92.59 599 HIS B CA 1
ATOM 11803 C C . HIS B 1 599 ? -21.618 26.103 42.718 1 92.59 599 HIS B C 1
ATOM 11805 O O . HIS B 1 599 ? -20.778 26.559 43.496 1 92.59 599 HIS B O 1
ATOM 11811 N N . LEU B 1 600 ? -22.673 25.423 43.097 1 93.5 600 LEU B N 1
ATOM 11812 C CA . LEU B 1 600 ? -22.885 25.147 44.514 1 93.5 600 LEU B CA 1
ATOM 11813 C C . LEU B 1 600 ? -21.937 24.058 45.004 1 93.5 600 LEU B C 1
ATOM 11815 O O . LEU B 1 600 ? -21.52 24.068 46.165 1 93.5 600 LEU B O 1
ATOM 11819 N N . GLN B 1 601 ? -21.601 23.197 44.14 1 91.13 601 GLN B N 1
ATOM 11820 C CA . GLN B 1 601 ? -20.738 22.079 44.507 1 91.13 601 GLN B CA 1
ATOM 11821 C C . GLN B 1 601 ? -19.269 22.491 44.494 1 91.13 601 GLN B C 1
ATOM 11823 O O . GLN B 1 601 ? -18.44 21.874 45.168 1 91.13 601 GLN B O 1
ATOM 11828 N N . THR B 1 602 ? -18.967 23.537 43.731 1 86.99 602 THR B N 1
ATOM 11829 C CA . THR B 1 602 ? -17.579 23.97 43.621 1 86.99 602 THR B CA 1
ATOM 11830 C C . THR B 1 602 ? -17.467 25.48 43.808 1 86.99 602 THR B C 1
ATOM 11832 O O . THR B 1 602 ? -17.024 26.192 42.905 1 86.99 602 THR B O 1
ATOM 11835 N N . PRO B 1 603 ? -17.568 26.053 44.954 1 83.03 603 PRO B N 1
ATOM 11836 C CA . PRO B 1 603 ? -17.619 27.498 45.184 1 83.03 603 PRO B CA 1
ATOM 11837 C C . PRO B 1 603 ? -16.286 28.188 44.906 1 83.03 603 PRO B C 1
ATOM 11839 O O . PRO B 1 603 ? -16.262 29.348 44.485 1 83.03 603 PRO B O 1
ATOM 11842 N N . SER B 1 604 ? -15.016 27.888 45.551 1 80.09 604 SER B N 1
ATOM 11843 C CA . SER B 1 604 ? -13.695 28.464 45.32 1 80.09 604 SER B CA 1
ATOM 11844 C C . SER B 1 604 ? -13.463 28.738 43.838 1 80.09 604 SER B C 1
ATOM 11846 O O . SER B 1 604 ? -12.637 29.58 43.479 1 80.09 604 SER B O 1
ATOM 11848 N N . MET B 1 605 ? -14.477 27.729 42.597 1 81.93 605 MET B N 1
ATOM 11849 C CA . MET B 1 605 ? -14.335 27.884 41.152 1 81.93 605 MET B CA 1
ATOM 11850 C C . MET B 1 605 ? -15.412 28.81 40.596 1 81.93 605 MET B C 1
ATOM 11852 O O . MET B 1 605 ? -15.47 29.046 39.388 1 81.93 605 MET B O 1
ATOM 11856 N N . SER B 1 606 ? -16.284 29.211 41.392 1 81.83 606 SER B N 1
ATOM 11857 C CA . SER B 1 606 ? -17.379 30.081 40.977 1 81.83 606 SER B CA 1
ATOM 11858 C C . SER B 1 606 ? -16.985 31.551 41.076 1 81.83 606 SER B C 1
ATOM 11860 O O . SER B 1 606 ? -16.309 31.955 42.024 1 81.83 606 SER B O 1
ATOM 11862 N N . PRO B 1 607 ? -17.416 32.277 40.171 1 82.55 607 PRO B N 1
ATOM 11863 C CA . PRO B 1 607 ? -17.094 33.704 40.244 1 82.55 607 PRO B CA 1
ATOM 11864 C C . PRO B 1 607 ? -17.804 34.411 41.396 1 82.55 607 PRO B C 1
ATOM 11866 O O . PRO B 1 607 ? -18.848 33.946 41.861 1 82.55 607 PRO B O 1
ATOM 11869 N N . GLN B 1 608 ? -17.256 35.536 41.777 1 80.98 608 GLN B N 1
ATOM 11870 C CA . GLN B 1 608 ? -17.811 36.307 42.885 1 80.98 608 GLN B CA 1
ATOM 11871 C C . GLN B 1 608 ? -18.96 37.195 42.416 1 80.98 608 GLN B C 1
ATOM 11873 O O . GLN B 1 608 ? -19.671 37.783 43.234 1 80.98 608 GLN B O 1
ATOM 11878 N N . LYS B 1 609 ? -19.3 37.08 41.179 1 86.48 609 LYS B N 1
ATOM 11879 C CA . LYS B 1 609 ? -20.404 37.866 40.637 1 86.48 609 LYS B CA 1
ATOM 11880 C C . LYS B 1 609 ? -21.627 36.991 40.378 1 86.48 609 LYS B C 1
ATOM 11882 O O . LYS B 1 609 ? -21.546 35.763 40.459 1 86.48 609 LYS B O 1
ATOM 11887 N N . ALA B 1 610 ? -22.669 37.698 40.162 1 92.66 610 ALA B N 1
ATOM 11888 C CA . ALA B 1 610 ? -23.903 36.971 39.875 1 92.66 610 ALA B CA 1
ATOM 11889 C C . ALA B 1 610 ? -23.791 36.198 38.564 1 92.66 610 ALA B C 1
ATOM 11891 O O . ALA B 1 610 ? -23.199 36.684 37.598 1 92.66 610 ALA B O 1
ATOM 11892 N N . LEU B 1 611 ? -24.315 35.011 38.545 1 94.98 611 LEU B N 1
ATOM 11893 C CA . LEU B 1 611 ? -24.426 34.231 37.317 1 94.98 611 LEU B CA 1
ATOM 11894 C C . LEU B 1 611 ? -25.487 34.82 36.394 1 94.98 611 LEU B C 1
ATOM 11896 O O . LEU B 1 611 ? -26.338 35.596 36.834 1 94.98 611 LEU B O 1
ATOM 11900 N N . GLU B 1 612 ? -25.324 34.4 35.125 1 95.91 612 GLU B N 1
ATOM 11901 C CA . GLU B 1 612 ? -26.289 34.966 34.187 1 95.91 612 GLU B CA 1
ATOM 11902 C C . GLU B 1 612 ? -26.878 33.887 33.282 1 95.91 612 GLU B C 1
ATOM 11904 O O . GLU B 1 612 ? -26.197 32.919 32.938 1 95.91 612 GLU B O 1
ATOM 11909 N N . VAL B 1 613 ? -28.114 34.11 32.986 1 96.33 613 VAL B N 1
ATOM 11910 C CA . VAL B 1 613 ? -28.841 33.288 32.024 1 96.33 613 VAL B CA 1
ATOM 11911 C C . VAL B 1 613 ? -29.329 34.156 30.867 1 96.33 613 VAL B C 1
ATOM 11913 O O . VAL B 1 613 ? -29.941 35.205 31.084 1 96.33 613 VAL B O 1
ATOM 11916 N N . ILE B 1 614 ? -29.035 33.643 29.705 1 95.05 614 ILE B N 1
ATOM 11917 C CA . ILE B 1 614 ? -29.446 34.394 28.523 1 95.05 614 ILE B CA 1
ATOM 11918 C C . ILE B 1 614 ? -30.376 33.538 27.666 1 95.05 614 ILE B C 1
ATOM 11920 O O . ILE B 1 614 ? -29.919 32.659 26.932 1 95.05 614 ILE B O 1
ATOM 11924 N N . PRO B 1 615 ? -31.65 33.688 27.74 1 86.82 615 PRO B N 1
ATOM 11925 C CA . PRO B 1 615 ? -32.553 32.995 26.818 1 86.82 615 PRO B CA 1
ATOM 11926 C C . PRO B 1 615 ? -32.511 33.572 25.405 1 86.82 615 PRO B C 1
ATOM 11928 O O . PRO B 1 615 ? -32.556 34.793 25.231 1 86.82 615 PRO B O 1
ATOM 11931 N N . SER B 1 616 ? -31.7 32.815 24.581 1 71.71 616 SER B N 1
ATOM 11932 C CA . SER B 1 616 ? -30.896 33.093 23.395 1 71.71 616 SER B CA 1
ATOM 11933 C C . SER B 1 616 ? -31.653 33.976 22.409 1 71.71 616 SER B C 1
ATOM 11935 O O . SER B 1 616 ? -32.874 33.869 22.282 1 71.71 616 SER B O 1
ATOM 11937 N N . THR B 1 617 ? -30.854 34.556 21.525 1 62.46 617 THR B N 1
ATOM 11938 C CA . THR B 1 617 ? -30.487 35.727 20.736 1 62.46 617 THR B CA 1
ATOM 11939 C C . THR B 1 617 ? -30.725 35.475 19.25 1 62.46 617 THR B C 1
ATOM 11941 O O . THR B 1 617 ? -30.721 36.411 18.448 1 62.46 617 THR B O 1
ATOM 11944 N N . MET B 1 618 ? -30.933 34.218 18.773 1 71.68 618 MET B N 1
ATOM 11945 C CA . MET B 1 618 ? -31.092 34.024 17.335 1 71.68 618 MET B CA 1
ATOM 11946 C C . MET B 1 618 ? -32.555 34.158 16.926 1 71.68 618 MET B C 1
ATOM 11948 O O . MET B 1 618 ? -32.861 34.329 15.745 1 71.68 618 MET B O 1
ATOM 11952 N N . GLY B 1 619 ? -33.375 34.582 17.767 1 82.55 619 GLY B N 1
ATOM 11953 C CA . GLY B 1 619 ? -34.795 34.887 17.683 1 82.55 619 GLY B CA 1
ATOM 11954 C C . GLY B 1 619 ? -35.243 35.923 18.696 1 82.55 619 GLY B C 1
ATOM 11955 O O . GLY B 1 619 ? -34.42 36.658 19.246 1 82.55 619 GLY B O 1
ATOM 11956 N N . GLU B 1 620 ? -36.581 36.08 18.694 1 93.14 620 GLU B N 1
ATOM 11957 C CA . GLU B 1 620 ? -37.123 36.937 19.744 1 93.14 620 GLU B CA 1
ATOM 11958 C C . GLU B 1 620 ? -37.556 36.118 20.956 1 93.14 620 GLU B C 1
ATOM 11960 O O . GLU B 1 620 ? -38.599 35.462 20.928 1 93.14 620 GLU B O 1
ATOM 11965 N N . PRO B 1 621 ? -36.657 36.14 21.97 1 94.21 621 PRO B N 1
ATOM 11966 C CA . PRO B 1 621 ? -36.9 35.267 23.121 1 94.21 621 PRO B CA 1
ATOM 11967 C C . PRO B 1 621 ? -38.281 35.474 23.737 1 94.21 621 PRO B C 1
ATOM 11969 O O . PRO B 1 621 ? -38.871 34.531 24.271 1 94.21 621 PRO B O 1
ATOM 11972 N N . LEU B 1 622 ? -38.857 36.667 23.66 1 95.05 622 LEU B N 1
ATOM 11973 C CA . LEU B 1 622 ? -40.122 36.99 24.311 1 95.05 622 LEU B CA 1
ATOM 11974 C C . LEU B 1 622 ? -41.291 36.337 23.581 1 95.05 622 LEU B C 1
ATOM 11976 O O . LEU B 1 622 ? -42.424 36.362 24.067 1 95.05 622 LEU B O 1
ATOM 11980 N N . LEU B 1 623 ? -40.96 35.673 22.444 1 94.54 623 LEU B N 1
ATOM 11981 C CA . LEU B 1 623 ? -41.967 34.902 21.722 1 94.54 623 LEU B CA 1
ATOM 11982 C C . LEU B 1 623 ? -41.936 33.437 22.145 1 94.54 623 LEU B C 1
ATOM 11984 O O . LEU B 1 623 ? -42.806 32.656 21.753 1 94.54 623 LEU B O 1
ATOM 11988 N N . TYR B 1 624 ? -40.974 33.049 22.929 1 94.21 624 TYR B N 1
ATOM 11989 C CA . TYR B 1 624 ? -40.875 31.687 23.441 1 94.21 624 TYR B CA 1
ATOM 11990 C C . TYR B 1 624 ? -42.034 31.371 24.379 1 94.21 624 TYR B C 1
ATOM 11992 O O . TYR B 1 624 ? -42.275 32.1 25.345 1 94.21 624 TYR B O 1
ATOM 12000 N N . GLN B 1 625 ? -42.679 30.324 24.106 1 91.44 625 GLN B N 1
ATOM 12001 C CA . GLN B 1 625 ? -43.935 30.007 24.776 1 91.44 625 GLN B CA 1
ATOM 12002 C C . GLN B 1 625 ? -43.722 29.794 26.272 1 91.44 625 GLN B C 1
ATOM 12004 O O . GLN B 1 625 ? -44.62 30.054 27.076 1 91.44 625 GLN B O 1
ATOM 12009 N N . HIS B 1 626 ? -42.57 29.356 26.685 1 93.53 626 HIS B N 1
ATOM 12010 C CA . HIS B 1 626 ? -42.329 29.031 28.086 1 93.53 626 HIS B CA 1
ATOM 12011 C C . HIS B 1 626 ? -41.482 30.104 28.763 1 93.53 626 HIS B C 1
ATOM 12013 O O . HIS B 1 626 ? -40.831 29.839 29.776 1 93.53 626 HIS B O 1
ATOM 12019 N N . PHE B 1 627 ? -41.489 31.309 28.22 1 95.17 627 PHE B N 1
ATOM 12020 C CA . PHE B 1 627 ? -40.585 32.341 28.714 1 95.17 627 PHE B CA 1
ATOM 12021 C C . PHE B 1 627 ? -40.922 32.714 30.152 1 95.17 627 PHE B C 1
ATOM 12023 O O . PHE B 1 627 ? -40.026 32.896 30.978 1 95.17 627 PHE B O 1
ATOM 12030 N N . GLU B 1 628 ? -42.163 32.835 30.475 1 94.36 628 GLU B N 1
ATOM 12031 C CA . GLU B 1 628 ? -42.569 33.191 31.831 1 94.36 628 GLU B CA 1
ATOM 12032 C C . GLU B 1 628 ? -42.188 32.099 32.826 1 94.36 628 GLU B C 1
ATOM 12034 O O . GLU B 1 628 ? -41.803 32.391 33.96 1 94.36 628 GLU B O 1
ATOM 12039 N N . GLU B 1 629 ? -42.318 30.87 32.307 1 95.12 629 GLU B N 1
ATOM 12040 C CA . GLU B 1 629 ? -41.885 29.758 33.149 1 95.12 629 GLU B CA 1
ATOM 12041 C C . GLU B 1 629 ? -40.384 29.822 33.419 1 95.12 629 GLU B C 1
ATOM 12043 O O . GLU B 1 629 ? -39.93 29.482 34.513 1 95.12 629 GLU B O 1
ATOM 12048 N N . VAL B 1 630 ? -39.691 30.243 32.455 1 95.25 630 VAL B N 1
ATOM 12049 C CA . VAL B 1 630 ? -38.245 30.377 32.592 1 95.25 630 VAL B CA 1
ATOM 12050 C C . VAL B 1 630 ? -37.921 31.448 33.632 1 95.25 630 VAL B C 1
ATOM 12052 O O . VAL B 1 630 ? -37 31.284 34.435 1 95.25 630 VAL B O 1
ATOM 12055 N N . LEU B 1 631 ? -38.687 32.572 33.632 1 96.03 631 LEU B N 1
ATOM 12056 C CA . LEU B 1 631 ? -38.493 33.622 34.626 1 96.03 631 LEU B CA 1
ATOM 12057 C C . LEU B 1 631 ? -38.693 33.079 36.036 1 96.03 631 LEU B C 1
ATOM 12059 O O . LEU B 1 631 ? -37.919 33.393 36.943 1 96.03 631 LEU B O 1
ATOM 12063 N N . GLY B 1 632 ? -39.742 32.27 36.127 1 95.96 632 GLY B N 1
ATOM 12064 C CA . GLY B 1 632 ? -39.988 31.634 37.412 1 95.96 632 GLY B CA 1
ATOM 12065 C C . GLY B 1 632 ? -38.851 30.736 37.861 1 95.96 632 GLY B C 1
ATOM 12066 O O . GLY B 1 632 ? -38.496 30.717 39.041 1 95.96 632 GLY B O 1
ATOM 12067 N N . LEU B 1 633 ? -38.391 30.015 36.943 1 95.97 633 LEU B N 1
ATOM 12068 C CA . LEU B 1 633 ? -37.281 29.117 37.238 1 95.97 633 LEU B CA 1
ATOM 12069 C C . LEU B 1 633 ? -36.044 29.902 37.662 1 95.97 633 LEU B C 1
ATOM 12071 O O . LEU B 1 633 ? -35.325 29.49 38.575 1 95.97 633 LEU B O 1
ATOM 12075 N N . ILE B 1 634 ? -35.71 31.057 37.009 1 96.42 634 ILE B N 1
ATOM 12076 C CA . ILE B 1 634 ? -34.561 31.898 37.329 1 96.42 634 ILE B CA 1
ATOM 12077 C C . ILE B 1 634 ? -34.705 32.45 38.746 1 96.42 634 ILE B C 1
ATOM 12079 O O . ILE B 1 634 ? -33.739 32.469 39.512 1 96.42 634 ILE B O 1
ATOM 12083 N N . GLN B 1 635 ? -35.91 32.846 39.063 1 95.85 635 GLN B N 1
ATOM 12084 C CA . GLN B 1 635 ? -36.174 33.359 40.403 1 95.85 635 GLN B CA 1
ATOM 12085 C C . GLN B 1 635 ? -35.934 32.286 41.461 1 95.85 635 GLN B C 1
ATOM 12087 O O . GLN B 1 635 ? -35.344 32.559 42.508 1 95.85 635 GLN B O 1
ATOM 12092 N N . GLN B 1 636 ? -36.409 31.143 41.089 1 96.34 636 GLN B N 1
ATOM 12093 C CA . GLN B 1 636 ? -36.238 30.019 42.004 1 96.34 636 GLN B CA 1
ATOM 12094 C C . GLN B 1 636 ? -34.761 29.699 42.212 1 96.34 636 GLN B C 1
ATOM 12096 O O . GLN B 1 636 ? -34.312 29.525 43.347 1 96.34 636 GLN B O 1
ATOM 12101 N N . GLN B 1 637 ? -34.065 29.613 41.178 1 96.12 637 GLN B N 1
ATOM 12102 C CA . GLN B 1 637 ? -32.651 29.261 41.249 1 96.12 637 GLN B CA 1
ATOM 12103 C C . GLN B 1 637 ? -31.835 30.388 41.876 1 96.12 637 GLN B C 1
ATOM 12105 O O . GLN B 1 637 ? -30.823 30.137 42.533 1 96.12 637 GLN B O 1
ATOM 12110 N N . ASP B 1 638 ? -32.249 31.662 41.641 1 95.57 638 ASP B N 1
ATOM 12111 C CA . ASP B 1 638 ? -31.62 32.807 42.293 1 95.57 638 ASP B CA 1
ATOM 12112 C C . ASP B 1 638 ? -31.725 32.698 43.813 1 95.57 638 ASP B C 1
ATOM 12114 O O . ASP B 1 638 ? -30.742 32.911 44.525 1 95.57 638 ASP B O 1
ATOM 12118 N N . ARG B 1 639 ? -32.876 32.326 44.302 1 95.09 639 ARG B N 1
ATOM 12119 C CA . ARG B 1 639 ? -33.09 32.146 45.735 1 95.09 639 ARG B CA 1
ATOM 12120 C C . ARG B 1 639 ? -32.206 31.032 46.285 1 95.09 639 ARG B C 1
ATOM 12122 O O . ARG B 1 639 ? -31.601 31.18 47.349 1 95.09 639 ARG B O 1
ATOM 12129 N N . ARG B 1 640 ? -32.165 30.01 45.495 1 95.27 640 ARG B N 1
ATOM 12130 C CA . ARG B 1 640 ? -31.359 28.866 45.909 1 95.27 640 ARG B CA 1
ATOM 12131 C C . ARG B 1 640 ? -29.888 29.248 46.031 1 95.27 640 ARG B C 1
ATOM 12133 O O . ARG B 1 640 ? -29.227 28.89 47.008 1 95.27 640 ARG B O 1
ATOM 12140 N N . LEU B 1 641 ? -29.333 29.951 45.14 1 95.15 641 LEU B N 1
ATOM 12141 C CA . LEU B 1 641 ? -27.942 30.388 45.144 1 95.15 641 LEU B CA 1
ATOM 12142 C C . LEU B 1 641 ? -27.669 31.322 46.319 1 95.15 641 LEU B C 1
ATOM 12144 O O . LEU B 1 641 ? -26.674 31.16 47.029 1 95.15 641 LEU B O 1
ATOM 12148 N N . LYS B 1 642 ? -28.576 32.269 46.498 1 93.93 642 LYS B N 1
ATOM 12149 C CA . LYS B 1 642 ? -28.395 33.263 47.552 1 93.93 642 LYS B CA 1
ATOM 12150 C C . LYS B 1 642 ? -28.486 32.623 48.934 1 93.93 642 LYS B C 1
ATOM 12152 O O . LYS B 1 642 ? -27.794 33.041 49.865 1 93.93 642 LYS B O 1
ATOM 12157 N N . GLU B 1 643 ? -29.28 31.653 49.022 1 94.48 643 GLU B N 1
ATOM 12158 C CA . GLU B 1 643 ? -29.393 30.909 50.273 1 94.48 643 GLU B CA 1
ATOM 12159 C C . GLU B 1 643 ? -28.074 30.231 50.632 1 94.48 643 GLU B C 1
ATOM 12161 O O . GLU B 1 643 ? -27.796 29.985 51.808 1 94.48 643 GLU B O 1
ATOM 12166 N N . HIS B 1 644 ? -27.309 29.995 49.703 1 92.9 644 HIS B N 1
ATOM 12167 C CA . HIS B 1 644 ? -26.031 29.332 49.934 1 92.9 644 HIS B CA 1
ATOM 12168 C C . HIS B 1 644 ? -24.877 30.327 49.883 1 92.9 644 HIS B C 1
ATOM 12170 O O . HIS B 1 644 ? -23.73 29.943 49.644 1 92.9 644 HIS B O 1
ATOM 12176 N N . GLY B 1 645 ? -25.146 31.577 49.869 1 89.3 645 GLY B N 1
ATOM 12177 C CA . GLY B 1 645 ? -24.123 32.603 50 1 89.3 645 GLY B CA 1
ATOM 12178 C C . GLY B 1 645 ? -23.569 33.066 48.666 1 89.3 645 GLY B C 1
ATOM 12179 O O . GLY B 1 645 ? -22.557 33.768 48.619 1 89.3 645 GLY B O 1
ATOM 12180 N N . HIS B 1 646 ? -24.193 32.652 47.553 1 91.16 646 HIS B N 1
ATOM 12181 C CA . HIS B 1 646 ? -23.757 33.083 46.23 1 91.16 646 HIS B CA 1
ATOM 12182 C C . HIS B 1 646 ? -24.387 34.419 45.85 1 91.16 646 HIS B C 1
ATOM 12184 O O . HIS B 1 646 ? -25.38 34.835 46.451 1 91.16 646 HIS B O 1
ATOM 12190 N N . ALA B 1 647 ? -23.8 35.103 44.859 1 91.64 647 ALA B N 1
ATOM 12191 C CA . ALA B 1 647 ? -24.252 36.423 44.427 1 91.64 647 ALA B CA 1
ATOM 12192 C C . ALA B 1 647 ? -25.58 36.332 43.682 1 91.64 647 ALA B C 1
ATOM 12194 O O . ALA B 1 647 ? -26.264 37.34 43.493 1 91.64 647 ALA B O 1
ATOM 12195 N N . GLY B 1 648 ? -25.941 35.15 43.325 1 94.13 648 GLY B N 1
ATOM 12196 C CA . GLY B 1 648 ? -27.271 34.958 42.768 1 94.13 648 GLY B CA 1
ATOM 12197 C C . GLY B 1 648 ? -27.257 34.676 41.277 1 94.13 648 GLY B C 1
ATOM 12198 O O . GLY B 1 648 ? -26.229 34.282 40.724 1 94.13 648 GLY B O 1
ATOM 12199 N N . LEU B 1 649 ? -28.445 34.661 40.704 1 95.62 649 LEU B N 1
ATOM 12200 C CA . LEU B 1 649 ? -28.687 34.41 39.287 1 95.62 649 LEU B CA 1
ATOM 12201 C C . LEU B 1 649 ? -29.556 35.508 38.682 1 95.62 649 LEU B C 1
ATOM 12203 O O . LEU B 1 649 ? -30.588 35.873 39.25 1 95.62 649 LEU B O 1
ATOM 12207 N N . GLN B 1 650 ? -29.075 36.054 37.576 1 96.22 650 GLN B N 1
ATOM 12208 C CA . GLN B 1 650 ? -29.815 37.128 36.922 1 96.22 650 GLN B CA 1
ATOM 12209 C C . GLN B 1 650 ? -30.073 36.804 35.453 1 96.22 650 GLN B C 1
ATOM 12211 O O . GLN B 1 650 ? -29.354 36.002 34.854 1 96.22 650 GLN B O 1
ATOM 12216 N N . LEU B 1 651 ? -31.088 37.42 34.972 1 96.12 651 LEU B N 1
ATOM 12217 C CA . LEU B 1 651 ? -31.412 37.36 33.551 1 96.12 651 LEU B CA 1
ATOM 12218 C C . LEU B 1 651 ? -30.631 38.411 32.77 1 96.12 651 LEU B C 1
ATOM 12220 O O . LEU B 1 651 ? -30.435 39.529 33.251 1 96.12 651 LEU B O 1
ATOM 12224 N N . ASN B 1 652 ? -30.049 38.032 31.722 1 95.63 652 ASN B N 1
ATOM 12225 C CA . ASN B 1 652 ? -29.526 38.915 30.685 1 95.63 652 ASN B CA 1
ATOM 12226 C C . ASN B 1 652 ? -30.28 38.743 29.369 1 95.63 652 ASN B C 1
ATOM 12228 O O . ASN B 1 652 ? -30.177 37.7 28.721 1 95.63 652 ASN B O 1
ATOM 12232 N N . LEU B 1 653 ? -30.997 39.742 28.974 1 95.47 653 LEU B N 1
ATOM 12233 C CA . LEU B 1 653 ? -31.939 39.581 27.871 1 95.47 653 LEU B CA 1
ATOM 12234 C C . LEU B 1 653 ? -31.479 40.361 26.644 1 95.47 653 LEU B C 1
ATOM 12236 O O . LEU B 1 653 ? -31.083 41.524 26.756 1 95.47 653 LEU B O 1
ATOM 12240 N N . THR B 1 654 ? -31.467 39.692 25.573 1 93.48 654 THR B N 1
ATOM 12241 C CA . THR B 1 654 ? -31.351 40.359 24.282 1 93.48 654 THR B CA 1
ATOM 12242 C C . THR B 1 654 ? -32.678 40.315 23.529 1 93.48 654 THR B C 1
ATOM 12244 O O . THR B 1 654 ? -33.228 39.238 23.292 1 93.48 654 THR B O 1
ATOM 12247 N N . THR B 1 655 ? -33.237 41.458 23.204 1 94.66 655 THR B N 1
ATOM 12248 C CA . THR B 1 655 ? -34.537 41.545 22.548 1 94.66 655 THR B CA 1
ATOM 12249 C C . THR B 1 655 ? -34.495 42.542 21.393 1 94.66 655 THR B C 1
ATOM 12251 O O . THR B 1 655 ? -33.569 43.35 21.297 1 94.66 655 THR B O 1
ATOM 12254 N N . ASN B 1 656 ? -35.409 42.416 20.497 1 94.22 656 ASN B N 1
ATOM 12255 C CA . ASN B 1 656 ? -35.445 43.325 19.356 1 94.22 656 ASN B CA 1
ATOM 12256 C C . ASN B 1 656 ? -36.212 44.603 19.681 1 94.22 656 ASN B C 1
ATOM 12258 O O . ASN B 1 656 ? -36.394 45.46 18.814 1 94.22 656 ASN B O 1
ATOM 12262 N N . GLY B 1 657 ? -36.731 44.712 20.917 1 94.26 657 GLY B N 1
ATOM 12263 C CA . GLY B 1 657 ? -37.303 45.957 21.404 1 94.26 657 GLY B CA 1
ATOM 12264 C C . GLY B 1 657 ? -38.788 46.082 21.122 1 94.26 657 GLY B C 1
ATOM 12265 O O . GLY B 1 657 ? -39.424 47.054 21.534 1 94.26 657 GLY B O 1
ATOM 12266 N N . THR B 1 658 ? -39.393 45.067 20.484 1 95.52 658 THR B N 1
ATOM 12267 C CA . THR B 1 658 ? -40.809 45.136 20.14 1 95.52 658 THR B CA 1
ATOM 12268 C C . THR B 1 658 ? -41.673 44.689 21.316 1 95.52 658 THR B C 1
ATOM 12270 O O . THR B 1 658 ? -42.875 44.96 21.348 1 95.52 658 THR B O 1
ATOM 12273 N N . PHE B 1 659 ? -41.187 43.98 22.215 1 96.02 659 PHE B N 1
ATOM 12274 C CA . PHE B 1 659 ? -41.868 43.449 23.39 1 96.02 659 PHE B CA 1
ATOM 12275 C C . PHE B 1 659 ? -43.212 42.84 23.007 1 96.02 659 PHE B C 1
ATOM 12277 O O . PHE B 1 659 ? -44.258 43.278 23.49 1 96.02 659 PHE B O 1
ATOM 12284 N N . PRO B 1 660 ? -43.133 41.802 22.281 1 94.64 660 PRO B N 1
ATOM 12285 C CA . PRO B 1 660 ? -44.359 41.2 21.752 1 94.64 660 PRO B CA 1
ATOM 12286 C C . PRO B 1 660 ? -45.19 40.51 22.831 1 94.64 660 PRO B C 1
ATOM 12288 O O . PRO B 1 660 ? -44.696 40.267 23.935 1 94.64 660 PRO B O 1
ATOM 12291 N N . ARG B 1 661 ? -46.431 40.249 22.642 1 91.84 661 ARG B N 1
ATOM 12292 C CA . ARG B 1 661 ? -47.387 39.459 23.411 1 91.84 661 ARG B CA 1
ATOM 12293 C C . ARG B 1 661 ? -47.956 40.267 24.572 1 91.84 661 ARG B C 1
ATOM 12295 O O . ARG B 1 661 ? -49.172 40.442 24.677 1 91.84 661 ARG B O 1
ATOM 12302 N N . LEU B 1 662 ? -47.031 40.933 25.428 1 94.56 662 LEU B N 1
ATOM 12303 C CA . LEU B 1 662 ? -47.526 41.531 26.664 1 94.56 662 LEU B CA 1
ATOM 12304 C C . LEU B 1 662 ? -47.382 43.049 26.629 1 94.56 662 LEU B C 1
ATOM 12306 O O . LEU B 1 662 ? -47.99 43.753 27.439 1 94.56 662 LEU B O 1
ATOM 12310 N N . GLY B 1 663 ? -46.583 43.523 25.694 1 94.8 663 GLY B N 1
ATOM 12311 C CA . GLY B 1 663 ? -46.289 44.946 25.662 1 94.8 663 GLY B CA 1
ATOM 12312 C C . GLY B 1 663 ? -45.169 45.346 26.604 1 94.8 663 GLY B C 1
ATOM 12313 O O . GLY B 1 663 ? -44.846 44.611 27.539 1 94.8 663 GLY B O 1
ATOM 12314 N N . VAL B 1 664 ? -44.636 46.52 26.49 1 96.77 664 VAL B N 1
ATOM 12315 C CA . VAL B 1 664 ? -43.403 46.923 27.158 1 96.77 664 VAL B CA 1
ATOM 12316 C C . VAL B 1 664 ? -43.661 47.112 28.651 1 96.77 664 VAL B C 1
ATOM 12318 O O . VAL B 1 664 ? -42.813 46.778 29.482 1 96.77 664 VAL B O 1
ATOM 12321 N N . LYS B 1 665 ? -44.785 47.609 29.125 1 96.26 665 LYS B N 1
ATOM 12322 C CA . LYS B 1 665 ? -45.061 47.884 30.532 1 96.26 665 LYS B CA 1
ATOM 12323 C C . LYS B 1 665 ? -45.136 46.592 31.34 1 96.26 665 LYS B C 1
ATOM 12325 O O . LYS B 1 665 ? -44.503 46.474 32.392 1 96.26 665 LYS B O 1
ATOM 12330 N N . ARG B 1 666 ? -45.948 45.687 30.74 1 96.39 666 ARG B N 1
ATOM 12331 C CA . ARG B 1 666 ? -46.098 44.416 31.442 1 96.39 666 ARG B CA 1
ATOM 12332 C C . ARG B 1 666 ? -44.785 43.642 31.459 1 96.39 666 ARG B C 1
ATOM 12334 O O . ARG B 1 666 ? -44.434 43.027 32.469 1 96.39 666 ARG B O 1
ATOM 12341 N N . TRP B 1 667 ? -44.141 43.622 30.39 1 96.6 667 TRP B N 1
ATOM 12342 C CA . TRP B 1 667 ? -42.843 42.956 30.353 1 96.6 667 TRP B CA 1
ATOM 12343 C C . TRP B 1 667 ? -41.866 43.614 31.321 1 96.6 667 TRP B C 1
ATOM 12345 O O . TRP B 1 667 ? -41.072 42.93 31.971 1 96.6 667 TRP B O 1
ATOM 12355 N N . ALA B 1 668 ? -41.842 44.968 31.353 1 96.67 668 ALA B N 1
ATOM 12356 C CA . ALA B 1 668 ? -40.961 45.68 32.275 1 96.67 668 ALA B CA 1
ATOM 12357 C C . ALA B 1 668 ? -41.182 45.217 33.712 1 96.67 668 ALA B C 1
ATOM 12359 O O . ALA B 1 668 ? -40.223 45.037 34.467 1 96.67 668 ALA B O 1
ATOM 12360 N N . GLU B 1 669 ? -42.384 45.015 34.078 1 95.58 669 GLU B N 1
ATOM 12361 C CA . GLU B 1 669 ? -42.736 44.564 35.422 1 95.58 669 GLU B CA 1
ATOM 12362 C C . GLU B 1 669 ? -42.163 43.178 35.706 1 95.58 669 GLU B C 1
ATOM 12364 O O . GLU B 1 669 ? -41.748 42.891 36.831 1 95.58 669 GLU B O 1
ATOM 12369 N N . LEU B 1 670 ? -42.166 42.418 34.713 1 95.19 670 LEU B N 1
ATOM 12370 C CA . LEU B 1 670 ? -41.746 41.031 34.885 1 95.19 670 LEU B CA 1
ATOM 12371 C C . LEU B 1 670 ? -40.23 40.906 34.787 1 95.19 670 LEU B C 1
ATOM 12373 O O . LEU B 1 670 ? -39.622 40.101 35.496 1 95.19 670 LEU B O 1
ATOM 12377 N N . LEU B 1 671 ? -39.554 41.656 33.93 1 95.9 671 LEU B N 1
ATOM 12378 C CA . LEU B 1 671 ? -38.156 41.466 33.56 1 95.9 671 LEU B CA 1
ATOM 12379 C C . LEU B 1 671 ? -37.237 42.263 34.48 1 95.9 671 LEU B C 1
ATOM 12381 O O . LEU B 1 671 ? -36.239 41.736 34.976 1 95.9 671 LEU B O 1
ATOM 12385 N N . LEU B 1 672 ? -37.521 43.529 34.731 1 96.09 672 LEU B N 1
ATOM 12386 C CA . LEU B 1 672 ? -36.593 44.493 35.312 1 96.09 672 LEU B CA 1
ATOM 12387 C C . LEU B 1 672 ? -36.156 44.056 36.706 1 96.09 672 LEU B C 1
ATOM 12389 O O . LEU B 1 672 ? -34.997 44.238 37.083 1 96.09 672 LEU B O 1
ATOM 12393 N N . PRO B 1 673 ? -37.025 43.427 37.469 1 93.88 673 PRO B N 1
ATOM 12394 C CA . PRO B 1 673 ? -36.59 43.016 38.806 1 93.88 673 PRO B CA 1
ATOM 12395 C C . PRO B 1 673 ? -35.543 41.905 38.77 1 93.88 673 PRO B C 1
ATOM 12397 O O . PRO B 1 673 ? -34.801 41.72 39.739 1 93.88 673 PRO B O 1
ATOM 12400 N N . LEU B 1 674 ? -35.436 41.187 37.665 1 94.38 674 LEU B N 1
ATOM 12401 C CA . LEU B 1 674 ? -34.615 39.983 37.613 1 94.38 674 LEU B CA 1
ATOM 12402 C C . LEU B 1 674 ? -33.457 40.157 36.636 1 94.38 674 LEU B C 1
ATOM 12404 O O . LEU B 1 674 ? -32.609 39.27 36.508 1 94.38 674 LEU B O 1
ATOM 12408 N N . THR B 1 675 ? -33.417 41.221 35.977 1 95.3 675 THR B N 1
ATOM 12409 C CA . THR B 1 675 ? -32.547 41.321 34.81 1 95.3 675 THR B CA 1
ATOM 12410 C C . THR B 1 675 ? -31.355 42.229 35.1 1 95.3 675 THR B C 1
ATOM 12412 O O . THR B 1 675 ? -31.51 43.292 35.703 1 95.3 675 THR B O 1
ATOM 12415 N N . SER B 1 676 ? -30.202 41.769 34.749 1 95.17 676 SER B N 1
ATOM 12416 C CA . SER B 1 676 ? -28.982 42.556 34.892 1 95.17 676 SER B CA 1
ATOM 12417 C C . SER B 1 676 ? -28.82 43.539 33.737 1 95.17 676 SER B C 1
ATOM 12419 O O . SER B 1 676 ? -28.409 44.683 33.942 1 95.17 676 SER B O 1
ATOM 12421 N N . ASP B 1 677 ? -29.199 43.033 32.617 1 95.15 677 ASP B N 1
ATOM 12422 C CA . ASP B 1 677 ? -28.997 43.805 31.395 1 95.15 677 ASP B CA 1
ATOM 12423 C C . ASP B 1 677 ? -30.067 43.481 30.356 1 95.15 677 ASP B C 1
ATOM 12425 O O . ASP B 1 677 ? -30.363 42.311 30.106 1 95.15 677 ASP B O 1
ATOM 12429 N N . VAL B 1 678 ? -30.675 44.485 29.842 1 96.38 678 VAL B N 1
ATOM 12430 C CA . VAL B 1 678 ? -31.537 44.321 28.676 1 96.38 678 VAL B CA 1
ATOM 12431 C C . VAL B 1 678 ? -30.87 44.939 27.449 1 96.38 678 VAL B C 1
ATOM 12433 O O . VAL B 1 678 ? -30.757 46.162 27.346 1 96.38 678 VAL B O 1
ATOM 12436 N N . LYS B 1 679 ? -30.489 44.093 26.638 1 96.72 679 LYS B N 1
ATOM 12437 C CA . LYS B 1 679 ? -29.877 44.524 25.384 1 96.72 679 LYS B CA 1
ATOM 12438 C C . LYS B 1 679 ? -30.915 44.615 24.269 1 96.72 679 LYS B C 1
ATOM 12440 O O . LYS B 1 679 ? -31.519 43.609 23.893 1 96.72 679 LYS B O 1
ATOM 12445 N N . ILE B 1 680 ? -31.012 45.755 23.772 1 95.74 680 ILE B N 1
ATOM 12446 C CA . ILE B 1 680 ? -31.963 45.997 22.693 1 95.74 680 ILE B CA 1
ATOM 12447 C C . ILE B 1 680 ? -31.216 46.14 21.369 1 95.74 680 ILE B C 1
ATOM 12449 O O . ILE B 1 680 ? -30.317 46.975 21.244 1 95.74 680 ILE B O 1
ATOM 12453 N N . SER B 1 681 ? -31.578 45.341 20.443 1 95.06 681 SER B N 1
ATOM 12454 C CA . SER B 1 681 ? -30.964 45.43 19.122 1 95.06 681 SER B CA 1
ATOM 12455 C C . SER B 1 681 ? -31.277 46.766 18.456 1 95.06 681 SER B C 1
ATOM 12457 O O . SER B 1 681 ? -32.441 47.084 18.207 1 95.06 681 SER B O 1
ATOM 12459 N N . TRP B 1 682 ? -30.306 47.522 18.229 1 95.96 682 TRP B N 1
ATOM 12460 C CA . TRP B 1 682 ? -30.455 48.868 17.684 1 95.96 682 TRP B CA 1
ATOM 12461 C C . TRP B 1 682 ? -29.328 49.188 16.709 1 95.96 682 TRP B C 1
ATOM 12463 O O . TRP B 1 682 ? -28.151 49.152 17.076 1 95.96 682 TRP B O 1
ATOM 12473 N N . ASN B 1 683 ? -29.681 49.529 15.47 1 96.33 683 ASN B N 1
ATOM 12474 C CA . ASN B 1 683 ? -28.628 49.61 14.464 1 96.33 683 ASN B CA 1
ATOM 12475 C C . ASN B 1 683 ? -28.668 50.939 13.714 1 96.33 683 ASN B C 1
ATOM 12477 O O . ASN B 1 683 ? -27.936 51.13 12.742 1 96.33 683 ASN B O 1
ATOM 12481 N N . GLY B 1 684 ? -29.503 51.869 14.122 1 96.68 684 GLY B N 1
ATOM 12482 C CA . GLY B 1 684 ? -29.569 53.152 13.44 1 96.68 684 GLY B CA 1
ATOM 12483 C C . GLY B 1 684 ? -29.985 54.291 14.352 1 96.68 684 GLY B C 1
ATOM 12484 O O . GLY B 1 684 ? -30.818 54.109 15.242 1 96.68 684 GLY B O 1
ATOM 12485 N N . ALA B 1 685 ? -29.364 55.417 14.106 1 96.51 685 ALA B N 1
ATOM 12486 C CA . ALA B 1 685 ? -29.804 56.612 14.823 1 96.51 685 ALA B CA 1
ATOM 12487 C C . ALA B 1 685 ? -31.03 57.23 14.158 1 96.51 685 ALA B C 1
ATOM 12489 O O . ALA B 1 685 ? -31.78 57.975 14.794 1 96.51 685 ALA B O 1
ATOM 12490 N N . SER B 1 686 ? -31.18 56.866 12.902 1 95.97 686 SER B N 1
ATOM 12491 C CA . SER B 1 686 ? -32.306 57.373 12.124 1 95.97 686 SER B CA 1
ATOM 12492 C C . SER B 1 686 ? -33.284 56.256 11.774 1 95.97 686 SER B C 1
ATOM 12494 O O . SER B 1 686 ? -32.907 55.083 11.737 1 95.97 686 SER B O 1
ATOM 12496 N N . LYS B 1 687 ? -34.526 56.684 11.539 1 96.23 687 LYS B N 1
ATOM 12497 C CA . LYS B 1 687 ? -35.567 55.758 11.102 1 96.23 687 LYS B CA 1
ATOM 12498 C C . LYS B 1 687 ? -35.152 55.026 9.829 1 96.23 687 LYS B C 1
ATOM 12500 O O . LYS B 1 687 ? -35.349 53.815 9.711 1 96.23 687 LYS B O 1
ATOM 12505 N N . GLU B 1 688 ? -34.569 55.708 8.902 1 96.05 688 GLU B N 1
ATOM 12506 C CA . GLU B 1 688 ? -34.174 55.149 7.612 1 96.05 688 GLU B CA 1
ATOM 12507 C C . GLU B 1 688 ? -33.161 54.021 7.786 1 96.05 688 GLU B C 1
ATOM 12509 O O . GLU B 1 688 ? -33.341 52.93 7.241 1 96.05 688 GLU B O 1
ATOM 12514 N N . THR B 1 689 ? -32.142 54.25 8.576 1 96.66 689 THR B N 1
ATOM 12515 C CA . THR B 1 689 ? -31.076 53.27 8.753 1 96.66 689 THR B CA 1
ATOM 12516 C C . THR B 1 689 ? -31.562 52.087 9.585 1 96.66 689 THR B C 1
ATOM 12518 O O . THR B 1 689 ? -31.304 50.931 9.242 1 96.66 689 THR B O 1
ATOM 12521 N N . GLN B 1 690 ? -32.278 52.36 10.63 1 96.55 690 GLN B N 1
ATOM 12522 C CA . GLN B 1 690 ? -32.75 51.323 11.541 1 96.55 690 GLN B CA 1
ATOM 12523 C C . GLN B 1 690 ? -33.708 50.366 10.836 1 96.55 690 GLN B C 1
ATOM 12525 O O . GLN B 1 690 ? -33.546 49.147 10.917 1 96.55 690 GLN B O 1
ATOM 12530 N N . GLU B 1 691 ? -34.638 50.87 10.131 1 96.11 691 GLU B N 1
ATOM 12531 C CA . GLU B 1 691 ? -35.657 50.039 9.496 1 96.11 691 GLU B CA 1
ATOM 12532 C C . GLU B 1 691 ? -35.109 49.35 8.25 1 96.11 691 GLU B C 1
ATOM 12534 O O . GLU B 1 691 ? -35.643 48.328 7.814 1 96.11 691 GLU B O 1
ATOM 12539 N N . MET B 1 692 ? -34.091 49.956 7.713 1 95.52 692 MET B N 1
ATOM 12540 C CA . MET B 1 692 ? -33.429 49.299 6.59 1 95.52 692 MET B CA 1
ATOM 12541 C C . MET B 1 692 ? -32.712 48.033 7.046 1 95.52 692 MET B C 1
ATOM 12543 O O . MET B 1 692 ? -32.755 47.009 6.362 1 95.52 692 MET B O 1
ATOM 12547 N N . ILE B 1 693 ? -32.065 48.085 8.206 1 94.97 693 ILE B N 1
ATOM 12548 C CA . ILE B 1 693 ? -31.271 46.971 8.713 1 94.97 693 ILE B CA 1
ATOM 12549 C C . ILE B 1 693 ? -32.178 45.978 9.437 1 94.97 693 ILE B C 1
ATOM 12551 O O . ILE B 1 693 ? -32.056 44.765 9.249 1 94.97 693 ILE B O 1
ATOM 12555 N N . MET B 1 694 ? -33.031 46.49 10.274 1 95.15 694 MET B N 1
ATOM 12556 C CA . MET B 1 694 ? -33.957 45.665 11.045 1 95.15 694 MET B CA 1
ATOM 12557 C C . MET B 1 694 ? -35.353 45.696 10.431 1 95.15 694 MET B C 1
ATOM 12559 O O . MET B 1 694 ? -36.28 46.259 11.016 1 95.15 694 MET B O 1
ATOM 12563 N N . LYS B 1 695 ? -35.493 44.962 9.399 1 94.64 695 LYS B N 1
ATOM 12564 C CA . LYS B 1 695 ? -36.72 44.979 8.607 1 94.64 695 LYS B CA 1
ATOM 12565 C C . LYS B 1 695 ? -37.902 44.45 9.414 1 94.64 695 LYS B C 1
ATOM 12567 O O . LYS B 1 695 ? -37.816 43.381 10.023 1 94.64 695 LYS B O 1
ATOM 12572 N N . GLY B 1 696 ? -38.957 45.195 9.423 1 93.37 696 GLY B N 1
ATOM 12573 C CA . GLY B 1 696 ? -40.153 44.847 10.174 1 93.37 696 GLY B CA 1
ATOM 12574 C C . GLY B 1 696 ? -40.302 45.64 11.459 1 93.37 696 GLY B C 1
ATOM 12575 O O . GLY B 1 696 ? -41.366 45.63 12.081 1 93.37 696 GLY B O 1
ATOM 12576 N N . GLN B 1 697 ? -39.273 46.357 11.729 1 94.07 697 GLN B N 1
ATOM 12577 C CA . GLN B 1 697 ? -39.312 47.145 12.957 1 94.07 697 GLN B CA 1
ATOM 12578 C C . GLN B 1 697 ? -39.88 48.537 12.7 1 94.07 697 GLN B C 1
ATOM 12580 O O . GLN B 1 697 ? -39.626 49.133 11.651 1 94.07 697 GLN B O 1
ATOM 12585 N N . ASN B 1 698 ? -40.689 49.03 13.626 1 95.67 698 ASN B N 1
ATOM 12586 C CA . ASN B 1 698 ? -41.145 50.416 13.635 1 95.67 698 ASN B CA 1
ATOM 12587 C C . ASN B 1 698 ? -40.304 51.278 14.572 1 95.67 698 ASN B C 1
ATOM 12589 O O . ASN B 1 698 ? -40.435 51.184 15.793 1 95.67 698 ASN B O 1
ATOM 12593 N N . PHE B 1 699 ? -39.577 52.229 14.057 1 95.72 699 PHE B N 1
ATOM 12594 C CA . PHE B 1 699 ? -38.579 52.996 14.792 1 95.72 699 PHE B CA 1
ATOM 12595 C C . PHE B 1 699 ? -39.226 53.78 15.928 1 95.72 699 PHE B C 1
ATOM 12597 O O . PHE B 1 699 ? -38.762 53.728 17.068 1 95.72 699 PHE B O 1
ATOM 12604 N N . GLU B 1 700 ? -40.315 54.459 15.665 1 96.5 700 GLU B N 1
ATOM 12605 C CA . GLU B 1 700 ? -40.969 55.308 16.656 1 96.5 700 GLU B CA 1
ATOM 12606 C C . GLU B 1 700 ? -41.561 54.476 17.791 1 96.5 700 GLU B C 1
ATOM 12608 O O . GLU B 1 700 ? -41.429 54.833 18.963 1 96.5 700 GLU B O 1
ATOM 12613 N N . GLN B 1 701 ? -42.112 53.402 17.342 1 95.97 701 GLN B N 1
ATOM 12614 C CA . GLN B 1 701 ? -42.731 52.533 18.337 1 95.97 701 GLN B CA 1
ATOM 12615 C C . GLN B 1 701 ? -41.682 51.926 19.265 1 95.97 701 GLN B C 1
ATOM 12617 O O . GLN B 1 701 ? -41.884 51.862 20.48 1 95.97 701 GLN B O 1
ATOM 12622 N N . VAL B 1 702 ? -40.646 51.459 18.706 1 96.78 702 VAL B N 1
ATOM 12623 C CA . VAL B 1 702 ? -39.617 50.812 19.513 1 96.78 702 VAL B CA 1
ATOM 12624 C C . VAL B 1 702 ? -38.915 51.85 20.385 1 96.78 702 VAL B C 1
ATOM 12626 O O . VAL B 1 702 ? -38.541 51.562 21.525 1 96.78 702 VAL B O 1
ATOM 12629 N N . LEU B 1 703 ? -38.736 53.053 19.843 1 96.78 703 LEU B N 1
ATOM 12630 C CA . LEU B 1 703 ? -38.148 54.123 20.641 1 96.78 703 LEU B CA 1
ATOM 12631 C C . LEU B 1 703 ? -39.019 54.44 21.853 1 96.78 703 LEU B C 1
ATOM 12633 O O . LEU B 1 703 ? -38.505 54.659 22.952 1 96.78 703 LEU B O 1
ATOM 12637 N N . GLU B 1 704 ? -40.314 54.472 21.637 1 96.95 704 GLU B N 1
ATOM 12638 C CA . GLU B 1 704 ? -41.245 54.691 22.741 1 96.95 704 GLU B CA 1
ATOM 12639 C C . GLU B 1 704 ? -41.18 53.549 23.751 1 96.95 704 GLU B C 1
ATOM 12641 O O . GLU B 1 704 ? -41.322 53.771 24.956 1 96.95 704 GLU B O 1
ATOM 12646 N N . ASN B 1 705 ? -41.063 52.361 23.238 1 97.59 705 ASN B N 1
ATOM 12647 C CA . ASN B 1 705 ? -40.9 51.21 24.12 1 97.59 705 ASN B CA 1
ATOM 12648 C C . ASN B 1 705 ? -39.671 51.359 25.013 1 97.59 705 ASN B C 1
ATOM 12650 O O . ASN B 1 705 ? -39.726 51.055 26.206 1 97.59 705 ASN B O 1
ATOM 12654 N N . VAL B 1 706 ? -38.556 51.886 24.445 1 97.64 706 VAL B N 1
ATOM 12655 C CA . VAL B 1 706 ? -37.307 52.036 25.185 1 97.64 706 VAL B CA 1
ATOM 12656 C C . VAL B 1 706 ? -37.471 53.101 26.266 1 97.64 706 VAL B C 1
ATOM 12658 O O . VAL B 1 706 ? -37.033 52.913 27.403 1 97.64 706 VAL B O 1
ATOM 12661 N N . LYS B 1 707 ? -38.156 54.197 25.947 1 97.52 707 LYS B N 1
ATOM 12662 C CA . LYS B 1 707 ? -38.405 55.26 26.917 1 97.52 707 LYS B CA 1
ATOM 12663 C C . LYS B 1 707 ? -39.236 54.749 28.091 1 97.52 707 LYS B C 1
ATOM 12665 O O . LYS B 1 707 ? -38.94 55.055 29.248 1 97.52 707 LYS B O 1
ATOM 12670 N N . THR B 1 708 ? -40.213 53.982 27.682 1 97.62 708 THR B N 1
ATOM 12671 C CA . THR B 1 708 ? -41.095 53.419 28.698 1 97.62 708 THR B CA 1
ATOM 12672 C C . THR B 1 708 ? -40.335 52.448 29.596 1 97.62 708 THR B C 1
ATOM 12674 O O . THR B 1 708 ? -40.496 52.468 30.818 1 97.62 708 THR B O 1
ATOM 12677 N N . LEU B 1 709 ? -39.58 51.649 29.007 1 97.33 709 LEU B N 1
ATOM 12678 C CA . LEU B 1 709 ? -38.781 50.687 29.758 1 97.33 709 LEU B CA 1
ATOM 12679 C C . LEU B 1 709 ? -37.816 51.401 30.7 1 97.33 709 LEU B C 1
ATOM 12681 O O . LEU B 1 709 ? -37.658 50.998 31.855 1 97.33 709 LEU B O 1
ATOM 12685 N N . ALA B 1 710 ? -37.111 52.483 30.247 1 97.48 710 ALA B N 1
ATOM 12686 C CA . ALA B 1 710 ? -36.166 53.254 31.051 1 97.48 710 ALA B CA 1
ATOM 12687 C C . ALA B 1 710 ? -36.864 53.917 32.234 1 97.48 710 ALA B C 1
ATOM 12689 O O . ALA B 1 710 ? -36.339 53.924 33.349 1 97.48 710 ALA B O 1
ATOM 12690 N N . ALA B 1 711 ? -38.051 54.417 31.975 1 97.02 711 ALA B N 1
ATOM 12691 C CA . ALA B 1 711 ? -38.823 55.059 33.035 1 97.02 711 ALA B CA 1
ATOM 12692 C C . ALA B 1 711 ? -39.216 54.053 34.113 1 97.02 711 ALA B C 1
ATOM 12694 O O . ALA B 1 711 ? -39.149 54.355 35.307 1 97.02 711 ALA B O 1
ATOM 12695 N N . GLN B 1 712 ? -39.634 52.92 33.599 1 96.66 712 GLN B N 1
ATOM 12696 C CA . GLN B 1 712 ? -40.012 51.869 34.538 1 96.66 712 GLN B CA 1
ATOM 12697 C C . GLN B 1 712 ? -38.808 51.391 35.343 1 96.66 712 GLN B C 1
ATOM 12699 O O . GLN B 1 712 ? -38.921 51.127 36.542 1 96.66 712 GLN B O 1
ATOM 12704 N N . ARG B 1 713 ? -37.689 51.266 34.761 1 96.79 713 ARG B N 1
ATOM 12705 C CA . ARG B 1 713 ? -36.451 50.875 35.428 1 96.79 713 ARG B CA 1
ATOM 12706 C C . ARG B 1 713 ? -36.058 51.893 36.493 1 96.79 713 ARG B C 1
ATOM 12708 O O . ARG B 1 713 ? -35.722 51.522 37.619 1 96.79 713 ARG B O 1
ATOM 12715 N N . ASP B 1 714 ? -36.135 53.219 36.143 1 96.15 714 ASP B N 1
ATOM 12716 C CA . ASP B 1 714 ? -35.756 54.278 37.073 1 96.15 714 ASP B CA 1
ATOM 12717 C C . ASP B 1 714 ? -36.71 54.332 38.264 1 96.15 714 ASP B C 1
ATOM 12719 O O . ASP B 1 714 ? -36.284 54.559 39.398 1 96.15 714 ASP B O 1
ATOM 12723 N N . ALA B 1 715 ? -37.966 54.097 37.935 1 96.43 715 ALA B N 1
ATOM 12724 C CA . ALA B 1 715 ? -38.963 54.078 39.002 1 96.43 715 ALA B CA 1
ATOM 12725 C C . ALA B 1 715 ? -38.717 52.918 39.962 1 96.43 715 ALA B C 1
ATOM 12727 O O . ALA B 1 715 ? -38.821 53.079 41.181 1 96.43 715 ALA B O 1
ATOM 12728 N N . LEU B 1 716 ? -38.417 51.827 39.366 1 95.07 716 LEU B N 1
ATOM 12729 C CA . LEU B 1 716 ? -38.131 50.655 40.186 1 95.07 716 LEU B CA 1
ATOM 12730 C C . LEU B 1 716 ? -36.889 50.88 41.041 1 95.07 716 LEU B C 1
ATOM 12732 O O . LEU B 1 716 ? -36.879 50.547 42.228 1 95.07 716 LEU B O 1
ATOM 12736 N N . ALA B 1 717 ? -35.889 51.46 40.482 1 94.48 717 ALA B N 1
ATOM 12737 C CA . ALA B 1 717 ? -34.645 51.729 41.199 1 94.48 717 ALA B CA 1
ATOM 12738 C C . ALA B 1 717 ? -34.864 52.747 42.314 1 94.48 717 ALA B C 1
ATOM 12740 O O . ALA B 1 717 ? -34.285 52.625 43.396 1 94.48 717 ALA B O 1
ATOM 12741 N N . ALA B 1 718 ? -35.623 53.728 42.072 1 95.12 718 ALA B N 1
ATOM 12742 C CA . ALA B 1 718 ? -35.924 54.767 43.053 1 95.12 718 ALA B CA 1
ATOM 12743 C C . ALA B 1 718 ? -36.666 54.188 44.255 1 95.12 718 ALA B C 1
ATOM 12745 O O . ALA B 1 718 ? -36.541 54.694 45.373 1 95.12 718 ALA B O 1
ATOM 12746 N N . SER B 1 719 ? -37.348 53.193 43.968 1 94.38 719 SER B N 1
ATOM 12747 C CA . SER B 1 719 ? -38.103 52.558 45.043 1 94.38 719 SER B CA 1
ATOM 12748 C C . SER B 1 719 ? -37.264 51.507 45.762 1 94.38 719 SER B C 1
ATOM 12750 O O . SER B 1 719 ? -37.784 50.739 46.575 1 94.38 719 SER B O 1
ATOM 12752 N N . GLY B 1 720 ? -35.957 51.435 45.378 1 91.84 720 GLY B N 1
ATOM 12753 C CA . GLY B 1 720 ? -35.041 50.528 46.052 1 91.84 720 GLY B CA 1
ATOM 12754 C C . GLY B 1 720 ? -34.921 49.181 45.365 1 91.84 720 GLY B C 1
ATOM 12755 O O . GLY B 1 720 ? -34.326 48.25 45.912 1 91.84 720 GLY B O 1
ATOM 12756 N N . GLY B 1 721 ? -35.551 49.091 44.243 1 90.66 721 GLY B N 1
ATOM 12757 C CA . GLY B 1 721 ? -35.492 47.844 43.499 1 90.66 721 GLY B CA 1
ATOM 12758 C C . GLY B 1 721 ? -34.241 47.713 42.652 1 90.66 721 GLY B C 1
ATOM 12759 O O . GLY B 1 721 ? -33.279 48.462 42.836 1 90.66 721 GLY B O 1
ATOM 12760 N N . ASN B 1 722 ? -34.287 46.718 41.805 1 90.97 722 ASN B N 1
ATOM 12761 C CA . ASN B 1 722 ? -33.165 46.371 40.939 1 90.97 722 ASN B CA 1
ATOM 12762 C C . ASN B 1 722 ? -32.919 47.444 39.883 1 90.97 722 ASN B C 1
ATOM 12764 O O . ASN B 1 722 ? -33.866 47.994 39.318 1 90.97 722 ASN B O 1
ATOM 12768 N N . PHE B 1 723 ? -31.705 47.835 39.652 1 93.61 723 PHE B N 1
ATOM 12769 C CA . PHE B 1 723 ? -31.34 48.694 38.532 1 93.61 723 PHE B CA 1
ATOM 12770 C C . PHE B 1 723 ? -30.81 47.868 37.366 1 93.61 723 PHE B C 1
ATOM 12772 O O . PHE B 1 723 ? -29.669 47.401 37.397 1 93.61 723 PHE B O 1
ATOM 12779 N N . CYS B 1 724 ? -31.587 47.759 36.465 1 94.9 724 CYS B N 1
ATOM 12780 C CA . CYS B 1 724 ? -31.257 47.023 35.249 1 94.9 724 CYS B CA 1
ATOM 12781 C C . CYS B 1 724 ? -30.546 47.922 34.244 1 94.9 724 CYS B C 1
ATOM 12783 O O . CYS B 1 724 ? -31.043 48.998 33.907 1 94.9 724 CYS B O 1
ATOM 12785 N N . ARG B 1 725 ? -29.392 47.437 33.782 1 96.33 725 ARG B N 1
ATOM 12786 C CA . ARG B 1 725 ? -28.716 48.165 32.713 1 96.33 725 ARG B CA 1
ATOM 12787 C C . ARG B 1 725 ? -29.464 48.018 31.392 1 96.33 725 ARG B C 1
ATOM 12789 O O . ARG B 1 725 ? -29.922 46.926 31.05 1 96.33 725 ARG B O 1
ATOM 12796 N N . LEU B 1 726 ? -29.618 49.088 30.712 1 97.34 726 LEU B N 1
ATOM 12797 C CA . LEU B 1 726 ? -30.169 49.071 29.361 1 97.34 726 LEU B CA 1
ATOM 12798 C C . LEU B 1 726 ? -29.076 49.315 28.326 1 97.34 726 LEU B C 1
ATOM 12800 O O . LEU B 1 726 ? -28.254 50.219 28.487 1 97.34 726 LEU B O 1
ATOM 12804 N N . THR B 1 727 ? -29.045 48.445 27.313 1 97.46 727 THR B N 1
ATOM 12805 C CA . THR B 1 727 ? -27.967 48.488 26.331 1 97.46 727 THR B CA 1
ATOM 12806 C C . THR B 1 727 ? -28.528 48.497 24.912 1 97.46 727 THR B C 1
ATOM 12808 O O . THR B 1 727 ? -29.405 47.696 24.581 1 97.46 727 THR B O 1
ATOM 12811 N N . PHE B 1 728 ? -28.02 49.474 24.083 1 97.6 728 PHE B N 1
ATOM 12812 C CA . PHE B 1 728 ? -28.189 49.32 22.643 1 97.6 728 PHE B CA 1
ATOM 12813 C C . PHE B 1 728 ? -27.116 48.404 22.067 1 97.6 728 PHE B C 1
ATOM 12815 O O . PHE B 1 728 ? -25.921 48.669 22.214 1 97.6 728 PHE B O 1
ATOM 12822 N N . GLN B 1 729 ? -27.526 47.351 21.495 1 95.52 729 GLN B N 1
ATOM 12823 C CA . GLN B 1 729 ? -26.589 46.406 20.896 1 95.52 729 GLN B CA 1
ATOM 12824 C C . GLN B 1 729 ? -26.585 46.525 19.375 1 95.52 729 GLN B C 1
ATOM 12826 O O . GLN B 1 729 ? -27.614 46.321 18.728 1 95.52 729 GLN B O 1
ATOM 12831 N N . LEU B 1 730 ? -25.353 46.732 18.841 1 94.73 730 LEU B N 1
ATOM 12832 C CA . LEU B 1 730 ? -25.199 47.044 17.424 1 94.73 730 LEU B CA 1
ATOM 12833 C C . LEU B 1 730 ? -24.399 45.958 16.712 1 94.73 730 LEU B C 1
ATOM 12835 O O . LEU B 1 730 ? -23.562 45.293 17.327 1 94.73 730 LEU B O 1
ATOM 12839 N N . THR B 1 731 ? -24.739 45.757 15.484 1 94.1 731 THR B N 1
ATOM 12840 C CA . THR B 1 731 ? -23.842 45.108 14.534 1 94.1 731 THR B CA 1
ATOM 12841 C C . THR B 1 731 ? -23.235 46.13 13.577 1 94.1 731 THR B C 1
ATOM 12843 O O . THR B 1 731 ? -23.959 46.908 12.952 1 94.1 731 THR B O 1
ATOM 12846 N N . PHE B 1 732 ? -21.967 46.208 13.471 1 94.4 732 PHE B N 1
ATOM 12847 C CA . PHE B 1 732 ? -21.297 47.224 12.669 1 94.4 732 PHE B CA 1
ATOM 12848 C C . PHE B 1 732 ? -21.376 46.883 11.186 1 94.4 732 PHE B C 1
ATOM 12850 O O . PHE B 1 732 ? -20.876 45.841 10.757 1 94.4 732 PHE B O 1
ATOM 12857 N N . LEU B 1 733 ? -22.011 47.693 10.474 1 94.71 733 LEU B N 1
ATOM 12858 C CA . LEU B 1 733 ? -22.212 47.539 9.038 1 94.71 733 LEU B CA 1
ATOM 12859 C C . LEU B 1 733 ? -21.808 48.807 8.293 1 94.71 733 LEU B C 1
ATOM 12861 O O . LEU B 1 733 ? -21.733 49.884 8.888 1 94.71 733 LEU B O 1
ATOM 12865 N N . GLN B 1 734 ? -21.63 48.616 7.05 1 93.64 734 GLN B N 1
ATOM 12866 C CA . GLN B 1 734 ? -21.313 49.752 6.192 1 93.64 734 GLN B CA 1
ATOM 12867 C C . GLN B 1 734 ? -22.395 50.825 6.278 1 93.64 734 GLN B C 1
ATOM 12869 O O . GLN B 1 734 ? -22.1 52.02 6.199 1 93.64 734 GLN B O 1
ATOM 12874 N N . GLU B 1 735 ? -23.559 50.447 6.579 1 93.78 735 GLU B N 1
ATOM 12875 C CA . GLU B 1 735 ? -24.713 51.34 6.529 1 93.78 735 GLU B CA 1
ATOM 12876 C C . GLU B 1 735 ? -24.848 52.141 7.821 1 93.78 735 GLU B C 1
ATOM 12878 O O . GLU B 1 735 ? -25.473 53.203 7.836 1 93.78 735 GLU B O 1
ATOM 12883 N N . ASN B 1 736 ? -24.289 51.652 8.88 1 95.61 736 ASN B N 1
ATOM 12884 C CA . ASN B 1 736 ? -24.645 52.309 10.133 1 95.61 736 ASN B CA 1
ATOM 12885 C C . ASN B 1 736 ? -23.413 52.847 10.855 1 95.61 736 ASN B C 1
ATOM 12887 O O . ASN B 1 736 ? -23.533 53.616 11.81 1 95.61 736 ASN B O 1
ATOM 12891 N N . TYR B 1 737 ? -22.216 52.533 10.402 1 95.31 737 TYR B N 1
ATOM 12892 C CA . TYR B 1 737 ? -21.04 52.86 11.2 1 95.31 737 TYR B CA 1
ATOM 12893 C C . TYR B 1 737 ? -20.921 54.366 11.404 1 95.31 737 TYR B C 1
ATOM 12895 O O . TYR B 1 737 ? -20.543 54.824 12.485 1 95.31 737 TYR B O 1
ATOM 12903 N N . GLN B 1 738 ? -21.365 55.156 10.457 1 94.71 738 GLN B N 1
ATOM 12904 C CA . GLN B 1 738 ? -21.245 56.608 10.533 1 94.71 738 GLN B CA 1
ATOM 12905 C C . GLN B 1 738 ? -22.231 57.189 11.543 1 94.71 738 GLN B C 1
ATOM 12907 O O . GLN B 1 738 ? -22.043 58.306 12.03 1 94.71 738 GLN B O 1
ATOM 12912 N N . GLU B 1 739 ? -23.255 56.454 11.835 1 96.81 739 GLU B N 1
ATOM 12913 C CA . GLU B 1 739 ? -24.297 56.943 12.733 1 96.81 739 GLU B CA 1
ATOM 12914 C C . GLU B 1 739 ? -24.016 56.54 14.177 1 96.81 739 GLU B C 1
ATOM 12916 O O . GLU B 1 739 ? -24.77 56.897 15.085 1 96.81 739 GLU B O 1
ATOM 12921 N N . ILE B 1 740 ? -22.948 55.88 14.435 1 97.25 740 ILE B N 1
ATOM 12922 C CA . ILE B 1 740 ? -22.693 55.331 15.762 1 97.25 740 ILE B CA 1
ATOM 12923 C C . ILE B 1 740 ? -22.61 56.464 16.782 1 97.25 740 ILE B C 1
ATOM 12925 O O . ILE B 1 740 ? -23.22 56.391 17.852 1 97.25 740 ILE B O 1
ATOM 12929 N N . PRO B 1 741 ? -21.898 57.648 16.496 1 97.24 741 PRO B N 1
ATOM 12930 C CA . PRO B 1 741 ? -21.928 58.75 17.46 1 97.24 741 PRO B CA 1
ATOM 12931 C C . PRO B 1 741 ? -23.343 59.252 17.74 1 97.24 741 PRO B C 1
ATOM 12933 O O . PRO B 1 741 ? -23.673 59.57 18.885 1 97.24 741 PRO B O 1
ATOM 12936 N N . GLN B 1 742 ? -24.158 59.256 16.715 1 97.46 742 GLN B N 1
ATOM 12937 C CA . GLN B 1 742 ? -25.541 59.695 16.872 1 97.46 742 GLN B CA 1
ATOM 12938 C C . GLN B 1 742 ? -26.359 58.667 17.647 1 97.46 742 GLN B C 1
ATOM 12940 O O . GLN B 1 742 ? -27.284 59.026 18.379 1 97.46 742 GLN B O 1
ATOM 12945 N N . ILE B 1 743 ? -26.054 57.397 17.467 1 97.7 743 ILE B N 1
ATOM 12946 C CA . ILE B 1 743 ? -26.729 56.344 18.216 1 97.7 743 ILE B CA 1
ATOM 12947 C C . ILE B 1 743 ? -26.407 56.479 19.703 1 97.7 743 ILE B C 1
ATOM 12949 O O . ILE B 1 743 ? -27.282 56.298 20.553 1 97.7 743 ILE B O 1
ATOM 12953 N N . ILE B 1 744 ? -25.186 56.814 20.007 1 97.56 744 ILE B N 1
ATOM 12954 C CA . ILE B 1 744 ? -24.758 57.004 21.389 1 97.56 744 ILE B CA 1
ATOM 12955 C C . ILE B 1 744 ? -25.511 58.18 22.005 1 97.56 744 ILE B C 1
ATOM 12957 O O . ILE B 1 744 ? -25.974 58.1 23.146 1 97.56 744 ILE B O 1
ATOM 12961 N N . GLN B 1 745 ? -25.659 59.276 21.243 1 97.09 745 GLN B N 1
ATOM 12962 C CA . GLN B 1 745 ? -26.436 60.419 21.711 1 97.09 745 GLN B CA 1
ATOM 12963 C C . GLN B 1 745 ? -27.894 60.035 21.944 1 97.09 745 GLN B C 1
ATOM 12965 O O . GLN B 1 745 ? -28.488 60.417 22.954 1 97.09 745 GLN B O 1
ATOM 12970 N N . LEU B 1 746 ? -28.403 59.302 20.99 1 97.08 746 LEU B N 1
ATOM 12971 C CA . LEU B 1 746 ? -29.779 58.833 21.107 1 97.08 746 LEU B CA 1
ATOM 12972 C C . LEU B 1 746 ? -29.96 57.986 22.362 1 97.08 746 LEU B C 1
ATOM 12974 O O . LEU B 1 746 ? -30.967 58.115 23.063 1 97.08 746 LEU B O 1
ATOM 12978 N N . ALA B 1 747 ? -29.039 57.092 22.613 1 97.7 747 ALA B N 1
ATOM 12979 C CA . ALA B 1 747 ? -29.077 56.251 23.807 1 97.7 747 ALA B CA 1
ATOM 12980 C C . ALA B 1 747 ? -29.154 57.098 25.073 1 97.7 747 ALA B C 1
ATOM 12982 O O . ALA B 1 747 ? -29.959 56.82 25.966 1 97.7 747 ALA B O 1
ATOM 12983 N N . ALA B 1 748 ? -28.346 58.133 25.132 1 96.62 748 ALA B N 1
ATOM 12984 C CA . ALA B 1 748 ? -28.349 59.03 26.284 1 96.62 748 ALA B CA 1
ATOM 12985 C C . ALA B 1 748 ? -29.699 59.726 26.435 1 96.62 748 ALA B C 1
ATOM 12987 O O . ALA B 1 748 ? -30.211 59.866 27.548 1 96.62 748 ALA B O 1
ATOM 12988 N N . ASP B 1 749 ? -30.289 60.113 25.369 1 96.34 749 ASP B N 1
ATOM 12989 C CA . ASP B 1 749 ? -31.533 60.876 25.358 1 96.34 749 ASP B CA 1
ATOM 12990 C C . ASP B 1 749 ? -32.701 60.03 25.862 1 96.34 749 ASP B C 1
ATOM 12992 O O . ASP B 1 749 ? -33.669 60.562 26.409 1 96.34 749 ASP B O 1
ATOM 12996 N N . VAL B 1 750 ? -32.566 58.705 25.687 1 96.32 750 VAL B N 1
ATOM 12997 C CA . VAL B 1 750 ? -33.733 57.887 26 1 96.32 750 VAL B CA 1
ATOM 12998 C C . VAL B 1 750 ? -33.474 57.082 27.272 1 96.32 750 VAL B C 1
ATOM 13000 O O . VAL B 1 750 ? -34.251 56.188 27.617 1 96.32 750 VAL B O 1
ATOM 13003 N N . GLY B 1 751 ? -32.366 57.252 27.895 1 94.96 751 GLY B N 1
ATOM 13004 C CA . GLY B 1 751 ? -32.118 56.676 29.207 1 94.96 751 GLY B CA 1
ATOM 13005 C C . GLY B 1 751 ? -31.363 55.362 29.149 1 94.96 751 GLY B C 1
ATOM 13006 O O . GLY B 1 751 ? -31.335 54.612 30.128 1 94.96 751 GLY B O 1
ATOM 13007 N N . VAL B 1 752 ? -30.769 54.989 28.042 1 96.47 752 VAL B N 1
ATOM 13008 C CA . VAL B 1 752 ? -29.935 53.804 27.87 1 96.47 752 VAL B CA 1
ATOM 13009 C C . VAL B 1 752 ? -28.535 54.074 28.416 1 96.47 752 VAL B C 1
ATOM 13011 O O . VAL B 1 752 ? -27.992 55.167 28.237 1 96.47 752 VAL B O 1
ATOM 13014 N N . ASN B 1 753 ? -27.903 52.996 29.016 1 94.75 753 ASN B N 1
ATOM 13015 C CA . ASN B 1 753 ? -26.669 53.18 29.772 1 94.75 753 ASN B CA 1
ATOM 13016 C C . ASN B 1 753 ? -25.449 52.731 28.972 1 94.75 753 ASN B C 1
ATOM 13018 O O . ASN B 1 753 ? -24.321 53.114 29.286 1 94.75 753 ASN B O 1
ATOM 13022 N N . ARG B 1 754 ? -25.701 51.981 28.047 1 96.92 754 ARG B N 1
ATOM 13023 C CA . ARG B 1 754 ? -24.577 51.343 27.369 1 96.92 754 ARG B CA 1
ATOM 13024 C C . ARG B 1 754 ? -24.876 51.138 25.887 1 96.92 754 ARG B C 1
ATOM 13026 O O . ARG B 1 754 ? -26.012 50.839 25.514 1 96.92 754 ARG B O 1
ATOM 13033 N N . VAL B 1 755 ? -23.844 51.37 25.076 1 97.01 755 VAL B N 1
ATOM 13034 C CA . VAL B 1 755 ? -23.875 51.004 23.664 1 97.01 755 VAL B CA 1
ATOM 13035 C C . VAL B 1 755 ? -22.778 49.984 23.37 1 97.01 755 VAL B C 1
ATOM 13037 O O . VAL B 1 755 ? -21.594 50.26 23.576 1 97.01 755 VAL B O 1
ATOM 13040 N N . LYS B 1 756 ? -23.213 48.859 22.969 1 94.99 756 LYS B N 1
ATOM 13041 C CA . LYS B 1 756 ? -22.299 47.759 22.677 1 94.99 756 LYS B CA 1
ATOM 13042 C C . LYS B 1 756 ? -22.467 47.27 21.241 1 94.99 756 LYS B C 1
ATOM 13044 O O . LYS B 1 756 ? -23.579 47.266 20.708 1 94.99 756 LYS B O 1
ATOM 13049 N N . GLY B 1 757 ? -21.299 46.969 20.659 1 92.08 757 GLY B N 1
ATOM 13050 C CA . GLY B 1 757 ? -21.408 46.457 19.303 1 92.08 757 GLY B CA 1
ATOM 13051 C C . GLY B 1 757 ? -20.383 45.383 18.986 1 92.08 757 GLY B C 1
ATOM 13052 O O . GLY B 1 757 ? -19.537 45.059 19.822 1 92.08 757 GLY B O 1
ATOM 13053 N N . HIS B 1 758 ? -20.606 44.707 17.897 1 90.88 758 HIS B N 1
ATOM 13054 C CA . HIS B 1 758 ? -19.644 43.741 17.377 1 90.88 758 HIS B CA 1
ATOM 13055 C C . HIS B 1 758 ? -19.579 43.793 15.854 1 90.88 758 HIS B C 1
ATOM 13057 O O . HIS B 1 758 ? -20.512 44.269 15.205 1 90.88 758 HIS B O 1
ATOM 13063 N N . HIS B 1 759 ? -18.503 43.356 15.366 1 90.46 759 HIS B N 1
ATOM 13064 C CA . HIS B 1 759 ? -18.33 43.269 13.92 1 90.46 759 HIS B CA 1
ATOM 13065 C C . HIS B 1 759 ? -19.183 42.152 13.329 1 90.46 759 HIS B C 1
ATOM 13067 O O . HIS B 1 759 ? -19.478 41.165 14.007 1 90.46 759 HIS B O 1
ATOM 13073 N N . LEU B 1 760 ? -19.445 42.326 12.101 1 89.62 760 LEU B N 1
ATOM 13074 C CA . LEU B 1 760 ? -20.405 41.484 11.396 1 89.62 760 LEU B CA 1
ATOM 13075 C C . LEU B 1 760 ? -19.828 40.095 11.144 1 89.62 760 LEU B C 1
ATOM 13077 O O . LEU B 1 760 ? -18.683 39.964 10.706 1 89.62 760 LEU B O 1
ATOM 13081 N N . TRP B 1 761 ? -20.578 39.058 11.519 1 86.3 761 TRP B N 1
ATOM 13082 C CA . TRP B 1 761 ? -20.333 37.723 10.985 1 86.3 761 TRP B CA 1
ATOM 13083 C C . TRP B 1 761 ? -20.887 37.592 9.57 1 86.3 761 TRP B C 1
ATOM 13085 O O . TRP B 1 761 ? -22.104 37.55 9.374 1 86.3 761 TRP B O 1
ATOM 13095 N N . ALA B 1 762 ? -20.023 37.497 8.572 1 82.35 762 ALA B N 1
ATOM 13096 C CA . ALA B 1 762 ? -20.477 37.447 7.185 1 82.35 762 ALA B CA 1
ATOM 13097 C C . ALA B 1 762 ? -20.925 36.039 6.804 1 82.35 762 ALA B C 1
ATOM 13099 O O . ALA B 1 762 ? -20.106 35.207 6.407 1 82.35 762 ALA B O 1
ATOM 13100 N N . HIS B 1 763 ? -22.234 35.809 6.812 1 77.12 763 HIS B N 1
ATOM 13101 C CA . HIS B 1 763 ? -22.797 34.504 6.482 1 77.12 763 HIS B CA 1
ATOM 13102 C C . HIS B 1 763 ? -22.792 34.266 4.976 1 77.12 763 HIS B C 1
ATOM 13104 O O . HIS B 1 763 ? -22.777 33.119 4.525 1 77.12 763 HIS B O 1
ATOM 13110 N N . TRP B 1 764 ? -22.977 35.383 4.275 1 83.49 764 TRP B N 1
ATOM 13111 C CA . TRP B 1 764 ? -23.116 35.348 2.823 1 83.49 764 TRP B CA 1
ATOM 13112 C C . TRP B 1 764 ? -22.246 36.415 2.166 1 83.49 764 TRP B C 1
ATOM 13114 O O . TRP B 1 764 ? -21.832 37.375 2.819 1 83.49 764 TRP B O 1
ATOM 13124 N N . ASP B 1 765 ? -22.081 36.262 0.929 1 84.64 765 ASP B N 1
ATOM 13125 C CA . ASP B 1 765 ? -21.255 37.203 0.179 1 84.64 765 ASP B CA 1
ATOM 13126 C C . ASP B 1 765 ? -21.822 38.618 0.259 1 84.64 765 ASP B C 1
ATOM 13128 O O . ASP B 1 765 ? -21.069 39.591 0.338 1 84.64 765 ASP B O 1
ATOM 13132 N N . GLU B 1 766 ? -23.109 38.641 0.275 1 86.48 766 GLU B N 1
ATOM 13133 C CA . GLU B 1 766 ? -23.776 39.938 0.334 1 86.48 766 GLU B CA 1
ATOM 13134 C C . GLU B 1 766 ? -23.455 40.665 1.637 1 86.48 766 GLU B C 1
ATOM 13136 O O . GLU B 1 766 ? -23.262 41.883 1.643 1 86.48 766 GLU B O 1
ATOM 13141 N N . MET B 1 767 ? -23.377 39.918 2.683 1 88.34 767 MET B N 1
ATOM 13142 C CA . MET B 1 767 ? -23.091 40.515 3.985 1 88.34 767 MET B CA 1
ATOM 13143 C C . MET B 1 767 ? -21.599 40.792 4.141 1 88.34 767 MET B C 1
ATOM 13145 O O . MET B 1 767 ? -21.209 41.762 4.791 1 88.34 767 MET B O 1
ATOM 13149 N N . ALA B 1 768 ? -20.825 39.951 3.462 1 88.01 768 ALA B N 1
ATOM 13150 C CA . ALA B 1 768 ? -19.379 40.147 3.527 1 88.01 768 ALA B CA 1
ATOM 13151 C C . ALA B 1 768 ? -18.985 41.514 2.975 1 88.01 768 ALA B C 1
ATOM 13153 O O . ALA B 1 768 ? -18.069 42.159 3.492 1 88.01 768 ALA B O 1
ATOM 13154 N N . ALA B 1 769 ? -19.695 41.937 1.976 1 89.58 769 ALA B N 1
ATOM 13155 C CA . ALA B 1 769 ? -19.425 43.222 1.335 1 89.58 769 ALA B CA 1
ATOM 13156 C C . ALA B 1 769 ? -19.765 44.382 2.267 1 89.58 769 ALA B C 1
ATOM 13158 O O . ALA B 1 769 ? -19.283 45.501 2.076 1 89.58 769 ALA B O 1
ATOM 13159 N N . ARG B 1 770 ? -20.51 44.071 3.344 1 92.08 770 ARG B N 1
ATOM 13160 C CA . ARG B 1 770 ? -21.001 45.121 4.23 1 92.08 770 ARG B CA 1
ATOM 13161 C C . ARG B 1 770 ? -20.192 45.169 5.522 1 92.08 770 ARG B C 1
ATOM 13163 O O . ARG B 1 770 ? -20.419 46.033 6.371 1 92.08 770 ARG B O 1
ATOM 13170 N N . ALA B 1 771 ? -19.212 44.32 5.653 1 90.45 771 ALA B N 1
ATOM 13171 C CA . ALA B 1 771 ? -18.407 44.243 6.869 1 90.45 771 ALA B CA 1
ATOM 13172 C C . ALA B 1 771 ? -17.402 45.389 6.935 1 90.45 771 ALA B C 1
ATOM 13174 O O . ALA B 1 771 ? -16.829 45.78 5.915 1 90.45 771 ALA B O 1
ATOM 13175 N N . MET B 1 772 ? -17.11 45.872 8.114 1 89.12 772 MET B N 1
ATOM 13176 C CA . MET B 1 772 ? -16.188 46.99 8.283 1 89.12 772 MET B CA 1
ATOM 13177 C C . MET B 1 772 ? -14.741 46.507 8.283 1 89.12 772 MET B C 1
ATOM 13179 O O . MET B 1 772 ? -13.812 47.316 8.246 1 89.12 772 MET B O 1
ATOM 13183 N N . LYS B 1 773 ? -14.576 45.236 8.321 1 85.86 773 LYS B N 1
ATOM 13184 C CA . LYS B 1 773 ? -13.227 44.679 8.271 1 85.86 773 LYS B CA 1
ATOM 13185 C C . LYS B 1 773 ? -12.942 44.051 6.909 1 85.86 773 LYS B C 1
ATOM 13187 O O . LYS B 1 773 ? -12.018 43.246 6.772 1 85.86 773 LYS B O 1
ATOM 13192 N N . ARG B 1 774 ? -13.732 44.299 5.956 1 85.33 774 ARG B N 1
ATOM 13193 C CA . ARG B 1 774 ? -13.677 43.64 4.655 1 85.33 774 ARG B CA 1
ATOM 13194 C C . ARG B 1 774 ? -12.396 44.002 3.911 1 85.33 774 ARG B C 1
ATOM 13196 O O . ARG B 1 774 ? -11.889 43.209 3.115 1 85.33 774 ARG B O 1
ATOM 13203 N N . ASP B 1 775 ? -11.899 45.279 4.134 1 84.23 775 ASP B N 1
ATOM 13204 C CA . ASP B 1 775 ? -10.68 45.738 3.476 1 84.23 775 ASP B CA 1
ATOM 13205 C C . ASP B 1 775 ? -10.034 46.884 4.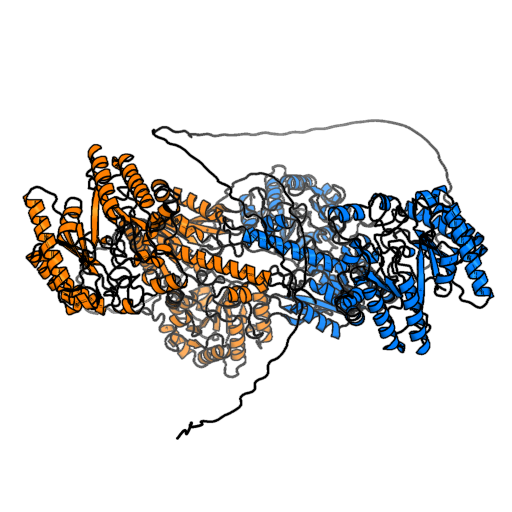252 1 84.23 775 ASP B C 1
ATOM 13207 O O . ASP B 1 775 ? -10.581 47.346 5.256 1 84.23 775 ASP B O 1
ATOM 13211 N N . SER B 1 776 ? -8.911 47.346 3.795 1 85.07 776 SER B N 1
ATOM 13212 C CA . SER B 1 776 ? -8.136 48.363 4.498 1 85.07 776 SER B CA 1
ATOM 13213 C C . SER B 1 776 ? -8.866 49.702 4.515 1 85.07 776 SER B C 1
ATOM 13215 O O . SER B 1 776 ? -8.767 50.457 5.484 1 85.07 776 SER B O 1
ATOM 13217 N N . ALA B 1 777 ? -9.564 49.921 3.418 1 87.85 777 ALA B N 1
ATOM 13218 C CA . ALA B 1 777 ? -10.294 51.184 3.34 1 87.85 777 ALA B CA 1
ATOM 13219 C C . ALA B 1 777 ? -11.414 51.236 4.374 1 87.85 777 ALA B C 1
ATOM 13221 O O . ALA B 1 777 ? -11.624 52.265 5.02 1 87.85 777 ALA B O 1
ATOM 13222 N N . ALA B 1 778 ? -12.1 50.205 4.502 1 90.49 778 ALA B N 1
ATOM 13223 C CA . ALA B 1 778 ? -13.182 50.12 5.479 1 90.49 778 ALA B CA 1
ATOM 13224 C C . ALA B 1 778 ? -12.645 50.222 6.904 1 90.49 778 ALA B C 1
ATOM 13226 O O . ALA B 1 778 ? -13.247 50.881 7.755 1 90.49 778 ALA B O 1
ATOM 13227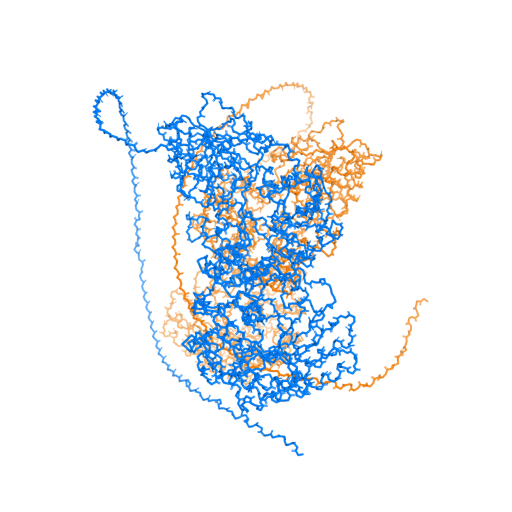 N N . VAL B 1 779 ? -11.538 49.64 7.161 1 89.61 779 VAL B N 1
ATOM 13228 C CA . VAL B 1 779 ? -10.92 49.67 8.483 1 89.61 779 VAL B CA 1
ATOM 13229 C C . VAL B 1 779 ? -10.491 51.096 8.821 1 89.61 779 VAL B C 1
ATOM 13231 O O . VAL B 1 779 ? -10.683 51.558 9.948 1 89.61 779 VAL B O 1
ATOM 13234 N N . ARG B 1 780 ? -9.989 51.754 7.823 1 89.91 780 ARG B N 1
ATOM 13235 C CA . ARG B 1 780 ? -9.588 53.141 8.038 1 89.91 780 ARG B CA 1
ATOM 13236 C C . ARG B 1 780 ? -10.792 54.013 8.376 1 89.91 780 ARG B C 1
ATOM 13238 O O . ARG B 1 780 ? -10.721 54.858 9.271 1 89.91 780 ARG B O 1
ATOM 13245 N N . ALA B 1 781 ? -11.796 53.809 7.626 1 92.72 781 ALA B N 1
ATOM 13246 C CA . ALA B 1 781 ? -13.022 54.564 7.873 1 92.72 781 ALA B CA 1
ATOM 13247 C C . ALA B 1 781 ? -13.55 54.305 9.281 1 92.72 781 ALA B C 1
ATOM 13249 O O . ALA B 1 781 ? -13.968 55.235 9.975 1 92.72 781 ALA B O 1
ATOM 13250 N N . TRP B 1 782 ? -13.506 53.089 9.691 1 92.88 782 TRP B N 1
ATOM 13251 C CA . TRP B 1 782 ? -13.93 52.71 11.034 1 92.88 782 TRP B CA 1
ATOM 13252 C C . TRP B 1 782 ? -13.072 53.398 12.091 1 92.88 782 TRP B C 1
ATOM 13254 O O . TRP B 1 782 ? -13.597 53.986 13.039 1 92.88 782 TRP B O 1
ATOM 13264 N N . ASN B 1 783 ? -11.837 53.347 11.908 1 91.27 783 ASN B N 1
ATOM 13265 C CA . ASN B 1 783 ? -10.9 53.895 12.883 1 91.27 783 ASN B CA 1
ATOM 13266 C C . ASN B 1 783 ? -11.039 55.409 13.006 1 91.27 783 ASN B C 1
ATOM 13268 O O . ASN B 1 783 ? -10.742 55.981 14.056 1 91.27 783 ASN B O 1
ATOM 13272 N N . CYS B 1 784 ? -11.492 56.017 11.946 1 94.21 784 CYS B N 1
ATOM 13273 C CA . CYS B 1 784 ? -11.739 57.454 11.984 1 94.21 784 CYS B CA 1
ATOM 13274 C C . CYS B 1 784 ? -12.992 57.771 12.791 1 94.21 784 CYS B C 1
ATOM 13276 O O . CYS B 1 784 ? -13.079 58.825 13.422 1 94.21 784 CYS B O 1
ATOM 13278 N N . MET B 1 785 ? -13.912 56.903 12.811 1 94.82 785 MET B N 1
ATOM 13279 C CA . MET B 1 785 ? -15.191 57.091 13.489 1 94.82 785 MET B CA 1
ATOM 13280 C C . MET B 1 785 ? -15.056 56.834 14.986 1 94.82 785 MET B C 1
ATOM 13282 O O . MET B 1 785 ? -15.725 57.48 15.794 1 94.82 785 MET B O 1
ATOM 13286 N N . VAL B 1 786 ? -14.168 56.01 15.49 1 94.65 786 VAL B N 1
ATOM 13287 C CA . VAL B 1 786 ? -14.085 55.502 16.856 1 94.65 786 VAL B CA 1
ATOM 13288 C C . VAL B 1 786 ? -13.805 56.654 17.819 1 94.65 786 VAL B C 1
ATOM 13290 O O . VAL B 1 786 ? -14.475 56.789 18.846 1 94.65 786 VAL B O 1
ATOM 13293 N N . PRO B 1 787 ? -12.914 57.621 17.452 1 94.91 787 PRO B N 1
ATOM 13294 C CA . PRO B 1 787 ? -12.688 58.73 18.383 1 94.91 787 PRO B CA 1
ATOM 13295 C C . PRO B 1 787 ? -13.925 59.606 18.568 1 94.91 787 PRO B C 1
ATOM 13297 O O . PRO B 1 787 ? -14.177 60.1 19.67 1 94.91 787 PRO B O 1
ATOM 13300 N N . LYS B 1 788 ? -14.66 59.799 17.559 1 96 788 LYS B N 1
ATOM 13301 C CA . LYS B 1 788 ? -15.895 60.574 17.645 1 96 788 LYS B CA 1
ATOM 13302 C C . LYS B 1 788 ? -16.91 59.892 18.558 1 96 788 LYS B C 1
ATOM 13304 O O . LYS B 1 788 ? -17.59 60.555 19.343 1 96 788 LYS B O 1
ATOM 13309 N N . ALA B 1 789 ? -17.016 58.644 18.397 1 96.26 789 ALA B N 1
ATOM 13310 C CA . ALA B 1 789 ? -17.92 57.868 19.24 1 96.26 789 ALA B CA 1
ATOM 13311 C C . ALA B 1 789 ? -17.503 57.943 20.706 1 96.26 789 ALA B C 1
ATOM 13313 O O . ALA B 1 789 ? -18.347 58.106 21.591 1 96.26 789 ALA B O 1
ATOM 13314 N N . GLU B 1 790 ? -16.27 57.869 20.944 1 95.72 790 GLU B N 1
ATOM 13315 C CA . GLU B 1 790 ? -15.748 57.924 22.306 1 95.72 790 GLU B CA 1
ATOM 13316 C C . GLU B 1 790 ? -16.017 59.283 22.947 1 95.72 790 GLU B C 1
ATOM 13318 O O . GLU B 1 790 ? -16.349 59.362 24.131 1 95.72 790 GLU B O 1
ATOM 13323 N N . GLU B 1 791 ? -15.874 60.304 22.208 1 96.08 791 GLU B N 1
ATOM 13324 C CA . GLU B 1 791 ? -16.124 61.655 22.703 1 96.08 791 GLU B CA 1
ATOM 13325 C C . GLU B 1 791 ? -17.583 61.83 23.115 1 96.08 791 GLU B C 1
ATOM 13327 O O . GLU B 1 791 ? -17.871 62.365 24.188 1 96.08 791 GLU B O 1
ATOM 13332 N N . VAL B 1 792 ? -18.427 61.368 22.241 1 96.69 792 VAL B N 1
ATOM 13333 C CA . VAL B 1 792 ? -19.852 61.492 22.528 1 96.69 792 VAL B CA 1
ATOM 13334 C C . VAL B 1 792 ? -20.211 60.644 23.746 1 96.69 792 VAL B C 1
ATOM 13336 O O . VAL B 1 792 ? -21.022 61.054 24.58 1 96.69 792 VAL B O 1
ATOM 13339 N N . ALA B 1 793 ? -19.658 59.454 23.901 1 96.6 793 ALA B N 1
ATOM 13340 C CA . ALA B 1 793 ? -19.923 58.564 25.028 1 96.6 793 ALA B CA 1
ATOM 13341 C C . ALA B 1 793 ? -19.464 59.189 26.342 1 96.6 793 ALA B C 1
ATOM 13343 O O . ALA B 1 793 ? -20.175 59.13 27.347 1 96.6 793 ALA B O 1
ATOM 13344 N N . LYS B 1 794 ? -18.294 59.817 26.328 1 94.83 794 LYS B N 1
ATOM 13345 C CA . LYS B 1 794 ? -17.758 60.467 27.521 1 94.83 794 LYS B CA 1
ATOM 13346 C C . LYS B 1 794 ? -18.629 61.648 27.942 1 94.83 794 LYS B C 1
ATOM 13348 O O . LYS B 1 794 ? -18.93 61.812 29.126 1 94.83 794 LYS B O 1
ATOM 13353 N N . ARG B 1 795 ? -18.994 62.377 26.994 1 95.71 795 ARG B N 1
ATOM 13354 C CA . ARG B 1 795 ? -19.808 63.562 27.245 1 95.71 795 ARG B CA 1
ATOM 13355 C C . ARG B 1 795 ? -21.148 63.183 27.868 1 95.71 795 ARG B C 1
ATOM 13357 O O . ARG B 1 795 ? -21.672 63.91 28.715 1 95.71 795 ARG B O 1
ATOM 13364 N N . ASN B 1 796 ? -21.664 62.038 27.503 1 95.46 796 ASN B N 1
ATOM 13365 C CA . ASN B 1 796 ? -23.003 61.649 27.933 1 95.46 796 ASN B CA 1
ATOM 13366 C C . ASN B 1 796 ? -22.955 60.549 28.989 1 95.46 796 ASN B C 1
ATOM 13368 O O . ASN B 1 796 ? -23.991 59.991 29.358 1 95.46 796 ASN B O 1
ATOM 13372 N N . ARG B 1 797 ? -21.782 60.089 29.386 1 93.85 797 ARG B N 1
ATOM 13373 C CA . ARG B 1 797 ? -21.568 59.065 30.405 1 93.85 797 ARG B CA 1
ATOM 13374 C C . ARG B 1 797 ? -22.198 57.74 29.989 1 93.85 797 ARG B C 1
ATOM 13376 O O . ARG B 1 797 ? -22.952 57.137 30.756 1 93.85 797 ARG B O 1
ATOM 13383 N N . ILE B 1 798 ? -22.068 57.433 28.735 1 95.45 798 ILE B N 1
ATOM 13384 C CA . ILE B 1 798 ? -22.507 56.154 28.186 1 95.45 798 ILE B CA 1
ATOM 13385 C C . ILE B 1 798 ? -21.327 55.186 28.126 1 95.45 798 ILE B C 1
ATOM 13387 O O . ILE B 1 798 ? -20.247 55.544 27.651 1 95.45 798 ILE B O 1
ATOM 13391 N N . LYS B 1 799 ? -21.505 54.033 28.561 1 95.19 799 LYS B N 1
ATOM 13392 C CA . LYS B 1 799 ? -20.473 53.006 28.455 1 95.19 799 LYS B CA 1
ATOM 13393 C C . LYS B 1 799 ? -20.42 52.423 27.045 1 95.19 799 LYS B C 1
ATOM 13395 O O . LYS B 1 799 ? -21.447 52.019 26.496 1 95.19 799 LYS B O 1
ATOM 13400 N N . LEU B 1 800 ? -19.193 52.445 26.47 1 94.09 800 LEU B N 1
ATOM 13401 C CA . LEU B 1 800 ? -18.993 51.875 25.143 1 94.09 800 LEU B CA 1
ATOM 13402 C C . LEU B 1 800 ? -18.324 50.507 25.233 1 94.09 800 LEU B C 1
ATOM 13404 O O . LEU B 1 800 ? -17.386 50.321 26.011 1 94.09 800 LEU B O 1
ATOM 13408 N N . GLU B 1 801 ? -18.807 49.599 24.487 1 91.68 801 GLU B N 1
ATOM 13409 C CA . GLU B 1 801 ? -18.206 48.271 24.424 1 91.68 801 GLU B CA 1
ATOM 13410 C C . GLU B 1 801 ? -18.162 47.753 22.989 1 91.68 801 GLU B C 1
ATOM 13412 O O . GLU B 1 801 ? -19.181 47.743 22.296 1 91.68 801 GLU B O 1
ATOM 13417 N N . GLY B 1 802 ? -17.024 47.31 22.588 1 89.85 802 GLY B N 1
ATOM 13418 C CA . GLY B 1 802 ? -16.869 46.71 21.273 1 89.85 802 GLY B CA 1
ATOM 13419 C C . GLY B 1 802 ? -16.531 47.72 20.192 1 89.85 802 GLY B C 1
ATOM 13420 O O . GLY B 1 802 ? -16.335 47.353 19.032 1 89.85 802 GLY B O 1
ATOM 13421 N N . ILE B 1 803 ? -16.514 48.942 20.589 1 91.73 803 ILE B N 1
ATOM 13422 C CA . ILE B 1 803 ? -16.2 50.009 19.644 1 91.73 803 ILE B CA 1
ATOM 13423 C C . ILE B 1 803 ? -14.78 50.514 19.891 1 91.73 803 ILE B C 1
ATOM 13425 O O . ILE B 1 803 ? -14.564 51.395 20.727 1 91.73 803 ILE B O 1
ATOM 13429 N N . HIS B 1 804 ? -13.873 49.887 19.195 1 87.41 804 HIS B N 1
ATOM 13430 C CA . HIS B 1 804 ? -12.456 50.196 19.351 1 87.41 804 HIS B CA 1
ATOM 13431 C C . HIS B 1 804 ? -11.75 50.241 18.001 1 87.41 804 HIS B C 1
ATOM 13433 O O . HIS B 1 804 ? -12.248 49.692 17.016 1 87.41 804 HIS B O 1
ATOM 13439 N N . VAL B 1 805 ? -10.603 50.776 18.04 1 87.89 805 VAL B N 1
ATOM 13440 C CA . VAL B 1 805 ? -9.771 50.81 16.842 1 87.89 805 VAL B CA 1
ATOM 13441 C C . VAL B 1 805 ? -9.257 49.406 16.53 1 87.89 805 VAL B C 1
ATOM 13443 O O . VAL B 1 805 ? -8.966 48.628 17.442 1 87.89 805 VAL B O 1
ATOM 13446 N N . ILE B 1 806 ? -9.244 49.09 15.325 1 84.53 806 ILE B N 1
ATOM 13447 C CA . ILE B 1 806 ? -8.742 47.78 14.923 1 84.53 806 ILE B CA 1
ATOM 13448 C C . ILE B 1 806 ? -7.45 47.945 14.126 1 84.53 806 ILE B C 1
ATOM 13450 O O . ILE B 1 806 ? -7.234 48.979 13.489 1 84.53 806 ILE B O 1
ATOM 13454 N N . PRO B 1 807 ? -6.504 46.939 14.28 1 75.37 807 PRO B N 1
ATOM 13455 C CA . PRO B 1 807 ? -5.247 47.007 13.531 1 75.37 807 PRO B CA 1
ATOM 13456 C C . PRO B 1 807 ? -5.461 47.009 12.019 1 75.37 807 PRO B C 1
ATOM 13458 O O . PRO B 1 807 ? -6.464 46.48 11.533 1 75.37 807 PRO B O 1
ATOM 13461 N N . GLU B 1 808 ? -4.533 47.661 11.324 1 69.62 808 GLU B N 1
ATOM 13462 C CA . GLU B 1 808 ? -4.652 47.8 9.876 1 69.62 808 GLU B CA 1
ATOM 13463 C C . GLU B 1 808 ? -4.649 46.438 9.188 1 69.62 808 GLU B C 1
ATOM 13465 O O . GLU B 1 808 ? -5.3 46.256 8.157 1 69.62 808 GLU B O 1
ATOM 13470 N N . ASP B 1 809 ? -3.792 45.403 9.684 1 62.33 809 ASP B N 1
ATOM 13471 C CA . ASP B 1 809 ? -3.783 44.074 9.081 1 62.33 809 ASP B CA 1
ATOM 13472 C C . ASP B 1 809 ? -4.86 43.184 9.698 1 62.33 809 ASP B C 1
ATOM 13474 O O . ASP B 1 809 ? -4.719 41.96 9.728 1 62.33 809 ASP B O 1
ATOM 13478 N N . ALA B 1 810 ? -6.002 43.945 10.156 1 63.33 810 ALA B N 1
ATOM 13479 C CA . ALA B 1 810 ? -7.054 43.326 10.958 1 63.33 810 ALA B CA 1
ATOM 13480 C C . ALA B 1 810 ? -7.996 42.502 10.085 1 63.33 810 ALA B C 1
ATOM 13482 O O . ALA B 1 810 ? -8.893 41.826 10.594 1 63.33 810 ALA B O 1
ATOM 13483 N N . GLN B 1 811 ? -7.77 42.466 8.871 1 61.29 811 GLN B N 1
ATOM 13484 C CA . GLN B 1 811 ? -8.695 41.768 7.984 1 61.29 811 GLN B CA 1
ATOM 13485 C C . GLN B 1 811 ? -8.873 40.314 8.41 1 61.29 811 GLN B C 1
ATOM 13487 O O . GLN B 1 811 ? -9.96 39.749 8.27 1 61.29 811 GLN B O 1
ATOM 13492 N N . GLN B 1 812 ? -7.872 39.88 9.113 1 66 812 GLN B N 1
ATOM 13493 C CA . GLN B 1 812 ? -7.955 38.447 9.379 1 66 812 GLN B CA 1
ATOM 13494 C C . GLN B 1 812 ? -8.056 38.17 10.876 1 66 812 GLN B C 1
ATOM 13496 O O . GLN B 1 812 ? -8.653 37.174 11.289 1 66 812 GLN B O 1
ATOM 13501 N N . ASN B 1 813 ? -7.496 38.974 11.632 1 73.67 813 ASN B N 1
ATOM 13502 C CA . ASN B 1 813 ? -7.451 38.791 13.079 1 73.67 813 ASN B CA 1
ATOM 13503 C C . ASN B 1 813 ? -7.598 40.119 13.816 1 73.67 813 ASN B C 1
ATOM 13505 O O . ASN B 1 813 ? -6.691 40.953 13.789 1 73.67 813 ASN B O 1
ATOM 13509 N N . LEU B 1 814 ? -8.787 40.342 14.449 1 77.2 814 LEU B N 1
ATOM 13510 C CA . LEU B 1 814 ? -9.12 41.606 15.096 1 77.2 814 LEU B CA 1
ATOM 13511 C C . LEU B 1 814 ? -8.233 41.844 16.314 1 77.2 814 LEU B C 1
ATOM 13513 O O . LEU B 1 814 ? -7.928 42.99 16.651 1 77.2 814 LEU B O 1
ATOM 13517 N N . ALA B 1 815 ? -7.839 40.773 16.945 1 78.86 815 ALA B N 1
ATOM 13518 C CA . ALA B 1 815 ? -7.039 40.892 18.162 1 78.86 815 ALA B CA 1
ATOM 13519 C C . ALA B 1 815 ? -6.149 39.668 18.355 1 78.86 815 ALA B C 1
ATOM 13521 O O . ALA B 1 815 ? -6.426 38.819 19.205 1 78.86 815 ALA B O 1
ATOM 13522 N N . PRO B 1 816 ? -5.043 39.699 17.601 1 75.88 816 PRO B N 1
ATOM 13523 C CA . PRO B 1 816 ? -4.159 38.535 17.691 1 75.88 816 PRO B CA 1
ATOM 13524 C C . PRO B 1 816 ? -3.65 38.29 19.11 1 75.88 816 PRO B C 1
ATOM 13526 O O . PRO B 1 816 ? -3.064 39.185 19.723 1 75.88 816 PRO B O 1
ATOM 13529 N N . GLY B 1 817 ? -3.979 37.169 19.591 1 78.61 817 GLY B N 1
ATOM 13530 C CA . GLY B 1 817 ? -3.47 36.775 20.895 1 78.61 817 GLY B CA 1
ATOM 13531 C C . GLY B 1 817 ? -4.424 37.096 22.029 1 78.61 817 GLY B C 1
ATOM 13532 O O . GLY B 1 817 ? -4.19 36.703 23.174 1 78.61 817 GLY B O 1
ATOM 13533 N N . ALA B 1 818 ? -5.411 37.869 21.711 1 85.67 818 ALA B N 1
ATOM 13534 C CA . ALA B 1 818 ? -6.379 38.177 22.761 1 85.67 818 ALA B CA 1
ATOM 13535 C C . ALA B 1 818 ? -7.135 36.925 23.194 1 85.67 818 ALA B C 1
ATOM 13537 O O . ALA B 1 818 ? -7.387 36.031 22.382 1 85.67 818 ALA B O 1
ATOM 13538 N N . PRO B 1 819 ? -7.474 36.857 24.412 1 88.41 819 PRO B N 1
ATOM 13539 C CA . PRO B 1 819 ? -8.188 35.672 24.894 1 88.41 819 PRO B CA 1
ATOM 13540 C C . PRO B 1 819 ? -9.627 35.604 24.387 1 88.41 819 PRO B C 1
ATOM 13542 O O . PRO B 1 819 ? -10.243 36.64 24.125 1 88.41 819 PRO B O 1
ATOM 13545 N N . CYS B 1 820 ? -10.098 34.456 24.311 1 90.87 820 CYS B N 1
ATOM 13546 C CA . CYS B 1 820 ? -11.487 34.231 23.927 1 90.87 820 CYS B CA 1
ATOM 13547 C C . CYS B 1 820 ? -12.441 34.831 24.953 1 90.87 820 CYS B C 1
ATOM 13549 O O . CYS B 1 820 ? -12.283 34.613 26.156 1 90.87 820 CYS B O 1
ATOM 13551 N N . PRO B 1 821 ? -13.379 35.509 24.49 1 89.63 821 PRO B N 1
ATOM 13552 C CA . PRO B 1 821 ? -14.322 36.102 25.441 1 89.63 821 PRO B CA 1
ATOM 13553 C C . PRO B 1 821 ? -15.367 35.105 25.935 1 89.63 821 PRO B C 1
ATOM 13555 O O . PRO B 1 821 ? -16.128 35.409 26.858 1 89.63 821 PRO B O 1
ATOM 13558 N N . PHE B 1 822 ? -15.368 33.919 25.389 1 91.76 822 PHE B N 1
ATOM 13559 C CA . PHE B 1 822 ? -16.475 33.024 25.703 1 91.76 822 PHE B CA 1
ATOM 13560 C C . PHE B 1 822 ? -15.974 31.768 26.407 1 91.76 822 PHE B C 1
ATOM 13562 O O . PHE B 1 822 ? -16.541 31.349 27.418 1 91.76 822 PHE B O 1
ATOM 13569 N N . LEU B 1 823 ? -14.945 31.21 25.931 1 91.61 823 LEU B N 1
ATOM 13570 C CA . LEU B 1 823 ? -14.494 29.92 26.442 1 91.61 823 LEU B CA 1
ATOM 13571 C C . LEU B 1 823 ? -14.229 29.991 27.942 1 91.61 823 LEU B C 1
ATOM 13573 O O . LEU B 1 823 ? -13.547 30.904 28.413 1 91.61 823 LEU B O 1
ATOM 13577 N N . ARG B 1 824 ? -14.859 29.108 28.665 1 89.78 824 ARG B N 1
ATOM 13578 C CA . ARG B 1 824 ? -14.797 28.957 30.115 1 89.78 824 ARG B CA 1
ATOM 13579 C C . ARG B 1 824 ? -15.567 30.071 30.815 1 89.78 824 ARG B C 1
ATOM 13581 O O . ARG B 1 824 ? -15.494 30.211 32.037 1 89.78 824 ARG B O 1
ATOM 13588 N N . LYS B 1 825 ? -16.17 30.822 30.07 1 90.67 825 LYS B N 1
ATOM 13589 C CA . LYS B 1 825 ? -16.946 31.922 30.634 1 90.67 825 LYS B CA 1
ATOM 13590 C C . LYS B 1 825 ? -18.434 31.754 30.34 1 90.67 825 LYS B C 1
ATOM 13592 O O . LYS B 1 825 ? -19.278 32.069 31.181 1 90.67 825 LYS B O 1
ATOM 13597 N N . GLU B 1 826 ? -18.647 31.329 29.184 1 93.28 826 GLU B N 1
ATOM 13598 C CA . GLU B 1 826 ? -20.02 31.179 28.71 1 93.28 826 GLU B CA 1
ATOM 13599 C C . GLU B 1 826 ? -20.176 29.924 27.858 1 93.28 826 GLU B C 1
ATOM 13601 O O . GLU B 1 826 ? -19.219 29.476 27.221 1 93.28 826 GLU B O 1
ATOM 13606 N N . PHE B 1 827 ? -21.319 29.234 27.99 1 94.68 827 PHE B N 1
ATOM 13607 C CA . PHE B 1 827 ? -21.639 28.159 27.058 1 94.68 827 PHE B CA 1
ATOM 13608 C C . PHE B 1 827 ? -23.049 28.325 26.503 1 94.68 827 PHE B C 1
ATOM 13610 O O . PHE B 1 827 ? -23.871 29.036 27.086 1 94.68 827 PHE B O 1
ATOM 13617 N N . TRP B 1 828 ? -23.242 27.714 25.421 1 94.65 828 TRP B N 1
ATOM 13618 C CA . TRP B 1 828 ? -24.498 27.821 24.687 1 94.65 828 TRP B CA 1
ATOM 13619 C C . TRP B 1 828 ? -25.176 26.46 24.567 1 94.65 828 TRP B C 1
ATOM 13621 O O . TRP B 1 828 ? -24.503 25.433 24.455 1 94.65 828 TRP B O 1
ATOM 13631 N N . VAL B 1 829 ? -26.501 26.505 24.606 1 95.67 829 VAL B N 1
ATOM 13632 C CA . VAL B 1 829 ? -27.287 25.285 24.446 1 95.67 829 VAL B CA 1
ATOM 13633 C C . VAL B 1 829 ? -28.267 25.451 23.287 1 95.67 829 VAL B C 1
ATOM 13635 O O . VAL B 1 829 ? -29.137 26.325 23.321 1 95.67 829 VAL B O 1
ATOM 13638 N N . ALA B 1 830 ? -28.108 24.63 22.313 1 93.64 830 ALA B N 1
ATOM 13639 C CA . ALA B 1 830 ? -29.024 24.65 21.175 1 93.64 830 ALA B CA 1
ATOM 13640 C C . ALA B 1 830 ? -30.392 24.096 21.563 1 93.64 830 ALA B C 1
ATOM 13642 O O . ALA B 1 830 ? -30.529 23.425 22.589 1 93.64 830 ALA B O 1
ATOM 13643 N N . ALA B 1 831 ? -31.341 24.313 20.761 1 92.51 831 ALA B N 1
ATOM 13644 C CA . ALA B 1 831 ? -32.717 23.905 21.033 1 92.51 831 ALA B CA 1
ATOM 13645 C C . ALA B 1 831 ? -32.817 22.392 21.203 1 92.51 831 ALA B C 1
ATOM 13647 O O . ALA B 1 831 ? -33.671 21.899 21.944 1 92.51 831 ALA B O 1
ATOM 13648 N N . ASP B 1 832 ? -31.896 21.684 20.555 1 91.72 832 ASP B N 1
ATOM 13649 C CA . ASP B 1 832 ? -31.946 20.226 20.611 1 91.72 832 ASP B CA 1
ATOM 13650 C C . ASP B 1 832 ? -31.047 19.688 21.722 1 91.72 832 ASP B C 1
ATOM 13652 O O . ASP B 1 832 ? -30.873 18.475 21.853 1 91.72 832 ASP B O 1
ATOM 13656 N N . GLY B 1 833 ? -30.455 20.589 22.49 1 94.72 833 GLY B N 1
ATOM 13657 C CA . GLY B 1 833 ? -29.661 20.165 23.632 1 94.72 833 GLY B CA 1
ATOM 13658 C C . GLY B 1 833 ? -28.171 20.144 23.348 1 94.72 833 GLY B C 1
ATOM 13659 O O . GLY B 1 833 ? -27.364 19.938 24.256 1 94.72 833 GLY B O 1
ATOM 13660 N N . ARG B 1 834 ? -27.779 20.307 22.127 1 94.63 834 ARG B N 1
ATOM 13661 C CA . ARG B 1 834 ? -26.37 20.291 21.745 1 94.63 834 ARG B CA 1
ATOM 13662 C C . ARG B 1 834 ? -25.593 21.383 22.472 1 94.63 834 ARG B C 1
ATOM 13664 O O . ARG B 1 834 ? -26.016 22.54 22.499 1 94.63 834 ARG B O 1
ATOM 13671 N N . PHE B 1 835 ? -24.46 21.098 23.048 1 96.18 835 PHE B N 1
ATOM 13672 C CA . PHE B 1 835 ? -23.558 22.027 23.719 1 96.18 835 PHE B CA 1
ATOM 13673 C C . PHE B 1 835 ? -22.716 22.792 22.705 1 96.18 835 PHE B C 1
ATOM 13675 O O . PHE B 1 835 ? -22.066 22.189 21.849 1 96.18 835 PHE B O 1
ATOM 13682 N N . ASN B 1 836 ? -22.749 24.146 22.797 1 94.38 836 ASN B N 1
ATOM 13683 C CA . ASN B 1 836 ? -21.943 25.008 21.94 1 94.38 836 ASN B CA 1
ATOM 13684 C C . ASN B 1 836 ? -21.036 25.923 22.758 1 94.38 836 ASN B C 1
ATOM 13686 O O . ASN B 1 836 ? -21.273 26.136 23.948 1 94.38 836 ASN B O 1
ATOM 13690 N N . VAL B 1 837 ? -20.02 26.54 22.045 1 93.69 837 VAL B N 1
ATOM 13691 C CA . VAL B 1 837 ? -18.966 27.179 22.826 1 93.69 837 VAL B CA 1
ATOM 13692 C C . VAL B 1 837 ? -18.968 28.683 22.563 1 93.69 837 VAL B C 1
ATOM 13694 O O . VAL B 1 837 ? -18.329 29.448 23.29 1 93.69 837 VAL B O 1
ATOM 13697 N N . CYS B 1 838 ? -19.693 29.097 21.555 1 92.21 838 CYS B N 1
ATOM 13698 C CA . CYS B 1 838 ? -19.644 30.523 21.251 1 92.21 838 CYS B CA 1
ATOM 13699 C C . CYS B 1 838 ? -20.841 30.942 20.407 1 92.21 838 CYS B C 1
ATOM 13701 O O . CYS B 1 838 ? -21.732 30.133 20.139 1 92.21 838 CYS B O 1
ATOM 13703 N N . CYS B 1 839 ? -20.84 32.206 20.021 1 89.59 839 CYS B N 1
ATOM 13704 C CA . CYS B 1 839 ? -21.996 32.782 19.343 1 89.59 839 CYS B CA 1
ATOM 13705 C C . CYS B 1 839 ? -21.81 32.76 17.831 1 89.59 839 CYS B C 1
ATOM 13707 O O . CYS B 1 839 ? -22.602 33.35 17.095 1 89.59 839 CYS B O 1
ATOM 13709 N N . ALA B 1 840 ? -20.805 32.136 17.355 1 89.19 840 ALA B N 1
ATOM 13710 C CA . ALA B 1 840 ? -20.605 32.071 15.909 1 89.19 840 ALA B CA 1
ATOM 13711 C C . ALA B 1 840 ? -21.78 31.38 15.223 1 89.19 840 ALA B C 1
ATOM 13713 O O . ALA B 1 840 ? -22.519 30.623 15.856 1 89.19 840 ALA B O 1
ATOM 13714 N N . PRO B 1 841 ? -21.941 31.685 13.92 1 84.56 841 PRO B N 1
ATOM 13715 C CA . PRO B 1 841 ? -22.993 30.969 13.194 1 84.56 841 PRO B CA 1
ATOM 13716 C C . PRO B 1 841 ? -22.897 29.454 13.358 1 84.56 841 PRO B C 1
ATOM 13718 O O . PRO B 1 841 ? -21.796 28.912 13.487 1 84.56 841 PRO B O 1
AT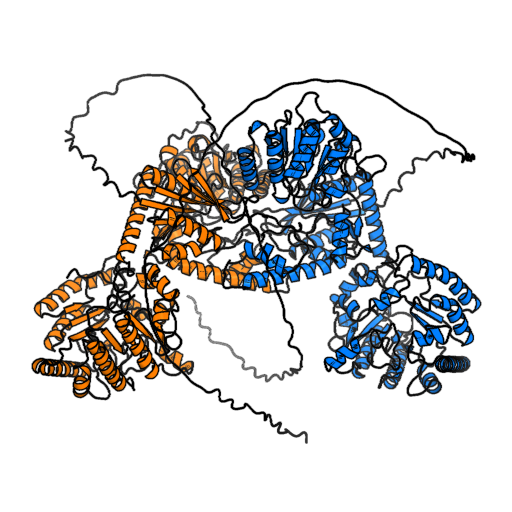OM 13721 N N . ASP B 1 842 ? -24.003 28.868 13.28 1 82.89 842 ASP B N 1
ATOM 13722 C CA . ASP B 1 842 ? -24.118 27.459 13.645 1 82.89 842 ASP B CA 1
ATOM 13723 C C . ASP B 1 842 ? -23.177 26.596 12.807 1 82.89 842 ASP B C 1
ATOM 13725 O O . ASP B 1 842 ? -22.456 25.753 13.344 1 82.89 842 ASP B O 1
ATOM 13729 N N . GLU B 1 843 ? -23.191 26.85 11.57 1 81.32 843 GLU B N 1
ATOM 13730 C CA . GLU B 1 843 ? -22.338 26.062 10.685 1 81.32 843 GLU B CA 1
ATOM 13731 C C . GLU B 1 843 ? -20.864 26.244 11.034 1 81.32 843 GLU B C 1
ATOM 13733 O O . GLU B 1 843 ? -20.087 25.287 10.986 1 81.32 843 GLU B O 1
ATOM 13738 N N . LYS B 1 844 ? -20.484 27.422 11.386 1 86.83 844 LYS B N 1
ATOM 13739 C CA . LYS B 1 844 ? -19.091 27.741 11.689 1 86.83 844 LYS B CA 1
ATOM 13740 C C . LYS B 1 844 ? -18.677 27.168 13.041 1 86.83 844 LYS B C 1
ATOM 13742 O O . LYS B 1 844 ? -17.593 26.596 13.174 1 86.83 844 LYS B O 1
ATOM 13747 N N . ARG B 1 845 ? -19.514 27.377 13.991 1 87.14 845 ARG B N 1
ATOM 13748 C CA . ARG B 1 845 ? -19.104 26.926 15.317 1 87.14 845 ARG B CA 1
ATOM 13749 C C . ARG B 1 845 ? -19.044 25.403 15.383 1 87.14 845 ARG B C 1
ATOM 13751 O O . ARG B 1 845 ? -18.328 24.84 16.214 1 87.14 845 ARG B O 1
ATOM 13758 N N . GLN B 1 846 ? -19.736 24.72 14.489 1 85.75 846 GLN B N 1
ATOM 13759 C CA . GLN B 1 846 ? -19.667 23.264 14.426 1 85.75 846 GLN B CA 1
ATOM 13760 C C . GLN B 1 846 ? -18.298 22.799 13.936 1 85.75 846 GLN B C 1
ATOM 13762 O O . GLN B 1 846 ? -17.887 21.668 14.205 1 85.75 846 GLN B O 1
ATOM 13767 N N . SER B 1 847 ? -17.645 23.655 13.284 1 82.99 847 SER B N 1
ATOM 13768 C CA . SER B 1 847 ? -16.312 23.312 12.8 1 82.99 847 SER B CA 1
ATOM 13769 C C . SER B 1 847 ? -15.328 23.158 13.955 1 82.99 847 SER B C 1
ATOM 13771 O O . SER B 1 847 ? -14.256 22.572 13.789 1 82.99 847 SER B O 1
ATOM 13773 N N . LEU B 1 848 ? -15.736 23.68 15.115 1 89.17 848 LEU B N 1
ATOM 13774 C CA . LEU B 1 848 ? -14.87 23.586 16.285 1 89.17 848 LEU B CA 1
ATOM 13775 C C . LEU B 1 848 ? -14.976 22.209 16.931 1 89.17 848 LEU B C 1
ATOM 13777 O O . LEU B 1 848 ? -14.162 21.856 17.787 1 89.17 848 LEU B O 1
ATOM 13781 N N . GLY B 1 849 ? -16.104 21.464 16.532 1 85.98 849 GLY B N 1
ATOM 13782 C CA . GLY B 1 849 ? -16.246 20.105 17.029 1 85.98 849 GLY B CA 1
ATOM 13783 C C . GLY B 1 849 ? -17.571 19.86 17.727 1 85.98 849 GLY B C 1
ATOM 13784 O O . GLY B 1 849 ? -18.357 20.789 17.921 1 85.98 849 GLY B O 1
ATOM 13785 N N . TYR B 1 850 ? -17.822 18.581 17.963 1 90.47 850 TYR B N 1
ATOM 13786 C CA . TYR B 1 850 ? -18.972 18.146 18.748 1 90.47 850 TYR B CA 1
ATOM 13787 C C . TYR B 1 850 ? -18.571 17.859 20.19 1 90.47 850 TYR B C 1
ATOM 13789 O O . TYR B 1 850 ? -17.699 17.025 20.445 1 90.47 850 TYR B O 1
ATOM 13797 N N . PHE B 1 851 ? -19.178 18.418 21.141 1 93.77 851 PHE B N 1
ATOM 13798 C CA . PHE B 1 851 ? -18.727 18.361 22.526 1 93.77 851 PHE B CA 1
ATOM 13799 C C . PHE B 1 851 ? -19.697 17.552 23.378 1 93.77 851 PHE B C 1
ATOM 13801 O O . PHE B 1 851 ? -19.39 17.21 24.522 1 93.77 851 PHE B O 1
ATOM 13808 N N . GLY B 1 852 ? -20.894 17.264 22.97 1 92.09 852 GLY B N 1
ATOM 13809 C CA . GLY B 1 852 ? -21.886 16.516 23.725 1 92.09 852 GLY B CA 1
ATOM 13810 C C . GLY B 1 852 ? -23.278 17.111 23.634 1 92.09 852 GLY B C 1
ATOM 13811 O O . GLY B 1 852 ? -23.484 18.123 22.961 1 92.09 852 GLY B O 1
ATOM 13812 N N . ASN B 1 853 ? -24.276 16.444 24.109 1 95.71 853 ASN B N 1
ATOM 13813 C CA . ASN B 1 853 ? -25.676 16.852 24.154 1 95.71 853 ASN B CA 1
ATOM 13814 C C . ASN B 1 853 ? -26.23 16.801 25.575 1 95.71 853 ASN B C 1
ATOM 13816 O O . ASN B 1 853 ? -26.217 15.747 26.213 1 95.71 853 ASN B O 1
ATOM 13820 N N . LEU B 1 854 ? -26.76 17.897 25.993 1 96.24 854 LEU B N 1
ATOM 13821 C CA . LEU B 1 854 ? -27.149 18.062 27.39 1 96.24 854 LEU B CA 1
ATOM 13822 C C . LEU B 1 854 ? -28.453 17.328 27.681 1 96.24 854 LEU B C 1
ATOM 13824 O O . LEU B 1 854 ? -28.856 17.205 28.84 1 96.24 854 LEU B O 1
ATOM 13828 N N . LYS B 1 855 ? -29.002 16.75 26.603 1 93.63 855 LYS B N 1
ATOM 13829 C CA . LYS B 1 855 ? -30.113 15.831 26.833 1 93.63 855 LYS B CA 1
ATOM 13830 C C . LYS B 1 855 ? -29.618 14.493 27.373 1 93.63 855 LYS B C 1
ATOM 13832 O O . LYS B 1 855 ? -30.342 13.801 28.092 1 93.63 855 LYS B O 1
ATOM 13837 N N . GLU B 1 856 ? -28.451 14.196 27.007 1 92.78 856 GLU B N 1
ATOM 13838 C CA . GLU B 1 856 ? -27.934 12.858 27.278 1 92.78 856 GLU B CA 1
ATOM 13839 C C . GLU B 1 856 ? -26.794 12.901 28.292 1 92.78 856 GLU B C 1
ATOM 13841 O O . GLU B 1 856 ? -26.55 11.923 29.001 1 92.78 856 GLU B O 1
ATOM 13846 N N . GLU B 1 857 ? -26.058 13.94 28.32 1 94.52 857 GLU B N 1
ATOM 13847 C CA . GLU B 1 857 ? -24.89 14.09 29.182 1 94.52 857 GLU B CA 1
ATOM 13848 C C . GLU B 1 857 ? -25.072 15.245 30.163 1 94.52 857 GLU B C 1
ATOM 13850 O O . GLU B 1 857 ? -25.89 16.138 29.933 1 94.52 857 GLU B O 1
ATOM 13855 N N . THR B 1 858 ? -24.339 15.197 31.189 1 95.35 858 THR B N 1
ATOM 13856 C CA . THR B 1 858 ? -24.381 16.293 32.151 1 95.35 858 THR B CA 1
ATOM 13857 C C . THR B 1 858 ? -23.433 17.414 31.735 1 95.35 858 THR B C 1
ATOM 13859 O O . THR B 1 858 ? -22.495 17.188 30.967 1 95.35 858 THR B O 1
ATOM 13862 N N . LEU B 1 859 ? -23.744 18.558 32.229 1 95.59 859 LEU B N 1
ATOM 13863 C CA . LEU B 1 859 ? -22.889 19.711 31.968 1 95.59 859 LEU B CA 1
ATOM 13864 C C . LEU B 1 859 ? -21.466 19.453 32.452 1 95.59 859 LEU B C 1
ATOM 13866 O O . LEU B 1 859 ? -20.501 19.776 31.756 1 95.59 859 LEU B O 1
ATOM 13870 N N . GLU B 1 860 ? -21.344 18.86 33.564 1 93.41 860 GLU B N 1
ATOM 13871 C CA . GLU B 1 860 ? -20.028 18.575 34.129 1 93.41 860 GLU B CA 1
ATOM 13872 C C . GLU B 1 860 ? -19.248 17.603 33.248 1 93.41 860 GLU B C 1
ATOM 13874 O O . GLU B 1 860 ? -18.05 17.786 33.024 1 93.41 860 GLU B O 1
ATOM 13879 N N . GLU B 1 861 ? -19.953 16.629 32.762 1 94.24 861 GLU B N 1
ATOM 13880 C CA . GLU B 1 861 ? -19.322 15.637 31.896 1 94.24 861 GLU B CA 1
ATOM 13881 C C . GLU B 1 861 ? -18.792 16.278 30.617 1 94.24 861 GLU B C 1
ATOM 13883 O O . GLU B 1 861 ? -17.703 15.937 30.151 1 94.24 861 GLU B O 1
ATOM 13888 N N . ILE B 1 862 ? -19.493 17.207 30.087 1 94.66 862 ILE B N 1
ATOM 13889 C CA . ILE B 1 862 ? -19.095 17.86 28.845 1 94.66 862 ILE B CA 1
ATOM 13890 C C . ILE B 1 862 ? -17.906 18.782 29.104 1 94.66 862 ILE B C 1
ATOM 13892 O O . ILE B 1 862 ? -16.939 18.788 28.339 1 94.66 862 ILE B O 1
ATOM 13896 N N . LEU B 1 863 ? -17.913 19.521 30.19 1 92.43 863 LEU B N 1
ATOM 13897 C CA . LEU B 1 863 ? -16.859 20.478 30.507 1 92.43 863 LEU B CA 1
ATOM 13898 C C . LEU B 1 863 ? -15.552 19.761 30.827 1 92.43 863 LEU B C 1
ATOM 13900 O O . LEU B 1 863 ? -14.468 20.29 30.566 1 92.43 863 LEU B O 1
ATOM 13904 N N . ARG B 1 864 ? -15.723 18.532 31.291 1 89.41 864 ARG B N 1
ATOM 13905 C CA . ARG B 1 864 ? -14.539 17.756 31.646 1 89.41 864 ARG B CA 1
ATOM 13906 C C . ARG B 1 864 ? -14.156 16.798 30.522 1 89.41 864 ARG B C 1
ATOM 13908 O O . ARG B 1 864 ? -13.112 16.145 30.586 1 89.41 864 ARG B O 1
ATOM 13915 N N . GLY B 1 865 ? -15.029 16.76 29.548 1 89.6 865 GLY B N 1
ATOM 13916 C CA . GLY B 1 865 ? -14.804 15.827 28.456 1 89.6 865 GLY B CA 1
ATOM 13917 C C . GLY B 1 865 ? -13.623 16.205 27.583 1 89.6 865 GLY B C 1
ATOM 13918 O O . GLY B 1 865 ? -13.215 17.367 27.55 1 89.6 865 GLY B O 1
ATOM 13919 N N . GLU B 1 866 ? -13.106 15.262 26.818 1 86.61 866 GLU B N 1
ATOM 13920 C CA . GLU B 1 866 ? -11.902 15.419 26.008 1 86.61 866 GLU B CA 1
ATOM 13921 C C . GLU B 1 866 ? -12.12 16.431 24.886 1 86.61 866 GLU B C 1
ATOM 13923 O O . GLU B 1 866 ? -11.253 17.266 24.619 1 86.61 866 GLU B O 1
ATOM 13928 N N . PRO B 1 867 ? -13.261 16.397 24.266 1 88.01 867 PRO B N 1
ATOM 13929 C CA . PRO B 1 867 ? -13.444 17.341 23.161 1 88.01 867 PRO B CA 1
ATOM 13930 C C . PRO B 1 867 ? -13.367 18.798 23.612 1 88.01 867 PRO B C 1
ATOM 13932 O O . PRO B 1 867 ? -12.731 19.62 22.948 1 88.01 867 PRO B O 1
ATOM 13935 N N . TYR B 1 868 ? -13.968 19.108 24.767 1 91.23 868 TYR B N 1
ATOM 13936 C CA . TYR B 1 868 ? -13.951 20.477 25.27 1 91.23 868 TYR B CA 1
ATOM 13937 C C . TYR B 1 868 ? -12.555 20.867 25.742 1 91.23 868 TYR B C 1
ATOM 13939 O O . TYR B 1 868 ? -12.085 21.972 25.463 1 91.23 868 TYR B O 1
ATOM 13947 N N . GLN B 1 869 ? -11.91 19.982 26.377 1 86.12 869 GLN B N 1
ATOM 13948 C CA . GLN B 1 869 ? -10.561 20.254 26.862 1 86.12 869 GLN B CA 1
ATOM 13949 C C . GLN B 1 869 ? -9.593 20.473 25.703 1 86.12 869 GLN B C 1
ATOM 13951 O O . GLN B 1 869 ? -8.705 21.324 25.781 1 86.12 869 GLN B O 1
ATOM 13956 N N . GLN B 1 870 ? -9.805 19.748 24.706 1 83.82 870 GLN B N 1
ATOM 13957 C CA . GLN B 1 870 ? -8.972 19.902 23.518 1 83.82 870 GLN B CA 1
ATOM 13958 C C . GLN B 1 870 ? -9.174 21.273 22.879 1 83.82 870 GLN B C 1
ATOM 13960 O O . GLN B 1 870 ? -8.213 21.902 22.43 1 83.82 870 GLN B O 1
ATOM 13965 N N . LEU B 1 871 ? -10.403 21.663 22.847 1 88.94 871 LEU B N 1
ATOM 13966 C CA . LEU B 1 871 ? -10.673 22.979 22.278 1 88.94 871 LEU B CA 1
ATOM 13967 C C . LEU B 1 871 ? -10.005 24.075 23.101 1 88.94 871 LEU B C 1
ATOM 13969 O O . LEU B 1 871 ? -9.447 25.024 22.543 1 88.94 871 LEU B O 1
ATOM 13973 N N . LEU B 1 872 ? -10.051 23.969 24.412 1 88.38 872 LEU B N 1
ATOM 13974 C CA . LEU B 1 872 ? -9.446 24.972 25.281 1 88.38 872 LEU B CA 1
ATOM 13975 C C . LEU B 1 872 ? -7.962 25.138 24.97 1 88.38 872 LEU B C 1
ATOM 13977 O O . LEU B 1 872 ? -7.442 26.256 24.985 1 88.38 872 LEU B O 1
ATOM 13981 N N . ALA B 1 873 ? -7.431 24.104 24.548 1 80.36 873 ALA B N 1
ATOM 13982 C CA . ALA B 1 873 ? -5.987 24.107 24.331 1 80.36 873 ALA B CA 1
ATOM 13983 C C . ALA B 1 873 ? -5.645 24.582 22.922 1 80.36 873 ALA B C 1
ATOM 13985 O O . ALA B 1 873 ? -4.527 25.035 22.666 1 80.36 873 ALA B O 1
ATOM 13986 N N . THR B 1 874 ? -6.639 24.543 22.021 1 83.31 874 THR B N 1
ATOM 13987 C CA . THR B 1 874 ? -6.241 24.688 20.625 1 83.31 874 THR B CA 1
ATOM 13988 C C . THR B 1 874 ? -7.034 25.803 19.95 1 83.31 874 THR B C 1
ATOM 13990 O O . THR B 1 874 ? -6.785 26.134 18.789 1 83.31 874 THR B O 1
ATOM 13993 N N . TYR B 1 875 ? -7.953 26.424 20.6 1 88.96 875 TYR B N 1
ATOM 13994 C CA . TYR B 1 875 ? -8.881 27.339 19.945 1 88.96 875 TYR B CA 1
ATOM 13995 C C . TYR B 1 875 ? -8.134 28.486 19.275 1 88.96 875 TYR B C 1
ATOM 13997 O O . TYR B 1 875 ? -8.575 29.005 18.247 1 88.96 875 TYR B O 1
ATOM 14005 N N . SER B 1 876 ? -7.026 28.887 19.851 1 85.12 876 SER B N 1
ATOM 14006 C CA . SER B 1 876 ? -6.328 30.088 19.403 1 85.12 876 SER B CA 1
ATOM 14007 C C . SER B 1 876 ? -5.754 29.903 18.002 1 85.12 876 SER B C 1
ATOM 14009 O O . SER B 1 876 ? -5.406 30.88 17.335 1 85.12 876 SER B O 1
ATOM 14011 N N . THR B 1 877 ? -5.709 28.678 17.606 1 83.96 877 THR B N 1
ATOM 14012 C CA . THR B 1 877 ? -5.139 28.412 16.29 1 83.96 877 THR B CA 1
ATOM 14013 C C . THR B 1 877 ? -6.238 28.097 15.279 1 83.96 877 THR B C 1
ATOM 14015 O O . THR B 1 877 ? -5.978 28.022 14.076 1 83.96 877 THR B O 1
ATOM 14018 N N . CYS B 1 878 ? -7.411 27.886 15.736 1 85.73 878 CYS B N 1
ATOM 14019 C CA . CYS B 1 878 ? -8.522 27.584 14.841 1 85.73 878 CYS B CA 1
ATOM 14020 C C . CYS B 1 878 ? -8.858 28.784 13.963 1 85.73 878 CYS B C 1
ATOM 14022 O O . CYS B 1 878 ? -8.885 29.92 14.441 1 85.73 878 CYS B O 1
ATOM 14024 N N . SER B 1 879 ? -9.108 28.518 12.757 1 82.98 879 SER B N 1
ATOM 14025 C CA . SER B 1 879 ? -9.378 29.577 11.791 1 82.98 879 SER B CA 1
ATOM 14026 C C . SER B 1 879 ? -10.57 30.426 12.22 1 82.98 879 SER B C 1
ATOM 14028 O O . SER B 1 879 ? -10.534 31.654 12.115 1 82.98 879 SER B O 1
ATOM 14030 N N . LEU B 1 880 ? -11.555 29.767 12.684 1 85.94 880 LEU B N 1
ATOM 14031 C CA . LEU B 1 880 ? -12.734 30.493 13.143 1 85.94 880 LEU B CA 1
ATOM 14032 C C . LEU B 1 880 ? -12.382 31.432 14.291 1 85.94 880 LEU B C 1
ATOM 14034 O O . LEU B 1 880 ? -12.812 32.588 14.308 1 85.94 880 LEU B O 1
ATOM 14038 N N . CYS B 1 881 ? -11.625 31.019 15.201 1 88.34 881 CYS B N 1
ATOM 14039 C CA . CYS B 1 881 ? -11.284 31.78 16.398 1 88.34 881 CYS B CA 1
ATOM 14040 C C . CYS B 1 881 ? -10.302 32.898 16.071 1 88.34 881 CYS B C 1
ATOM 14042 O O . CYS B 1 881 ? -10.356 33.973 16.672 1 88.34 881 CYS B O 1
ATOM 14044 N N . GLN B 1 882 ? -9.499 32.645 15.195 1 82.57 882 GLN B N 1
ATOM 14045 C CA . GLN B 1 882 ? -8.569 33.687 14.774 1 82.57 882 GLN B CA 1
ATOM 14046 C C . GLN B 1 882 ? -9.306 34.846 14.109 1 82.57 882 GLN B C 1
ATOM 14048 O O . GLN B 1 882 ? -8.916 36.006 14.261 1 82.57 882 GLN B O 1
ATOM 14053 N N . GLY B 1 883 ? -10.327 34.448 13.425 1 80.97 883 GLY B N 1
ATOM 14054 C CA . GLY B 1 883 ? -11.122 35.46 12.749 1 80.97 883 GLY B CA 1
ATOM 14055 C C . GLY B 1 883 ? -12.338 35.894 13.545 1 80.97 883 GLY B C 1
ATOM 14056 O O . GLY B 1 883 ? -13.248 36.527 13.004 1 80.97 883 GLY B O 1
ATOM 14057 N N . CYS B 1 884 ? -12.327 35.59 14.749 1 87.86 884 CYS B N 1
ATOM 14058 C CA . CYS B 1 884 ? -13.496 35.852 15.58 1 87.86 884 CYS B CA 1
ATOM 14059 C C . CYS B 1 884 ? -13.807 37.343 15.631 1 87.86 884 CYS B C 1
ATOM 14061 O O . CYS B 1 884 ? -12.924 38.157 15.905 1 87.86 884 CYS B O 1
ATOM 14063 N N . ASN B 1 885 ? -15.027 37.622 15.487 1 87.39 885 ASN B N 1
ATOM 14064 C CA . ASN B 1 885 ? -15.489 39.005 15.449 1 87.39 885 ASN B CA 1
ATOM 14065 C C . ASN B 1 885 ? -15.752 39.547 16.851 1 87.39 885 ASN B C 1
ATOM 14067 O O . ASN B 1 885 ? -16.085 40.722 17.014 1 87.39 885 ASN B O 1
ATOM 14071 N N . MET B 1 886 ? -15.554 38.722 17.885 1 87.33 886 MET B N 1
ATOM 14072 C CA . MET B 1 886 ? -15.866 39.124 19.253 1 87.33 886 MET B CA 1
ATOM 14073 C C . MET B 1 886 ? -14.591 39.326 20.065 1 87.33 886 MET B C 1
ATOM 14075 O O . MET B 1 886 ? -14.643 39.783 21.208 1 87.33 886 MET B O 1
ATOM 14079 N N . ARG B 1 887 ? -13.529 38.942 19.499 1 84.83 887 ARG B N 1
ATOM 14080 C CA . ARG B 1 887 ? -12.277 39.009 20.246 1 84.83 887 ARG B CA 1
ATOM 14081 C C . ARG B 1 887 ? -11.772 40.445 20.34 1 84.83 887 ARG B C 1
ATOM 14083 O O . ARG B 1 887 ? -11.848 41.2 19.368 1 84.83 887 ARG B O 1
ATOM 14090 N N . ARG B 1 888 ? -11.413 40.806 21.532 1 81.42 888 ARG B N 1
ATOM 14091 C CA . ARG B 1 888 ? -10.861 42.133 21.785 1 81.42 888 ARG B CA 1
ATOM 14092 C C . ARG B 1 888 ? -9.848 42.096 22.925 1 81.42 888 ARG B C 1
ATOM 14094 O O . ARG B 1 888 ? -9.894 41.204 23.774 1 81.42 888 ARG B O 1
ATOM 14101 N N . TRP B 1 889 ? -8.867 42.98 22.798 1 76.85 889 TRP B N 1
ATOM 14102 C CA . TRP B 1 889 ? -7.957 43.129 23.929 1 76.85 889 TRP B CA 1
ATOM 14103 C C . TRP B 1 889 ? -8.665 43.771 25.117 1 76.85 889 TRP B C 1
ATOM 14105 O O . TRP B 1 889 ? -9.483 44.677 24.944 1 76.85 889 TRP B O 1
ATOM 14115 N N . PRO B 1 890 ? -8.424 43.154 26.352 1 61.24 890 PRO B N 1
ATOM 14116 C CA . PRO B 1 890 ? -9.053 43.766 27.525 1 61.24 890 PRO B CA 1
ATOM 14117 C C . PRO B 1 890 ? -8.722 45.25 27.664 1 61.24 890 PRO B C 1
ATOM 14119 O O . PRO B 1 890 ? -7.605 45.67 27.35 1 61.24 890 PRO B O 1
ATOM 14122 N N . GLN B 1 891 ? -9.69 46.203 27.529 1 53.87 891 GLN B N 1
ATOM 14123 C CA . GLN B 1 891 ? -9.475 47.626 27.767 1 53.87 891 GLN B CA 1
ATOM 14124 C C . GLN B 1 891 ? -8.814 47.865 29.121 1 53.87 891 GLN B C 1
ATOM 14126 O O . GLN B 1 891 ? -9.058 47.123 30.076 1 53.87 891 GLN B O 1
ATOM 14131 N N . SER B 1 892 ? -7.574 48.348 29.204 1 39.61 892 SER B N 1
ATOM 14132 C CA . SER B 1 892 ? -7.016 48.811 30.471 1 39.61 892 SER B CA 1
ATOM 14133 C C . SER B 1 892 ? -8.055 49.572 31.287 1 39.61 892 SER B C 1
ATOM 14135 O O . SER B 1 892 ? -8.642 50.543 30.805 1 39.61 892 SER B O 1
ATOM 14137 N N . ASN B 1 893 ? -8.953 48.99 32.016 1 35.29 893 ASN B N 1
ATOM 14138 C CA . ASN B 1 893 ? -9.597 49.827 33.022 1 35.29 893 ASN B CA 1
ATOM 14139 C C . ASN B 1 893 ? -8.574 50.604 33.845 1 35.29 893 ASN B C 1
ATOM 14141 O O . ASN B 1 893 ? -7.561 50.046 34.272 1 35.29 893 ASN B O 1
#

Foldseek 3Di:
DPDPDDPCPDDDPDDDDDDDDDDDYYYDYDDDDDDDDDDDDDDDDDYDDDDDDDDDYYYDYYYDDYYDDDDDDPPDPDPPPPPPPPPPPPLPDAFAEEEEEADEPPQDDDDLRVLSVLLQVLSVVSPHQYEYEYEDADPVDDAQDWDWDDDVPYIYTYGYQHPDDLDAADVSLLVSVLVVCVVRVGQAYEYSDQVSHHLCNLLSCLLVLHAYEYEDQFCCLFPVVGFQWWCPDPDPVCRTHGHPGDDLLCCLVTHNCVVPNPPPPPDCVSSVVSSVVSVVSNVVSLVSLLQHQAYEYQFPLVLVVCCVSPSDPNVRYDYFHRADALVLLEDAAADPPDAAEEEEEEELDVQQPLLLQLQLVLVQQPDPLFDQYAYEYEEAYDPVSNVVSLVSNVVRHPDSVRYYYQYYDDSSCCRVSPVRHHQEYERQGQTAGAHDPVLQSCLSNLHAYEYECHHNVVVFDDDLQQYHYFHRPHSNRVSVRVNVCRNPVVSRSVSSPQATDVDPVNHDHHNNVSSVVVVVVSVVSSLLSVQAFPPPAQAFALEEEEAAFLQAAQWAFCQAQRRDPPHCNVVVCVVVVHDGQGADPVLVLLQVVLSLVVCLVPVSSYDQAAGEYEHHDRHASLPRPCSLVSLVSQVVSQVVQVVSVHNGYAYEYEHQQQNPDQALQVVLVSHLQRHQEYEHAAAALDQVLRCVRTPSDDPVNSLVSLLNSLVSLVVQVVVVGHRHAYEHEYEQWQRRLQCLLSVLVSCLVSRHAEYEYWWGDDPDPVRLVTTLLNALVSLVVLQVSLVSSVVSCVVSNHHYYHRDRADSVCSQARDRSHYDPFQSHYWYATSQQFIFGDDHPPVVRCVLDGQDGVVVDRPVCSCPDPSSSSCSSRVSSRSCSRRPRRGDHDPPD/DDDPPDDDDDDDDDDDDDDDDDPDDDDDDDDDDDYYDDDDDDDYDDDDDDDDDDDDDDDDDDDDDDYDDDDDDDDCPDPVPPVPPPPPPPLPDAFAEEEEEADEPPQDDDDLRVLSVLLQVLSVVSPHQYEYEYEDADPVDDAQDWDWDDDVRYIYTYGYQHPDDLDAADVSLLVSVLVVCVVRVGQAYEYSDRVSHHLCNLLSCLLVLHAYEYEDQFCCLFPVVGFQWWCPDPDPVCRTHGHPGDDLLCCLVTHNCVVPNPPPPPDCVSSVVSSVVSVVSNVVSLVSLLQHQAYEYQFPLVLVVCCVSPSDPNVRYDYFHRADALVLLEDAAADPPDAAEEEEEEELDVQQPLLLQLQLVLVQQPDPLFDQYAYEYEEAYDPVSNVVSLVSNVVRHPDSVRYYYLYYDDSSCCRVSPVRHHQEYERQGQTAGAHDPVLQSCLSNLHAYEYECHHNVVVFDDDLQQYHYFHRPHSNRVSVRVNVCRNPVVSRSVSSPQATDVDPVNHDHHNNVSSVVVVVVSVVSSLLSVQAAPPPAQQAALEEEEQAFLQAAQWQFCQAQRRDPPHCNVVVCVVVVHDGQGADPVLVLQQVVLNLVVCLVPVVNHDQAAGEYEHDDSHASLPRPCSLVSLVSQVVSQVVQVVSVHNGYAYEYEHQQQNPDQALQVVLVSHLQRHQEYEHAAAALDQVLRCVRTPSDDPVNSLVSLLNSLVSLVVQVVVVGHRHAYEHEYEQWQRRLQCLLSVLVSCLVSRHAEYEYWWGDDPDPVRLVTTLLNALVSLVVLQVSLVSSVVSCVVSNHHYYHRHRADSVCSQARDRSHYDPFQSHYWYATSQQFIFTDDHPPVVRCVLDGQDGVVVDRPVCSSPDPSSSSCSSRVSSRSCSRRDRRGDHDPPD

Secondary structure (DSSP, 8-state):
--------------------------------------------------------------------------------------------PPPEEEEE-S--TTT--SHHHHHHHHHHHHHHHTT-EEEEEEEE--TTS-TT-EEEEEETTEEEEEEE-TT--S----HHHHHHHHHHHHHH--SEEEES--TTS-TTHHHHHHTTT--EEEE--SSTTT-TTSSSB-S--SSTT-SSPBP-S--HHHHIIIIIHHHHS---TT--HHHHHHHHHHHHHHHHHHHHHTT-SEEEESSHHHHHHHHHTTSS-GGGEEE-PPPB-GGGG----PPTTSPEEEEEES---GGGTHHHHHHHHHHHHT-TTPPSEEEEEES---HHHHHHHHHHHHHH-S-GGGEEEEE---GGGHHHHTGGG-SEEEE--SS--S--HHHHHHHHHT-EEEEESSTTHHHH--BTTTBEEE-TT-HHHHHHHHHHHHH-HHHHHHHHTT--TTSTTSPPPBHHHHHHHHHHHHHHHHHHHHHH---SS----SEEEE---TT--S---TT-TTTSTT--HHHHHHHTTPPP----HHHHHHHHHHHHHHHHH-GGGS-SS-EEEE--SSS-GGG-TTHHHHHHHHHHHHHHHHHTT---EEEEEEE-S--TTTHHHHHHHHHTTTEEEEEEE---SSHHHHHHHSTT--HHHHHHHHHHHHHHHHHHHHTT----EEEEEEEE-TTTGGGHHHHHHHHHHTT--EEEEEE----SHHHHTT-TTSSHHHHHHHHHHHHHHHHHHHHHTPEEES-----TTTTS-SSTTPPPSSTTTEEEE-TTSBEE-SSS-HHHHGGG----BTTTS-HHHHHHSHHHHHHHHHGGGSHHHHT-TT-------/-----------------------------------------------------------------------------------------------EEEEE-S--TTT--SHHHHHHHHHHHHHHHTT-EEEEEEEE--TTS-TT-EEEEEETTEEEEEEE-TT--S----HHHHHHHHHHHHHH--SEEEES--TTS-TTHHHHHHTTT--EEEE--SSTTT-TTSSSB-S--SSTT-SS-B--S--HHHHIIIIIHHHHS---TT--HHHHHHHHHHHHHHHHHHHHHTT-SEEEESSHHHHHHHHHTTSS-GGGEEE-PPPB-GGGG----PPTTSPEEEEEES---GGGTHHHHHHHHHHHHT-TTPPSEEEEEES---HHHHHHHHHHHHHH-S-GGGEEEEE---GGGHHHHTGGG-SEEEE--SS--S--HHHHHHHHHT-EEEEESSTTHHHH--BTTTBEEE-TT-HHHHHHHHHHHHH-HHHHHHHHTT--TTSTTSPPPBHHHHHHHHHHHHHHHHHHHHHH---SS--S-SEEEE---TT--S---TT-TTTSTT--HHHHHHHTTPPP----HHHHHHHHHHHHHHHHH-GGGS-SS-EEEEE-SSS-GGG-TTHHHHHHHHHHHHHHHHHTT---EEEEEEE-S--TTTHHHHHHHHHTTTEEEEEEE---SSHHHHHHHSTT--HHHHHHHHHHHHHHHHHHHHTT----EEEEEEEE-TTTGGGHHHHHHHHHHTT--EEEEEE----SHHHHTT-TTSSHHHHHHHHHHHHHHHHHHHHHTPEEES-----TTTTS-SSTTPPPSSTTTEEEE-TTSBEE-SSS-HHHHGGG----BTTTS-HHHHHHSHHHHHHHHHGGGSHHHHT-TT-------

pLDDT: mean 83.82, std 23.46, range [12.56, 98.69]

Solvent-accessible surface area (backbone atoms only — not comparable to full-atom values): 97707 Å² total; per-residue (Å²): 126,93,76,83,77,74,84,74,84,67,85,80,82,78,74,87,66,87,78,91,84,86,90,86,89,85,87,83,90,86,90,84,80,83,83,89,77,92,70,87,79,87,90,83,90,92,89,93,89,91,94,87,93,85,93,85,88,84,89,80,85,84,88,80,88,86,88,83,79,85,90,77,86,71,77,76,79,77,77,76,75,73,75,74,64,82,70,71,70,78,79,71,79,70,46,34,39,34,36,34,28,48,36,43,66,84,85,29,79,48,72,68,21,48,50,50,52,50,50,46,53,54,43,37,73,72,58,27,48,45,39,34,41,30,42,43,49,36,67,89,49,38,76,66,43,69,45,83,48,67,60,86,86,36,39,31,42,37,30,24,53,47,82,62,62,68,29,46,32,35,69,69,57,41,51,53,49,53,56,51,42,70,73,65,55,49,58,32,37,40,32,50,44,48,70,79,42,29,53,58,40,50,57,60,46,26,64,67,66,33,41,36,33,36,42,53,75,65,37,48,84,71,26,95,83,26,54,55,50,33,66,48,47,72,19,56,58,40,52,60,34,78,48,95,70,77,44,43,63,56,46,8,62,34,56,40,27,80,23,58,17,57,55,52,86,91,52,64,62,43,42,52,50,39,19,50,51,44,44,52,49,50,54,50,44,43,58,36,46,30,52,39,56,34,34,38,17,44,22,65,54,50,44,51,48,41,38,72,70,62,54,42,58,66,90,38,52,43,78,49,60,68,46,34,68,63,74,56,31,52,83,62,58,70,69,82,89,60,60,57,18,40,31,36,77,46,56,48,43,65,59,43,15,58,68,41,50,50,52,12,47,28,55,37,71,69,33,87,84,48,65,74,56,38,39,38,42,32,25,47,79,40,72,53,36,36,52,45,48,53,52,49,43,56,44,60,34,98,52,63,83,40,50,44,82,66,41,69,78,59,78,80,40,40,30,77,76,41,54,28,70,41,53,28,41,44,51,50,44,61,44,64,46,38,66,64,65,63,59,55,46,32,24,57,39,46,32,21,39,40,31,29,64,44,52,21,52,32,72,68,41,47,69,79,52,32,19,41,56,25,57,65,84,33,35,67,43,44,21,52,55,54,46,51,36,64,74,34,53,69,61,40,52,52,21,5,68,50,21,27,74,92,33,95,82,23,48,59,53,41,34,68,61,36,50,51,52,50,50,50,52,50,53,52,44,43,50,29,50,60,51,31,54,66,75,77,74,60,56,52,52,48,32,42,34,30,32,38,29,47,75,41,59,85,52,34,26,59,82,39,71,51,47,7,84,84,38,56,52,56,59,51,37,54,74,64,67,52,77,80,50,54,39,52,68,65,56,52,53,51,51,52,48,50,54,51,47,52,40,69,74,36,52,101,30,37,70,87,53,57,29,37,40,26,55,18,85,66,29,32,39,74,71,37,90,58,43,67,58,48,51,52,50,43,54,52,51,17,51,56,33,41,73,71,72,42,69,25,50,29,35,38,45,46,37,70,47,71,41,60,100,64,35,47,69,55,43,40,69,67,42,37,73,47,26,54,31,43,30,27,55,45,55,40,61,43,61,70,49,25,35,66,43,37,26,75,52,55,57,68,59,31,51,51,35,45,37,51,41,35,51,51,35,51,54,37,33,73,72,70,46,44,71,42,42,34,26,37,35,29,62,41,28,66,85,28,54,84,35,44,38,50,33,50,51,48,31,47,75,42,60,34,45,27,43,32,36,34,53,55,76,58,86,42,72,76,46,37,75,31,27,44,51,66,43,62,68,40,38,51,54,48,45,63,44,38,60,52,32,49,52,48,22,62,75,57,68,33,47,77,38,68,76,64,75,62,57,81,88,24,63,53,33,56,32,82,35,37,33,66,78,28,64,57,35,31,39,29,33,42,36,84,26,39,52,40,58,64,89,56,57,69,78,60,48,49,72,76,52,80,46,52,35,58,78,81,42,51,68,65,56,30,66,70,25,67,56,42,49,48,39,68,42,34,41,81,31,26,65,68,55,39,47,29,55,75,41,47,66,82,74,85,124,130,100,76,89,70,90,83,84,93,89,90,79,93,82,86,79,85,78,90,84,88,82,84,78,88,90,81,85,88,89,83,81,90,84,86,87,83,91,81,82,75,54,66,66,77,90,83,88,81,59,90,82,86,75,90,72,86,86,82,85,86,81,88,80,89,84,87,82,84,73,82,77,76,80,77,74,77,79,68,75,68,73,72,68,66,76,67,64,68,76,78,69,76,69,46,34,39,34,36,33,28,48,36,43,65,82,86,29,80,49,70,67,21,47,50,50,52,51,51,46,52,54,43,38,73,70,58,28,48,45,38,34,41,30,42,42,48,37,67,88,51,37,74,66,43,70,44,82,46,67,61,86,88,35,39,33,40,36,31,24,54,49,80,62,62,70,28,48,31,35,68,66,56,42,50,52,49,52,55,50,42,71,73,67,56,52,58,32,36,40,33,50,42,47,69,78,43,30,54,58,40,51,56,61,46,26,61,69,66,33,41,36,35,34,41,53,74,67,38,48,84,71,26,94,83,26,54,55,51,32,66,48,48,97,43,69,85,40,53,61,34,77,47,95,69,77,45,41,62,57,48,8,62,34,57,41,26,79,23,58,19,57,56,52,87,91,53,63,61,44,41,51,50,37,18,50,51,44,46,51,48,52,55,50,46,43,58,35,46,30,52,40,57,34,35,39,19,44,22,65,55,51,44,50,48,41,38,73,71,64,54,43,59,67,90,36,51,43,77,50,57,70,45,35,67,63,72,56,30,51,84,60,58,69,69,82,89,60,60,57,18,39,31,36,79,45,57,48,44,64,57,44,16,58,67,42,50,49,53,12,47,29,56,36,70,69,33,88,83,46,64,73,55,37,40,38,43,31,26,47,80,41,71,52,36,37,52,44,49,51,50,50,43,59,71,59,33,96,51,63,84,40,50,44,82,66,42,68,77,58,77,80,39,42,31,77,75,42,52,29,70,40,54,29,41,46,50,50,43,60,45,63,47,41,66,64,64,63,61,54,45,31,25,57,38,45,31,20,40,40,32,29,64,44,53,22,52,32,72,68,42,48,70,79,53,33,19,41,58,24,58,66,84,34,34,66,43,45,22,52,56,53,46,52,34,63,73,36,51,67,61,41,52,54,22,4,69,51,21,27,73,94,34,95,80,23,49,59,52,40,34,67,60,36,49,52,51,51,51,52,53,49,52,52,43,41,49,31,50,60,50,32,54,63,83,75,73,63,72,47,52,49,30,43,31,30,33,40,27,47,74,38,60,86,53,36,26,61,82,39,70,50,47,7,83,85,38,57,52,56,60,51,38,54,74,67,69,52,77,82,49,55,39,52,68,66,57,53,52,49,51,52,49,49,54,50,48,53,41,70,74,36,52,103,38,37,70,88,54,56,28,38,39,23,58,21,66,70,24,32,36,74,70,37,88,57,43,68,59,48,50,52,50,44,52,52,52,17,50,54,35,40,74,70,73,43,68,26,49,29,36,34,42,43,37,71,47,70,42,61,100,62,35,48,68,56,45,41,69,67,41,35,72,46,24,53,32,43,30,26,55,46,54,40,61,43,60,69,47,24,35,66,44,36,24,75,52,55,59,68,60,32,51,50,33,46,38,51,41,35,51,51,34,51,53,36,32,74,72,69,46,46,70,40,44,32,27,38,34,30,63,41,30,69,81,29,54,85,34,45,39,50,33,49,52,48,33,48,75,43,59,35,45,27,43,33,40,34,53,53,76,58,86,44,73,77,45,38,75,31,27,43,50,66,43,61,67,40,38,51,53,49,45,63,44,38,61,53,33,50,50,48,21,62,75,58,69,34,48,76,38,68,76,64,74,62,55,80,82,23,65,51,32,51,33,82,33,35,34,66,80,28,63,51,34,30,38,29,32,41,34,86,25,39,52,41,58,62,86,56,57,68,77,59,49,49,72,75,51,80,47,52,35,59,79,80,42,52,68,66,56,32,66,68,25,66,57,42,50,47,40,69,39,34,41,80,32,26,66,67,56,38,46,30,54,74,41,47,65,82,72,85,124

Sequence (1786 aa):
MWEIRNFSCSTKCPSLAVSMMLSPHLLTSSRIWPWCGVRGAPDRPNASACPPVRFRGCLLLGALWSSSLRPRGRSRCAKSSFSQGKLERPKAKALRVLLVIHGYPPLYNAGSEVYTQTLARKLQRRGHEVLVFCREEDTIAPYFRVRDEVDGAVKLKVINLPNFRDRYRVAEVDEALAKIMETFEPDVVHCGHLNHLSTSLVAMVCRKNIPFIYTLHDFWLNCPRGQYIQFTGDNAEDLWPLCDGQEHQKCAAKCYAPRMGSGDPNSAIDEEYWASWVAKRMAFVRAMAEKVDLFISPAKHLKDRFIRDGLAPESKVVYLDYGFDRQRCEGRIRSPGEPFTFAYIGTHKEAKGVHHLISAFAEVAGSPAAPPTRLKIYGRTLGQSTAALKRLAEQLLPDSSLLEWCGEYDNEDIVSSVFNQVDCIVVPSIWLENSPLVIHEALQAGVLVITADAGGMAEYIKHEVNGLLYTHRSPSALAGQMLRCLQDPHWANGLASTGYLLSGDGQIPSIDDHVDEVVKLYQQSIQRRKTSDVTHGNLLPWRVTFDTNPDDCNLHCDMCEGFSQYSSVQKERKEQNLAPRRMSFQLVEKVLSEFVDLHLQTPSMSPQKALEVIPSTMGEPLLYQHFEEVLGLIQQQDRRLKEHGHAGLQLNLTTNGTFPRLGVKRWAELLLPLTSDVKISWNGASKETQEMIMKGQNFEQVLENVKTLAAQRDALAASGGNFCRLTFQLTFLQENYQEIPQIIQLAADVGVNRVKGHHLWAHWDEMAARAMKRDSAAVRAWNCMVPKAEEVAKRNRIKLEGIHVIPEDAQQNLAPGAPCPFLRKEFWVAADGRFNVCCAPDEKRQSLGYFGNLKEETLEEILRGEPYQQLLATYSTCSLCQGCNMRRWPQSNMWEIRNFSCSTKCPSLAVSMMLSPHLLTSSRIWPWCGVRGAPDRPNASACPPVRFRGCLLLGALWSSSLRPRGRSRCAKSSFSQGKLERPKAKALRVLLVIHGYPPLYNAGSEVYTQTLARKLQRRGHEVLVFCREEDTIAPYFRVRDEVDGAVKLKVINLPNFRDRYRVAEVDEALAKIMETFEPDVVHCGHLNHLSTSLVAMVCRKNIPFIYTLHDFWLNCPRGQYIQFTGDNAEDLWPLCDGQEHQKCAAKCYAPRMGSGDPNSAIDEEYWASWVAKRMAFVRAMAEKVDLFISPAKHLKDRFIRDGLAPESKVVYLDYGFDRQRCEGRIRSPGEPFTFAYIGTHKEAKGVHHLISAFAEVAGSPAAPPTRLKIYGRTLGQSTAALKRLAEQLLPDSSLLEWCGEYDNEDIVSSVFNQVDCIVVPSIWLENSPLVIHEALQAGVLVITADAGGMAEYIKHEVNGLLYTHRSPSALAGQMLRCLQDPHWANGLASTGYLLSGDGQIPSIDDHVDEVVKLYQQSIQRRKTSDVTHGNLLPWRVTFDTNPDDCNLHCDMCEGFSQYSSVQKERKEQNLAPRRMSFQLVEKVLSEFVDLHLQTPSMSPQKALEVIPSTMGEPLLYQHFEEVLGLIQQQDRRLKEHGHAGLQLNLTTNGTFPRLGVKRWAELLLPLTSDVKISWNGASKETQEMIMKGQNFEQVLENVKTLAAQRDALAASGGNFCRLTFQLTFLQENYQEIPQIIQLAADVGVNRVKGHHLWAHWDEMAARAMKRDSAAVRAWNCMVPKAEEVAKRNRIKLEGIHVIPEDAQQNLAPGAPCPFLRKEFWVAADGRFNVCCAPDEKRQSLGYFGNLKEETLEEILRGEPYQQLLATYSTCSLCQGCNMRRWPQSN

Radius of gyration: 46.0 Å; Cα contacts (8 Å, |Δi|>4): 3184; chains: 2; bounding box: 119×134×93 Å

Organism: NCBI:txid2562239